Protein 6L9I (pdb70)

Solvent-accessible surface area: 67740 Å² total; per-residue (Å²): 170,31,32,179,20,20,93,14,27,8,30,6,2,48,10,22,3,90,47,13,36,40,53,91,55,109,0,3,54,4,46,24,2,1,39,53,14,1,32,11,3,120,37,2,0,0,0,2,0,30,2,105,70,0,0,5,1,0,0,2,0,4,95,16,3,0,1,0,15,0,44,46,11,14,0,14,0,8,5,2,13,31,97,14,67,12,22,27,28,41,0,76,58,19,10,0,0,1,0,35,27,0,10,0,0,2,0,10,0,16,96,114,5,8,46,0,0,3,0,0,9,62,19,82,6,10,4,38,74,4,12,5,0,1,2,2,4,19,31,4,14,82,67,0,0,6,59,8,0,135,30,120,84,92,54,0,69,104,17,18,69,154,50,49,1,4,18,70,17,151,67,35,33,78,44,116,141,36,107,41,126,16,118,82,27,86,13,105,30,70,20,12,22,63,24,154,116,34,180,40,113,122,62,147,20,7,70,16,46,38,2,2,19,150,51,3,74,21,2,103,36,0,0,0,0,12,0,31,0,69,62,77,8,22,18,62,0,0,0,4,0,83,12,20,1,7,1,16,0,40,67,6,85,0,44,2,4,6,3,35,15,47,34,52,2,23,20,10,86,6,92,54,19,4,0,0,1,4,28,53,1,1,0,1,4,0,41,8,83,18,134,61,45,0,34,0,0,0,0,5,75,23,55,67,26,16,34,3,23,0,8,26,3,2,12,19,3,12,25,103,6,0,11,39,0,0,67,10,42,64,124,15,6,104,124,8,35,140,182,32,34,179,24,20,106,17,33,6,28,6,4,44,12,17,2,87,60,15,33,37,55,92,49,130,0,4,54,5,48,22,2,1,42,50,9,1,30,12,4,120,31,3,0,0,0,1,0,34,2,108,76,0,0,4,1,0,0,2,0,5,85,17,2,0,0,0,15,1,42,45,12,14,0,14,0,8,4,2,11,26,106,12,61,11,20,26,31,46,1,76,57,21,11,0,0,1,0,36,27,0,11,0,0,2,0,10,0,16,98,128,6,7,42,0,0,2,0,0,8,55,19,77,5,4,6,38,70,4,17,5,0,1,2,2,6,20,28,4,12,77,69,1,0,7,54,2,0,109,36,97,86,87,56,0,71,104,17,18,69,140,45,46,1,4,22,73,23,156,68,38,30,73,42,116,138,37,101,40,143,14,126,78,29,78,14,106,32,70,20,14,23,65,18,151,119,34,164,33,98,136,81,149,20,5,62,11,44,38,1,1,15,145,52,3,74,24,1,105,38,0,0,0,0,11,0,29,0,70,64,79,9,24,18,62,1,0,0,5,1,89,11,18,1,5,2,15,0,41,71,4,80,0,42,6,5,5,3,36,22,37,33,47,3,23,20,13,96,8,87,53,16,2,0,0,3,5,22,58,2,0,0,1,6,0,45,5,84,21,143,71,42,0,40,0,0,0,0,4,74,22,55,73,27,21,36,4,22,0,9,33,2,3,14,17,3,16,24,100,5,0,10,41,0,0,66,12,50,54,128,32,10,82,115,5,52,171,180,33,31,177,16,20,93,16,31,7,30,7,3,43,13,19,4,88,60,14,42,45,52,86,58,139,0,2,58,4,52,27,2,3,43,52,12,0,34,14,3,123,33,2,0,0,0,2,0,28,1,95,68,0,0,4,1,0,0,1,0,5,94,17,2,0,0,0,14,0,36,46,10,14,0,13,0,8,6,3,9,32,113,12,67,9,19,24,29,38,0,84,52,21,11,0,0,1,2,32,27,1,14,0,1,2,0,9,0,16,105,125,6,7,46,0,0,1,0,0,9,56,19,80,5,4,2,44,71,2,15,7,0,1,2,2,6,17,31,3,14,78,67,0,0,8,53,7,0,133,31,90,78,81,54,0,74,106,19,18,70,154,47,43,1,3,25,75,21,152,69,34,28,80,44,106,136,26,94,41,142,17,121,70,32,74,13,107,26,71,20,10,22,61,22,133,116,32,179,39,115,129,69,160,17,7,59,18,47,42,2,9,15,161,46,2,76,27,1,104,36,0,0,0,0,11,0,32,0,69,59,72,11,24,21,59,0,0,0,5,1,82,11,12,1,3,2,12,0,34,59,3,80,0,42,3,5,4,4,35,15,44,36,45,2,20,19,14,99,7,94,42,27,4,0,0,1,4,26,61,2,1,0,1,4,0,37,4,82,14,144,79,41,0,35,0,0,0,0,5,71,23,46,63,30,19,33,3,24,0,5,32,2,4,8,18,3,13,22,102,7,0,9,45,0,0,74,14,46,43,116,32,4,90,132,6,33,126,175,25,38,174,29,18,102,17,36,10,26,5,2,46,12,22,2,86,54,12,35,39,44,97,53,112,0,4,55,3,50,24,1,1,39,48,11,0,31,10,2,124,38,3,0,0,0,4,0,30,2,104,67,0,0,4,2,0,0,3,0,6,93,20,2,0,0,0,14,1,39,46,13,22,0,13,0,7,5,2,11,30,109,13,63,11,21,30,28,36,1,89,55,22,7,0,2,1,0,26,27,1,12,0,1,1,0,11,0,14,107,136,5,7,50,0,0,2,0,0,9,53,19,82,6,3,4,38,75,5,15,5,0,0,4,2,4,17,27,4,10,75,71,0,0,9,46,7,0,136,25,113,86,94,56,0,77,102,18,14,65,154,69,48,2,1,16,67,25,151,53,34,33,85,45,89,147,40,89,31,138,19,121,82,31,81,11,106,30,69,15,12,22,63,21,156,126,36,178,48,118,107,64,184,27,1,65,13,46,42,1,13,15,166,55,3,74,24,1,101,39,1,0,0,0,10,0,33,0,68,61,80,7,24,19,66,0,0,0,4,0,84,9,17,1,6,3,16,0,36,69,6,80,1,56,3,5,6,4,33,20,41,29,53,2,20,18,11,88,7,90,48,27,4,0,1,3,5,25,52,2,1,1,1,4,0,40,7,82,19,137,62,44,0,44,0,0,0,0,4,74,24,50,68,30,14,37,3,22,0,12,36,2,3,10,16,3,13,31,93,6,0,12,43,0,0,67,12,62,52,126,24,4,91,120,9,49,128,171,39,40,174,19,20,102,18,36,7,29,6,2,64,11,22,2,91,52,13,36,37,44,92,57,107,0,5,60,4,51,22,2,2,38,53,10,0,31,14,4,123,41,4,0,0,0,2,0,31,4,105,67,0,0,4,2,0,0,4,0,7,92,18,3,0,0,1,16,1,39,46,14,18,0,12,0,7,5,2,13,33,112,13,63,8,20,29,28,37,1,82,56,19,4,0,1,1,0,30,25,0,13,0,0,2,0,10,0,18,105,130,4,7,40,0,0,4,0,0,6,55,21,79,6,12,5,37,64,4,14,6,0,0,1,2,4,20,26,4,12,86,66,0,0,8,40,5,1,137,20,110,83,94,51,0,74,99,17,19,70,150,53,50,1,2,16,67,24,149,57,37,34,86,48,97,143,38,94,45,134,16,122,80,29,78,16,106,30,68,17,13,23,56,24,144,116,44,180,28,127,129,77,144,18,7,63,13,44,40,1,10,11,167,52,3,75,21,1,98,36,0,0,0,0,10,0,32,0,78,56,74,5,21,15,56,0,1,0,4,0,83,10,18,0,5,1,15,0,37,59,2,76,0,38,2,4,6,4,34,20,42,28,48,2,24,21,14,88,7,100,42,30,6,0,0,2,3,25,59,1,1,0,0,5,0,33,7,81,15,138,80,44,0,37,0,0,0,0,4,76,25,51,74,29,18,39,3,23,0,10,32,3,3,6,16,4,8,24,99,7,0,13,38,0,1,74,15,42,44,108,28,3,109,112,9,39,130,171,36,34,176,29,20,97,17,32,10,29,5,2,46,11,21,2,89,53,15,41,42,58,87,47,141,0,4,63,4,47,27,2,2,41,52,12,1,31,9,4,122,35,2,0,0,0,2,0,34,2,106,67,0,0,2,2,0,0,4,0,5,98,22,2,1,0,0,12,0,39,46,13,14,0,13,0,7,4,2,11,32,108,12,63,9,21,25,32,32,1,80,54,22,10,0,0,1,1,34,28,0,12,0,0,1,1,9,0,20,102,122,6,7,41,0,0,3,0,0,10,58,18,85,4,6,5,38,77,2,13,5,0,2,1,2,4,22,29,4,13,78,62,1,0,4,42,9,0,157,27,96,81,78,47,0,75,100,22,23,71,156,55,50,1,4,24,67,21,144,69,33,33,89,50,110,151,41,96,37,138,17,123,71,31,77,13,109,27,71,23,10,22,66,24,155,118,37,167,20,131,124,73,149,23,5,69,15,39,45,1,9,14,155,54,3,74,20,0,103,38,0,0,0,0,11,0,31,0,78,58,77,8,27,21,63,0,0,0,5,1,81,10,14,1,4,3,15,1,39,58,2,90,0,39,3,5,6,3,38,16,36,32,48,2,19,19,11,94,7,97,52,26,3,0,1,2,4,28,56,3,0,0,0,4,0,39,6,84,15,149,76,38,0,35,0,0,0,0,6,73,24,50,62,28,20,34,3,21,0,9,27,3,3,7,17,2,14,20,101,6,0,9,44,0,0,72,12,45,47,115,32,6,87,137,8,32,124

Sequence (2028 aa):
VPPITDHGTVSNLRFSFSDAHMRIEEGGWTREVTNRELPASHDLAGVDMCLKPGAYRELHWHKEAEWAFMIAGNARVTALDAEGRSFIDDINAGDLWNFEAGIPHSIQALDQGCEFLLVFSEPDFSENNTFLLTDWLAHTPKDIIAANFKVDESVLANLPGKEKYIFNGEVPGPISEVKKNNPNGDVPSPFTFHMNDLKPHEFEAGKVWIIDSKVFPVAQTISAAIVEIQPGGMRELHWHPKSEEWDYFVQGHAKVGVFNSASLARTFNFQAGDVGVIPIVAGHYIQNIGDEPLIFLEVFKNPIYSDISLNKWLATSPTQMVSDHLNISPETVEQFPKVPPITDHGTVSNLRFSFSDAHMRIEEGGWTREVTNRELPASHDLAGVDMCLKPGAYRELHWHKEAEWAFMIAGNARVTALDAEGRSFIDDINAGDLWNFEAGIPHSIQALDQGCEFLLVFSEPDFSENNTFLLTDWLAHTPKDIIAANFKVDESVLANLPGKEKYIFNGEVPGPISEVKKNNPNGDVPSPFTFHMNDLKPHEFEAGKVWIIDSKVFPVAQTISAAIVEIQPGGMRELHWHPKSEEWDYFVQGHAKVGVFNSASLARTFNFQAGDVGVIPIVAGHYIQNIGDEPLIFLEVFKNPIYSDISLNKWLATSPTQMVSDHLNISPETVEQFPKVPPITDHGTVSNLRFSFSDAHMRIEEGGWTREVTNRELPASHDLAGVDMCLKPGAYRELHWHKEAEWAFMIAGNARVTALDAEGRSFIDDINAGDLWNFEAGIPHSIQALDQGCEFLLVFSEPDFSENNTFLLTDWLAHTPKDIIAANFKVDESVLANLPGKEKYIFNGEVPGPISEVKKNNPNGDVPSPFTFHMNDLKPHEFEAGKVWIIDSKVFPVAQTISAAIVEIQPGGMRELHWHPKSEEWDYFVQGHAKVGVFNSASLARTFNFQAGDVGVIPIVAGHYIQNIGDEPLIFLEVFKNPIYSDISLNKWLATSPTQMVSDHLNISPETVEQFPKVPPITDHGTVSNLRFSFSDAHMRIEEGGWTREVTNRELPASHDLAGVDMCLKPGAYRELHWHKEAEWAFMIAGNARVTALDAEGRSFIDDINAGDLWNFEAGIPHSIQALDQGCEFLLVFSEPDFSENNTFLLTDWLAHTPKDIIAANFKVDESVLANLPGKEKYIFNGEVPGPISEVKKNNPNGDVPSPFTFHMNDLKPHEFEAGKVWIIDSKVFPVAQTISAAIVEIQPGGMRELHWHPKSEEWDYFVQGHAKVGVFNSASLARTFNFQAGDVGVIPIVAGHYIQNIGDEPLIFLEVFKNPIYSDISLNKWLATSPTQMVSDHLNISPETVEQFPKVPPITDHGTVSNLRFSFSDAHMRIEEGGWTREVTNRELPASHDLAGVDMCLKPGAYRELHWHKEAEWAFMIAGNARVTALDAEGRSFIDDINAGDLWNFEAGIPHSIQALDQGCEFLLVFSEPDFSENNTFLLTDWLAHTPKDIIAANFKVDESVLANLPGKEKYIFNGEVPGPISEVKKNNPNGDVPSPFTFHMNDLKPHEFEAGKVWIIDSKVFPVAQTISAAIVEIQPGGMRELHWHPKSEEWDYFVQGHAKVGVFNSASLARTFNFQAGDVGVIPIVAGHYIQNIGDEPLIFLEVFKNPIYSDISLNKWLATSPTQMVSDHLNISPETVEQFPKVPPITDHGTVSNLRFSFSDAHMRIEEGGWTREVTNRELPASHDLAGVDMCLKPGAYRELHWHKEAEWAFMIAGNARVTALDAEGRSFIDDINAGDLWNFEAGIPHSIQALDQGCEFLLVFSEPDFSENNTFLLTDWLAHTPKDIIAANFKVDESVLANLPGKEKYIFNGEVPGPISEVKKNNPNGDVPSPFTFHMNDLKPHEFEAGKVWIIDSKVFPVAQTISAAIVEIQPGGMRELHWHPKSEEWDYFVQGHAKVGVFNSASLARTFNFQAGDVGVIPIVAGHYIQNIGDEPLIFLEVFKNPIYSDISLNKWLATSPTQMVSDHLNISPETVEQFPK

Nearest PDB structures (foldseek):
  6l9i-assembly1_D  TM=1.002E+00  e=1.202E-69  Companilactobacillus farciminis
  2uyb-assembly1_A  TM=9.896E-01  e=1.660E-53  Bacillus subtilis
  3s0m-assembly1_A  TM=9.892E-01  e=3.698E-53  Bacillus subtilis
  4met-assembly1_A  TM=9.902E-01  e=7.404E-53  Bacillus subtilis subsp. subtilis str. 168
  2uy9-assembly1_A  TM=9.896E-01  e=1.332E-52  Bacillus subtilis

Secondary structure (DSSP, 8-state):
---TT-BS-----EEEGGGS--EEETTEEEEEE-TTT-TT-SS-EEEEEEE-TTPEEEEEE-SS-EEEEEEEEEEEEEEE-TTS-EEEEEEETT-EEEE-TT--EEEEEEEEEEEEEEEESSTT--GGGSEEHHHHHHTS-HHHHHHHHTS-GGGGGG--SS--SEE--PPP--HHHHPPP-TT-B-SS-SEE-GGG-PPEEETTEEEEEESTTTSTT-SS-EEEEEEE-TT-EEEEEE-SSS-EEEEEEESEEEEEEE-STT-EEEEEEETTEEEEE-TT-EEEEEE-SSSPEEEEEEESSSS---EEHHHHHHHS-HHHHHHHHT--HHHHTTS--/---TT-BS-----EEEGGGS--EEETTEEEEEE-TTT-TT-SS-EEEEEEE-TTPEEEEEE-SS-EEEEEEEEEEEEEEE-TTS-EEEEEEETT-EEEE-TT--EEEEEEEEEEEEEEEESSTT--GGG-EEHHHHHHTS-HHHHHHHHTS-GGGGTT--SS--SEE--PPP--HHHHPPP-TT-B-SS-SEE-GGG-PPEE-SSEEEEEESTTTSTT-SS-EEEEEEE-TT-EEEEEE-SSS-EEEEEEESEEEEEEE-STT-EEEEEEETTEEEEE-TT-EEEEEE-SSS-EEEEEEESSSS---EEHHHHHHHS-HHHHHHHHT--HHHHTTS--/---TT-BS-----EEEGGGS--EEETTEEEEEE-TTT-TT-SS-EEEEEEE-TT-EEEEEE-SS-EEEEEEEEEEEEEEE-TTS-EEEEEEETT-EEEE-TT--EEEEEEEEEEEEEEEESSTT--GGGSEEHHHHHHTS-HHHHHHHHTS-TGGGGG--SS--SEE--PPP--HHHHPPP-TT-B-SS-SEE-GGGS-PEE-SSEEEEEESTTTSTT--S-EEEEEEE-TT-EEEEEE-SS--EEEEEEESEEEEEEE-STT-EEEEEEETTEEEEE-TT-EEEEEE-SSSPEEEEEEESSSS---EEHHHHHHHS-HHHHHHHHT--HHHHTTS--/---TT-BS-----EEEGGGS--EEETTEEEEEE-TTT-TT--S-EEEEEEE-TTPEEEEEE-SS-EEEEEEEEEEEEEEE-TTS-EEEEEEETT-EEEE-TT--EEEEEEEEEEEEEEEESSTT--GGG-EEHHHHHHTS-HHHHHHHHTS-GGGGGG--SS--SEE--PPP--HHHH----TT-B-SS-SEE-GGGSPPEEETTEEEEEESTTTSTT--S-EEEEEEE-TT-EEEEEE-SS--EEEEEEES-EEEEEE-STT-EEEEEE-TTEEEEE-TT-EEEEEE-SSS-EEEEEEESSSS---EEHHHHHHHS-HHHHHHHHT--HHHHTTS--/---TT-BS-----EEEGGGS--EEETTEEEEEE-TTT-TT--S-EEEEEEE-TTPEEEEEE-SS-EEEEEEEEEEEEEEE-TTS-EEEEEEETT-EEEE-TT--EEEEEEEEEEEEEEEESSTT--GGGSEEHHHHHHTS-HHHHHHHHT--GGGGGG--SS--SEE--PPP--HHHHPPP-TT-B-SS-SEE-GGG-PPEEETTEEEEEESTTTSTT-SS-EEEEEEE-TT-EEEEEE-SS--EEEEEEES-EEEEEE-STT-EEEEEE-TTEEEEE-TT-EEEEEE-SSSPEEEEEEESSSS---EEHHHHHHHS-HHHHHHHHT--HHHHTTS--/---TT-BS-----EEEGGGS--EEETTEEEEEE-TTT-TT-SS-EEEEEEE-TTPEEEEEE-SS-EEEEEEEEEEEEEEE-TTS-EEEEEEETT-EEEE-TT--EEEEEEEEEEEEEEEESSTT--GGG-EEHHHHHHTS-HHHHHHHHTS-GGGGGG--SS--SEE--PPP--HHHHPPP-TT-B-SS-SEE-GGG-PPEE-SSEEEEEESTTTSTT-SS-EEEEEEE-TT-EEEEEE-SS--EEEEEEESEEEEEEE-STT-EEEEEEETTEEEEE-TT-EEEEEE-SSSPEEEEEEESSSS---EEHHHHHHHS-HHHHHHHHT--HHHHTTS--

Foldseek 3Di:
DWDPLADDDDFDFKDFQVPFDWADDAFWIKTWAFCVNGVLDFWKIKMKIWGHAFKKQFWFFAQWKKKKAWAAAKKKKKWADPLRAIAIDMAGHGKMFIGHGGIIMMMTGHDGTTIMMMMIGGRPDDLVPIGGPLCVVLPDPQVVVCVVVVHDRVVCVPRDNDGDRMHHGHRDDDCVVVPDDTPSYHDPFHRMGHPVPFDWDDDDFWTKTWFFCVRRVVRAFKTKIKTKGAAQGKAAKKFFQPFKKKKAWQAAKKWKKWADPDSHITIDIDGHRMMGIHGHRIIMMIHGPGNGITIMMIMTRHRDGDMGGPLVVLCVDPLVVSCVVPVDDSVVSPPGDD/DWDPLADDDDFDFKDFQVPFDWADDAFWIKTWAFCVNRVLDFWKIKMKIWGHAFKKQFWFFAQWKKKKAWAAAKKKKKWADPLGAIAIDMAGHGKMFIDHGGIIMMMTGHHGTTIMMMMIGGRPDDLVPIGGPLCVVLPDDLVVVCVVVVHDSVVCPPRDNDGDRMHHHHHDDDCVPPPDDTPSYHDPAHRMGHRVVFDWDDDVFWTKTWFFCVRRVVRQFKTKIKTKGFAVGKAAWKFFQPWKKKKAWAAAKKKKKWADPDSHITIDIDGHRMMGIHGHRIIMMIHGPGNGITIMMTMTRHRDGDMGGPLVVLCPDDLVVVCVVPVHDSVVNPVGDD/DWDPLADDDDADFKDFQVPFDWDDAVFWIKTWAFCVNVVLDFWKIKMKIWGDAFKKQFKFFAQWKKKKAWAAAKKKKKWADPVRAIAIDIAGHGKMFIDGGGIIMMITGHPGTTIMMIMIGGRHDDLVPIGGPLCVVLPDDLVVVCVVVVHDSVVCPPRDNDDRRMGHHHHDDDCVVPPDDTPVYHDPFHRIGHPVVFAFDADDFWTKTWFFCVNRVVRAFKTKIKIKGAAPDKAAKKFFQPWKKKKAWQAAKKKKWWADPDSHITIDIDGRRMMGIHGHRIIMMIHGPGRGITIMMIMTRHRDGDMGGPLVVLVPDDLVVVCVVPVHDSVVSVPGDD/DWDPLADDDDADFKDFQVPFDWDDAAFWIKTWAFCVNGVLDFWKIKMKIWGHAFKKQFWFFAQWKKKKAWAAAKKKKKWADPVGAIAIDMAGHGKMFIDHGGIIMMMTGAHGITIMMIMIGGRPDDLVPIGGPLCVVLPDDLVVVCVVVVHDSVVCPPRDNDGRRMHHGHRDDDCVVPPDDGVVYHDPAHRIGHPVVFDWDDDPQWTKTWFFCVNRVVRAFKTKIKIKGAAVGKDAKKFFQPWKWKKAWQAAKKKKKWADPDSHIGIDIDGHRMMGIHGHRIIMMIHGPGNGITIMMTMTRHRDGGMDGPQVVLVVDDLVVVCVPPVHDSVVSVPGDD/DWDPLADDDDADFKDFQVPFDWDDAAFWIKTWAFCVNGVLDFWKIKMKIWGDAFKKQFWFFAQWKKKKAWQAAKKKKKWADPLGAIAIDMAGHGKMFIDGGGIIMMMTGADGITIMMIMIGGRPDDLVDTGGPLCVVLPDDLVVVCVVVVHDSVVVPPRDNDGRRMHHGHRDDDCVVPPDDGPVYHDPFHRIGHVVPFDWDDDDFWTKTWAFCVNRVVRAFKTKIKIKGAAQGKAAKKFFQPWKKKKAKQAAKKWKWWADPDSHITIDIDGRRMIGIHGHRIIMMIHGPGRGITIMMIMTRHRDGDMDGPLVVLVVDDLVVVCVVPVHDSVVSVVGDD/DWDPLADDDDFAFKDFQVPFDWDDAVFWIKTWAFCVNGVLDFWKIKMKIWGHAFKKQFWFFAQWKKKKAWQAAKKKKKWADPVGAIAIDMAGHGKMFIDGGGIIMMMTGAPGTTIMMIMIGGRHDDLVPIGGPLCVVLPPDLVVVCVVVVHDSVVVPPRDNDGRRMGHHHRDDDCVVPPDDGPVYHDPFHRMGHPVPFDWDADDFWTKTWFFCVNRVVRAFKTKIKTKGAAVGKAAKKFFQPWKKKKAWQAAKKKKKWADPDSHITIDIDGHRMIGIHGHRIIMMIHGPGNGITIMMTMGRHRDGDMGGPQVVLQPDDLVVVCVVPVHDSVVSNPGDD

Radius of gyration: 36.99 Å; Cα contacts (8 Å, |Δi|>4): 5709; chains: 6; bounding box: 90×104×99 Å

Structure (mmCIF, N/CA/C/O backbone):
data_6L9I
#
_entry.id   6L9I
#
_cell.length_a   92.957
_cell.length_b   122.842
_cell.length_c   115.223
_cell.angle_alpha   90.000
_cell.angle_beta   92.475
_cell.angle_gamma   90.000
#
_symmetry.space_group_name_H-M   'P 1 21 1'
#
loop_
_entity.id
_entity.type
_entity.pdbx_description
1 polymer 'Oxalate decarboxylase'
2 non-polymer 'FORMIC ACID'
3 non-polymer 'MANGANESE (II) ION'
4 water water
#
loop_
_atom_site.group_PDB
_atom_site.id
_atom_site.type_symbol
_atom_site.label_atom_id
_atom_site.label_alt_id
_atom_site.label_comp_id
_atom_site.label_asym_id
_atom_site.label_entity_id
_atom_site.label_seq_id
_atom_site.pdbx_PDB_ins_code
_atom_site.Cartn_x
_atom_site.Cartn_y
_atom_site.Cartn_z
_atom_site.occupancy
_atom_site.B_iso_or_equiv
_atom_site.auth_seq_id
_atom_site.auth_comp_id
_atom_site.auth_asym_id
_atom_site.auth_atom_id
_atom_site.pdbx_PDB_model_num
ATOM 1 N N . VAL A 1 15 ? 26.80526 9.46174 16.60499 1.000 37.40469 36 VAL A N 1
ATOM 2 C CA . VAL A 1 15 ? 27.33979 10.11049 15.43890 1.000 36.56351 36 VAL A CA 1
ATOM 3 C C . VAL A 1 15 ? 28.25782 11.24338 15.88342 1.000 38.54121 36 VAL A C 1
ATOM 4 O O . VAL A 1 15 ? 27.79587 12.25259 16.39403 1.000 35.62111 36 VAL A O 1
ATOM 8 N N . PRO A 1 16 ? 29.56161 11.08835 15.67593 1.000 44.32427 37 PRO A N 1
ATOM 9 C CA . PRO A 1 16 ? 30.51943 12.06447 16.18860 1.000 37.27853 37 PRO A CA 1
ATOM 10 C C . PRO A 1 16 ? 30.47384 13.34343 15.37533 1.000 39.86880 37 PRO A C 1
ATOM 11 O O . PRO A 1 16 ? 30.03052 13.34241 14.20762 1.000 43.05464 37 PRO A O 1
ATOM 15 N N . PRO A 1 17 ? 30.91009 14.45921 15.95485 1.000 35.17147 38 PRO A N 1
ATOM 16 C CA . PRO A 1 17 ? 30.92231 15.70767 15.18548 1.000 30.04732 38 PRO A CA 1
ATOM 17 C C . PRO A 1 17 ? 31.86814 15.59674 14.00394 1.000 35.35191 38 PRO A C 1
ATOM 18 O O . PRO A 1 17 ? 32.88277 14.88110 14.05160 1.000 32.54421 38 PRO A O 1
ATOM 22 N N . ILE A 1 18 ? 31.52657 16.29973 12.91175 1.000 39.11942 39 ILE A N 1
ATOM 23 C CA . ILE A 1 18 ? 32.38449 16.36698 11.72697 1.000 36.31936 39 ILE A CA 1
ATOM 24 C C . ILE A 1 18 ? 33.74173 16.98351 12.04956 1.000 39.22013 39 ILE A C 1
ATOM 25 O O . ILE A 1 18 ? 34.70258 16.79109 11.29565 1.000 33.84440 39 ILE A O 1
ATOM 30 N N . THR A 1 19 ? 33.84547 17.71373 13.16177 1.000 31.85081 40 THR A N 1
ATOM 31 C CA . THR A 1 19 ? 35.08222 18.36766 13.56343 1.000 34.53134 40 THR A CA 1
ATOM 32 C C . THR A 1 19 ? 36.03120 17.42540 14.29990 1.000 35.07687 40 THR A C 1
ATOM 33 O O . THR A 1 19 ? 37.15141 17.83240 14.62617 1.000 31.40660 40 THR A O 1
ATOM 37 N N . ASP A 1 20 ? 35.59349 16.20328 14.61755 1.000 34.46838 41 ASP A N 1
ATOM 38 C CA . ASP A 1 20 ? 36.46417 15.18085 15.19207 1.000 26.52287 41 ASP A CA 1
ATOM 39 C C . ASP A 1 20 ? 37.42409 14.66066 14.13235 1.000 29.61152 41 ASP A C 1
ATOM 40 O O . ASP A 1 20 ? 37.09195 14.63318 12.94426 1.000 40.37502 41 ASP A O 1
ATOM 45 N N . HIS A 1 21 ? 38.60743 14.22593 14.57225 1.000 32.44707 42 HIS A N 1
ATOM 46 C CA . HIS A 1 21 ? 39.68415 13.85532 13.65900 1.000 30.76611 42 HIS A CA 1
ATOM 47 C C . HIS A 1 21 ? 40.81025 13.17169 14.42428 1.000 29.28209 42 HIS A C 1
ATOM 48 O O . HIS A 1 21 ? 41.08629 13.50572 15.58018 1.000 37.58461 42 HIS A O 1
ATOM 55 N N . GLY A 1 22 ? 41.46327 12.22147 13.75927 1.000 23.49461 43 GLY A N 1
ATOM 56 C CA . GLY A 1 22 ? 42.67469 11.62033 14.27867 1.000 25.90235 43 GLY A CA 1
ATOM 57 C C . GLY A 1 22 ? 42.41952 10.56930 15.33671 1.000 24.25942 43 GLY A C 1
ATOM 58 O O . GLY A 1 22 ? 41.29002 10.29048 15.74262 1.000 24.53988 43 GLY A O 1
ATOM 59 N N . THR A 1 23 ? 43.51560 9.96853 15.78949 1.000 22.21074 44 THR A N 1
ATOM 60 C CA . THR A 1 23 ? 43.46490 8.89761 16.77791 1.000 27.99615 44 THR A CA 1
ATOM 61 C C . THR A 1 23 ? 43.60559 9.49754 18.17219 1.000 23.28733 44 THR A C 1
ATOM 62 O O . THR A 1 23 ? 44.67973 9.98209 18.54625 1.000 20.03068 44 THR A O 1
ATOM 66 N N . VAL A 1 24 ? 42.51676 9.46928 18.93445 1.000 23.86378 45 VAL A N 1
ATOM 67 C CA . VAL A 1 24 ? 42.52445 9.79884 20.35435 1.000 26.91885 45 VAL A CA 1
ATOM 68 C C . VAL A 1 24 ? 42.14520 8.53050 21.10831 1.000 25.34304 45 VAL A C 1
ATOM 69 O O . VAL A 1 24 ? 41.27954 7.76906 20.65764 1.000 27.80998 45 VAL A O 1
ATOM 73 N N . SER A 1 25 ? 42.82048 8.27600 22.22837 1.000 27.80588 46 SER A N 1
ATOM 74 C CA . SER A 1 25 ? 42.48693 7.11037 23.03382 1.000 19.65195 46 SER A CA 1
ATOM 75 C C . SER A 1 25 ? 41.02586 7.16613 23.46883 1.000 24.32552 46 SER A C 1
ATOM 76 O O . SER A 1 25 ? 40.38652 8.22021 23.45372 1.000 28.97040 46 SER A O 1
ATOM 79 N N . ASN A 1 26 ? 40.48861 6.00914 23.84120 1.000 20.85836 47 ASN A N 1
ATOM 80 C CA . ASN A 1 26 ? 39.23328 6.02220 24.57324 1.000 25.32090 47 ASN A CA 1
ATOM 81 C C . ASN A 1 26 ? 39.44036 6.73603 25.89569 1.000 24.31905 47 ASN A C 1
ATOM 82 O O . ASN A 1 26 ? 40.44988 6.53457 26.57490 1.000 26.75654 47 ASN A O 1
ATOM 87 N N . LEU A 1 27 ? 38.47906 7.57293 26.26312 1.000 25.95518 48 LEU A N 1
ATOM 88 C CA . LEU A 1 27 ? 38.60276 8.37162 27.47068 1.000 22.71198 48 LEU A CA 1
ATOM 89 C C . LEU A 1 27 ? 37.47701 8.13780 28.46186 1.000 22.74848 48 LEU A C 1
ATOM 90 O O . LEU A 1 27 ? 37.40100 8.85883 29.46132 1.000 28.04862 48 LEU A O 1
ATOM 95 N N . ARG A 1 28 ? 36.61569 7.15095 28.22568 1.000 24.15802 49 ARG A N 1
ATOM 96 C CA . ARG A 1 28 ? 35.42017 6.93486 29.02629 1.000 21.94294 49 ARG A CA 1
ATOM 97 C C . ARG A 1 28 ? 35.34203 5.47985 29.47285 1.000 22.13321 49 ARG A C 1
ATOM 98 O O . ARG A 1 28 ? 35.61236 4.56131 28.69015 1.000 23.00467 49 ARG A O 1
ATOM 106 N N . PHE A 1 29 ? 34.96443 5.27363 30.73279 1.000 26.13486 50 PHE A N 1
ATOM 107 C CA . PHE A 1 29 ? 34.68561 3.92865 31.21588 1.000 22.47602 50 PHE A CA 1
ATOM 108 C C . PHE A 1 29 ? 33.61932 4.00099 32.29466 1.000 21.03567 50 PHE A C 1
ATOM 109 O O . PHE A 1 29 ? 33.71662 4.81825 33.21262 1.000 23.25970 50 PHE A O 1
ATOM 117 N N . SER A 1 30 ? 32.61672 3.13661 32.19184 1.000 20.72706 51 SER A N 1
ATOM 118 C CA . SER A 1 30 ? 31.48983 3.14870 33.11166 1.000 22.38240 51 SER A CA 1
ATOM 119 C C . SER A 1 30 ? 31.77967 2.19285 34.26042 1.000 23.51950 51 SER A C 1
ATOM 120 O O . SER A 1 30 ? 32.23005 1.06406 34.03398 1.000 27.77448 51 SER A O 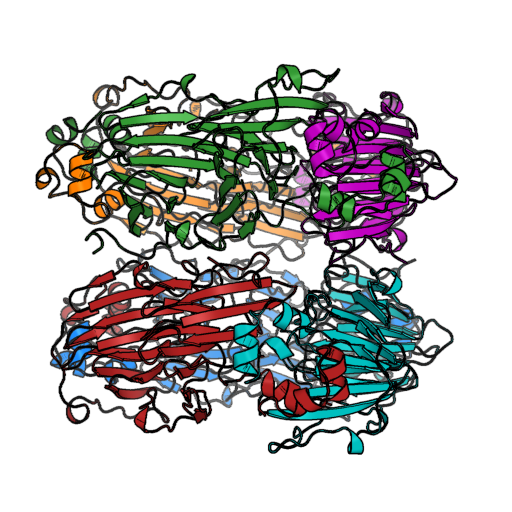1
ATOM 123 N N . PHE A 1 31 ? 31.51177 2.64733 35.49023 1.000 21.49288 52 PHE A N 1
ATOM 124 C CA . PHE A 1 31 ? 31.66561 1.78584 36.65955 1.000 19.94512 52 PHE A CA 1
ATOM 125 C C . PHE A 1 31 ? 30.79424 0.54166 36.56212 1.000 20.04254 52 PHE A C 1
ATOM 126 O O . PHE A 1 31 ? 31.13940 -0.50482 37.12616 1.000 18.74353 52 PHE A O 1
ATOM 134 N N . SER A 1 32 ? 29.66681 0.63179 35.85308 1.000 28.98992 53 SER A N 1
ATOM 135 C CA . SER A 1 32 ? 28.78037 -0.51130 35.67358 1.000 23.93070 53 SER A CA 1
ATOM 136 C C . SER A 1 32 ? 29.41457 -1.60921 34.82835 1.000 22.69653 53 SER A C 1
ATOM 137 O O . SER A 1 32 ? 28.88153 -2.72210 34.78598 1.000 21.00450 53 SER A O 1
ATOM 140 N N . ASP A 1 33 ? 30.52731 -1.32640 34.15115 1.000 24.67273 54 ASP A N 1
ATOM 141 C CA . ASP A 1 33 ? 31.29182 -2.33454 33.42711 1.000 24.57126 54 ASP A CA 1
ATOM 142 C C . ASP A 1 33 ? 32.46606 -2.87765 34.23787 1.000 25.86018 54 ASP A C 1
ATOM 143 O O . ASP A 1 33 ? 33.21406 -3.72182 33.73629 1.000 33.86340 54 ASP A O 1
ATOM 148 N N . ALA A 1 34 ? 32.63765 -2.42551 35.47791 1.000 25.19859 55 ALA A N 1
ATOM 149 C CA . ALA A 1 34 ? 33.70130 -2.89472 36.35642 1.000 26.82437 55 ALA A CA 1
ATOM 150 C C . ALA A 1 34 ? 33.18832 -4.04241 37.21322 1.000 22.02703 55 ALA A C 1
ATOM 151 O O . ALA A 1 34 ? 32.01196 -4.07799 37.58463 1.000 21.57849 55 ALA A O 1
ATOM 153 N N . HIS A 1 35 ? 34.08111 -4.97395 37.52634 1.000 19.99220 56 HIS A N 1
ATOM 154 C CA . HIS A 1 35 ? 33.71595 -6.13155 38.33105 1.000 28.05440 56 HIS A CA 1
ATOM 155 C C . HIS A 1 35 ? 33.29807 -5.66947 39.71752 1.000 27.43238 56 HIS A C 1
ATOM 156 O O . HIS A 1 35 ? 33.93564 -4.79584 40.31736 1.000 31.50803 56 HIS A O 1
ATOM 163 N N . MET A 1 36 ? 32.24459 -6.27228 40.24230 0.000 28.42088 57 MET A N 1
ATOM 164 C CA . MET A 1 36 ? 31.72722 -5.86639 41.53830 0.000 28.40800 57 MET A CA 1
ATOM 165 C C . MET A 1 36 ? 32.13196 -6.95615 42.52310 0.000 28.06004 57 MET A C 1
ATOM 166 O O . MET A 1 36 ? 31.58372 -8.06446 42.52130 0.000 29.00430 57 MET A O 1
ATOM 171 N N . ARG A 1 37 ? 33.07275 -6.61423 43.39771 1.000 22.07830 58 ARG A N 1
ATOM 172 C CA . ARG A 1 37 ? 33.42693 -7.47948 44.51160 1.000 28.53477 58 ARG A CA 1
ATOM 173 C C . ARG A 1 37 ? 32.40608 -7.25079 45.61837 1.000 25.20168 58 ARG A C 1
ATOM 174 O O . ARG A 1 37 ? 32.35976 -6.16965 46.21920 1.000 30.42725 58 ARG A O 1
ATOM 182 N N . ILE A 1 38 ? 31.57602 -8.25894 45.88042 1.000 21.44062 59 ILE A N 1
ATOM 183 C CA . ILE A 1 38 ? 30.49954 -8.17604 46.85944 1.000 28.12476 59 ILE A CA 1
ATOM 184 C C . ILE A 1 38 ? 30.89292 -8.97993 48.08816 1.000 31.20730 59 ILE A C 1
ATOM 185 O O . ILE A 1 38 ? 31.35961 -10.11868 47.97350 1.000 33.85351 59 ILE A O 1
ATOM 190 N N . GLU A 1 39 ? 30.69303 -8.38592 49.25802 1.000 31.92981 60 GLU A N 1
ATOM 191 C CA . GLU A 1 39 ? 30.98403 -8.97630 50.55008 1.000 29.13185 60 GLU A CA 1
ATOM 192 C C . GLU A 1 39 ? 29.77071 -8.82617 51.45133 1.000 28.35405 60 GLU A C 1
ATOM 193 O O . GLU A 1 39 ? 28.91066 -7.96405 51.23456 1.000 24.43963 60 GLU A O 1
ATOM 199 N N . GLU A 1 40 ? 29.74640 -9.64476 52.50172 1.000 34.42407 61 GLU A N 1
ATOM 200 C CA . GLU A 1 40 ? 28.82484 -9.39895 53.59879 1.000 33.03544 61 GLU A CA 1
ATOM 201 C C . GLU A 1 40 ? 29.05316 -7.97719 54.08903 1.000 36.92896 61 GLU A C 1
ATOM 202 O O . GLU A 1 40 ? 30.14319 -7.63454 54.55929 1.000 40.64989 61 GLU A O 1
ATOM 208 N N . GLY A 1 41 ? 28.05264 -7.12555 53.93041 1.000 28.54800 62 GLY A N 1
ATOM 209 C CA . GLY A 1 41 ? 28.15868 -5.77927 54.43049 1.000 27.55998 62 GLY A CA 1
ATOM 210 C C . GLY A 1 41 ? 28.53718 -4.71707 53.42404 1.000 26.67147 62 GLY A C 1
ATOM 211 O O . GLY A 1 41 ? 28.62425 -3.54544 53.80940 1.000 24.52725 62 GLY A O 1
ATOM 212 N N . GLY A 1 42 ? 28.76942 -5.06250 52.16148 1.000 29.42200 63 GLY A N 1
ATOM 213 C CA . GLY A 1 42 ? 29.05595 -4.00439 51.21120 1.000 27.18026 63 GLY A CA 1
ATOM 214 C C . GLY A 1 42 ? 29.65149 -4.54312 49.93209 1.000 24.10418 63 GLY A C 1
ATOM 215 O O . GLY A 1 42 ? 29.79158 -5.75048 49.74110 1.000 21.66084 63 GLY A O 1
ATOM 216 N N . TRP A 1 43 ? 29.93562 -3.61337 49.02322 1.000 31.51895 64 TRP A N 1
ATOM 217 C CA . TRP A 1 43 ? 30.56706 -3.97847 47.75753 1.000 27.02547 64 TRP A CA 1
ATOM 218 C C . TRP A 1 43 ? 31.51946 -2.88202 47.28131 1.000 22.70969 64 TRP A C 1
ATOM 219 O O . TRP A 1 43 ? 31.49135 -1.74725 47.77042 1.000 29.30732 64 TRP A O 1
ATOM 230 N N . THR A 1 44 ? 32.38984 -3.25244 46.33188 1.000 18.93302 65 THR A N 1
ATOM 231 C CA . THR A 1 44 ? 33.43614 -2.37087 45.82236 1.000 24.34488 65 THR A CA 1
ATOM 232 C C . THR A 1 44 ? 33.66978 -2.64743 44.33865 1.000 25.10837 65 THR A C 1
ATOM 233 O O . THR A 1 44 ? 33.51659 -3.77745 43.86027 1.000 28.79696 65 THR A O 1
ATOM 237 N N . ARG A 1 45 ? 34.04156 -1.59636 43.60737 1.000 26.86342 66 ARG A N 1
ATOM 238 C CA . ARG A 1 45 ? 34.46223 -1.77235 42.22190 1.000 26.80626 66 ARG A CA 1
ATOM 239 C C . ARG A 1 45 ? 35.38118 -0.61920 41.83595 1.000 23.12046 66 ARG A C 1
ATOM 240 O O . ARG A 1 45 ? 35.22448 0.49534 42.32949 1.000 21.18958 66 ARG A O 1
ATOM 248 N N . GLU A 1 46 ? 36.31816 -0.87512 40.93043 1.000 27.23374 67 GLU A N 1
ATOM 249 C CA . GLU A 1 46 ? 37.35402 0.10102 40.62769 1.000 30.51848 67 GLU A CA 1
ATOM 250 C C . GLU A 1 46 ? 37.55510 0.24574 39.12623 1.000 28.60404 67 GLU A C 1
ATOM 251 O O . GLU A 1 46 ? 37.36250 -0.70611 38.35962 1.000 27.96654 67 GLU A O 1
ATOM 257 N N . VAL A 1 47 ? 37.98631 1.43947 38.72818 1.000 22.80432 68 VAL A N 1
ATOM 258 C CA . VAL A 1 47 ? 38.35506 1.75972 37.35524 1.000 21.99858 68 VAL A CA 1
ATOM 259 C C . VAL A 1 47 ? 39.76961 2.32415 37.38639 1.000 20.42226 68 VAL A C 1
ATOM 260 O O . VAL A 1 47 ? 40.02061 3.40041 37.95491 1.000 19.83315 68 VAL A O 1
ATOM 264 N N . THR A 1 48 ? 40.69521 1.57129 36.80426 1.000 21.52112 69 THR A N 1
ATOM 265 C CA . THR A 1 48 ? 42.12056 1.86697 36.82609 1.000 19.69818 69 THR A CA 1
ATOM 266 C C . THR A 1 48 ? 42.65903 1.84397 35.39932 1.000 21.03106 69 THR A C 1
ATOM 267 O O . THR A 1 48 ? 41.88040 1.73726 34.44611 1.000 18.45198 69 THR A O 1
ATOM 271 N N . ASN A 1 49 ? 43.97901 1.93460 35.23026 1.000 16.24408 70 ASN A N 1
ATOM 272 C CA . ASN A 1 49 ? 44.53797 1.89516 33.88319 1.000 17.20769 70 ASN A CA 1
ATOM 273 C C . ASN A 1 49 ? 44.43322 0.51734 33.23718 1.000 19.14831 70 ASN A C 1
ATOM 274 O O . ASN A 1 49 ? 44.76499 0.38360 32.05321 1.000 22.72946 70 ASN A O 1
ATOM 279 N N . ARG A 1 50 ? 43.98262 -0.50033 33.97658 1.000 19.97680 71 ARG A N 1
ATOM 280 C CA . ARG A 1 50 ? 43.60432 -1.77838 33.38325 1.000 20.69856 71 ARG A CA 1
ATOM 281 C C . ARG A 1 50 ? 42.23510 -1.73108 32.72766 1.000 23.91458 71 ARG A C 1
ATOM 282 O O . ARG A 1 50 ? 41.88357 -2.66286 31.99547 1.000 29.87298 71 ARG A O 1
ATOM 290 N N . GLU A 1 51 ? 41.46360 -0.67144 32.98186 1.000 18.45947 72 GLU A N 1
ATOM 291 C CA . GLU A 1 51 ? 40.21437 -0.40506 32.28579 1.000 21.69980 72 GLU A CA 1
ATOM 292 C C . GLU A 1 51 ? 40.28513 0.81151 31.37389 1.000 26.10271 72 GLU A C 1
ATOM 293 O O . GLU A 1 51 ? 39.56796 0.84826 30.36707 1.000 25.62004 72 GLU A O 1
ATOM 299 N N . LEU A 1 52 ? 41.13200 1.79487 31.69214 1.000 29.56935 73 LEU A N 1
ATOM 300 C CA . LEU A 1 52 ? 41.19696 3.05803 30.95501 1.000 26.57576 73 LEU A CA 1
ATOM 301 C C . LEU A 1 52 ? 42.65511 3.49569 30.87642 1.000 23.12540 73 LEU A C 1
ATOM 302 O O . LEU A 1 52 ? 43.10202 4.37716 31.62218 1.000 21.21834 73 LEU A O 1
ATOM 307 N N . PRO A 1 53 ? 43.43884 2.88336 29.98001 1.000 28.35992 74 PRO A N 1
ATOM 308 C CA . PRO A 1 53 ? 44.89437 3.11990 29.99167 1.000 24.70718 74 PRO A CA 1
ATOM 309 C C . PRO A 1 53 ? 45.28980 4.56327 29.72893 1.000 22.90800 74 PRO A C 1
ATOM 310 O O . PRO A 1 53 ? 46.43963 4.92197 30.01252 1.000 26.58171 74 PRO A O 1
ATOM 314 N N . ALA A 1 54 ? 44.38223 5.40518 29.22516 1.000 27.34341 75 ALA A N 1
ATOM 315 C CA . ALA A 1 54 ? 44.70610 6.81574 29.04071 1.000 24.81586 75 ALA A CA 1
ATOM 316 C C . ALA A 1 54 ? 44.89491 7.54465 30.36135 1.000 23.16230 75 ALA A C 1
ATOM 317 O O . ALA A 1 54 ? 45.36204 8.68802 30.35623 1.000 19.83908 75 ALA A O 1
ATOM 319 N N . SER A 1 55 ? 44.51209 6.92907 31.47788 1.000 27.83937 76 SER A N 1
ATOM 320 C CA . SER A 1 55 ? 44.74564 7.50359 32.79506 1.000 21.12513 76 SER A CA 1
ATOM 321 C C . SER A 1 55 ? 46.14814 7.12892 33.26309 1.000 19.62395 76 SER A C 1
ATOM 322 O O . SER A 1 55 ? 46.47361 5.94421 33.39936 1.000 23.09288 76 SER A O 1
ATOM 325 N N . HIS A 1 56 ? 46.97632 8.13496 33.50948 1.000 16.83092 77 HIS A N 1
ATOM 326 C CA . HIS A 1 56 ? 48.35546 7.92771 33.92444 1.000 15.46376 77 HIS A CA 1
ATOM 327 C C . HIS A 1 56 ? 48.62905 8.40801 35.34197 1.000 18.78734 77 HIS A C 1
ATOM 328 O O . HIS A 1 56 ? 49.71020 8.12982 35.87346 1.000 21.60443 77 HIS A O 1
ATOM 335 N N . ASP A 1 57 ? 47.69240 9.12232 35.96681 1.000 20.92909 78 ASP A N 1
ATOM 336 C CA . ASP A 1 57 ? 47.88417 9.68424 37.29910 1.000 21.83341 78 ASP A CA 1
ATOM 337 C C . ASP A 1 57 ? 47.03016 9.02442 38.37335 1.000 21.20310 78 ASP A C 1
ATOM 338 O O . ASP A 1 57 ? 47.54690 8.68328 39.44066 1.000 18.72176 78 ASP A O 1
ATOM 343 N N . LEU A 1 58 ? 45.73278 8.83315 38.12716 1.000 19.70265 79 LEU A N 1
ATOM 344 C CA . LEU A 1 58 ? 44.77405 8.52381 39.18199 1.000 18.71425 79 LEU A CA 1
ATOM 345 C C . LEU A 1 58 ? 43.98902 7.25595 38.86528 1.000 26.37141 79 LEU A C 1
ATOM 346 O O . LEU A 1 58 ? 43.91466 6.81673 37.71494 1.000 25.87279 79 LEU A O 1
ATOM 351 N N . ALA A 1 59 ? 43.39982 6.67025 39.91241 1.000 22.48450 80 ALA A N 1
ATOM 352 C CA . ALA A 1 59 ? 42.48195 5.54442 39.76978 1.000 17.70221 80 ALA A CA 1
ATOM 353 C C . ALA A 1 59 ? 41.27841 5.76494 40.67615 1.000 20.33132 80 ALA A C 1
ATOM 354 O O . ALA A 1 59 ? 41.37789 6.44419 41.70174 1.000 25.35947 80 ALA A O 1
ATOM 356 N N . GLY A 1 60 ? 40.13978 5.19521 40.30039 1.000 15.87960 81 GLY A N 1
ATOM 357 C CA . GLY A 1 60 ? 38.88972 5.42214 41.01364 1.000 17.15546 81 GLY A CA 1
ATOM 358 C C . GLY A 1 60 ? 38.32971 4.15802 41.63667 1.000 25.02986 81 GLY A C 1
ATOM 359 O O . GLY A 1 60 ? 38.45475 3.07379 41.06892 1.000 23.54330 81 GLY A O 1
ATOM 360 N N . VAL A 1 61 ? 37.69852 4.31175 42.80420 1.000 34.34633 82 VAL A N 1
ATOM 361 C CA . VAL A 1 61 ? 36.99374 3.23820 43.49601 1.000 21.27973 82 VAL A CA 1
ATOM 362 C C . VAL A 1 61 ? 35.60532 3.72734 43.88878 1.000 20.61873 82 VAL A C 1
ATOM 363 O O . VAL A 1 61 ? 35.45293 4.81823 44.44198 1.000 28.70325 82 VAL A O 1
ATOM 367 N N . ASP A 1 62 ? 34.59230 2.92811 43.58577 1.000 18.90583 83 ASP A N 1
ATOM 368 C CA . ASP A 1 62 ? 33.22239 3.15497 44.01753 1.000 20.42883 83 ASP A CA 1
ATOM 369 C C . ASP A 1 62 ? 32.90758 2.10999 45.07796 1.000 24.51216 83 ASP A C 1
ATOM 370 O O . ASP A 1 62 ? 32.93687 0.90582 44.78700 1.000 26.29810 83 ASP A O 1
ATOM 375 N N . MET A 1 63 ? 32.62631 2.55952 46.30226 1.000 24.62859 84 MET A N 1
ATOM 376 C CA . MET A 1 63 ? 32.44207 1.65380 47.42529 1.000 26.10379 84 MET A CA 1
ATOM 377 C C . MET A 1 63 ? 31.11012 1.92809 48.10907 1.000 26.42134 84 MET A C 1
ATOM 378 O O . MET A 1 63 ? 30.64702 3.07335 48.17920 1.000 25.51165 84 MET A O 1
ATOM 383 N N . CYS A 1 64 ? 30.49905 0.85334 48.60996 1.000 23.99627 85 CYS A N 1
ATOM 384 C CA . CYS A 1 64 ? 29.20585 0.91564 49.27505 1.000 26.85133 85 CYS A CA 1
ATOM 385 C C . CYS A 1 64 ? 29.25130 0.06217 50.53432 1.000 29.98678 85 CYS A C 1
ATOM 386 O O . CYS A 1 64 ? 29.67872 -1.09603 50.49016 1.000 30.88975 85 CYS A O 1
ATOM 389 N N . LEU A 1 65 ? 28.81444 0.65120 51.64613 1.000 25.37173 86 LEU A N 1
ATOM 390 C CA . LEU A 1 65 ? 28.82401 0.03192 52.96035 1.000 19.83387 86 LEU A CA 1
ATOM 391 C C . LEU A 1 65 ? 27.41958 0.05885 53.54851 1.000 22.65982 86 LEU A C 1
ATOM 392 O O . LEU A 1 65 ? 26.74814 1.09905 53.54367 1.000 24.34017 86 LEU A O 1
ATOM 397 N N . LYS A 1 66 ? 26.98279 -1.09275 54.04598 1.000 25.12922 87 LYS A N 1
ATOM 398 C CA . LYS A 1 66 ? 25.71572 -1.22758 54.74609 1.000 22.67220 87 LYS A CA 1
ATOM 399 C C . LYS A 1 66 ? 25.79806 -0.57080 56.12059 1.000 29.33728 87 LYS A C 1
ATOM 400 O O . LYS A 1 66 ? 26.89110 -0.35772 56.64370 1.000 26.04564 87 LYS A O 1
ATOM 406 N N . PRO A 1 67 ? 24.64846 -0.17821 56.70694 1.000 30.42377 88 PRO A N 1
ATOM 407 C CA . PRO A 1 67 ? 24.68601 0.51651 58.00576 1.000 30.88483 88 PRO A CA 1
ATOM 408 C C . PRO A 1 67 ? 25.53779 -0.19797 59.04207 1.000 26.52805 88 PRO A C 1
ATOM 409 O O . PRO A 1 67 ? 25.29573 -1.36943 59.34502 1.000 32.58401 88 PRO A O 1
ATOM 413 N N . GLY A 1 68 ? 26.52203 0.49985 59.60646 1.000 26.40451 89 GLY A N 1
ATOM 414 C CA . GLY A 1 68 ? 27.42297 -0.10725 60.56209 1.000 25.40735 89 GLY A CA 1
ATOM 415 C C . GLY A 1 68 ? 28.56216 -0.90468 59.96365 1.000 28.60448 89 GLY A C 1
ATOM 416 O O . GLY A 1 68 ? 29.38834 -1.42532 60.72219 1.000 27.04357 89 GLY A O 1
ATOM 417 N N . ALA A 1 69 ? 28.64668 -1.01812 58.63823 1.000 27.33989 90 ALA A N 1
ATOM 418 C CA . ALA A 1 69 ? 29.65179 -1.87895 58.02862 1.000 23.64994 90 ALA A CA 1
ATOM 419 C C . ALA A 1 69 ? 31.03025 -1.23236 58.04471 1.000 19.74289 90 ALA A C 1
ATOM 420 O O . ALA A 1 69 ? 31.18004 -0.01831 57.87879 1.000 20.70992 90 ALA A O 1
ATOM 422 N N . TYR A 1 70 ? 32.04213 -2.07184 58.24034 1.000 21.86811 91 TYR A N 1
ATOM 423 C CA . TYR A 1 70 ? 33.43849 -1.66047 58.25958 1.000 21.96379 91 TYR A CA 1
ATOM 424 C C . TYR A 1 70 ? 34.07180 -1.84540 56.88914 1.000 24.79134 91 TYR A C 1
ATOM 425 O O . TYR A 1 70 ? 33.83453 -2.85402 56.21868 1.000 21.26797 91 TYR A O 1
ATOM 434 N N . ARG A 1 71 ? 34.87390 -0.86900 56.47583 1.000 23.81770 92 ARG A N 1
ATOM 435 C CA . ARG A 1 71 ? 35.96868 -1.12323 55.54908 1.000 20.59844 92 ARG A CA 1
ATOM 436 C C . ARG A 1 71 ? 37.19631 -1.37019 56.41431 1.000 18.11457 92 ARG A C 1
ATOM 437 O O . ARG A 1 71 ? 37.60113 -0.48749 57.17923 1.000 22.93166 92 ARG A O 1
ATOM 445 N N . GLU A 1 72 ? 37.76304 -2.57024 56.32100 1.000 18.22283 93 GLU A N 1
ATOM 446 C CA . GLU A 1 72 ? 38.73758 -3.01853 57.30878 1.000 23.45887 93 GLU A CA 1
ATOM 447 C C . GLU A 1 72 ? 39.88909 -2.02901 57.45882 1.000 19.12325 93 GLU A C 1
ATOM 448 O O . GLU A 1 72 ? 40.29426 -1.35970 56.50433 1.000 19.57311 93 GLU A O 1
ATOM 454 N N . LEU A 1 73 ? 40.38596 -1.92151 58.69192 1.000 20.99227 94 LEU A N 1
ATOM 455 C CA . LEU A 1 73 ? 41.60246 -1.17233 58.97251 1.000 25.79019 94 LEU A CA 1
ATOM 456 C C . LEU A 1 73 ? 42.70036 -1.58954 58.00626 1.000 24.28266 94 LEU A C 1
ATOM 457 O O . LEU A 1 73 ? 43.00124 -2.77749 57.86569 1.000 23.23522 94 LEU A O 1
ATOM 462 N N . HIS A 1 74 ? 43.30036 -0.60815 57.34130 1.000 23.17902 95 HIS A N 1
ATOM 463 C CA . HIS A 1 74 ? 44.20196 -0.91234 56.24212 1.000 22.81920 95 HIS A CA 1
ATOM 464 C C . HIS A 1 74 ? 45.06985 0.30105 55.94332 1.000 24.47777 95 HIS A C 1
ATOM 465 O O . HIS A 1 74 ? 44.88658 1.38239 56.50995 1.000 20.10770 95 HIS A O 1
ATOM 472 N N . TRP A 1 75 ? 46.01443 0.10594 55.02445 1.000 22.10294 96 TRP A N 1
ATOM 473 C CA . TRP A 1 75 ? 46.84137 1.19611 54.52822 1.000 23.52823 96 TRP A CA 1
ATOM 474 C C . TRP A 1 75 ? 47.33146 0.84455 53.13182 1.000 24.14817 96 TRP A C 1
ATOM 475 O O . TRP A 1 75 ? 47.18255 -0.28967 52.66923 1.000 26.29731 96 TRP A O 1
ATOM 486 N N . HIS A 1 76 ? 47.90613 1.83944 52.45304 1.000 29.35262 97 HIS A N 1
ATOM 487 C CA . HIS A 1 76 ? 48.45666 1.61785 51.12489 1.000 22.28071 97 HIS A CA 1
ATOM 488 C C . HIS A 1 76 ? 49.53125 2.64893 50.81803 1.000 22.45888 97 HIS A C 1
ATOM 489 O O . HIS A 1 76 ? 49.61739 3.70678 51.44819 1.000 28.11324 97 HIS A O 1
ATOM 496 N N . LYS A 1 77 ? 50.36217 2.30606 49.83009 1.000 28.11518 98 LYS A N 1
ATOM 497 C CA . LYS A 1 77 ? 51.41968 3.18881 49.35364 1.000 29.20874 98 LYS A CA 1
ATOM 498 C C . LYS A 1 77 ? 50.86834 4.45296 48.71212 1.000 27.39651 98 LYS A C 1
ATOM 499 O O . LYS A 1 77 ? 51.52360 5.49741 48.76887 1.000 21.75043 98 LYS A O 1
ATOM 505 N N . GLU A 1 78 ? 49.67000 4.39604 48.14290 1.000 29.07658 99 GLU A N 1
ATOM 506 C CA . GLU A 1 78 ? 49.12256 5.52593 47.40899 1.000 28.99639 99 GLU A CA 1
ATOM 507 C C . GLU A 1 78 ? 48.35833 6.44793 48.34971 1.000 24.93533 99 GLU A C 1
ATOM 508 O O . GLU A 1 78 ? 47.87904 6.03530 49.41282 1.000 26.82768 99 GLU A O 1
ATOM 514 N N . ALA A 1 79 ? 48.21182 7.70008 47.93028 1.000 19.34692 100 ALA A N 1
ATOM 515 C CA . ALA A 1 79 ? 47.37113 8.61105 48.68258 1.000 22.34867 100 ALA A CA 1
ATOM 516 C C . ALA A 1 79 ? 45.94426 8.52528 48.15420 1.000 22.41729 100 ALA A C 1
ATOM 517 O O . ALA A 1 79 ? 45.70642 8.41530 46.94569 1.000 22.11819 100 ALA A O 1
ATOM 519 N N . GLU A 1 80 ? 44.98683 8.56388 49.06865 1.000 23.09734 101 GLU A N 1
ATOM 520 C CA . GLU A 1 80 ? 43.58867 8.44859 48.68985 1.000 24.87232 101 GLU A CA 1
ATOM 521 C C . GLU A 1 80 ? 42.82029 9.72354 49.00432 1.000 20.26902 101 GLU A C 1
ATOM 522 O O . GLU A 1 80 ? 43.01350 10.35284 50.04689 1.000 25.73464 101 GLU A O 1
ATOM 528 N N . TRP A 1 81 ? 41.96765 10.10187 48.05483 1.000 18.94703 102 TRP A N 1
ATOM 529 C CA . TRP A 1 81 ? 41.05518 11.23173 48.14081 1.000 24.08419 102 TRP A CA 1
ATOM 530 C C . TRP A 1 81 ? 39.64065 10.70157 47.99287 1.000 25.45933 102 TRP A C 1
ATOM 531 O O . TRP A 1 81 ? 39.38348 9.87161 47.11842 1.000 33.62529 102 TRP A O 1
ATOM 542 N N . ALA A 1 82 ? 38.73233 11.13198 48.86610 1.000 17.57709 103 ALA A N 1
ATOM 543 C CA . ALA A 1 82 ? 37.39683 10.55096 48.87957 1.000 22.09057 103 ALA A CA 1
ATOM 544 C C . ALA A 1 82 ? 36.31354 11.61239 48.84331 1.000 20.78515 103 ALA A C 1
ATOM 545 O O . ALA A 1 82 ? 36.35646 12.57410 49.61920 1.000 25.03359 103 ALA A O 1
ATOM 547 N N . PHE A 1 83 ? 35.32334 11.37709 47.98047 1.000 22.21560 104 PHE A N 1
ATOM 548 C CA . PHE A 1 83 ? 34.10018 12.15907 47.87361 1.000 24.97406 104 PHE A CA 1
ATOM 549 C C . PHE A 1 83 ? 32.93118 11.26974 48.27257 1.000 20.50832 104 PHE A C 1
ATOM 550 O O . PHE A 1 83 ? 32.76177 10.17201 47.72916 1.000 20.63835 104 PHE A O 1
ATOM 558 N N . MET A 1 84 ? 32.13866 11.74106 49.22420 1.000 20.22764 105 MET A N 1
ATOM 559 C CA . MET A 1 84 ? 31.02426 10.97737 49.77436 1.000 22.87164 105 MET A CA 1
ATOM 560 C C . MET A 1 84 ? 29.78279 11.17263 48.91165 1.000 23.19674 105 MET A C 1
ATOM 561 O O . MET A 1 84 ? 29.22336 12.27213 48.86605 1.000 23.10275 105 MET A O 1
ATOM 566 N N . ILE A 1 85 ? 29.33823 10.10615 48.24136 1.000 20.72647 106 ILE A N 1
ATOM 567 C CA . ILE A 1 85 ? 28.19378 10.23195 47.34194 1.000 25.12912 106 ILE A CA 1
ATOM 568 C C . ILE A 1 85 ? 26.89076 10.29651 48.12873 1.000 24.96664 106 ILE A C 1
ATOM 569 O O . ILE A 1 85 ? 26.03733 11.15691 47.87680 1.000 22.85906 106 ILE A O 1
ATOM 574 N N . ALA A 1 86 ? 26.71289 9.39137 49.08896 1.000 33.41137 107 ALA A N 1
ATOM 575 C CA . ALA A 1 86 ? 25.43583 9.28701 49.78587 1.000 33.29060 107 ALA A CA 1
ATOM 576 C C . ALA A 1 86 ? 25.64483 8.64823 51.15040 1.000 24.50778 107 ALA A C 1
ATOM 577 O O . ALA A 1 86 ? 26.58559 7.87706 51.34979 1.000 29.88408 107 ALA A O 1
ATOM 579 N N . GLY A 1 87 ? 24.75414 8.97795 52.08442 1.000 23.17624 108 GLY A N 1
ATOM 580 C CA . GLY A 1 87 ? 24.76461 8.38432 53.40678 1.000 25.53377 108 GLY A CA 1
ATOM 581 C C . GLY A 1 87 ? 25.61833 9.15142 54.39301 1.000 25.27034 108 GLY A C 1
ATOM 582 O O . GLY A 1 87 ? 25.78617 10.36465 54.25183 1.000 32.24723 108 GLY A O 1
ATOM 583 N N . ASN A 1 88 ? 26.14092 8.45980 55.40550 1.000 26.67152 109 ASN A N 1
ATOM 584 C CA . ASN A 1 88 ? 27.02460 9.04437 56.40725 1.000 28.44904 109 ASN A CA 1
ATOM 585 C C . ASN A 1 88 ? 28.06135 8.00898 56.81913 1.000 22.77405 109 ASN A C 1
ATOM 586 O O . ASN A 1 88 ? 27.84847 6.80483 56.65341 1.000 20.38563 109 ASN A O 1
ATOM 591 N N . ALA A 1 89 ? 29.19148 8.48155 57.34441 1.000 20.22433 110 ALA A N 1
ATOM 592 C CA . ALA A 1 89 ? 30.22401 7.54273 57.76953 1.000 24.24996 110 ALA A CA 1
ATOM 593 C C . ALA A 1 89 ? 31.12544 8.16253 58.82527 1.000 25.25258 110 ALA A C 1
ATOM 594 O O . ALA A 1 89 ? 31.15696 9.37893 59.02169 1.000 25.02248 110 ALA A O 1
ATOM 596 N N . ARG A 1 90 ? 31.86214 7.28477 59.49791 1.000 19.16620 111 ARG A N 1
ATOM 597 C CA . ARG A 1 90 ? 32.88148 7.63604 60.46978 1.000 20.64056 111 ARG A CA 1
ATOM 598 C C . ARG A 1 90 ? 34.21469 7.12891 59.94433 1.000 21.90491 111 ARG A C 1
ATOM 599 O O . ARG A 1 90 ? 34.31879 5.97013 59.52754 1.000 25.13245 111 ARG A O 1
ATOM 607 N N . VAL A 1 91 ? 35.22957 7.98263 59.96726 1.000 19.10907 112 VAL A N 1
ATOM 608 C CA . VAL A 1 91 ? 36.56378 7.56617 59.55980 1.000 19.10093 112 VAL A CA 1
ATOM 609 C C . VAL A 1 91 ? 37.52349 7.81300 60.71427 1.000 17.94054 112 VAL A C 1
ATOM 610 O O . VAL A 1 91 ? 37.36622 8.76381 61.49246 1.000 21.97768 112 VAL A O 1
ATOM 614 N N . THR A 1 92 ? 38.52226 6.93679 60.82234 1.000 20.45376 113 THR A N 1
ATOM 615 C CA . THR A 1 92 ? 39.61352 7.10495 61.77275 1.000 16.33025 113 THR A CA 1
ATOM 616 C C . THR A 1 92 ? 40.93970 6.94481 61.05182 1.000 16.92366 113 THR A C 1
ATOM 617 O O . THR A 1 92 ? 41.02110 6.26493 60.03250 1.000 25.43226 113 THR A O 1
ATOM 621 N N . ALA A 1 93 ? 41.97725 7.58163 61.58871 1.000 13.03458 114 ALA A N 1
ATOM 622 C CA . ALA A 1 93 ? 43.29117 7.51401 60.96126 1.000 16.12089 114 ALA A CA 1
ATOM 623 C C . ALA A 1 93 ? 44.37197 7.84873 61.97951 1.000 17.17014 114 ALA A C 1
ATOM 624 O O . ALA A 1 93 ? 44.09797 8.34572 63.07691 1.000 17.59449 114 ALA A O 1
ATOM 626 N N . LEU A 1 94 ? 45.61803 7.59416 61.57473 1.000 19.64284 115 LEU A N 1
ATOM 627 C CA . LEU A 1 94 ? 46.78347 7.93518 62.39083 1.000 19.62302 115 LEU A CA 1
ATOM 628 C C . LEU A 1 94 ? 47.88464 8.52103 61.51809 1.000 19.93708 115 LEU A C 1
ATOM 629 O O . LEU A 1 94 ? 48.17832 7.97978 60.44910 1.000 25.41277 115 LEU A O 1
ATOM 634 N N . ASP A 1 95 ? 48.51250 9.60534 61.98173 1.000 20.94164 116 ASP A N 1
ATOM 635 C CA . ASP A 1 95 ? 49.56697 10.23448 61.20107 1.000 21.90176 116 ASP A CA 1
ATOM 636 C C . ASP A 1 95 ? 50.94412 9.74229 61.66109 1.000 25.17557 116 ASP A C 1
ATOM 637 O O . ASP A 1 95 ? 51.07005 8.93680 62.58903 1.000 26.55243 116 ASP A O 1
ATOM 642 N N . ALA A 1 96 ? 51.99811 10.24265 61.00714 1.000 24.57829 117 ALA A N 1
ATOM 643 C CA . ALA A 1 96 ? 53.35176 9.75612 61.25724 1.000 23.62812 117 ALA A CA 1
ATOM 644 C C . ALA A 1 96 ? 53.90623 10.20644 62.60135 1.000 28.08490 117 ALA A C 1
ATOM 645 O O . ALA A 1 96 ? 54.90163 9.64216 63.06058 1.000 30.65233 117 ALA A O 1
ATOM 647 N N . GLU A 1 97 ? 53.30986 11.21271 63.23303 1.000 28.55196 118 GLU A N 1
ATOM 648 C CA . GLU A 1 97 ? 53.75787 11.68877 64.53385 1.000 30.70908 118 GLU A CA 1
ATOM 649 C C . GLU A 1 97 ? 52.98982 11.05302 65.68516 1.000 29.23215 118 GLU A C 1
ATOM 650 O O . GLU A 1 97 ? 53.08220 11.53438 66.81921 1.000 28.22852 118 GLU A O 1
ATOM 656 N N . GLY A 1 98 ? 52.25028 9.97849 65.42756 1.000 29.91355 119 GLY A N 1
ATOM 657 C CA . GLY A 1 98 ? 51.50516 9.32055 66.47654 1.000 31.92186 119 GLY A CA 1
ATOM 658 C C . GLY A 1 98 ? 50.21287 10.00680 66.83872 1.000 28.61597 119 GLY A C 1
ATOM 659 O O . GLY A 1 98 ? 49.59565 9.64797 67.84933 1.000 31.93870 119 GLY A O 1
ATOM 660 N N . ARG A 1 99 ? 49.78757 10.98688 66.04770 1.000 22.43259 120 ARG A N 1
ATOM 661 C CA . ARG A 1 99 ? 48.56501 11.72457 66.32062 1.000 26.93915 120 ARG A CA 1
ATOM 662 C C . ARG A 1 99 ? 47.39317 11.06779 65.60282 1.000 21.28508 120 ARG A C 1
ATOM 663 O O . ARG A 1 99 ? 47.52007 10.61806 64.45901 1.000 26.05473 120 ARG A O 1
ATOM 671 N N . SER A 1 100 ? 46.25188 11.02388 66.28494 1.000 20.74162 121 SER A N 1
ATOM 672 C CA . SER A 1 100 ? 45.08571 10.27475 65.84650 1.000 22.51168 121 SER A CA 1
ATOM 673 C C . SER A 1 100 ? 44.01994 11.22160 65.31152 1.000 20.09875 121 SER A C 1
ATOM 674 O O . SER A 1 100 ? 44.03025 12.42485 65.57505 1.000 25.86351 121 SER A O 1
ATOM 677 N N . PHE A 1 101 ? 43.09659 10.66421 64.53436 1.000 20.35097 122 PHE A N 1
ATOM 678 C CA . PHE A 1 101 ? 42.02602 11.46247 63.95762 1.000 22.01661 122 PHE A CA 1
ATOM 679 C C . PHE A 1 101 ? 40.75249 10.62890 63.87487 1.000 20.14567 122 PHE A C 1
ATOM 680 O O . PHE A 1 101 ? 40.81347 9.44026 63.55201 1.000 26.39226 122 PHE A O 1
ATOM 688 N N . ILE A 1 102 ? 39.60743 11.26096 64.14287 1.000 17.45958 123 ILE A N 1
ATOM 689 C CA . ILE A 1 102 ? 38.29869 10.60566 64.08364 1.000 18.73006 123 ILE A CA 1
ATOM 690 C C . ILE A 1 102 ? 37.25481 11.64507 63.69480 1.000 23.31940 123 ILE A C 1
ATOM 691 O O . ILE A 1 102 ? 37.27569 12.77521 64.19279 1.000 33.11350 123 ILE A O 1
ATOM 696 N N . ASP A 1 103 ? 36.35355 11.27438 62.78216 1.000 27.24626 124 ASP A N 1
ATOM 697 C CA . ASP A 1 103 ? 35.31413 12.22187 62.38322 1.000 27.57394 124 ASP A CA 1
ATOM 698 C C . ASP A 1 103 ? 34.14485 11.50703 61.72618 1.000 23.85793 124 ASP A C 1
ATOM 699 O O . ASP A 1 103 ? 34.25695 10.36012 61.29140 1.000 28.10690 124 ASP A O 1
ATOM 704 N N . ASP A 1 104 ? 33.00449 12.20049 61.69034 1.000 25.14778 125 ASP A N 1
ATOM 705 C CA . ASP A 1 104 ? 31.82887 11.77230 60.94287 1.000 25.58784 125 ASP A CA 1
ATOM 706 C C . ASP A 1 104 ? 31.55150 12.75036 59.80657 1.000 27.54101 125 ASP A C 1
ATOM 707 O O . ASP A 1 104 ? 31.77244 13.95855 59.93789 1.000 27.40339 125 ASP A O 1
ATOM 712 N N . ILE A 1 105 ? 31.04671 12.21358 58.69041 1.000 26.31343 126 ILE A N 1
ATOM 713 C CA . ILE A 1 105 ? 30.87991 12.94839 57.44132 1.000 24.11869 126 ILE A CA 1
ATOM 714 C C . ILE A 1 105 ? 29.57456 12.51932 56.78686 1.000 25.69433 126 ILE A C 1
ATOM 715 O O . ILE A 1 105 ? 29.06562 11.42255 57.03070 1.000 28.47372 126 ILE A O 1
ATOM 720 N N . ASN A 1 106 ? 29.04906 13.39049 55.92540 1.000 27.66087 127 ASN A N 1
ATOM 721 C CA . ASN A 1 106 ? 27.79638 13.16175 55.21594 1.000 29.18052 127 ASN A CA 1
ATOM 722 C C . ASN A 1 106 ? 28.00725 13.29306 53.71593 1.000 31.88087 127 ASN A C 1
ATOM 723 O O . ASN A 1 106 ? 29.12630 13.50679 53.24059 1.000 31.70682 127 ASN A O 1
ATOM 728 N N . ALA A 1 107 ? 26.91858 13.09269 52.96968 1.000 27.69250 128 ALA A N 1
ATOM 729 C CA . ALA A 1 107 ? 26.95780 13.21932 51.51838 1.000 23.62382 128 ALA A CA 1
ATOM 730 C C . ALA A 1 107 ? 27.49900 14.59078 51.12996 1.000 25.03630 128 ALA A C 1
ATOM 731 O O . ALA A 1 107 ? 27.09388 15.61568 51.68305 1.000 34.15969 128 ALA A O 1
ATOM 733 N N . GLY A 1 108 ? 28.42294 14.60360 50.17835 1.000 22.53524 129 GLY A N 1
ATOM 734 C CA . GLY A 1 108 ? 29.07699 15.81238 49.75258 1.000 21.22831 129 GLY A CA 1
ATOM 735 C C . GLY A 1 108 ? 30.39303 16.09893 50.44447 1.000 27.25434 129 GLY A C 1
ATOM 736 O O . GLY A 1 108 ? 31.13976 16.96293 49.97371 1.000 31.19039 129 GLY A O 1
ATOM 737 N N . ASP A 1 109 ? 30.70692 15.39399 51.52999 1.000 19.71230 130 ASP A N 1
ATOM 738 C CA . ASP A 1 109 ? 31.93061 15.66332 52.26931 1.000 22.41337 130 ASP A CA 1
ATOM 739 C C . ASP A 1 109 ? 33.10792 14.88888 51.67990 1.000 24.12783 130 ASP A C 1
ATOM 740 O O . ASP A 1 109 ? 32.94397 13.95129 50.89913 1.000 26.69744 130 ASP A O 1
ATOM 745 N N . LEU A 1 110 ? 34.31503 15.28889 52.07604 1.000 24.23137 131 LEU A N 1
ATOM 746 C CA . LEU A 1 110 ? 35.54005 14.69313 51.56333 1.000 23.50470 131 LEU A CA 1
ATOM 747 C C . LEU A 1 110 ? 36.37804 14.14895 52.70738 1.000 23.79699 131 LEU A C 1
ATOM 748 O O . LEU A 1 110 ? 36.19780 14.51304 53.87288 1.000 22.96722 131 LEU A O 1
ATOM 753 N N . TRP A 1 111 ? 37.31636 13.27753 52.34744 1.000 20.12394 132 TRP A N 1
ATOM 754 C CA . TRP A 1 111 ? 38.44474 12.97948 53.22319 1.000 26.21921 132 TRP A CA 1
ATOM 755 C C . TRP A 1 111 ? 39.69979 12.76485 52.38295 1.000 21.72753 132 TRP A C 1
ATOM 756 O O . TRP A 1 111 ? 39.64246 12.65698 51.15584 1.000 25.64975 132 TRP A O 1
ATOM 767 N N . ASN A 1 112 ? 40.84577 12.70222 53.05974 1.000 16.06011 133 ASN A N 1
ATOM 768 C CA . ASN A 1 112 ? 42.13683 12.61429 52.38447 1.000 20.99087 133 ASN A CA 1
ATOM 769 C C . ASN A 1 112 ? 43.12737 11.94456 53.31828 1.000 18.25594 133 ASN A C 1
ATOM 770 O O . ASN A 1 112 ? 43.34655 12.41453 54.43989 1.000 18.57266 133 ASN A O 1
ATOM 775 N N . PHE A 1 113 ? 43.73247 10.86330 52.84355 1.000 16.49446 134 PHE A N 1
ATOM 776 C CA . PHE A 1 113 ? 44.78490 10.16821 53.57115 1.000 23.28225 134 PHE A CA 1
ATOM 777 C C . PHE A 1 113 ? 46.02674 10.14267 52.69400 1.000 23.87555 134 PHE A C 1
ATOM 778 O O . PHE A 1 113 ? 46.02254 9.53058 51.62070 1.000 27.92496 134 PHE A O 1
ATOM 786 N N . GLU A 1 114 ? 47.08066 10.82211 53.13849 1.000 24.35924 135 GLU A N 1
ATOM 787 C CA . GLU A 1 114 ? 48.31521 10.82629 52.37711 1.000 21.02774 135 GLU A CA 1
ATOM 788 C C . GLU A 1 114 ? 48.94465 9.43475 52.40731 1.000 22.56908 135 GLU A C 1
ATOM 789 O O . GLU A 1 114 ? 48.47636 8.52046 53.09380 1.000 23.08483 135 GLU A O 1
ATOM 795 N N . ALA A 1 115 ? 50.01840 9.28445 51.63572 1.000 21.23796 136 ALA A N 1
ATOM 796 C CA . ALA A 1 115 ? 50.63720 7.98112 51.41328 1.000 24.87852 136 ALA A CA 1
ATOM 797 C C . ALA A 1 115 ? 50.96728 7.28543 52.72671 1.000 25.08020 136 ALA A C 1
ATOM 798 O O . ALA A 1 115 ? 51.60928 7.86992 53.60497 1.000 22.90975 136 ALA A O 1
ATOM 800 N N . GLY A 1 116 ? 50.51331 6.03721 52.86040 1.000 21.19538 137 GLY A N 1
ATOM 801 C CA . GLY A 1 116 ? 50.90130 5.22114 53.99837 1.000 24.22300 137 GLY A CA 1
ATOM 802 C C . GLY A 1 116 ? 50.21723 5.53607 55.30148 1.000 21.68410 137 GLY A C 1
ATOM 803 O O . GLY A 1 116 ? 50.57558 4.94723 56.33188 1.000 22.72782 137 GLY A O 1
ATOM 804 N N . ILE A 1 117 ? 49.25872 6.46741 55.33256 1.000 20.06402 138 ILE A N 1
ATOM 805 C CA . ILE A 1 117 ? 48.54714 6.84797 56.49384 1.000 18.67686 138 ILE A CA 1
ATOM 806 C C . ILE A 1 117 ? 47.41743 5.75563 56.76857 1.000 18.22153 138 ILE A C 1
ATOM 807 O O . ILE A 1 117 ? 46.56484 5.64736 55.88217 1.000 12.62950 138 ILE A O 1
ATOM 812 N N . PRO A 1 118 ? 47.47092 5.05955 57.85793 1.000 21.10334 139 PRO A N 1
ATOM 813 C CA . PRO A 1 118 ? 46.43414 4.03972 58.08475 1.000 19.06493 139 PRO A CA 1
ATOM 814 C C . PRO A 1 118 ? 45.13743 4.67844 58.53763 1.000 20.25196 139 PRO A C 1
ATOM 815 O O . PRO A 1 118 ? 45.11404 5.69212 59.24899 1.000 22.63832 139 PRO A O 1
ATOM 819 N N . HIS A 1 119 ? 44.04586 4.02175 58.15696 1.000 15.40548 140 HIS A N 1
ATOM 820 C CA . HIS A 1 119 ? 42.71659 4.57265 58.36845 1.000 16.12982 140 HIS A CA 1
ATOM 821 C C . HIS A 1 119 ? 41.68436 3.46033 58.29685 1.000 17.20363 140 HIS A C 1
ATOM 822 O O . HIS A 1 119 ? 41.96166 2.35501 57.81783 1.000 20.83420 140 HIS A O 1
ATOM 829 N N . SER A 1 120 ? 40.48986 3.77933 58.80291 1.000 16.76280 141 SER A N 1
ATOM 830 C CA . SER A 1 120 ? 39.31439 2.92372 58.74822 1.000 20.20828 141 SER A CA 1
ATOM 831 C C . SER A 1 120 ? 38.07395 3.74542 58.42736 1.000 17.38706 141 SER A C 1
ATOM 832 O O . SER A 1 120 ? 37.95832 4.91585 58.80122 1.000 27.04086 141 SER A O 1
ATOM 835 N N . ILE A 1 121 ? 37.08683 3.06476 57.85326 1.000 16.57525 142 ILE A N 1
ATOM 836 C CA . ILE A 1 121 ? 35.79231 3.64066 57.50751 1.000 17.68841 142 ILE A CA 1
ATOM 837 C C . ILE A 1 121 ? 34.71317 2.71660 58.04117 1.000 21.38207 142 ILE A C 1
ATOM 838 O O . ILE A 1 121 ? 34.80508 1.49518 57.88186 1.000 25.72462 142 ILE A O 1
ATOM 843 N N . GLN A 1 122 ? 33.69525 3.29875 58.67712 1.000 20.72487 143 GLN A N 1
ATOM 844 C CA . GLN A 1 122 ? 32.51271 2.57126 59.13199 1.000 24.10250 143 GLN A CA 1
ATOM 845 C C . GLN A 1 122 ? 31.27681 3.40149 58.83340 1.000 26.14760 143 GLN A C 1
ATOM 846 O O . GLN A 1 122 ? 31.17142 4.53930 59.29713 1.000 20.97297 143 GLN A O 1
ATOM 852 N N . ALA A 1 123 ? 30.35144 2.83878 58.06284 1.000 23.76909 144 ALA A N 1
ATOM 853 C CA . ALA A 1 123 ? 29.09166 3.51920 57.80434 1.000 21.66849 144 ALA A CA 1
ATOM 854 C C . ALA A 1 123 ? 28.28822 3.65778 59.09103 1.000 25.07812 144 ALA A C 1
ATOM 855 O O . ALA A 1 123 ? 28.34756 2.80999 59.98359 1.000 28.92977 144 ALA A O 1
ATOM 857 N N . LEU A 1 124 ? 27.52994 4.73523 59.18680 1.000 25.53213 145 LEU A N 1
ATOM 858 C CA . LEU A 1 124 ? 26.62440 4.90878 60.31311 1.000 23.63342 145 LEU A CA 1
ATOM 859 C C . LEU A 1 124 ? 25.21431 4.47712 59.89046 1.000 27.10437 145 LEU A C 1
ATOM 860 O O . LEU A 1 124 ? 25.05330 3.62075 59.01559 1.000 30.18244 145 LEU A O 1
ATOM 865 N N . ASP A 1 125 ? 24.18593 5.08731 60.48105 1.000 28.10663 146 ASP A N 1
ATOM 866 C CA . ASP A 1 125 ? 22.83645 4.53339 60.37289 1.000 27.40037 146 ASP A CA 1
ATOM 867 C C . ASP A 1 125 ? 22.32697 4.48418 58.93636 1.000 27.68014 146 ASP A C 1
ATOM 868 O O . ASP A 1 125 ? 21.56176 3.57937 58.57916 1.000 29.55302 146 ASP A O 1
ATOM 873 N N . GLN A 1 126 ? 22.73107 5.43402 58.09109 1.000 26.89193 147 GLN A N 1
ATOM 874 C CA . GLN A 1 126 ? 22.15291 5.48019 56.75014 1.000 24.49649 147 GLN A CA 1
ATOM 875 C C . GLN A 1 126 ? 22.79934 4.48482 55.79625 1.000 32.68960 147 GLN A C 1
ATOM 876 O O . GLN A 1 126 ? 22.25199 4.23435 54.71820 1.000 19.44381 147 GLN A O 1
ATOM 882 N N . GLY A 1 127 ? 23.94493 3.91891 56.15802 1.000 36.11813 148 GLY A N 1
ATOM 883 C CA . GLY A 1 127 ? 24.79682 3.29129 55.17146 1.000 25.16345 148 GLY A CA 1
ATOM 884 C C . GLY A 1 127 ? 25.47554 4.39331 54.38159 1.000 26.01495 148 GLY A C 1
ATOM 885 O O . GLY A 1 127 ? 25.22719 5.57817 54.58694 1.000 24.62858 148 GLY A O 1
ATOM 886 N N . CYS A 1 128 ? 26.34962 4.00166 53.46326 1.000 24.51711 149 CYS A N 1
ATOM 887 C CA . CYS A 1 128 ? 27.02547 5.03551 52.69267 1.000 24.94111 149 CYS A CA 1
ATOM 888 C C . CYS A 1 128 ? 27.54241 4.47373 51.38146 1.000 28.05781 149 CYS A C 1
ATOM 889 O O . CYS A 1 128 ? 27.86850 3.29353 51.27841 1.000 30.72630 149 CYS A O 1
ATOM 892 N N . GLU A 1 129 ? 27.60478 5.34443 50.38237 1.000 23.38184 150 GLU A N 1
ATOM 893 C CA . GLU A 1 129 ? 28.37279 5.10031 49.17253 1.000 26.83412 150 GLU A CA 1
ATOM 894 C C . GLU A 1 129 ? 29.31517 6.27342 48.97413 1.000 25.43118 150 GLU A C 1
ATOM 895 O O . GLU A 1 129 ? 28.90622 7.43456 49.11035 1.000 28.30485 150 GLU A O 1
ATOM 901 N N . PHE A 1 130 ? 30.56522 5.96325 48.63715 1.000 21.94796 151 PHE A N 1
ATOM 902 C CA . PHE A 1 130 ? 31.57373 6.98687 48.44425 1.000 22.76648 151 PHE A CA 1
ATOM 903 C C . PHE A 1 130 ? 32.50846 6.60475 47.30585 1.000 30.21979 151 PHE A C 1
ATOM 904 O O . PHE A 1 130 ? 32.71481 5.42303 46.99060 1.000 29.05680 151 PHE A O 1
ATOM 912 N N . LEU A 1 131 ? 33.07817 7.64065 46.69854 1.000 26.85104 152 LEU A N 1
ATOM 913 C CA . LEU A 1 131 ? 34.08196 7.49357 45.65771 1.000 23.10764 152 LEU A CA 1
ATOM 914 C C . LEU A 1 131 ? 35.45237 7.84453 46.22494 1.000 25.97388 152 LEU A C 1
ATOM 915 O O . LEU A 1 131 ? 35.62810 8.90630 46.83638 1.000 25.42155 152 LEU A O 1
ATOM 920 N N . LEU A 1 132 ? 36.41206 6.94995 46.01225 1.000 20.59668 153 LEU A N 1
ATOM 921 C CA . LEU A 1 132 ? 37.79682 7.10950 46.42025 1.000 23.64419 153 LEU A CA 1
ATOM 922 C C . LEU A 1 132 ? 38.67032 7.31063 45.18940 1.000 24.33852 153 LEU A C 1
ATOM 923 O O . LEU A 1 132 ? 38.41804 6.73090 44.13334 1.000 25.91483 153 LEU A O 1
ATOM 928 N N . VAL A 1 133 ? 39.66294 8.18497 45.30327 1.000 20.29271 154 VAL A N 1
ATOM 929 C CA . VAL A 1 133 ? 40.60521 8.43532 44.21699 1.000 22.03497 154 VAL A CA 1
ATOM 930 C C . VAL A 1 133 ? 42.01723 8.20343 44.73511 1.000 21.86436 154 VAL A C 1
ATOM 931 O O . VAL A 1 133 ? 42.35156 8.63056 45.84436 1.000 24.85069 154 VAL A O 1
ATOM 935 N N . PHE A 1 134 ? 42.83560 7.50475 43.94443 1.000 20.40399 155 PHE A N 1
ATOM 936 C CA . PHE A 1 134 ? 44.16631 7.08454 44.36056 1.000 20.61763 155 PHE A CA 1
ATOM 937 C C . PHE A 1 134 ? 45.22471 7.61571 43.40962 1.000 19.62882 155 PHE A C 1
ATOM 938 O O . PHE A 1 134 ? 45.01401 7.65555 42.18983 1.000 18.87176 155 PHE A O 1
ATOM 946 N N . SER A 1 135 ? 46.38540 7.96847 43.99018 1.000 18.97682 156 SER A N 1
ATOM 947 C CA . SER A 1 135 ? 47.46379 8.72469 43.34981 1.000 19.42217 156 SER A CA 1
ATOM 948 C C . SER A 1 135 ? 48.40140 7.86058 42.50469 1.000 19.29059 156 SER A C 1
ATOM 949 O O . SER A 1 135 ? 49.54946 8.25835 42.26296 1.000 24.64963 156 SER A O 1
ATOM 952 N N . GLU A 1 136 ? 47.96133 6.67686 42.09813 1.000 19.09285 157 GLU A N 1
ATOM 953 C CA . GLU A 1 136 ? 48.65047 5.87795 41.09684 1.000 15.75868 157 GLU A CA 1
ATOM 954 C C . GLU A 1 136 ? 47.60709 5.29833 40.15243 1.000 20.29034 157 GLU A C 1
ATOM 955 O O . GLU A 1 136 ? 46.53231 4.87911 40.59770 1.000 17.61858 157 GLU A O 1
ATOM 961 N N . PRO A 1 137 ? 47.88678 5.26879 38.84337 1.000 26.73777 158 PRO A N 1
ATOM 962 C CA . PRO A 1 137 ? 46.86599 4.78980 37.89850 1.000 21.99338 158 PRO A CA 1
ATOM 963 C C . PRO A 1 137 ? 46.64000 3.28864 37.93775 1.000 20.45023 158 PRO A C 1
ATOM 964 O O . PRO A 1 137 ? 45.61154 2.82481 37.42853 1.000 22.44765 158 PRO A O 1
ATOM 968 N N . ASP A 1 138 ? 47.55983 2.52178 38.52294 1.000 15.99168 159 ASP A N 1
ATOM 969 C CA . ASP A 1 138 ? 47.48358 1.06863 38.54996 1.000 18.71748 159 ASP A CA 1
ATOM 970 C C . ASP A 1 138 ? 47.05409 0.52951 39.90909 1.000 23.11942 159 ASP A C 1
ATOM 971 O O . ASP A 1 138 ? 47.28469 -0.64765 40.19928 1.000 27.17388 159 ASP A O 1
ATOM 976 N N . PHE A 1 139 ? 46.44259 1.36033 40.74638 1.000 23.84617 160 PHE A N 1
ATOM 977 C CA . PHE A 1 139 ? 45.95784 0.92015 42.04652 1.000 27.08079 160 PHE A CA 1
ATOM 978 C C . PHE A 1 139 ? 44.93468 -0.20793 41.86498 1.000 25.90642 160 PHE A C 1
ATOM 979 O O . PHE A 1 139 ? 44.26085 -0.27315 40.84988 1.000 23.10447 160 PHE A O 1
ATOM 987 N N . SER A 1 140 ? 44.78904 -1.08833 42.85429 1.000 25.11308 161 SER A N 1
ATOM 988 C CA . SER A 1 140 ? 43.52893 -1.82260 42.91555 1.000 32.81372 161 SER A CA 1
ATOM 989 C C . SER A 1 140 ? 43.25106 -2.06671 44.37081 1.000 31.96770 161 SER A C 1
ATOM 990 O O . SER A 1 140 ? 44.17576 -2.38445 45.12657 1.000 26.09314 161 SER A O 1
ATOM 993 N N . GLU A 1 141 ? 41.96607 -2.04251 44.70877 1.000 32.52235 162 GLU A N 1
ATOM 994 C CA . GLU A 1 141 ? 41.51134 -2.30410 46.06207 1.000 31.41972 162 GLU A CA 1
ATOM 995 C C . GLU A 1 141 ? 41.87821 -3.69391 46.56892 1.000 40.21610 162 GLU A C 1
ATOM 996 O O . GLU A 1 141 ? 41.87246 -3.90244 47.78257 1.000 39.85704 162 GLU A O 1
ATOM 1002 N N . ASN A 1 142 ? 42.13014 -4.66883 45.69145 1.000 35.49231 163 ASN A N 1
ATOM 1003 C CA . ASN A 1 142 ? 42.43576 -6.02736 46.14048 1.000 39.28231 163 ASN A CA 1
ATOM 1004 C C . ASN A 1 142 ? 43.88483 -6.23281 46.55601 1.000 43.74336 163 ASN A C 1
ATOM 1005 O O . ASN A 1 142 ? 44.25237 -7.35580 46.91328 1.000 54.28777 163 ASN A O 1
ATOM 1010 N N . ASN A 1 143 ? 44.71098 -5.19506 46.52368 1.000 36.61208 164 ASN A N 1
ATOM 1011 C CA . ASN A 1 143 ? 46.10380 -5.31813 46.93345 1.000 36.26795 164 ASN A CA 1
ATOM 1012 C C . ASN A 1 143 ? 46.46291 -4.24156 47.93937 1.000 34.83183 164 ASN A C 1
ATOM 1013 O O . ASN A 1 143 ? 47.55416 -3.66003 47.90447 1.000 33.70351 164 ASN A O 1
ATOM 1018 N N . THR A 1 144 ? 45.53967 -3.98052 48.85998 1.000 40.85199 165 THR A N 1
ATOM 1019 C CA . THR A 1 144 ? 45.75518 -3.05515 49.95785 1.000 37.89176 165 THR A CA 1
ATOM 1020 C C . THR A 1 144 ? 46.22145 -3.83400 51.18346 1.000 31.13707 165 THR A C 1
ATOM 1021 O O . THR A 1 144 ? 45.97261 -5.03493 51.32035 1.000 29.14520 165 THR A O 1
ATOM 1025 N N . PHE A 1 145 ? 46.89881 -3.13549 52.08544 1.000 27.81899 166 PHE A N 1
ATOM 1026 C CA . PHE A 1 145 ? 47.48165 -3.75989 53.27044 1.000 27.38126 166 PHE A CA 1
ATOM 1027 C C . PHE A 1 145 ? 46.42522 -3.84988 54.36637 1.000 24.66237 166 PHE A C 1
ATOM 1028 O O . PHE A 1 145 ? 46.09954 -2.84487 54.99871 1.000 27.87898 166 PHE A O 1
ATOM 1036 N N . LEU A 1 146 ? 45.93254 -5.05413 54.63251 1.000 22.31724 167 LEU A N 1
ATOM 1037 C CA . LEU A 1 146 ? 44.84212 -5.25586 55.57644 1.000 23.20645 167 LEU A CA 1
ATOM 1038 C C . LEU A 1 146 ? 45.41208 -5.69729 56.92023 1.000 25.23329 167 LEU A C 1
ATOM 1039 O O . LEU A 1 146 ? 46.34128 -6.50851 56.96953 1.000 30.80648 167 LEU A O 1
ATOM 1044 N N . LEU A 1 147 ? 44.85774 -5.14709 58.00498 1.000 25.78932 168 LEU A N 1
ATOM 1045 C CA . LEU A 1 147 ? 45.30766 -5.47713 59.35575 1.000 22.29008 168 LEU A CA 1
ATOM 1046 C C . LEU A 1 147 ? 45.24925 -6.98315 59.60809 1.000 22.31583 168 LEU A C 1
ATOM 1047 O O . LEU A 1 147 ? 46.22306 -7.59509 60.07290 1.000 20.35463 168 LEU A O 1
ATOM 1052 N N . THR A 1 148 ? 44.09683 -7.59670 59.31269 1.000 24.83739 169 THR A N 1
ATOM 1053 C CA . THR A 1 148 ? 43.92796 -9.02286 59.56759 1.000 21.48055 169 THR A CA 1
ATOM 1054 C C . THR A 1 148 ? 44.83074 -9.84871 58.66231 1.000 23.87465 169 THR A C 1
ATOM 1055 O O . THR A 1 148 ? 45.35069 -10.88254 59.08376 1.000 31.89145 169 THR A O 1
ATOM 1059 N N . ASP A 1 149 ? 45.00138 -9.43033 57.40540 1.000 27.08575 170 ASP A N 1
ATOM 1060 C CA . ASP A 1 149 ? 45.94420 -10.10966 56.51935 1.000 27.00472 170 ASP A CA 1
ATOM 1061 C C . ASP A 1 149 ? 47.35566 -10.06236 57.09347 1.000 26.91556 170 ASP A C 1
ATOM 1062 O O . ASP A 1 149 ? 48.05000 -11.09270 57.17175 1.000 33.26661 170 ASP A O 1
ATOM 1067 N N . TRP A 1 150 ? 47.76827 -8.87554 57.55120 1.000 22.94487 171 TRP A N 1
ATOM 1068 C CA . TRP A 1 150 ? 49.07909 -8.70334 58.16439 1.000 22.98249 171 TRP A CA 1
ATOM 1069 C C . TRP A 1 150 ? 49.27258 -9.66975 59.31969 1.000 24.74662 171 TRP A C 1
ATOM 1070 O O . TRP A 1 150 ? 50.26953 -10.39810 59.37335 1.000 25.79550 171 TRP A O 1
ATOM 1081 N N . LEU A 1 151 ? 48.32082 -9.70105 60.25237 1.000 28.35017 172 LEU A N 1
ATOM 1082 C CA . LEU A 1 151 ? 48.50990 -10.55775 61.41762 1.000 33.09704 172 LEU A CA 1
ATOM 1083 C C . LEU A 1 151 ? 48.36088 -12.03507 61.07110 1.000 26.16195 172 LEU A C 1
ATOM 1084 O O . LEU A 1 151 ? 49.02529 -12.88156 61.67947 1.000 28.87816 172 LEU A O 1
ATOM 1089 N N . ALA A 1 152 ? 47.51453 -12.36549 60.09490 1.000 27.64488 173 ALA A N 1
ATOM 1090 C CA . ALA A 1 152 ? 47.38653 -13.74043 59.63432 1.000 23.69920 173 ALA A CA 1
ATOM 1091 C C . ALA A 1 152 ? 48.66983 -14.25779 59.01369 1.000 19.98276 173 ALA A C 1
ATOM 1092 O O . ALA A 1 152 ? 48.85421 -15.47704 58.92923 1.000 30.20419 173 ALA A O 1
ATOM 1094 N N . HIS A 1 153 ? 49.55130 -13.37116 58.56006 1.000 22.34879 174 HIS A N 1
ATOM 1095 C CA . HIS A 1 153 ? 50.82351 -13.80216 57.98732 1.000 23.40387 174 HIS A CA 1
ATOM 1096 C C . HIS A 1 153 ? 52.02631 -13.34170 58.81897 1.000 23.29394 174 HIS A C 1
ATOM 1097 O O . HIS A 1 153 ? 53.11297 -13.07520 58.29395 1.000 23.58607 174 HIS A O 1
ATOM 1104 N N . THR A 1 154 ? 51.83750 -13.23974 60.13415 1.000 25.33546 175 THR A N 1
ATOM 1105 C CA . THR A 1 154 ? 52.89170 -13.01372 61.11289 1.000 27.75782 175 THR A CA 1
ATOM 1106 C C . THR A 1 154 ? 52.92744 -14.16984 62.11064 1.000 27.34365 175 THR A C 1
ATOM 1107 O O . THR A 1 154 ? 51.86619 -14.64469 62.53062 1.000 21.52163 175 THR A O 1
ATOM 1111 N N . PRO A 1 155 ? 54.11080 -14.66529 62.48633 1.000 23.27505 176 PRO A N 1
ATOM 1112 C CA . PRO A 1 155 ? 54.16141 -15.76080 63.46579 1.000 28.87114 176 PRO A CA 1
ATOM 1113 C C . PRO A 1 155 ? 53.45532 -15.36274 64.75313 1.000 33.23576 176 PRO A C 1
ATOM 1114 O O . PRO A 1 155 ? 53.59058 -14.23596 65.23565 1.000 32.79004 176 PRO A O 1
ATOM 1118 N N . LYS A 1 156 ? 52.70781 -16.31035 65.32185 1.000 34.04146 177 LYS A N 1
ATOM 1119 C CA . LYS A 1 156 ? 51.86393 -15.97287 66.46186 1.000 32.42145 177 LYS A CA 1
ATOM 1120 C C . LYS A 1 156 ? 52.67957 -15.62360 67.69768 1.000 34.76611 177 LYS A C 1
ATOM 1121 O O . LYS A 1 156 ? 52.23872 -14.80586 68.51196 1.000 35.68075 177 LYS A O 1
ATOM 1127 N N . ASP A 1 157 ? 53.85976 -16.22582 67.85892 1.000 28.30042 178 ASP A N 1
ATOM 1128 C CA . ASP A 1 157 ? 54.74020 -15.82651 68.95277 1.000 28.40053 178 ASP A CA 1
ATOM 1129 C C . ASP A 1 157 ? 55.19577 -14.38301 68.78560 1.000 33.54383 178 ASP A C 1
ATOM 1130 O O . ASP A 1 157 ? 55.30190 -13.63735 69.76882 1.000 36.98318 178 ASP A O 1
ATOM 1135 N N . ILE A 1 158 ? 55.46116 -13.97094 67.54120 1.000 38.97536 179 ILE A N 1
ATOM 1136 C CA . ILE A 1 158 ? 55.88887 -12.60026 67.27824 1.000 32.78250 179 ILE A CA 1
ATOM 1137 C C . ILE A 1 158 ? 54.77031 -11.62615 67.62229 1.000 34.93629 179 ILE A C 1
ATOM 1138 O O . ILE A 1 158 ? 54.99414 -10.61302 68.29505 1.000 26.99063 179 ILE A O 1
ATOM 1143 N N . ILE A 1 159 ? 53.54901 -11.91890 67.16323 1.000 35.32245 180 ILE A N 1
ATOM 1144 C CA . ILE A 1 159 ? 52.40572 -11.06430 67.47937 1.000 31.12756 180 ILE A CA 1
ATOM 1145 C C . ILE A 1 159 ? 52.17113 -11.02152 68.98321 1.000 35.78781 180 ILE A C 1
ATOM 1146 O O . ILE A 1 159 ? 51.83164 -9.97219 69.54262 1.000 34.25471 180 ILE A O 1
ATOM 1151 N N . ALA A 1 160 ? 52.34436 -12.16321 69.65876 1.000 36.27975 181 ALA A N 1
ATOM 1152 C CA . ALA A 1 160 ? 52.14406 -12.22903 71.10356 1.000 39.50378 181 ALA A CA 1
ATOM 1153 C C . ALA A 1 160 ? 53.14234 -11.34590 71.84281 1.000 36.24879 181 ALA A C 1
ATOM 1154 O O . ALA A 1 160 ? 52.75591 -10.52889 72.68750 1.000 36.98848 181 ALA A O 1
ATOM 1156 N N . ALA A 1 161 ? 54.43445 -11.49174 71.53293 1.000 28.44356 182 ALA A N 1
ATOM 1157 C CA . ALA A 1 161 ? 55.44433 -10.62796 72.14233 1.000 24.37387 182 ALA A CA 1
ATOM 1158 C C . ALA A 1 161 ? 55.17472 -9.16336 71.83465 1.000 40.37938 182 ALA A C 1
ATOM 1159 O O . ALA A 1 161 ? 55.36199 -8.29502 72.69574 1.000 49.60709 182 ALA A O 1
ATOM 1161 N N . ASN A 1 162 ? 54.74555 -8.87166 70.60548 1.000 38.70779 183 ASN A N 1
ATOM 1162 C CA . ASN A 1 162 ? 54.46045 -7.49953 70.20484 1.000 30.69510 183 ASN A CA 1
ATOM 1163 C C . ASN A 1 162 ? 53.35474 -6.89830 71.06311 1.000 32.08143 183 ASN A C 1
ATOM 1164 O O . ASN A 1 162 ? 53.51799 -5.82342 71.65402 1.000 34.28116 183 ASN A O 1
ATOM 1169 N N . PHE A 1 163 ? 52.22782 -7.59982 71.17131 1.000 35.51777 184 PHE A N 1
ATOM 1170 C CA . PHE A 1 163 ? 51.11546 -7.13786 72.00220 1.000 37.17106 184 PHE A CA 1
ATOM 1171 C C . PHE A 1 163 ? 51.39003 -7.32686 73.49934 1.000 41.29971 184 PHE A C 1
ATOM 1172 O O . PHE A 1 163 ? 50.56143 -6.90745 74.30916 1.000 42.77519 184 PHE A O 1
ATOM 1180 N N . LYS A 1 164 ? 52.50832 -7.97689 73.86150 1.000 45.53148 185 LYS A N 1
ATOM 1181 C CA . LYS A 1 164 ? 52.89575 -8.20640 75.25888 1.000 46.95024 185 LYS A CA 1
ATOM 1182 C C . LYS A 1 164 ? 51.85169 -9.04215 75.98272 1.000 45.39535 185 LYS A C 1
ATOM 1183 O O . LYS A 1 164 ? 51.60346 -8.87260 77.18046 1.000 49.01742 185 LYS A O 1
ATOM 1189 N N . VAL A 1 165 ? 51.27448 -10.00284 75.26256 1.000 42.55374 186 VAL A N 1
ATOM 1190 C CA . VAL A 1 165 ? 50.20644 -10.87566 75.74178 1.000 39.74027 186 VAL A CA 1
ATOM 1191 C C . VAL A 1 165 ? 50.62246 -12.33086 75.49437 1.000 47.09517 186 VAL A C 1
ATOM 1192 O O . VAL A 1 165 ? 51.76325 -12.57863 75.08253 1.000 44.88145 186 VAL A O 1
ATOM 1196 N N . ASP A 1 166 ? 49.80184 -13.33413 75.83801 1.000 58.76310 187 ASP A N 1
ATOM 1197 C CA . ASP A 1 166 ? 50.22348 -14.72826 75.63026 1.000 49.92352 187 ASP A CA 1
ATOM 1198 C C . ASP A 1 166 ? 49.40548 -15.26822 74.46037 1.000 48.35007 187 ASP A C 1
ATOM 1199 O O . ASP A 1 166 ? 48.27627 -14.80101 74.24016 1.000 49.75572 187 ASP A O 1
ATOM 1204 N N . GLU A 1 167 ? 49.91408 -16.30788 73.77778 1.000 47.22939 188 GLU A N 1
ATOM 1205 C CA . GLU A 1 167 ? 49.38885 -16.63228 72.44928 1.000 43.77820 188 GLU A CA 1
ATOM 1206 C C . GLU A 1 167 ? 47.92858 -17.07113 72.34244 1.000 47.95040 188 GLU A C 1
ATOM 1207 O O . GLU A 1 167 ? 47.35212 -16.81265 71.29367 1.000 50.86155 188 GLU A O 1
ATOM 1213 N N . SER A 1 168 ? 47.30799 -17.70960 73.35555 1.000 40.79990 189 SER A N 1
ATOM 1214 C CA . SER A 1 168 ? 45.91694 -18.19395 73.20793 1.000 48.50689 189 SER A CA 1
ATOM 1215 C C . SER A 1 168 ? 44.86698 -17.06309 73.08274 1.000 49.84903 189 SER A C 1
ATOM 1216 O O . SER A 1 168 ? 43.81635 -17.28080 72.49239 1.000 48.46535 189 SER A O 1
ATOM 1219 N N . VAL A 1 169 ? 45.05864 -15.85831 73.63359 1.000 50.54567 190 VAL A N 1
ATOM 1220 C CA . VAL A 1 169 ? 44.05636 -14.84917 73.22661 1.000 52.59205 190 VAL A CA 1
ATOM 1221 C C . VAL A 1 169 ? 44.07889 -14.69133 71.71919 1.000 50.80060 190 VAL A C 1
ATOM 1222 O O . VAL A 1 169 ? 43.05924 -14.32314 71.13567 1.000 49.16900 190 VAL A O 1
ATOM 1226 N N . LEU A 1 170 ? 45.19590 -14.97836 71.05597 1.000 54.16976 191 LEU A N 1
ATOM 1227 C CA . LEU A 1 170 ? 45.19307 -14.82519 69.60589 1.000 50.07588 191 LEU A CA 1
ATOM 1228 C C . LEU A 1 170 ? 44.56892 -16.04413 68.91666 1.000 50.63809 191 LEU A C 1
ATOM 1229 O O . LEU A 1 170 ? 44.60470 -16.10876 67.68895 1.000 47.94747 191 LEU A O 1
ATOM 1234 N N . ALA A 1 171 ? 43.87673 -16.90644 69.67036 1.000 50.08262 192 ALA A N 1
ATOM 1235 C CA . ALA A 1 171 ? 43.35810 -18.15515 69.12243 1.000 51.35333 192 ALA A CA 1
ATOM 1236 C C . ALA A 1 171 ? 42.32843 -17.91637 68.02956 1.000 50.82246 192 ALA A C 1
ATOM 1237 O O . ALA A 1 171 ? 42.27699 -18.65711 67.03866 1.000 51.57247 192 ALA A O 1
ATOM 1239 N N . ASN A 1 172 ? 41.51991 -16.87014 68.17481 1.000 48.29978 193 ASN A N 1
ATOM 1240 C CA . ASN A 1 172 ? 40.44913 -16.58734 67.23259 1.000 52.26451 193 ASN A CA 1
ATOM 1241 C C . ASN A 1 172 ? 40.81830 -15.45975 66.27418 1.000 46.72336 193 ASN A C 1
ATOM 1242 O O . ASN A 1 172 ? 39.93735 -14.88548 65.62417 1.000 40.89089 193 ASN A O 1
ATOM 1247 N N . LEU A 1 173 ? 42.10534 -15.12774 66.18963 1.000 45.87689 194 LEU A N 1
ATOM 1248 C CA . LEU A 1 173 ? 42.56902 -14.21034 65.16295 1.000 37.14960 194 LEU A CA 1
ATOM 1249 C C . LEU A 1 173 ? 42.13396 -14.74299 63.80000 1.000 38.56620 194 LEU A C 1
ATOM 1250 O O . LEU A 1 173 ? 42.22131 -15.95571 63.55833 1.000 51.82564 194 LEU A O 1
ATOM 1255 N N . PRO A 1 174 ? 41.62117 -13.89497 62.90984 1.000 43.85611 195 PRO A N 1
ATOM 1256 C CA . PRO A 1 174 ? 41.27061 -14.37553 61.57006 1.000 42.43829 195 PRO A CA 1
ATOM 1257 C C . PRO A 1 174 ? 42.49386 -14.96623 60.88714 1.000 38.68550 195 PRO A C 1
ATOM 1258 O O . PRO A 1 174 ? 43.61402 -14.50174 61.07718 1.000 38.76382 195 PRO A O 1
ATOM 1262 N N . GLY A 1 175 ? 42.28733 -16.02310 60.12796 1.000 36.00784 196 GLY A N 1
ATOM 1263 C CA . GLY A 1 175 ? 43.39248 -16.55586 59.36217 1.000 40.77799 196 GLY A CA 1
ATOM 1264 C C . GLY A 1 175 ? 43.35116 -16.12558 57.92441 1.000 46.06917 196 GLY A C 1
ATOM 1265 O O . GLY A 1 175 ? 44.00873 -16.72255 57.06554 1.000 44.87595 196 GLY A O 1
ATOM 1266 N N . LYS A 1 176 ? 42.56098 -15.09158 57.65358 1.000 47.48300 197 LYS A N 1
ATOM 1267 C CA . LYS A 1 176 ? 42.18329 -14.65717 56.32212 1.000 37.27649 197 LYS A CA 1
ATOM 1268 C C . LYS A 1 176 ? 41.49043 -13.31023 56.48653 1.000 41.68351 197 LYS A C 1
ATOM 1269 O O . LYS A 1 176 ? 40.76561 -13.08408 57.46236 1.000 45.48164 197 LYS A O 1
ATOM 1275 N N . GLU A 1 177 ? 41.67906 -12.44371 55.49709 1.000 41.45008 198 GLU A N 1
ATOM 1276 C CA . GLU A 1 177 ? 41.22440 -11.06248 55.56926 1.000 31.79119 198 GLU A CA 1
ATOM 1277 C C . GLU A 1 177 ? 39.70393 -10.95425 55.71338 1.000 36.35982 198 GLU A C 1
ATOM 1278 O O . GLU A 1 177 ? 38.94232 -11.88579 55.43522 1.000 37.17772 198 GLU A O 1
ATOM 1284 N N . LYS A 1 178 ? 39.27340 -9.77742 56.16272 1.000 32.31668 199 LYS A N 1
ATOM 1285 C CA . LYS A 1 178 ? 37.86195 -9.42060 56.24296 1.000 27.43085 199 LYS A CA 1
ATOM 1286 C C . LYS A 1 178 ? 37.43384 -8.39061 55.20748 1.000 31.48694 199 LYS A C 1
ATOM 1287 O O . LYS A 1 178 ? 36.32543 -8.48390 54.67783 1.000 31.02783 199 LYS A O 1
ATOM 1293 N N . TYR A 1 179 ? 38.27401 -7.39562 54.92285 1.000 27.41085 200 TYR A N 1
ATOM 1294 C CA . TYR A 1 179 ? 38.03472 -6.40709 53.87313 1.000 25.19666 200 TYR A CA 1
ATOM 1295 C C . TYR A 1 179 ? 36.80444 -5.54971 54.15110 1.000 22.57681 200 TYR A C 1
ATOM 1296 O O . TYR A 1 179 ? 36.93361 -4.36184 54.46709 1.000 21.70997 200 TYR A O 1
ATOM 1305 N N . ILE A 1 180 ? 35.61139 -6.13615 54.02344 1.000 23.46151 201 ILE A N 1
ATOM 1306 C CA . ILE A 1 180 ? 34.35557 -5.46335 54.34742 1.000 24.21157 201 ILE A CA 1
ATOM 1307 C C . ILE A 1 180 ? 33.50199 -6.45244 55.12595 1.000 28.77257 201 ILE A C 1
ATOM 1308 O O . ILE A 1 180 ? 33.13498 -7.51006 54.59737 1.000 29.42604 201 ILE A O 1
ATOM 1313 N N . PHE A 1 181 ? 33.17160 -6.10439 56.36923 1.000 32.08265 202 PHE A N 1
ATOM 1314 C CA . PHE A 1 181 ? 32.43645 -6.97689 57.26790 1.000 28.90535 202 PHE A CA 1
ATOM 1315 C C . PHE A 1 181 ? 31.44868 -6.15480 58.08224 1.000 31.17979 202 PHE A C 1
ATOM 1316 O O . PHE A 1 181 ? 31.55555 -4.92873 58.18578 1.000 34.34373 202 PHE A O 1
ATOM 1324 N N . ASN A 1 182 ? 30.47326 -6.85443 58.65596 1.000 33.47524 203 ASN A N 1
ATOM 1325 C CA . ASN A 1 182 ? 29.34382 -6.21371 59.31034 1.000 33.31869 203 ASN A CA 1
ATOM 1326 C C . ASN A 1 182 ? 29.71625 -5.70662 60.70413 1.000 31.01468 203 ASN A C 1
ATOM 1327 O O . ASN A 1 182 ? 30.61185 -6.23038 61.37528 1.000 24.69551 203 ASN A O 1
ATOM 1332 N N . GLY A 1 183 ? 29.01069 -4.66455 61.13469 1.000 27.47423 204 GLY A N 1
ATOM 1333 C CA . GLY A 1 183 ? 29.20465 -4.13309 62.46946 1.000 24.47378 204 GLY A CA 1
ATOM 1334 C C . GLY A 1 183 ? 27.98217 -3.37290 62.92351 1.000 23.69134 204 GLY A C 1
ATOM 1335 O O . GLY A 1 183 ? 27.07047 -3.09604 62.13763 1.000 28.44751 204 GLY A O 1
ATOM 1336 N N . GLU A 1 184 ? 27.98473 -3.01460 64.20534 1.000 28.49715 205 GLU A N 1
ATOM 1337 C CA . GLU A 1 184 ? 26.91475 -2.22220 64.79404 1.000 32.61943 205 GLU A CA 1
ATOM 1338 C C . GLU A 1 184 ? 27.25905 -0.75117 64.63175 1.000 28.46060 205 GLU A C 1
ATOM 1339 O O . GLU A 1 184 ? 28.42336 -0.36414 64.76974 1.000 28.13694 205 GLU A O 1
ATOM 1345 N N . VAL A 1 185 ? 26.25097 0.06114 64.32049 1.000 24.58029 206 VAL A N 1
ATOM 1346 C CA . VAL A 1 185 ? 26.44158 1.50789 64.24484 1.000 32.88606 206 VAL A CA 1
ATOM 1347 C C . VAL A 1 185 ? 27.02310 1.96085 65.57772 1.000 33.94017 206 VAL A C 1
ATOM 1348 O O . VAL A 1 185 ? 26.40680 1.74086 66.63079 1.000 36.56955 206 VAL A O 1
ATOM 1352 N N . PRO A 1 186 ? 28.19166 2.59320 65.58807 1.000 32.04808 207 PRO A N 1
ATOM 1353 C CA . PRO A 1 186 ? 28.86413 2.87372 66.85986 1.000 30.28483 207 PRO A CA 1
ATOM 1354 C C . PRO A 1 186 ? 28.22002 4.05500 67.56419 1.000 26.21118 207 PRO A C 1
ATOM 1355 O O . PRO A 1 186 ? 27.36232 4.75778 67.02425 1.000 26.62774 207 PRO A O 1
ATOM 1359 N N . GLY A 1 187 ? 28.64780 4.26067 68.80413 1.000 32.47360 208 GLY A N 1
ATOM 1360 C CA . GLY A 1 187 ? 28.11592 5.32640 69.61574 1.000 36.50157 208 GLY A CA 1
ATOM 1361 C C . GLY A 1 187 ? 28.68320 6.67211 69.21567 1.000 35.43733 208 GLY A C 1
ATOM 1362 O O . GLY A 1 187 ? 29.37218 6.80530 68.19986 1.000 34.63314 208 GLY A O 1
ATOM 1363 N N . PRO A 1 188 ? 28.40069 7.70104 70.01153 1.000 38.41483 209 PRO A N 1
ATOM 1364 C CA . PRO A 1 188 ? 28.95182 9.02962 69.72414 1.000 34.72262 209 PRO A CA 1
ATOM 1365 C C . PRO A 1 188 ? 30.45857 9.07476 69.93904 1.000 32.28637 209 PRO A C 1
ATOM 1366 O O . PRO A 1 188 ? 31.02046 8.32803 70.74428 1.000 33.46613 209 PRO A O 1
ATOM 1370 N N . ILE A 1 189 ? 31.11316 9.96269 69.18478 1.000 30.00381 210 ILE A N 1
ATOM 1371 C CA . ILE A 1 189 ? 32.56780 10.10048 69.25762 1.000 35.48512 210 ILE A CA 1
ATOM 1372 C C . ILE A 1 189 ? 33.00845 10.42964 70.68032 1.000 34.21723 210 ILE A C 1
ATOM 1373 O O . ILE A 1 189 ? 33.97151 9.84650 71.19536 1.000 29.93097 210 ILE A O 1
ATOM 1378 N N . SER A 1 190 ? 32.28131 11.32926 71.35182 1.000 35.67028 211 SER A N 1
ATOM 1379 C CA . SER A 1 190 ? 32.56143 11.74752 72.72321 1.000 33.82115 211 SER A CA 1
ATOM 1380 C C . SER A 1 190 ? 32.42171 10.60118 73.72144 1.000 34.03185 211 SER A C 1
ATOM 1381 O O . SER A 1 190 ? 32.76497 10.77960 74.89814 1.000 31.06819 211 SER A O 1
ATOM 1384 N N . GLU A 1 191 ? 31.78601 9.50131 73.31110 1.000 34.81573 212 GLU A N 1
ATOM 1385 C CA . GLU A 1 191 ? 31.71393 8.27101 74.08720 1.000 34.04961 212 GLU A CA 1
ATOM 1386 C C . GLU A 1 191 ? 32.72769 7.22130 73.64663 1.000 33.09417 212 GLU A C 1
ATOM 1387 O O . GLU A 1 191 ? 33.03702 6.31647 74.42944 1.000 30.87630 212 GLU A O 1
ATOM 1393 N N . VAL A 1 192 ? 33.26924 7.35773 72.43569 1.000 35.27239 213 VAL A N 1
ATOM 1394 C CA . VAL A 1 192 ? 34.06174 6.31633 71.79497 1.000 31.90648 213 VAL A CA 1
ATOM 1395 C C . VAL A 1 192 ? 35.54455 6.66303 71.67564 1.000 31.12249 213 VAL A C 1
ATOM 1396 O O . VAL A 1 192 ? 36.38179 5.74541 71.59305 1.000 22.72152 213 VAL A O 1
ATOM 1400 N N . LYS A 1 193 ? 35.91734 7.93702 71.74722 1.000 29.37316 214 LYS A N 1
ATOM 1401 C CA . LYS A 1 193 ? 37.28308 8.35157 71.44894 1.000 26.71783 214 LYS A CA 1
ATOM 1402 C C . LYS A 1 193 ? 38.27378 7.80932 72.47354 1.000 23.82163 214 LYS A C 1
ATOM 1403 O O . LYS A 1 193 ? 38.04473 7.89330 73.68454 1.000 28.84424 214 LYS A O 1
ATOM 1409 N N . LYS A 1 194 ? 39.38094 7.25697 71.98316 1.000 34.81191 215 LYS A N 1
ATOM 1410 C CA . LYS A 1 194 ? 40.41842 6.72022 72.85008 1.000 36.74651 215 LYS A CA 1
ATOM 1411 C C . LYS A 1 194 ? 41.46281 7.79489 73.12765 1.000 27.71006 215 LYS A C 1
ATOM 1412 O O . LYS A 1 194 ? 41.73951 8.65326 72.28526 1.000 37.37981 215 LYS A O 1
ATOM 1418 N N . ASN A 1 195 ? 42.04716 7.73777 74.31992 1.000 32.06351 216 ASN A N 1
ATOM 1419 C CA . ASN A 1 195 ? 43.00696 8.75004 74.73616 1.000 37.61911 216 ASN A CA 1
ATOM 1420 C C . ASN A 1 195 ? 44.35584 8.53293 74.06332 1.000 37.98824 216 ASN A C 1
ATOM 1421 O O . ASN A 1 195 ? 44.85160 7.40612 73.97906 1.000 37.13783 216 ASN A O 1
ATOM 1426 N N . ASN A 1 196 ? 44.94388 9.62550 73.57988 1.000 36.54972 217 ASN A N 1
ATOM 1427 C CA . ASN A 1 196 ? 46.22619 9.60598 72.88413 1.000 34.64079 217 ASN A CA 1
ATOM 1428 C C . ASN A 1 196 ? 47.10451 10.71111 73.45392 1.000 30.78037 217 ASN A C 1
ATOM 1429 O O . ASN A 1 196 ? 46.80918 11.89642 73.25574 1.000 31.26803 217 ASN A O 1
ATOM 1434 N N . PRO A 1 197 ? 48.17834 10.36995 74.17179 1.000 26.91556 218 PRO A N 1
ATOM 1435 C CA . PRO A 1 197 ? 49.04759 11.41677 74.73685 1.000 28.86587 218 PRO A CA 1
ATOM 1436 C C . PRO A 1 197 ? 49.67662 12.31968 73.69007 1.000 32.00259 218 PRO A C 1
ATOM 1437 O O . PRO A 1 197 ? 50.09720 13.43380 74.02777 1.000 32.47378 218 PRO A O 1
ATOM 1441 N N . ASN A 1 198 ? 49.75392 11.88067 72.43408 1.000 33.21058 219 ASN A N 1
ATOM 1442 C CA . ASN A 1 198 ? 50.22852 12.74453 71.36016 1.000 32.01451 219 ASN A CA 1
ATOM 1443 C C . ASN A 1 198 ? 49.14539 13.67825 70.83356 1.000 29.02268 219 ASN A C 1
ATOM 1444 O O . ASN A 1 198 ? 49.46311 14.64676 70.13684 1.000 29.69804 219 ASN A O 1
ATOM 1449 N N . GLY A 1 199 ? 47.88465 13.42224 71.16333 1.000 25.06888 220 GLY A N 1
ATOM 1450 C CA . GLY A 1 199 ? 46.79606 14.31068 70.80678 1.000 25.68814 220 GLY A CA 1
ATOM 1451 C C . GLY A 1 199 ? 46.29009 14.17355 69.38501 1.000 28.42082 220 GLY A C 1
ATOM 1452 O O . GLY A 1 199 ? 46.72464 13.32375 68.61039 1.000 29.95627 220 GLY A O 1
ATOM 1453 N N . ASP A 1 200 ? 45.42023 15.11204 69.00530 1.000 31.77632 221 ASP A N 1
ATOM 1454 C CA . ASP A 1 200 ? 44.83197 15.07007 67.67463 1.000 30.15932 221 ASP A CA 1
ATOM 1455 C C . ASP A 1 200 ? 45.79943 15.64687 66.64422 1.000 27.72620 221 ASP A C 1
ATOM 1456 O O . ASP A 1 200 ? 46.75766 16.35521 66.97055 1.000 25.02274 221 ASP A O 1
ATOM 1461 N N . VAL A 1 201 ? 45.54231 15.32012 65.38068 1.000 28.42511 222 VAL A N 1
ATOM 1462 C CA . VAL A 1 201 ? 46.31592 15.85427 64.26294 1.000 23.77498 222 VAL A CA 1
ATOM 1463 C C . VAL A 1 201 ? 45.96453 17.33167 64.12453 1.000 22.27025 222 VAL A C 1
ATOM 1464 O O . VAL A 1 201 ? 44.81774 17.72392 64.38121 1.000 21.83529 222 VAL A O 1
ATOM 1468 N N . PRO A 1 202 ? 46.91846 18.18018 63.74135 1.000 22.30573 223 PRO A N 1
ATOM 1469 C CA . PRO A 1 202 ? 46.66091 19.63031 63.74828 1.000 28.55692 223 PRO A CA 1
ATOM 1470 C C . PRO A 1 202 ? 45.63399 20.07555 62.71911 1.000 23.21975 223 PRO A C 1
ATOM 1471 O O . PRO A 1 202 ? 44.94541 21.07767 62.94573 1.000 24.79599 223 PRO A O 1
ATOM 1475 N N . SER A 1 203 ? 45.48274 19.35199 61.60557 1.000 23.54574 224 SER A N 1
ATOM 1476 C CA . SER A 1 203 ? 44.53099 19.74063 60.57766 1.000 18.03382 224 SER A CA 1
ATOM 1477 C C . SER A 1 203 ? 43.73139 18.51445 60.14847 1.000 17.53056 224 SER A C 1
ATOM 1478 O O . SER A 1 203 ? 44.32138 17.43824 59.92515 1.000 14.14447 224 SER A O 1
ATOM 1481 N N . PRO A 1 204 ? 42.40655 18.63286 60.02033 1.000 14.80730 225 PRO A N 1
ATOM 1482 C CA . PRO A 1 204 ? 41.57711 17.43427 59.85244 1.000 19.09926 225 PRO A CA 1
ATOM 1483 C C . PRO A 1 204 ? 41.87585 16.73748 58.53749 1.000 17.91425 225 PRO A C 1
ATOM 1484 O O . PRO A 1 204 ? 42.18231 17.37765 57.52947 1.000 18.91635 225 PRO A O 1
ATOM 1488 N N . PHE A 1 205 ? 41.77156 15.40603 58.55749 1.000 21.95696 226 PHE A N 1
ATOM 1489 C CA . PHE A 1 205 ? 41.85816 14.59008 57.35365 1.000 20.08408 226 PHE A CA 1
ATOM 1490 C C . PHE A 1 205 ? 40.54336 14.55822 56.60245 1.000 23.79436 226 PHE A C 1
ATOM 1491 O O . PHE A 1 205 ? 40.31584 13.67191 55.77230 1.000 26.07780 226 PHE A O 1
ATOM 1499 N N . THR A 1 206 ? 39.68170 15.52437 56.90732 1.000 26.36202 227 THR A N 1
ATOM 1500 C CA . THR A 1 206 ? 38.30680 15.56985 56.44888 1.000 30.24388 227 THR A CA 1
ATOM 1501 C C . THR A 1 206 ? 37.98521 16.99290 56.01977 1.000 29.39518 227 THR A C 1
ATOM 1502 O O . THR A 1 206 ? 38.61117 17.95808 56.46866 1.000 28.30035 227 THR A O 1
ATOM 1506 N N . PHE A 1 207 ? 37.02238 17.11150 55.11265 1.000 26.86202 228 PHE A N 1
ATOM 1507 C CA . PHE A 1 207 ? 36.56127 18.41664 54.65142 1.000 29.94632 228 PHE A CA 1
ATOM 1508 C C . PHE A 1 207 ? 35.03993 18.41185 54.58580 1.000 36.76599 228 PHE A C 1
ATOM 1509 O O . PHE A 1 207 ? 34.45269 17.64292 53.81773 1.000 34.15514 228 PHE A O 1
ATOM 1517 N N . HIS A 1 208 ? 34.40599 19.26621 55.39165 1.000 33.64838 229 HIS A N 1
ATOM 1518 C CA . HIS A 1 208 ? 32.95444 19.39828 55.40411 1.000 35.60829 229 HIS A CA 1
ATOM 1519 C C . HIS A 1 208 ? 32.53823 20.45201 54.38204 1.000 41.71068 229 HIS A C 1
ATOM 1520 O O . HIS A 1 208 ? 32.91633 21.62452 54.49183 1.000 38.70851 229 HIS A O 1
ATOM 1527 N N . MET A 1 209 ? 31.77591 20.02146 53.37491 1.000 42.28371 230 MET A N 1
ATOM 1528 C CA . MET A 1 209 ? 31.51224 20.85465 52.20566 1.000 34.96540 230 MET A CA 1
ATOM 1529 C C . MET A 1 209 ? 30.60020 22.04150 52.49165 1.000 35.92856 230 MET A C 1
ATOM 1530 O O . MET A 1 209 ? 30.57590 22.98279 51.69498 1.000 39.22684 230 MET A O 1
ATOM 1535 N N . ASN A 1 210 ? 29.86799 22.03727 53.60483 1.000 37.74512 231 ASN A N 1
ATOM 1536 C CA . ASN A 1 210 ? 29.03438 23.19021 53.91936 1.000 42.97558 231 ASN A CA 1
ATOM 1537 C C . ASN A 1 210 ? 29.85267 24.39262 54.36117 1.000 39.17652 231 ASN A C 1
ATOM 1538 O O . ASN A 1 210 ? 29.31102 25.50379 54.38790 1.000 37.51163 231 ASN A O 1
ATOM 1543 N N . ASP A 1 211 ? 31.12734 24.18509 54.72278 1.000 38.07786 232 ASP A N 1
ATOM 1544 C CA . ASP A 1 211 ? 32.08530 25.22800 55.09115 1.000 35.16351 232 ASP A CA 1
ATOM 1545 C C . ASP A 1 211 ? 32.67423 25.95884 53.88997 1.000 43.37348 232 ASP A C 1
ATOM 1546 O O . ASP A 1 211 ? 33.58799 26.77854 54.06551 1.000 54.69038 232 ASP A O 1
ATOM 1551 N N . LEU A 1 212 ? 32.21390 25.65862 52.67666 1.000 42.18348 233 LEU A N 1
ATOM 1552 C CA . LEU A 1 212 ? 32.85691 26.19013 51.47784 1.000 38.38257 233 LEU A CA 1
ATOM 1553 C C . LEU A 1 212 ? 31.84711 26.87136 50.57158 1.000 46.08392 233 LEU A C 1
ATOM 1554 O O . LEU A 1 212 ? 30.79922 26.29652 50.23864 1.000 43.51610 233 LEU A O 1
ATOM 1559 N N . LYS A 1 213 ? 32.20942 28.09888 50.13122 1.000 49.07637 234 LYS A N 1
ATOM 1560 C CA . LYS A 1 213 ? 31.45480 28.96312 49.24648 1.000 43.30089 234 LYS A CA 1
ATOM 1561 C C . LYS A 1 213 ? 31.76611 28.58788 47.80516 1.000 44.35167 234 LYS A C 1
ATOM 1562 O O . LYS A 1 213 ? 32.95033 28.52778 47.43803 1.000 41.63563 234 LYS A O 1
ATOM 1568 N N . PRO A 1 214 ? 30.78125 28.35397 46.94935 1.000 43.25528 235 PRO A N 1
ATOM 1569 C CA . PRO A 1 214 ? 31.10337 28.03870 45.55655 1.000 40.67684 235 PRO A CA 1
ATOM 1570 C C . PRO A 1 214 ? 31.34149 29.28610 44.71692 1.000 40.56815 235 PRO A C 1
ATOM 1571 O O . PRO A 1 214 ? 30.69458 30.32037 44.88873 1.000 42.73040 235 PRO A O 1
ATOM 1575 N N . HIS A 1 215 ? 32.27929 29.16446 43.77645 1.000 39.88782 236 HIS A N 1
ATOM 1576 C CA . HIS A 1 215 ? 32.44503 30.14634 42.70729 1.000 46.48737 236 HIS A CA 1
ATOM 1577 C C . HIS A 1 215 ? 31.26196 30.06222 41.75113 1.000 52.21647 236 HIS A C 1
ATOM 1578 O O . HIS A 1 215 ? 30.93368 28.98218 41.24296 1.000 39.27779 236 HIS A O 1
ATOM 1585 N N . GLU A 1 216 ? 30.63268 31.20956 41.50602 1.000 63.66960 237 GLU A N 1
ATOM 1586 C CA . GLU A 1 216 ? 29.39736 31.27859 40.73643 1.000 64.14349 237 GLU A CA 1
ATOM 1587 C C . GLU A 1 216 ? 29.69112 31.74612 39.31907 1.000 60.43109 237 GLU A C 1
ATOM 1588 O O . GLU A 1 216 ? 30.28834 32.80683 39.12066 1.000 61.06221 237 GLU A O 1
ATOM 1594 N N . PHE A 1 217 ? 29.28448 30.95531 38.32968 1.000 53.95877 238 PHE A N 1
ATOM 1595 C CA . PHE A 1 217 ? 29.34313 31.41291 36.95455 1.000 58.31230 238 PHE A CA 1
ATOM 1596 C C . PHE A 1 217 ? 28.00558 31.18965 36.26378 1.000 53.33651 238 PHE A C 1
ATOM 1597 O O . PHE A 1 217 ? 27.08329 30.58552 36.81335 1.000 51.92478 238 PHE A O 1
ATOM 1605 N N . GLU A 1 218 ? 28.04711 31.43047 34.95384 1.000 49.10351 239 GLU A N 1
ATOM 1606 C CA . GLU A 1 218 ? 26.89135 31.87363 34.18224 1.000 53.68351 239 GLU A CA 1
ATOM 1607 C C . GLU A 1 218 ? 25.88434 30.74348 34.16386 1.000 48.05887 239 GLU A C 1
ATOM 1608 O O . GLU A 1 218 ? 24.69246 30.91841 34.45647 1.000 51.84351 239 GLU A O 1
ATOM 1614 N N . ALA A 1 219 ? 26.39849 29.53379 33.90426 1.000 48.31596 240 ALA A N 1
ATOM 1615 C CA . ALA A 1 219 ? 25.68699 28.26962 33.81663 1.000 44.22049 240 ALA A CA 1
ATOM 1616 C C . ALA A 1 219 ? 25.73353 27.46192 35.10065 1.000 44.41429 240 ALA A C 1
ATOM 1617 O O . ALA A 1 219 ? 25.07746 26.42640 35.16279 1.000 35.40351 240 ALA A O 1
ATOM 1619 N N . GLY A 1 220 ? 26.49725 27.86546 36.11913 1.000 47.51598 241 GLY A N 1
ATOM 1620 C CA . GLY A 1 220 ? 26.48593 27.00204 37.29121 1.000 38.18716 241 GLY A CA 1
ATOM 1621 C C . GLY A 1 220 ? 27.42059 27.39732 38.42292 1.000 43.84830 241 GLY A C 1
ATOM 1622 O O . GLY A 1 220 ? 27.71437 28.58301 38.64288 1.000 53.52995 241 GLY A O 1
ATOM 1623 N N . LYS A 1 221 ? 27.83103 26.37641 39.17333 1.000 37.91486 242 LYS A N 1
ATOM 1624 C CA . LYS A 1 221 ? 28.65484 26.54795 40.35788 1.000 40.85140 242 LYS A CA 1
ATOM 1625 C C . LYS A 1 221 ? 29.87902 25.64310 40.28662 1.000 31.27514 242 LYS A C 1
ATOM 1626 O O . LYS A 1 221 ? 29.84442 24.54560 39.71077 1.000 33.32461 242 LYS A O 1
ATOM 1632 N N . VAL A 1 222 ? 30.95609 26.10121 40.92598 1.000 30.71393 243 VAL A N 1
ATOM 1633 C CA . VAL A 1 222 ? 32.20539 25.34994 41.01520 1.000 28.90676 243 VAL A CA 1
ATOM 1634 C C . VAL A 1 222 ? 32.71251 25.45993 42.44483 1.000 32.68893 243 VAL A C 1
ATOM 1635 O O . VAL A 1 222 ? 33.05188 26.55556 42.90071 1.000 28.52944 243 VAL A O 1
ATOM 1639 N N . TRP A 1 223 ? 32.82752 24.32467 43.12746 1.000 33.37971 244 TRP A N 1
ATOM 1640 C CA . TRP A 1 223 ? 33.52599 24.24043 44.40129 1.000 29.93286 244 TRP A CA 1
ATOM 1641 C C . TRP A 1 223 ? 34.95912 23.80098 44.12020 1.000 28.04204 244 TRP A C 1
ATOM 1642 O O . TRP A 1 223 ? 35.17873 22.74841 43.51878 1.000 32.23336 244 TRP A O 1
ATOM 1653 N N . ILE A 1 224 ? 35.93353 24.60037 44.53939 1.000 20.20126 245 ILE A N 1
ATOM 1654 C CA . ILE A 1 224 ? 37.33930 24.28395 44.31136 1.000 20.04389 245 ILE A CA 1
ATOM 1655 C C . ILE A 1 224 ? 37.97669 23.91549 45.64165 1.000 23.33413 245 ILE A C 1
ATOM 1656 O O . ILE A 1 224 ? 38.03629 24.74603 46.55761 1.000 33.01407 245 ILE A O 1
ATOM 1661 N N . ILE A 1 225 ? 38.44946 22.67728 45.75383 1.000 22.76701 246 ILE A N 1
ATOM 1662 C CA . ILE A 1 225 ? 39.09605 22.19638 46.96886 1.000 24.78537 246 ILE A CA 1
ATOM 1663 C C . ILE A 1 225 ? 40.48284 21.70404 46.57853 1.000 22.52562 246 ILE A C 1
ATOM 1664 O O . ILE A 1 225 ? 40.63399 20.62845 45.98320 1.000 25.48629 246 ILE A O 1
ATOM 1669 N N . ASP A 1 226 ? 41.49482 22.50024 46.90130 1.000 24.78204 247 ASP A N 1
ATOM 1670 C CA . ASP A 1 226 ? 42.89294 22.12970 46.75351 1.000 28.11772 247 ASP A CA 1
ATOM 1671 C C . ASP A 1 226 ? 43.61715 22.46530 48.06070 1.000 22.10532 247 ASP A C 1
ATOM 1672 O O . ASP A 1 226 ? 42.98911 22.81811 49.06356 1.000 20.15341 247 ASP A O 1
ATOM 1677 N N . SER A 1 227 ? 44.94978 22.36888 48.05008 1.000 19.85792 248 SER A N 1
ATOM 1678 C CA . SER A 1 227 ? 45.69785 22.47331 49.30218 1.000 22.20019 248 SER A CA 1
ATOM 1679 C C . SER A 1 227 ? 45.52131 23.82027 49.99680 1.000 25.19352 248 SER A C 1
ATOM 1680 O O . SER A 1 227 ? 45.72622 23.90072 51.20987 1.000 21.93045 248 SER A O 1
ATOM 1683 N N . LYS A 1 228 ? 45.13213 24.87231 49.27539 1.000 29.62551 249 LYS A N 1
ATOM 1684 C CA . LYS A 1 228 ? 44.89211 26.15275 49.92957 1.000 28.64064 249 LYS A CA 1
ATOM 1685 C C . LYS A 1 228 ? 43.59596 26.12543 50.72820 1.000 28.53878 249 LYS A C 1
ATOM 1686 O O . LYS A 1 228 ? 43.35632 27.02297 51.54799 1.000 26.11679 249 LYS A O 1
ATOM 1692 N N . VAL A 1 229 ? 42.76306 25.10784 50.50300 1.000 26.26998 250 VAL A N 1
ATOM 1693 C CA . VAL A 1 229 ? 41.44967 24.98906 51.12658 1.000 25.75679 250 VAL A CA 1
ATOM 1694 C C . VAL A 1 229 ? 41.43044 23.81080 52.09999 1.000 31.63112 250 VAL A C 1
ATOM 1695 O O . VAL A 1 229 ? 40.74979 23.84859 53.13713 1.000 34.20351 250 VAL A O 1
ATOM 1699 N N . PHE A 1 230 ? 42.23360 22.78327 51.80933 1.000 32.74770 251 PHE A N 1
ATOM 1700 C CA . PHE A 1 230 ? 42.17812 21.48581 52.47759 1.000 26.82967 251 PHE A CA 1
ATOM 1701 C C . PHE A 1 230 ? 43.63090 21.11631 52.73394 1.000 26.37925 251 PHE A C 1
ATOM 1702 O O . PHE A 1 230 ? 44.21608 20.29518 52.01442 1.000 21.99388 251 PHE A O 1
ATOM 1710 N N . PRO A 1 231 ? 44.24593 21.71044 53.76391 1.000 31.17350 252 PRO A N 1
ATOM 1711 C CA . PRO A 1 231 ? 45.71924 21.73798 53.83330 1.000 24.42554 252 PRO A CA 1
ATOM 1712 C C . PRO A 1 231 ? 46.39428 20.37519 53.79784 1.000 21.33576 252 PRO A C 1
ATOM 1713 O O . PRO A 1 231 ? 47.50367 20.27107 53.25466 1.000 24.56837 252 PRO A O 1
ATOM 1717 N N . VAL A 1 232 ? 45.76850 19.32438 54.33370 1.000 22.64811 253 VAL A N 1
ATOM 1718 C CA . VAL A 1 232 ? 46.41549 18.01566 54.31279 1.000 23.89349 253 VAL A CA 1
ATOM 1719 C C . VAL A 1 232 ? 46.45043 17.40835 52.91402 1.000 23.46475 253 VAL A C 1
ATOM 1720 O O . VAL A 1 232 ? 47.27594 16.52592 52.65101 1.000 22.82917 253 VAL A O 1
ATOM 1724 N N . ALA A 1 233 ? 45.59058 17.85947 52.00117 1.000 23.21352 254 ALA A N 1
ATOM 1725 C CA . ALA A 1 233 ? 45.51403 17.26128 50.66910 1.000 18.56734 254 ALA A CA 1
ATOM 1726 C C . ALA A 1 233 ? 46.61359 17.86399 49.79152 1.000 21.06766 254 ALA A C 1
ATOM 1727 O O . ALA A 1 233 ? 46.38380 18.71261 48.92712 1.000 23.98814 254 ALA A O 1
ATOM 1729 N N . GLN A 1 234 ? 47.83391 17.37448 50.00978 1.000 18.43728 255 GLN A N 1
ATOM 1730 C CA . GLN A 1 234 ? 49.00509 17.89412 49.31387 1.000 24.49397 255 GLN A CA 1
ATOM 1731 C C . GLN A 1 234 ? 49.30601 17.15909 48.01762 1.000 27.25462 255 GLN A C 1
ATOM 1732 O O . GLN A 1 234 ? 50.27717 17.51215 47.33665 1.000 19.32892 255 GLN A O 1
ATOM 1738 N N . THR A 1 235 ? 48.49973 16.16585 47.66002 1.000 23.44338 256 THR A N 1
ATOM 1739 C CA . THR A 1 235 ? 48.75033 15.30543 46.51437 1.000 21.98631 256 THR A CA 1
ATOM 1740 C C . THR A 1 235 ? 47.62269 15.33394 45.49940 1.000 23.59243 256 THR A C 1
ATOM 1741 O O . THR A 1 235 ? 47.87896 15.33497 44.29369 1.000 26.24224 256 THR A O 1
ATOM 1745 N N . ILE A 1 236 ? 46.37775 15.38258 45.96408 1.000 25.77829 257 ILE A N 1
ATOM 1746 C CA . ILE A 1 236 ? 45.20744 15.34681 45.10051 1.000 19.87355 257 ILE A CA 1
ATOM 1747 C C . ILE A 1 236 ? 44.35289 16.57368 45.38357 1.000 20.80526 257 ILE A C 1
ATOM 1748 O O . ILE A 1 236 ? 44.14344 16.94388 46.54432 1.000 24.60477 257 ILE A O 1
ATOM 1753 N N . SER A 1 237 ? 43.85773 17.20062 44.31735 1.000 23.64898 258 SER A N 1
ATOM 1754 C CA . SER A 1 237 ? 42.95156 18.33667 44.40546 1.000 19.52530 258 SER A CA 1
ATOM 1755 C C . SER A 1 237 ? 41.77190 18.09085 43.48162 1.000 19.24425 258 SER A C 1
ATOM 1756 O O . SER A 1 237 ? 41.80062 17.18781 42.63862 1.000 27.43062 258 SER A O 1
ATOM 1759 N N . ALA A 1 238 ? 40.72880 18.90989 43.62873 1.000 14.43850 259 ALA A N 1
ATOM 1760 C CA . ALA A 1 238 ? 39.50878 18.65333 42.88402 1.000 15.61300 259 ALA A CA 1
ATOM 1761 C C . ALA A 1 238 ? 38.65470 19.90729 42.75985 1.000 18.54810 259 ALA A C 1
ATOM 1762 O O . ALA A 1 238 ? 38.84085 20.90686 43.46096 1.000 24.67564 259 ALA A O 1
ATOM 1764 N N . ALA A 1 239 ? 37.70878 19.82173 41.83157 1.000 17.38664 260 ALA A N 1
ATOM 1765 C CA . ALA A 1 239 ? 36.65433 20.80241 41.63122 1.000 17.60168 260 ALA A CA 1
ATOM 1766 C C . ALA A 1 239 ? 35.34971 20.04208 41.44457 1.000 18.24258 260 ALA A C 1
ATOM 1767 O O . ALA A 1 239 ? 35.25792 19.17682 40.56732 1.000 28.78831 260 ALA A O 1
ATOM 1769 N N . ILE A 1 240 ? 34.35625 20.34579 42.27437 1.000 20.32927 261 ILE A N 1
ATOM 1770 C CA . ILE A 1 240 ? 33.00249 19.83159 42.09446 1.000 19.74451 261 ILE A CA 1
ATOM 1771 C C . ILE A 1 240 ? 32.24951 20.83138 41.23289 1.000 22.29605 261 ILE A C 1
ATOM 1772 O O . ILE A 1 240 ? 32.15347 22.01038 41.58427 1.000 33.42798 261 ILE A O 1
ATOM 1777 N N . VAL A 1 241 ? 31.74240 20.38106 40.09058 1.000 23.77340 262 VAL A N 1
ATOM 1778 C CA . VAL A 1 241 ? 31.11238 21.26027 39.11724 1.000 24.91101 262 VAL A CA 1
ATOM 1779 C C . VAL A 1 241 ? 29.64940 20.86871 38.98594 1.000 29.79879 262 VAL A C 1
ATOM 1780 O O . VAL A 1 241 ? 29.33284 19.68210 38.83203 1.000 31.23107 262 VAL A O 1
ATOM 1784 N N . GLU A 1 242 ? 28.76369 21.86153 39.06367 1.000 28.94537 263 GLU A N 1
ATOM 1785 C CA . GLU A 1 242 ? 27.34676 21.68224 38.78621 1.000 34.34139 263 GLU A CA 1
ATOM 1786 C C . GLU A 1 242 ? 26.96407 22.66253 37.68802 1.000 36.15604 263 GLU A C 1
ATOM 1787 O O . GLU A 1 242 ? 27.20979 23.86900 37.81123 1.000 37.69368 263 GLU A O 1
ATOM 1793 N N . ILE A 1 243 ? 26.36447 22.14341 36.62158 1.000 33.98098 264 ILE A N 1
ATOM 1794 C CA . ILE A 1 243 ? 26.03427 22.91807 35.43220 1.000 36.13462 264 ILE A CA 1
ATOM 1795 C C . ILE A 1 243 ? 24.54089 22.77390 35.17207 1.000 33.46745 264 ILE A C 1
ATOM 1796 O O . ILE A 1 243 ? 24.02791 21.65267 35.06886 1.000 31.28530 264 ILE A O 1
ATOM 1801 N N . GLN A 1 244 ? 23.84849 23.90545 35.05313 1.000 38.90080 265 GLN A N 1
ATOM 1802 C CA . GLN A 1 244 ? 22.40987 23.88736 34.85686 1.000 36.01462 265 GLN A CA 1
ATOM 1803 C C . GLN A 1 244 ? 22.08039 23.36130 33.46193 1.000 37.57389 265 GLN A C 1
ATOM 1804 O O . GLN A 1 244 ? 22.92688 23.39114 32.56419 1.000 38.14838 265 GLN A O 1
ATOM 1810 N N . PRO A 1 245 ? 20.86082 22.85835 33.26213 1.000 38.52461 266 PRO A N 1
ATOM 1811 C CA . PRO A 1 245 ? 20.44472 22.44455 31.91719 1.000 41.53702 266 PRO A CA 1
ATOM 1812 C C . PRO A 1 245 ? 20.63308 23.58033 30.91938 1.000 41.86457 266 PRO A C 1
ATOM 1813 O O . PRO A 1 245 ? 20.40638 24.75220 31.23494 1.000 35.18444 266 PRO A O 1
ATOM 1817 N N . GLY A 1 246 ? 21.07433 23.22754 29.71142 1.000 38.38637 267 GLY A N 1
ATOM 1818 C CA . GLY A 1 246 ? 21.42204 24.23665 28.73480 1.000 35.21940 267 GLY A CA 1
ATOM 1819 C C . GLY A 1 246 ? 22.75222 24.91333 28.96983 1.000 40.04151 267 GLY A C 1
ATOM 1820 O O . GLY A 1 246 ? 23.16330 25.73424 28.14480 1.000 35.59423 267 GLY A O 1
ATOM 1821 N N . GLY A 1 247 ? 23.43472 24.60462 30.07440 1.000 31.54458 268 GLY A N 1
ATOM 1822 C CA . GLY A 1 247 ? 24.70020 25.22540 30.39670 1.000 30.48729 268 GLY A CA 1
ATOM 1823 C C . GLY A 1 247 ? 25.88363 24.46455 29.83203 1.000 31.51884 268 GLY A C 1
ATOM 1824 O O . GLY A 1 247 ? 25.75387 23.44771 29.15064 1.000 32.72775 268 GLY A O 1
ATOM 1825 N N . MET A 1 248 ? 27.06931 24.98911 30.12381 1.000 28.63031 269 MET A N 1
ATOM 1826 C CA . MET A 1 248 ? 28.28617 24.47831 29.51072 1.000 29.09027 269 MET A CA 1
ATOM 1827 C C . MET A 1 248 ? 29.47383 24.83727 30.38667 1.000 25.28756 269 MET A C 1
ATOM 1828 O O . MET A 1 248 ? 29.55071 25.96040 30.89463 1.000 29.61361 269 MET A O 1
ATOM 1833 N N . ARG A 1 249 ? 30.38705 23.88566 30.56775 1.000 28.97626 270 ARG A N 1
ATOM 1834 C CA . ARG A 1 249 ? 31.70232 24.19464 31.11255 1.000 33.52703 270 ARG A CA 1
ATOM 1835 C C . ARG A 1 249 ? 32.53711 24.71638 29.95029 1.000 32.18854 270 ARG A C 1
ATOM 1836 O O . ARG A 1 249 ? 32.87895 23.96099 29.03264 1.000 33.55276 270 ARG A O 1
ATOM 1844 N N . GLU A 1 250 ? 32.85557 26.00788 29.98098 1.000 39.13905 271 GLU A N 1
ATOM 1845 C CA . GLU A 1 250 ? 33.39487 26.68120 28.80817 1.000 32.68927 271 GLU A CA 1
ATOM 1846 C C . GLU A 1 250 ? 34.73815 26.08555 28.39383 1.000 35.04710 271 GLU A C 1
ATOM 1847 O O . GLU A 1 250 ? 35.42181 25.40994 29.16996 1.000 33.14888 271 GLU A O 1
ATOM 1853 N N . LEU A 1 251 ? 35.09833 26.33928 27.13646 1.000 28.07869 272 LEU A N 1
ATOM 1854 C CA . LEU A 1 251 ? 36.35876 25.86337 26.58046 1.000 27.60980 272 LEU A CA 1
ATOM 1855 C C . LEU A 1 251 ? 37.53097 26.33720 27.43078 1.000 25.29319 272 LEU A C 1
ATOM 1856 O O . LEU A 1 251 ? 37.67573 27.53194 27.70410 1.000 30.14628 272 LEU A O 1
ATOM 1861 N N . HIS A 1 252 ? 38.36589 25.38978 27.85003 1.000 24.32223 273 HIS A N 1
ATOM 1862 C CA . HIS A 1 252 ? 39.44969 25.67487 28.77999 1.000 24.51916 273 HIS A CA 1
ATOM 1863 C C . HIS A 1 252 ? 40.44439 24.52534 28.73941 1.000 23.11806 273 HIS A C 1
ATOM 1864 O O . HIS A 1 252 ? 40.21278 23.50454 28.08862 1.000 25.22150 273 HIS A O 1
ATOM 1871 N N . TRP A 1 253 ? 41.55997 24.70408 29.44689 1.000 20.63726 274 TRP A N 1
ATOM 1872 C CA . TRP A 1 253 ? 42.49467 23.61354 29.68529 1.000 23.69750 274 TRP A CA 1
ATOM 1873 C C . TRP A 1 253 ? 43.16072 23.82517 31.03806 1.000 24.81483 274 TRP A C 1
ATOM 1874 O O . TRP A 1 253 ? 43.10664 24.91062 31.62289 1.000 25.36144 274 TRP A O 1
ATOM 1885 N N . HIS A 1 254 ? 43.78565 22.76135 31.53150 1.000 23.40187 275 HIS A N 1
ATOM 1886 C CA . HIS A 1 254 ? 44.51395 22.79205 32.79143 1.000 23.19826 275 HIS A CA 1
ATOM 1887 C C . HIS A 1 254 ? 46.00185 22.74827 32.49066 1.000 21.73166 275 HIS A C 1
ATOM 1888 O O . HIS A 1 254 ? 46.48789 21.75697 31.92152 1.000 22.08981 275 HIS A O 1
ATOM 1895 N N . PRO A 1 255 ? 46.75970 23.78299 32.84680 1.000 24.61501 276 PRO A N 1
ATOM 1896 C CA . PRO A 1 255 ? 48.13584 23.88206 32.34211 1.000 23.88218 276 PRO A CA 1
ATOM 1897 C C . PRO A 1 255 ? 49.11485 22.88265 32.95092 1.000 24.93605 276 PRO A C 1
ATOM 1898 O O . PRO A 1 255 ? 50.20140 22.70065 32.38529 1.000 26.23733 276 PRO A O 1
ATOM 1902 N N . LYS A 1 256 ? 48.79328 22.22315 34.07085 1.000 26.97272 277 LYS A N 1
ATOM 1903 C CA . LYS A 1 256 ? 49.82888 21.49686 34.79995 1.000 22.64524 277 LYS A CA 1
ATOM 1904 C C . LYS A 1 256 ? 49.64466 19.98766 34.85809 1.000 20.04484 277 LYS A C 1
ATOM 1905 O O . LYS A 1 256 ? 50.62293 19.28247 35.12298 1.000 20.55495 277 LYS A O 1
ATOM 1911 N N . SER A 1 257 ? 48.43883 19.46008 34.63582 1.000 19.38198 278 SER A N 1
ATOM 1912 C CA . SER A 1 257 ? 48.22409 18.04597 34.91924 1.000 22.81035 278 SER A CA 1
ATOM 1913 C C . SER A 1 257 ? 47.06544 17.49162 34.10519 1.000 23.64570 278 SER A C 1
ATOM 1914 O O . SER A 1 257 ? 46.20915 18.22882 33.61052 1.000 27.15837 278 SER A O 1
ATOM 1917 N N . GLU A 1 258 ? 47.07072 16.16586 33.96287 1.000 17.95985 279 GLU A N 1
ATOM 1918 C CA . GLU A 1 258 ? 45.92631 15.40570 33.47392 1.000 23.86881 279 GLU A CA 1
ATOM 1919 C C . GLU A 1 258 ? 44.70229 15.63214 34.35935 1.000 23.36564 279 GLU A C 1
ATOM 1920 O O . GLU A 1 258 ? 44.81736 15.96233 35.54027 1.000 17.90058 279 GLU A O 1
ATOM 1926 N N . GLU A 1 259 ? 43.51569 15.44575 33.77489 1.000 22.01741 280 GLU A N 1
ATOM 1927 C CA . GLU A 1 259 ? 42.26114 15.56523 34.51218 1.000 22.58747 280 GLU A CA 1
ATOM 1928 C C . GLU A 1 259 ? 41.51723 14.23558 34.53320 1.000 26.00080 280 GLU A C 1
ATOM 1929 O O . GLU A 1 259 ? 41.45072 13.53462 33.51683 1.000 25.86517 280 GLU A O 1
ATOM 1935 N N . TRP A 1 260 ? 40.94370 13.91016 35.69476 1.000 30.05932 281 TRP A N 1
ATOM 1936 C CA . TRP A 1 260 ? 40.21807 12.67019 35.93700 1.000 24.16322 281 TRP A CA 1
ATOM 1937 C C . TRP A 1 260 ? 38.81537 13.01045 36.42451 1.000 21.93429 281 TRP A C 1
ATOM 1938 O O . TRP A 1 260 ? 38.65593 13.74971 37.39757 1.000 26.09376 281 TRP A O 1
ATOM 1949 N N . ASP A 1 261 ? 37.80243 12.46658 35.76517 1.000 24.84449 282 ASP A N 1
ATOM 1950 C CA . ASP A 1 261 ? 36.42114 12.85610 35.99862 1.000 21.09837 282 ASP A CA 1
ATOM 1951 C C . ASP A 1 261 ? 35.61984 11.72844 36.62867 1.000 24.28755 282 ASP A C 1
ATOM 1952 O O . ASP A 1 261 ? 35.86797 10.54409 36.39038 1.000 28.26826 282 ASP A O 1
ATOM 1957 N N . TYR A 1 262 ? 34.68140 12.11304 37.48654 1.000 19.62606 283 TYR A N 1
ATOM 1958 C CA . TYR A 1 262 ? 33.59872 11.20692 37.86370 1.000 24.27351 283 TYR A CA 1
ATOM 1959 C C . TYR A 1 262 ? 32.28328 11.94348 37.68490 1.000 18.45535 283 TYR A C 1
ATOM 1960 O O . TYR A 1 262 ? 32.10377 13.01760 38.26321 1.000 27.91819 283 TYR A O 1
ATOM 1969 N N . PHE A 1 263 ? 31.36009 11.37987 36.90609 1.000 20.08909 284 PHE A N 1
ATOM 1970 C CA . PHE A 1 263 ? 30.08581 12.04900 36.66357 1.000 28.67099 284 PHE A CA 1
ATOM 1971 C C . PHE A 1 263 ? 29.06826 11.54034 37.67771 1.000 25.48346 284 PHE A C 1
ATOM 1972 O O . PHE A 1 263 ? 28.65235 10.37891 37.63133 1.000 20.71666 284 PHE A O 1
ATOM 1980 N N . VAL A 1 264 ? 28.67381 12.42921 38.59406 1.000 22.42413 285 VAL A N 1
ATOM 1981 C CA . VAL A 1 264 ? 27.75141 12.09485 39.67358 1.000 25.46351 285 VAL A CA 1
ATOM 1982 C C . VAL A 1 264 ? 26.33036 11.97389 39.14874 1.000 24.01423 285 VAL A C 1
ATOM 1983 O O . VAL A 1 264 ? 25.60046 11.03925 39.49796 1.000 27.63351 285 VAL A O 1
ATOM 1987 N N . GLN A 1 265 ? 25.91047 12.92076 38.31593 1.000 31.53221 286 GLN A N 1
ATOM 1988 C CA . GLN A 1 265 ? 24.52628 12.99355 37.88312 1.000 30.59933 286 GLN A CA 1
ATOM 1989 C C . GLN A 1 265 ? 24.47662 13.71803 36.54723 1.000 28.88873 286 GLN A C 1
ATOM 1990 O O . GLN A 1 265 ? 25.22247 14.67714 36.32949 1.000 31.46425 286 GLN A O 1
ATOM 1996 N N . GLY A 1 266 ? 23.61380 13.24320 35.65781 1.000 22.76681 287 GLY A N 1
ATOM 1997 C CA . GLY A 1 266 ? 23.29343 13.94909 34.43582 1.000 28.63088 287 GLY A CA 1
ATOM 1998 C C . GLY A 1 266 ? 23.90123 13.31083 33.19650 1.000 31.12076 287 GLY A C 1
ATOM 1999 O O . GLY A 1 266 ? 24.59732 12.29156 33.24104 1.000 42.99785 287 GLY A O 1
ATOM 2000 N N . HIS A 1 267 ? 23.72651 14.01949 32.08614 1.000 27.88054 288 HIS A N 1
ATOM 2001 C CA . HIS A 1 267 ? 24.22611 13.59967 30.78536 1.000 32.70542 288 HIS A CA 1
ATOM 2002 C C . HIS A 1 267 ? 25.06170 14.72839 30.20211 1.000 33.57883 288 HIS A C 1
ATOM 2003 O O . HIS A 1 267 ? 24.64567 15.89363 30.21008 1.000 39.63186 288 HIS A O 1
ATOM 2010 N N . ALA A 1 268 ? 26.23569 14.38216 29.69842 1.000 28.01070 289 ALA A N 1
ATOM 2011 C CA . ALA A 1 268 ? 27.17746 15.37732 29.22225 1.000 31.18367 289 ALA A CA 1
ATOM 2012 C C . ALA A 1 268 ? 27.71738 14.99609 27.85609 1.000 30.22497 289 ALA A C 1
ATOM 2013 O O . ALA A 1 268 ? 27.83621 13.81251 27.52889 1.000 29.45691 289 ALA A O 1
ATOM 2015 N N . LYS A 1 269 ? 28.02573 16.01560 27.06472 1.000 28.63115 290 LYS A N 1
ATOM 2016 C CA . LYS A 1 269 ? 28.83008 15.89142 25.86081 1.000 30.03931 290 LYS A CA 1
ATOM 2017 C C . LYS A 1 269 ? 30.16756 16.55512 26.15929 1.000 24.30598 290 LYS A C 1
ATOM 2018 O O . LYS A 1 269 ? 30.21613 17.75452 26.45228 1.000 27.92940 290 LYS A O 1
ATOM 2024 N N . VAL A 1 270 ? 31.24516 15.78301 26.09025 1.000 25.83443 291 VAL A N 1
ATOM 2025 C CA . VAL A 1 270 ? 32.57539 16.26344 26.43266 1.000 27.64530 291 VAL A CA 1
ATOM 2026 C C . VAL A 1 270 ? 33.42755 16.17495 25.18058 1.000 29.94468 291 VAL A C 1
ATOM 2027 O O . VAL A 1 270 ? 33.57719 15.09624 24.59410 1.000 31.64496 291 VAL A O 1
ATOM 2031 N N . GLY A 1 271 ? 33.98837 17.30973 24.77350 1.000 29.55402 292 GLY A N 1
ATOM 2032 C CA . GLY A 1 271 ? 34.82504 17.37010 23.59968 1.000 21.14218 292 GLY A CA 1
ATOM 2033 C C . GLY A 1 271 ? 36.28493 17.68584 24.02049 1.000 16.14792 292 GLY A C 1
ATOM 2034 O O . GLY A 1 271 ? 36.50466 18.62851 24.77447 1.000 24.84289 292 GLY A O 1
ATOM 2035 N N . VAL A 1 272 ? 37.19942 16.88569 23.48221 1.000 13.36857 293 VAL A N 1
ATOM 2036 C CA . VAL A 1 272 ? 38.61696 16.96991 23.82707 1.000 22.02774 293 VAL A CA 1
ATOM 2037 C C . VAL A 1 272 ? 39.42478 17.19346 22.56076 1.000 22.91586 293 VAL A C 1
ATOM 2038 O O . VAL A 1 272 ? 39.27726 16.45792 21.57352 1.000 21.46589 293 VAL A O 1
ATOM 2042 N N . PHE A 1 273 ? 40.31122 18.18123 22.61556 1.000 20.24275 294 PHE A N 1
ATOM 2043 C CA . PHE A 1 273 ? 41.25416 18.51064 21.55758 1.000 21.03048 294 PHE A CA 1
ATOM 2044 C C . PHE A 1 273 ? 42.65522 18.40149 22.14958 1.000 20.56573 294 PHE A C 1
ATOM 2045 O O . PHE A 1 273 ? 43.07816 19.25936 22.94095 1.000 17.95365 294 PHE A O 1
ATOM 2053 N N . ASN A 1 274 ? 43.33609 17.30624 21.81982 1.000 20.13117 295 ASN A N 1
ATOM 2054 C CA . ASN A 1 274 ? 44.78700 17.26686 21.90990 1.000 19.74010 295 ASN A CA 1
ATOM 2055 C C . ASN A 1 274 ? 45.36368 18.07051 20.74536 1.000 29.72480 295 ASN A C 1
ATOM 2056 O O . ASN A 1 274 ? 44.63163 18.63581 19.93073 1.000 36.85350 295 ASN A O 1
ATOM 2061 N N . SER A 1 275 ? 46.68847 18.11673 20.63722 1.000 25.16763 296 SER A N 1
ATOM 2062 C CA . SER A 1 275 ? 47.29230 18.89285 19.56059 1.000 26.05367 296 SER A CA 1
ATOM 2063 C C . SER A 1 275 ? 47.09495 18.18600 18.21729 1.000 28.67124 296 SER A C 1
ATOM 2064 O O . SER A 1 275 ? 46.41911 17.15751 18.11483 1.000 31.71880 296 SER A O 1
ATOM 2067 N N . ALA A 1 276 ? 47.71868 18.75579 17.18328 1.000 25.93014 297 ALA A N 1
ATOM 2068 C CA . ALA A 1 276 ? 47.92414 18.11714 15.87795 1.000 29.99772 297 ALA A CA 1
ATOM 2069 C C . ALA A 1 276 ? 46.61890 17.60621 15.26621 1.000 30.28653 297 ALA A C 1
ATOM 2070 O O . ALA A 1 276 ? 46.53624 16.47123 14.78684 1.000 25.69247 297 ALA A O 1
ATOM 2072 N N . SER A 1 277 ? 45.59115 18.46112 15.28056 1.000 30.27571 298 SER A N 1
ATOM 2073 C CA . SER A 1 277 ? 44.30526 18.18030 14.63900 1.000 29.55139 298 SER A CA 1
ATOM 2074 C C . SER A 1 277 ? 43.64160 16.91443 15.17899 1.000 31.90990 298 SER A C 1
ATOM 2075 O O . SER A 1 277 ? 42.81104 16.30815 14.50297 1.000 32.17499 298 SER A O 1
ATOM 2078 N N . LEU A 1 278 ? 43.99871 16.49493 16.38793 1.000 30.36667 299 LEU A N 1
ATOM 2079 C CA . LEU A 1 278 ? 43.38900 15.33992 17.03018 1.000 25.54042 299 LEU A CA 1
ATOM 2080 C C . LEU A 1 278 ? 42.22648 15.81522 17.88950 1.000 24.37287 299 LEU A C 1
ATOM 2081 O O . LEU A 1 278 ? 42.40949 16.66260 18.76813 1.000 25.39227 299 LEU A O 1
ATOM 2086 N N . ALA A 1 279 ? 41.04012 15.26056 17.65251 1.000 22.48142 300 ALA A N 1
ATOM 2087 C CA . ALA A 1 279 ? 39.86584 15.64705 18.42905 1.000 22.82593 300 ALA A CA 1
ATOM 2088 C C . ALA A 1 279 ? 38.91405 14.46682 18.54348 1.000 27.06100 300 ALA A C 1
ATOM 2089 O O . ALA A 1 279 ? 38.69167 13.74732 17.56258 1.000 26.53573 300 ALA A O 1
ATOM 2091 N N . ARG A 1 280 ? 38.33566 14.29677 19.73327 1.000 26.67128 301 ARG A N 1
ATOM 2092 C CA . ARG A 1 280 ? 37.34969 13.25551 19.96514 1.000 28.29227 301 ARG A CA 1
ATOM 2093 C C . ARG A 1 280 ? 36.27653 13.76275 20.92231 1.000 29.97061 301 ARG A C 1
ATOM 2094 O O . ARG A 1 280 ? 36.54324 14.54321 21.84649 1.000 28.74117 301 ARG A O 1
ATOM 2102 N N . THR A 1 281 ? 35.05797 13.27676 20.70592 1.000 31.10301 302 THR A N 1
ATOM 2103 C CA . THR A 1 281 ? 33.89957 13.67787 21.48797 1.000 26.58331 302 THR A CA 1
ATOM 2104 C C . THR A 1 281 ? 33.24096 12.44628 22.09604 1.000 29.09281 302 THR A C 1
ATOM 2105 O O . THR A 1 281 ? 33.03894 11.43797 21.40915 1.000 33.42600 302 THR A O 1
ATOM 2109 N N . PHE A 1 282 ? 32.87172 12.54715 23.37065 1.000 30.62567 303 PHE A N 1
ATOM 2110 C CA . PHE A 1 282 ? 32.25627 11.45679 24.10954 1.000 25.94831 303 PHE A CA 1
ATOM 2111 C C . PHE A 1 282 ? 30.97917 11.93341 24.78496 1.000 24.07817 303 PHE A C 1
ATOM 2112 O O . PHE A 1 282 ? 30.82464 13.11820 25.09680 1.000 24.00104 303 PHE A O 1
ATOM 2120 N N . ASN A 1 283 ? 30.06911 10.99226 25.01455 1.000 24.50263 304 ASN A N 1
ATOM 2121 C CA . ASN A 1 283 ? 28.91495 11.21875 25.86916 1.000 26.76534 304 ASN A CA 1
ATOM 2122 C C . ASN A 1 283 ? 29.17443 10.54735 27.21042 1.000 30.60379 304 ASN A C 1
ATOM 2123 O O . ASN A 1 283 ? 29.54180 9.36803 27.26404 1.000 30.63833 304 ASN A O 1
ATOM 2128 N N . PHE A 1 284 ? 28.99165 11.30158 28.28510 1.000 26.18117 305 PHE A N 1
ATOM 2129 C CA . PHE A 1 284 ? 29.16121 10.79843 29.63540 1.000 19.38585 305 PHE A CA 1
ATOM 2130 C C . PHE A 1 284 ? 27.81293 10.79798 30.33901 1.000 22.39178 305 PHE A C 1
ATOM 2131 O O . PHE A 1 284 ? 26.93000 11.60280 30.02891 1.000 21.58693 305 PHE A O 1
ATOM 2139 N N . GLN A 1 285 ? 27.66288 9.89402 31.29745 1.000 27.54807 306 GLN A N 1
ATOM 2140 C CA . GLN A 1 285 ? 26.45699 9.82899 32.10420 1.000 28.39664 306 GLN A CA 1
ATOM 2141 C C . GLN A 1 285 ? 26.86489 9.45918 33.52349 1.000 31.24321 306 GLN A C 1
ATOM 2142 O O . GLN A 1 285 ? 28.04123 9.22058 33.81655 1.000 26.75262 306 GLN A O 1
ATOM 2148 N N . ALA A 1 286 ? 25.88297 9.41152 34.41438 1.000 29.74802 307 ALA A N 1
ATOM 2149 C CA . ALA A 1 286 ? 26.18566 9.20241 35.82003 1.000 22.90736 307 ALA A CA 1
ATOM 2150 C C . ALA A 1 286 ? 26.84437 7.84120 36.01343 1.000 27.99189 307 ALA A C 1
ATOM 2151 O O . ALA A 1 286 ? 26.40965 6.82881 35.44616 1.000 28.54459 307 ALA A O 1
ATOM 2153 N N . GLY A 1 287 ? 27.91975 7.84124 36.79351 1.000 27.24684 308 GLY A N 1
ATOM 2154 C CA . GLY A 1 287 ? 28.71970 6.67050 37.03838 1.000 23.70581 308 GLY A CA 1
ATOM 2155 C C . GLY A 1 287 ? 29.87949 6.49432 36.08788 1.000 24.00086 308 GLY A C 1
ATOM 2156 O O . GLY A 1 287 ? 30.57928 5.47906 36.18090 1.000 20.60867 308 GLY A O 1
ATOM 2157 N N . ASP A 1 288 ? 30.08392 7.42132 35.15125 1.000 21.89655 309 ASP A N 1
ATOM 2158 C CA . ASP A 1 288 ? 31.15756 7.29485 34.17785 1.000 22.10773 309 ASP A CA 1
ATOM 2159 C C . ASP A 1 288 ? 32.40761 7.99327 34.70481 1.000 22.23097 309 ASP A C 1
ATOM 2160 O O . ASP A 1 288 ? 32.32842 9.04368 35.35601 1.000 21.67959 309 ASP A O 1
ATOM 2165 N N . VAL A 1 289 ? 33.56465 7.40295 34.41938 1.000 19.37043 310 VAL A N 1
ATOM 2166 C CA . VAL A 1 289 ? 34.86007 8.02143 34.65774 1.000 18.77950 310 VAL A CA 1
ATOM 2167 C C . VAL A 1 289 ? 35.43987 8.44117 33.31524 1.000 26.97332 310 VAL A C 1
ATOM 2168 O O . VAL A 1 289 ? 35.39339 7.67936 32.34016 1.000 26.20662 310 VAL A O 1
ATOM 2172 N N . GLY A 1 290 ? 35.99400 9.65268 33.26713 1.000 27.11915 311 GLY A N 1
ATOM 2173 C CA . GLY A 1 290 ? 36.62131 10.14937 32.06522 1.000 27.09240 311 GLY A CA 1
ATOM 2174 C C . GLY A 1 290 ? 38.01925 10.66342 32.34623 1.000 28.61730 311 GLY A C 1
ATOM 2175 O O . GLY A 1 290 ? 38.40688 10.86651 33.49179 1.000 29.78848 311 GLY A O 1
ATOM 2176 N N . VAL A 1 291 ? 38.78081 10.86509 31.27084 1.000 23.85787 312 VAL A N 1
ATOM 2177 C CA . VAL A 1 291 ? 40.13107 11.40848 31.36338 1.000 22.21647 312 VAL A CA 1
ATOM 2178 C C . VAL A 1 291 ? 40.32678 12.45295 30.27499 1.000 20.96399 312 VAL A C 1
ATOM 2179 O O . VAL A 1 291 ? 39.96944 12.23090 29.11172 1.000 28.57824 312 VAL A O 1
ATOM 2183 N N . ILE A 1 292 ? 40.89486 13.58984 30.66508 1.000 20.81993 313 ILE A N 1
ATOM 2184 C CA . ILE A 1 292 ? 41.33737 14.63653 29.75559 1.000 22.38360 313 ILE A CA 1
ATOM 2185 C C . ILE A 1 292 ? 42.86083 14.64865 29.79659 1.000 20.65769 313 ILE A C 1
ATOM 2186 O O . ILE A 1 292 ? 43.44481 14.88627 30.86059 1.000 26.08743 313 ILE A O 1
ATOM 2191 N N . PRO A 1 293 ? 43.54493 14.39570 28.67862 1.000 24.48076 314 PRO A N 1
ATOM 2192 C CA . PRO A 1 293 ? 45.01401 14.42844 28.67817 1.000 20.28385 314 PRO A CA 1
ATOM 2193 C C . PRO A 1 293 ? 45.55028 15.78521 29.11048 1.000 17.33133 314 PRO A C 1
ATOM 2194 O O . PRO A 1 293 ? 44.83781 16.79101 29.12931 1.000 13.63008 314 PRO A O 1
ATOM 2198 N N . ILE A 1 294 ? 46.83863 15.79460 29.46415 1.000 16.09888 315 ILE A N 1
ATOM 2199 C CA . ILE A 1 294 ? 47.46618 16.99698 29.99817 1.000 20.04843 315 ILE A CA 1
ATOM 2200 C C . ILE A 1 294 ? 47.36607 18.14140 28.99271 1.000 20.57438 315 ILE A C 1
ATOM 2201 O O . ILE A 1 294 ? 47.52780 17.95253 27.77982 1.000 16.37445 315 ILE A O 1
ATOM 2206 N N . VAL A 1 295 ? 47.06101 19.33695 29.51271 1.000 20.22247 316 VAL A N 1
ATOM 2207 C CA . VAL A 1 295 ? 46.87760 20.60400 28.79486 1.000 21.13193 316 VAL A CA 1
ATOM 2208 C C . VAL A 1 295 ? 45.94599 20.48798 27.58896 1.000 18.55557 316 VAL A C 1
ATOM 2209 O O . VAL A 1 295 ? 45.86157 21.41035 26.77058 1.000 16.56648 316 VAL A O 1
ATOM 2213 N N . ALA A 1 296 ? 45.20968 19.38691 27.48350 1.000 19.19818 317 ALA A N 1
ATOM 2214 C CA . ALA A 1 296 ? 44.25208 19.25822 26.39485 1.000 18.83561 317 ALA A CA 1
ATOM 2215 C C . ALA A 1 296 ? 43.10917 20.25201 26.57341 1.000 20.53997 317 ALA A C 1
ATOM 2216 O O . ALA A 1 296 ? 42.64706 20.50483 27.69194 1.000 25.24386 317 ALA A O 1
ATOM 2218 N N . GLY A 1 297 ? 42.65929 20.83299 25.46348 1.000 17.46283 318 GLY A N 1
ATOM 2219 C CA . GLY A 1 297 ? 41.54448 21.76866 25.50393 1.000 20.16284 318 GLY A CA 1
ATOM 2220 C C . GLY A 1 297 ? 40.23286 21.00600 25.45971 1.000 21.77258 318 GLY A C 1
ATOM 2221 O O . GLY A 1 297 ? 40.09388 20.03716 24.72457 1.000 22.21709 318 GLY A O 1
ATOM 2222 N N . HIS A 1 298 ? 39.27553 21.42523 26.28070 1.000 18.68186 319 HIS A N 1
ATOM 2223 C CA . HIS A 1 298 ? 38.04668 20.65035 26.31829 1.000 20.47431 319 HIS A CA 1
ATOM 2224 C C . HIS A 1 298 ? 36.86849 21.51677 26.72932 1.000 22.65276 319 HIS A C 1
ATOM 2225 O O . HIS A 1 298 ? 37.02100 22.60646 27.28884 1.000 21.87801 319 HIS A O 1
ATOM 2232 N N . TYR A 1 299 ? 35.68297 21.00048 26.42374 1.000 25.36764 320 TYR A N 1
ATOM 2233 C CA . TYR A 1 299 ? 34.43548 21.57479 26.90610 1.000 24.73992 320 TYR A CA 1
ATOM 2234 C C . TYR A 1 299 ? 33.52635 20.45821 27.39681 1.000 27.55507 320 TYR A C 1
ATOM 2235 O O . TYR A 1 299 ? 33.62590 19.31046 26.94780 1.000 28.71072 320 TYR A O 1
ATOM 2244 N N . ILE A 1 300 ? 32.61115 20.82025 28.29501 1.000 24.01875 321 ILE A N 1
ATOM 2245 C CA . ILE A 1 300 ? 31.64162 19.89808 28.88011 1.000 27.13007 321 ILE A CA 1
ATOM 2246 C C . ILE A 1 300 ? 30.27771 20.57380 28.82948 1.000 27.98719 321 ILE A C 1
ATOM 2247 O O . ILE A 1 300 ? 30.03343 21.54119 29.56257 1.000 28.33460 321 ILE A O 1
ATOM 2252 N N . GLN A 1 301 ? 29.39493 20.07198 27.96881 1.000 27.02557 322 GLN A N 1
ATOM 2253 C CA . GLN A 1 301 ? 28.06578 20.62866 27.75994 1.000 33.81556 322 GLN A CA 1
ATOM 2254 C C . GLN A 1 301 ? 27.02979 19.69314 28.37195 1.000 35.36620 322 GLN A C 1
ATOM 2255 O O . GLN A 1 301 ? 27.09187 18.47501 28.17412 1.000 29.67402 322 GLN A O 1
ATOM 2261 N N . ASN A 1 302 ? 26.09112 20.25449 29.12768 1.000 34.23530 323 ASN A N 1
ATOM 2262 C CA . ASN A 1 302 ? 24.98011 19.46584 29.64979 1.000 35.85168 323 ASN A CA 1
ATOM 2263 C C . ASN A 1 302 ? 24.00917 19.18286 28.50885 1.000 38.53104 323 ASN A C 1
ATOM 2264 O O . ASN A 1 302 ? 23.51751 20.11670 27.86662 1.000 40.02451 323 ASN A O 1
ATOM 2269 N N . ILE A 1 303 ? 23.72218 17.90220 28.26112 1.000 32.63250 324 ILE A N 1
ATOM 2270 C CA . ILE A 1 303 ? 22.81470 17.52608 27.18135 1.000 32.23011 324 ILE A CA 1
ATOM 2271 C C . ILE A 1 303 ? 21.61071 16.78035 27.75029 1.000 36.66763 324 ILE A C 1
ATOM 2272 O O . ILE A 1 303 ? 20.92692 16.03993 27.03261 1.000 35.08351 324 ILE A O 1
ATOM 2277 N N . GLY A 1 304 ? 21.34734 16.97981 29.05013 1.000 39.27793 325 GLY A N 1
ATOM 2278 C CA . GLY A 1 304 ? 20.16780 16.43802 29.68925 1.000 43.20817 325 GLY A CA 1
ATOM 2279 C C . GLY A 1 304 ? 19.37345 17.56284 30.32409 1.000 41.08021 325 GLY A C 1
ATOM 2280 O O . GLY A 1 304 ? 19.78457 18.72409 30.29499 1.000 42.86380 325 GLY A O 1
ATOM 2281 N N . ASP A 1 305 ? 18.24144 17.19226 30.92797 1.000 44.90957 326 ASP A N 1
ATOM 2282 C CA . ASP A 1 305 ? 17.31914 18.13774 31.55164 1.000 51.92220 326 ASP A CA 1
ATOM 2283 C C . ASP A 1 305 ? 17.58310 18.32220 33.03118 1.000 53.12448 326 ASP A C 1
ATOM 2284 O O . ASP A 1 305 ? 16.95729 19.18560 33.65993 1.000 54.24740 326 ASP A O 1
ATOM 2289 N N . GLU A 1 306 ? 18.41384 17.52183 33.58360 1.000 46.86018 327 GLU A N 1
ATOM 2290 C CA . GLU A 1 306 ? 18.75763 17.55261 34.98325 1.000 41.85195 327 GLU A CA 1
ATOM 2291 C C . GLU A 1 306 ? 20.11829 18.18325 35.16964 1.000 44.34012 327 GLU A C 1
ATOM 2292 O O . GLU A 1 306 ? 20.96816 18.13991 34.27389 1.000 44.49130 327 GLU A O 1
ATOM 2298 N N . PRO A 1 307 ? 20.37105 18.76052 36.33573 1.000 44.44610 328 PRO A N 1
ATOM 2299 C CA . PRO A 1 307 ? 21.67056 19.39153 36.56843 1.000 39.69605 328 PRO A CA 1
ATOM 2300 C C . PRO A 1 307 ? 22.81264 18.39674 36.43942 1.000 34.97991 328 PRO A C 1
ATOM 2301 O O . PRO A 1 307 ? 22.75549 17.28206 36.95788 1.000 31.67630 328 PRO A O 1
ATOM 2305 N N . LEU A 1 308 ? 23.86186 18.81824 35.73952 1.000 34.28095 329 LEU A N 1
ATOM 2306 C CA . LEU A 1 308 ? 25.01607 17.96344 35.49300 1.000 38.09743 329 LEU A CA 1
ATOM 2307 C C . LEU A 1 308 ? 26.04342 18.21361 36.58677 1.000 33.21553 329 LEU A C 1
ATOM 2308 O O . LEU A 1 308 ? 26.57083 19.32074 36.70362 1.000 31.92039 329 LEU A O 1
ATOM 2313 N N . ILE A 1 309 ? 26.34114 17.18607 37.37301 1.000 28.90955 330 ILE A N 1
ATOM 2314 C CA . ILE A 1 309 ? 27.28123 17.29979 38.47914 1.000 31.20139 330 ILE A CA 1
ATOM 2315 C C . ILE A 1 309 ? 28.42006 16.32332 38.23693 1.000 25.24493 330 ILE A C 1
ATOM 2316 O O . ILE A 1 309 ? 28.17952 15.15560 37.91488 1.000 27.85451 330 ILE A O 1
ATOM 2321 N N . PHE A 1 310 ? 29.65392 16.80432 38.35445 1.000 23.36168 331 PHE A N 1
ATOM 2322 C CA . PHE A 1 310 ? 30.79574 15.91237 38.19407 1.000 24.06199 331 PHE A CA 1
ATOM 2323 C C . PHE A 1 310 ? 31.98523 16.45691 38.96898 1.000 23.06147 331 PHE A C 1
ATOM 2324 O O . PHE A 1 310 ? 32.01269 17.61982 39.37495 1.000 27.85318 331 PHE A O 1
ATOM 2332 N N . LEU A 1 311 ? 32.97885 15.59682 39.15486 1.000 22.19383 332 LEU A N 1
ATOM 2333 C CA . LEU A 1 311 ? 34.21420 15.95314 39.83731 1.000 25.06058 332 LEU A CA 1
ATOM 2334 C C . LEU A 1 311 ? 35.34602 15.93561 38.82406 1.000 21.35405 332 LEU A C 1
ATOM 2335 O O . LEU A 1 311 ? 35.57344 14.90929 38.16785 1.000 29.40832 332 LEU A O 1
ATOM 2340 N N . GLU A 1 312 ? 36.03754 17.07227 38.70338 1.000 22.05942 333 GLU A N 1
ATOM 2341 C CA . GLU A 1 312 ? 37.33587 17.16342 38.04913 1.000 28.34738 333 GLU A CA 1
ATOM 2342 C C . GLU A 1 312 ? 38.40420 16.98663 39.12027 1.000 25.47837 333 GLU A C 1
ATOM 2343 O O . GLU A 1 312 ? 38.48257 17.78317 40.05501 1.000 33.70369 333 GLU A O 1
ATOM 2349 N N . VAL A 1 313 ? 39.23420 15.96347 38.98117 1.000 18.00940 334 VAL A N 1
ATOM 2350 C CA . VAL A 1 313 ? 40.22394 15.59904 39.98274 1.000 22.84116 334 VAL A CA 1
ATOM 2351 C C . VAL A 1 313 ? 41.59571 15.60412 39.32629 1.000 21.15292 334 VAL A C 1
ATOM 2352 O O . VAL A 1 313 ? 41.73046 15.25591 38.14751 1.000 19.42517 334 VAL A O 1
ATOM 2356 N N . PHE A 1 314 ? 42.61041 16.01189 40.08824 1.000 18.28012 335 PHE A N 1
ATOM 2357 C CA . PHE A 1 314 ? 43.95319 16.19652 39.56043 1.000 17.55485 335 PHE A CA 1
ATOM 2358 C C . PHE A 1 314 ? 44.96541 15.75734 40.60494 1.000 18.43494 335 PHE A C 1
ATOM 2359 O O . PHE A 1 314 ? 44.78276 16.00359 41.80311 1.000 23.41737 335 PHE A O 1
ATOM 2367 N N . LYS A 1 315 ? 46.03760 15.11671 40.13433 1.000 17.49254 336 LYS A N 1
ATOM 2368 C CA . LYS A 1 315 ? 47.19630 14.79253 40.96480 1.000 16.05327 336 LYS A CA 1
ATOM 2369 C C . LYS A 1 315 ? 48.09278 16.02569 40.96831 1.000 14.38667 336 LYS A C 1
ATOM 2370 O O . LYS A 1 315 ? 49.07026 16.13900 40.22331 1.000 12.96668 336 LYS A O 1
ATOM 2376 N N . ASN A 1 316 ? 47.73798 16.96585 41.83614 1.000 15.87435 337 ASN A N 1
ATOM 2377 C CA . ASN A 1 316 ? 48.29186 18.31087 41.85521 1.000 20.82280 337 ASN A CA 1
ATOM 2378 C C . ASN A 1 316 ? 47.77207 19.00040 43.10879 1.000 21.69787 337 ASN A C 1
ATOM 2379 O O . ASN A 1 316 ? 46.56010 19.00806 43.35388 1.000 17.78835 337 ASN A O 1
ATOM 2384 N N . PRO A 1 317 ? 48.64759 19.56713 43.93870 1.000 21.76445 338 PRO A N 1
ATOM 2385 C CA . PRO A 1 317 ? 48.16219 20.23123 45.15947 1.000 21.58279 338 PRO A CA 1
ATOM 2386 C C . PRO A 1 317 ? 47.39726 21.52197 44.90165 1.000 25.31283 338 PRO A C 1
ATOM 2387 O O . PRO A 1 317 ? 46.63958 21.95390 45.77914 1.000 25.05885 338 PRO A O 1
ATOM 2391 N N . ILE A 1 318 ? 47.56423 22.15122 43.74011 1.000 26.63630 339 ILE A N 1
ATOM 2392 C CA . ILE A 1 318 ? 46.92447 23.42536 43.42655 1.000 26.72921 339 ILE A CA 1
ATOM 2393 C C . ILE A 1 318 ? 46.04210 23.25281 42.19610 1.000 24.43461 339 ILE A C 1
ATOM 2394 O O . ILE A 1 318 ? 46.49123 22.71635 41.17713 1.000 31.33462 339 ILE A O 1
ATOM 2399 N N . TYR A 1 319 ? 44.79003 23.70222 42.28993 1.000 22.60961 340 TYR A N 1
ATOM 2400 C CA . TYR A 1 319 ? 43.93788 23.75561 41.10936 1.000 30.23051 340 TYR A CA 1
ATOM 2401 C C . TYR A 1 319 ? 44.34717 24.93009 40.23068 1.000 28.59979 340 TYR A C 1
ATOM 2402 O O . TYR A 1 319 ? 44.69598 26.01114 40.71889 1.000 25.16962 340 TYR A O 1
ATOM 2411 N N . SER A 1 320 ? 44.30926 24.70641 38.92317 1.000 23.62837 341 SER A N 1
ATOM 2412 C CA . SER A 1 320 ? 44.53403 25.77576 37.96837 1.000 34.00193 341 SER A CA 1
ATOM 2413 C C . SER A 1 320 ? 43.84547 25.39674 36.66929 1.000 26.85420 341 SER A C 1
ATOM 2414 O O . SER A 1 320 ? 43.78990 24.22125 36.29985 1.000 29.30645 341 SER A O 1
ATOM 2417 N N . ASP A 1 321 ? 43.31562 26.40448 35.98790 1.000 26.28564 342 ASP A N 1
ATOM 2418 C CA . ASP A 1 321 ? 42.82689 26.22271 34.63088 1.000 26.43022 342 ASP A CA 1
ATOM 2419 C C . ASP A 1 321 ? 42.95793 27.55454 33.91296 1.000 20.78197 342 ASP A C 1
ATOM 2420 O O . ASP A 1 321 ? 43.22241 28.59026 34.52754 1.000 19.93146 342 ASP A O 1
ATOM 2425 N N . ILE A 1 322 ? 42.77728 27.51721 32.59879 1.000 30.09236 343 ILE A N 1
ATOM 2426 C CA . ILE A 1 322 ? 42.91361 28.69207 31.75236 1.000 23.80337 343 ILE A CA 1
ATOM 2427 C C . ILE A 1 322 ? 41.75570 28.68895 30.77174 1.000 24.75023 343 ILE A C 1
ATOM 2428 O O . ILE A 1 322 ? 41.55784 27.71315 30.04025 1.000 24.58621 343 ILE A O 1
ATOM 2433 N N . SER A 1 323 ? 40.99109 29.77167 30.75939 1.000 24.06722 344 SER A N 1
ATOM 2434 C CA . SER A 1 323 ? 39.79561 29.85927 29.93704 1.000 21.68154 344 SER A CA 1
ATOM 2435 C C . SER A 1 323 ? 40.12668 30.50636 28.60025 1.000 24.91842 344 SER A C 1
ATOM 2436 O O . SER A 1 323 ? 40.88637 31.47501 28.53764 1.000 26.72756 344 SER A O 1
ATOM 2439 N N . LEU A 1 324 ? 39.55326 29.94892 27.53097 1.000 23.63049 345 LEU A N 1
ATOM 2440 C CA . LEU A 1 324 ? 39.76257 30.48997 26.19301 1.000 20.18717 345 LEU A CA 1
ATOM 2441 C C . LEU A 1 324 ? 39.23421 31.91846 26.08961 1.000 27.43536 345 LEU A C 1
ATOM 2442 O O . LEU A 1 324 ? 39.88661 32.79452 25.50742 1.000 25.69847 345 LEU A O 1
ATOM 2447 N N . ASN A 1 325 ? 38.02689 32.15972 26.61462 1.000 22.43560 346 ASN A N 1
ATOM 2448 C CA . ASN A 1 325 ? 37.43039 33.49418 26.57192 1.000 22.15762 346 ASN A CA 1
ATOM 2449 C C . ASN A 1 325 ? 38.33948 34.52221 27.24573 1.000 25.21506 346 ASN A C 1
ATOM 2450 O O . ASN A 1 325 ? 38.54900 35.62534 26.72688 1.000 29.99049 346 ASN A O 1
ATOM 2455 N N . LYS A 1 326 ? 38.88003 34.17280 28.41593 1.000 21.89177 347 LYS A N 1
ATOM 2456 C CA . LYS A 1 326 ? 39.79314 35.06034 29.12882 1.000 29.99016 347 LYS A CA 1
ATOM 2457 C C . LYS A 1 326 ? 41.05129 35.32627 28.30566 1.000 26.38298 347 LYS A C 1
ATOM 2458 O O . LYS A 1 326 ? 41.52024 36.46989 28.20245 1.000 24.95725 347 LYS A O 1
ATOM 2464 N N . TRP A 1 327 ? 41.61233 34.26855 27.71468 1.000 26.68613 348 TRP A N 1
ATOM 2465 C CA . TRP A 1 327 ? 42.79824 34.38879 26.87207 1.000 32.76809 348 TRP A CA 1
ATOM 2466 C C . TRP A 1 327 ? 42.55790 35.36504 25.72515 1.000 29.10208 348 TRP A C 1
ATOM 2467 O O . TRP A 1 327 ? 43.38895 36.23955 25.45158 1.000 23.32813 348 TRP A O 1
ATOM 2478 N N . LEU A 1 328 ? 41.40957 35.23601 25.04859 1.000 25.61573 349 LEU A N 1
ATOM 2479 C CA . LEU A 1 328 ? 41.11781 36.10270 23.90914 1.000 26.99775 349 LEU A CA 1
ATOM 2480 C C . LEU A 1 328 ? 40.86191 37.53514 24.35841 1.000 24.22051 349 LEU A C 1
ATOM 2481 O O . LEU A 1 328 ? 41.28718 38.48555 23.68907 1.000 25.13469 349 LEU A O 1
ATOM 2486 N N . ALA A 1 329 ? 40.17618 37.70999 25.49437 1.000 28.33128 350 ALA A N 1
ATOM 2487 C CA . ALA A 1 329 ? 39.89135 39.04599 26.00083 1.000 22.42173 350 ALA A CA 1
ATOM 2488 C C . ALA A 1 329 ? 41.15246 39.78413 26.41241 1.000 20.27490 350 ALA A C 1
ATOM 2489 O O . ALA A 1 329 ? 41.20229 41.01162 26.29747 1.000 25.83844 350 ALA A O 1
ATOM 2491 N N . THR A 1 330 ? 42.16087 39.07121 26.90305 1.000 18.96899 351 THR A N 1
ATOM 2492 C CA . THR A 1 330 ? 43.41078 39.70216 27.30151 1.000 20.84797 351 THR A CA 1
ATOM 2493 C C . THR A 1 330 ? 44.41079 39.81317 26.15512 1.000 18.78388 351 THR A C 1
ATOM 2494 O O . THR A 1 330 ? 45.47451 40.40985 26.34161 1.000 19.58007 351 THR A O 1
ATOM 2498 N N . SER A 1 331 ? 44.09836 39.27013 24.97573 1.000 24.10331 352 SER A N 1
ATOM 2499 C CA . SER A 1 331 ? 44.92258 39.30569 23.76909 1.000 22.55261 352 SER A CA 1
ATOM 2500 C C . SER A 1 331 ? 44.58725 40.53879 22.93461 1.000 23.95663 352 SER A C 1
ATOM 2501 O O . SER A 1 331 ? 43.41005 40.86806 22.77793 1.000 23.03794 352 SER A O 1
ATOM 2504 N N . PRO A 1 332 ? 45.58335 41.20045 22.34317 1.000 22.77435 353 PRO A N 1
ATOM 2505 C CA . PRO A 1 332 ? 45.29757 42.37231 21.50347 1.000 21.96776 353 PRO A CA 1
ATOM 2506 C C . PRO A 1 332 ? 44.23737 42.05066 20.45618 1.000 23.98710 353 PRO A C 1
ATOM 2507 O O . PRO A 1 332 ? 44.26527 40.99411 19.82199 1.000 28.89780 353 PRO A O 1
ATOM 2511 N N . THR A 1 333 ? 43.29154 42.97835 20.27374 1.000 21.16514 354 THR A N 1
ATOM 2512 C CA . THR A 1 333 ? 42.10574 42.68203 19.46844 1.000 24.28969 354 THR A CA 1
ATOM 2513 C C . THR A 1 333 ? 42.47678 42.40241 18.01961 1.000 23.71982 354 THR A C 1
ATOM 2514 O O . THR A 1 333 ? 41.92657 41.48421 17.39475 1.000 21.58750 354 THR A O 1
ATOM 2518 N N . GLN A 1 334 ? 43.42791 43.16646 17.47511 1.000 17.79451 355 GLN A N 1
ATOM 2519 C CA . GLN A 1 334 ? 43.89869 42.89981 16.12214 1.000 18.90477 355 GLN A CA 1
ATOM 2520 C C . GLN A 1 334 ? 44.48189 41.49951 16.01976 1.000 23.20742 355 GLN A C 1
ATOM 2521 O O . GLN A 1 334 ? 44.32384 40.83620 14.99300 1.000 18.49806 355 GLN A O 1
ATOM 2527 N N . MET A 1 335 ? 45.12670 41.02063 17.08309 1.000 25.76081 356 MET A N 1
ATOM 2528 C CA . MET A 1 335 ? 45.68540 39.67194 17.06842 1.000 26.30181 356 MET A CA 1
ATOM 2529 C C . MET A 1 335 ? 44.59374 38.60784 17.02366 1.000 27.34932 356 MET A C 1
ATOM 2530 O O . MET A 1 335 ? 44.64338 37.69232 16.19207 1.000 23.93234 356 MET A O 1
ATOM 2535 N N . VAL A 1 336 ? 43.59555 38.71186 17.91076 1.000 23.70563 357 VAL A N 1
ATOM 2536 C CA . VAL A 1 336 ? 42.50512 37.73716 17.92998 1.000 27.42066 357 VAL A CA 1
ATOM 2537 C C . VAL A 1 336 ? 41.79731 37.73051 16.58476 1.000 25.77051 357 VAL A C 1
ATOM 2538 O O . VAL A 1 336 ? 41.43837 36.66917 16.05644 1.000 30.41139 357 VAL A O 1
ATOM 2542 N N . SER A 1 337 ? 41.63412 38.91957 15.99446 1.000 27.20675 358 SER A N 1
ATOM 2543 C CA . SER A 1 337 ? 40.97579 39.05299 14.69410 1.000 28.02541 358 SER A CA 1
ATOM 2544 C C . SER A 1 337 ? 41.79617 38.45004 13.56531 1.000 24.38518 358 SER A C 1
ATOM 2545 O O . SER A 1 337 ? 41.27049 37.70065 12.73982 1.000 19.44899 358 SER A O 1
ATOM 2548 N N . ASP A 1 338 ? 43.08365 38.77798 13.52767 1.000 25.08274 359 ASP A N 1
ATOM 2549 C CA . ASP A 1 338 ? 43.98504 38.22666 12.53140 1.000 23.05765 359 ASP A CA 1
ATOM 2550 C C . ASP A 1 338 ? 44.03571 36.70838 12.62412 1.000 26.22809 359 ASP A C 1
ATOM 2551 O O . ASP A 1 338 ? 44.23761 36.01156 11.61796 1.000 28.87849 359 ASP A O 1
ATOM 2556 N N . HIS A 1 339 ? 43.87146 36.18547 13.83567 1.000 28.95175 360 HIS A N 1
ATOM 2557 C CA . HIS A 1 339 ? 43.85045 34.74388 14.02810 1.000 24.95824 360 HIS A CA 1
ATOM 2558 C C . HIS A 1 339 ? 42.55298 34.14448 13.49863 1.000 25.41720 360 HIS A C 1
ATOM 2559 O O . HIS A 1 339 ? 42.57194 33.18547 12.71798 1.000 30.52298 360 HIS A O 1
ATOM 2566 N N . LEU A 1 340 ? 41.41330 34.70274 13.90579 1.000 21.76992 361 LEU A N 1
ATOM 2567 C CA . LEU A 1 340 ? 40.12161 34.06217 13.68240 1.000 20.44590 361 LEU A CA 1
ATOM 2568 C C . LEU A 1 340 ? 39.39430 34.53307 12.42804 1.000 25.64789 361 LEU A C 1
ATOM 2569 O O . LEU A 1 340 ? 38.33944 33.97635 12.10884 1.000 20.89611 361 LEU A O 1
ATOM 2574 N N . ASN A 1 341 ? 39.92322 35.51834 11.70491 1.000 25.85456 362 ASN A N 1
ATOM 2575 C CA . ASN A 1 341 ? 39.24045 36.08231 10.53520 1.000 23.37334 362 ASN A CA 1
ATOM 2576 C C . ASN A 1 341 ? 37.84021 36.56559 10.89151 1.000 30.13213 362 ASN A C 1
ATOM 2577 O O . ASN A 1 341 ? 36.88205 36.39874 10.13129 1.000 26.43291 362 ASN A O 1
ATOM 2582 N N . ILE A 1 342 ? 37.73673 37.19315 12.05334 1.000 32.18606 363 ILE A N 1
ATOM 2583 C CA . ILE A 1 342 ? 36.52741 37.86923 12.48261 1.000 33.98132 363 ILE A CA 1
ATOM 2584 C C . ILE A 1 342 ? 36.95517 39.28550 12.79837 1.000 32.11240 363 ILE A C 1
ATOM 2585 O O . ILE A 1 342 ? 38.06868 39.54363 13.27215 1.000 35.85173 363 ILE A O 1
ATOM 2590 N N . SER A 1 343 ? 36.03686 40.19300 12.55460 1.000 34.71695 364 SER A N 1
ATOM 2591 C CA . SER A 1 343 ? 36.31615 41.59863 12.68397 1.000 35.76616 364 SER A CA 1
ATOM 2592 C C . SER A 1 343 ? 36.49660 41.98241 14.15300 1.000 44.18525 364 SER A C 1
ATOM 2593 O O . SER A 1 343 ? 35.96142 41.31725 15.04532 1.000 44.39966 364 SER A O 1
ATOM 2596 N N . PRO A 1 344 ? 37.28484 43.02730 14.42220 1.000 49.46679 365 PRO A N 1
ATOM 2597 C CA . PRO A 1 344 ? 37.40872 43.53147 15.80084 1.000 45.57734 365 PRO A CA 1
ATOM 2598 C C . PRO A 1 344 ? 36.07615 43.82625 16.46040 1.000 38.73231 365 PRO A C 1
ATOM 2599 O O . PRO A 1 344 ? 35.93495 43.68705 17.67735 1.000 42.48471 365 PRO A O 1
ATOM 2603 N N . GLU A 1 345 ? 35.09559 44.20972 15.64032 1.000 52.52800 366 GLU A N 1
ATOM 2604 C CA . GLU A 1 345 ? 33.79666 44.68310 16.10435 1.000 46.57984 366 GLU A CA 1
ATOM 2605 C C . GLU A 1 345 ? 33.16797 43.55793 16.92058 1.000 44.18131 366 GLU A C 1
ATOM 2606 O O . GLU A 1 345 ? 32.63431 43.77388 18.02095 1.000 49.18351 366 GLU A O 1
ATOM 2612 N N . THR A 1 346 ? 33.23650 42.32067 16.37905 1.000 42.80022 367 THR A N 1
ATOM 2613 C CA . THR A 1 346 ? 32.74375 41.04783 16.92396 1.000 48.11714 367 THR A CA 1
ATOM 2614 C C . THR A 1 346 ? 33.61612 40.51361 18.05808 1.000 50.23890 367 THR A C 1
ATOM 2615 O O . THR A 1 346 ? 33.08459 39.97037 19.02906 1.000 45.90955 367 THR A O 1
ATOM 2619 N N . VAL A 1 347 ? 34.95106 40.62206 17.92719 1.000 47.34531 368 VAL A N 1
ATOM 2620 C CA . VAL A 1 347 ? 35.86436 40.13716 18.96544 1.000 46.36681 368 VAL A CA 1
ATOM 2621 C C . VAL A 1 347 ? 35.61338 40.87285 20.27461 1.000 48.24321 368 VAL A C 1
ATOM 2622 O O . VAL A 1 347 ? 35.62729 40.27683 21.35960 1.000 50.92101 368 VAL A O 1
ATOM 2626 N N . GLU A 1 348 ? 35.36629 42.17991 20.19034 1.000 48.42825 369 GLU A N 1
ATOM 2627 C CA . GLU A 1 348 ? 35.06968 42.94883 21.38323 1.000 55.25526 369 GLU A CA 1
ATOM 2628 C C . GLU A 1 348 ? 33.80427 42.46792 22.09159 1.000 54.58539 369 GLU A C 1
ATOM 2629 O O . GLU A 1 348 ? 33.54640 42.89949 23.20979 1.000 48.77351 369 GLU A O 1
ATOM 2635 N N . GLN A 1 349 ? 33.02794 41.56493 21.49456 1.000 54.53202 370 GLN A N 1
ATOM 2636 C CA . GLN A 1 349 ? 31.76125 41.12731 22.06283 1.000 56.63409 370 GLN A CA 1
ATOM 2637 C C . GLN A 1 349 ? 31.84229 39.76817 22.75869 1.000 58.75618 370 GLN A C 1
ATOM 2638 O O . GLN A 1 349 ? 30.81972 39.27899 23.25559 1.000 46.97642 370 GLN A O 1
ATOM 2644 N N . PHE A 1 350 ? 33.01263 39.13501 22.79238 1.000 57.93827 371 PHE A N 1
ATOM 2645 C CA . PHE A 1 350 ? 33.12612 37.84653 23.46596 1.000 53.12358 371 PHE A CA 1
ATOM 2646 C C . PHE A 1 350 ? 33.12442 38.04508 24.98075 1.000 50.89480 371 PHE A C 1
ATOM 2647 O O . PHE A 1 350 ? 33.48583 39.12280 25.46650 1.000 55.71439 371 PHE A O 1
ATOM 2655 N N . PRO A 1 351 ? 32.71592 37.02741 25.75369 1.000 49.41849 372 PRO A N 1
ATOM 2656 C CA . PRO A 1 351 ? 32.73095 37.18549 27.21510 1.000 37.77972 372 PRO A CA 1
ATOM 2657 C C . PRO A 1 351 ? 34.16250 37.31226 27.71176 1.000 40.89259 372 PRO A C 1
ATOM 2658 O O . PRO A 1 351 ? 35.08694 36.71864 27.15265 1.000 39.84570 372 PRO A O 1
ATOM 2662 N N . LYS A 1 352 ? 34.33788 38.07107 28.78781 1.000 44.59564 373 LYS A N 1
ATOM 2663 C CA . LYS A 1 352 ? 35.67709 38.42634 29.24823 1.000 49.62018 373 LYS A CA 1
ATOM 2664 C C . LYS A 1 352 ? 35.84623 38.13734 30.73871 1.000 59.56903 373 LYS A C 1
ATOM 2665 O O . LYS A 1 352 ? 35.95919 36.98547 31.15974 1.000 52.65198 373 LYS A O 1
ATOM 2671 N N . VAL B 1 15 ? 26.01901 -9.50131 38.72824 1.000 55.93428 36 VAL B N 1
ATOM 2672 C CA . VAL B 1 15 ? 26.26857 -10.23057 39.96079 1.000 46.15107 36 VAL B CA 1
ATOM 2673 C C . VAL B 1 15 ? 27.28545 -11.33078 39.67374 1.000 37.98861 36 VAL B C 1
ATOM 2674 O O . VAL B 1 15 ? 26.94370 -12.33860 39.06540 1.000 41.69351 36 VAL B O 1
ATOM 2678 N N . PRO B 1 16 ? 28.53584 -11.13271 40.11938 1.000 32.42897 37 PRO B N 1
ATOM 2679 C CA . PRO B 1 16 ? 29.58103 -12.09900 39.74058 1.000 33.63859 37 PRO B CA 1
ATOM 2680 C C . PRO B 1 16 ? 29.48048 -13.35043 40.51129 1.000 33.51056 37 PRO B C 1
ATOM 2681 O O . PRO B 1 16 ? 28.91108 -13.40586 41.63034 1.000 35.85506 37 PRO B O 1
ATOM 2685 N N . PRO B 1 17 ? 30.00360 -14.47821 39.99414 1.000 30.02292 38 PRO B N 1
ATOM 2686 C CA . PRO B 1 17 ? 30.00438 -15.72526 40.75043 1.000 32.60071 38 PRO B CA 1
ATOM 2687 C C . PRO B 1 17 ? 30.86615 -15.59976 41.99364 1.000 34.96932 38 PRO B C 1
ATOM 2688 O O . PRO B 1 17 ? 31.87828 -14.89251 42.01395 1.000 35.16515 38 PRO B O 1
ATOM 2692 N N . ILE B 1 18 ? 30.45998 -16.32265 43.03910 1.000 37.07710 39 ILE B N 1
ATOM 2693 C CA . ILE B 1 18 ? 31.24614 -16.38093 44.26797 1.000 35.26697 39 ILE B CA 1
ATOM 2694 C C . ILE B 1 18 ? 32.62675 -16.97543 44.03952 1.000 40.34190 39 ILE B C 1
ATOM 2695 O O . ILE B 1 18 ? 33.49441 -16.83683 44.90411 1.000 32.02769 39 ILE B O 1
ATOM 2700 N N . THR B 1 19 ? 32.83907 -17.65356 42.91496 1.000 35.89940 40 THR B N 1
ATOM 2701 C CA . THR B 1 19 ? 34.11604 -18.27829 42.60766 1.000 29.24149 40 THR B CA 1
ATOM 2702 C C . THR B 1 19 ? 35.13267 -17.30197 42.02778 1.000 33.66889 40 THR B C 1
ATOM 2703 O O . THR B 1 19 ? 36.30272 -17.67591 41.87532 1.000 33.01077 40 THR B O 1
ATOM 2707 N N . ASP B 1 20 ? 34.71941 -16.07910 41.69379 1.000 35.88234 41 ASP B N 1
ATOM 2708 C CA . ASP B 1 20 ? 35.63848 -15.04261 41.23999 1.000 32.57234 41 ASP B CA 1
ATOM 2709 C C . ASP B 1 20 ? 36.47789 -14.52899 42.39921 1.000 28.42787 41 ASP B C 1
ATOM 2710 O O . ASP B 1 20 ? 36.04584 -14.54044 43.55491 1.000 40.18163 41 ASP B O 1
ATOM 2715 N N . HIS B 1 21 ? 37.68441 -14.06251 42.07747 1.000 31.96363 42 HIS B N 1
ATOM 2716 C CA . HIS B 1 21 ? 38.64191 -13.67050 43.10380 1.000 34.75942 42 HIS B CA 1
ATOM 2717 C C . HIS B 1 21 ? 39.82324 -12.95025 42.46545 1.000 34.52164 42 HIS B C 1
ATOM 2718 O O . HIS B 1 21 ? 40.24144 -13.29681 41.35747 1.000 40.41257 42 HIS B O 1
ATOM 2725 N N . GLY B 1 22 ? 40.36201 -11.96354 43.17888 1.000 23.21684 43 GLY B N 1
ATOM 2726 C CA . GLY B 1 22 ? 41.60369 -11.32509 42.78922 1.000 32.73301 43 GLY B CA 1
ATOM 2727 C C . GLY B 1 22 ? 41.43607 -10.27500 41.70603 1.000 31.92793 43 GLY B C 1
ATOM 2728 O O . GLY B 1 22 ? 40.34727 -10.02287 41.18804 1.000 27.94706 43 GLY B O 1
ATOM 2729 N N . THR B 1 23 ? 42.56012 -9.64697 41.36544 1.000 28.16739 44 THR B N 1
ATOM 2730 C CA . THR B 1 23 ? 42.60413 -8.55068 40.40177 1.000 26.58771 44 THR B CA 1
ATOM 2731 C C . THR B 1 23 ? 42.86629 -9.15157 39.02348 1.000 29.00053 44 THR B C 1
ATOM 2732 O O . THR B 1 23 ? 43.97204 -9.61677 38.73202 1.000 27.18768 44 THR B O 1
ATOM 2736 N N . VAL B 1 24 ? 41.83715 -9.13402 38.18153 1.000 28.32821 45 VAL B N 1
ATOM 2737 C CA . VAL B 1 24 ? 41.93251 -9.50875 36.77978 1.000 31.17825 45 VAL B CA 1
ATOM 2738 C C . VAL B 1 24 ? 41.63658 -8.27217 35.95207 1.000 33.59243 45 VAL B C 1
ATOM 2739 O O . VAL B 1 24 ? 40.71827 -7.51144 36.27670 1.000 30.90453 45 VAL B O 1
ATOM 2743 N N . SER B 1 25 ? 42.41507 -8.06042 34.89687 1.000 29.92996 46 SER B N 1
ATOM 2744 C CA . SER B 1 25 ? 42.14452 -6.91991 34.03753 1.000 25.39803 46 SER B CA 1
ATOM 2745 C C . SER B 1 25 ? 40.75128 -7.05014 33.43369 1.000 26.63189 46 SER B C 1
ATOM 2746 O O . SER B 1 25 ? 40.19204 -8.14564 33.33550 1.000 28.05914 46 SER B O 1
ATOM 2749 N N . ASN B 1 26 ? 40.18563 -5.91846 33.01799 1.000 19.05262 47 ASN B N 1
ATOM 2750 C CA . ASN B 1 26 ? 39.01309 -5.97659 32.16116 1.000 24.34302 47 ASN B CA 1
ATOM 2751 C C . ASN B 1 26 ? 39.38396 -6.62078 30.83687 1.000 31.74557 47 ASN B C 1
ATOM 2752 O O . ASN B 1 26 ? 40.43359 -6.32781 30.26058 1.000 27.71195 47 ASN B O 1
ATOM 2757 N N . LEU B 1 27 ? 38.51234 -7.49755 30.35337 1.000 29.17210 48 LEU B N 1
ATOM 2758 C CA . LEU B 1 27 ? 38.77397 -8.24490 29.13478 1.000 18.16453 48 LEU B CA 1
ATOM 2759 C C . LEU B 1 27 ? 37.70117 -8.02692 28.07839 1.000 24.81590 48 LEU B C 1
ATOM 2760 O O . LEU B 1 27 ? 37.70198 -8.73788 27.06770 1.000 26.41338 48 LEU B O 1
ATOM 2765 N N . ARG B 1 28 ? 36.79288 -7.07087 28.27693 1.000 21.01461 49 ARG B N 1
ATOM 2766 C CA . ARG B 1 28 ? 35.64984 -6.88019 27.39532 1.000 20.17041 49 ARG B CA 1
ATOM 2767 C C . ARG B 1 28 ? 35.58182 -5.42954 26.93536 1.000 25.78140 49 ARG B C 1
ATOM 2768 O O . ARG B 1 28 ? 35.77050 -4.50552 27.73361 1.000 26.27505 49 ARG B O 1
ATOM 2776 N N . PHE B 1 29 ? 35.31852 -5.23011 25.64318 1.000 29.66157 50 PHE B N 1
ATOM 2777 C CA . PHE B 1 29 ? 35.06318 -3.88987 25.13072 1.000 29.21525 50 PHE B CA 1
ATOM 2778 C C . PHE B 1 29 ? 34.14912 -3.97902 23.91943 1.000 26.07294 50 PHE B C 1
ATOM 2779 O O . PHE B 1 29 ? 34.37859 -4.79455 23.02943 1.000 28.29120 50 PHE B O 1
ATOM 2787 N N . SER B 1 30 ? 33.13089 -3.12746 23.87416 1.000 23.78703 51 SER B N 1
ATOM 2788 C CA . SER B 1 30 ? 32.13305 -3.17308 22.81295 1.000 25.83079 51 SER B CA 1
ATOM 2789 C C . SER B 1 30 ? 32.54569 -2.25226 21.67283 1.000 25.50476 51 SER B C 1
ATOM 2790 O O . SER B 1 30 ? 32.99171 -1.12519 21.90972 1.000 26.82255 51 SER B O 1
ATOM 2793 N N . PHE B 1 31 ? 32.40704 -2.74283 20.43801 1.000 20.54201 52 PHE B N 1
ATOM 2794 C CA . PHE B 1 31 ? 32.63820 -1.89544 19.27573 1.000 23.2972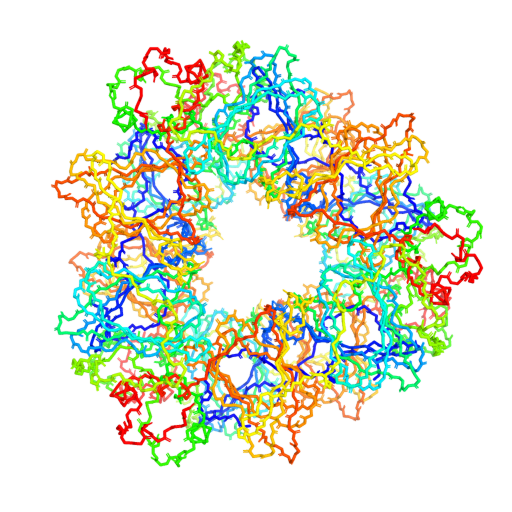9 52 PHE B CA 1
ATOM 2795 C C . PHE B 1 31 ? 31.70881 -0.68901 19.27813 1.000 24.94815 52 PHE B C 1
ATOM 2796 O O . PHE B 1 31 ? 32.06383 0.35540 18.72143 1.000 23.27557 52 PHE B O 1
ATOM 2804 N N . SER B 1 32 ? 30.52574 -0.81217 19.89178 1.000 28.58637 53 SER B N 1
ATOM 2805 C CA . SER B 1 32 ? 29.58931 0.30477 19.99837 1.000 27.34229 53 SER B CA 1
ATOM 2806 C C . SER B 1 32 ? 30.08356 1.40104 20.93364 1.000 28.49155 53 SER B C 1
ATOM 2807 O O . SER B 1 32 ? 29.57052 2.52252 20.88200 1.000 24.06647 53 SER B O 1
ATOM 2810 N N . ASP B 1 33 ? 31.07823 1.10835 21.76812 1.000 30.28243 54 ASP B N 1
ATOM 2811 C CA . ASP B 1 33 ? 31.70071 2.09162 22.64296 1.000 26.44251 54 ASP B CA 1
ATOM 2812 C C . ASP B 1 33 ? 32.96339 2.69463 22.02966 1.000 23.12782 54 ASP B C 1
ATOM 2813 O O . ASP B 1 33 ? 33.79116 3.24135 22.76558 1.000 30.03034 54 ASP B O 1
ATOM 2818 N N . ALA B 1 34 ? 33.23529 2.41981 20.74947 1.000 24.88051 55 ALA B N 1
ATOM 2819 C CA . ALA B 1 34 ? 34.36783 3.01319 20.04182 1.000 30.96511 55 ALA B CA 1
ATOM 2820 C C . ALA B 1 34 ? 33.92292 4.19442 19.18424 1.000 28.25935 55 ALA B C 1
ATOM 2821 O O . ALA B 1 34 ? 32.87860 4.13283 18.52323 1.000 33.78634 55 ALA B O 1
ATOM 2823 N N . HIS B 1 35 ? 34.78256 5.20954 19.09768 1.000 27.97420 56 HIS B N 1
ATOM 2824 C CA . HIS B 1 35 ? 34.49073 6.38530 18.28771 1.000 27.16901 56 HIS B CA 1
ATOM 2825 C C . HIS B 1 35 ? 34.41275 5.98999 16.81828 1.000 29.30800 56 HIS B C 1
ATOM 2826 O O . HIS B 1 35 ? 35.22140 5.20503 16.31792 1.000 28.09426 56 HIS B O 1
ATOM 2833 N N . MET B 1 36 ? 33.44073 6.55281 16.11904 0.000 28.28837 57 MET B N 1
ATOM 2834 C CA . MET B 1 36 ? 33.13812 6.14293 14.75679 0.000 27.94054 57 MET B CA 1
ATOM 2835 C C . MET B 1 36 ? 33.60614 7.20582 13.77909 0.000 27.08950 57 MET B C 1
ATOM 2836 O O . MET B 1 36 ? 33.06441 8.31275 13.75489 0.000 28.04453 57 MET B O 1
ATOM 2841 N N . ARG B 1 37 ? 34.59829 6.85986 12.96851 1.000 21.26932 58 ARG B N 1
ATOM 2842 C CA . ARG B 1 37 ? 35.01295 7.70053 11.85888 1.000 27.67906 58 ARG B CA 1
ATOM 2843 C C . ARG B 1 37 ? 34.08363 7.45223 10.68336 1.000 27.82958 58 ARG B C 1
ATOM 2844 O O . ARG B 1 37 ? 34.08198 6.35705 10.11226 1.000 26.37137 58 ARG B O 1
ATOM 2852 N N . ILE B 1 38 ? 33.28289 8.45483 10.33681 1.000 22.17748 59 ILE B N 1
ATOM 2853 C CA . ILE B 1 38 ? 32.33213 8.35919 9.23423 1.000 29.33654 59 ILE B CA 1
ATOM 2854 C C . ILE B 1 38 ? 32.86063 9.18016 8.07612 1.000 29.23627 59 ILE B C 1
ATOM 2855 O O . ILE B 1 38 ? 33.27142 10.33454 8.25963 1.000 35.68184 59 ILE B O 1
ATOM 2860 N N . GLU B 1 39 ? 32.82801 8.60237 6.88529 1.000 28.67179 60 GLU B N 1
ATOM 2861 C CA . GLU B 1 39 ? 33.22342 9.27333 5.66250 1.000 33.39494 60 GLU B CA 1
ATOM 2862 C C . GLU B 1 39 ? 32.13190 9.07556 4.62412 1.000 34.33191 60 GLU B C 1
ATOM 2863 O O . GLU B 1 39 ? 31.35843 8.10874 4.68607 1.000 30.65625 60 GLU B O 1
ATOM 2869 N N . GLU B 1 40 ? 32.14481 9.94420 3.62777 1.000 39.90847 61 GLU B N 1
ATOM 2870 C CA . GLU B 1 40 ? 31.40037 9.69362 2.41871 1.000 36.91517 61 GLU B CA 1
ATOM 2871 C C . GLU B 1 40 ? 31.84343 8.32592 1.90023 1.000 32.32815 61 GLU B C 1
ATOM 2872 O O . GLU B 1 40 ? 33.01784 8.08569 1.60304 1.000 36.39207 61 GLU B O 1
ATOM 2878 N N . GLY B 1 41 ? 30.89353 7.38441 1.92870 1.000 29.10556 62 GLY B N 1
ATOM 2879 C CA . GLY B 1 41 ? 31.05631 6.04233 1.42581 1.000 30.26219 62 GLY B CA 1
ATOM 2880 C C . GLY B 1 41 ? 31.30759 4.93953 2.44144 1.000 24.18310 62 GLY B C 1
ATOM 2881 O O . GLY B 1 41 ? 31.46502 3.78039 2.03576 1.000 20.97884 62 GLY B O 1
ATOM 2882 N N . GLY B 1 42 ? 31.36894 5.24238 3.72936 1.000 23.64643 63 GLY B N 1
ATOM 2883 C CA . GLY B 1 42 ? 31.56374 4.18662 4.70588 1.000 21.96932 63 GLY B CA 1
ATOM 2884 C C . GLY B 1 42 ? 31.98582 4.71226 6.06115 1.000 24.41469 63 GLY B C 1
ATOM 2885 O O . GLY B 1 42 ? 32.07855 5.91350 6.28755 1.000 32.83503 63 GLY B O 1
ATOM 2886 N N . TRP B 1 43 ? 32.18861 3.76761 6.98284 1.000 26.21029 64 TRP B N 1
ATOM 2887 C CA . TRP B 1 43 ? 32.62661 4.12700 8.32829 1.000 29.77521 64 TRP B CA 1
ATOM 2888 C C . TRP B 1 43 ? 33.55720 3.06371 8.89914 1.000 23.65623 64 TRP B C 1
ATOM 2889 O O . TRP B 1 43 ? 33.63823 1.94000 8.40399 1.000 28.51847 64 TRP B O 1
ATOM 2900 N N . THR B 1 44 ? 34.28404 3.44802 9.94577 1.000 23.85478 65 THR B N 1
ATOM 2901 C CA . THR B 1 44 ? 35.26924 2.56454 10.55523 1.000 24.21531 65 THR B CA 1
ATOM 2902 C C . THR B 1 44 ? 35.34981 2.85531 12.05101 1.000 22.92372 65 THR B C 1
ATOM 2903 O O . THR B 1 44 ? 35.12700 3.99394 12.48056 1.000 24.93320 65 THR B O 1
ATOM 2907 N N . ARG B 1 45 ? 35.63873 1.81492 12.83708 1.000 24.79334 66 ARG B N 1
ATOM 2908 C CA . ARG B 1 45 ? 35.88296 1.97078 14.26794 1.000 27.43776 66 ARG B CA 1
ATOM 2909 C C . ARG B 1 45 ? 36.77259 0.82972 14.74228 1.000 21.73776 66 ARG B C 1
ATOM 2910 O O . ARG B 1 45 ? 36.69369 -0.28386 14.22189 1.000 24.30708 66 ARG B O 1
ATOM 2918 N N . GLU B 1 46 ? 37.56775 1.08449 15.77643 1.000 17.80581 67 GLU B N 1
ATOM 2919 C CA . GLU B 1 46 ? 38.60419 0.14224 16.16522 1.000 20.75987 67 GLU B CA 1
ATOM 2920 C C . GLU B 1 46 ? 38.61839 -0.09906 17.67058 1.000 25.89332 67 GLU B C 1
ATOM 2921 O O . GLU B 1 46 ? 38.21121 0.74916 18.47057 1.000 28.43049 67 GLU B O 1
ATOM 2927 N N . VAL B 1 47 ? 39.10517 -1.28063 18.04328 1.000 22.03593 68 VAL B N 1
ATOM 2928 C CA . VAL B 1 47 ? 39.33417 -1.65762 19.43245 1.000 18.81445 68 VAL B CA 1
ATOM 2929 C C . VAL B 1 47 ? 40.78330 -2.12145 19.54872 1.000 17.66366 68 VAL B C 1
ATOM 2930 O O . VAL B 1 47 ? 41.15990 -3.15665 18.98171 1.000 26.13832 68 VAL B O 1
ATOM 2934 N N . THR B 1 48 ? 41.59899 -1.34456 20.26138 1.000 16.80769 69 THR B N 1
ATOM 2935 C CA . THR B 1 48 ? 43.03552 -1.58096 20.39456 1.000 19.48737 69 THR B CA 1
ATOM 2936 C C . THR B 1 48 ? 43.42945 -1.54908 21.86617 1.000 22.48605 69 THR B C 1
ATOM 2937 O O . THR B 1 48 ? 42.56040 -1.48759 22.74106 1.000 17.79762 69 THR B O 1
ATOM 2941 N N . ASN B 1 49 ? 44.73311 -1.58052 22.15256 1.000 19.29435 70 ASN B N 1
ATOM 2942 C CA . ASN B 1 49 ? 45.18524 -1.50789 23.53660 1.000 20.48877 70 ASN B CA 1
ATOM 2943 C C . ASN B 1 49 ? 44.97856 -0.12881 24.14668 1.000 22.06285 70 ASN B C 1
ATOM 2944 O O . ASN B 1 49 ? 45.18800 0.02822 25.35517 1.000 19.84602 70 ASN B O 1
ATOM 2949 N N . ARG B 1 50 ? 44.56862 0.86117 23.34836 1.000 22.23138 71 ARG B N 1
ATOM 2950 C CA . ARG B 1 50 ? 44.10464 2.13210 23.88789 1.000 23.19677 71 ARG B CA 1
ATOM 2951 C C . ARG B 1 50 ? 42.68338 2.04264 24.42401 1.000 20.95937 71 ARG B C 1
ATOM 2952 O O . ARG B 1 50 ? 42.24004 2.96162 25.11951 1.000 24.37831 71 ARG B O 1
ATOM 2960 N N . GLU B 1 51 ? 41.95807 0.97673 24.09648 1.000 17.53597 72 GLU B N 1
ATOM 2961 C CA . GLU B 1 51 ? 40.64842 0.69105 24.66235 1.000 21.72999 72 GLU B CA 1
ATOM 2962 C C . GLU B 1 51 ? 40.62073 -0.56041 25.52265 1.000 28.97961 72 GLU B C 1
ATOM 2963 O O . GLU B 1 51 ? 39.81468 -0.63586 26.45506 1.000 23.78830 72 GLU B O 1
ATOM 2969 N N . LEU B 1 52 ? 41.49159 -1.52903 25.24931 1.000 30.68957 73 LEU B N 1
ATOM 2970 C CA . LEU B 1 52 ? 41.48058 -2.82655 25.92682 1.000 21.63473 73 LEU B CA 1
ATOM 2971 C C . LEU B 1 52 ? 42.92980 -3.21721 26.19621 1.000 23.39424 73 LEU B C 1
ATOM 2972 O O . LEU B 1 52 ? 43.51244 -4.05790 25.49939 1.000 23.14425 73 LEU B O 1
ATOM 2977 N N . PRO B 1 53 ? 43.54791 -2.61798 27.22040 1.000 26.20839 74 PRO B N 1
ATOM 2978 C CA . PRO B 1 53 ? 44.99723 -2.79365 27.42761 1.000 20.77350 74 PRO B CA 1
ATOM 2979 C C . PRO B 1 53 ? 45.43150 -4.21592 27.75253 1.000 23.32332 74 PRO B C 1
ATOM 2980 O O . PRO B 1 53 ? 46.63334 -4.49815 27.65880 1.000 26.30411 74 PRO B O 1
ATOM 2984 N N . ALA B 1 54 ? 44.51618 -5.11423 28.12313 1.000 21.56765 75 ALA B N 1
ATOM 2985 C CA . ALA B 1 54 ? 44.91298 -6.49896 28.34302 1.000 20.97194 75 ALA B CA 1
ATOM 2986 C C . ALA B 1 54 ? 45.32599 -7.18019 27.04926 1.000 23.08826 75 ALA B C 1
ATOM 2987 O O . ALA B 1 54 ? 45.83990 -8.30213 27.08468 1.000 21.94525 75 ALA B O 1
ATOM 2989 N N . SER B 1 55 ? 45.07820 -6.53267 25.91340 1.000 28.10835 76 SER B N 1
ATOM 2990 C CA . SER B 1 55 ? 45.45396 -7.03451 24.59818 1.000 19.11623 76 SER B CA 1
ATOM 2991 C C . SER B 1 55 ? 46.91641 -6.70460 24.32227 1.000 22.82858 76 SER B C 1
ATOM 2992 O O . SER B 1 55 ? 47.30320 -5.53176 24.31376 1.000 27.30249 76 SER B O 1
ATOM 2995 N N . HIS B 1 56 ? 47.72902 -7.74187 24.11770 1.000 21.99328 77 HIS B N 1
ATOM 2996 C CA . HIS B 1 56 ? 49.15391 -7.58570 23.87176 1.000 21.83299 77 HIS B CA 1
ATOM 2997 C C . HIS B 1 56 ? 49.58053 -8.02521 22.47893 1.000 26.03311 77 HIS B C 1
ATOM 2998 O O . HIS B 1 56 ? 50.71635 -7.73755 22.08217 1.000 30.16555 77 HIS B O 1
ATOM 3005 N N . ASP B 1 57 ? 48.71523 -8.70992 21.72788 1.000 24.23912 78 ASP B N 1
ATOM 3006 C CA . ASP B 1 57 ? 49.07466 -9.22237 20.40934 1.000 20.46132 78 ASP B CA 1
ATOM 3007 C C . ASP B 1 57 ? 48.35462 -8.53003 19.26224 1.000 25.10826 78 ASP B C 1
ATOM 3008 O O . ASP B 1 57 ? 48.99820 -8.08796 18.31066 1.000 24.11216 78 ASP B O 1
ATOM 3013 N N . LEU B 1 58 ? 47.03379 -8.40961 19.33074 1.000 28.03610 79 LEU B N 1
ATOM 3014 C CA . LEU B 1 58 ? 46.21931 -8.08927 18.16737 1.000 18.08926 79 LEU B CA 1
ATOM 3015 C C . LEU B 1 58 ? 45.33559 -6.87975 18.43433 1.000 24.82155 79 LEU B C 1
ATOM 3016 O O . LEU B 1 58 ? 45.07157 -6.51783 19.58674 1.000 27.90609 79 LEU B O 1
ATOM 3021 N N . ALA B 1 59 ? 44.85690 -6.27570 17.34773 1.000 22.78593 80 ALA B N 1
ATOM 3022 C CA . ALA B 1 59 ? 43.88713 -5.19291 17.42593 1.000 16.76452 80 ALA B CA 1
ATOM 3023 C C . ALA B 1 59 ? 42.79524 -5.42254 16.38934 1.000 16.77554 80 ALA B C 1
ATOM 3024 O O . ALA B 1 59 ? 43.03263 -6.05586 15.36143 1.000 18.60705 80 ALA B O 1
ATOM 3026 N N . GLY B 1 60 ? 41.58875 -4.91976 16.66198 1.000 17.17063 81 GLY B N 1
ATOM 3027 C CA . GLY B 1 60 ? 40.43474 -5.16530 15.81134 1.000 14.79362 81 GLY B CA 1
ATOM 3028 C C . GLY B 1 60 ? 39.89105 -3.89230 15.18890 1.000 22.54076 81 GLY B C 1
ATOM 3029 O O . GLY B 1 60 ? 39.92203 -2.82517 15.80026 1.000 27.04559 81 GLY B O 1
ATOM 3030 N N . VAL B 1 61 ? 39.40544 -4.00627 13.95542 1.000 24.90749 82 VAL B N 1
ATOM 3031 C CA . VAL B 1 61 ? 38.74109 -2.91187 13.25787 1.000 22.86620 82 VAL B CA 1
ATOM 3032 C C . VAL B 1 61 ? 37.44147 -3.43407 12.66094 1.000 20.81221 82 VAL B C 1
ATOM 3033 O O . VAL B 1 61 ? 37.42170 -4.49330 12.03223 1.000 27.05583 82 VAL B O 1
ATOM 3037 N N . ASP B 1 62 ? 36.35740 -2.70163 12.86952 1.000 19.76861 83 ASP B N 1
ATOM 3038 C CA . ASP B 1 62 ? 35.06187 -2.96544 12.26128 1.000 20.60087 83 ASP B CA 1
ATOM 3039 C C . ASP B 1 62 ? 34.84253 -1.90693 11.18989 1.000 26.54405 83 ASP B C 1
ATOM 3040 O O . ASP B 1 62 ? 34.78617 -0.71074 11.50654 1.000 24.22022 83 ASP B O 1
ATOM 3045 N N . MET B 1 63 ? 34.73914 -2.33886 9.92750 1.000 24.69415 84 MET B N 1
ATOM 3046 C CA . MET B 1 63 ? 34.67474 -1.41560 8.80383 1.000 23.51237 84 MET B CA 1
ATOM 3047 C C . MET B 1 63 ? 33.44416 -1.70820 7.95526 1.000 26.28795 84 MET B C 1
ATOM 3048 O O . MET B 1 63 ? 33.01912 -2.86117 7.80972 1.000 30.99430 84 MET B O 1
ATOM 3053 N N . CYS B 1 64 ? 32.88370 -0.63864 7.39006 1.000 20.84926 85 CYS B N 1
ATOM 3054 C CA . CYS B 1 64 ? 31.66588 -0.69447 6.59607 1.000 24.79126 85 CYS B CA 1
ATOM 3055 C C . CYS B 1 64 ? 31.84108 0.14599 5.33694 1.000 32.33921 85 CYS B C 1
ATOM 3056 O O . CYS B 1 64 ? 32.26959 1.30078 5.41380 1.000 32.07127 85 CYS B O 1
ATOM 3059 N N . LEU B 1 65 ? 31.52957 -0.44993 4.18771 1.000 31.86311 86 LEU B N 1
ATOM 3060 C CA . LEU B 1 65 ? 31.67147 0.18275 2.88700 1.000 22.13676 86 LEU B CA 1
ATOM 3061 C C . LEU B 1 65 ? 30.34769 0.12929 2.13875 1.000 20.78774 86 LEU B C 1
ATOM 3062 O O . LEU B 1 65 ? 29.70982 -0.92965 2.04637 1.000 21.97466 86 LEU B O 1
ATOM 3067 N N . LYS B 1 66 ? 29.95002 1.29159 1.59130 1.000 27.76835 87 LYS B N 1
ATOM 3068 C CA . LYS B 1 66 ? 28.77910 1.45514 0.74731 1.000 26.49085 87 LYS B CA 1
ATOM 3069 C C . LYS B 1 66 ? 29.01325 0.80509 -0.61355 1.000 20.11352 87 LYS B C 1
ATOM 3070 O O . LYS B 1 66 ? 30.15823 0.58423 -1.00931 1.000 20.61733 87 LYS B O 1
ATOM 3076 N N . PRO B 1 67 ? 27.93803 0.43660 -1.32113 1.000 20.13425 88 PRO B N 1
ATOM 3077 C CA . PRO B 1 67 ? 28.09671 -0.22388 -2.62620 1.000 25.21075 88 PRO B CA 1
ATOM 3078 C C . PRO B 1 67 ? 29.05748 0.49976 -3.55895 1.000 22.68246 88 PRO B C 1
ATOM 3079 O O . PRO B 1 67 ? 28.89625 1.69247 -3.84687 1.000 22.46412 88 PRO B O 1
ATOM 3083 N N . GLY B 1 68 ? 30.07696 -0.21802 -4.02071 1.000 25.19846 89 GLY B N 1
ATOM 3084 C CA . GLY B 1 68 ? 31.07338 0.34841 -4.90076 1.000 25.87734 89 GLY B CA 1
ATOM 3085 C C . GLY B 1 68 ? 32.15248 1.16937 -4.22956 1.000 23.81951 89 GLY B C 1
ATOM 3086 O O . GLY B 1 68 ? 33.07832 1.61842 -4.91879 1.000 27.18180 89 GLY B O 1
ATOM 3087 N N . ALA B 1 69 ? 32.08490 1.36670 -2.91392 1.000 20.73515 90 ALA B N 1
ATOM 3088 C CA . ALA B 1 69 ? 33.01438 2.26525 -2.24150 1.000 22.47521 90 ALA B CA 1
ATOM 3089 C C . ALA B 1 69 ? 34.37310 1.60779 -2.04595 1.000 21.75855 90 ALA B C 1
ATOM 3090 O O . ALA B 1 69 ? 34.47059 0.40852 -1.76813 1.000 24.33189 90 ALA B O 1
ATOM 3092 N N . TYR B 1 70 ? 35.42063 2.42069 -2.16162 1.000 19.25697 91 TYR B N 1
ATOM 3093 C CA . TYR B 1 70 ? 36.78840 1.96256 -1.97021 1.000 19.06113 91 TYR B CA 1
ATOM 3094 C C . TYR B 1 70 ? 37.23535 2.17518 -0.52685 1.000 20.02567 91 TYR B C 1
ATOM 3095 O O . TYR B 1 70 ? 36.92157 3.19531 0.09727 1.000 18.27209 91 TYR B O 1
ATOM 3104 N N . ARG B 1 71 ? 37.96678 1.20354 0.00417 1.000 22.06518 92 ARG B N 1
ATOM 3105 C CA . ARG B 1 71 ? 38.93760 1.46046 1.05699 1.000 26.28632 92 ARG B CA 1
ATOM 3106 C C . ARG B 1 71 ? 40.25616 1.70698 0.33695 1.000 18.41326 92 ARG B C 1
ATOM 3107 O O . ARG B 1 71 ? 40.76585 0.81000 -0.34396 1.000 23.59758 92 ARG B O 1
ATOM 3115 N N . GLU B 1 72 ? 40.79244 2.91866 0.47640 1.000 21.24244 93 GLU B N 1
ATOM 3116 C CA . GLU B 1 72 ? 41.85981 3.38151 -0.40697 1.000 22.63864 93 GLU B CA 1
ATOM 3117 C C . GLU B 1 72 ? 43.03931 2.41652 -0.42219 1.000 19.76247 93 GLU B C 1
ATOM 3118 O O . GLU B 1 72 ? 43.36311 1.79393 0.58960 1.000 20.86389 93 GLU B O 1
ATOM 3124 N N . LEU B 1 73 ? 43.66718 2.28757 -1.59376 1.000 24.19352 94 LEU B N 1
ATOM 3125 C CA . LEU B 1 73 ? 44.90761 1.53606 -1.75242 1.000 21.98503 94 LEU B CA 1
ATOM 3126 C C . LEU B 1 73 ? 45.91951 1.94562 -0.69250 1.000 20.82029 94 LEU B C 1
ATOM 3127 O O . LEU B 1 73 ? 46.23357 3.12908 -0.54160 1.000 21.07866 94 LEU B O 1
ATOM 3132 N N . HIS B 1 74 ? 46.44629 0.96422 0.03033 1.000 22.04628 95 HIS B N 1
ATOM 3133 C CA . HIS B 1 74 ? 47.24434 1.29301 1.20278 1.000 23.06421 95 HIS B CA 1
ATOM 3134 C C . HIS B 1 74 ? 48.07427 0.08628 1.61666 1.000 22.18369 95 HIS B C 1
ATOM 3135 O O . HIS B 1 74 ? 47.93547 -1.00912 1.06669 1.000 17.34723 95 HIS B O 1
ATOM 3142 N N . TRP B 1 75 ? 48.92835 0.30261 2.61447 1.000 18.41743 96 TRP B N 1
ATOM 3143 C CA . TRP B 1 75 ? 49.71840 -0.76563 3.21061 1.000 18.63807 96 TRP B CA 1
ATOM 3144 C C . TRP B 1 75 ? 50.04845 -0.36697 4.64434 1.000 20.79593 96 TRP B C 1
ATOM 3145 O O . TRP B 1 75 ? 49.82055 0.77299 5.05649 1.000 19.58326 96 TRP B O 1
ATOM 3156 N N . HIS B 1 76 ? 50.57301 -1.32547 5.40915 1.000 23.61495 97 HIS B N 1
ATOM 3157 C CA . HIS B 1 76 ? 50.98488 -1.04445 6.77841 1.000 19.35461 97 HIS B CA 1
ATOM 3158 C C . HIS B 1 76 ? 52.03292 -2.05124 7.22894 1.000 15.81515 97 HIS B C 1
ATOM 3159 O O . HIS B 1 76 ? 52.20029 -3.11974 6.63831 1.000 23.36235 97 HIS B O 1
ATOM 3166 N N . LYS B 1 77 ? 52.73178 -1.67885 8.30452 1.000 24.91328 98 LYS B N 1
ATOM 3167 C CA . LYS B 1 77 ? 53.75138 -2.53889 8.89881 1.000 28.22759 98 LYS B CA 1
ATOM 3168 C C . LYS B 1 77 ? 53.14938 -3.83434 9.42527 1.000 28.19110 98 LYS B C 1
ATOM 3169 O O . LYS B 1 77 ? 53.83193 -4.86480 9.46605 1.000 24.14225 98 LYS B O 1
ATOM 3175 N N . GLU B 1 78 ? 51.87847 -3.80653 9.81823 1.000 25.79470 99 GLU B N 1
ATOM 3176 C CA . GLU B 1 78 ? 51.22006 -4.92755 10.46859 1.000 22.27365 99 GLU B CA 1
ATOM 3177 C C . GLU B 1 78 ? 50.59554 -5.86470 9.44291 1.000 24.10028 99 GLU B C 1
ATOM 3178 O O . GLU B 1 78 ? 50.37142 -5.50591 8.28207 1.000 26.53142 99 GLU B O 1
ATOM 3184 N N . ALA B 1 79 ? 50.32223 -7.08603 9.89391 1.000 23.87269 100 ALA B N 1
ATOM 3185 C CA . ALA B 1 79 ? 49.63284 -8.08102 9.08378 1.000 20.30866 100 ALA B CA 1
ATOM 3186 C C . ALA B 1 79 ? 48.12206 -7.96623 9.26510 1.000 23.09064 100 ALA B C 1
ATOM 3187 O O . ALA B 1 79 ? 47.63484 -7.64213 10.35245 1.000 25.15169 100 ALA B O 1
ATOM 3189 N N . GLU B 1 80 ? 47.38908 -8.23850 8.18758 1.000 20.80962 101 GLU B N 1
ATOM 3190 C CA . GLU B 1 80 ? 45.93788 -8.14488 8.14850 1.000 18.14372 101 GLU B CA 1
ATOM 3191 C C . GLU B 1 80 ? 45.29205 -9.51851 8.04878 1.000 20.13884 101 GLU B C 1
ATOM 3192 O O . GLU B 1 80 ? 45.65782 -10.32909 7.19251 1.000 29.09286 101 GLU B O 1
ATOM 3198 N N . TRP B 1 81 ? 44.31843 -9.75992 8.92263 1.000 22.80043 102 TRP B N 1
ATOM 3199 C CA . TRP B 1 81 ? 43.42905 -10.91342 8.86379 1.000 21.90249 102 TRP B CA 1
ATOM 3200 C C . TRP B 1 81 ? 42.00405 -10.38481 8.88587 1.000 21.40502 102 TRP B C 1
ATOM 3201 O O . TRP B 1 81 ? 41.67318 -9.54623 9.72868 1.000 22.54210 102 TRP B O 1
ATOM 3212 N N . ALA B 1 82 ? 41.17003 -10.83796 7.95708 1.000 19.44702 103 ALA B N 1
ATOM 3213 C CA . ALA B 1 82 ? 39.83523 -10.27404 7.82577 1.000 22.37438 103 ALA B CA 1
ATOM 3214 C C . ALA B 1 82 ? 38.77789 -11.35980 7.74169 1.000 18.90498 103 ALA B C 1
ATOM 3215 O O . ALA B 1 82 ? 38.92110 -12.31644 6.97066 1.000 21.91946 103 ALA B O 1
ATOM 3217 N N . PHE B 1 83 ? 37.69314 -11.14803 8.49183 1.000 17.47107 104 PHE B N 1
ATOM 3218 C CA . PHE B 1 83 ? 36.49442 -11.97691 8.48085 1.000 22.89225 104 PHE B CA 1
ATOM 3219 C C . PHE B 1 83 ? 35.35834 -11.14653 7.90242 1.000 22.06307 104 PHE B C 1
ATOM 3220 O O . PHE B 1 83 ? 35.08364 -10.04005 8.38042 1.000 22.50623 104 PHE B O 1
ATOM 3228 N N . MET B 1 84 ? 34.69526 -11.68740 6.88748 1.000 23.53192 105 MET B N 1
ATOM 3229 C CA . MET B 1 84 ? 33.64602 -10.96890 6.17445 1.000 22.80253 105 MET B CA 1
ATOM 3230 C C . MET B 1 84 ? 32.31859 -11.11177 6.91117 1.000 24.77947 105 MET B C 1
ATOM 3231 O O . MET B 1 84 ? 31.72368 -12.19423 6.93138 1.000 27.97814 105 MET B O 1
ATOM 3236 N N . ILE B 1 85 ? 31.83594 -10.01025 7.49153 1.000 22.86133 106 ILE B N 1
ATOM 3237 C CA . ILE B 1 85 ? 30.59898 -10.04942 8.27159 1.000 25.60782 106 ILE B CA 1
ATOM 3238 C C . ILE B 1 85 ? 29.36803 -10.05683 7.36763 1.000 28.53701 106 ILE B C 1
ATOM 3239 O O . ILE B 1 85 ? 28.45168 -10.86355 7.56177 1.000 18.13693 106 ILE B O 1
ATOM 3244 N N . ALA B 1 86 ? 29.32336 -9.17661 6.36767 1.000 29.55358 107 ALA B N 1
ATOM 3245 C CA . ALA B 1 86 ? 28.12969 -9.05046 5.53991 1.000 28.20243 107 ALA B CA 1
ATOM 3246 C C . ALA B 1 86 ? 28.50543 -8.47470 4.18458 1.000 27.28291 107 ALA B C 1
ATOM 3247 O O . ALA B 1 86 ? 29.48765 -7.73875 4.06203 1.000 30.80013 107 ALA B O 1
ATOM 3249 N N . GLY B 1 87 ? 27.71667 -8.83440 3.17185 1.000 27.53527 108 GLY B N 1
ATOM 3250 C CA . GLY B 1 87 ? 27.86243 -8.28004 1.84222 1.000 28.11833 108 GLY B CA 1
ATOM 3251 C C . GLY B 1 87 ? 28.82003 -9.03442 0.94465 1.000 29.54211 108 GLY B C 1
ATOM 3252 O O . GLY B 1 87 ? 28.98640 -10.25022 1.07176 1.000 34.73153 108 GLY B O 1
ATOM 3253 N N . ASN B 1 88 ? 29.42053 -8.31692 -0.00099 1.000 26.76883 109 ASN B N 1
ATOM 3254 C CA . ASN B 1 88 ? 30.42268 -8.86592 -0.90054 1.000 27.01542 109 ASN B CA 1
ATOM 3255 C C . ASN B 1 88 ? 31.44935 -7.77976 -1.16581 1.000 22.37066 109 ASN B C 1
ATOM 3256 O O . ASN B 1 88 ? 31.16091 -6.58860 -1.03168 1.000 19.46295 109 ASN B O 1
ATOM 3261 N N . ALA B 1 89 ? 32.65599 -8.19334 -1.53451 1.000 23.69891 110 ALA B N 1
ATOM 3262 C CA . ALA B 1 89 ? 33.66857 -7.19197 -1.85090 1.000 26.34463 110 ALA B CA 1
ATOM 3263 C C . ALA B 1 89 ? 34.73613 -7.80605 -2.74212 1.000 24.62208 110 ALA B C 1
ATOM 3264 O O . ALA B 1 89 ? 34.79888 -9.02412 -2.93323 1.000 24.20520 110 ALA B O 1
ATOM 3266 N N . ARG B 1 90 ? 35.54283 -6.92332 -3.32195 1.000 20.23821 111 ARG B N 1
ATOM 3267 C CA . ARG B 1 90 ? 36.68385 -7.27670 -4.14834 1.000 21.02405 111 ARG B CA 1
ATOM 3268 C C . ARG B 1 90 ? 37.95430 -6.77491 -3.47581 1.000 16.13693 111 ARG B C 1
ATOM 3269 O O . ARG B 1 90 ? 37.99833 -5.63815 -2.98940 1.000 17.14603 111 ARG B O 1
ATOM 3277 N N . VAL B 1 91 ? 38.97858 -7.62367 -3.44684 1.000 17.07155 112 VAL B N 1
ATOM 3278 C CA . VAL B 1 91 ? 40.28066 -7.25577 -2.90999 1.000 17.15196 112 VAL B CA 1
ATOM 3279 C C . VAL B 1 91 ? 41.31472 -7.39664 -4.01803 1.000 16.73631 112 VAL B C 1
ATOM 3280 O O . VAL B 1 91 ? 41.21384 -8.26792 -4.89184 1.000 20.72419 112 VAL B O 1
ATOM 3284 N N . THR B 1 92 ? 42.29894 -6.49975 -3.99494 1.000 13.75991 113 THR B N 1
ATOM 3285 C CA . THR B 1 92 ? 43.46541 -6.61224 -4.86396 1.000 16.78858 113 THR B CA 1
ATOM 3286 C C . THR B 1 92 ? 44.71965 -6.42242 -4.02726 1.000 12.96890 113 THR B C 1
ATOM 3287 O O . THR B 1 92 ? 44.69805 -5.71948 -3.01689 1.000 16.71759 113 THR B O 1
ATOM 3291 N N . ALA B 1 93 ? 45.81604 -7.03019 -4.47349 1.000 12.55841 114 ALA B N 1
ATOM 3292 C CA . ALA B 1 93 ? 47.08419 -6.94296 -3.75757 1.000 10.51803 114 ALA B CA 1
ATOM 3293 C C . ALA B 1 93 ? 48.23244 -7.26393 -4.70695 1.000 15.62465 114 ALA B C 1
ATOM 3294 O O . ALA B 1 93 ? 48.03066 -7.71902 -5.83480 1.000 18.61446 114 ALA B O 1
ATOM 3296 N N . LEU B 1 94 ? 49.44830 -7.01636 -4.22381 1.000 14.84906 115 LEU B N 1
ATOM 3297 C CA . LEU B 1 94 ? 50.68065 -7.34609 -4.92749 1.000 18.58053 115 LEU B CA 1
ATOM 3298 C C . LEU B 1 94 ? 51.66041 -7.89509 -3.90063 1.000 21.37198 115 LEU B C 1
ATOM 3299 O O . LEU B 1 94 ? 51.79486 -7.32689 -2.81310 1.000 20.48662 115 LEU B O 1
ATOM 3304 N N . ASP B 1 95 ? 52.34606 -8.98694 -4.23345 1.000 22.43017 116 ASP B N 1
ATOM 3305 C CA . ASP B 1 95 ? 53.27024 -9.57399 -3.27601 1.000 21.48039 116 ASP B CA 1
ATOM 3306 C C . ASP B 1 95 ? 54.69154 -9.07010 -3.54157 1.000 28.14419 116 ASP B C 1
ATOM 3307 O O . ASP B 1 95 ? 54.93566 -8.27893 -4.45716 1.000 26.33435 116 ASP B O 1
ATOM 3312 N N . ALA B 1 96 ? 55.64846 -9.52915 -2.73154 1.000 30.12680 117 ALA B N 1
ATOM 3313 C CA . ALA B 1 96 ? 56.99485 -8.97086 -2.81125 1.000 25.72833 117 ALA B CA 1
ATOM 3314 C C . ALA B 1 96 ? 57.74595 -9.39778 -4.06554 1.000 26.01499 117 ALA B C 1
ATOM 3315 O O . ALA B 1 96 ? 58.75272 -8.77205 -4.40834 1.000 31.84421 117 ALA B O 1
ATOM 3317 N N . GLU B 1 97 ? 57.30219 -10.44633 -4.74826 1.000 32.02186 118 GLU B N 1
ATOM 3318 C CA . GLU B 1 97 ? 57.94851 -10.90207 -5.97110 1.000 25.43907 118 GLU B CA 1
ATOM 3319 C C . GLU B 1 97 ? 57.26758 -10.37792 -7.23021 1.000 25.81161 118 GLU B C 1
ATOM 3320 O O . GLU B 1 97 ? 57.55458 -10.86551 -8.32938 1.000 28.14635 118 GLU B O 1
ATOM 3326 N N . GLY B 1 98 ? 56.40524 -9.37510 -7.09550 1.000 31.96865 119 GLY B N 1
ATOM 3327 C CA . GLY B 1 98 ? 55.74835 -8.74716 -8.21889 1.000 32.52700 119 GLY B CA 1
ATOM 3328 C C . GLY B 1 98 ? 54.52054 -9.44313 -8.76657 1.000 34.54173 119 GLY B C 1
ATOM 3329 O O . GLY B 1 98 ? 54.04607 -9.05530 -9.83963 1.000 35.58483 119 GLY B O 1
ATOM 3330 N N . ARG B 1 99 ? 53.99219 -10.45691 -8.08842 1.000 21.95724 120 ARG B N 1
ATOM 3331 C CA . ARG B 1 99 ? 52.80592 -11.15328 -8.56783 1.000 27.55788 120 ARG B CA 1
ATOM 3332 C C . ARG B 1 99 ? 51.55333 -10.56133 -7.93648 1.000 23.51595 120 ARG B C 1
ATOM 3333 O O . ARG B 1 99 ? 51.55296 -10.18538 -6.75902 1.000 20.74820 120 ARG B O 1
ATOM 3341 N N . SER B 1 100 ? 50.48300 -10.49357 -8.72249 1.000 23.23768 121 SER B N 1
ATOM 3342 C CA . SER B 1 100 ? 49.27976 -9.75780 -8.35736 1.000 24.39011 121 SER B CA 1
ATOM 3343 C C . SER B 1 100 ? 48.16014 -10.68653 -7.90100 1.000 25.12928 121 SER B C 1
ATOM 3344 O O . SER B 1 100 ? 48.16505 -11.88936 -8.17514 1.000 28.66264 121 SER B O 1
ATOM 3347 N N . PHE B 1 101 ? 47.18236 -10.09974 -7.20833 1.000 15.41718 122 PHE B N 1
ATOM 3348 C CA . PHE B 1 101 ? 46.05083 -10.84450 -6.67931 1.000 21.28635 122 PHE B CA 1
ATOM 3349 C C . PHE B 1 101 ? 44.78045 -10.01738 -6.78824 1.000 21.62750 122 PHE B C 1
ATOM 3350 O O . PHE B 1 101 ? 44.79468 -8.81105 -6.53101 1.000 27.01047 122 PHE B O 1
ATOM 3358 N N . ILE B 1 102 ? 43.68377 -10.68443 -7.14067 1.000 14.61944 123 ILE B N 1
ATOM 3359 C CA . ILE B 1 102 ? 42.37031 -10.05583 -7.25361 1.000 17.03940 123 ILE B CA 1
ATOM 3360 C C . ILE B 1 102 ? 41.32866 -11.13051 -6.96909 1.000 20.29936 123 ILE B C 1
ATOM 3361 O O . ILE B 1 102 ? 41.46063 -12.26635 -7.43134 1.000 29.98007 123 ILE B O 1
ATOM 3366 N N . ASP B 1 103 ? 40.32017 -10.79186 -6.16335 1.000 21.47048 124 ASP B N 1
ATOM 3367 C CA . ASP B 1 103 ? 39.27882 -11.77530 -5.86658 1.000 24.70315 124 ASP B CA 1
ATOM 3368 C C . ASP B 1 103 ? 38.02329 -11.10265 -5.32860 1.000 21.71145 124 ASP B C 1
ATOM 3369 O O . ASP B 1 103 ? 38.04785 -9.95235 -4.88882 1.000 28.75990 124 ASP B O 1
ATOM 3374 N N . ASP B 1 104 ? 36.91359 -11.84406 -5.39474 1.000 21.88128 125 ASP B N 1
ATOM 3375 C CA . ASP B 1 104 ? 35.65279 -11.46298 -4.77319 1.000 22.27513 125 ASP B CA 1
ATOM 3376 C C . ASP B 1 104 ? 35.35614 -12.42245 -3.62910 1.000 26.69121 125 ASP B C 1
ATOM 3377 O O . ASP B 1 104 ? 35.63332 -13.62388 -3.72849 1.000 32.36779 125 ASP B O 1
ATOM 3382 N N . ILE B 1 105 ? 34.73436 -11.89284 -2.57730 1.000 26.66403 126 ILE B N 1
ATOM 3383 C CA . ILE B 1 105 ? 34.45802 -12.61611 -1.34420 1.000 25.43890 126 ILE B CA 1
ATOM 3384 C C . ILE B 1 105 ? 33.05982 -12.22824 -0.87095 1.000 23.45680 126 ILE B C 1
ATOM 3385 O O . ILE B 1 105 ? 32.53586 -11.15824 -1.19984 1.000 26.78245 126 ILE B O 1
ATOM 3390 N N . ASN B 1 106 ? 32.44694 -13.13410 -0.11176 1.000 19.93287 127 ASN B N 1
ATOM 3391 C CA . ASN B 1 106 ? 31.11948 -12.92305 0.44270 1.000 24.29105 127 ASN B CA 1
ATOM 3392 C C . ASN B 1 106 ? 31.17155 -13.11578 1.95257 1.000 29.46291 127 ASN B C 1
ATOM 3393 O O . ASN B 1 106 ? 32.21901 -13.44037 2.52464 1.000 29.45387 127 ASN B O 1
ATOM 3398 N N . ALA B 1 107 ? 30.03264 -12.86824 2.60177 1.000 26.40033 128 ALA B N 1
ATOM 3399 C CA . ALA B 1 107 ? 29.94300 -13.01124 4.05069 1.000 28.24246 128 ALA B CA 1
ATOM 3400 C C . ALA B 1 107 ? 30.38498 -14.41333 4.46636 1.000 27.86133 128 ALA B C 1
ATOM 3401 O O . ALA B 1 107 ? 29.96241 -15.41663 3.88618 1.000 25.95145 128 ALA B O 1
ATOM 3403 N N . GLY B 1 108 ? 31.22118 -14.47882 5.49126 1.000 28.98686 129 GLY B N 1
ATOM 3404 C CA . GLY B 1 108 ? 31.79851 -15.71273 5.97200 1.000 32.20306 129 GLY B CA 1
ATOM 3405 C C . GLY B 1 108 ? 33.18466 -16.00404 5.44019 1.000 30.24858 129 GLY B C 1
ATOM 3406 O O . GLY B 1 108 ? 33.86147 -16.87991 5.98759 1.000 29.07686 129 GLY B O 1
ATOM 3407 N N . ASP B 1 109 ? 33.63730 -15.28803 4.40883 1.000 22.09984 130 ASP B N 1
ATOM 3408 C CA . ASP B 1 109 ? 34.94235 -15.54669 3.81416 1.000 27.85908 130 ASP B CA 1
ATOM 3409 C C . ASP B 1 109 ? 36.03938 -14.77315 4.55065 1.000 23.94050 130 ASP B C 1
ATOM 3410 O O . ASP B 1 109 ? 35.77357 -13.88768 5.36602 1.000 25.52568 130 ASP B O 1
ATOM 3415 N N . LEU B 1 110 ? 37.29752 -15.11667 4.27232 1.000 25.99128 131 LEU B N 1
ATOM 3416 C CA . LEU B 1 110 ? 38.44522 -14.49049 4.92039 1.000 23.94821 131 LEU B CA 1
ATOM 3417 C C . LEU B 1 110 ? 39.37617 -13.87285 3.88713 1.000 26.94969 131 LEU B C 1
ATOM 3418 O O . LEU B 1 110 ? 39.30434 -14.17655 2.69405 1.000 29.64007 131 LEU B O 1
ATOM 3423 N N . TRP B 1 111 ? 40.25191 -12.98594 4.36218 1.000 22.74451 132 TRP B N 1
ATOM 3424 C CA . TRP B 1 111 ? 41.46647 -12.65872 3.61462 1.000 18.82721 132 TRP B CA 1
ATOM 3425 C C . TRP B 1 111 ? 42.62206 -12.40963 4.57653 1.000 17.91260 132 TRP B C 1
ATOM 3426 O O . TRP B 1 111 ? 42.43952 -12.30656 5.79181 1.000 23.44321 132 TRP B O 1
ATOM 3437 N N . ASN B 1 112 ? 43.82407 -12.30663 4.00759 1.000 17.79282 133 ASN B N 1
ATOM 3438 C CA . ASN B 1 112 ? 45.05823 -12.21291 4.78178 1.000 18.32087 133 ASN B CA 1
ATOM 3439 C C . ASN B 1 112 ? 46.10996 -11.50954 3.93880 1.000 19.32529 133 ASN B C 1
ATOM 3440 O O . ASN B 1 112 ? 46.40537 -11.94562 2.82177 1.000 20.01118 133 ASN B O 1
ATOM 3445 N N . PHE B 1 113 ? 46.66393 -10.42549 4.47014 1.000 19.33977 134 PHE B N 1
ATOM 3446 C CA . PHE B 1 113 ? 47.78315 -9.72138 3.85173 1.000 24.97380 134 PHE B CA 1
ATOM 3447 C C . PHE B 1 113 ? 48.92262 -9.67072 4.85737 1.000 24.30927 134 PHE B C 1
ATOM 3448 O O . PHE B 1 113 ? 48.82005 -8.98743 5.87838 1.000 24.87259 134 PHE B O 1
ATOM 3456 N N . GLU B 1 114 ? 50.01847 -10.36452 4.56619 1.000 22.90708 135 GLU B N 1
ATOM 3457 C CA . GLU B 1 114 ? 51.13246 -10.33009 5.49775 1.000 21.25483 135 GLU B CA 1
ATOM 3458 C C . GLU B 1 114 ? 51.75858 -8.93621 5.50537 1.000 20.96856 135 GLU B C 1
ATOM 3459 O O . GLU B 1 114 ? 51.40054 -8.05526 4.71534 1.000 18.06260 135 GLU B O 1
ATOM 3465 N N . ALA B 1 115 ? 52.70826 -8.74742 6.41708 1.000 23.76844 136 ALA B N 1
ATOM 3466 C CA . ALA B 1 115 ? 53.25492 -7.42550 6.69910 1.000 21.65347 136 ALA B CA 1
ATOM 3467 C C . ALA B 1 115 ? 53.73723 -6.72619 5.43488 1.000 21.52651 136 ALA B C 1
ATOM 3468 O O . ALA B 1 115 ? 54.51437 -7.28890 4.65930 1.000 22.58678 136 ALA B O 1
ATOM 3470 N N . GLY B 1 116 ? 53.26847 -5.49025 5.23754 1.000 18.33404 137 GLY B N 1
ATOM 3471 C CA . GLY B 1 116 ? 53.73235 -4.62299 4.16709 1.000 21.45870 137 GLY B CA 1
ATOM 3472 C C . GLY B 1 116 ? 53.18344 -4.91660 2.78895 1.000 20.22099 137 GLY B C 1
ATOM 3473 O O . GLY B 1 116 ? 53.61147 -4.27155 1.82065 1.000 18.87649 137 GLY B O 1
ATOM 3474 N N . ILE B 1 117 ? 52.26113 -5.86811 2.65118 1.000 21.98833 138 ILE B N 1
ATOM 3475 C CA . ILE B 1 117 ? 51.66579 -6.22688 1.38857 1.000 22.47663 138 ILE B CA 1
ATOM 3476 C C . ILE B 1 117 ? 50.56287 -5.18600 1.04844 1.000 22.69744 138 ILE B C 1
ATOM 3477 O O . ILE B 1 117 ? 49.60303 -5.08931 1.82654 1.000 16.10852 138 ILE B O 1
ATOM 3482 N N . PRO B 1 118 ? 50.68706 -4.45316 -0.03415 1.000 20.19837 139 PRO B N 1
ATOM 3483 C CA . PRO B 1 118 ? 49.68492 -3.42930 -0.34410 1.000 19.34830 139 PRO B CA 1
ATOM 3484 C C . PRO B 1 118 ? 48.43072 -4.05590 -0.92023 1.000 19.93739 139 PRO B C 1
ATOM 3485 O O . PRO B 1 118 ? 48.46951 -5.10569 -1.56622 1.000 18.82942 139 PRO B O 1
ATOM 3489 N N . HIS B 1 119 ? 47.30531 -3.38549 -0.69311 1.000 17.43918 140 HIS B N 1
ATOM 3490 C CA . HIS B 1 119 ? 46.02897 -3.95191 -1.10144 1.000 14.40214 140 HIS B CA 1
ATOM 3491 C C . HIS B 1 119 ? 44.97195 -2.86345 -1.16666 1.000 17.14644 140 HIS B C 1
ATOM 3492 O O . HIS B 1 119 ? 45.14315 -1.76040 -0.64008 1.000 18.70555 140 HIS B O 1
ATOM 3499 N N . SER B 1 120 ? 43.87091 -3.20806 -1.82419 1.000 18.97560 141 SER B N 1
ATOM 3500 C CA . SER B 1 120 ? 42.68949 -2.36649 -1.88404 1.000 17.72444 141 SER B CA 1
ATOM 3501 C C . SER B 1 120 ? 41.45674 -3.23263 -1.66210 1.000 16.57807 141 SER B C 1
ATOM 3502 O O . SER B 1 120 ? 41.44101 -4.42819 -1.98888 1.000 22.10226 141 SER B O 1
ATOM 3505 N N . ILE B 1 121 ? 40.39447 -2.58175 -1.18700 1.000 14.29293 142 ILE B N 1
ATOM 3506 C CA . ILE B 1 121 ? 39.09306 -3.20155 -0.97743 1.000 18.39416 142 ILE B CA 1
ATOM 3507 C C . ILE B 1 121 ? 38.03955 -2.31451 -1.61902 1.000 18.99745 142 ILE B C 1
ATOM 3508 O O . ILE B 1 121 ? 38.05572 -1.08982 -1.45106 1.000 22.25562 142 ILE B O 1
ATOM 3513 N N . GLN B 1 122 ? 37.12250 -2.93306 -2.35362 1.000 19.56542 143 GLN B N 1
ATOM 3514 C CA . GLN B 1 122 ? 35.99116 -2.21534 -2.92600 1.000 22.56278 143 GLN B CA 1
ATOM 3515 C C . GLN B 1 122 ? 34.73507 -3.03414 -2.69787 1.000 22.68218 143 GLN B C 1
ATOM 3516 O O . GLN B 1 122 ? 34.67054 -4.19519 -3.10754 1.000 22.34861 143 GLN B O 1
ATOM 3522 N N . ALA B 1 123 ? 33.74763 -2.44097 -2.03587 1.000 21.75818 144 ALA B N 1
ATOM 3523 C CA . ALA B 1 123 ? 32.47865 -3.12862 -1.86177 1.000 22.58221 144 ALA B CA 1
ATOM 3524 C C . ALA B 1 123 ? 31.82621 -3.36081 -3.21728 1.000 23.48676 144 ALA B C 1
ATOM 3525 O O . ALA B 1 123 ? 31.98550 -2.57391 -4.15415 1.000 23.97464 144 ALA B O 1
ATOM 3527 N N . LEU B 1 124 ? 31.09773 -4.46432 -3.32695 1.000 25.56061 145 LEU B N 1
ATOM 3528 C CA . LEU B 1 124 ? 30.35907 -4.71427 -4.55463 1.000 23.65542 145 LEU B CA 1
ATOM 3529 C C . LEU B 1 124 ? 28.91498 -4.26716 -4.36227 1.000 24.91611 145 LEU B C 1
ATOM 3530 O O . LEU B 1 124 ? 28.66314 -3.35364 -3.56935 1.000 25.73630 145 LEU B O 1
ATOM 3535 N N . ASP B 1 125 ? 27.96604 -4.88333 -5.07571 1.000 27.58270 146 ASP B N 1
ATOM 3536 C CA . ASP B 1 125 ? 26.60979 -4.33783 -5.13254 1.000 24.65290 146 ASP B CA 1
ATOM 3537 C C . ASP B 1 125 ? 25.92765 -4.35747 -3.77084 1.000 21.14622 146 ASP B C 1
ATOM 3538 O O . ASP B 1 125 ? 25.10449 -3.48306 -3.48898 1.000 23.71459 146 ASP B O 1
ATOM 3543 N N . GLN B 1 126 ? 26.26077 -5.31840 -2.90755 1.000 25.78203 147 GLN B N 1
ATOM 3544 C CA . GLN B 1 126 ? 25.55912 -5.43075 -1.63325 1.000 31.18118 147 GLN B CA 1
ATOM 3545 C C . GLN B 1 126 ? 26.06636 -4.45212 -0.58403 1.000 27.19485 147 GLN B C 1
ATOM 3546 O O . GLN B 1 126 ? 25.41105 -4.29178 0.45227 1.000 21.20571 147 GLN B O 1
ATOM 3552 N N . GLY B 1 127 ? 27.21409 -3.81428 -0.81283 1.000 29.20377 148 GLY B N 1
ATOM 3553 C CA . GLY B 1 127 ? 27.93374 -3.18323 0.27246 1.000 21.07101 148 GLY B CA 1
ATOM 3554 C C . GLY B 1 127 ? 28.60248 -4.26864 1.09072 1.000 21.66243 148 GLY B C 1
ATOM 3555 O O . GLY B 1 127 ? 28.47033 -5.46356 0.81938 1.000 23.63444 148 GLY B O 1
ATOM 3556 N N . CYS B 1 128 ? 29.34440 -3.85191 2.11070 1.000 19.87272 149 CYS B N 1
ATOM 3557 C CA . CYS B 1 128 ? 29.98746 -4.86689 2.92872 1.000 21.17804 149 CYS B CA 1
ATOM 3558 C C . CYS B 1 128 ? 30.30255 -4.32150 4.31364 1.000 23.63901 149 CYS B C 1
ATOM 3559 O O . CYS B 1 128 ? 30.55977 -3.12830 4.48871 1.000 23.98195 149 CYS B O 1
ATOM 3562 N N . GLU B 1 129 ? 30.27241 -5.21728 5.29708 1.000 21.17039 150 GLU B N 1
ATOM 3563 C CA . GLU B 1 129 ? 30.86634 -4.97058 6.60442 1.000 25.02361 150 GLU B CA 1
ATOM 3564 C C . GLU B 1 129 ? 31.83046 -6.10557 6.90206 1.000 23.63587 150 GLU B C 1
ATOM 3565 O O . GLU B 1 129 ? 31.50870 -7.27351 6.66826 1.000 23.77061 150 GLU B O 1
ATOM 3571 N N . PHE B 1 130 ? 33.01310 -5.76085 7.40660 1.000 20.57863 151 PHE B N 1
ATOM 3572 C CA . PHE B 1 130 ? 34.01702 -6.77559 7.67926 1.000 24.36853 151 PHE B CA 1
ATOM 3573 C C . PHE B 1 130 ? 34.82082 -6.40264 8.91578 1.000 25.36174 151 PHE B C 1
ATOM 3574 O O . PHE B 1 130 ? 34.93370 -5.22707 9.29141 1.000 30.92011 151 PHE B O 1
ATOM 3582 N N . LEU B 1 131 ? 35.36456 -7.43323 9.55073 1.000 18.72133 152 LEU B N 1
ATOM 3583 C CA . LEU B 1 131 ? 36.25100 -7.27213 10.68638 1.000 21.50804 152 LEU B CA 1
ATOM 3584 C C . LEU B 1 131 ? 37.67769 -7.53430 10.22579 1.000 25.19715 152 LEU B C 1
ATOM 3585 O O . LEU B 1 131 ? 37.97513 -8.58195 9.63176 1.000 23.58477 152 LEU B O 1
ATOM 3590 N N . LEU B 1 132 ? 38.55742 -6.59701 10.54227 1.000 23.52172 153 LEU B N 1
ATOM 3591 C CA . LEU B 1 132 ? 39.98148 -6.70741 10.28711 1.000 21.73413 153 LEU B CA 1
ATOM 3592 C C . LEU B 1 132 ? 40.71474 -6.89755 11.60864 1.000 21.26121 153 LEU B C 1
ATOM 3593 O O . LEU B 1 132 ? 40.34332 -6.31327 12.62547 1.000 26.62869 153 LEU B O 1
ATOM 3598 N N . VAL B 1 133 ? 41.71245 -7.77034 11.62324 1.000 19.62072 154 VAL B N 1
ATOM 3599 C CA . VAL B 1 133 ? 42.51054 -7.96738 12.82913 1.000 22.26185 154 VAL B CA 1
ATOM 3600 C C . VAL B 1 133 ? 43.96720 -7.75204 12.45033 1.000 20.74951 154 VAL B C 1
ATOM 3601 O O . VAL B 1 133 ? 44.40539 -8.17637 11.37721 1.000 21.26618 154 VAL B O 1
ATOM 3605 N N . PHE B 1 134 ? 44.69999 -7.04715 13.30409 1.000 15.14960 155 PHE B N 1
ATOM 3606 C CA . PHE B 1 134 ? 46.05380 -6.60387 13.00639 1.000 22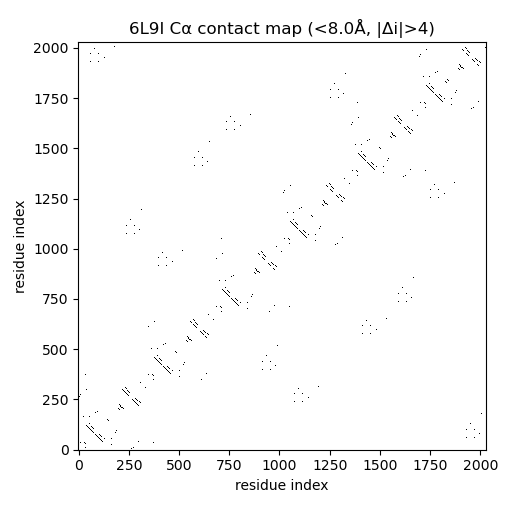.02844 155 PHE B CA 1
ATOM 3607 C C . PHE B 1 134 ? 47.02307 -7.16495 14.03043 1.000 18.56161 155 PHE B C 1
ATOM 3608 O O . PHE B 1 134 ? 46.68927 -7.27132 15.21953 1.000 19.96277 155 PHE B O 1
ATOM 3616 N N . SER B 1 135 ? 48.23725 -7.48055 13.55609 1.000 18.25505 156 SER B N 1
ATOM 3617 C CA . SER B 1 135 ? 49.25297 -8.23888 14.27600 1.000 19.05574 156 SER B CA 1
ATOM 3618 C C . SER B 1 135 ? 50.04513 -7.39322 15.26035 1.000 15.31287 156 SER B C 1
ATOM 3619 O O . SER B 1 135 ? 51.13868 -7.80036 15.66550 1.000 19.76835 156 SER B O 1
ATOM 3622 N N . GLU B 1 136 ? 49.53167 -6.22095 15.63053 1.000 14.64239 157 GLU B N 1
ATOM 3623 C CA . GLU B 1 136 ? 50.06980 -5.40313 16.70397 1.000 19.72957 157 GLU B CA 1
ATOM 3624 C C . GLU B 1 136 ? 48.91018 -4.83763 17.51334 1.000 24.18861 157 GLU B C 1
ATOM 3625 O O . GLU B 1 136 ? 47.87441 -4.46889 16.93996 1.000 22.10616 157 GLU B O 1
ATOM 3631 N N . PRO B 1 137 ? 49.04350 -4.78258 18.84227 1.000 24.16933 158 PRO B N 1
ATOM 3632 C CA . PRO B 1 137 ? 47.91946 -4.33094 19.67772 1.000 24.81986 158 PRO B CA 1
ATOM 3633 C C . PRO B 1 137 ? 47.65574 -2.83619 19.61382 1.000 22.03876 158 PRO B C 1
ATOM 3634 O O . PRO B 1 137 ? 46.55698 -2.40805 19.99280 1.000 20.78631 158 PRO B O 1
ATOM 3638 N N . ASP B 1 138 ? 48.61127 -2.02969 19.15116 1.000 20.02081 159 ASP B N 1
ATOM 3639 C CA . ASP B 1 138 ? 48.46272 -0.57929 19.11586 1.000 24.25894 159 ASP B CA 1
ATOM 3640 C C . ASP B 1 138 ? 48.20392 -0.06034 17.70212 1.000 27.54089 159 ASP B C 1
ATOM 3641 O O . ASP B 1 138 ? 48.49577 1.09914 17.39941 1.000 28.24373 159 ASP B O 1
ATOM 3646 N N . PHE B 1 139 ? 47.68307 -0.91364 16.82307 1.000 26.92385 160 PHE B N 1
ATOM 3647 C CA . PHE B 1 139 ? 47.35703 -0.50234 15.46523 1.000 23.93348 160 PHE B CA 1
ATOM 3648 C C . PHE B 1 139 ? 46.33610 0.63568 15.47613 1.000 25.59797 160 PHE B C 1
ATOM 3649 O O . PHE B 1 139 ? 45.58238 0.82743 16.43473 1.000 23.07434 160 PHE B O 1
ATOM 3657 N N . SER B 1 140 ? 46.32346 1.40394 14.38856 1.000 24.88196 161 SER B N 1
ATOM 3658 C CA . SER B 1 140 ? 45.31235 2.43519 14.19976 1.000 26.37648 161 SER B CA 1
ATOM 3659 C C . SER B 1 140 ? 45.02147 2.59845 12.71637 1.000 25.44939 161 SER B C 1
ATOM 3660 O O . SER B 1 140 ? 45.94472 2.70970 11.90712 1.000 23.46078 161 SER B O 1
ATOM 3663 N N . GLU B 1 141 ? 43.73401 2.61000 12.37006 1.000 27.23992 162 GLU B N 1
ATOM 3664 C CA . GLU B 1 141 ? 43.33187 2.84867 10.98872 1.000 31.04756 162 GLU B CA 1
ATOM 3665 C C . GLU B 1 141 ? 43.75519 4.23365 10.50669 1.000 36.34467 162 GLU B C 1
ATOM 3666 O O . GLU B 1 141 ? 43.98750 4.42901 9.30604 1.000 37.36787 162 GLU B O 1
ATOM 3672 N N . ASN B 1 142 ? 43.88230 5.20373 11.41921 1.000 30.89225 163 ASN B N 1
ATOM 3673 C CA . ASN B 1 142 ? 44.24298 6.56133 11.01651 1.000 28.34080 163 ASN B CA 1
ATOM 3674 C C . ASN B 1 142 ? 45.73536 6.74076 10.76925 1.000 32.06475 163 ASN B C 1
ATOM 3675 O O . ASN B 1 142 ? 46.15214 7.85460 10.43356 1.000 40.63697 163 ASN B O 1
ATOM 3680 N N . ASN B 1 143 ? 46.53328 5.67933 10.88970 1.000 32.39830 164 ASN B N 1
ATOM 3681 C CA . ASN B 1 143 ? 47.97844 5.74768 10.72883 1.000 31.71385 164 ASN B CA 1
ATOM 3682 C C . ASN B 1 143 ? 48.44517 4.73606 9.69472 1.000 33.58894 164 ASN B C 1
ATOM 3683 O O . ASN B 1 143 ? 49.50124 4.11283 9.84225 1.000 32.36885 164 ASN B O 1
ATOM 3688 N N . THR B 1 144 ? 47.66216 4.59284 8.63353 1.000 31.57363 165 THR B N 1
ATOM 3689 C CA . THR B 1 144 ? 47.94108 3.68558 7.53511 1.000 27.32957 165 THR B CA 1
ATOM 3690 C C . THR B 1 144 ? 48.62658 4.43926 6.40034 1.000 26.97470 165 THR B C 1
ATOM 3691 O O . THR B 1 144 ? 48.47839 5.65655 6.25466 1.000 35.20359 165 THR B O 1
ATOM 3695 N N . PHE B 1 145 ? 49.39873 3.70132 5.60116 1.000 21.41069 166 PHE B N 1
ATOM 3696 C CA . PHE B 1 145 ? 50.15632 4.28264 4.49301 1.000 22.61129 166 PHE B CA 1
ATOM 3697 C C . PHE B 1 145 ? 49.24863 4.33031 3.27054 1.000 20.36093 166 PHE B C 1
ATOM 3698 O O . PHE B 1 145 ? 49.00188 3.30614 2.63414 1.000 23.78739 166 PHE B O 1
ATOM 3706 N N . LEU B 1 146 ? 48.76691 5.52362 2.92362 1.000 20.50801 167 LEU B N 1
ATOM 3707 C CA . LEU B 1 146 ? 47.77569 5.69701 1.86558 1.000 23.29923 167 LEU B CA 1
ATOM 3708 C C . LEU B 1 146 ? 48.43470 6.18442 0.57934 1.000 24.12327 167 LEU B C 1
ATOM 3709 O O . LEU B 1 146 ? 49.34942 7.01184 0.61510 1.000 29.88779 167 LEU B O 1
ATOM 3714 N N . LEU B 1 147 ? 47.97062 5.65205 -0.55474 1.000 20.07597 168 LEU B N 1
ATOM 3715 C CA . LEU B 1 147 ? 48.52134 6.02838 -1.85582 1.000 24.21815 168 LEU B CA 1
ATOM 3716 C C . LEU B 1 147 ? 48.44283 7.53587 -2.08742 1.000 22.98257 168 LEU B C 1
ATOM 3717 O O . LEU B 1 147 ? 49.44587 8.18381 -2.42884 1.000 22.75801 168 LEU B O 1
ATOM 3722 N N . THR B 1 148 ? 47.25212 8.11381 -1.89497 1.000 23.92167 169 THR B N 1
ATOM 3723 C CA . THR B 1 148 ? 47.06966 9.53722 -2.16303 1.000 20.84411 169 THR B CA 1
ATOM 3724 C C . THR B 1 148 ? 47.86852 10.39313 -1.18926 1.000 25.17992 169 THR B C 1
ATOM 3725 O O . THR B 1 148 ? 48.39771 11.43855 -1.57405 1.000 27.26307 169 THR B O 1
ATOM 3729 N N . ASP B 1 149 ? 47.94762 9.98111 0.07939 1.000 27.47246 170 ASP B N 1
ATOM 3730 C CA . ASP B 1 149 ? 48.78723 10.68516 1.04822 1.000 23.54959 170 ASP B CA 1
ATOM 3731 C C . ASP B 1 149 ? 50.24776 10.68628 0.60353 1.000 23.69825 170 ASP B C 1
ATOM 3732 O O . ASP B 1 149 ? 50.91720 11.73404 0.58991 1.000 24.74124 170 ASP B O 1
ATOM 3737 N N . TRP B 1 150 ? 50.74164 9.51437 0.19319 1.000 21.51779 171 TRP B N 1
ATOM 3738 C CA . TRP B 1 150 ? 52.10998 9.38374 -0.29358 1.000 22.64333 171 TRP B CA 1
ATOM 3739 C C . TRP B 1 150 ? 52.37940 10.35523 -1.43423 1.000 25.02321 171 TRP B C 1
ATOM 3740 O O . TRP B 1 150 ? 53.36319 11.10541 -1.40681 1.000 27.49729 171 TRP B O 1
ATOM 3751 N N . LEU B 1 151 ? 51.51148 10.36062 -2.45177 1.000 27.83024 172 LEU B N 1
ATOM 3752 C CA . LEU B 1 151 ? 51.77135 11.22456 -3.60082 1.000 26.16640 172 LEU B CA 1
ATOM 3753 C C . LEU B 1 151 ? 51.54675 12.69614 -3.27038 1.000 24.69554 172 LEU B C 1
ATOM 3754 O O . LEU B 1 151 ? 52.21201 13.55993 -3.85583 1.000 25.20670 172 LEU B O 1
ATOM 3759 N N . ALA B 1 152 ? 50.62988 12.99703 -2.34379 1.000 25.44370 173 ALA B N 1
ATOM 3760 C CA . ALA B 1 152 ? 50.43221 14.35693 -1.86419 1.000 25.60970 173 ALA B CA 1
ATOM 3761 C C . ALA B 1 152 ? 51.64895 14.89453 -1.13533 1.000 24.37187 173 ALA B C 1
ATOM 3762 O O . ALA B 1 152 ? 51.79923 16.11434 -1.03107 1.000 37.55036 173 ALA B O 1
ATOM 3764 N N . HIS B 1 153 ? 52.51799 14.02552 -0.62526 1.000 22.18304 174 HIS B N 1
ATOM 3765 C CA . HIS B 1 153 ? 53.72831 14.49640 0.04536 1.000 24.33459 174 HIS B CA 1
ATOM 3766 C C . HIS B 1 153 ? 55.01386 14.08053 -0.67472 1.000 22.11027 174 HIS B C 1
ATOM 3767 O O . HIS B 1 153 ? 56.05723 13.89836 -0.04271 1.000 26.66012 174 HIS B O 1
ATOM 3774 N N . THR B 1 154 ? 54.95932 13.94627 -1.99916 1.000 19.62816 175 THR B N 1
ATOM 3775 C CA . THR B 1 154 ? 56.12228 13.71733 -2.84487 1.000 22.77775 175 THR B CA 1
ATOM 3776 C C . THR B 1 154 ? 56.27355 14.84397 -3.86644 1.000 24.11745 175 THR B C 1
ATOM 3777 O O . THR B 1 154 ? 55.27493 15.27920 -4.45071 1.000 21.68530 175 THR B O 1
ATOM 3781 N N . PRO B 1 155 ? 57.49066 15.34940 -4.09234 1.000 22.56345 176 PRO B N 1
ATOM 3782 C CA . PRO B 1 155 ? 57.66159 16.43312 -5.07232 1.000 22.62721 176 PRO B CA 1
ATOM 3783 C C . PRO B 1 155 ? 57.14571 16.02482 -6.44517 1.000 26.92504 176 PRO B C 1
ATOM 3784 O O . PRO B 1 155 ? 57.34967 14.89626 -6.89536 1.000 28.01969 176 PRO B O 1
ATOM 3788 N N . LYS B 1 156 ? 56.47748 16.96883 -7.11790 1.000 28.52778 177 LYS B N 1
ATOM 3789 C CA . LYS B 1 156 ? 55.79848 16.64439 -8.37162 1.000 32.15536 177 LYS B CA 1
ATOM 3790 C C . LYS B 1 156 ? 56.78297 16.34660 -9.49618 1.000 25.21916 177 LYS B C 1
ATOM 3791 O O . LYS B 1 156 ? 56.48879 15.52693 -10.37389 1.000 25.29212 177 LYS B O 1
ATOM 3797 N N . ASP B 1 157 ? 57.94347 17.01000 -9.50912 1.000 23.82727 178 ASP B N 1
ATOM 3798 C CA . ASP B 1 157 ? 58.96933 16.65016 -10.48507 1.000 26.71964 178 ASP B CA 1
ATOM 3799 C C . ASP B 1 157 ? 59.43623 15.21911 -10.25907 1.000 27.23450 178 ASP B C 1
ATOM 3800 O O . ASP B 1 157 ? 59.66360 14.46907 -11.21770 1.000 25.79338 178 ASP B O 1
ATOM 3805 N N . ILE B 1 158 ? 59.53730 14.81628 -8.99072 1.000 30.08868 179 ILE B N 1
ATOM 3806 C CA . ILE B 1 158 ? 59.92540 13.45337 -8.65074 1.000 23.46775 179 ILE B CA 1
ATOM 3807 C C . ILE B 1 158 ? 58.85835 12.46967 -9.11993 1.000 26.70992 179 ILE B C 1
ATOM 3808 O O . ILE B 1 158 ? 59.17272 11.43308 -9.72415 1.000 25.37209 179 ILE B O 1
ATOM 3813 N N . ILE B 1 159 ? 57.57839 12.77394 -8.84270 1.000 26.10377 180 ILE B N 1
ATOM 3814 C CA . ILE B 1 159 ? 56.49701 11.88251 -9.27256 1.000 26.18595 180 ILE B CA 1
ATOM 3815 C C . ILE B 1 159 ? 56.48981 11.74621 -10.78660 1.000 30.21161 180 ILE B C 1
ATOM 3816 O O . ILE B 1 159 ? 56.28680 10.65503 -11.33068 1.000 33.83559 180 ILE B O 1
ATOM 3821 N N . ALA B 1 160 ? 56.69812 12.86500 -11.48693 1.000 29.94704 181 ALA B N 1
ATOM 3822 C CA . ALA B 1 160 ? 56.70500 12.85856 -12.94652 1.000 28.41007 181 ALA B CA 1
ATOM 3823 C C . ALA B 1 160 ? 57.84549 12.00791 -13.49065 1.000 25.99252 181 ALA B C 1
ATOM 3824 O O . ALA B 1 160 ? 57.64203 11.17881 -14.38331 1.000 32.11363 181 ALA B O 1
ATOM 3826 N N . ALA B 1 161 ? 59.06255 12.21235 -12.97978 1.000 22.69264 182 ALA B N 1
ATOM 3827 C CA . ALA B 1 161 ? 60.18398 11.38084 -13.40774 1.000 24.04692 182 ALA B CA 1
ATOM 3828 C C . ALA B 1 161 ? 59.89792 9.90652 -13.14263 1.000 33.33912 182 ALA B C 1
ATOM 3829 O O . ALA B 1 161 ? 60.22478 9.04569 -13.96916 1.000 32.54344 182 ALA B O 1
ATOM 3831 N N . ASN B 1 162 ? 59.28934 9.59794 -11.99230 1.000 28.13267 183 ASN B N 1
ATOM 3832 C CA . ASN B 1 162 ? 58.96444 8.21569 -11.65118 1.000 26.38563 183 ASN B CA 1
ATOM 3833 C C . ASN B 1 162 ? 57.99528 7.61370 -12.66116 1.000 28.85783 183 ASN B C 1
ATOM 3834 O O . ASN B 1 162 ? 58.24706 6.53741 -13.21971 1.000 33.14280 183 ASN B O 1
ATOM 3839 N N . PHE B 1 163 ? 56.88009 8.30367 -12.90938 1.000 24.09218 184 PHE B N 1
ATOM 3840 C CA . PHE B 1 163 ? 55.89495 7.88578 -13.89658 1.000 28.80591 184 PHE B CA 1
ATOM 3841 C C . PHE B 1 163 ? 56.35505 8.15673 -15.32357 1.000 35.90235 184 PHE B C 1
ATOM 3842 O O . PHE B 1 163 ? 55.67330 7.73868 -16.25982 1.000 30.45147 184 PHE B O 1
ATOM 3850 N N . LYS B 1 164 ? 57.48507 8.84677 -15.49722 1.000 34.47540 185 LYS B N 1
ATOM 3851 C CA . LYS B 1 164 ? 58.07219 9.17112 -16.80527 1.000 34.27567 185 LYS B CA 1
ATOM 3852 C C . LYS B 1 164 ? 57.10896 9.96372 -17.67621 1.000 31.29046 185 LYS B C 1
ATOM 3853 O O . LYS B 1 164 ? 57.02328 9.73789 -18.88942 1.000 38.41243 185 LYS B O 1
ATOM 3859 N N . VAL B 1 165 ? 56.38530 10.89584 -17.05246 1.000 34.51195 186 VAL B N 1
ATOM 3860 C CA . VAL B 1 165 ? 55.42864 11.74402 -17.74855 1.000 35.40477 186 VAL B CA 1
ATOM 3861 C C . VAL B 1 165 ? 55.77919 13.19505 -17.45163 1.000 35.18090 186 VAL B C 1
ATOM 3862 O O . VAL B 1 165 ? 56.76287 13.49444 -16.75568 1.000 28.75758 186 VAL B O 1
ATOM 3866 N N . ASP B 1 166 ? 54.99341 14.11160 -18.00188 1.000 38.42544 187 ASP B N 1
ATOM 3867 C CA . ASP B 1 166 ? 55.21599 15.53817 -17.81766 1.000 34.86411 187 ASP B CA 1
ATOM 3868 C C . ASP B 1 166 ? 54.53083 15.98829 -16.53375 1.000 38.59178 187 ASP B C 1
ATOM 3869 O O . ASP B 1 166 ? 53.56589 15.37253 -16.06913 1.000 36.50126 187 ASP B O 1
ATOM 3874 N N . GLU B 1 167 ? 55.06144 17.06098 -15.93039 1.000 36.04611 188 GLU B N 1
ATOM 3875 C CA . GLU B 1 167 ? 54.58066 17.47320 -14.61300 1.000 31.74564 188 GLU B CA 1
ATOM 3876 C C . GLU B 1 167 ? 53.13400 17.92688 -14.69222 1.000 31.59718 188 GLU B C 1
ATOM 3877 O O . GLU B 1 167 ? 52.32800 17.59498 -13.81706 1.000 36.76304 188 GLU B O 1
ATOM 3883 N N . SER B 1 168 ? 52.76145 18.55044 -15.81993 1.000 36.14989 189 SER B N 1
ATOM 3884 C CA . SER B 1 168 ? 51.42741 19.09673 -16.00909 1.000 35.80452 189 SER B CA 1
ATOM 3885 C C . SER B 1 168 ? 50.36597 18.01508 -15.95879 1.000 33.21966 189 SER B C 1
ATOM 3886 O O . SER B 1 168 ? 49.23961 18.26883 -15.53455 1.000 32.90022 189 SER B O 1
ATOM 3889 N N . VAL B 1 169 ? 50.71313 16.80119 -16.37583 1.000 31.77513 190 VAL B N 1
ATOM 3890 C CA . VAL B 1 169 ? 49.74807 15.72727 -16.30333 1.000 36.41897 190 VAL B CA 1
ATOM 3891 C C . VAL B 1 169 ? 49.25165 15.49308 -14.88259 1.000 33.13289 190 VAL B C 1
ATOM 3892 O O . VAL B 1 169 ? 48.09210 15.10087 -14.68941 1.000 29.84595 190 VAL B O 1
ATOM 3896 N N . LEU B 1 170 ? 50.09035 15.72371 -13.87752 1.000 34.97267 191 LEU B N 1
ATOM 3897 C CA . LEU B 1 170 ? 49.74833 15.39920 -12.50356 1.000 35.67596 191 LEU B CA 1
ATOM 3898 C C . LEU B 1 170 ? 49.08526 16.55593 -11.76782 1.000 33.47036 191 LEU B C 1
ATOM 3899 O O . LEU B 1 170 ? 49.09065 16.56818 -10.53943 1.000 34.68085 191 LEU B O 1
ATOM 3904 N N . ALA B 1 171 ? 48.50986 17.52312 -12.48529 1.000 33.59091 192 ALA B N 1
ATOM 3905 C CA . ALA B 1 171 ? 47.98245 18.71497 -11.82552 1.000 31.31850 192 ALA B CA 1
ATOM 3906 C C . ALA B 1 171 ? 46.81835 18.40318 -10.88838 1.000 32.56728 192 ALA B C 1
ATOM 3907 O O . ALA B 1 171 ? 46.68549 19.04113 -9.83779 1.000 39.57213 192 ALA B O 1
ATOM 3909 N N . ASN B 1 172 ? 45.98767 17.40730 -11.21620 1.000 31.04254 193 ASN B N 1
ATOM 3910 C CA . ASN B 1 172 ? 44.75477 17.14698 -10.47218 1.000 33.67468 193 ASN B CA 1
ATOM 3911 C C . ASN B 1 172 ? 44.91246 16.01959 -9.45076 1.000 33.11044 193 ASN B C 1
ATOM 3912 O O . ASN B 1 172 ? 43.91240 15.50555 -8.92940 1.000 34.10885 193 ASN B O 1
ATOM 3917 N N . LEU B 1 173 ? 46.15230 15.63023 -9.16492 1.000 30.21109 194 LEU B N 1
ATOM 3918 C CA . LEU B 1 173 ? 46.42734 14.70713 -8.07827 1.000 29.88936 194 LEU B CA 1
ATOM 3919 C C . LEU B 1 173 ? 45.84173 15.24365 -6.77776 1.000 32.62280 194 LEU B C 1
ATOM 3920 O O . LEU B 1 173 ? 45.89696 16.45052 -6.51960 1.000 27.77110 194 LEU B O 1
ATOM 3925 N N . PRO B 1 174 ? 45.24440 14.38549 -5.96147 1.000 33.45784 195 PRO B N 1
ATOM 3926 C CA . PRO B 1 174 ? 44.75362 14.84062 -4.66013 1.000 28.68939 195 PRO B CA 1
ATOM 3927 C C . PRO B 1 174 ? 45.88386 15.44665 -3.84292 1.000 30.97371 195 PRO B C 1
ATOM 3928 O O . PRO B 1 174 ? 47.03113 14.99657 -3.90491 1.000 31.95772 195 PRO B O 1
ATOM 3932 N N . GLY B 1 175 ? 45.55629 16.48686 -3.08271 1.000 31.56911 196 GLY B N 1
ATOM 3933 C CA . GLY B 1 175 ? 46.49281 17.07122 -2.14789 1.000 32.88181 196 GLY B CA 1
ATOM 3934 C C . GLY B 1 175 ? 46.25168 16.63019 -0.72371 1.000 35.08511 196 GLY B C 1
ATOM 3935 O O . GLY B 1 175 ? 46.77247 17.25968 0.20565 1.000 33.89337 196 GLY B O 1
ATOM 3936 N N . LYS B 1 176 ? 45.50182 15.54665 -0.53020 1.000 33.76061 197 LYS B N 1
ATOM 3937 C CA . LYS B 1 176 ? 44.98973 15.13222 0.76615 1.000 32.52488 197 LYS B CA 1
ATOM 3938 C C . LYS B 1 176 ? 44.38180 13.74618 0.60646 1.000 34.22602 197 LYS B C 1
ATOM 3939 O O . LYS B 1 176 ? 43.85179 13.42173 -0.45878 1.000 37.47833 197 LYS B O 1
ATOM 3945 N N . GLU B 1 177 ? 44.46983 12.93886 1.66061 1.000 29.53023 198 GLU B N 1
ATOM 3946 C CA . GLU B 1 177 ? 44.05242 11.54495 1.60128 1.000 24.97345 198 GLU B CA 1
ATOM 3947 C C . GLU B 1 177 ? 42.55994 11.41778 1.30083 1.000 27.90516 198 GLU B C 1
ATOM 3948 O O . GLU B 1 177 ? 41.77778 12.35488 1.47426 1.000 23.58666 198 GLU B O 1
ATOM 3954 N N . LYS B 1 178 ? 42.17318 10.23123 0.83286 1.000 28.84607 199 LYS B N 1
ATOM 3955 C CA . LYS B 1 178 ? 40.77507 9.86807 0.62492 1.000 25.16424 199 LYS B CA 1
ATOM 3956 C C . LYS B 1 178 ? 40.26292 8.83372 1.61664 1.000 25.49315 199 LYS B C 1
ATOM 3957 O O . LYS B 1 178 ? 39.10914 8.91464 2.04212 1.000 25.04788 199 LYS B O 1
ATOM 3963 N N . TYR B 1 179 ? 41.09257 7.85098 1.97283 1.000 22.41807 200 TYR B N 1
ATOM 3964 C CA . TYR B 1 179 ? 40.78510 6.83022 2.97387 1.000 24.05410 200 TYR B CA 1
ATOM 3965 C C . TYR B 1 179 ? 39.63195 5.92527 2.54714 1.000 23.26326 200 TYR B C 1
ATOM 3966 O O . TYR B 1 179 ? 39.84575 4.75476 2.21158 1.000 21.69124 200 TYR B O 1
ATOM 3975 N N . ILE B 1 180 ? 38.41064 6.45574 2.56292 1.000 26.83324 201 ILE B N 1
ATOM 3976 C CA . ILE B 1 180 ? 37.22113 5.74838 2.10419 1.000 22.31959 201 ILE B CA 1
ATOM 3977 C C . ILE B 1 180 ? 36.40913 6.71702 1.26042 1.000 24.53779 201 ILE B C 1
ATOM 3978 O O . ILE B 1 180 ? 35.95694 7.75329 1.76390 1.000 22.08175 201 ILE B O 1
ATOM 3983 N N . PHE B 1 181 ? 36.20549 6.37778 -0.00946 1.000 28.35770 202 PHE B N 1
ATOM 3984 C CA . PHE B 1 181 ? 35.50214 7.26782 -0.91692 1.000 28.06638 202 PHE B CA 1
ATOM 3985 C C . PHE B 1 181 ? 34.60154 6.45309 -1.83296 1.000 22.98371 202 PHE B C 1
ATOM 3986 O O . PHE B 1 181 ? 3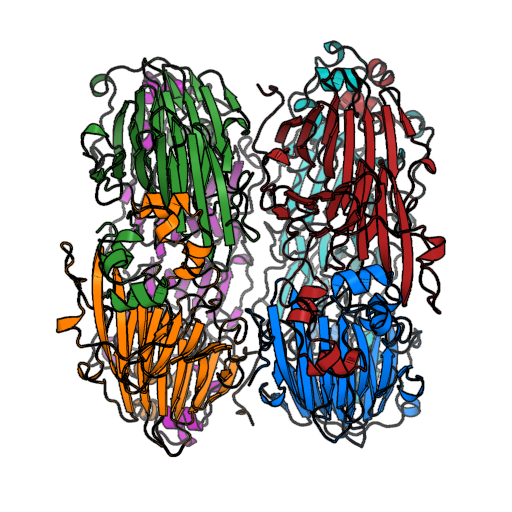4.79422 5.25023 -2.03113 1.000 25.39163 202 PHE B O 1
ATOM 3994 N N . ASN B 1 182 ? 33.63335 7.14352 -2.42557 1.000 21.98654 203 ASN B N 1
ATOM 3995 C CA . ASN B 1 182 ? 32.59792 6.46770 -3.18893 1.000 27.45509 203 ASN B CA 1
ATOM 3996 C C . ASN B 1 182 ? 33.12828 6.04926 -4.55388 1.000 27.00983 203 ASN B C 1
ATOM 3997 O O . ASN B 1 182 ? 34.04097 6.66159 -5.11557 1.000 24.98216 203 ASN B O 1
ATOM 4002 N N . GLY B 1 183 ? 32.55009 4.97929 -5.08186 1.000 24.52715 204 GLY B N 1
ATOM 4003 C CA . GLY B 1 183 ? 32.90454 4.54074 -6.41117 1.000 23.28025 204 GLY B CA 1
ATOM 4004 C C . GLY B 1 183 ? 31.77188 3.72343 -6.97768 1.000 28.85605 204 GLY B C 1
ATOM 4005 O O . GLY B 1 183 ? 30.82922 3.34619 -6.27595 1.000 27.85844 204 GLY B O 1
ATOM 4006 N N . GLU B 1 184 ? 31.89618 3.43033 -8.26271 1.000 36.75795 205 GLU B N 1
ATOM 4007 C CA . GLU B 1 184 ? 30.92007 2.61147 -8.95529 1.000 38.45284 205 GLU B CA 1
ATOM 4008 C C . GLU B 1 184 ? 31.31040 1.14500 -8.85215 1.000 32.37311 205 GLU B C 1
ATOM 4009 O O . GLU B 1 184 ? 32.49316 0.79802 -8.93491 1.000 32.30348 205 GLU B O 1
ATOM 4015 N N . VAL B 1 185 ? 30.30744 0.29297 -8.66080 1.000 25.28896 206 VAL B N 1
ATOM 4016 C CA . VAL B 1 185 ? 30.49722 -1.15456 -8.61048 1.000 29.97345 206 VAL B CA 1
ATOM 4017 C C . VAL B 1 185 ? 31.23482 -1.59238 -9.86906 1.000 31.48395 206 VAL B C 1
ATOM 4018 O O . VAL B 1 185 ? 30.77337 -1.32385 -10.98611 1.000 35.60113 206 VAL B O 1
ATOM 4022 N N . PRO B 1 186 ? 32.37573 -2.26265 -9.73534 1.000 30.92815 207 PRO B N 1
ATOM 4023 C CA . PRO B 1 186 ? 33.22027 -2.54067 -10.90299 1.000 29.25541 207 PRO B CA 1
ATOM 4024 C C . PRO B 1 186 ? 32.67169 -3.69136 -11.73215 1.000 30.86233 207 PRO B C 1
ATOM 4025 O O . PRO B 1 186 ? 31.72484 -4.38582 -11.35254 1.000 27.31750 207 PRO B O 1
ATOM 4029 N N . GLY B 1 187 ? 33.28116 -3.87738 -12.90169 1.000 33.21916 208 GLY B N 1
ATOM 4030 C CA . GLY B 1 187 ? 32.89221 -4.95079 -13.78503 1.000 27.58940 208 GLY B CA 1
ATOM 4031 C C . GLY B 1 187 ? 33.44432 -6.28301 -13.31726 1.000 36.03271 208 GLY B C 1
ATOM 4032 O O . GLY B 1 187 ? 34.03990 -6.39160 -12.23935 1.000 37.99595 208 GLY B O 1
ATOM 4033 N N . PRO B 1 188 ? 33.26398 -7.32469 -14.12520 1.000 33.28211 209 PRO B N 1
ATOM 4034 C CA . PRO B 1 188 ? 33.78966 -8.64398 -13.75563 1.000 30.58061 209 PRO B CA 1
ATOM 4035 C C . PRO B 1 188 ? 35.30771 -8.70389 -13.84848 1.000 29.54366 209 PRO B C 1
ATOM 4036 O O . PRO B 1 188 ? 35.92603 -8.02822 -14.67373 1.000 25.95602 209 PRO B O 1
ATOM 4040 N N . ILE B 1 189 ? 35.90120 -9.55344 -12.99901 1.000 28.61881 210 ILE B N 1
ATOM 4041 C CA . ILE B 1 189 ? 37.35706 -9.71961 -12.96791 1.000 27.51362 210 ILE B CA 1
ATOM 4042 C C . ILE B 1 189 ? 37.87529 -10.08342 -14.35076 1.000 29.87866 210 ILE B C 1
ATOM 4043 O O . ILE B 1 189 ? 38.92719 -9.59550 -14.78910 1.000 30.55232 210 ILE B O 1
ATOM 4048 N N . SER B 1 190 ? 37.13346 -10.93496 -15.06702 1.000 25.24374 211 SER B N 1
ATOM 4049 C CA . SER B 1 190 ? 37.53975 -11.34977 -16.40379 1.000 28.92494 211 SER B CA 1
ATOM 4050 C C . SER B 1 190 ? 37.62480 -10.16494 -17.35060 1.000 31.08394 211 SER B C 1
ATOM 4051 O O . SER B 1 190 ? 38.29007 -10.25154 -18.38830 1.000 30.79301 211 SER B O 1
ATOM 4054 N N . GLU B 1 191 ? 36.95071 -9.06702 -17.01778 1.000 34.05947 212 GLU B N 1
ATOM 4055 C CA . GLU B 1 191 ? 36.97681 -7.84890 -17.81493 1.000 30.54374 212 GLU B CA 1
ATOM 4056 C C . GLU B 1 191 ? 37.96889 -6.80173 -17.30902 1.000 35.63645 212 GLU B C 1
ATOM 4057 O O . GLU B 1 191 ? 38.56268 -6.08020 -18.11869 1.000 41.35279 212 GLU B O 1
ATOM 4063 N N . VAL B 1 192 ? 38.26661 -6.78009 -16.00249 1.000 28.42453 213 VAL B N 1
ATOM 4064 C CA . VAL B 1 192 ? 39.01347 -5.65998 -15.42204 1.000 34.32198 213 VAL B CA 1
ATOM 4065 C C . VAL B 1 192 ? 40.45270 -6.01273 -15.09693 1.000 31.30959 213 VAL B C 1
ATOM 4066 O O . VAL B 1 192 ? 41.26030 -5.10715 -14.83100 1.000 24.60946 213 VAL B O 1
ATOM 4070 N N . LYS B 1 193 ? 40.78897 -7.29515 -15.07403 1.000 25.88662 214 LYS B N 1
ATOM 4071 C CA . LYS B 1 193 ? 42.10782 -7.76620 -14.69238 1.000 29.06644 214 LYS B CA 1
ATOM 4072 C C . LYS B 1 193 ? 43.16899 -7.29896 -15.68277 1.000 25.70252 214 LYS B C 1
ATOM 4073 O O . LYS B 1 193 ? 42.93022 -7.20709 -16.88817 1.000 31.09613 214 LYS B O 1
ATOM 4079 N N . LYS B 1 194 ? 44.31599 -6.89629 -15.13997 1.000 27.23490 215 LYS B N 1
ATOM 4080 C CA . LYS B 1 194 ? 45.47677 -6.46358 -15.91196 1.000 32.69870 215 LYS B CA 1
ATOM 4081 C C . LYS B 1 194 ? 46.47279 -7.60333 -16.07402 1.000 28.58351 215 LYS B C 1
ATOM 4082 O O . LYS B 1 194 ? 46.63574 -8.41703 -15.15910 1.000 39.97729 215 LYS B O 1
ATOM 4088 N N . ASN B 1 195 ? 47.17994 -7.63345 -17.20631 1.000 33.95192 216 ASN B N 1
ATOM 4089 C CA . ASN B 1 195 ? 48.17726 -8.67531 -17.42169 1.000 39.51372 216 ASN B CA 1
ATOM 4090 C C . ASN B 1 195 ? 49.44546 -8.35136 -16.64730 1.000 35.81898 216 ASN B C 1
ATOM 4091 O O . ASN B 1 195 ? 49.89803 -7.20070 -16.60216 1.000 38.93977 216 ASN B O 1
ATOM 4096 N N . ASN B 1 196 ? 50.00375 -9.36664 -16.02943 1.000 28.94593 217 ASN B N 1
ATOM 4097 C CA . ASN B 1 196 ? 51.20117 -9.23027 -15.21724 1.000 31.26345 217 ASN B CA 1
ATOM 4098 C C . ASN B 1 196 ? 52.15982 -10.33012 -15.64422 1.000 33.46945 217 ASN B C 1
ATOM 4099 O O . ASN B 1 196 ? 51.87777 -11.51285 -15.41870 1.000 29.78764 217 ASN B O 1
ATOM 4104 N N . PRO B 1 197 ? 53.28365 -9.99116 -16.28520 1.000 36.48055 218 PRO B N 1
ATOM 4105 C CA . PRO B 1 197 ? 54.21422 -11.04698 -16.71531 1.000 26.13943 218 PRO B CA 1
ATOM 4106 C C . PRO B 1 197 ? 54.74327 -11.87775 -15.56227 1.000 24.67486 218 PRO B C 1
ATOM 4107 O O . PRO B 1 197 ? 55.21859 -13.00032 -15.78491 1.000 23.96351 218 PRO B O 1
ATOM 4111 N N . ASN B 1 198 ? 54.66012 -11.36662 -14.32637 1.000 30.68793 219 ASN B N 1
ATOM 4112 C CA . ASN B 1 198 ? 55.04273 -12.15514 -13.15975 1.000 26.03032 219 ASN B CA 1
ATOM 4113 C C . ASN B 1 198 ? 53.96123 -13.14813 -12.75574 1.000 27.52980 219 ASN B C 1
ATOM 4114 O O . ASN B 1 198 ? 54.24498 -14.06195 -11.97692 1.000 20.67976 219 ASN B O 1
ATOM 4119 N N . GLY B 1 199 ? 52.74258 -12.99062 -13.26303 1.000 29.94434 220 GLY B N 1
ATOM 4120 C CA . GLY B 1 199 ? 51.65931 -13.90218 -12.95136 1.000 22.53796 220 GLY B CA 1
ATOM 4121 C C . GLY B 1 199 ? 50.99254 -13.59937 -11.62369 1.000 24.61673 220 GLY B C 1
ATOM 4122 O O . GLY B 1 199 ? 51.21831 -12.56765 -10.98722 1.000 27.02729 220 GLY B O 1
ATOM 4123 N N . ASP B 1 200 ? 50.12868 -14.52565 -11.21607 1.000 21.08513 221 ASP B N 1
ATOM 4124 C CA . ASP B 1 200 ? 49.34773 -14.43675 -9.98939 1.000 26.61633 221 ASP B CA 1
ATOM 4125 C C . ASP B 1 200 ? 50.14915 -14.95194 -8.79782 1.000 27.92114 221 ASP B C 1
ATOM 4126 O O . ASP B 1 200 ? 51.16999 -15.62918 -8.95042 1.000 26.75989 221 ASP B O 1
ATOM 4131 N N . VAL B 1 201 ? 49.68085 -14.61045 -7.60325 1.000 25.03544 222 VAL B N 1
ATOM 4132 C CA . VAL B 1 201 ? 50.35054 -15.11139 -6.39999 1.000 24.22291 222 VAL B CA 1
ATOM 4133 C C . VAL B 1 201 ? 50.13046 -16.61549 -6.30343 1.000 17.87346 222 VAL B C 1
ATOM 4134 O O . VAL B 1 201 ? 49.03541 -17.09779 -6.64225 1.000 16.24594 222 VAL B O 1
ATOM 4138 N N . PRO B 1 202 ? 51.11392 -17.39035 -5.83701 1.000 19.67734 223 PRO B N 1
ATOM 4139 C CA . PRO B 1 202 ? 50.98939 -18.85829 -5.92401 1.000 17.79920 223 PRO B CA 1
ATOM 4140 C C . PRO B 1 202 ? 49.90366 -19.44094 -5.04186 1.000 20.34391 223 PRO B C 1
ATOM 4141 O O . PRO B 1 202 ? 49.34891 -20.49503 -5.37933 1.000 22.23220 223 PRO B O 1
ATOM 4145 N N . SER B 1 203 ? 49.57458 -18.79528 -3.92463 1.000 26.32360 224 SER B N 1
ATOM 4146 C CA . SER B 1 203 ? 48.50185 -19.26413 -3.06829 1.000 22.66490 224 SER B CA 1
ATOM 4147 C C . SER B 1 203 ? 47.63404 -18.05887 -2.73064 1.000 21.06588 224 SER B C 1
ATOM 4148 O O . SER B 1 203 ? 48.16664 -16.98643 -2.39112 1.000 20.74018 224 SER B O 1
ATOM 4151 N N . PRO B 1 204 ? 46.31018 -18.19475 -2.79044 1.000 20.95772 225 PRO B N 1
ATOM 4152 C CA . PRO B 1 204 ? 45.44289 -17.01482 -2.73137 1.000 20.51557 225 PRO B CA 1
ATOM 4153 C C . PRO B 1 204 ? 45.53106 -16.30875 -1.38826 1.000 19.23987 225 PRO B C 1
ATOM 4154 O O . PRO B 1 204 ? 45.74902 -16.92412 -0.34242 1.000 16.98540 225 PRO B O 1
ATOM 4158 N N . PHE B 1 205 ? 45.37943 -14.99140 -1.43432 1.000 24.97812 226 PHE B N 1
ATOM 4159 C CA . PHE B 1 205 ? 45.24859 -14.19594 -0.22586 1.000 21.26546 226 PHE B CA 1
ATOM 4160 C C . PHE B 1 205 ? 43.83151 -14.20242 0.29528 1.000 24.60208 226 PHE B C 1
ATOM 4161 O O . PHE B 1 205 ? 43.47355 -13.35235 1.11617 1.000 25.45041 226 PHE B O 1
ATOM 4169 N N . THR B 1 206 ? 43.03564 -15.16250 -0.15634 1.000 28.34275 227 THR B N 1
ATOM 4170 C CA . THR B 1 206 ? 41.61127 -15.22474 0.10828 1.000 29.62511 227 THR B CA 1
ATOM 4171 C C . THR B 1 206 ? 41.27270 -16.65960 0.49363 1.000 31.36121 227 THR B C 1
ATOM 4172 O O . THR B 1 206 ? 41.93510 -17.60230 0.04628 1.000 34.18785 227 THR B O 1
ATOM 4176 N N . PHE B 1 207 ? 40.25649 -16.82397 1.33990 1.000 26.16943 228 PHE B N 1
ATOM 4177 C CA . PHE B 1 207 ? 39.81439 -18.14023 1.78715 1.000 29.14595 228 PHE B CA 1
ATOM 4178 C C . PHE B 1 207 ? 38.29390 -18.17422 1.76914 1.000 30.15778 228 PHE B C 1
ATOM 4179 O O . PHE B 1 207 ? 37.64471 -17.42469 2.50783 1.000 27.92835 228 PHE B O 1
ATOM 4187 N N . HIS B 1 208 ? 37.73244 -19.03965 0.92726 1.000 32.01208 229 HIS B N 1
ATOM 4188 C CA . HIS B 1 208 ? 36.28581 -19.16758 0.77276 1.000 33.79349 229 HIS B CA 1
ATOM 4189 C C . HIS B 1 208 ? 35.78493 -20.23390 1.75343 1.000 42.99455 229 HIS B C 1
ATOM 4190 O O . HIS B 1 208 ? 36.14952 -21.40778 1.64204 1.000 45.58021 229 HIS B O 1
ATOM 4197 N N . MET B 1 209 ? 34.94974 -19.81358 2.71804 1.000 42.45657 230 MET B N 1
ATOM 4198 C CA . MET B 1 209 ? 34.62707 -20.60547 3.90968 1.000 38.87377 230 MET B CA 1
ATOM 4199 C C . MET B 1 209 ? 33.72609 -21.81373 3.65321 1.000 45.70010 230 MET B C 1
ATOM 4200 O O . MET B 1 209 ? 33.74539 -22.75264 4.45903 1.000 55.98257 230 MET B O 1
ATOM 4205 N N . ASN B 1 210 ? 32.98568 -21.82738 2.54287 1.000 52.45590 231 ASN B N 1
ATOM 4206 C CA . ASN B 1 210 ? 32.28197 -23.01566 2.07322 1.000 55.51676 231 ASN B CA 1
ATOM 4207 C C . ASN B 1 210 ? 33.22485 -24.13917 1.69317 1.000 54.64272 231 ASN B C 1
ATOM 4208 O O . ASN B 1 210 ? 32.76896 -25.28080 1.61702 1.000 51.39017 231 ASN B O 1
ATOM 4213 N N . ASP B 1 211 ? 34.51736 -23.87186 1.51339 1.000 55.08949 232 ASP B N 1
ATOM 4214 C CA . ASP B 1 211 ? 35.45062 -24.94712 1.22527 1.000 53.00133 232 ASP B CA 1
ATOM 4215 C C . ASP B 1 211 ? 35.85593 -25.76549 2.44033 1.000 51.72556 232 ASP B C 1
ATOM 4216 O O . ASP B 1 211 ? 36.59907 -26.73160 2.26265 1.000 56.89674 232 ASP B O 1
ATOM 4221 N N . LEU B 1 212 ? 35.35697 -25.47535 3.63721 1.000 47.84283 233 LEU B N 1
ATOM 4222 C CA . LEU B 1 212 ? 36.01461 -25.94699 4.85846 1.000 41.80008 233 LEU B CA 1
ATOM 4223 C C . LEU B 1 212 ? 35.08705 -26.79581 5.73912 1.000 41.92593 233 LEU B C 1
ATOM 4224 O O . LEU B 1 212 ? 33.95479 -26.37700 6.01971 1.000 37.56351 233 LEU B O 1
ATOM 4229 N N . LYS B 1 213 ? 35.58226 -28.03135 6.20365 1.000 54.11344 234 LYS B N 1
ATOM 4230 C CA . LYS B 1 213 ? 34.38504 -28.58914 6.86263 1.000 44.52954 234 LYS B CA 1
ATOM 4231 C C . LYS B 1 213 ? 34.58843 -28.40764 8.36663 1.000 35.74629 234 LYS B C 1
ATOM 4232 O O . LYS B 1 213 ? 35.73659 -28.31856 8.80929 1.000 32.23078 234 LYS B O 1
ATOM 4238 N N . PRO B 1 214 ? 33.58105 -28.20573 9.21125 1.000 32.98754 235 PRO B N 1
ATOM 4239 C CA . PRO B 1 214 ? 33.85826 -27.96499 10.63240 1.000 32.45800 235 PRO B CA 1
ATOM 4240 C C . PRO B 1 214 ? 34.12623 -29.24565 11.40097 1.000 37.61075 235 PRO B C 1
ATOM 4241 O O . PRO B 1 214 ? 33.60590 -30.31104 11.06562 1.000 36.94041 235 PRO B O 1
ATOM 4245 N N . HIS B 1 215 ? 34.99934 -29.14348 12.41316 1.000 43.95297 236 HIS B N 1
ATOM 4246 C CA . HIS B 1 215 ? 35.04614 -30.15834 13.46417 1.000 33.53683 236 HIS B CA 1
ATOM 4247 C C . HIS B 1 215 ? 33.77544 -30.03841 14.30184 1.000 31.92833 236 HIS B C 1
ATOM 4248 O O . HIS B 1 215 ? 33.45807 -28.95534 14.80514 1.000 35.80909 236 HIS B O 1
ATOM 4255 N N . GLU B 1 216 ? 33.03029 -31.13416 14.43732 1.000 43.24938 237 GLU B N 1
ATOM 4256 C CA . GLU B 1 216 ? 31.74859 -31.12703 15.14450 1.000 42.58568 237 GLU B CA 1
ATOM 4257 C C . GLU B 1 216 ? 31.87775 -31.82288 16.49808 1.000 43.13164 237 GLU B C 1
ATOM 4258 O O . GLU B 1 216 ? 32.41673 -32.93328 16.56724 1.000 46.51321 237 GLU B O 1
ATOM 4264 N N . PHE B 1 217 ? 31.41575 -31.15955 17.57096 1.000 45.29642 238 PHE B N 1
ATOM 4265 C CA . PHE B 1 217 ? 31.31421 -31.70389 18.92327 1.000 49.94052 238 PHE B CA 1
ATOM 4266 C C . PHE B 1 217 ? 29.86023 -31.63915 19.41403 1.000 55.66256 238 PHE B C 1
ATOM 4267 O O . PHE B 1 217 ? 28.94821 -31.39347 18.62077 1.000 50.33423 238 PHE B O 1
ATOM 4275 N N . GLU B 1 218 ? 29.60968 -31.91060 20.70569 1.000 54.79795 239 GLU B N 1
ATOM 4276 C CA . GLU B 1 218 ? 28.21243 -31.93447 21.15432 1.000 49.55351 239 GLU B CA 1
ATOM 4277 C C . GLU B 1 218 ? 27.53439 -30.57817 21.11403 1.000 48.37774 239 GLU B C 1
ATOM 4278 O O . GLU B 1 218 ? 26.39039 -30.45944 20.66812 1.000 47.09985 239 GLU B O 1
ATOM 4284 N N . ALA B 1 219 ? 28.20466 -29.55909 21.56143 1.000 50.64031 240 ALA B N 1
ATOM 4285 C CA . ALA B 1 219 ? 27.44476 -28.33595 21.69190 1.000 46.41867 240 ALA B CA 1
ATOM 4286 C C . ALA B 1 219 ? 27.51333 -27.43075 20.47365 1.000 43.97115 240 ALA B C 1
ATOM 4287 O O . ALA B 1 219 ? 26.75177 -26.44021 20.40419 1.000 38.68351 240 ALA B O 1
ATOM 4289 N N . GLY B 1 220 ? 28.35863 -27.76342 19.50707 1.000 43.63493 241 GLY B N 1
ATOM 4290 C CA . GLY B 1 220 ? 28.44761 -26.93369 18.33058 1.000 43.64879 241 GLY B CA 1
ATOM 4291 C C . GLY B 1 220 ? 29.52760 -27.42098 17.38800 1.000 43.33479 241 GLY B C 1
ATOM 4292 O O . GLY B 1 220 ? 29.91230 -28.59696 17.38723 1.000 41.15123 241 GLY B O 1
ATOM 4293 N N . LYS B 1 221 ? 29.99243 -26.47845 16.57635 1.000 36.49038 242 LYS B N 1
ATOM 4294 C CA . LYS B 1 221 ? 30.96051 -26.69168 15.51383 1.000 34.39864 242 LYS B CA 1
ATOM 4295 C C . LYS B 1 221 ? 32.07811 -25.66241 15.64422 1.000 29.82332 242 LYS B C 1
ATOM 4296 O O . LYS B 1 221 ? 31.89183 -24.56735 16.18998 1.000 35.45314 242 LYS B O 1
ATOM 4302 N N . VAL B 1 222 ? 33.25116 -26.03349 15.12874 1.000 26.30721 243 VAL B N 1
ATOM 4303 C CA . VAL B 1 222 ? 34.42635 -25.16707 15.09217 1.000 27.96279 243 VAL B CA 1
ATOM 4304 C C . VAL B 1 222 ? 35.07215 -25.31650 13.72454 1.000 33.58109 243 VAL B C 1
ATOM 4305 O O . VAL B 1 222 ? 35.45833 -26.42398 13.33310 1.000 31.88965 243 VAL B O 1
ATOM 4309 N N . TRP B 1 223 ? 35.18157 -24.21060 12.99770 1.000 26.16783 244 TRP B N 1
ATOM 4310 C CA . TRP B 1 223 ? 35.98224 -24.14954 11.78356 1.000 26.86389 244 TRP B CA 1
ATOM 4311 C C . TRP B 1 223 ? 37.35970 -23.63254 12.18615 1.000 25.71269 244 TRP B C 1
ATOM 4312 O O . TRP B 1 223 ? 37.48013 -22.51830 12.69912 1.000 35.75123 244 TRP B O 1
ATOM 4323 N N . ILE B 1 224 ? 38.40302 -24.41772 11.93361 1.000 15.91139 245 ILE B N 1
ATOM 4324 C CA . ILE B 1 224 ? 39.76905 -24.05045 12.30074 1.000 19.69546 245 ILE B CA 1
ATOM 4325 C C . ILE B 1 224 ? 40.52847 -23.67138 11.03737 1.000 25.23313 245 ILE B C 1
ATOM 4326 O O . ILE B 1 224 ? 40.67740 -24.49205 10.12289 1.000 36.25240 245 ILE B O 1
ATOM 4331 N N . ILE B 1 225 ? 41.00833 -22.43066 10.98139 1.000 17.35053 246 ILE B N 1
ATOM 4332 C CA . ILE B 1 225 ? 41.74539 -21.91069 9.83790 1.000 18.17365 246 ILE B CA 1
ATOM 4333 C C . ILE B 1 225 ? 43.10598 -21.44816 10.34539 1.000 21.06021 246 ILE B C 1
ATOM 4334 O O . ILE B 1 225 ? 43.21144 -20.39729 10.99145 1.000 25.93318 246 ILE B O 1
ATOM 4339 N N . ASP B 1 226 ? 44.14314 -22.23116 10.07131 1.000 19.59590 247 ASP B N 1
ATOM 4340 C CA . ASP B 1 226 ? 45.51042 -21.84953 10.40717 1.000 21.16949 247 ASP B CA 1
ATOM 4341 C C . ASP B 1 226 ? 46.37555 -22.10005 9.17422 1.000 17.03790 247 ASP B C 1
ATOM 4342 O O . ASP B 1 226 ? 45.87600 -22.35650 8.07199 1.000 16.03250 247 ASP B O 1
ATOM 4347 N N . SER B 1 227 ? 47.69670 -22.00865 9.34764 1.000 15.52553 248 SER B N 1
ATOM 4348 C CA . SER B 1 227 ? 48.60039 -22.05186 8.20291 1.000 19.78313 248 SER B CA 1
ATOM 4349 C C . SER B 1 227 ? 48.54047 -23.38092 7.46299 1.000 21.74403 248 SER B C 1
ATOM 4350 O O . SER B 1 227 ? 48.85572 -23.42682 6.27190 1.000 25.38818 248 SER B O 1
ATOM 4353 N N . LYS B 1 228 ? 48.12525 -24.46081 8.12678 1.000 29.37626 249 LYS B N 1
ATOM 4354 C CA . LYS B 1 228 ? 48.00569 -25.73501 7.43275 1.000 25.09299 249 LYS B CA 1
ATOM 4355 C C . LYS B 1 228 ? 46.79185 -25.75109 6.51421 1.000 24.38337 249 LYS B C 1
ATOM 4356 O O . LYS B 1 228 ? 46.65746 -26.66913 5.69472 1.000 30.87086 249 LYS B O 1
ATOM 4362 N N . VAL B 1 229 ? 45.89834 -24.76631 6.65547 1.000 19.28299 250 VAL B N 1
ATOM 4363 C CA . VAL B 1 229 ? 44.65500 -24.67034 5.89486 1.000 20.36045 250 VAL B CA 1
ATOM 4364 C C . VAL B 1 229 ? 44.69459 -23.46747 4.95644 1.000 25.10498 250 VAL B C 1
ATOM 4365 O O . VAL B 1 229 ? 44.10877 -23.48893 3.86580 1.000 23.20484 250 VAL B O 1
ATOM 4369 N N . PHE B 1 230 ? 45.41236 -22.42212 5.36309 1.000 26.29865 251 PHE B N 1
ATOM 4370 C CA . PHE B 1 230 ? 45.37441 -21.11045 4.71711 1.000 23.06072 251 PHE B CA 1
ATOM 4371 C C . PHE B 1 230 ? 46.82546 -20.65104 4.62041 1.000 26.10095 251 PHE B C 1
ATOM 4372 O O . PHE B 1 230 ? 47.27192 -19.78468 5.38568 1.000 23.81898 251 PHE B O 1
ATOM 4380 N N . PRO B 1 231 ? 47.58686 -21.20702 3.66836 1.000 29.27972 252 PRO B N 1
ATOM 4381 C CA . PRO B 1 231 ? 49.06108 -21.15084 3.76294 1.000 21.17094 252 PRO B CA 1
ATOM 4382 C C . PRO B 1 231 ? 49.65875 -19.75404 3.83148 1.000 21.43610 252 PRO B C 1
ATOM 4383 O O . PRO B 1 231 ? 50.70430 -19.58604 4.47043 1.000 22.52043 252 PRO B O 1
ATOM 4387 N N . VAL B 1 232 ? 49.03834 -18.74437 3.21495 1.000 19.39894 253 VAL B N 1
ATOM 4388 C CA . VAL B 1 232 ? 49.62609 -17.41198 3.26444 1.000 20.65392 253 VAL B CA 1
ATOM 4389 C C . VAL B 1 232 ? 49.52699 -16.81674 4.66068 1.000 21.57778 253 VAL B C 1
ATOM 4390 O O . VAL B 1 232 ? 50.28134 -15.89262 4.99053 1.000 23.44635 253 VAL B O 1
ATOM 4394 N N . ALA B 1 233 ? 48.61799 -17.32790 5.49413 1.000 22.10805 254 ALA B N 1
ATOM 4395 C CA . ALA B 1 233 ? 48.38189 -16.78643 6.83316 1.000 19.02490 254 ALA B CA 1
ATOM 4396 C C . ALA B 1 233 ? 49.42121 -17.36545 7.79560 1.000 17.13860 254 ALA B C 1
ATOM 4397 O O . ALA B 1 233 ? 49.15863 -18.27168 8.59063 1.000 25.79406 254 ALA B O 1
ATOM 4399 N N . GLN B 1 234 ? 50.62759 -16.80027 7.71635 1.000 17.04874 255 GLN B N 1
ATOM 4400 C CA . GLN B 1 234 ? 51.77089 -17.25136 8.49934 1.000 21.04239 255 GLN B CA 1
ATOM 4401 C C . GLN B 1 234 ? 51.90175 -16.50075 9.81666 1.000 23.70931 255 GLN B C 1
ATOM 4402 O O . GLN B 1 234 ? 52.85862 -16.73974 10.56272 1.000 23.91159 255 GLN B O 1
ATOM 4408 N N . THR B 1 235 ? 50.98774 -15.56872 10.09860 1.000 20.87670 256 THR B N 1
ATOM 4409 C CA . THR B 1 235 ? 51.13865 -14.69416 11.25709 1.000 25.38731 256 THR B CA 1
ATOM 4410 C C . THR B 1 235 ? 49.94428 -14.76367 12.20722 1.000 22.13490 256 THR B C 1
ATOM 4411 O O . THR B 1 235 ? 50.12196 -14.81192 13.43061 1.000 17.57142 256 THR B O 1
ATOM 4415 N N . ILE B 1 236 ? 48.72995 -14.80128 11.65718 1.000 26.32410 257 ILE B N 1
ATOM 4416 C CA . ILE B 1 236 ? 47.49507 -14.82769 12.43539 1.000 20.44540 257 ILE B CA 1
ATOM 4417 C C . ILE B 1 236 ? 46.65662 -16.01732 11.98239 1.000 20.81463 257 ILE B C 1
ATOM 4418 O O . ILE B 1 236 ? 46.51514 -16.25424 10.77810 1.000 26.08449 257 ILE B O 1
ATOM 4423 N N . SER B 1 237 ? 46.08550 -16.75140 12.94106 1.000 28.83979 258 SER B N 1
ATOM 4424 C CA . SER B 1 237 ? 45.18774 -17.86700 12.64922 1.000 23.82911 258 SER B CA 1
ATOM 4425 C C . SER B 1 237 ? 43.94067 -17.74046 13.51559 1.000 22.17132 258 SER B C 1
ATOM 4426 O O . SER B 1 237 ? 43.88816 -16.91957 14.43511 1.000 28.36421 258 SER B O 1
ATOM 4429 N N . ALA B 1 238 ? 42.91564 -18.54388 13.22459 1.000 20.43359 259 ALA B N 1
ATOM 4430 C CA . ALA B 1 238 ? 41.65185 -18.35486 13.92887 1.000 20.00441 259 ALA B CA 1
ATOM 4431 C C . ALA B 1 238 ? 40.81203 -19.62472 13.91983 1.000 22.32961 259 ALA B C 1
ATOM 4432 O O . ALA B 1 238 ? 41.10533 -20.59406 13.21908 1.000 27.62641 259 ALA B O 1
ATOM 4434 N N . ALA B 1 239 ? 39.78234 -19.60444 14.76728 1.000 16.21909 260 ALA B N 1
ATOM 4435 C CA . ALA B 1 239 ? 38.73218 -20.60502 14.87003 1.000 22.11594 260 ALA B CA 1
ATOM 4436 C C . ALA B 1 239 ? 37.39249 -19.88985 14.95346 1.000 21.76823 260 ALA B C 1
ATOM 4437 O O . ALA B 1 239 ? 37.21981 -18.98431 15.77173 1.000 27.86252 260 ALA B O 1
ATOM 4439 N N . ILE B 1 240 ? 36.47849 -20.23604 14.05825 1.000 19.85308 261 ILE B N 1
ATOM 4440 C CA . ILE B 1 240 ? 35.09971 -19.76793 14.12017 1.000 22.80943 261 ILE B CA 1
ATOM 4441 C C . ILE B 1 240 ? 34.31220 -20.80473 14.90672 1.000 28.19656 261 ILE B C 1
ATOM 4442 O O . ILE B 1 240 ? 34.24504 -21.97275 14.51239 1.000 34.49519 261 ILE B O 1
ATOM 4447 N N . VAL B 1 241 ? 33.70290 -20.38628 16.01147 1.000 26.41937 262 VAL B N 1
ATOM 4448 C CA . VAL B 1 241 ? 33.01104 -21.28551 16.92283 1.000 30.21631 262 VAL B CA 1
ATOM 4449 C C . VAL B 1 241 ? 31.53534 -20.93465 16.89740 1.000 31.87971 262 VAL B C 1
ATOM 4450 O O . VAL B 1 241 ? 31.16266 -19.76395 17.06470 1.000 34.90893 262 VAL B O 1
ATOM 4454 N N . GLU B 1 242 ? 30.69915 -21.95200 16.70038 1.000 31.46081 263 GLU B N 1
ATOM 4455 C CA . GLU B 1 242 ? 29.25234 -21.82817 16.79081 1.000 33.75915 263 GLU B CA 1
ATOM 4456 C C . GLU B 1 242 ? 28.77889 -22.80860 17.85256 1.000 38.39919 263 GLU B C 1
ATOM 4457 O O . GLU B 1 242 ? 29.06204 -24.00952 17.76731 1.000 38.66039 263 GLU B O 1
ATOM 4463 N N . ILE B 1 243 ? 28.07027 -22.29639 18.85254 1.000 40.35050 264 ILE B N 1
ATOM 4464 C CA . ILE B 1 243 ? 27.63413 -23.08647 19.99510 1.000 33.83011 264 ILE B CA 1
ATOM 4465 C C . ILE B 1 243 ? 26.12707 -22.92399 20.12689 1.000 30.70434 264 ILE B C 1
ATOM 4466 O O . ILE B 1 243 ? 25.62226 -21.80186 20.26043 1.000 31.54308 264 ILE B O 1
ATOM 4471 N N . GLN B 1 244 ? 25.41823 -24.04672 20.09748 1.000 32.75716 265 GLN B N 1
ATOM 4472 C CA . GLN B 1 244 ? 23.96938 -24.05406 20.11230 1.000 32.89935 265 GLN B CA 1
ATOM 4473 C C . GLN B 1 244 ? 23.44362 -23.64732 21.48788 1.000 28.74522 265 GLN B C 1
ATOM 4474 O O . GLN B 1 244 ? 24.18331 -23.66830 22.47499 1.000 25.57468 265 GLN B O 1
ATOM 4480 N N . PRO B 1 245 ? 22.17721 -23.23207 21.56549 1.000 27.92908 266 PRO B N 1
ATOM 4481 C CA . PRO B 1 245 ? 21.58064 -22.89911 22.86614 1.000 34.12887 266 PRO B CA 1
ATOM 4482 C C . PRO B 1 245 ? 21.75031 -24.03455 23.86903 1.000 33.69949 266 PRO B C 1
ATOM 4483 O O . PRO B 1 245 ? 21.66863 -25.21210 23.52803 1.000 27.34359 266 PRO B O 1
ATOM 4487 N N . GLY B 1 246 ? 21.98376 -23.67813 25.12592 1.000 26.72521 267 GLY B N 1
ATOM 4488 C CA . GLY B 1 246 ? 22.26482 -24.69246 26.12445 1.000 22.48581 267 GLY B CA 1
ATOM 4489 C C . GLY B 1 246 ? 23.65601 -25.27623 26.08078 1.000 28.26344 267 GLY B C 1
ATOM 4490 O O . GLY B 1 246 ? 24.00409 -26.06521 26.96908 1.000 29.10474 267 GLY B O 1
ATOM 4491 N N . GLY B 1 247 ? 24.47125 -24.89760 25.09305 1.000 31.06098 268 GLY B N 1
ATOM 4492 C CA . GLY B 1 247 ? 25.80305 -25.43278 24.93226 1.000 27.34042 268 GLY B CA 1
ATOM 4493 C C . GLY B 1 247 ? 26.86964 -24.59807 25.62501 1.000 25.83846 268 GLY B C 1
ATOM 4494 O O . GLY B 1 247 ? 26.59871 -23.55436 26.21364 1.000 34.37375 268 GLY B O 1
ATOM 4495 N N . MET B 1 248 ? 28.11214 -25.06840 25.49575 1.000 26.04115 269 MET B N 1
ATOM 4496 C CA . MET B 1 248 ? 29.25838 -24.52027 26.20652 1.000 27.12936 269 MET B CA 1
ATOM 4497 C C . MET B 1 248 ? 30.53882 -24.92042 25.48576 1.000 27.85791 269 MET B C 1
ATOM 4498 O O . MET B 1 248 ? 30.67211 -26.06305 25.03482 1.000 32.92290 269 MET B O 1
ATOM 4503 N N . ARG B 1 249 ? 31.47482 -23.97743 25.38776 1.000 34.20038 270 ARG B N 1
ATOM 4504 C CA . ARG B 1 249 ? 32.84571 -24.29382 25.00231 1.000 31.17316 270 ARG B CA 1
ATOM 4505 C C . ARG B 1 249 ? 33.55242 -24.79698 26.25287 1.000 25.95740 270 ARG B C 1
ATOM 4506 O O . ARG B 1 249 ? 33.76207 -24.03647 27.20373 1.000 29.65139 270 ARG B O 1
ATOM 4514 N N . GLU B 1 250 ? 33.90084 -26.07929 26.26555 1.000 30.82789 271 GLU B N 1
ATOM 4515 C CA . GLU B 1 250 ? 34.35180 -26.71612 27.49218 1.000 33.90251 271 GLU B CA 1
ATOM 4516 C C . GLU B 1 250 ? 35.63836 -26.06836 28.00228 1.000 31.36501 271 GLU B C 1
ATOM 4517 O O . GLU B 1 250 ? 36.36410 -25.38444 27.26758 1.000 26.74407 271 GLU B O 1
ATOM 4523 N N . LEU B 1 251 ? 35.89658 -26.27243 29.29369 1.000 26.34827 272 LEU B N 1
ATOM 4524 C CA . LEU B 1 251 ? 37.09226 -25.72995 29.92639 1.000 26.04865 272 LEU B CA 1
ATOM 4525 C C . LEU B 1 251 ? 38.32925 -26.19672 29.17643 1.000 26.26352 272 LEU B C 1
ATOM 4526 O O . LEU B 1 251 ? 38.52044 -27.39844 28.96018 1.000 27.94303 272 LEU B O 1
ATOM 4531 N N . HIS B 1 252 ? 39.16439 -25.23957 28.78265 1.000 28.23539 273 HIS B N 1
ATOM 4532 C CA . HIS B 1 252 ? 40.31999 -25.51256 27.94688 1.000 24.04319 273 HIS B CA 1
ATOM 4533 C C . HIS B 1 252 ? 41.29436 -24.35288 28.06853 1.000 22.25357 273 HIS B C 1
ATOM 4534 O O . HIS B 1 252 ? 40.98593 -23.31056 28.65209 1.000 21.24368 273 HIS B O 1
ATOM 4541 N N . TRP B 1 253 ? 42.47523 -24.53372 27.48584 1.000 22.46253 274 TRP B N 1
ATOM 4542 C CA . TRP B 1 253 ? 43.40650 -23.42502 27.36286 1.000 23.80212 274 TRP B CA 1
ATOM 4543 C C . TRP B 1 253 ? 44.23286 -23.60509 26.10160 1.000 26.11321 274 TRP B C 1
ATOM 4544 O O . TRP B 1 253 ? 44.30694 -24.69686 25.53086 1.000 22.34029 274 TRP B O 1
ATOM 4555 N N . HIS B 1 254 ? 44.86337 -22.51241 25.67954 1.000 22.77586 275 HIS B N 1
ATOM 4556 C CA . HIS B 1 254 ? 45.73836 -22.52886 24.52136 1.000 22.10362 275 HIS B CA 1
ATOM 4557 C C . HIS B 1 254 ? 47.17642 -22.40336 24.99719 1.000 20.93179 275 HIS B C 1
ATOM 4558 O O . HIS B 1 254 ? 47.54602 -21.37602 25.58807 1.000 23.25033 275 HIS B O 1
ATOM 4565 N N . PRO B 1 255 ? 48.01111 -23.41811 24.76340 1.000 21.29528 276 PRO B N 1
ATOM 4566 C CA . PRO B 1 255 ? 49.32462 -23.47115 25.41606 1.000 22.09182 276 PRO B CA 1
ATOM 4567 C C . PRO B 1 255 ? 50.34556 -22.46399 24.90224 1.000 24.00220 276 PRO B C 1
ATOM 4568 O O . PRO B 1 255 ? 51.37893 -22.27493 25.55921 1.000 23.74663 276 PRO B O 1
ATOM 4572 N N . LYS B 1 256 ? 50.11812 -21.81954 23.76003 1.000 24.89032 277 LYS B N 1
ATOM 4573 C CA . LYS B 1 256 ? 51.17057 -21.02039 23.14831 1.000 29.40646 277 LYS B CA 1
ATOM 4574 C C . LYS B 1 256 ? 50.90614 -19.52127 23.07820 1.000 23.03694 277 LYS B C 1
ATOM 4575 O O . LYS B 1 256 ? 51.87169 -18.76094 22.94246 1.000 25.06536 277 LYS B O 1
ATOM 4581 N N . SER B 1 257 ? 49.65999 -19.05995 23.17932 1.000 20.01704 278 SER B N 1
ATOM 4582 C CA . SER B 1 257 ? 49.41878 -17.65209 22.88297 1.000 27.30914 278 SER B CA 1
ATOM 4583 C C . SER B 1 257 ? 48.15743 -17.13189 23.56033 1.000 27.37639 278 SER B C 1
ATOM 4584 O O . SER B 1 257 ? 47.25665 -17.89368 23.92157 1.000 23.36797 278 SER B O 1
ATOM 4587 N N . GLU B 1 258 ? 48.11443 -15.80522 23.70193 1.000 32.91900 279 GLU B N 1
ATOM 4588 C CA . GLU B 1 258 ? 46.90528 -15.07185 24.05787 1.000 21.75408 279 GLU B CA 1
ATOM 4589 C C . GLU B 1 258 ? 45.80355 -15.32175 23.03342 1.000 23.58173 279 GLU B C 1
ATOM 4590 O O . GLU B 1 258 ? 46.07252 -15.61992 21.86585 1.000 28.97838 279 GLU B O 1
ATOM 4596 N N . GLU B 1 259 ? 44.54821 -15.18591 23.46737 1.000 22.12133 280 GLU B N 1
ATOM 4597 C CA . GLU B 1 259 ? 43.40317 -15.34715 22.57700 1.000 17.02583 280 GLU B CA 1
ATOM 4598 C C . GLU B 1 259 ? 42.61445 -14.04782 22.48794 1.000 23.90316 280 GLU B C 1
ATOM 4599 O O . GLU B 1 259 ? 42.40647 -13.37232 23.49807 1.000 27.95732 280 GLU B O 1
ATOM 4605 N N . TRP B 1 260 ? 42.16386 -13.71579 21.27614 1.000 30.55995 281 TRP B N 1
ATOM 4606 C CA . TRP B 1 260 ? 41.42286 -12.49320 20.98354 1.000 21.44294 281 TRP B CA 1
ATOM 4607 C C . TRP B 1 260 ? 40.10099 -12.87121 20.33028 1.000 21.21237 281 TRP B C 1
ATOM 4608 O O . TRP B 1 260 ? 40.09116 -13.54661 19.30185 1.000 26.89918 281 TRP B O 1
ATOM 4619 N N . ASP B 1 261 ? 38.99047 -12.42788 20.90443 1.000 19.62192 282 ASP B N 1
ATOM 4620 C CA . ASP B 1 261 ? 37.67054 -12.85872 20.46894 1.000 19.82509 282 ASP B CA 1
ATOM 4621 C C . ASP B 1 261 ? 36.88663 -11.70373 19.87268 1.000 22.16167 282 ASP B C 1
ATOM 4622 O O . ASP B 1 261 ? 36.93936 -10.57894 20.38211 1.000 24.87106 282 ASP B O 1
ATOM 4627 N N . TYR B 1 262 ? 36.10459 -12.02060 18.84211 1.000 22.11120 283 TYR B N 1
ATOM 4628 C CA . TYR B 1 262 ? 35.05548 -11.13332 18.35152 1.000 24.30252 283 TYR B CA 1
ATOM 4629 C C . TYR B 1 262 ? 33.74339 -11.90202 18.34421 1.000 21.08419 283 TYR B C 1
ATOM 4630 O O . TYR B 1 262 ? 33.65846 -12.98323 17.75397 1.000 27.38061 283 TYR B O 1
ATOM 4639 N N . PHE B 1 263 ? 32.72263 -11.35035 18.99845 1.000 22.30260 284 PHE B N 1
ATOM 4640 C CA . PHE B 1 263 ? 31.42997 -12.02250 19.11633 1.000 28.17715 284 PHE B CA 1
ATOM 4641 C C . PHE B 1 263 ? 30.49337 -11.55392 18.00220 1.000 25.55025 284 PHE B C 1
ATOM 4642 O O . PHE B 1 263 ? 30.07122 -10.39050 17.97660 1.000 25.48899 284 PHE B O 1
ATOM 4650 N N . VAL B 1 264 ? 30.19647 -12.46789 17.07050 1.000 26.20137 285 VAL B N 1
ATOM 4651 C CA . VAL B 1 264 ? 29.35168 -12.15917 15.92208 1.000 31.72121 285 VAL B CA 1
ATOM 4652 C C . VAL B 1 264 ? 27.88333 -12.13024 16.32074 1.000 33.81427 285 VAL B C 1
ATOM 4653 O O . VAL B 1 264 ? 27.13715 -11.20947 15.96125 1.000 34.86812 285 VAL B O 1
ATOM 4657 N N . GLN B 1 265 ? 27.44508 -13.14588 17.05919 1.000 29.92315 286 GLN B N 1
ATOM 4658 C CA . GLN B 1 265 ? 26.02710 -13.35999 17.30717 1.000 28.00443 286 GLN B CA 1
ATOM 4659 C C . GLN B 1 265 ? 25.87279 -14.13746 18.60225 1.000 29.67382 286 GLN B C 1
ATOM 4660 O O . GLN B 1 265 ? 26.67477 -15.02657 18.90595 1.000 29.57534 286 GLN B O 1
ATOM 4666 N N . GLY B 1 266 ? 24.84513 -13.78588 19.36573 1.000 27.04922 287 GLY B N 1
ATOM 4667 C CA . GLY B 1 266 ? 24.47281 -14.53381 20.54805 1.000 32.47060 287 GLY B CA 1
ATOM 4668 C C . GLY B 1 266 ? 24.87023 -13.81485 21.82576 1.000 27.02237 287 GLY B C 1
ATOM 4669 O O . GLY B 1 266 ? 25.35430 -12.67753 21.83329 1.000 25.60160 287 GLY B O 1
ATOM 4670 N N . HIS B 1 267 ? 24.67891 -14.52483 22.93129 1.000 32.15419 288 HIS B N 1
ATOM 4671 C CA . HIS B 1 267 ? 25.05287 -14.02953 24.24362 1.000 33.15005 288 HIS B CA 1
ATOM 4672 C C . HIS B 1 267 ? 25.85945 -15.10973 24.93228 1.000 30.22107 288 HIS B C 1
ATOM 4673 O O . HIS B 1 267 ? 25.46825 -16.28381 24.93325 1.000 36.62234 288 HIS B O 1
ATOM 4680 N N . ALA B 1 268 ? 26.96280 -14.71142 25.53986 1.000 26.12136 289 ALA B N 1
ATOM 4681 C CA . ALA B 1 268 ? 27.84916 -15.67339 26.15710 1.000 25.73927 289 ALA B CA 1
ATOM 4682 C C . ALA B 1 268 ? 28.23187 -15.23482 27.56248 1.000 33.57763 289 ALA B C 1
ATOM 4683 O O . ALA B 1 268 ? 28.32599 -14.03582 27.86193 1.000 36.09530 289 ALA B O 1
ATOM 4685 N N . LYS B 1 269 ? 28.45450 -16.23218 28.41039 1.000 28.60956 290 LYS B N 1
ATOM 4686 C CA . LYS B 1 269 ? 29.11468 -16.05912 29.69273 1.000 31.40060 290 LYS B CA 1
ATOM 4687 C C . LYS B 1 269 ? 30.49203 -16.69207 29.58992 1.000 34.13726 290 LYS B C 1
ATOM 4688 O O . LYS B 1 269 ? 30.60931 -17.88271 29.27844 1.000 42.51244 290 LYS B O 1
ATOM 4694 N N . VAL B 1 270 ? 31.53474 -15.89749 29.78721 1.000 30.88985 291 VAL B N 1
ATOM 4695 C CA . VAL B 1 270 ? 32.89449 -16.38210 29.61324 1.000 30.26976 291 VAL B CA 1
ATOM 4696 C C . VAL B 1 270 ? 33.60906 -16.23431 30.94690 1.000 29.49539 291 VAL B C 1
ATOM 4697 O O . VAL B 1 270 ? 33.65385 -15.13896 31.51694 1.000 32.56871 291 VAL B O 1
ATOM 4701 N N . GLY B 1 271 ? 34.13798 -17.34257 31.45043 1.000 27.21298 292 GLY B N 1
ATOM 4702 C CA . GLY B 1 271 ? 34.87963 -17.34880 32.70217 1.000 29.61291 292 GLY B CA 1
ATOM 4703 C C . GLY B 1 271 ? 36.33959 -17.66040 32.43671 1.000 26.33120 292 GLY B C 1
ATOM 4704 O O . GLY B 1 271 ? 36.65935 -18.62322 31.73044 1.000 23.83988 292 GLY B O 1
ATOM 4705 N N . VAL B 1 272 ? 37.21749 -16.82893 33.00488 1.000 21.53713 293 VAL B N 1
ATOM 4706 C CA . VAL B 1 272 ? 38.65429 -16.93058 32.79261 1.000 24.91829 293 VAL B CA 1
ATOM 4707 C C . VAL B 1 272 ? 39.35167 -17.04056 34.14404 1.000 25.41023 293 VAL B C 1
ATOM 4708 O O . VAL B 1 272 ? 39.06304 -16.28165 35.08103 1.000 28.72165 293 VAL B O 1
ATOM 4712 N N . PHE B 1 273 ? 40.27510 -17.99448 34.23117 1.000 19.82953 294 PHE B N 1
ATOM 4713 C CA . PHE B 1 273 ? 41.11349 -18.26376 35.39151 1.000 17.26864 294 PHE B CA 1
ATOM 4714 C C . PHE B 1 273 ? 42.55845 -18.06925 34.94056 1.000 16.54559 294 PHE B C 1
ATOM 4715 O O . PHE B 1 273 ? 43.11060 -18.89888 34.20566 1.000 16.95452 294 PHE B O 1
ATOM 4723 N N . ASN B 1 274 ? 43.13051 -16.93304 35.32702 1.000 21.46589 295 ASN B N 1
ATOM 4724 C CA . ASN B 1 274 ? 44.57111 -16.72147 35.32718 1.000 25.84236 295 ASN B CA 1
ATOM 4725 C C . ASN B 1 274 ? 45.15449 -17.52873 36.48415 1.000 30.60256 295 ASN B C 1
ATOM 4726 O O . ASN B 1 274 ? 44.46724 -18.31553 37.13456 1.000 40.46440 295 ASN B O 1
ATOM 4731 N N . SER B 1 275 ? 46.44255 -17.36099 36.74285 1.000 27.85431 296 SER B N 1
ATOM 4732 C CA . SER B 1 275 ? 47.10337 -18.13139 37.78521 1.000 29.78702 296 SER B CA 1
ATOM 4733 C C . SER B 1 275 ? 46.61868 -17.66785 39.15942 1.000 34.05056 296 SER B C 1
ATOM 4734 O O . SER B 1 275 ? 45.69219 -16.86001 39.29155 1.000 29.73246 296 SER B O 1
ATOM 4737 N N . ALA B 1 276 ? 47.22533 -18.23595 40.19978 1.000 35.53785 297 ALA B N 1
ATOM 4738 C CA . ALA B 1 276 ? 47.27081 -17.65444 41.54226 1.000 31.36306 297 ALA B CA 1
ATOM 4739 C C . ALA B 1 276 ? 45.89766 -17.21973 42.06229 1.000 25.25235 297 ALA B C 1
ATOM 4740 O O . ALA B 1 276 ? 45.71893 -16.09429 42.53877 1.000 24.47744 297 ALA B O 1
ATOM 4742 N N . SER B 1 277 ? 44.91095 -18.11532 41.95089 1.000 30.87949 298 SER B N 1
ATOM 4743 C CA . SER B 1 277 ? 43.57041 -17.88794 42.50403 1.000 29.23228 298 SER B CA 1
ATOM 4744 C C . SER B 1 277 ? 42.88798 -16.64740 41.91725 1.000 29.58304 298 SER B C 1
ATOM 4745 O O . SER B 1 277 ? 42.01982 -16.04884 42.55250 1.000 32.09990 298 SER B O 1
ATOM 4748 N N . LEU B 1 278 ? 43.29596 -16.21649 40.72554 1.000 34.43213 299 LEU B N 1
ATOM 4749 C CA . LEU B 1 278 ? 42.68554 -15.08415 40.03604 1.000 31.71003 299 LEU B CA 1
ATOM 4750 C C . LEU B 1 278 ? 41.61292 -15.60899 39.09349 1.000 28.43140 299 LEU B C 1
ATOM 4751 O O . LEU B 1 278 ? 41.89477 -16.47327 38.25800 1.000 24.88351 299 LEU B O 1
ATOM 4756 N N . ALA B 1 279 ? 40.39250 -15.09290 39.22107 1.000 24.67336 300 ALA B N 1
ATOM 4757 C CA . ALA B 1 279 ? 39.30840 -15.52194 38.34557 1.000 30.19755 300 ALA B CA 1
ATOM 4758 C C . ALA B 1 279 ? 38.34361 -14.36455 38.13411 1.000 37.93978 300 ALA B C 1
ATOM 4759 O O . ALA B 1 279 ? 37.98704 -13.65710 39.08547 1.000 31.65358 300 ALA B O 1
ATOM 4761 N N . ARG B 1 280 ? 37.88884 -14.21234 36.89287 1.000 30.07427 301 ARG B N 1
ATOM 4762 C CA . ARG B 1 280 ? 36.89538 -13.20432 36.56648 1.000 33.57676 301 ARG B CA 1
ATOM 4763 C C . ARG B 1 280 ? 35.94491 -13.75047 35.50835 1.000 30.64722 301 ARG B C 1
ATOM 4764 O O . ARG B 1 280 ? 36.32900 -14.52962 34.62575 1.000 37.39087 301 ARG B O 1
ATOM 4772 N N . THR B 1 281 ? 34.70007 -13.29874 35.59508 1.000 27.90737 302 THR B N 1
ATOM 4773 C CA . THR B 1 281 ? 33.63240 -13.73635 34.71612 1.000 24.55084 302 THR B CA 1
ATOM 4774 C C . THR B 1 281 ? 33.04087 -12.51970 34.02098 1.000 27.64721 302 THR B C 1
ATOM 4775 O O . THR B 1 281 ? 32.78160 -11.49494 34.66215 1.000 26.48351 302 THR B O 1
ATOM 4779 N N . PHE B 1 282 ? 32.81038 -12.64112 32.71729 1.000 30.84854 303 PHE B N 1
ATOM 4780 C CA . PHE B 1 282 ? 32.27619 -11.55730 31.91051 1.000 25.38266 303 PHE B CA 1
ATOM 4781 C C . PHE B 1 282 ? 31.08239 -12.05422 31.11676 1.000 26.61785 303 PHE B C 1
ATOM 4782 O O . PHE B 1 282 ? 30.99471 -13.24080 30.78146 1.000 28.74841 303 PHE B O 1
ATOM 4790 N N . ASN B 1 283 ? 30.16510 -11.14015 30.82061 1.000 24.52092 304 ASN B N 1
ATOM 4791 C CA . ASN B 1 283 ? 29.09561 -11.40623 29.87300 1.000 30.42462 304 ASN B CA 1
ATOM 4792 C C . ASN B 1 283 ? 29.42569 -10.69334 28.56967 1.000 35.06143 304 ASN B C 1
ATOM 4793 O O . ASN B 1 283 ? 29.70060 -9.48510 28.55915 1.000 34.74561 304 ASN B O 1
ATOM 4798 N N . PHE B 1 284 ? 29.38997 -11.43486 27.47276 1.000 26.23672 305 PHE B N 1
ATOM 4799 C CA . PHE B 1 284 ? 29.65370 -10.90687 26.14568 1.000 26.59409 305 PHE B CA 1
ATOM 4800 C C . PHE B 1 284 ? 28.38761 -10.97766 25.30158 1.000 31.24869 305 PHE B C 1
ATOM 4801 O O . PHE B 1 284 ? 27.52720 -11.84399 25.50471 1.000 32.38495 305 PHE B O 1
ATOM 4809 N N . GLN B 1 285 ? 28.29792 -10.07572 24.33264 1.000 33.59643 306 GLN B N 1
ATOM 4810 C CA . GLN B 1 285 ? 27.20186 -10.05739 23.38432 1.000 29.58560 306 GLN B CA 1
ATOM 4811 C C . GLN B 1 285 ? 27.77438 -9.66827 22.02935 1.000 27.91189 306 GLN B C 1
ATOM 4812 O O . GLN B 1 285 ? 28.97000 -9.39054 21.89343 1.000 27.40719 306 GLN B O 1
ATOM 4818 N N . ALA B 1 286 ? 26.91164 -9.65179 21.01709 1.000 32.56014 307 ALA B N 1
ATOM 4819 C CA . ALA B 1 286 ? 27.38618 -9.44695 19.65651 1.000 25.54496 307 ALA B CA 1
ATOM 4820 C C . ALA B 1 286 ? 28.04605 -8.07861 19.53051 1.000 24.80146 307 ALA B C 1
ATOM 4821 O O . ALA B 1 286 ? 27.55425 -7.07388 20.05922 1.000 25.46803 307 ALA B O 1
ATOM 4823 N N . GLY B 1 287 ? 29.17681 -8.05288 18.83270 1.000 25.70516 308 GLY B N 1
ATOM 4824 C CA . GLY B 1 287 ? 29.96223 -6.85329 18.67454 1.000 27.21533 308 GLY B CA 1
ATOM 4825 C C . GLY B 1 287 ? 30.99224 -6.63435 19.75671 1.000 32.25915 308 GLY B C 1
ATOM 4826 O O . GLY B 1 287 ? 31.66440 -5.59474 19.74573 1.000 29.49114 308 GLY B O 1
ATOM 4827 N N . ASP B 1 288 ? 31.12082 -7.56081 20.70538 1.000 28.08133 309 ASP B N 1
ATOM 4828 C CA . ASP B 1 288 ? 32.08002 -7.39197 21.78185 1.000 25.98492 309 ASP B CA 1
ATOM 4829 C C . ASP B 1 288 ? 33.41834 -7.98786 21.35668 1.000 32.07285 309 ASP B C 1
ATOM 4830 O O . ASP B 1 288 ? 33.48201 -9.02102 20.67272 1.000 29.81941 309 ASP B O 1
ATOM 4835 N N . VAL B 1 289 ? 34.49404 -7.33083 21.76636 1.000 29.54311 310 VAL B N 1
ATOM 4836 C CA . VAL B 1 289 ? 35.83741 -7.87250 21.64944 1.000 28.56638 310 VAL B CA 1
ATOM 4837 C C . VAL B 1 289 ? 36.27911 -8.30524 23.03636 1.000 28.09124 310 VAL B C 1
ATOM 4838 O O . VAL B 1 289 ? 36.10000 -7.56385 24.01446 1.000 30.47903 310 VAL B O 1
ATOM 4842 N N . GLY B 1 290 ? 36.84980 -9.50973 23.11912 1.000 24.70896 311 GLY B N 1
ATOM 4843 C CA . GLY B 1 290 ? 37.34379 -10.03556 24.37161 1.000 26.14288 311 GLY B CA 1
ATOM 4844 C C . GLY B 1 290 ? 38.77435 -10.52036 24.22977 1.000 24.76843 311 GLY B C 1
ATOM 4845 O O . GLY B 1 290 ? 39.28298 -10.69770 23.12419 1.000 23.81685 311 GLY B O 1
ATOM 4846 N N . VAL B 1 291 ? 39.42045 -10.72323 25.37338 1.000 22.20073 312 VAL B N 1
ATOM 4847 C CA . VAL B 1 291 ? 40.77662 -11.25656 25.40442 1.000 24.30022 312 VAL B CA 1
ATOM 4848 C C . VAL B 1 291 ? 40.88560 -12.27329 26.53128 1.000 18.81207 312 VAL B C 1
ATOM 4849 O O . VAL B 1 291 ? 40.41511 -12.02158 27.64446 1.000 18.97214 312 VAL B O 1
ATOM 4853 N N . ILE B 1 292 ? 41.49941 -13.41341 26.24099 1.000 21.68217 313 ILE B N 1
ATOM 4854 C CA . ILE B 1 292 ? 41.86596 -14.41943 27.23226 1.000 21.96700 313 ILE B CA 1
ATOM 4855 C C . ILE B 1 292 ? 43.38437 -14.40079 27.36110 1.000 21.63439 313 ILE B C 1
ATOM 4856 O O . ILE B 1 292 ? 44.08548 -14.59140 26.35568 1.000 28.25566 313 ILE B O 1
ATOM 4861 N N . PRO B 1 293 ? 43.92534 -14.15433 28.55371 1.000 22.06568 314 PRO B N 1
ATOM 4862 C CA . PRO B 1 293 ? 45.38071 -14.13228 28.74381 1.000 21.44463 314 PRO B CA 1
ATOM 4863 C C . PRO B 1 293 ? 46.02718 -15.43458 28.30105 1.000 21.40537 314 PRO B C 1
ATOM 4864 O O . PRO B 1 293 ? 45.37097 -16.46244 28.12451 1.000 19.20509 314 PRO B O 1
ATOM 4868 N N . ILE B 1 294 ? 47.34712 -15.37223 28.10913 1.000 20.21497 315 ILE B N 1
ATOM 4869 C CA . ILE B 1 294 ? 48.08116 -16.52521 27.60927 1.000 21.07305 315 ILE B CA 1
ATOM 4870 C C . ILE B 1 294 ? 47.90380 -17.69542 28.56830 1.000 23.48051 315 ILE B C 1
ATOM 4871 O O . ILE B 1 294 ? 47.91508 -17.52819 29.79497 1.000 18.74763 315 ILE B O 1
ATOM 4876 N N . VAL B 1 295 ? 47.69275 -18.88507 27.99750 1.000 25.61124 316 VAL B N 1
ATOM 4877 C CA . VAL B 1 295 ? 47.47734 -20.16378 28.68291 1.000 21.27541 316 VAL B CA 1
ATOM 4878 C C . VAL B 1 295 ? 46.47813 -20.08663 29.83836 1.000 16.64465 316 VAL B C 1
ATOM 4879 O O . VAL B 1 295 ? 46.40756 -20.99834 30.67132 1.000 16.48775 316 VAL B O 1
ATOM 4883 N N . ALA B 1 296 ? 45.68315 -19.02152 29.89082 1.000 21.22274 317 ALA B N 1
ATOM 4884 C CA . ALA B 1 296 ? 44.64545 -18.92629 30.91032 1.000 21.13992 317 ALA B CA 1
ATOM 4885 C C . ALA B 1 296 ? 43.56227 -19.97277 30.66460 1.000 17.91457 317 ALA B C 1
ATOM 4886 O O . ALA B 1 296 ? 43.18723 -20.24096 29.52037 1.000 17.65271 317 ALA B O 1
ATOM 4888 N N . GLY B 1 297 ? 43.05745 -20.57436 31.74078 1.000 13.53129 318 GLY B N 1
ATOM 4889 C CA . GLY B 1 297 ? 41.98760 -21.56027 31.59244 1.000 17.50036 318 GLY B CA 1
ATOM 4890 C C . GLY B 1 297 ? 40.63539 -20.86450 31.51412 1.000 17.19256 318 GLY B C 1
ATOM 4891 O O . GLY B 1 297 ? 40.36481 -19.91415 32.23816 1.000 17.22380 318 GLY B O 1
ATOM 4892 N N . HIS B 1 298 ? 39.78381 -21.31590 30.60006 1.000 13.71274 319 HIS B N 1
ATOM 4893 C CA . HIS B 1 298 ? 38.54028 -20.57560 30.42475 1.000 18.46801 319 HIS B CA 1
ATOM 4894 C C . HIS B 1 298 ? 37.45027 -21.46594 29.84963 1.000 23.19662 319 HIS B C 1
ATOM 4895 O O . HIS B 1 298 ? 37.70715 -22.55009 29.32045 1.000 21.92973 319 HIS B O 1
ATOM 4902 N N . TYR B 1 299 ? 36.21665 -20.98041 29.98548 1.000 23.98767 320 TYR B N 1
ATOM 4903 C CA . TYR B 1 299 ? 35.05238 -21.56387 29.33041 1.000 21.39705 320 TYR B CA 1
ATOM 4904 C C . TYR B 1 299 ? 34.19159 -20.45554 28.73271 1.000 28.28060 320 TYR B C 1
ATOM 4905 O O . TYR B 1 299 ? 34.19556 -19.31209 29.20476 1.000 32.30093 320 TYR B O 1
ATOM 4914 N N . ILE B 1 300 ? 33.40404 -20.83489 27.72369 1.000 28.87210 321 ILE B N 1
ATOM 4915 C CA . ILE B 1 300 ? 32.48285 -19.94857 27.01486 1.000 29.31729 321 ILE B CA 1
ATOM 4916 C C . ILE B 1 300 ? 31.14568 -20.67381 26.91931 1.000 30.86820 321 ILE B C 1
ATOM 4917 O O . ILE B 1 300 ? 31.01821 -21.65263 26.17189 1.000 32.11747 321 ILE B O 1
ATOM 4922 N N . GLN B 1 301 ? 30.15102 -20.20007 27.66613 1.000 33.84244 322 GLN B N 1
ATOM 4923 C CA . GLN B 1 301 ? 28.83591 -20.81967 27.73388 1.000 32.94316 322 GLN B CA 1
ATOM 4924 C C . GLN B 1 301 ? 27.83786 -19.96413 26.97098 1.000 29.78455 322 GLN B C 1
ATOM 4925 O O . GLN B 1 301 ? 27.79295 -18.74286 27.15332 1.000 28.51700 322 GLN B O 1
ATOM 4931 N N . ASN B 1 302 ? 27.03508 -20.60279 26.12688 1.000 30.41626 323 ASN B N 1
ATOM 4932 C CA . ASN B 1 302 ? 25.92996 -19.90284 25.48710 1.000 30.24375 323 ASN B CA 1
ATOM 4933 C C . ASN B 1 302 ? 24.83869 -19.70373 26.53240 1.000 29.91319 323 ASN B C 1
ATOM 4934 O O . ASN B 1 302 ? 24.32268 -20.67532 27.09727 1.000 32.52867 323 ASN B O 1
ATOM 4939 N N . ILE B 1 303 ? 24.47592 -18.44816 26.78309 1.000 27.05590 324 ILE B N 1
ATOM 4940 C CA . ILE B 1 303 ? 23.46116 -18.12334 27.77438 1.000 31.67043 324 ILE B CA 1
ATOM 4941 C C . ILE B 1 303 ? 22.28714 -17.40514 27.14009 1.000 32.92146 324 ILE B C 1
ATOM 4942 O O . ILE B 1 303 ? 21.52739 -16.72178 27.83739 1.000 33.57252 324 ILE B O 1
ATOM 4947 N N . GLY B 1 304 ? 22.11622 -17.55322 25.82547 1.000 34.06605 325 GLY B N 1
ATOM 4948 C CA . GLY B 1 304 ? 21.04376 -16.92285 25.09398 1.000 40.31384 325 GLY B CA 1
ATOM 4949 C C . GLY B 1 304 ? 20.16903 -17.90619 24.33490 1.000 48.15483 325 GLY B C 1
ATOM 4950 O O . GLY B 1 304 ? 20.38259 -19.12243 24.34499 1.000 50.28582 325 GLY B O 1
ATOM 4951 N N . ASP B 1 305 ? 19.20966 -17.33345 23.60852 1.000 51.00270 326 ASP B N 1
ATOM 4952 C CA . ASP B 1 305 ? 18.20608 -18.11660 22.90146 1.000 52.23847 326 ASP B CA 1
ATOM 4953 C C . ASP B 1 305 ? 18.68374 -18.63564 21.55857 1.000 54.06504 326 ASP B C 1
ATOM 4954 O O . ASP B 1 305 ? 18.22477 -19.69833 21.12731 1.000 59.36782 326 ASP B O 1
ATOM 4959 N N . GLU B 1 306 ? 19.64765 -17.96235 20.95608 1.000 45.30012 327 GLU B N 1
ATOM 4960 C CA . GLU B 1 306 ? 20.14181 -18.18837 19.61237 1.000 39.80592 327 GLU B CA 1
ATOM 4961 C C . GLU B 1 306 ? 21.51398 -18.82229 19.60520 1.000 37.11502 327 GLU B C 1
ATOM 4962 O O . GLU B 1 306 ? 22.23025 -18.78172 20.60942 1.000 47.38707 327 GLU B O 1
ATOM 4968 N N . PRO B 1 307 ? 21.90678 -19.43287 18.48648 1.000 29.89927 328 PRO B N 1
ATOM 4969 C CA . PRO B 1 307 ? 23.27553 -19.93728 18.35912 1.000 33.79469 328 PRO B CA 1
ATOM 4970 C C . PRO B 1 307 ? 24.28529 -18.80957 18.52656 1.000 30.86358 328 PRO B C 1
ATOM 4971 O O . PRO B 1 307 ? 24.11976 -17.71224 17.99010 1.000 32.28132 328 PRO B O 1
ATOM 4975 N N . LEU B 1 308 ? 25.33368 -19.09441 19.29259 1.000 27.93780 329 LEU B N 1
ATOM 4976 C CA . LEU B 1 308 ? 26.39829 -18.14669 19.60291 1.000 29.00916 329 LEU B CA 1
ATOM 4977 C C . LEU B 1 308 ? 27.55521 -18.35324 18.63711 1.000 28.13684 329 LEU B C 1
ATOM 4978 O O . LEU B 1 308 ? 28.11972 -19.44644 18.58217 1.000 29.54060 329 LEU B O 1
ATOM 4983 N N . ILE B 1 309 ? 27.90920 -17.31172 17.89043 1.000 24.55327 330 ILE B N 1
ATOM 4984 C CA . ILE B 1 309 ? 28.97592 -17.36871 16.89544 1.000 32.34887 330 ILE B CA 1
ATOM 4985 C C . ILE B 1 309 ? 30.05635 -16.37319 17.29163 1.000 25.60909 330 ILE B C 1
ATOM 4986 O O . ILE B 1 309 ? 29.74795 -15.22508 17.61945 1.000 24.19931 330 ILE B O 1
ATOM 4991 N N . PHE B 1 310 ? 31.31334 -16.81878 17.30677 1.000 26.19853 331 PHE B N 1
ATOM 4992 C CA . PHE B 1 310 ? 32.41411 -15.90674 17.61332 1.000 25.52463 331 PHE B CA 1
ATOM 4993 C C . PHE B 1 310 ? 33.70517 -16.41719 16.98363 1.000 25.80919 331 PHE B C 1
ATOM 4994 O O . PHE B 1 310 ? 33.78793 -17.55195 16.51097 1.000 29.22018 331 PHE B O 1
ATOM 5002 N N . LEU B 1 311 ? 34.71022 -15.54371 16.96081 1.000 22.17795 332 LEU B N 1
ATOM 5003 C CA . LEU B 1 311 ? 36.03881 -15.87050 16.45532 1.000 23.09434 332 LEU B CA 1
ATOM 5004 C C . LEU B 1 311 ? 37.03037 -15.85302 17.60740 1.000 18.93577 332 LEU B C 1
ATOM 5005 O O . LEU B 1 311 ? 37.12591 -14.84694 18.32626 1.000 17.66620 332 LEU B O 1
ATOM 5010 N N . GLU B 1 312 ? 37.73985 -16.97261 17.77995 1.000 23.81558 333 GLU B N 1
ATOM 5011 C CA . GLU B 1 312 ? 38.96896 -17.04278 18.55800 1.000 31.24185 333 GLU B CA 1
ATOM 5012 C C . GLU B 1 312 ? 40.11338 -16.80552 17.58229 1.000 20.95908 333 GLU B C 1
ATOM 5013 O O . GLU B 1 312 ? 40.30285 -17.58650 16.65056 1.000 25.64943 333 GLU B O 1
ATOM 5019 N N . VAL B 1 313 ? 40.88091 -15.74778 17.79479 1.000 17.47870 334 VAL B N 1
ATOM 5020 C CA . VAL B 1 313 ? 41.93589 -15.33861 16.88194 1.000 22.18791 334 VAL B CA 1
ATOM 5021 C C . VAL B 1 313 ? 43.23960 -15.28302 17.65991 1.000 21.88062 334 VAL B C 1
ATOM 5022 O O . VAL B 1 313 ? 43.25483 -14.90784 18.83883 1.000 22.99186 334 VAL B O 1
ATOM 5026 N N . PHE B 1 314 ? 44.33359 -15.65750 17.00019 1.000 20.23990 335 PHE B N 1
ATOM 5027 C CA . PHE B 1 314 ? 45.61549 -15.80013 17.66875 1.000 22.32514 335 PHE B CA 1
ATOM 5028 C C . PHE B 1 314 ? 46.73375 -15.31500 16.76281 1.000 22.67342 335 PHE B C 1
ATOM 5029 O O . PHE B 1 314 ? 46.70144 -15.52711 15.54500 1.000 24.90023 335 PHE B O 1
ATOM 5037 N N . LYS B 1 315 ? 47.72572 -14.67388 17.38058 1.000 24.34613 336 LYS B N 1
ATOM 5038 C CA . LYS B 1 315 ? 48.98318 -14.32508 16.72587 1.000 19.34741 336 LYS B CA 1
ATOM 5039 C C . LYS B 1 315 ? 49.88426 -15.55150 16.83212 1.000 19.71202 336 LYS B C 1
ATOM 5040 O O . LYS B 1 315 ? 50.75718 -15.66016 17.69780 1.000 15.76820 336 LYS B O 1
ATOM 5046 N N . ASN B 1 316 ? 49.65938 -16.49120 15.91920 1.000 18.84834 337 ASN B N 1
ATOM 5047 C CA . ASN B 1 316 ? 50.23748 -17.82808 15.96804 1.000 19.62056 337 ASN B CA 1
ATOM 5048 C C . ASN B 1 316 ? 49.89894 -18.52474 14.65738 1.000 21.50291 337 ASN B C 1
ATOM 5049 O O . ASN B 1 316 ? 48.72612 -18.57743 14.26731 1.000 23.01813 337 ASN B O 1
ATOM 5054 N N . PRO B 1 317 ? 50.88853 -19.06809 13.94379 1.000 20.52965 338 PRO B N 1
ATOM 5055 C CA . PRO B 1 317 ? 50.56534 -19.73445 12.67065 1.000 21.03352 338 PRO B CA 1
ATOM 5056 C C . PRO B 1 317 ? 49.81224 -21.04483 12.83068 1.000 23.04365 338 PRO B C 1
ATOM 5057 O O . PRO B 1 317 ? 49.09373 -21.43705 11.90015 1.000 23.47045 338 PRO B O 1
ATOM 5061 N N . ILE B 1 318 ? 49.90462 -21.70482 13.98373 1.000 21.80411 339 ILE B N 1
ATOM 5062 C CA . ILE B 1 318 ? 49.27742 -23.00047 14.19777 1.000 22.25288 339 ILE B CA 1
ATOM 5063 C C . ILE B 1 318 ? 48.26264 -22.84825 15.31685 1.000 22.43297 339 ILE B C 1
ATOM 5064 O O . ILE B 1 318 ? 48.59726 -22.38467 16.41496 1.000 24.21410 339 ILE B O 1
ATOM 5069 N N . TYR B 1 319 ? 47.03111 -23.27190 15.05495 1.000 20.33690 340 TYR B N 1
ATOM 5070 C CA . TYR B 1 319 ? 46.05353 -23.32964 16.12831 1.000 23.43864 340 TYR B CA 1
ATOM 5071 C C . TYR B 1 319 ? 46.35857 -24.52748 17.01813 1.000 29.75714 340 TYR B C 1
ATOM 5072 O O . TYR B 1 319 ? 46.73905 -25.60164 16.54004 1.000 31.46470 340 TYR B O 1
ATOM 5081 N N . SER B 1 320 ? 46.19705 -24.33259 18.32279 1.000 20.71921 341 SER B N 1
ATOM 5082 C CA . SER B 1 320 ? 46.38072 -25.40710 19.27833 1.000 24.11144 341 SER B CA 1
ATOM 5083 C C . SER B 1 320 ? 45.56102 -25.09602 20.51656 1.000 30.04425 341 SER B C 1
ATOM 5084 O O . SER B 1 320 ? 45.40290 -23.93349 20.90176 1.000 27.32200 341 SER B O 1
ATOM 5087 N N . ASP B 1 321 ? 45.03420 -26.14678 21.13347 1.000 26.56963 342 ASP B N 1
ATOM 5088 C CA . ASP B 1 321 ? 44.41077 -26.00118 22.44147 1.000 27.12480 342 ASP B CA 1
ATOM 5089 C C . ASP B 1 321 ? 44.51410 -27.32136 23.18575 1.000 25.05462 342 ASP B C 1
ATOM 5090 O O . ASP B 1 321 ? 44.91699 -28.34319 22.62400 1.000 25.83179 342 ASP B O 1
ATOM 5095 N N . ILE B 1 322 ? 44.18360 -27.26842 24.47685 1.000 27.81128 343 ILE B N 1
ATOM 5096 C CA . ILE B 1 322 ? 44.20743 -28.42432 25.36835 1.000 18.89840 343 ILE B CA 1
ATOM 5097 C C . ILE B 1 322 ? 42.96906 -28.35696 26.25479 1.000 19.21323 343 ILE B C 1
ATOM 5098 O O . ILE B 1 322 ? 42.74596 -27.34504 26.92730 1.000 28.72022 343 ILE B O 1
ATOM 5103 N N . SER B 1 323 ? 42.14803 -29.41174 26.22493 1.000 15.86917 344 SER B N 1
ATOM 5104 C CA . SER B 1 323 ? 40.88722 -29.48933 26.96222 1.000 20.19842 344 SER B CA 1
ATOM 5105 C C . SER B 1 323 ? 41.08494 -30.22613 28.28078 1.000 23.39384 344 SER B C 1
ATOM 5106 O O . SER B 1 323 ? 41.82863 -31.20873 28.34431 1.000 25.62238 344 SER B O 1
ATOM 5109 N N . LEU B 1 324 ? 40.40380 -29.74540 29.32665 1.000 26.15806 345 LEU B N 1
ATOM 5110 C CA . LEU B 1 324 ? 40.53222 -30.30770 30.67229 1.000 27.01331 345 LEU B CA 1
ATOM 5111 C C . LEU B 1 324 ? 40.08887 -31.76688 30.74470 1.000 23.12875 345 LEU B C 1
ATOM 5112 O O . LEU B 1 324 ? 40.76956 -32.60575 31.35135 1.000 17.34218 345 LEU B O 1
ATOM 5117 N N . ASN B 1 325 ? 38.91535 -32.07694 30.18297 1.000 23.52062 346 ASN B N 1
ATOM 5118 C CA . ASN B 1 325 ? 38.39530 -33.44239 30.24381 1.000 20.76216 346 ASN B CA 1
ATOM 5119 C C . ASN B 1 325 ? 39.35663 -34.43962 29.61149 1.000 24.76485 346 ASN B C 1
ATOM 5120 O O . ASN B 1 325 ? 39.56407 -35.53185 30.14764 1.000 27.30652 346 ASN B O 1
ATOM 5125 N N . LYS B 1 326 ? 39.93204 -34.09363 28.46035 1.000 25.97922 347 LYS B N 1
ATOM 5126 C CA . LYS B 1 326 ? 40.90742 -34.97000 27.81992 1.000 26.61948 347 LYS B CA 1
ATOM 5127 C C . LYS B 1 326 ? 42.12637 -35.17200 28.71741 1.000 28.83454 347 LYS B C 1
ATOM 5128 O O . LYS B 1 326 ? 42.63692 -36.29403 28.86262 1.000 32.46916 347 LYS B O 1
ATOM 5134 N N . TRP B 1 327 ? 42.60338 -34.08411 29.33027 1.000 29.68371 348 TRP B N 1
ATOM 5135 C CA . TRP B 1 327 ? 43.73613 -34.14558 30.25069 1.000 26.31264 348 TRP B CA 1
ATOM 5136 C C . TRP B 1 327 ? 43.46255 -35.12048 31.39068 1.000 23.26895 348 TRP B C 1
ATOM 5137 O O . TRP B 1 327 ? 44.31098 -35.95323 31.73151 1.000 22.42052 348 TRP B O 1
ATOM 5148 N N . LEU B 1 328 ? 42.27137 -35.03108 31.99142 1.000 23.82058 349 LEU B N 1
ATOM 5149 C CA . LEU B 1 328 ? 41.93890 -35.91172 33.10801 1.000 22.59217 349 LEU B CA 1
ATOM 5150 C C . LEU B 1 328 ? 41.74296 -37.34750 32.63756 1.000 25.56346 349 LEU B C 1
ATOM 5151 O O . LEU B 1 328 ? 42.14000 -38.29323 33.33083 1.000 25.27108 349 LEU B O 1
ATOM 5156 N N . ALA B 1 329 ? 41.13872 -37.52892 31.45840 1.000 28.38139 350 ALA B N 1
ATOM 5157 C CA . ALA B 1 329 ? 40.90345 -38.86891 30.93947 1.000 18.11964 350 ALA B CA 1
ATOM 5158 C C . ALA B 1 329 ? 42.20607 -39.59132 30.65139 1.000 21.51832 350 ALA B C 1
ATOM 5159 O O . ALA B 1 329 ? 42.27498 -40.81861 30.78251 1.000 26.65419 350 ALA B O 1
ATOM 5161 N N . THR B 1 330 ? 43.23996 -38.85918 30.24899 1.000 24.34987 351 THR B N 1
ATOM 5162 C CA . THR B 1 330 ? 44.52468 -39.49641 29.99466 1.000 26.11952 351 THR B CA 1
ATOM 5163 C C . THR B 1 330 ? 45.40526 -39.56845 31.23555 1.000 19.50786 351 THR B C 1
ATOM 5164 O O . THR B 1 330 ? 46.44555 -40.23376 31.19877 1.000 19.89288 351 THR B O 1
ATOM 5168 N N . SER B 1 331 ? 45.00297 -38.93215 32.33624 1.000 24.36601 352 SER B N 1
ATOM 5169 C CA . SER B 1 331 ? 45.80171 -38.97157 33.55421 1.000 22.07029 352 SER B CA 1
ATOM 5170 C C . SER B 1 331 ? 45.36480 -40.15284 34.41713 1.000 20.40535 352 SER B C 1
ATOM 5171 O O . SER B 1 331 ? 44.17337 -40.47022 34.46387 1.000 22.57234 352 SER B O 1
ATOM 5174 N N . PRO B 1 332 ? 46.30150 -40.81759 35.09781 1.000 23.46569 353 PRO B N 1
ATOM 5175 C CA . PRO B 1 332 ? 45.93863 -41.97443 35.92773 1.000 23.37423 353 PRO B CA 1
ATOM 5176 C C . PRO B 1 332 ? 44.78960 -41.65802 36.87657 1.000 24.25270 353 PRO B C 1
ATOM 5177 O O . PRO B 1 332 ? 44.74057 -40.58853 37.48900 1.000 28.45645 353 PRO B O 1
ATOM 5181 N N . THR B 1 333 ? 43.86238 -42.61515 36.99089 1.000 21.10225 354 THR B N 1
ATOM 5182 C CA . THR B 1 333 ? 42.60466 -42.37191 37.69203 1.000 27.15027 354 THR B CA 1
ATOM 5183 C C . THR B 1 333 ? 42.81704 -42.11056 39.17948 1.000 30.04199 354 THR B C 1
ATOM 5184 O O . THR B 1 333 ? 42.14852 -41.24843 39.75877 1.000 30.57855 354 THR B O 1
ATOM 5188 N N . GLN B 1 334 ? 43.73450 -42.83998 39.81994 1.000 22.32487 355 GLN B N 1
ATOM 5189 C CA . GLN B 1 334 ? 44.00815 -42.58588 41.23305 1.000 28.35064 355 GLN B CA 1
ATOM 5190 C C . GLN B 1 334 ? 44.52116 -41.16770 41.44708 1.000 26.97669 355 GLN B C 1
ATOM 5191 O O . GLN B 1 334 ? 44.23219 -40.53959 42.47328 1.000 19.90563 355 GLN B O 1
ATOM 5197 N N . MET B 1 335 ? 45.28731 -40.64806 40.48738 1.000 23.89336 356 MET B N 1
ATOM 5198 C CA . MET B 1 335 ? 45.80008 -39.28465 40.58667 1.000 28.68334 356 MET B CA 1
ATOM 5199 C C . MET B 1 335 ? 44.67290 -38.26220 40.51251 1.000 29.94843 356 MET B C 1
ATOM 5200 O O . MET B 1 335 ? 44.59449 -37.34973 41.34370 1.000 28.78049 356 MET B O 1
ATOM 5205 N N . VAL B 1 336 ? 43.79744 -38.39681 39.51430 1.000 30.00850 357 VAL B N 1
ATOM 5206 C CA . VAL B 1 336 ? 42.65396 -37.49719 39.40304 1.000 26.86884 357 VAL B CA 1
ATOM 5207 C C . VAL B 1 336 ? 41.78666 -37.59779 40.65132 1.000 24.72160 357 VAL B C 1
ATOM 5208 O O . VAL B 1 336 ? 41.23964 -36.59769 41.13235 1.000 31.47538 357 VAL B O 1
ATOM 5212 N N . SER B 1 337 ? 41.67062 -38.80773 41.20792 1.000 29.45733 358 SER B N 1
ATOM 5213 C CA . SER B 1 337 ? 40.84769 -39.02593 42.39230 1.000 32.93890 358 SER B CA 1
ATOM 5214 C C . SER B 1 337 ? 41.44333 -38.32374 43.60701 1.000 25.07959 358 SER B C 1
ATOM 5215 O O . SER B 1 337 ? 40.73219 -37.60857 44.32958 1.000 16.96551 358 SER B O 1
ATOM 5218 N N . ASP B 1 338 ? 42.75156 -38.49572 43.84169 1.000 22.69536 359 ASP B N 1
ATOM 5219 C CA . ASP B 1 338 ? 43.43397 -37.79088 44.92682 1.000 19.70753 359 ASP B CA 1
ATOM 5220 C C . ASP B 1 338 ? 43.40531 -36.27901 44.73981 1.000 27.51501 359 ASP B C 1
ATOM 5221 O O . ASP B 1 338 ? 43.39137 -35.53655 45.72590 1.000 24.72081 359 ASP B O 1
ATOM 5226 N N . HIS B 1 339 ? 43.40531 -35.80423 43.49224 1.000 31.85464 360 HIS B N 1
ATOM 5227 C CA . HIS B 1 339 ? 43.36166 -34.36569 43.25873 1.000 24.71942 360 HIS B CA 1
ATOM 5228 C C . HIS B 1 339 ? 41.99158 -33.80406 43.60744 1.000 26.55895 360 HIS B C 1
ATOM 5229 O O . HIS B 1 339 ? 41.88468 -32.81183 44.33759 1.000 33.31755 360 HIS B O 1
ATOM 5236 N N . LEU B 1 340 ? 40.93288 -34.42358 43.08904 1.000 27.87826 361 LEU B N 1
ATOM 5237 C CA . LEU B 1 340 ? 39.59976 -33.83740 43.10922 1.000 27.00971 361 LEU B CA 1
ATOM 5238 C C . LEU B 1 340 ? 38.73248 -34.29053 44.27816 1.000 30.98887 361 LEU B C 1
ATOM 5239 O O . LEU B 1 340 ? 37.61509 -33.78183 44.42655 1.000 27.08133 361 LEU B O 1
ATOM 5244 N N . ASN B 1 341 ? 39.21596 -35.20672 45.11674 1.000 30.65093 362 ASN B N 1
ATOM 5245 C CA . ASN B 1 341 ? 38.40769 -35.76753 46.20186 1.000 26.65326 362 ASN B CA 1
ATOM 5246 C C . ASN B 1 341 ? 37.10756 -36.35628 45.66181 1.000 30.71560 362 ASN B C 1
ATOM 5247 O O . ASN B 1 341 ? 36.03266 -36.19498 46.24456 1.000 35.20572 362 ASN B O 1
ATOM 5252 N N . ILE B 1 342 ? 37.20614 -37.04544 44.53234 1.000 28.88379 363 ILE B N 1
ATOM 5253 C CA . ILE B 1 342 ? 36.07531 -37.75541 43.95195 1.000 28.69281 363 ILE B CA 1
ATOM 5254 C C . ILE B 1 342 ? 36.49790 -39.19990 43.73833 1.000 34.40321 363 ILE B C 1
ATOM 5255 O O . ILE B 1 342 ? 37.68065 -39.48730 43.52619 1.000 34.99853 363 ILE B O 1
ATOM 5260 N N . SER B 1 343 ? 35.53261 -40.10515 43.78517 1.000 36.37860 364 SER B N 1
ATOM 5261 C CA . SER B 1 343 ? 35.85249 -41.51589 43.73729 1.000 32.87916 364 SER B CA 1
ATOM 5262 C C . SER B 1 343 ? 36.37688 -41.88291 42.35087 1.000 41.51618 364 SER B C 1
ATOM 5263 O O . SER B 1 343 ? 36.06598 -41.21000 41.36169 1.000 37.81827 364 SER B O 1
ATOM 5266 N N . PRO B 1 344 ? 37.20415 -42.92672 42.24930 1.000 47.20729 365 PRO B N 1
ATOM 5267 C CA . PRO B 1 344 ? 37.64698 -43.37982 40.92005 1.000 42.01571 365 PRO B CA 1
ATOM 5268 C C . PRO B 1 344 ? 36.49628 -43.68714 39.97335 1.000 41.26312 365 PRO B C 1
ATOM 5269 O O . PRO B 1 344 ? 36.59494 -43.39919 38.77270 1.000 43.19330 365 PRO B O 1
ATOM 5273 N N . GLU B 1 345 ? 35.39435 -44.24169 40.49172 1.000 44.91083 366 GLU B N 1
ATOM 5274 C CA . GLU B 1 345 ? 34.28881 -44.64864 39.62978 1.000 49.48871 366 GLU B CA 1
ATOM 5275 C C . GLU B 1 345 ? 33.69187 -43.46218 38.87615 1.000 42.49000 366 GLU B C 1
ATOM 5276 O O . GLU B 1 345 ? 33.50158 -43.52735 37.65730 1.000 53.07214 366 GLU B O 1
ATOM 5282 N N . THR B 1 346 ? 33.35937 -42.37675 39.58194 1.000 38.81050 367 THR B N 1
ATOM 5283 C CA . THR B 1 346 ? 32.74743 -41.22346 38.91302 1.000 49.62807 367 THR B CA 1
ATOM 5284 C C . THR B 1 346 ? 33.74450 -40.46072 38.05290 1.000 47.76903 367 THR B C 1
ATOM 5285 O O . THR B 1 346 ? 33.36269 -39.86829 37.03928 1.000 46.17670 367 THR B O 1
ATOM 5289 N N . VAL B 1 347 ? 35.00863 -40.40509 38.46906 1.000 38.67230 368 VAL B N 1
ATOM 5290 C CA . VAL B 1 347 ? 36.00767 -39.81466 37.59159 1.000 35.86773 368 VAL B CA 1
ATOM 5291 C C . VAL B 1 347 ? 36.03501 -40.58629 36.27801 1.000 44.58255 368 VAL B C 1
ATOM 5292 O O . VAL B 1 347 ? 36.22289 -39.99168 35.21065 1.000 43.82692 368 VAL B O 1
ATOM 5296 N N . GLU B 1 348 ? 35.81605 -41.90969 36.32700 1.000 47.76016 369 GLU B N 1
ATOM 5297 C CA . GLU B 1 348 ? 35.76270 -42.73091 35.11404 1.000 45.68792 369 GLU B CA 1
ATOM 5298 C C . GLU B 1 348 ? 34.59835 -42.34255 34.19771 1.000 51.04461 369 GLU B C 1
ATOM 5299 O O . GLU B 1 348 ? 34.54321 -42.78234 33.03717 1.000 52.35918 369 GLU B O 1
ATOM 5305 N N . GLN B 1 349 ? 33.73008 -41.45680 34.69002 1.000 52.05353 370 GLN B N 1
ATOM 5306 C CA . GLN B 1 349 ? 32.45796 -41.03828 34.11254 1.000 48.54382 370 GLN B CA 1
ATOM 5307 C C . GLN B 1 349 ? 32.60832 -39.74132 33.29531 1.000 49.75550 370 GLN B C 1
ATOM 5308 O O . GLN B 1 349 ? 31.73993 -39.36244 32.45875 1.000 48.29538 370 GLN B O 1
ATOM 5314 N N . PHE B 1 350 ? 33.78857 -39.17818 33.34991 1.000 52.66041 371 PHE B N 1
ATOM 5315 C CA . PHE B 1 350 ? 33.97604 -37.92857 32.69009 1.000 51.00501 371 PHE B CA 1
ATOM 5316 C C . PHE B 1 350 ? 34.11530 -38.14581 31.19000 1.000 55.73285 371 PHE B C 1
ATOM 5317 O O . PHE B 1 350 ? 34.50806 -39.22497 30.72903 1.000 59.08201 371 PHE B O 1
ATOM 5325 N N . PRO B 1 351 ? 33.75320 -37.15204 30.40833 1.000 52.27764 372 PRO B N 1
ATOM 5326 C CA . PRO B 1 351 ? 33.88078 -37.29309 28.96421 1.000 46.08277 372 PRO B CA 1
ATOM 5327 C C . PRO B 1 351 ? 35.34334 -37.41066 28.57305 1.000 54.99120 372 PRO B C 1
ATOM 5328 O O . PRO B 1 351 ? 36.24115 -36.90268 29.25163 1.000 53.26375 372 PRO B O 1
ATOM 5332 N N . LYS B 1 352 ? 35.57060 -38.10243 27.46262 1.000 56.79068 373 LYS B N 1
ATOM 5333 C CA . LYS B 1 352 ? 36.91424 -38.41423 26.99563 1.000 56.25935 373 LYS B CA 1
ATOM 5334 C C . LYS B 1 352 ? 37.07976 -38.02338 25.53045 1.000 70.51893 373 LYS B C 1
ATOM 5335 O O . LYS B 1 352 ? 37.50494 -36.90894 25.21432 1.000 65.08636 373 LYS B O 1
ATOM 5341 N N . VAL C 1 15 ? 66.62924 24.53589 1.26323 1.000 44.85647 36 VAL C N 1
ATOM 5342 C CA . VAL C 1 15 ? 65.18694 24.65895 1.08630 1.000 42.84273 36 VAL C CA 1
ATOM 5343 C C . VAL C 1 15 ? 64.50586 23.32439 0.80124 1.000 42.07606 36 VAL C C 1
ATOM 5344 O O . VAL C 1 15 ? 64.75244 22.68448 -0.22788 1.000 46.10093 36 VAL C O 1
ATOM 5348 N N . PRO C 1 16 ? 63.69507 22.88832 1.75814 1.000 38.88351 37 PRO C N 1
ATOM 5349 C CA . PRO C 1 16 ? 62.98882 21.61281 1.63981 1.000 35.95953 37 PRO C CA 1
ATOM 5350 C C . PRO C 1 16 ? 61.85189 21.71157 0.63703 1.000 32.07803 37 PRO C C 1
ATOM 5351 O O . PRO C 1 16 ? 61.38397 22.81335 0.31540 1.000 31.83025 37 PRO C O 1
ATOM 5355 N N . PRO C 1 17 ? 61.39835 20.57753 0.10261 1.000 32.29083 38 PRO C N 1
ATOM 5356 C CA . PRO C 1 17 ? 60.27122 20.58060 -0.84057 1.000 34.34523 38 PRO C CA 1
ATOM 5357 C C . PRO C 1 17 ? 58.97496 21.10027 -0.21750 1.000 31.47794 38 PRO C C 1
ATOM 5358 O O . PRO C 1 17 ? 58.80102 21.08457 1.00040 1.000 28.63510 38 PRO C O 1
ATOM 5362 N N . ILE C 1 18 ? 58.07785 21.62312 -1.07268 1.000 37.33042 39 ILE C N 1
ATOM 5363 C CA . ILE C 1 18 ? 56.74902 22.06635 -0.62344 1.000 32.37372 39 ILE C CA 1
ATOM 5364 C C . ILE C 1 18 ? 55.95891 20.90163 -0.02320 1.000 34.27511 39 ILE C C 1
ATOM 5365 O O . ILE C 1 18 ? 55.07806 21.10494 0.83021 1.000 30.13590 39 ILE C O 1
ATOM 5370 N N . THR C 1 19 ? 56.30700 19.66355 -0.40091 1.000 33.28733 40 THR C N 1
ATOM 5371 C CA . THR C 1 19 ? 55.60521 18.46644 0.06763 1.000 35.28079 40 THR C CA 1
ATOM 5372 C C . THR C 1 19 ? 56.07402 17.94891 1.41996 1.000 27.66742 40 THR C C 1
ATOM 5373 O O . THR C 1 19 ? 55.42564 17.04981 1.96519 1.000 28.58730 40 THR C O 1
ATOM 5377 N N . ASP C 1 20 ? 57.14532 18.48242 1.99615 1.000 25.47458 41 ASP C N 1
ATOM 5378 C CA . ASP C 1 20 ? 57.51874 18.00066 3.31579 1.000 24.67604 41 ASP C CA 1
ATOM 5379 C C . ASP C 1 20 ? 56.51142 18.50721 4.33687 1.000 30.64931 41 ASP C C 1
ATOM 5380 O O . ASP C 1 20 ? 55.90220 19.56624 4.16498 1.000 30.11086 41 ASP C O 1
ATOM 5385 N N . HIS C 1 21 ? 56.33541 17.73878 5.40611 1.000 25.24019 42 HIS C N 1
ATOM 5386 C CA . HIS C 1 21 ? 55.30603 18.05864 6.37988 1.000 21.16306 42 HIS C CA 1
ATOM 5387 C C . HIS C 1 21 ? 55.49964 17.18194 7.60028 1.000 25.42549 42 HIS C C 1
ATOM 5388 O O . HIS C 1 21 ? 55.89822 16.01866 7.48803 1.000 25.72225 42 HIS C O 1
ATOM 5395 N N . GLY C 1 22 ? 55.20981 17.75392 8.76186 1.000 21.72709 43 GLY C N 1
ATOM 5396 C CA . GLY C 1 22 ? 55.18965 16.98763 9.98770 1.000 18.19260 43 GLY C CA 1
ATOM 5397 C C . GLY C 1 22 ? 56.57522 16.72820 10.55006 1.000 22.72251 43 GLY C C 1
ATOM 5398 O O . GLY C 1 22 ? 57.60945 17.11865 9.99792 1.000 19.49341 43 GLY C O 1
ATOM 5399 N N . THR C 1 23 ? 56.58170 16.04654 11.69155 1.000 27.17103 44 THR C N 1
ATOM 5400 C CA . THR C 1 23 ? 57.81022 15.74349 12.41421 1.000 27.39796 44 THR C CA 1
ATOM 5401 C C . THR C 1 23 ? 58.34771 14.37721 12.00418 1.000 27.45334 44 THR C C 1
ATOM 5402 O O . THR C 1 23 ? 57.72369 13.34852 12.28561 1.000 25.11895 44 THR C O 1
ATOM 5406 N N . VAL C 1 24 ? 59.46802 14.37038 11.29308 1.000 24.05488 45 VAL C N 1
ATOM 5407 C CA . VAL C 1 24 ? 60.22456 13.15557 11.01814 1.000 23.85002 45 VAL C CA 1
ATOM 5408 C C . VAL C 1 24 ? 61.60215 13.32283 11.64060 1.000 19.59381 45 VAL C C 1
ATOM 5409 O O . VAL C 1 24 ? 62.19497 14.40483 11.56336 1.000 23.04421 45 VAL C O 1
ATOM 5413 N N . SER C 1 25 ? 62.10437 12.25941 12.26656 1.000 19.79164 46 SER C N 1
ATOM 5414 C CA . SER C 1 25 ? 63.42279 12.30254 12.88507 1.000 23.04563 46 SER C CA 1
ATOM 5415 C C . SER C 1 25 ? 64.48803 12.62816 11.84756 1.000 24.18054 46 SER C C 1
ATOM 5416 O O . SER C 1 25 ? 64.28316 12.47786 10.63812 1.000 24.02615 46 SER C O 1
ATOM 5419 N N . ASN C 1 26 ? 65.64588 13.07379 12.33461 1.000 20.36264 47 ASN C N 1
ATOM 5420 C CA . ASN C 1 26 ? 66.81141 13.12857 11.46556 1.000 20.93071 47 ASN C CA 1
ATOM 5421 C C . ASN C 1 26 ? 67.12810 11.71971 10.98816 1.000 24.08914 47 ASN C C 1
ATOM 5422 O O . ASN C 1 26 ? 67.09377 10.76046 11.76630 1.000 29.24266 47 ASN C O 1
ATOM 5427 N N . LEU C 1 27 ? 67.43907 11.59673 9.70040 1.000 23.56536 48 LEU C N 1
ATOM 5428 C CA . LEU C 1 27 ? 67.67205 10.29822 9.08456 1.000 24.35264 48 LEU C CA 1
ATOM 5429 C C . LEU C 1 27 ? 69.06938 10.19511 8.49173 1.000 21.46965 48 LEU C C 1
ATOM 5430 O O . LEU C 1 27 ? 69.36293 9.22177 7.79693 1.000 25.26844 48 LEU C O 1
ATOM 5435 N N . ARG C 1 28 ? 69.92880 11.18209 8.72871 1.000 18.46950 49 ARG C N 1
ATOM 5436 C CA . ARG C 1 28 ? 71.23731 11.25457 8.09756 1.000 21.56560 49 ARG C CA 1
ATOM 5437 C C . ARG C 1 28 ? 72.30081 11.56380 9.13798 1.000 22.89424 49 ARG C C 1
ATOM 5438 O O . ARG C 1 28 ? 72.07596 12.38085 10.03722 1.000 25.27500 49 ARG C O 1
ATOM 5446 N N . PHE C 1 29 ? 73.44957 10.89732 9.01742 1.000 20.42268 50 PHE C N 1
ATOM 5447 C CA . PHE C 1 29 ? 74.61581 11.21991 9.83250 1.000 28.05966 50 PHE C CA 1
ATOM 5448 C C . PHE C 1 29 ? 75.87553 10.90798 9.04262 1.000 21.85800 50 PHE C C 1
ATOM 5449 O O . PHE C 1 29 ? 75.99851 9.82955 8.45501 1.000 20.92607 50 PHE C O 1
ATOM 5457 N N . SER C 1 30 ? 76.81458 11.84712 9.05530 1.000 27.81702 51 SER C N 1
ATOM 5458 C CA . SER C 1 30 ? 78.03900 11.70488 8.28325 1.000 30.00316 51 SER C CA 1
ATOM 5459 C C . SER C 1 30 ? 79.12359 11.04776 9.12859 1.000 26.16767 51 SER C C 1
ATOM 5460 O O . SER C 1 30 ? 79.29520 11.37194 10.30948 1.000 36.31195 51 SER C O 1
ATOM 5463 N N . PHE C 1 31 ? 79.84981 10.10365 8.52332 1.000 26.79935 52 PHE C N 1
ATOM 5464 C CA . PHE C 1 31 ? 80.97785 9.49063 9.21911 1.000 30.65630 52 PHE C CA 1
ATOM 5465 C C . PHE C 1 31 ? 82.02562 10.52149 9.60987 1.000 25.68160 52 PHE C C 1
ATOM 5466 O O . PHE C 1 31 ? 82.72810 10.34221 10.60860 1.000 27.26070 52 PHE C O 1
ATOM 5474 N N . SER C 1 32 ? 82.13609 11.60863 8.84664 1.000 27.56479 53 SER C N 1
ATOM 5475 C CA . SER C 1 32 ? 83.12005 12.63536 9.15855 1.000 31.22155 53 SER C CA 1
ATOM 5476 C C . SER C 1 32 ? 82.80498 13.36380 10.45611 1.000 31.31584 53 SER C C 1
ATOM 5477 O O . SER C 1 32 ? 83.67884 14.05073 10.99490 1.000 31.64969 53 SER C O 1
ATOM 5480 N N . ASP C 1 33 ? 81.58649 13.23295 10.96932 1.000 33.14560 54 ASP C N 1
ATOM 5481 C CA . ASP C 1 33 ? 81.22529 13.79075 12.26397 1.000 31.87454 54 ASP C CA 1
ATOM 5482 C C . ASP C 1 33 ? 81.35950 12.77432 13.38572 1.000 38.29421 54 ASP C C 1
ATOM 5483 O O . ASP C 1 33 ? 81.00314 13.07356 14.53240 1.000 35.36330 54 ASP C O 1
ATOM 5488 N N . ALA C 1 34 ? 81.87091 11.59145 13.07631 1.000 35.98352 55 ALA C N 1
ATOM 5489 C CA . ALA C 1 34 ? 82.09081 10.56056 14.06559 1.000 34.31870 55 ALA C CA 1
ATOM 5490 C C . ALA C 1 34 ? 83.50203 10.70588 14.64018 1.000 38.46682 55 ALA C C 1
ATOM 5491 O O . ALA C 1 34 ? 84.41152 11.28081 14.02009 1.000 44.76723 55 ALA C O 1
ATOM 5493 N N . HIS C 1 35 ? 83.65110 10.28760 15.88772 1.000 36.60592 56 HIS C N 1
ATOM 5494 C CA . HIS C 1 35 ? 84.93715 10.33824 16.56297 1.000 36.60184 56 HIS C CA 1
ATOM 5495 C C . HIS C 1 35 ? 85.91097 9.36786 15.91081 1.000 31.83067 56 HIS C C 1
ATOM 5496 O O . HIS C 1 35 ? 85.54284 8.23843 15.57647 1.000 34.24847 56 HIS C O 1
ATOM 5503 N N . MET C 1 36 ? 87.16914 9.78961 15.79455 0.000 40.35881 57 MET C N 1
ATOM 5504 C CA . MET C 1 36 ? 88.20026 9.01098 15.11843 0.000 40.94819 57 MET C CA 1
ATOM 5505 C C . MET C 1 36 ? 89.11957 8.39995 16.16431 0.000 40.64184 57 MET C C 1
ATOM 5506 O O . MET C 1 36 ? 89.92601 9.10106 16.78733 0.000 42.58817 57 MET C O 1
ATOM 5511 N N . ARG C 1 37 ? 89.01606 7.08615 16.34069 1.000 33.66068 58 ARG C N 1
ATOM 5512 C CA . ARG C 1 37 ? 90.00123 6.36141 17.13107 1.000 35.60486 58 ARG C CA 1
ATOM 5513 C C . ARG C 1 37 ? 91.16492 6.04673 16.19815 1.000 40.92985 58 ARG C C 1
ATOM 5514 O O . ARG C 1 37 ? 91.01988 5.25089 15.25925 1.000 35.26630 58 ARG C O 1
ATOM 5522 N N . ILE C 1 38 ? 92.31391 6.67042 16.44997 1.000 37.20149 59 ILE C N 1
ATOM 5523 C CA . ILE C 1 38 ? 93.49941 6.48938 15.62117 1.000 40.38351 59 ILE C CA 1
ATOM 5524 C C . ILE C 1 38 ? 94.47075 5.58732 16.36577 1.000 40.37351 59 ILE C C 1
ATOM 5525 O O . ILE C 1 38 ? 94.75464 5.81037 17.55217 1.000 50.51604 59 ILE C O 1
ATOM 5530 N N . GLU C 1 39 ? 94.95788 4.54975 15.67963 1.000 42.95351 60 GLU C N 1
ATOM 5531 C CA . GLU C 1 39 ? 95.93928 3.61159 16.20011 1.000 49.45963 60 GLU C CA 1
ATOM 5532 C C . GLU C 1 39 ? 97.02258 3.44359 15.15312 1.000 46.63067 60 GLU C C 1
ATOM 5533 O O . GLU C 1 39 ? 96.75394 3.48945 13.94971 1.000 49.86543 60 GLU C O 1
ATOM 5539 N N . GLU C 1 40 ? 98.23872 3.13166 15.59458 1.000 45.91574 61 GLU C N 1
ATOM 5540 C CA . GLU C 1 40 ? 99.22991 2.74945 14.60498 1.000 53.87127 61 GLU C CA 1
ATOM 5541 C C . GLU C 1 40 ? 98.74398 1.52473 13.87155 1.000 53.90067 61 GLU C C 1
ATOM 5542 O O . GLU C 1 40 ? 98.39545 0.50955 14.49430 1.000 55.19132 61 GLU C O 1
ATOM 5548 N N . GLY C 1 41 ? 98.65700 1.66227 12.54934 1.000 49.65006 62 GLY C N 1
ATOM 5549 C CA . GLY C 1 41 ? 98.18802 0.62170 11.64689 1.000 49.38133 62 GLY C CA 1
ATOM 5550 C C . GLY C 1 41 ? 96.76103 0.82106 11.17706 1.000 49.74488 62 GLY C C 1
ATOM 5551 O O . GLY C 1 41 ? 96.28852 0.04401 10.34368 1.000 47.46301 62 GLY C O 1
ATOM 5552 N N . GLY C 1 42 ? 96.06737 1.84852 11.65768 1.000 48.60654 63 GLY C N 1
ATOM 5553 C CA . GLY C 1 42 ? 94.74811 2.09633 11.11499 1.000 43.69729 63 GLY C CA 1
ATOM 5554 C C . GLY C 1 42 ? 93.91511 2.99335 12.00371 1.000 47.72179 63 GLY C C 1
ATOM 5555 O O . GLY C 1 42 ? 94.34729 3.45902 13.06447 1.000 42.96525 63 GLY C O 1
ATOM 5556 N N . TRP C 1 43 ? 92.69245 3.22328 11.54379 1.000 46.11363 64 TRP C N 1
ATOM 5557 C CA . TRP C 1 43 ? 91.75775 4.01220 12.32444 1.000 40.66798 64 TRP C CA 1
ATOM 5558 C C . TRP C 1 43 ? 90.35916 3.43893 12.18416 1.000 40.27114 64 TRP C C 1
ATOM 5559 O O . TRP C 1 43 ? 90.05423 2.65821 11.26853 1.000 36.80302 64 TRP C O 1
ATOM 5570 N N . THR C 1 44 ? 89.50833 3.84196 13.12432 1.000 33.81819 65 THR C N 1
ATOM 5571 C CA . THR C 1 44 ? 88.15445 3.32168 13.17722 1.000 33.02671 65 THR C CA 1
ATOM 5572 C C . THR C 1 44 ? 87.20944 4.41871 13.64718 1.000 27.32222 65 THR C C 1
ATOM 5573 O O . THR C 1 44 ? 87.58621 5.30473 14.42762 1.000 30.86268 65 THR C O 1
ATOM 5577 N N . ARG C 1 45 ? 85.98148 4.36120 13.13377 1.000 22.95948 66 ARG C N 1
ATOM 5578 C CA . ARG C 1 45 ? 84.91933 5.24722 13.59758 1.000 26.20468 66 ARG C CA 1
ATOM 5579 C C . ARG C 1 45 ? 83.59021 4.56020 13.33654 1.000 27.31960 66 ARG C C 1
ATOM 5580 O O . ARG C 1 45 ? 83.49812 3.67342 12.49102 1.000 29.79079 66 ARG C O 1
ATOM 5588 N N . GLU C 1 46 ? 82.57719 4.92408 14.11889 1.000 24.45946 67 GLU C N 1
ATOM 5589 C CA . GLU C 1 46 ? 81.29974 4.22969 14.05659 1.000 24.16784 67 GLU C CA 1
ATOM 5590 C C . GLU C 1 46 ? 80.15375 5.23303 14.05503 1.000 26.50923 67 GLU C C 1
ATOM 5591 O O . GLU C 1 46 ? 80.27787 6.35991 14.54278 1.000 31.96159 67 GLU C O 1
ATOM 5597 N N . VAL C 1 47 ? 79.03422 4.80166 13.47902 1.000 23.93935 68 VAL C N 1
ATOM 5598 C CA . VAL C 1 47 ? 77.76477 5.51628 13.52220 1.000 20.53685 68 VAL C CA 1
ATOM 5599 C C . VAL C 1 47 ? 76.75515 4.53338 14.09882 1.000 26.06140 68 VAL C C 1
ATOM 5600 O O . VAL C 1 47 ? 76.45186 3.50374 13.47474 1.000 22.19108 68 VAL C O 1
ATOM 5604 N N . THR C 1 48 ? 76.24277 4.84651 15.28637 1.000 25.52468 69 THR C N 1
ATOM 5605 C CA . THR C 1 48 ? 75.38699 3.97787 16.08196 1.000 27.78042 69 THR C CA 1
ATOM 5606 C C . THR C 1 48 ? 74.09752 4.71006 16.43412 1.000 29.22405 69 THR C C 1
ATOM 5607 O O . THR C 1 48 ? 73.85317 5.83512 15.98851 1.000 28.82601 69 THR C O 1
ATOM 5611 N N . ASN C 1 49 ? 73.26415 4.06855 17.25659 1.000 23.20955 70 ASN C N 1
ATOM 5612 C CA . ASN C 1 49 ? 72.03903 4.73962 17.67169 1.000 24.77696 70 ASN C CA 1
ATOM 5613 C C . ASN C 1 49 ? 72.30167 5.85117 18.68089 1.000 30.34976 70 ASN C C 1
ATOM 5614 O O . ASN C 1 49 ? 71.37767 6.60859 18.99875 1.000 28.03233 70 ASN C O 1
ATOM 5619 N N . ARG C 1 50 ? 73.53675 5.96814 19.17779 1.000 25.25137 71 ARG C N 1
ATOM 5620 C CA . ARG C 1 50 ? 73.98316 7.13190 19.93527 1.000 29.01207 71 ARG C CA 1
ATOM 5621 C C . ARG C 1 50 ? 74.33125 8.31833 19.04659 1.000 32.23591 71 ARG C C 1
ATOM 5622 O O . ARG C 1 50 ? 74.51887 9.42693 19.56301 1.000 30.56440 71 ARG C O 1
ATOM 5630 N N . GLU C 1 51 ? 74.42301 8.10505 17.73417 1.000 28.10337 72 GLU C N 1
ATOM 5631 C CA . GLU C 1 51 ? 74.55956 9.17999 16.76487 1.000 27.72453 72 GLU C CA 1
ATOM 5632 C C . GLU C 1 51 ? 73.29460 9.36906 15.94265 1.000 29.13579 72 GLU C C 1
ATOM 5633 O O . GLU C 1 51 ? 73.04266 10.48347 15.47045 1.000 33.76284 72 GLU C O 1
ATOM 5639 N N . LEU C 1 52 ? 72.50501 8.30823 15.76459 1.000 28.29309 73 LEU C N 1
ATOM 5640 C CA . LEU C 1 52 ? 71.35159 8.32243 14.86312 1.000 27.56351 73 LEU C CA 1
ATOM 5641 C C . LEU C 1 52 ? 70.23316 7.48942 15.46896 1.000 28.13059 73 LEU C C 1
ATOM 5642 O O . LEU C 1 52 ? 70.03432 6.32320 15.10415 1.000 29.48459 73 LEU C O 1
ATOM 5647 N N . PRO C 1 53 ? 69.48845 8.05014 16.42715 1.000 27.57577 74 PRO C N 1
ATOM 5648 C CA . PRO C 1 53 ? 68.50049 7.23962 17.15498 1.000 26.05076 74 PRO C CA 1
ATOM 5649 C C . PRO C 1 53 ? 67.38456 6.67336 16.28666 1.000 25.98174 74 PRO C C 1
ATOM 5650 O O . PRO C 1 53 ? 66.67285 5.78012 16.75627 1.000 25.61476 74 PRO C O 1
ATOM 5654 N N . ALA C 1 54 ? 67.19165 7.15595 15.05752 1.000 25.29928 75 ALA C N 1
ATOM 5655 C CA . ALA C 1 54 ? 66.16384 6.56959 14.19904 1.000 20.41858 75 ALA C CA 1
ATOM 5656 C C . ALA C 1 54 ? 66.50450 5.15429 13.75338 1.000 21.74770 75 ALA C C 1
ATOM 5657 O O . ALA C 1 54 ? 65.61945 4.44406 13.25991 1.000 22.65247 75 ALA C O 1
ATOM 5659 N N . SER C 1 55 ? 67.74913 4.72608 13.93529 1.000 21.55100 76 SER C N 1
ATOM 5660 C CA . SER C 1 55 ? 68.16077 3.37441 13.58538 1.000 24.19235 76 SER C CA 1
ATOM 5661 C C . SER C 1 55 ? 67.82221 2.41366 14.71920 1.000 22.80650 76 SER C C 1
ATOM 5662 O O . SER C 1 55 ? 68.26229 2.60446 15.85910 1.000 26.69963 76 SER C O 1
ATOM 5665 N N . HIS C 1 56 ? 67.02909 1.38712 14.41103 1.000 20.03932 77 HIS C N 1
ATOM 5666 C CA . HIS C 1 56 ? 66.59965 0.42625 15.41549 1.000 21.55190 77 HIS C CA 1
ATOM 5667 C C . HIS C 1 56 ? 67.15075 -0.97870 15.21926 1.000 23.93920 77 HIS C C 1
ATOM 5668 O O . HIS C 1 56 ? 67.06260 -1.78569 16.15076 1.000 19.23910 77 HIS C O 1
ATOM 5675 N N . ASP C 1 57 ? 67.71894 -1.29124 14.05620 1.000 26.62319 78 ASP C N 1
ATOM 5676 C CA . ASP C 1 57 ? 68.22368 -2.62354 13.74566 1.000 18.25321 78 ASP C CA 1
ATOM 5677 C C . ASP C 1 57 ? 69.73682 -2.70063 13.61386 1.000 21.93102 78 ASP C C 1
ATOM 5678 O O . ASP C 1 57 ? 70.34372 -3.62409 14.15643 1.000 28.31755 78 ASP C O 1
ATOM 5683 N N . LEU C 1 58 ? 70.37038 -1.76615 12.90645 1.000 20.97701 79 LEU C N 1
ATOM 5684 C CA . LEU C 1 58 ? 71.74898 -1.92832 12.46422 1.000 24.41253 79 LEU C CA 1
ATOM 5685 C C . LEU C 1 58 ? 72.59445 -0.75308 12.92967 1.000 23.18972 79 LEU C C 1
ATOM 5686 O O . LEU C 1 58 ? 72.07799 0.32941 13.21016 1.000 28.85649 79 LEU C O 1
ATOM 5691 N N . ALA C 1 59 ? 73.90617 -0.98122 13.01249 1.000 23.40422 80 ALA C N 1
ATOM 5692 C CA . ALA C 1 59 ? 74.87048 0.08986 13.25333 1.000 25.67948 80 ALA C CA 1
ATOM 5693 C C . ALA C 1 59 ? 76.06909 -0.13464 12.34333 1.000 26.87942 80 ALA C C 1
ATOM 5694 O O . ALA C 1 59 ? 76.37612 -1.27651 11.98743 1.000 24.86662 80 ALA C O 1
ATOM 5696 N N . GLY C 1 60 ? 76.75223 0.95558 11.96963 1.000 26.38114 81 GLY C N 1
ATOM 5697 C CA . GLY C 1 60 ? 77.82828 0.89931 10.99447 1.000 22.13322 81 GLY C CA 1
ATOM 5698 C C . GLY C 1 60 ? 79.16908 1.29427 11.58269 1.000 25.56920 81 GLY C C 1
ATOM 5699 O O . GLY C 1 60 ? 79.24960 2.15399 12.46140 1.000 29.90946 81 GLY C O 1
ATOM 5700 N N . VAL C 1 61 ? 80.22657 0.65799 11.08904 1.000 25.39229 82 VAL C N 1
ATOM 5701 C CA . VAL C 1 61 ? 81.59455 1.01517 11.44953 1.000 33.37401 82 VAL C CA 1
ATOM 5702 C C . VAL C 1 61 ? 82.40616 1.16556 10.16880 1.000 34.13255 82 VAL C C 1
ATOM 5703 O O . VAL C 1 61 ? 82.39152 0.27528 9.31048 1.000 34.77352 82 VAL C O 1
ATOM 5707 N N . ASP C 1 62 ? 83.14475 2.26782 10.07130 1.000 28.42113 83 ASP C N 1
ATOM 5708 C CA . ASP C 1 62 ? 84.06660 2.53366 8.97664 1.000 36.54411 83 ASP C CA 1
ATOM 5709 C C . ASP C 1 62 ? 85.48704 2.32080 9.49033 1.000 39.64991 83 ASP C C 1
ATOM 5710 O O . ASP C 1 62 ? 85.93509 3.01497 10.42003 1.000 38.44736 83 ASP C O 1
ATOM 5715 N N . MET C 1 63 ? 86.17863 1.33149 8.92066 1.000 30.61093 84 MET C N 1
ATOM 5716 C CA . MET C 1 63 ? 87.48888 0.94866 9.42621 1.000 41.04651 84 MET C CA 1
ATOM 5717 C C . MET C 1 63 ? 88.51827 0.92989 8.30636 1.000 37.88267 84 MET C C 1
ATOM 5718 O O . MET C 1 63 ? 88.20450 0.55987 7.17023 1.000 38.88528 84 MET C O 1
ATOM 5723 N N . CYS C 1 64 ? 89.75234 1.32465 8.63588 1.000 41.03291 85 CYS C N 1
ATOM 5724 C CA . CYS C 1 64 ? 90.84310 1.39061 7.67077 1.000 44.55969 85 CYS C CA 1
ATOM 5725 C C . CYS C 1 64 ? 92.10541 0.82347 8.30309 1.000 42.14712 85 CYS C C 1
ATOM 5726 O O . CYS C 1 64 ? 92.46276 1.19902 9.42648 1.000 42.21126 85 CYS C O 1
ATOM 5729 N N . LEU C 1 65 ? 92.77864 -0.06325 7.56778 1.000 39.20482 86 LEU C N 1
ATOM 5730 C CA . LEU C 1 65 ? 93.98519 -0.74951 8.01252 1.000 40.36271 86 LEU C CA 1
ATOM 5731 C C . LEU C 1 65 ? 95.11210 -0.49606 7.02166 1.000 40.95893 86 LEU C C 1
ATOM 5732 O O . LEU C 1 65 ? 94.92499 -0.65250 5.80824 1.000 47.45779 86 LEU C O 1
ATOM 5737 N N . LYS C 1 66 ? 96.28019 -0.12853 7.54877 1.000 38.03139 87 LYS C N 1
ATOM 5738 C CA . LYS C 1 66 ? 97.47672 0.02054 6.73754 1.000 39.33652 87 LYS C CA 1
ATOM 5739 C C . LYS C 1 66 ? 97.98634 -1.35550 6.30112 1.000 37.96842 87 LYS C C 1
ATOM 5740 O O . LYS C 1 66 ? 97.70084 -2.35998 6.95708 1.000 34.23304 87 LYS C O 1
ATOM 5746 N N . PRO C 1 67 ? 98.72010 -1.42688 5.18795 1.000 45.73470 88 PRO C N 1
ATOM 5747 C CA . PRO C 1 67 ? 99.15231 -2.72871 4.65571 1.000 41.06464 88 PRO C CA 1
ATOM 5748 C C . PRO C 1 67 ? 99.81295 -3.61532 5.70093 1.000 36.96949 88 PRO C C 1
ATOM 5749 O O . PRO C 1 67 ? 100.77531 -3.22209 6.36190 1.000 38.48869 88 PRO C O 1
ATOM 5753 N N . GLY C 1 68 ? 99.28246 -4.82791 5.84280 1.000 34.95365 89 GLY C N 1
ATOM 5754 C CA . GLY C 1 68 ? 99.78048 -5.79302 6.80231 1.000 39.34768 89 GLY C CA 1
ATOM 5755 C C . GLY C 1 68 ? 99.29215 -5.62821 8.22546 1.000 37.78868 89 GLY C C 1
ATOM 5756 O O . GLY C 1 68 ? 99.62502 -6.46590 9.07413 1.000 35.87597 89 GLY C O 1
ATOM 5757 N N . ALA C 1 69 ? 98.50801 -4.59373 8.51599 1.000 40.71302 90 ALA C N 1
ATOM 5758 C CA . ALA C 1 69 ? 98.07421 -4.32725 9.87972 1.000 38.34328 90 ALA C CA 1
ATOM 5759 C C . ALA C 1 69 ? 96.93385 -5.26129 10.25307 1.000 38.12788 90 ALA C C 1
ATOM 5760 O O . ALA C 1 69 ? 96.09567 -5.60947 9.41703 1.000 34.13998 90 ALA C O 1
ATOM 5762 N N . TYR C 1 70 ? 96.89777 -5.65423 11.51968 1.000 34.67340 91 TYR C N 1
ATOM 5763 C CA . TYR C 1 70 ? 95.87435 -6.56365 12.00823 1.000 31.79497 91 TYR C CA 1
ATOM 5764 C C . TYR C 1 70 ? 94.67567 -5.81052 12.56379 1.000 34.52557 91 TYR C C 1
ATOM 5765 O O . TYR C 1 70 ? 94.82172 -4.79845 13.25612 1.000 31.37858 91 TYR C O 1
ATOM 5774 N N . ARG C 1 71 ? 93.48790 -6.32354 12.25997 1.000 35.72813 92 ARG C N 1
ATOM 5775 C CA . ARG C 1 71 ? 92.32572 -6.11690 13.10995 1.000 26.12654 92 ARG C CA 1
ATOM 5776 C C . ARG C 1 71 ? 92.32922 -7.29391 14.08231 1.000 30.05717 92 ARG C C 1
ATOM 5777 O O . ARG C 1 71 ? 92.13768 -8.44435 13.67211 1.000 28.84044 92 ARG C O 1
ATOM 5785 N N . GLU C 1 72 ? 92.56208 -7.00963 15.36512 1.000 31.62209 93 GLU C N 1
ATOM 5786 C CA . GLU C 1 72 ? 92.89211 -8.06845 16.31466 1.000 32.87224 93 GLU C CA 1
ATOM 5787 C C . GLU C 1 72 ? 91.80548 -9.13866 16.36683 1.000 34.10112 93 GLU C C 1
ATOM 5788 O O . GLU C 1 72 ? 90.61430 -8.84756 16.22621 1.000 30.30891 93 GLU C O 1
ATOM 5794 N N . LEU C 1 73 ? 92.24283 -10.38460 16.56142 1.000 33.69267 94 LEU C N 1
ATOM 5795 C CA . LEU C 1 73 ? 91.35809 -11.52144 16.78722 1.000 37.57224 94 LEU C CA 1
ATOM 5796 C C . LEU C 1 73 ? 90.30240 -11.20460 17.83513 1.000 34.34396 94 LEU C C 1
ATOM 5797 O O . LEU C 1 73 ? 90.62653 -10.78045 18.94522 1.000 31.22190 94 LEU C O 1
ATOM 5802 N N . HIS C 1 74 ? 89.03638 -11.43168 17.48692 1.000 32.05425 95 HIS C N 1
ATOM 5803 C CA . HIS C 1 74 ? 87.94559 -11.00080 18.35154 1.000 29.63456 95 HIS C CA 1
ATOM 5804 C C . HIS C 1 74 ? 86.65535 -11.71731 17.97026 1.000 32.58057 95 HIS C C 1
ATOM 5805 O O . HIS C 1 74 ? 86.58980 -12.45776 16.98428 1.000 35.42866 95 HIS C O 1
ATOM 5812 N N . TRP C 1 75 ? 85.62186 -11.46770 18.77667 1.000 29.07909 96 TRP C N 1
ATOM 5813 C CA . TRP C 1 75 ? 84.26294 -11.91892 18.50953 1.000 27.02776 96 TRP C CA 1
ATOM 5814 C C . TRP C 1 75 ? 83.30826 -10.95458 19.20323 1.000 25.62813 96 TRP C C 1
ATOM 5815 O O . TRP C 1 75 ? 83.72024 -10.12700 20.02212 1.000 25.56805 96 TRP C O 1
ATOM 5826 N N . HIS C 1 76 ? 82.02061 -11.07098 18.87812 1.000 22.56886 97 HIS C N 1
ATOM 5827 C CA . HIS C 1 76 ? 81.02209 -10.23513 19.52791 1.000 24.51750 97 HIS C CA 1
ATOM 5828 C C . HIS C 1 76 ? 79.65856 -10.90858 19.48071 1.000 25.39135 97 HIS C C 1
ATOM 5829 O O . HIS C 1 76 ? 79.41832 -11.83404 18.70021 1.000 22.78894 97 HIS C O 1
ATOM 5836 N N . LYS C 1 77 ? 78.76894 -10.41792 20.34815 1.000 32.76890 98 LYS C N 1
ATOM 5837 C CA . LYS C 1 77 ? 77.40638 -10.93502 20.43859 1.000 28.98792 98 LYS C CA 1
ATOM 5838 C C . LYS C 1 77 ? 76.62801 -10.72820 19.14333 1.000 25.52111 98 LYS C C 1
ATOM 5839 O O . LYS C 1 77 ? 75.74637 -11.52920 18.81166 1.000 25.19546 98 LYS C O 1
ATOM 5845 N N . GLU C 1 78 ? 76.94923 -9.67823 18.39809 1.000 30.19946 99 GLU C N 1
ATOM 5846 C CA . GLU C 1 78 ? 76.23219 -9.28962 17.19480 1.000 28.43317 99 GLU C CA 1
ATOM 5847 C C . GLU C 1 78 ? 76.83482 -9.95879 15.96669 1.000 30.41096 99 GLU C C 1
ATOM 5848 O O . GLU C 1 78 ? 77.93232 -10.52007 16.00603 1.000 35.65797 99 GLU C O 1
ATOM 5854 N N . ALA C 1 79 ? 76.06732 -9.94513 14.88162 1.000 31.31401 100 ALA C N 1
ATOM 5855 C CA . ALA C 1 79 ? 76.53977 -10.43820 13.59610 1.000 31.39995 100 ALA C CA 1
ATOM 5856 C C . ALA C 1 79 ? 77.22272 -9.31880 12.81533 1.000 28.77808 100 ALA C C 1
ATOM 5857 O O . ALA C 1 79 ? 76.81994 -8.15381 12.89190 1.000 26.16585 100 ALA C O 1
ATOM 5859 N N . GLU C 1 80 ? 78.24443 -9.69497 12.04868 1.000 31.69589 101 GLU C N 1
ATOM 5860 C CA . GLU C 1 80 ? 79.03916 -8.78768 11.23686 1.000 33.95853 101 GLU C CA 1
ATOM 5861 C C . GLU C 1 80 ? 78.71866 -9.01014 9.76628 1.000 33.81630 101 GLU C C 1
ATOM 5862 O O . GLU C 1 80 ? 78.77726 -10.14264 9.27105 1.000 34.09766 101 GLU C O 1
ATOM 5868 N N . TRP C 1 81 ? 78.40256 -7.92430 9.07155 1.000 32.87396 102 TRP C N 1
ATOM 5869 C CA . TRP C 1 81 ? 78.27584 -7.91557 7.62064 1.000 36.63747 102 TRP C CA 1
ATOM 5870 C C . TRP C 1 81 ? 79.18109 -6.82077 7.08441 1.000 34.36153 102 TRP C C 1
ATOM 5871 O O . TRP C 1 81 ? 79.12835 -5.68466 7.56654 1.000 35.46835 102 TRP C O 1
ATOM 5882 N N . ALA C 1 82 ? 80.01222 -7.15367 6.10300 1.000 31.88745 103 ALA C N 1
ATOM 5883 C CA . ALA C 1 82 ? 81.04013 -6.23197 5.65774 1.000 29.35670 103 ALA C CA 1
ATOM 5884 C C . ALA C 1 82 ? 81.06525 -6.10048 4.14622 1.000 31.88362 103 ALA C C 1
ATOM 5885 O O . ALA C 1 82 ? 81.03604 -7.10407 3.42713 1.000 35.29281 103 ALA C O 1
ATOM 5887 N N . PHE C 1 83 ? 81.19266 -4.85482 3.69185 1.000 28.62262 104 PHE C N 1
ATOM 5888 C CA . PHE C 1 83 ? 81.38766 -4.49682 2.29589 1.000 26.86421 104 PHE C CA 1
ATOM 5889 C C . PHE C 1 83 ? 82.77841 -3.89247 2.16009 1.000 31.65416 104 PHE C C 1
ATOM 5890 O O . PHE C 1 83 ? 83.14156 -2.98166 2.91452 1.000 28.67840 104 PHE C O 1
ATOM 5898 N N . MET C 1 84 ? 83.55407 -4.40375 1.20889 1.000 33.18591 105 MET C N 1
ATOM 5899 C CA . MET C 1 84 ? 84.93421 -3.96746 1.02259 1.000 34.48875 105 MET C CA 1
ATOM 5900 C C . MET C 1 84 ? 84.95114 -2.68345 0.19431 1.000 35.27978 105 MET C C 1
ATOM 5901 O O . MET C 1 84 ? 84.64217 -2.70267 -1.00411 1.000 33.02739 105 MET C O 1
ATOM 5906 N N . ILE C 1 85 ? 85.32090 -1.55989 0.82059 1.000 34.58359 106 ILE C N 1
ATOM 5907 C CA . ILE C 1 85 ? 85.30370 -0.29015 0.09871 1.000 35.17569 106 ILE C CA 1
ATOM 5908 C C . ILE C 1 85 ? 86.49732 -0.20048 -0.83913 1.000 42.84019 106 ILE C C 1
ATOM 5909 O O . ILE C 1 85 ? 86.35227 0.10604 -2.02832 1.000 40.62780 106 ILE C O 1
ATOM 5914 N N . ALA C 1 86 ? 87.69329 -0.47615 -0.32473 1.000 44.62395 107 ALA C N 1
ATOM 5915 C CA . ALA C 1 86 ? 88.89527 -0.27656 -1.12724 1.000 41.54561 107 ALA C CA 1
ATOM 5916 C C . ALA C 1 86 ? 90.01530 -1.14389 -0.58013 1.000 42.26620 107 ALA C C 1
ATOM 5917 O O . ALA C 1 86 ? 90.06283 -1.43212 0.62132 1.000 37.31805 107 ALA C O 1
ATOM 5919 N N . GLY C 1 87 ? 90.94368 -1.49550 -1.46669 1.000 47.05354 108 GLY C N 1
ATOM 5920 C CA . GLY C 1 87 ? 92.11096 -2.26552 -1.09035 1.000 38.10084 108 GLY C CA 1
ATOM 5921 C C . GLY C 1 87 ? 91.87164 -3.75855 -1.19418 1.000 37.90877 108 GLY C C 1
ATOM 5922 O O . GLY C 1 87 ? 91.05753 -4.25020 -1.98909 1.000 34.93006 108 GLY C O 1
ATOM 5923 N N . ASN C 1 88 ? 92.64214 -4.49517 -0.39620 1.000 36.86786 109 ASN C N 1
ATOM 5924 C CA . ASN C 1 88 ? 92.49553 -5.93708 -0.29043 1.000 42.23415 109 ASN C CA 1
ATOM 5925 C C . ASN C 1 88 ? 92.81217 -6.36067 1.13860 1.000 42.96561 109 ASN C C 1
ATOM 5926 O O . ASN C 1 88 ? 93.51044 -5.65582 1.87330 1.000 37.40742 109 ASN C O 1
ATOM 5931 N N . ALA C 1 89 ? 92.27562 -7.51360 1.53924 1.000 37.59870 110 ALA C N 1
ATOM 5932 C CA . ALA C 1 89 ? 92.50895 -8.00224 2.89708 1.000 32.78905 110 ALA C CA 1
ATOM 5933 C C . ALA C 1 89 ? 92.31478 -9.50746 2.95542 1.000 36.31460 110 ALA C C 1
ATOM 5934 O O . ALA C 1 89 ? 91.80359 -10.12534 2.02339 1.000 36.80511 110 ALA C O 1
ATOM 5936 N N . ARG C 1 90 ? 92.78917 -10.09163 4.05407 1.000 32.08385 111 ARG C N 1
ATOM 5937 C CA . ARG C 1 90 ? 92.61599 -11.49988 4.37502 1.000 34.08489 111 ARG C CA 1
ATOM 5938 C C . ARG C 1 90 ? 91.80448 -11.60573 5.65840 1.000 36.48626 111 ARG C C 1
ATOM 5939 O O . ARG C 1 90 ? 92.05099 -10.87281 6.61801 1.000 43.83029 111 ARG C O 1
ATOM 5947 N N . VAL C 1 91 ? 90.82155 -12.49876 5.67224 1.000 33.49111 112 VAL C N 1
ATOM 5948 C CA . VAL C 1 91 ? 90.02638 -12.76959 6.86468 1.000 31.53027 112 VAL C CA 1
ATOM 5949 C C . VAL C 1 91 ? 90.16923 -14.24009 7.23237 1.000 39.79895 112 VAL C C 1
ATOM 5950 O O . VAL C 1 91 ? 90.29189 -15.10090 6.35037 1.000 41.03712 112 VAL C O 1
ATOM 5954 N N . THR C 1 92 ? 90.14689 -14.52142 8.53899 1.000 37.61729 113 THR C N 1
ATOM 5955 C CA . THR C 1 92 ? 90.13702 -15.88098 9.06605 1.000 36.80880 113 THR C CA 1
ATOM 5956 C C . THR C 1 92 ? 89.01026 -16.03296 10.08246 1.000 38.06676 113 THR C C 1
ATOM 5957 O O . THR C 1 92 ? 88.62550 -15.07642 10.75720 1.000 39.99097 113 THR C O 1
ATOM 5961 N N . ALA C 1 93 ? 88.49571 -17.25507 10.21161 1.000 39.57071 114 ALA C N 1
ATOM 5962 C CA . ALA C 1 93 ? 87.40723 -17.49973 11.15673 1.000 33.29632 114 ALA C CA 1
ATOM 5963 C C . ALA C 1 93 ? 87.32894 -18.98250 11.49147 1.000 32.71151 114 ALA C C 1
ATOM 5964 O O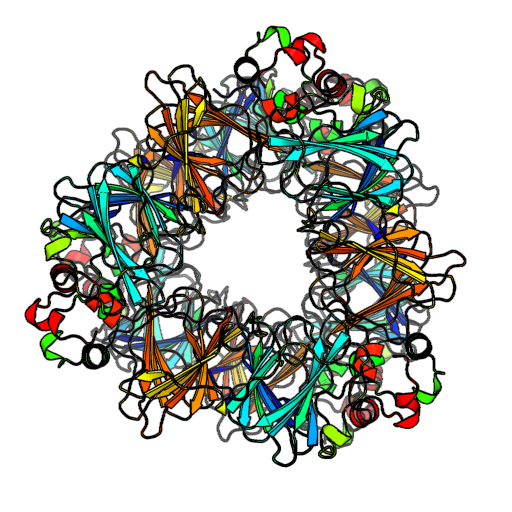 . ALA C 1 93 ? 87.97971 -19.81995 10.85963 1.000 46.05118 114 ALA C O 1
ATOM 5966 N N . LEU C 1 94 ? 86.50858 -19.28783 12.50430 1.000 29.45593 115 LEU C N 1
ATOM 5967 C CA . LEU C 1 94 ? 86.21934 -20.64133 12.95871 1.000 27.07127 115 LEU C CA 1
ATOM 5968 C C . LEU C 1 94 ? 84.73188 -20.74717 13.27183 1.000 32.63530 115 LEU C C 1
ATOM 5969 O O . LEU C 1 94 ? 84.15653 -19.83486 13.87524 1.000 32.69943 115 LEU C O 1
ATOM 5974 N N . ASP C 1 95 ? 84.10143 -21.84920 12.85659 1.000 37.69315 116 ASP C N 1
ATOM 5975 C CA . ASP C 1 95 ? 82.67261 -22.03123 13.08679 1.000 38.79274 116 ASP C CA 1
ATOM 5976 C C . ASP C 1 95 ? 82.43840 -22.87392 14.34402 1.000 36.06398 116 ASP C C 1
ATOM 5977 O O . ASP C 1 95 ? 83.37301 -23.30119 15.02384 1.000 32.24351 116 ASP C O 1
ATOM 5982 N N . ALA C 1 96 ? 81.16172 -23.10880 14.65443 1.000 33.40457 117 ALA C N 1
ATOM 5983 C CA . ALA C 1 96 ? 80.80685 -23.77624 15.90333 1.000 40.21783 117 ALA C CA 1
ATOM 5984 C C . ALA C 1 96 ? 81.11533 -25.26714 15.87238 1.000 40.72987 117 ALA C C 1
ATOM 5985 O O . ALA C 1 96 ? 81.24318 -25.88950 16.93649 1.000 53.66106 117 ALA C O 1
ATOM 5987 N N . GLU C 1 97 ? 81.25535 -25.85355 14.67615 1.000 34.82151 118 GLU C N 1
ATOM 5988 C CA . GLU C 1 97 ? 81.56249 -27.27336 14.51995 1.000 31.76398 118 GLU C CA 1
ATOM 5989 C C . GLU C 1 97 ? 83.05422 -27.54706 14.35107 1.000 35.30836 118 GLU C C 1
ATOM 5990 O O . GLU C 1 97 ? 83.43567 -28.61467 13.86845 1.000 33.98378 118 GLU C O 1
ATOM 5996 N N . GLY C 1 98 ? 83.91083 -26.59430 14.69904 1.000 38.00333 119 GLY C N 1
ATOM 5997 C CA . GLY C 1 98 ? 85.34695 -26.81025 14.64235 1.000 33.83946 119 GLY C CA 1
ATOM 5998 C C . GLY C 1 98 ? 85.93706 -26.69939 13.26173 1.000 43.80732 119 GLY C C 1
ATOM 5999 O O . GLY C 1 98 ? 87.10236 -27.04904 13.06541 1.000 49.91049 119 GLY C O 1
ATOM 6000 N N . ARG C 1 99 ? 85.16542 -26.20573 12.29714 1.000 45.39178 120 ARG C N 1
ATOM 6001 C CA . ARG C 1 99 ? 85.62395 -26.03889 10.92609 1.000 41.61182 120 ARG C CA 1
ATOM 6002 C C . ARG C 1 99 ? 86.14832 -24.62499 10.72620 1.000 41.59624 120 ARG C C 1
ATOM 6003 O O . ARG C 1 99 ? 85.58700 -23.66769 11.26653 1.000 40.58103 120 ARG C O 1
ATOM 6011 N N . SER C 1 100 ? 87.22597 -24.50478 9.95409 1.000 39.43316 121 SER C N 1
ATOM 6012 C CA . SER C 1 100 ? 87.96955 -23.26384 9.80178 1.000 39.64794 121 SER C CA 1
ATOM 6013 C C . SER C 1 100 ? 87.67650 -22.63326 8.44334 1.000 42.42686 121 SER C C 1
ATOM 6014 O O . SER C 1 100 ? 87.18952 -23.28584 7.51509 1.000 31.87159 121 SER C O 1
ATOM 6017 N N . PHE C 1 101 ? 87.97540 -21.33859 8.33841 1.000 38.48716 122 PHE C N 1
ATOM 6018 C CA . PHE C 1 101 ? 87.78358 -20.60197 7.09770 1.000 40.41305 122 PHE C CA 1
ATOM 6019 C C . PHE C 1 101 ? 88.89472 -19.56974 6.96253 1.000 36.83692 122 PHE C C 1
ATOM 6020 O O . PHE C 1 101 ? 89.27192 -18.92929 7.94788 1.000 34.40122 122 PHE C O 1
ATOM 6028 N N . ILE C 1 102 ? 89.38419 -19.38785 5.73628 1.000 35.08087 123 ILE C N 1
ATOM 6029 C CA . ILE C 1 102 ? 90.43260 -18.41932 5.43051 1.000 37.12134 123 ILE C CA 1
ATOM 6030 C C . ILE C 1 102 ? 90.23542 -17.93414 3.99977 1.000 39.86336 123 ILE C C 1
ATOM 6031 O O . ILE C 1 102 ? 89.94975 -18.73429 3.10104 1.000 39.56258 123 ILE C O 1
ATOM 6036 N N . ASP C 1 103 ? 90.35010 -16.62314 3.78635 1.000 38.83470 124 ASP C N 1
ATOM 6037 C CA . ASP C 1 103 ? 90.18755 -16.12071 2.42672 1.000 33.89340 124 ASP C CA 1
ATOM 6038 C C . ASP C 1 103 ? 90.77119 -14.72492 2.28827 1.000 33.45654 124 ASP C C 1
ATOM 6039 O O . ASP C 1 103 ? 90.99017 -14.01729 3.27285 1.000 31.85132 124 ASP C O 1
ATOM 6044 N N . ASP C 1 104 ? 91.04433 -14.35786 1.03655 1.000 36.62673 125 ASP C N 1
ATOM 6045 C CA . ASP C 1 104 ? 91.41052 -13.00329 0.65489 1.000 33.94973 125 ASP C CA 1
ATOM 6046 C C . ASP C 1 104 ? 90.33093 -12.40314 -0.24029 1.000 35.28945 125 ASP C C 1
ATOM 6047 O O . ASP C 1 104 ? 89.68308 -13.10662 -1.02196 1.000 37.12015 125 ASP C O 1
ATOM 6052 N N . ILE C 1 105 ? 90.13658 -11.08979 -0.10904 1.000 35.13608 126 ILE C N 1
ATOM 6053 C CA . ILE C 1 105 ? 89.07594 -10.37315 -0.80772 1.000 36.42471 126 ILE C CA 1
ATOM 6054 C C . ILE C 1 105 ? 89.60610 -9.01047 -1.21403 1.000 38.68777 126 ILE C C 1
ATOM 6055 O O . ILE C 1 105 ? 90.58418 -8.50557 -0.65311 1.000 38.86689 126 ILE C O 1
ATOM 6060 N N . ASN C 1 106 ? 88.96327 -8.42781 -2.21519 1.000 34.14346 127 ASN C N 1
ATOM 6061 C CA . ASN C 1 106 ? 89.29159 -7.10971 -2.72923 1.000 42.26094 127 ASN C CA 1
ATOM 6062 C C . ASN C 1 106 ? 88.05533 -6.21956 -2.65218 1.000 41.87968 127 ASN C C 1
ATOM 6063 O O . ASN C 1 106 ? 86.97182 -6.65436 -2.25313 1.000 38.11556 127 ASN C O 1
ATOM 6068 N N . ALA C 1 107 ? 88.24239 -4.95761 -3.03075 1.000 36.20908 128 ALA C N 1
ATOM 6069 C CA . ALA C 1 107 ? 87.17026 -3.97070 -2.99826 1.000 29.89623 128 ALA C CA 1
ATOM 6070 C C . ALA C 1 107 ? 85.93448 -4.45039 -3.74784 1.000 32.62484 128 ALA C C 1
ATOM 6071 O O . ALA C 1 107 ? 86.02807 -5.06962 -4.81137 1.000 33.91746 128 ALA C O 1
ATOM 6073 N N . GLY C 1 108 ? 84.76262 -4.18785 -3.15497 1.000 32.08478 129 GLY C N 1
ATOM 6074 C CA . GLY C 1 108 ? 83.49136 -4.60763 -3.71794 1.000 28.26549 129 GLY C CA 1
ATOM 6075 C C . GLY C 1 108 ? 82.96512 -5.91760 -3.17761 1.000 35.65712 129 GLY C C 1
ATOM 6076 O O . GLY C 1 108 ? 81.78104 -6.23184 -3.37873 1.000 40.80524 129 GLY C O 1
ATOM 6077 N N . ASP C 1 109 ? 83.80727 -6.68763 -2.50160 1.000 34.61833 130 ASP C N 1
ATOM 6078 C CA . ASP C 1 109 ? 83.43984 -7.97559 -1.94139 1.000 36.68972 130 ASP C CA 1
ATOM 6079 C C . ASP C 1 109 ? 82.88379 -7.80182 -0.53559 1.000 37.19605 130 ASP C C 1
ATOM 6080 O O . ASP C 1 109 ? 82.98962 -6.73682 0.07973 1.000 34.66930 130 ASP C O 1
ATOM 6085 N N . LEU C 1 110 ? 82.27779 -8.87069 -0.03719 1.000 36.00560 131 LEU C N 1
ATOM 6086 C CA . LEU C 1 110 ? 81.64992 -8.88199 1.26957 1.000 30.89224 131 LEU C CA 1
ATOM 6087 C C . LEU C 1 110 ? 82.26407 -9.98362 2.11740 1.000 31.95784 131 LEU C C 1
ATOM 6088 O O . LEU C 1 110 ? 82.91866 -10.90137 1.61218 1.000 34.68489 131 LEU C O 1
ATOM 6093 N N . TRP C 1 111 ? 82.03565 -9.87348 3.42057 1.000 35.46071 132 TRP C N 1
ATOM 6094 C CA . TRP C 1 111 ? 82.18152 -11.01065 4.31418 1.000 33.43933 132 TRP C CA 1
ATOM 6095 C C . TRP C 1 111 ? 81.07050 -10.95766 5.35117 1.000 32.97798 132 TRP C C 1
ATOM 6096 O O . TRP C 1 111 ? 80.36496 -9.95518 5.49261 1.000 31.32739 132 TRP C O 1
ATOM 6107 N N . ASN C 1 112 ? 80.91499 -12.05844 6.07901 1.000 34.81045 133 ASN C N 1
ATOM 6108 C CA . ASN C 1 112 ? 79.78362 -12.18925 6.99086 1.000 28.96643 133 ASN C CA 1
ATOM 6109 C C . ASN C 1 112 ? 80.13246 -13.18710 8.08186 1.000 29.46559 133 ASN C C 1
ATOM 6110 O O . ASN C 1 112 ? 80.49844 -14.32829 7.78389 1.000 28.08020 133 ASN C O 1
ATOM 6115 N N . PHE C 1 113 ? 80.04051 -12.75010 9.33599 1.000 30.18500 134 PHE C N 1
ATOM 6116 C CA . PHE C 1 113 ? 80.21728 -13.61146 10.49960 1.000 31.25946 134 PHE C CA 1
ATOM 6117 C C . PHE C 1 113 ? 78.97369 -13.52110 11.36610 1.000 35.26401 134 PHE C C 1
ATOM 6118 O O . PHE C 1 113 ? 78.69397 -12.46414 11.93653 1.000 36.69328 134 PHE C O 1
ATOM 6126 N N . GLU C 1 114 ? 78.23194 -14.61821 11.47489 1.000 33.06128 135 GLU C N 1
ATOM 6127 C CA . GLU C 1 114 ? 77.05752 -14.58704 12.33369 1.000 29.75359 135 GLU C CA 1
ATOM 6128 C C . GLU C 1 114 ? 77.48983 -14.50852 13.80014 1.000 29.57160 135 GLU C C 1
ATOM 6129 O O . GLU C 1 114 ? 78.67928 -14.54898 14.12579 1.000 28.49016 135 GLU C O 1
ATOM 6135 N N . ALA C 1 115 ? 76.50301 -14.38357 14.68955 1.000 31.96083 136 ALA C N 1
ATOM 6136 C CA . ALA C 1 115 ? 76.74506 -14.05356 16.09528 1.000 26.64965 136 ALA C CA 1
ATOM 6137 C C . ALA C 1 115 ? 77.76582 -14.97074 16.76199 1.000 27.79658 136 ALA C C 1
ATOM 6138 O O . ALA C 1 115 ? 77.64294 -16.19718 16.71700 1.000 21.99123 136 ALA C O 1
ATOM 6140 N N . GLY C 1 116 ? 78.77486 -14.35688 17.38935 1.000 27.73445 137 GLY C N 1
ATOM 6141 C CA . GLY C 1 116 ? 79.74907 -15.05142 18.20997 1.000 25.30865 137 GLY C CA 1
ATOM 6142 C C . GLY C 1 116 ? 80.81084 -15.82210 17.45688 1.000 31.21488 137 GLY C C 1
ATOM 6143 O O . GLY C 1 116 ? 81.64897 -16.47740 18.09512 1.000 35.41855 137 GLY C O 1
ATOM 6144 N N . ILE C 1 117 ? 80.82254 -15.75267 16.12953 1.000 26.73488 138 ILE C N 1
ATOM 6145 C CA . ILE C 1 117 ? 81.81753 -16.44968 15.31909 1.000 25.23494 138 ILE C CA 1
ATOM 6146 C C . ILE C 1 117 ? 83.11924 -15.65642 15.37714 1.000 28.34023 138 ILE C C 1
ATOM 6147 O O . ILE C 1 117 ? 83.15486 -14.48727 14.96250 1.000 31.31882 138 ILE C O 1
ATOM 6152 N N . PRO C 1 118 ? 84.20203 -16.23632 15.88780 1.000 35.48704 139 PRO C N 1
ATOM 6153 C CA . PRO C 1 118 ? 85.45757 -15.48940 16.01098 1.000 37.59834 139 PRO C CA 1
ATOM 6154 C C . PRO C 1 118 ? 86.13605 -15.32599 14.66167 1.000 34.74166 139 PRO C C 1
ATOM 6155 O O . PRO C 1 118 ? 85.99686 -16.16441 13.76927 1.000 30.26991 139 PRO C O 1
ATOM 6159 N N . HIS C 1 119 ? 86.88058 -14.23034 14.51663 1.000 32.01405 140 HIS C N 1
ATOM 6160 C CA . HIS C 1 119 ? 87.44557 -13.90977 13.21276 1.000 32.99753 140 HIS C CA 1
ATOM 6161 C C . HIS C 1 119 ? 88.60345 -12.92494 13.35190 1.000 40.03675 140 HIS C C 1
ATOM 6162 O O . HIS C 1 119 ? 88.82016 -12.31489 14.40307 1.000 34.95211 140 HIS C O 1
ATOM 6169 N N . SER C 1 120 ? 89.35170 -12.79974 12.25421 1.000 41.99083 141 SER C N 1
ATOM 6170 C CA . SER C 1 120 ? 90.43770 -11.84562 12.09185 1.000 36.66248 141 SER C CA 1
ATOM 6171 C C . SER C 1 120 ? 90.39472 -11.19852 10.71278 1.000 37.07081 141 SER C C 1
ATOM 6172 O O . SER C 1 120 ? 89.94358 -11.79900 9.73431 1.000 42.22671 141 SER C O 1
ATOM 6175 N N . ILE C 1 121 ? 90.96714 -9.99591 10.64627 1.000 35.70969 142 ILE C N 1
ATOM 6176 C CA . ILE C 1 121 ? 91.16964 -9.24561 9.41170 1.000 31.45614 142 ILE C CA 1
ATOM 6177 C C . ILE C 1 121 ? 92.59600 -8.71415 9.39992 1.000 32.06112 142 ILE C C 1
ATOM 6178 O O . ILE C 1 121 ? 93.07558 -8.18606 10.40976 1.000 33.86777 142 ILE C O 1
ATOM 6183 N N . GLN C 1 122 ? 93.27374 -8.85172 8.25973 1.000 38.05475 143 GLN C N 1
ATOM 6184 C CA . GLN C 1 122 ? 94.60124 -8.27866 8.05027 1.000 36.45968 143 GLN C CA 1
ATOM 6185 C C . GLN C 1 122 ? 94.69258 -7.65637 6.66502 1.000 34.79766 143 GLN C C 1
ATOM 6186 O O . GLN C 1 122 ? 94.39827 -8.32085 5.66663 1.000 34.37935 143 GLN C O 1
ATOM 6192 N N . ALA C 1 123 ? 95.10112 -6.38975 6.60536 1.000 33.78685 144 ALA C N 1
ATOM 6193 C CA . ALA C 1 123 ? 95.31033 -5.74035 5.31650 1.000 35.54355 144 ALA C CA 1
ATOM 6194 C C . ALA C 1 123 ? 96.40494 -6.45566 4.52937 1.000 37.37855 144 ALA C C 1
ATOM 6195 O O . ALA C 1 123 ? 97.37675 -6.95926 5.10162 1.000 41.37010 144 ALA C O 1
ATOM 6197 N N . LEU C 1 124 ? 96.24678 -6.50123 3.20673 1.000 34.31496 145 LEU C N 1
ATOM 6198 C CA . LEU C 1 124 ? 97.30371 -7.05727 2.37687 1.000 36.57682 145 LEU C CA 1
ATOM 6199 C C . LEU C 1 124 ? 98.13400 -5.91469 1.80546 1.000 42.60722 145 LEU C C 1
ATOM 6200 O O . LEU C 1 124 ? 98.20830 -4.84001 2.41426 1.000 42.94843 145 LEU C O 1
ATOM 6205 N N . ASP C 1 125 ? 98.75397 -6.12131 0.63643 1.000 42.22645 146 ASP C N 1
ATOM 6206 C CA . ASP C 1 125 ? 99.72286 -5.14296 0.15111 1.000 39.62199 146 ASP C CA 1
ATOM 6207 C C . ASP C 1 125 ? 99.07756 -3.78945 -0.12270 1.000 41.88295 146 ASP C C 1
ATOM 6208 O O . ASP C 1 125 ? 99.76053 -2.76683 -0.04193 1.000 35.82856 146 ASP C O 1
ATOM 6213 N N . GLN C 1 126 ? 97.78839 -3.76170 -0.46494 1.000 46.94303 147 GLN C N 1
ATOM 6214 C CA . GLN C 1 126 ? 97.11927 -2.52067 -0.83708 1.000 41.41446 147 GLN C CA 1
ATOM 6215 C C . GLN C 1 126 ? 96.65413 -1.69766 0.36066 1.000 47.65453 147 GLN C C 1
ATOM 6216 O O . GLN C 1 126 ? 96.34840 -0.51172 0.19129 1.000 44.18000 147 GLN C O 1
ATOM 6222 N N . GLY C 1 127 ? 96.60790 -2.27865 1.56220 1.000 50.50117 148 GLY C N 1
ATOM 6223 C CA . GLY C 1 127 ? 95.83594 -1.68831 2.63956 1.000 44.03744 148 GLY C CA 1
ATOM 6224 C C . GLY C 1 127 ? 94.35536 -1.96931 2.43178 1.000 45.61838 148 GLY C C 1
ATOM 6225 O O . GLY C 1 127 ? 93.95463 -2.64876 1.48311 1.000 41.53496 148 GLY C O 1
ATOM 6226 N N . CYS C 1 128 ? 93.52205 -1.47688 3.35149 1.000 40.08093 149 CYS C N 1
ATOM 6227 C CA . CYS C 1 128 ? 92.09267 -1.70383 3.16764 1.000 35.01511 149 CYS C CA 1
ATOM 6228 C C . CYS C 1 128 ? 91.27820 -0.65023 3.90261 1.000 37.90367 149 CYS C C 1
ATOM 6229 O O . CYS C 1 128 ? 91.69593 -0.11683 4.92893 1.000 39.80402 149 CYS C O 1
ATOM 6232 N N . GLU C 1 129 ? 90.11963 -0.33768 3.33009 1.000 40.35794 150 GLU C N 1
ATOM 6233 C CA . GLU C 1 129 ? 89.03229 0.31975 4.04281 1.000 44.66405 150 GLU C CA 1
ATOM 6234 C C . GLU C 1 129 ? 87.75027 -0.45823 3.77649 1.000 39.33393 150 GLU C C 1
ATOM 6235 O O . GLU C 1 129 ? 87.48597 -0.84257 2.63020 1.000 35.55004 150 GLU C O 1
ATOM 6241 N N . PHE C 1 130 ? 86.95952 -0.69069 4.83111 1.000 33.51051 151 PHE C N 1
ATOM 6242 C CA . PHE C 1 130 ? 85.72275 -1.45772 4.70794 1.000 32.07497 151 PHE C CA 1
ATOM 6243 C C . PHE C 1 130 ? 84.65122 -0.92589 5.65515 1.000 32.22198 151 PHE C C 1
ATOM 6244 O O . PHE C 1 130 ? 84.93641 -0.28365 6.67831 1.000 31.17753 151 PHE C O 1
ATOM 6252 N N . LEU C 1 131 ? 83.40204 -1.20521 5.28154 1.000 31.32724 152 LEU C N 1
ATOM 6253 C CA . LEU C 1 131 ? 82.23119 -0.90634 6.09345 1.000 28.35136 152 LEU C CA 1
ATOM 6254 C C . LEU C 1 131 ? 81.70624 -2.18792 6.72436 1.000 33.00554 152 LEU C C 1
ATOM 6255 O O . LEU C 1 131 ? 81.46123 -3.17511 6.02419 1.000 29.78538 152 LEU C O 1
ATOM 6260 N N . LEU C 1 132 ? 81.51299 -2.15765 8.03788 1.000 38.05828 153 LEU C N 1
ATOM 6261 C CA . LEU C 1 132 ? 80.94256 -3.26178 8.79113 1.000 29.60982 153 LEU C CA 1
ATOM 6262 C C . LEU C 1 132 ? 79.55703 -2.85537 9.26693 1.000 25.86280 153 LEU C C 1
ATOM 6263 O O . LEU C 1 132 ? 79.34713 -1.71547 9.69462 1.000 32.63643 153 LEU C O 1
ATOM 6268 N N . VAL C 1 133 ? 78.61865 -3.79188 9.21284 1.000 26.34589 154 VAL C N 1
ATOM 6269 C CA . VAL C 1 133 ? 77.27369 -3.57030 9.71999 1.000 24.95167 154 VAL C CA 1
ATOM 6270 C C . VAL C 1 133 ? 77.00364 -4.60314 10.80046 1.000 28.75078 154 VAL C C 1
ATOM 6271 O O . VAL C 1 133 ? 77.25300 -5.79944 10.60520 1.000 26.16983 154 VAL C O 1
ATOM 6275 N N . PHE C 1 134 ? 76.48000 -4.13766 11.93016 1.000 25.61046 155 PHE C N 1
ATOM 6276 C CA . PHE C 1 134 ? 76.27518 -4.95930 13.10771 1.000 22.39959 155 PHE C CA 1
ATOM 6277 C C . PHE C 1 134 ? 74.79119 -4.97230 13.44233 1.000 29.82211 155 PHE C C 1
ATOM 6278 O O . PHE C 1 134 ? 74.09892 -3.94967 13.32027 1.000 27.47216 155 PHE C O 1
ATOM 6286 N N . SER C 1 135 ? 74.32521 -6.13410 13.89011 1.000 35.20238 156 SER C N 1
ATOM 6287 C CA . SER C 1 135 ? 72.91200 -6.44224 14.04095 1.000 31.11239 156 SER C CA 1
ATOM 6288 C C . SER C 1 135 ? 72.30190 -5.90304 15.32680 1.000 28.73526 156 SER C C 1
ATOM 6289 O O . SER C 1 135 ? 71.22877 -6.37254 15.71710 1.000 30.12877 156 SER C O 1
ATOM 6292 N N . GLU C 1 136 ? 72.92676 -4.93895 15.99635 1.000 24.96401 157 GLU C N 1
ATOM 6293 C CA . GLU C 1 136 ? 72.27360 -4.25910 17.10171 1.000 31.24575 157 GLU C CA 1
ATOM 6294 C C . GLU C 1 136 ? 72.54155 -2.77182 16.91339 1.000 31.97563 157 GLU C C 1
ATOM 6295 O O . GLU C 1 136 ? 73.68147 -2.37819 16.60438 1.000 32.46597 157 GLU C O 1
ATOM 6301 N N . PRO C 1 137 ? 71.54576 -1.91541 17.13088 1.000 31.59199 158 PRO C N 1
ATOM 6302 C CA . PRO C 1 137 ? 71.73684 -0.48607 16.84555 1.000 29.05695 158 PRO C CA 1
ATOM 6303 C C . PRO C 1 137 ? 72.66942 0.20546 17.82157 1.000 27.10849 158 PRO C C 1
ATOM 6304 O O . PRO C 1 137 ? 73.14181 1.31179 17.53024 1.000 27.47274 158 PRO C O 1
ATOM 6308 N N . ASP C 1 138 ? 72.95264 -0.41514 18.96842 1.000 30.84324 159 ASP C N 1
ATOM 6309 C CA . ASP C 1 138 ? 73.78192 0.16332 20.01924 1.000 30.46489 159 ASP C CA 1
ATOM 6310 C C . ASP C 1 138 ? 75.18502 -0.43940 20.05947 1.000 29.68468 159 ASP C C 1
ATOM 6311 O O . ASP C 1 138 ? 75.85403 -0.36987 21.09671 1.000 24.80308 159 ASP C O 1
ATOM 6316 N N . PHE C 1 139 ? 75.63777 -1.03746 18.95728 1.000 29.67093 160 PHE C N 1
ATOM 6317 C CA . PHE C 1 139 ? 76.96243 -1.64941 18.91042 1.000 29.55015 160 PHE C CA 1
ATOM 6318 C C . PHE C 1 139 ? 78.05926 -0.61420 19.16797 1.000 36.93344 160 PHE C C 1
ATOM 6319 O O . PHE C 1 139 ? 77.86341 0.59299 19.01129 1.000 38.86277 160 PHE C O 1
ATOM 6327 N N . SER C 1 140 ? 79.21947 -1.10181 19.61062 1.000 36.29854 161 SER C N 1
ATOM 6328 C CA . SER C 1 140 ? 80.41144 -0.27162 19.73987 1.000 38.32464 161 SER C CA 1
ATOM 6329 C C . SER C 1 140 ? 81.65420 -1.12337 19.52564 1.000 40.25843 161 SER C C 1
ATOM 6330 O O . SER C 1 140 ? 81.78330 -2.19481 20.12704 1.000 36.19428 161 SER C O 1
ATOM 6333 N N . GLU C 1 141 ? 82.55377 -0.64529 18.65629 1.000 42.31544 162 GLU C N 1
ATOM 6334 C CA . GLU C 1 141 ? 83.81243 -1.33444 18.38691 1.000 45.73301 162 GLU C CA 1
ATOM 6335 C C . GLU C 1 141 ? 84.70929 -1.42126 19.61100 1.000 49.27914 162 GLU C C 1
ATOM 6336 O O . GLU C 1 141 ? 85.54091 -2.33142 19.69107 1.000 48.44245 162 GLU C O 1
ATOM 6342 N N . ASN C 1 142 ? 84.56810 -0.49748 20.55467 1.000 43.80826 163 ASN C N 1
ATOM 6343 C CA . ASN C 1 142 ? 85.36711 -0.51254 21.77243 1.000 48.42704 163 ASN C CA 1
ATOM 6344 C C . ASN C 1 142 ? 84.81722 -1.48401 22.80999 1.000 48.94323 163 ASN C C 1
ATOM 6345 O O . ASN C 1 142 ? 85.30313 -1.50610 23.94677 1.000 52.00154 163 ASN C O 1
ATOM 6350 N N . ASN C 1 143 ? 83.80540 -2.27689 22.44221 1.000 45.72102 164 ASN C N 1
ATOM 6351 C CA . ASN C 1 143 ? 83.22886 -3.29252 23.31331 1.000 37.75344 164 ASN C CA 1
ATOM 6352 C C . ASN C 1 143 ? 83.22312 -4.65703 22.63647 1.000 36.86560 164 ASN C C 1
ATOM 6353 O O . ASN C 1 143 ? 82.29359 -5.44160 22.82840 1.000 44.54926 164 ASN C O 1
ATOM 6358 N N . THR C 1 144 ? 84.24243 -4.97251 21.84900 1.000 31.99078 165 THR C N 1
ATOM 6359 C CA . THR C 1 144 ? 84.32065 -6.29493 21.24648 1.000 32.92243 165 THR C CA 1
ATOM 6360 C C . THR C 1 144 ? 85.24253 -7.16848 22.08550 1.000 29.96416 165 THR C C 1
ATOM 6361 O O . THR C 1 144 ? 86.14678 -6.67093 22.76065 1.000 35.59714 165 THR C O 1
ATOM 6365 N N . PHE C 1 145 ? 85.03862 -8.47983 21.99741 1.000 29.73036 166 PHE C N 1
ATOM 6366 C CA . PHE C 1 145 ? 85.77280 -9.42679 22.82952 1.000 29.67249 166 PHE C CA 1
ATOM 6367 C C . PHE C 1 145 ? 87.11301 -9.72751 22.17292 1.000 35.90221 166 PHE C C 1
ATOM 6368 O O . PHE C 1 145 ? 87.17757 -10.48130 21.19966 1.000 34.62198 166 PHE C O 1
ATOM 6376 N N . LEU C 1 146 ? 88.18730 -9.17870 22.73325 1.000 36.89611 167 LEU C N 1
ATOM 6377 C CA . LEU C 1 146 ? 89.51321 -9.23828 22.13551 1.000 30.78821 167 LEU C CA 1
ATOM 6378 C C . LEU C 1 146 ? 90.35151 -10.32871 22.78797 1.000 33.56520 167 LEU C C 1
ATOM 6379 O O . LEU C 1 146 ? 90.31924 -10.50682 24.00949 1.000 34.15649 167 LEU C O 1
ATOM 6384 N N . LEU C 1 147 ? 91.09673 -11.05457 21.95096 1.000 34.55374 168 LEU C N 1
ATOM 6385 C CA . LEU C 1 147 ? 91.94028 -12.14861 22.42235 1.000 34.32221 168 LEU C CA 1
ATOM 6386 C C . LEU C 1 147 ? 92.94315 -11.67755 23.47026 1.000 37.50168 168 LEU C C 1
ATOM 6387 O O . LEU C 1 147 ? 93.05501 -12.27081 24.55297 1.000 36.42216 168 LEU C O 1
ATOM 6392 N N . THR C 1 148 ? 93.69695 -10.61854 23.15963 1.000 35.16464 169 THR C N 1
ATOM 6393 C CA . THR C 1 148 ? 94.72132 -10.15783 24.08870 1.000 35.99315 169 THR C CA 1
ATOM 6394 C C . THR C 1 148 ? 94.10504 -9.60617 25.36279 1.000 40.50340 169 THR C C 1
ATOM 6395 O O . THR C 1 148 ? 94.64627 -9.82930 26.44624 1.000 44.40737 169 THR C O 1
ATOM 6399 N N . ASP C 1 149 ? 92.97588 -8.90321 25.25950 1.000 39.66177 170 ASP C N 1
ATOM 6400 C CA . ASP C 1 149 ? 92.25790 -8.46732 26.45519 1.000 38.17207 170 ASP C CA 1
ATOM 6401 C C . ASP C 1 149 ? 91.83242 -9.66225 27.30918 1.000 42.18925 170 ASP C C 1
ATOM 6402 O O . ASP C 1 149 ? 92.04905 -9.68586 28.53364 1.000 31.57152 170 ASP C O 1
ATOM 6407 N N . TRP C 1 150 ? 91.25662 -10.68126 26.66111 1.000 41.09254 171 TRP C N 1
ATOM 6408 C CA . TRP C 1 150 ? 90.81967 -11.89189 27.35002 1.000 38.66985 171 TRP C CA 1
ATOM 6409 C C . TRP C 1 150 ? 91.96548 -12.51096 28.13673 1.000 38.95443 171 TRP C C 1
ATOM 6410 O O . TRP C 1 150 ? 91.84466 -12.76370 29.34091 1.000 37.06512 171 TRP C O 1
ATOM 6421 N N . LEU C 1 151 ? 93.10291 -12.73712 27.47439 1.000 34.87388 172 LEU C N 1
ATOM 6422 C CA . LEU C 1 151 ? 94.21215 -13.40308 28.15136 1.000 36.65154 172 LEU C CA 1
ATOM 6423 C C . LEU C 1 151 ? 94.86708 -12.48295 29.17489 1.000 38.81482 172 LEU C C 1
ATOM 6424 O O . LEU C 1 151 ? 95.38708 -12.95313 30.19345 1.000 40.97689 172 LEU C O 1
ATOM 6429 N N . ALA C 1 152 ? 94.85477 -11.16996 28.92929 1.000 39.45357 173 ALA C N 1
ATOM 6430 C CA . ALA C 1 152 ? 95.36015 -10.22314 29.91452 1.000 38.22475 173 ALA C CA 1
ATOM 6431 C C . ALA C 1 152 ? 94.54150 -10.25517 31.19218 1.000 41.94892 173 ALA C C 1
ATOM 6432 O O . ALA C 1 152 ? 95.03597 -9.82868 32.24241 1.000 43.84767 173 ALA C O 1
ATOM 6434 N N . HIS C 1 153 ? 93.29238 -10.73188 31.12759 1.000 42.55983 174 HIS C N 1
ATOM 6435 C CA . HIS C 1 153 ? 92.47791 -10.85127 32.33085 1.000 43.55566 174 HIS C CA 1
ATOM 6436 C C . HIS C 1 153 ? 92.13791 -12.30344 32.66797 1.000 42.96389 174 HIS C C 1
ATOM 6437 O O . HIS C 1 153 ? 91.09553 -12.58719 33.26761 1.000 46.05740 174 HIS C O 1
ATOM 6444 N N . THR C 1 154 ? 93.02910 -13.23717 32.30709 1.000 41.15077 175 THR C N 1
ATOM 6445 C CA . THR C 1 154 ? 92.92263 -14.61449 32.77180 1.000 45.22756 175 THR C CA 1
ATOM 6446 C C . THR C 1 154 ? 94.16819 -14.96579 33.57998 1.000 45.44639 175 THR C C 1
ATOM 6447 O O . THR C 1 154 ? 95.28149 -14.60285 33.18076 1.000 42.50994 175 THR C O 1
ATOM 6451 N N . PRO C 1 155 ? 94.02025 -15.63809 34.72254 1.000 41.71266 176 PRO C N 1
ATOM 6452 C CA . PRO C 1 155 ? 95.19911 -15.98299 35.52648 1.000 42.35623 176 PRO C CA 1
ATOM 6453 C C . PRO C 1 155 ? 96.19936 -16.80328 34.72578 1.000 46.53877 176 PRO C C 1
ATOM 6454 O O . PRO C 1 155 ? 95.82557 -17.67979 33.94556 1.000 41.69655 176 PRO C O 1
ATOM 6458 N N . LYS C 1 156 ? 97.48681 -16.51290 34.93346 1.000 45.11584 177 LYS C N 1
ATOM 6459 C CA . LYS C 1 156 ? 98.51904 -17.15992 34.13178 1.000 41.16677 177 LYS C CA 1
ATOM 6460 C C . LYS C 1 156 ? 98.60971 -18.64766 34.44048 1.000 41.39135 177 LYS C C 1
ATOM 6461 O O . LYS C 1 156 ? 98.95625 -19.43868 33.55637 1.000 45.13170 177 LYS C O 1
ATOM 6467 N N . ASP C 1 157 ? 98.30148 -19.05240 35.67634 1.000 44.93622 178 ASP C N 1
ATOM 6468 C CA . ASP C 1 157 ? 98.22918 -20.48074 35.96998 1.000 44.65193 178 ASP C CA 1
ATOM 6469 C C . ASP C 1 157 ? 97.11883 -21.14318 35.16041 1.000 44.13398 178 ASP C C 1
ATOM 6470 O O . ASP C 1 157 ? 97.29784 -22.24845 34.63218 1.000 52.80529 178 ASP C O 1
ATOM 6475 N N . ILE C 1 158 ? 95.98314 -20.45503 35.00562 1.000 37.10349 179 ILE C N 1
ATOM 6476 C CA . ILE C 1 158 ? 94.87124 -21.00276 34.23203 1.000 41.10645 179 ILE C CA 1
ATOM 6477 C C . ILE C 1 158 ? 95.23170 -21.09264 32.75325 1.000 39.54512 179 ILE C C 1
ATOM 6478 O O . ILE C 1 158 ? 94.98580 -22.11547 32.10544 1.000 39.26301 179 ILE C O 1
ATOM 6483 N N . ILE C 1 159 ? 95.78204 -20.01315 32.18677 1.000 39.05100 180 ILE C N 1
ATOM 6484 C CA . ILE C 1 159 ? 96.16403 -20.02856 30.77597 1.000 45.58694 180 ILE C CA 1
ATOM 6485 C C . ILE C 1 159 ? 97.23845 -21.07220 30.52567 1.000 49.60387 180 ILE C C 1
ATOM 6486 O O . ILE C 1 159 ? 97.24816 -21.72488 29.47444 1.000 48.10688 180 ILE C O 1
ATOM 6491 N N . ALA C 1 160 ? 98.16041 -21.24257 31.47667 1.000 47.11792 181 ALA C N 1
ATOM 6492 C CA . ALA C 1 160 ? 99.17927 -22.27668 31.35358 1.000 48.93607 181 ALA C CA 1
ATOM 6493 C C . ALA C 1 160 ? 98.55645 -23.66442 31.33728 1.000 47.03379 181 ALA C C 1
ATOM 6494 O O . ALA C 1 160 ? 98.92229 -24.50710 30.50824 1.000 47.52284 181 ALA C O 1
ATOM 6496 N N . ALA C 1 161 ? 97.62758 -23.92452 32.25906 1.000 40.82746 182 ALA C N 1
ATOM 6497 C CA . ALA C 1 161 ? 96.93194 -25.20634 32.26284 1.000 44.93238 182 ALA C CA 1
ATOM 6498 C C . ALA C 1 161 ? 96.19813 -25.43566 30.94623 1.000 47.03179 182 ALA C C 1
ATOM 6499 O O . ALA C 1 161 ? 96.20264 -26.54871 30.40788 1.000 49.51014 182 ALA C O 1
ATOM 6501 N N . ASN C 1 162 ? 95.56240 -24.38957 30.41553 1.000 43.80280 183 ASN C N 1
ATOM 6502 C CA . ASN C 1 162 ? 94.84082 -24.49438 29.14915 1.000 47.08965 183 ASN C CA 1
ATOM 6503 C C . ASN C 1 162 ? 95.77553 -24.81575 27.98879 1.000 50.11114 183 ASN C C 1
ATOM 6504 O O . ASN C 1 162 ? 95.51769 -25.73894 27.20538 1.000 52.44732 183 ASN C O 1
ATOM 6509 N N . PHE C 1 163 ? 96.85994 -24.05324 27.85767 1.000 51.53155 184 PHE C N 1
ATOM 6510 C CA . PHE C 1 163 ? 97.84411 -24.24993 26.80038 1.000 49.09389 184 PHE C CA 1
ATOM 6511 C C . PHE C 1 163 ? 98.74770 -25.44908 27.04132 1.000 49.51766 184 PHE C C 1
ATOM 6512 O O . PHE C 1 163 ? 99.52623 -25.78916 26.14180 1.000 53.15641 184 PHE C O 1
ATOM 6520 N N . LYS C 1 164 ? 98.67120 -26.08124 28.21876 1.000 47.13725 185 LYS C N 1
ATOM 6521 C CA . LYS C 1 164 ? 99.46082 -27.27193 28.54422 1.000 46.33450 185 LYS C CA 1
ATOM 6522 C C . LYS C 1 164 ? 100.96487 -26.99744 28.48535 1.000 50.40397 185 LYS C C 1
ATOM 6523 O O . LYS C 1 164 ? 101.74761 -27.83913 28.06058 1.000 48.28254 185 LYS C O 1
ATOM 6529 N N . VAL C 1 165 ? 101.37536 -25.78873 28.89056 1.000 49.93822 186 VAL C N 1
ATOM 6530 C CA . VAL C 1 165 ? 102.76877 -25.38596 28.88656 1.000 49.42042 186 VAL C CA 1
ATOM 6531 C C . VAL C 1 165 ? 103.11683 -24.82961 30.25902 1.000 56.45026 186 VAL C C 1
ATOM 6532 O O . VAL C 1 165 ? 102.29806 -24.82799 31.18207 1.000 49.54351 186 VAL C O 1
ATOM 6536 N N . ASP C 1 166 ? 104.37290 -24.40697 30.39929 1.000 52.37586 187 ASP C N 1
ATOM 6537 C CA . ASP C 1 166 ? 104.79619 -23.78593 31.65103 1.000 51.87541 187 ASP C CA 1
ATOM 6538 C C . ASP C 1 166 ? 104.59339 -22.27209 31.60035 1.000 57.10265 187 ASP C C 1
ATOM 6539 O O . ASP C 1 166 ? 104.45912 -21.67101 30.53204 1.000 61.42871 187 ASP C O 1
ATOM 6544 N N . GLU C 1 167 ? 104.42941 -21.67524 32.79094 1.000 54.57432 188 GLU C N 1
ATOM 6545 C CA . GLU C 1 167 ? 104.02236 -20.26912 32.92682 1.000 55.21351 188 GLU C CA 1
ATOM 6546 C C . GLU C 1 167 ? 105.08531 -19.31308 32.41753 1.000 59.54550 188 GLU C C 1
ATOM 6547 O O . GLU C 1 167 ? 104.74794 -18.23204 31.91413 1.000 61.71052 188 GLU C O 1
ATOM 6553 N N . SER C 1 168 ? 106.35414 -19.74321 32.47601 1.000 62.28351 189 SER C N 1
ATOM 6554 C CA . SER C 1 168 ? 107.43823 -18.88341 32.07787 1.000 55.97042 189 SER C CA 1
ATOM 6555 C C . SER C 1 168 ? 107.37002 -18.54588 30.61065 1.000 51.11630 189 SER C C 1
ATOM 6556 O O . SER C 1 168 ? 107.56838 -17.38862 30.24693 1.000 52.87763 189 SER C O 1
ATOM 6559 N N . VAL C 1 169 ? 106.96386 -19.51413 29.78801 1.000 53.73266 190 VAL C N 1
ATOM 6560 C CA . VAL C 1 169 ? 106.78395 -19.26303 28.36563 1.000 55.46307 190 VAL C CA 1
ATOM 6561 C C . VAL C 1 169 ? 105.82645 -18.10317 28.12914 1.000 56.84592 190 VAL C C 1
ATOM 6562 O O . VAL C 1 169 ? 105.98048 -17.36283 27.14649 1.000 54.82254 190 VAL C O 1
ATOM 6566 N N . LEU C 1 170 ? 104.85473 -17.89434 29.01100 1.000 58.87660 191 LEU C N 1
ATOM 6567 C CA . LEU C 1 170 ? 103.85689 -16.85729 28.81016 1.000 54.35274 191 LEU C CA 1
ATOM 6568 C C . LEU C 1 170 ? 104.26071 -15.53670 29.44135 1.000 48.31870 191 LEU C C 1
ATOM 6569 O O . LEU C 1 170 ? 103.39505 -14.69628 29.67924 1.000 46.87428 191 LEU C O 1
ATOM 6574 N N . ALA C 1 171 ? 105.55273 -15.33335 29.72457 1.000 46.73418 192 ALA C N 1
ATOM 6575 C CA . ALA C 1 171 ? 105.96323 -14.11923 30.43013 1.000 49.52155 192 ALA C CA 1
ATOM 6576 C C . ALA C 1 171 ? 105.67198 -12.85603 29.61590 1.000 53.84311 192 ALA C C 1
ATOM 6577 O O . ALA C 1 171 ? 105.37600 -11.79967 30.18968 1.000 61.32433 192 ALA C O 1
ATOM 6579 N N . ASN C 1 172 ? 105.72644 -12.94037 28.28405 1.000 55.73817 193 ASN C N 1
ATOM 6580 C CA . ASN C 1 172 ? 105.61905 -11.75905 27.43461 1.000 52.03338 193 ASN C CA 1
ATOM 6581 C C . ASN C 1 172 ? 104.23042 -11.55370 26.84016 1.000 49.95837 193 ASN C C 1
ATOM 6582 O O . ASN C 1 172 ? 104.08604 -10.73012 25.93092 1.000 43.27780 193 ASN C O 1
ATOM 6587 N N . LEU C 1 173 ? 103.21632 -12.27412 27.31863 1.000 50.05496 194 LEU C N 1
ATOM 6588 C CA . LEU C 1 173 ? 101.85238 -12.01180 26.87723 1.000 47.17750 194 LEU C CA 1
ATOM 6589 C C . LEU C 1 173 ? 101.48895 -10.55510 27.16364 1.000 43.54252 194 LEU C C 1
ATOM 6590 O O . LEU C 1 173 ? 101.82092 -10.03939 28.23794 1.000 49.98729 194 LEU C O 1
ATOM 6595 N N . PRO C 1 174 ? 100.81684 -9.86674 26.23915 1.000 39.59753 195 PRO C N 1
ATOM 6596 C CA . PRO C 1 174 ? 100.40308 -8.48015 26.49980 1.000 43.92616 195 PRO C CA 1
ATOM 6597 C C . PRO C 1 174 ? 99.52724 -8.36158 27.73730 1.000 45.81024 195 PRO C C 1
ATOM 6598 O O . PRO C 1 174 ? 98.71851 -9.24001 28.03916 1.000 52.42936 195 PRO C O 1
ATOM 6602 N N . GLY C 1 175 ? 99.69647 -7.25424 28.45469 1.000 39.01506 196 GLY C N 1
ATOM 6603 C CA . GLY C 1 175 ? 98.85911 -6.97276 29.60153 1.000 43.32154 196 GLY C CA 1
ATOM 6604 C C . GLY C 1 175 ? 97.79037 -5.95212 29.28180 1.000 47.74560 196 GLY C C 1
ATOM 6605 O O . GLY C 1 175 ? 97.17697 -5.35896 30.17714 1.000 56.75552 196 GLY C O 1
ATOM 6606 N N . LYS C 1 176 ? 97.55124 -5.76186 27.98779 1.000 43.64108 197 LYS C N 1
ATOM 6607 C CA . LYS C 1 176 ? 96.67530 -4.71253 27.49060 1.000 49.94144 197 LYS C CA 1
ATOM 6608 C C . LYS C 1 176 ? 96.42780 -4.97570 26.01190 1.000 48.48444 197 LYS C C 1
ATOM 6609 O O . LYS C 1 176 ? 97.33519 -5.40125 25.29024 1.000 48.19055 197 LYS C O 1
ATOM 6615 N N . GLU C 1 177 ? 95.20984 -4.68738 25.56503 1.000 48.46601 198 GLU C N 1
ATOM 6616 C CA . GLU C 1 177 ? 94.81387 -5.01469 24.20280 1.000 41.17523 198 GLU C CA 1
ATOM 6617 C C . GLU C 1 177 ? 95.65907 -4.26818 23.17052 1.000 40.30084 198 GLU C C 1
ATOM 6618 O O . GLU C 1 177 ? 96.30775 -3.25559 23.45396 1.000 43.75838 198 GLU C O 1
ATOM 6624 N N . LYS C 1 178 ? 95.63668 -4.78769 21.94864 1.000 44.88260 199 LYS C N 1
ATOM 6625 C CA . LYS C 1 178 ? 96.24373 -4.13493 20.79743 1.000 44.39878 199 LYS C CA 1
ATOM 6626 C C . LYS C 1 178 ? 95.21101 -3.57822 19.83362 1.000 43.44742 199 LYS C C 1
ATOM 6627 O O . LYS C 1 178 ? 95.44743 -2.52818 19.22920 1.000 44.43971 199 LYS C O 1
ATOM 6633 N N . TYR C 1 179 ? 94.08128 -4.27662 19.67145 1.000 40.73811 200 TYR C N 1
ATOM 6634 C CA . TYR C 1 179 ? 92.94253 -3.80381 18.88984 1.000 42.15920 200 TYR C CA 1
ATOM 6635 C C . TYR C 1 179 ? 93.26014 -3.69745 17.40231 1.000 40.57965 200 TYR C C 1
ATOM 6636 O O . TYR C 1 179 ? 92.74804 -4.48172 16.59792 1.000 34.74215 200 TYR C O 1
ATOM 6645 N N . ILE C 1 180 ? 94.08694 -2.72516 17.02583 1.000 46.41555 201 ILE C N 1
ATOM 6646 C CA . ILE C 1 180 ? 94.55131 -2.54909 15.65187 1.000 35.85101 201 ILE C CA 1
ATOM 6647 C C . ILE C 1 180 ? 96.05140 -2.30075 15.71228 1.000 37.09799 201 ILE C C 1
ATOM 6648 O O . ILE C 1 180 ? 96.49419 -1.30560 16.29717 1.000 45.70197 201 ILE C O 1
ATOM 6653 N N . PHE C 1 181 ? 96.83521 -3.20316 15.12764 1.000 40.87413 202 PHE C N 1
ATOM 6654 C CA . PHE C 1 181 ? 98.28316 -3.08977 15.24558 1.000 33.75728 202 PHE C CA 1
ATOM 6655 C C . PHE C 1 181 ? 98.96322 -3.56437 13.96841 1.000 37.81609 202 PHE C C 1
ATOM 6656 O O . PHE C 1 181 ? 98.38173 -4.28899 13.15699 1.000 36.31181 202 PHE C O 1
ATOM 6664 N N . ASN C 1 182 ? 100.21317 -3.14279 13.80671 1.000 38.46255 203 ASN C N 1
ATOM 6665 C CA . ASN C 1 182 ? 100.95221 -3.35927 12.57086 1.000 37.69760 203 ASN C CA 1
ATOM 6666 C C . ASN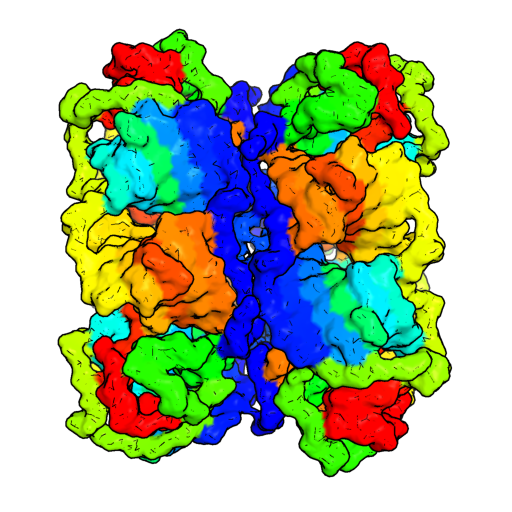 C 1 182 ? 101.51686 -4.77624 12.51308 1.000 41.86554 203 ASN C C 1
ATOM 6667 O O . ASN C 1 182 ? 101.83824 -5.37231 13.54087 1.000 43.66418 203 ASN C O 1
ATOM 6672 N N . GLY C 1 183 ? 101.65144 -5.30891 11.29916 1.000 32.99433 204 GLY C N 1
ATOM 6673 C CA . GLY C 1 183 ? 102.21749 -6.63084 11.09458 1.000 42.80586 204 GLY C CA 1
ATOM 6674 C C . GLY C 1 183 ? 102.74142 -6.70136 9.67888 1.000 43.93122 204 GLY C C 1
ATOM 6675 O O . GLY C 1 183 ? 102.63934 -5.73708 8.91862 1.000 33.71225 204 GLY C O 1
ATOM 6676 N N . GLU C 1 184 ? 103.39081 -7.80613 9.32708 1.000 40.35301 205 GLU C N 1
ATOM 6677 C CA . GLU C 1 184 ? 103.83789 -7.91837 7.94578 1.000 45.32430 205 GLU C CA 1
ATOM 6678 C C . GLU C 1 184 ? 102.79394 -8.62099 7.09677 1.000 40.17513 205 GLU C C 1
ATOM 6679 O O . GLU C 1 184 ? 102.11155 -9.54108 7.56709 1.000 42.63235 205 GLU C O 1
ATOM 6685 N N . VAL C 1 185 ? 102.71354 -8.20452 5.83806 1.000 33.45606 206 VAL C N 1
ATOM 6686 C CA . VAL C 1 185 ? 101.85641 -8.81910 4.83092 1.000 36.34981 206 VAL C CA 1
ATOM 6687 C C . VAL C 1 185 ? 102.13402 -10.31555 4.76807 1.000 35.73382 206 VAL C C 1
ATOM 6688 O O . VAL C 1 185 ? 103.28148 -10.73242 4.53929 1.000 41.80340 206 VAL C O 1
ATOM 6692 N N . PRO C 1 186 ? 101.12503 -11.15603 4.95754 1.000 36.04850 207 PRO C N 1
ATOM 6693 C CA . PRO C 1 186 ? 101.36538 -12.59307 5.04203 1.000 35.31946 207 PRO C CA 1
ATOM 6694 C C . PRO C 1 186 ? 101.57735 -13.17442 3.65385 1.000 34.66873 207 PRO C C 1
ATOM 6695 O O . PRO C 1 186 ? 101.40765 -12.51786 2.62443 1.000 33.38259 207 PRO C O 1
ATOM 6699 N N . GLY C 1 187 ? 101.99720 -14.42232 3.64521 1.000 30.87351 208 GLY C N 1
ATOM 6700 C CA . GLY C 1 187 ? 102.22605 -15.10916 2.40260 1.000 33.91258 208 GLY C CA 1
ATOM 6701 C C . GLY C 1 187 ? 100.93553 -15.55189 1.75860 1.000 39.66171 208 GLY C C 1
ATOM 6702 O O . GLY C 1 187 ? 99.84505 -15.11591 2.13373 1.000 39.97457 208 GLY C O 1
ATOM 6703 N N . PRO C 1 188 ? 101.04521 -16.39292 0.74089 1.000 50.55273 209 PRO C N 1
ATOM 6704 C CA . PRO C 1 188 ? 99.85102 -16.97665 0.13741 1.000 42.97415 209 PRO C CA 1
ATOM 6705 C C . PRO C 1 188 ? 99.13468 -17.88113 1.11924 1.000 43.18853 209 PRO C C 1
ATOM 6706 O O . PRO C 1 188 ? 99.71957 -18.41708 2.06313 1.000 40.90466 209 PRO C O 1
ATOM 6710 N N . ILE C 1 189 ? 97.83326 -18.02602 0.88039 1.000 40.38702 210 ILE C N 1
ATOM 6711 C CA . ILE C 1 189 ? 96.99832 -18.84419 1.75060 1.000 40.48033 210 ILE C CA 1
ATOM 6712 C C . ILE C 1 189 ? 97.54519 -20.26895 1.85318 1.000 41.68151 210 ILE C C 1
ATOM 6713 O O . ILE C 1 189 ? 97.60790 -20.84477 2.94424 1.000 46.11881 210 ILE C O 1
ATOM 6718 N N . SER C 1 190 ? 97.95649 -20.85946 0.72112 1.000 46.83027 211 SER C N 1
ATOM 6719 C CA . SER C 1 190 ? 98.40368 -22.25736 0.73886 1.000 49.86227 211 SER C CA 1
ATOM 6720 C C . SER C 1 190 ? 99.67991 -22.43642 1.55088 1.000 49.98560 211 SER C C 1
ATOM 6721 O O . SER C 1 190 ? 99.88644 -23.47695 2.18575 1.000 45.61633 211 SER C O 1
ATOM 6724 N N . GLU C 1 191 ? 100.52402 -21.41774 1.56295 1.000 51.68731 212 GLU C N 1
ATOM 6725 C CA . GLU C 1 191 ? 101.68484 -21.27723 2.43433 1.000 47.66874 212 GLU C CA 1
ATOM 6726 C C . GLU C 1 191 ? 101.39088 -20.94348 3.88892 1.000 50.73924 212 GLU C C 1
ATOM 6727 O O . GLU C 1 191 ? 102.25635 -21.18042 4.73427 1.000 51.85337 212 GLU C O 1
ATOM 6733 N N . VAL C 1 192 ? 100.22210 -20.43864 4.22753 1.000 49.62667 213 VAL C N 1
ATOM 6734 C CA . VAL C 1 192 ? 100.01694 -20.11816 5.63199 1.000 46.83571 213 VAL C CA 1
ATOM 6735 C C . VAL C 1 192 ? 98.91297 -20.94740 6.28508 1.000 41.54375 213 VAL C C 1
ATOM 6736 O O . VAL C 1 192 ? 98.84452 -21.03718 7.51196 1.000 40.97536 213 VAL C O 1
ATOM 6740 N N . LYS C 1 193 ? 98.07072 -21.57383 5.47481 1.000 45.04825 214 LYS C N 1
ATOM 6741 C CA . LYS C 1 193 ? 96.89603 -22.25906 6.00176 1.000 48.39215 214 LYS C CA 1
ATOM 6742 C C . LYS C 1 193 ? 97.28372 -23.43344 6.89634 1.000 47.15475 214 LYS C C 1
ATOM 6743 O O . LYS C 1 193 ? 98.11274 -24.27761 6.53551 1.000 52.70092 214 LYS C O 1
ATOM 6749 N N . LYS C 1 194 ? 96.65685 -23.49079 8.06663 1.000 41.71249 215 LYS C N 1
ATOM 6750 C CA . LYS C 1 194 ? 96.95417 -24.52373 9.03799 1.000 41.65191 215 LYS C CA 1
ATOM 6751 C C . LYS C 1 194 ? 96.00904 -25.70124 8.85376 1.000 45.92860 215 LYS C C 1
ATOM 6752 O O . LYS C 1 194 ? 94.84973 -25.54682 8.45243 1.000 52.60439 215 LYS C O 1
ATOM 6758 N N . ASN C 1 195 ? 96.51978 -26.88955 9.14971 1.000 46.60873 216 ASN C N 1
ATOM 6759 C CA . ASN C 1 195 ? 95.76910 -28.11869 8.93747 1.000 45.53318 216 ASN C CA 1
ATOM 6760 C C . ASN C 1 195 ? 94.71582 -28.31769 10.01776 1.000 46.17002 216 ASN C C 1
ATOM 6761 O O . ASN C 1 195 ? 95.00076 -28.15474 11.20744 1.000 37.65670 216 ASN C O 1
ATOM 6766 N N . ASN C 1 196 ? 93.51191 -28.69623 9.58713 1.000 47.29960 217 ASN C N 1
ATOM 6767 C CA . ASN C 1 196 ? 92.35755 -28.87951 10.46434 1.000 41.55985 217 ASN C CA 1
ATOM 6768 C C . ASN C 1 196 ? 91.66378 -30.18918 10.10715 1.000 48.68492 217 ASN C C 1
ATOM 6769 O O . ASN C 1 196 ? 91.11044 -30.31140 8.99232 1.000 44.78613 217 ASN C O 1
ATOM 6774 N N . PRO C 1 197 ? 91.67559 -31.19707 10.98912 1.000 52.09698 218 PRO C N 1
ATOM 6775 C CA . PRO C 1 197 ? 91.02320 -32.47620 10.65946 1.000 47.72613 218 PRO C CA 1
ATOM 6776 C C . PRO C 1 197 ? 89.52293 -32.37333 10.40287 1.000 46.06895 218 PRO C C 1
ATOM 6777 O O . PRO C 1 197 ? 88.96221 -33.29735 9.80322 1.000 41.14065 218 PRO C O 1
ATOM 6781 N N . ASN C 1 198 ? 88.86012 -31.31269 10.85183 1.000 45.45638 219 ASN C N 1
ATOM 6782 C CA . ASN C 1 198 ? 87.44782 -31.08781 10.56792 1.000 42.61365 219 ASN C CA 1
ATOM 6783 C C . ASN C 1 198 ? 87.20199 -30.50473 9.18695 1.000 39.37543 219 ASN C C 1
ATOM 6784 O O . ASN C 1 198 ? 86.04800 -30.46480 8.74483 1.000 37.36336 219 ASN C O 1
ATOM 6789 N N . GLY C 1 199 ? 88.24436 -30.03838 8.50826 1.000 37.18074 220 GLY C N 1
ATOM 6790 C CA . GLY C 1 199 ? 88.07512 -29.46405 7.19305 1.000 46.06188 220 GLY C CA 1
ATOM 6791 C C . GLY C 1 199 ? 87.57628 -28.03373 7.28772 1.000 43.58330 220 GLY C C 1
ATOM 6792 O O . GLY C 1 199 ? 87.56396 -27.40215 8.35646 1.000 44.01997 220 GLY C O 1
ATOM 6793 N N . ASP C 1 200 ? 87.22046 -27.50557 6.12479 1.000 33.53967 221 ASP C N 1
ATOM 6794 C CA . ASP C 1 200 ? 86.73593 -26.14280 5.98801 1.000 38.75375 221 ASP C CA 1
ATOM 6795 C C . ASP C 1 200 ? 85.23224 -26.07170 6.22759 1.000 40.75310 221 ASP C C 1
ATOM 6796 O O . ASP C 1 200 ? 84.52719 -27.08433 6.25031 1.000 34.52067 221 ASP C O 1
ATOM 6801 N N . VAL C 1 201 ? 84.74523 -24.84809 6.41833 1.000 38.41215 222 VAL C N 1
ATOM 6802 C CA . VAL C 1 201 ? 83.31429 -24.60678 6.61306 1.000 34.04040 222 VAL C CA 1
ATOM 6803 C C . VAL C 1 201 ? 82.58857 -24.92391 5.30935 1.000 34.56444 222 VAL C C 1
ATOM 6804 O O . VAL C 1 201 ? 83.13015 -24.66177 4.22528 1.000 31.51191 222 VAL C O 1
ATOM 6808 N N . PRO C 1 202 ? 81.36963 -25.46867 5.36684 1.000 36.41732 223 PRO C N 1
ATOM 6809 C CA . PRO C 1 202 ? 80.72551 -25.97725 4.14309 1.000 33.56217 223 PRO C CA 1
ATOM 6810 C C . PRO C 1 202 ? 80.35593 -24.90280 3.12524 1.000 30.92709 223 PRO C C 1
ATOM 6811 O O . PRO C 1 202 ? 80.26904 -25.21418 1.93109 1.000 25.96356 223 PRO C O 1
ATOM 6815 N N . SER C 1 203 ? 80.11438 -23.66648 3.55272 1.000 37.61633 224 SER C N 1
ATOM 6816 C CA . SER C 1 203 ? 79.81894 -22.56037 2.64491 1.000 26.67539 224 SER C CA 1
ATOM 6817 C C . SER C 1 203 ? 80.62156 -21.35285 3.10892 1.000 25.20619 224 SER C C 1
ATOM 6818 O O . SER C 1 203 ? 80.69998 -21.09594 4.31954 1.000 29.13562 224 SER C O 1
ATOM 6821 N N . PRO C 1 204 ? 81.22898 -20.60778 2.18596 1.000 25.22967 225 PRO C N 1
ATOM 6822 C CA . PRO C 1 204 ? 82.19255 -19.57932 2.59481 1.000 30.21600 225 PRO C CA 1
ATOM 6823 C C . PRO C 1 204 ? 81.53430 -18.46251 3.38730 1.000 31.57443 225 PRO C C 1
ATOM 6824 O O . PRO C 1 204 ? 80.37878 -18.09800 3.15756 1.000 31.17712 225 PRO C O 1
ATOM 6828 N N . PHE C 1 205 ? 82.30314 -17.90692 4.32675 1.000 32.51047 226 PHE C N 1
ATOM 6829 C CA . PHE C 1 205 ? 81.92090 -16.71697 5.08423 1.000 30.13175 226 PHE C CA 1
ATOM 6830 C C . PHE C 1 205 ? 82.18928 -15.43954 4.31521 1.000 34.48611 226 PHE C C 1
ATOM 6831 O O . PHE C 1 205 ? 82.24476 -14.34583 4.88968 1.000 33.17315 226 PHE C O 1
ATOM 6839 N N . THR C 1 206 ? 82.36469 -15.57927 3.01057 1.000 40.65156 227 THR C N 1
ATOM 6840 C CA . THR C 1 206 ? 82.80494 -14.51392 2.13026 1.000 32.13039 227 THR C CA 1
ATOM 6841 C C . THR C 1 206 ? 81.96467 -14.56433 0.86503 1.000 26.35013 227 THR C C 1
ATOM 6842 O O . THR C 1 206 ? 81.41010 -15.61317 0.52316 1.000 29.16540 227 THR C O 1
ATOM 6846 N N . PHE C 1 207 ? 81.81797 -13.41297 0.20802 1.000 27.07027 228 PHE C N 1
ATOM 6847 C CA . PHE C 1 207 ? 81.09351 -13.34540 -1.05449 1.000 34.43371 228 PHE C CA 1
ATOM 6848 C C . PHE C 1 207 ? 81.86544 -12.49146 -2.04633 1.000 33.38714 228 PHE C C 1
ATOM 6849 O O . PHE C 1 207 ? 82.06070 -11.28970 -1.82550 1.000 32.19065 228 PHE C O 1
ATOM 6857 N N . HIS C 1 208 ? 82.28606 -13.11272 -3.14408 1.000 34.07471 229 HIS C N 1
ATOM 6858 C CA . HIS C 1 208 ? 83.03694 -12.44969 -4.21051 1.000 36.57082 229 HIS C CA 1
ATOM 6859 C C . HIS C 1 208 ? 82.05856 -11.88729 -5.22591 1.000 39.38998 229 HIS C C 1
ATOM 6860 O O . HIS C 1 208 ? 81.27609 -12.63592 -5.81740 1.000 33.23689 229 HIS C O 1
ATOM 6867 N N . MET C 1 209 ? 82.09318 -10.56499 -5.40375 1.000 37.82650 230 MET C N 1
ATOM 6868 C CA . MET C 1 209 ? 81.04231 -9.84311 -6.11654 1.000 35.36251 230 MET C CA 1
ATOM 6869 C C . MET C 1 209 ? 81.02485 -9.99473 -7.65681 1.000 43.76033 230 MET C C 1
ATOM 6870 O O . MET C 1 209 ? 79.95620 -9.76089 -8.22349 1.000 49.16249 230 MET C O 1
ATOM 6875 N N . ASN C 1 210 ? 82.10336 -10.40153 -8.38234 1.000 43.22440 231 ASN C N 1
ATOM 6876 C CA . ASN C 1 210 ? 81.88937 -10.57831 -9.83911 1.000 50.29791 231 ASN C CA 1
ATOM 6877 C C . ASN C 1 210 ? 81.02366 -11.77661 -10.08185 1.000 46.06337 231 ASN C C 1
ATOM 6878 O O . ASN C 1 210 ? 80.48122 -11.93939 -11.17769 1.000 49.40670 231 ASN C O 1
ATOM 6883 N N . ASP C 1 211 ? 80.98852 -12.68424 -9.10633 1.000 41.19200 232 ASP C N 1
ATOM 6884 C CA . ASP C 1 211 ? 80.27935 -13.95732 -9.27497 1.000 39.86513 232 ASP C CA 1
ATOM 6885 C C . ASP C 1 211 ? 78.79386 -13.80119 -9.34419 1.000 40.54862 232 ASP C C 1
ATOM 6886 O O . ASP C 1 211 ? 78.08823 -14.82751 -9.38197 1.000 35.35825 232 ASP C O 1
ATOM 6891 N N . LEU C 1 212 ? 78.31261 -12.55917 -9.33973 1.000 40.33737 233 LEU C N 1
ATOM 6892 C CA . LEU C 1 212 ? 76.90116 -12.23712 -9.22423 1.000 41.53435 233 LEU C CA 1
ATOM 6893 C C . LEU C 1 212 ? 76.56415 -11.22866 -10.29402 1.000 44.76324 233 LEU C C 1
ATOM 6894 O O . LEU C 1 212 ? 77.23538 -10.19361 -10.41177 1.000 37.39732 233 LEU C O 1
ATOM 6899 N N . LYS C 1 213 ? 75.60660 -11.48398 -11.04033 1.000 45.16798 234 LYS C N 1
ATOM 6900 C CA . LYS C 1 213 ? 75.42505 -10.34322 -11.88697 1.000 44.25350 234 LYS C CA 1
ATOM 6901 C C . LYS C 1 213 ? 74.14886 -9.59129 -11.54672 1.000 45.09022 234 LYS C C 1
ATOM 6902 O O . LYS C 1 213 ? 73.18345 -10.16934 -11.01453 1.000 40.88984 234 LYS C O 1
ATOM 6908 N N . PRO C 1 214 ? 74.20302 -8.28412 -11.70554 1.000 41.20614 235 PRO C N 1
ATOM 6909 C CA . PRO C 1 214 ? 73.18140 -7.35744 -11.22549 1.000 46.99245 235 PRO C CA 1
ATOM 6910 C C . PRO C 1 214 ? 71.98279 -7.28455 -12.13191 1.000 44.30444 235 PRO C C 1
ATOM 6911 O O . PRO C 1 214 ? 72.08175 -7.42095 -13.35028 1.000 45.56841 235 PRO C O 1
ATOM 6915 N N . HIS C 1 215 ? 70.83908 -7.07984 -11.49493 1.000 48.10769 236 HIS C N 1
ATOM 6916 C CA . HIS C 1 215 ? 69.64689 -6.66746 -12.20311 1.000 41.87351 236 HIS C CA 1
ATOM 6917 C C . HIS C 1 215 ? 69.83698 -5.25286 -12.71564 1.000 48.21295 236 HIS C C 1
ATOM 6918 O O . HIS C 1 215 ? 70.28841 -4.36714 -11.98410 1.000 45.93970 236 HIS C O 1
ATOM 6925 N N . GLU C 1 216 ? 69.58228 -5.06566 -14.00325 1.000 60.21488 237 GLU C N 1
ATOM 6926 C CA . GLU C 1 216 ? 69.76505 -3.78121 -14.65210 1.000 51.42212 237 GLU C CA 1
ATOM 6927 C C . GLU C 1 216 ? 68.40257 -3.13953 -14.82847 1.000 53.83047 237 GLU C C 1
ATOM 6928 O O . GLU C 1 216 ? 67.45966 -3.78512 -15.30544 1.000 67.28411 237 GLU C O 1
ATOM 6934 N N . PHE C 1 217 ? 68.28899 -1.89266 -14.41214 1.000 51.33834 238 PHE C N 1
ATOM 6935 C CA . PHE C 1 217 ? 67.11303 -1.08151 -14.67854 1.000 48.98195 238 PHE C CA 1
ATOM 6936 C C . PHE C 1 217 ? 67.54676 0.09552 -15.54400 1.000 43.99736 238 PHE C C 1
ATOM 6937 O O . PHE C 1 217 ? 68.66590 0.14306 -16.07076 1.000 47.38666 238 PHE C O 1
ATOM 6945 N N . GLU C 1 218 ? 66.65908 1.07174 -15.69306 1.000 44.80351 239 GLU C N 1
ATOM 6946 C CA . GLU C 1 218 ? 66.88328 2.11073 -16.69233 1.000 47.22351 239 GLU C CA 1
ATOM 6947 C C . GLU C 1 218 ? 68.07631 2.98387 -16.35259 1.000 48.95150 239 GLU C C 1
ATOM 6948 O O . GLU C 1 218 ? 68.97734 3.18514 -17.17509 1.000 44.89890 239 GLU C O 1
ATOM 6954 N N . ALA C 1 219 ? 68.13282 3.46165 -15.12155 1.000 47.45704 240 ALA C N 1
ATOM 6955 C CA . ALA C 1 219 ? 69.16836 4.41189 -14.72917 1.000 40.44816 240 ALA C CA 1
ATOM 6956 C C . ALA C 1 219 ? 70.40789 3.77015 -14.09975 1.000 41.96644 240 ALA C C 1
ATOM 6957 O O . ALA C 1 219 ? 71.36457 4.50096 -13.76941 1.000 42.93351 240 ALA C O 1
ATOM 6959 N N . GLY C 1 220 ? 70.40493 2.45457 -13.88926 1.000 44.44509 241 GLY C N 1
ATOM 6960 C CA . GLY C 1 220 ? 71.54302 1.84090 -13.23872 1.000 44.54016 241 GLY C CA 1
ATOM 6961 C C . GLY C 1 220 ? 71.39495 0.34851 -13.00404 1.000 38.91331 241 GLY C C 1
ATOM 6962 O O . GLY C 1 220 ? 70.64023 -0.34592 -13.69836 1.000 46.13454 241 GLY C O 1
ATOM 6963 N N . LYS C 1 221 ? 72.13246 -0.12616 -12.00551 1.000 35.77639 242 LYS C N 1
ATOM 6964 C CA . LYS C 1 221 ? 72.27727 -1.53224 -11.68777 1.000 42.26008 242 LYS C CA 1
ATOM 6965 C C . LYS C 1 221 ? 72.03211 -1.77619 -10.20174 1.000 39.09240 242 LYS C C 1
ATOM 6966 O O . LYS C 1 221 ? 72.22970 -0.88952 -9.35764 1.000 41.41910 242 LYS C O 1
ATOM 6972 N N . VAL C 1 222 ? 71.60318 -2.99512 -9.88136 1.000 35.47454 243 VAL C N 1
ATOM 6973 C CA . VAL C 1 222 ? 71.40861 -3.38773 -8.49096 1.000 35.89529 243 VAL C CA 1
ATOM 6974 C C . VAL C 1 222 ? 71.90501 -4.81937 -8.31027 1.000 36.30828 243 VAL C C 1
ATOM 6975 O O . VAL C 1 222 ? 71.51900 -5.71901 -9.06689 1.000 42.79713 243 VAL C O 1
ATOM 6979 N N . TRP C 1 223 ? 72.84813 -5.00240 -7.38559 1.000 30.31441 244 TRP C N 1
ATOM 6980 C CA . TRP C 1 223 ? 73.26840 -6.31359 -6.91032 1.000 34.30356 244 TRP C CA 1
ATOM 6981 C C . TRP C 1 223 ? 72.50019 -6.63237 -5.63508 1.000 29.74909 244 TRP C C 1
ATOM 6982 O O . TRP C 1 223 ? 72.54947 -5.86511 -4.66719 1.000 34.64591 244 TRP C O 1
ATOM 6993 N N . ILE C 1 224 ? 71.79925 -7.75804 -5.62745 1.000 27.17929 245 ILE C N 1
ATOM 6994 C CA . ILE C 1 224 ? 71.02469 -8.18523 -4.46781 1.000 26.59116 245 ILE C CA 1
ATOM 6995 C C . ILE C 1 224 ? 71.76543 -9.34663 -3.81832 1.000 25.22427 245 ILE C C 1
ATOM 6996 O O . ILE C 1 224 ? 71.95572 -10.39548 -4.44788 1.000 30.14350 245 ILE C O 1
ATOM 7001 N N . ILE C 1 225 ? 72.19059 -9.16871 -2.56448 1.000 21.02533 246 ILE C N 1
ATOM 7002 C CA . ILE C 1 225 ? 72.90280 -10.19951 -1.82421 1.000 24.77194 246 ILE C CA 1
ATOM 7003 C C . ILE C 1 225 ? 72.08083 -10.47232 -0.57278 1.000 23.32184 246 ILE C C 1
ATOM 7004 O O . ILE C 1 225 ? 72.12351 -9.70789 0.40075 1.000 24.93529 246 ILE C O 1
ATOM 7009 N N . ASP C 1 226 ? 71.32398 -11.56975 -0.60350 1.000 25.92727 247 ASP C N 1
ATOM 7010 C CA . ASP C 1 226 ? 70.60740 -12.10094 0.55500 1.000 29.19191 247 ASP C CA 1
ATOM 7011 C C . ASP C 1 226 ? 70.88938 -13.60177 0.64261 1.000 30.41333 247 ASP C C 1
ATOM 7012 O O . ASP C 1 226 ? 71.72607 -14.13574 -0.08844 1.000 27.56745 247 ASP C O 1
ATOM 7017 N N . SER C 1 227 ? 70.16650 -14.28598 1.53140 1.000 36.18373 248 SER C N 1
ATOM 7018 C CA . SER C 1 227 ? 70.54057 -15.62812 2.01683 1.000 32.43325 248 SER C CA 1
ATOM 7019 C C . SER C 1 227 ? 70.49939 -16.68039 0.91532 1.000 29.98921 248 SER C C 1
ATOM 7020 O O . SER C 1 227 ? 71.11151 -17.74683 1.02482 1.000 32.77199 248 SER C O 1
ATOM 7023 N N . LYS C 1 228 ? 69.68902 -16.37009 -0.10723 1.000 35.12754 249 LYS C N 1
ATOM 7024 C CA . LYS C 1 228 ? 69.43472 -17.08573 -1.36409 1.000 37.92063 249 LYS C CA 1
ATOM 7025 C C . LYS C 1 228 ? 70.60445 -16.93702 -2.29754 1.000 35.48624 249 LYS C C 1
ATOM 7026 O O . LYS C 1 228 ? 70.79486 -17.77562 -3.16907 1.000 38.03458 249 LYS C O 1
ATOM 7032 N N . VAL C 1 229 ? 71.47150 -15.97608 -2.02535 1.000 37.05412 250 VAL C N 1
ATOM 7033 C CA . VAL C 1 229 ? 72.71694 -15.77747 -2.75244 1.000 36.50579 250 VAL C CA 1
ATOM 7034 C C . VAL C 1 229 ? 73.94661 -16.11084 -1.89629 1.000 30.28833 250 VAL C C 1
ATOM 7035 O O . VAL C 1 229 ? 74.99673 -16.48941 -2.44887 1.000 26.86888 250 VAL C O 1
ATOM 7039 N N . PHE C 1 230 ? 73.84837 -15.98600 -0.57381 1.000 34.32659 251 PHE C N 1
ATOM 7040 C CA . PHE C 1 230 ? 75.00580 -15.96438 0.32905 1.000 26.45685 251 PHE C CA 1
ATOM 7041 C C . PHE C 1 230 ? 74.61838 -16.76679 1.56107 1.000 28.76603 251 PHE C C 1
ATOM 7042 O O . PHE C 1 230 ? 74.27295 -16.19968 2.60415 1.000 28.67563 251 PHE C O 1
ATOM 7050 N N . PRO C 1 231 ? 74.64047 -18.10536 1.47065 1.000 26.41990 252 PRO C N 1
ATOM 7051 C CA . PRO C 1 231 ? 73.85661 -18.91619 2.43135 1.000 19.05530 252 PRO C CA 1
ATOM 7052 C C . PRO C 1 231 ? 74.16432 -18.68434 3.90456 1.000 24.90789 252 PRO C C 1
ATOM 7053 O O . PRO C 1 231 ? 73.25494 -18.82574 4.73455 1.000 25.58817 252 PRO C O 1
ATOM 7057 N N . VAL C 1 232 ? 75.40321 -18.34341 4.26592 1.000 24.90919 253 VAL C N 1
ATOM 7058 C CA . VAL C 1 232 ? 75.71847 -18.11812 5.67556 1.000 24.56006 253 VAL C CA 1
ATOM 7059 C C . VAL C 1 232 ? 75.10319 -16.82487 6.19718 1.000 31.06732 253 VAL C C 1
ATOM 7060 O O . VAL C 1 232 ? 74.96347 -16.66550 7.41430 1.000 28.01553 253 VAL C O 1
ATOM 7064 N N . ALA C 1 233 ? 74.71885 -15.90234 5.31318 1.000 28.75539 254 ALA C N 1
ATOM 7065 C CA . ALA C 1 233 ? 74.21724 -14.59132 5.72485 1.000 28.00328 254 ALA C CA 1
ATOM 7066 C C . ALA C 1 233 ? 72.74276 -14.73039 6.09809 1.000 32.49353 254 ALA C C 1
ATOM 7067 O O . ALA C 1 233 ? 71.82894 -14.37826 5.34530 1.000 32.52463 254 ALA C O 1
ATOM 7069 N N . GLN C 1 234 ? 72.51489 -15.26235 7.29677 1.000 32.37647 255 GLN C N 1
ATOM 7070 C CA . GLN C 1 234 ? 71.17847 -15.52679 7.80941 1.000 31.45960 255 GLN C CA 1
ATOM 7071 C C . GLN C 1 234 ? 70.61690 -14.38388 8.65492 1.000 32.79005 255 GLN C C 1
ATOM 7072 O O . GLN C 1 234 ? 69.51007 -14.51313 9.18315 1.000 37.52664 255 GLN C O 1
ATOM 7078 N N . THR C 1 235 ? 71.35147 -13.29005 8.82023 1.000 27.90324 256 THR C N 1
ATOM 7079 C CA . THR C 1 235 ? 70.88610 -12.21396 9.69589 1.000 29.09510 256 THR C CA 1
ATOM 7080 C C . THR C 1 235 ? 70.78379 -10.86781 8.99189 1.000 28.77857 256 THR C C 1
ATOM 7081 O O . THR C 1 235 ? 69.81983 -10.13180 9.22761 1.000 31.20152 256 THR C O 1
ATOM 7085 N N . ILE C 1 236 ? 71.73175 -10.54435 8.11116 1.000 25.42197 257 ILE C N 1
ATOM 7086 C CA . ILE C 1 236 ? 71.78509 -9.26657 7.40901 1.000 23.30664 257 ILE C CA 1
ATOM 7087 C C . ILE C 1 236 ? 71.83394 -9.52436 5.90814 1.000 23.24128 257 ILE C C 1
ATOM 7088 O O . ILE C 1 236 ? 72.52931 -10.43677 5.44961 1.000 23.96511 257 ILE C O 1
ATOM 7093 N N . SER C 1 237 ? 71.08155 -8.72939 5.14713 1.000 22.66673 258 SER C N 1
ATOM 7094 C CA . SER C 1 237 ? 71.10498 -8.77546 3.69079 1.000 19.14847 258 SER C CA 1
ATOM 7095 C C . SER C 1 237 ? 71.27759 -7.35969 3.15943 1.000 26.10199 258 SER C C 1
ATOM 7096 O O . SER C 1 237 ? 71.16375 -6.38106 3.90025 1.000 28.45144 258 SER C O 1
ATOM 7099 N N . ALA C 1 238 ? 71.55888 -7.24001 1.86426 1.000 25.50517 259 ALA C N 1
ATOM 7100 C CA . ALA C 1 238 ? 71.83717 -5.91672 1.32671 1.000 21.73655 259 ALA C CA 1
ATOM 7101 C C . ALA C 1 238 ? 71.59008 -5.88815 -0.17366 1.000 23.05257 259 ALA C C 1
ATOM 7102 O O . ALA C 1 238 ? 71.43231 -6.92131 -0.83256 1.000 25.35692 259 ALA C O 1
ATOM 7104 N N . ALA C 1 239 ? 71.52107 -4.66582 -0.68541 1.000 24.42578 260 ALA C N 1
ATOM 7105 C CA . ALA C 1 239 ? 71.46622 -4.37790 -2.10763 1.000 25.23820 260 ALA C CA 1
ATOM 7106 C C . ALA C 1 239 ? 72.45628 -3.25615 -2.37734 1.000 26.02543 260 ALA C C 1
ATOM 7107 O O . ALA C 1 239 ? 72.35696 -2.17815 -1.78071 1.000 28.59822 260 ALA C O 1
ATOM 7109 N N . ILE C 1 240 ? 73.40871 -3.51537 -3.26156 1.000 23.33465 261 ILE C N 1
ATOM 7110 C CA . ILE C 1 240 ? 74.33371 -2.49911 -3.74301 1.000 25.16458 261 ILE C CA 1
ATOM 7111 C C . ILE C 1 240 ? 73.73057 -1.87752 -4.99255 1.000 30.35366 261 ILE C C 1
ATOM 7112 O O . ILE C 1 240 ? 73.45197 -2.57970 -5.97072 1.000 35.53637 261 ILE C O 1
ATOM 7117 N N . VAL C 1 241 ? 73.50973 -0.56665 -4.96014 1.000 27.66010 262 VAL C N 1
ATOM 7118 C CA . VAL C 1 241 ? 72.82213 0.14262 -6.02948 1.000 30.10592 262 VAL C CA 1
ATOM 7119 C C . VAL C 1 241 ? 73.78563 1.14596 -6.64601 1.000 29.08859 262 VAL C C 1
ATOM 7120 O O . VAL C 1 241 ? 74.46840 1.88687 -5.92432 1.000 28.50867 262 VAL C O 1
ATOM 7124 N N . GLU C 1 242 ? 73.85244 1.14740 -7.97715 1.000 33.93389 263 GLU C N 1
ATOM 7125 C CA . GLU C 1 242 ? 74.59551 2.13647 -8.75031 1.000 36.80308 263 GLU C CA 1
ATOM 7126 C C . GLU C 1 242 ? 73.62740 2.80520 -9.71326 1.000 31.20476 263 GLU C C 1
ATOM 7127 O O . GLU C 1 242 ? 72.94189 2.11854 -10.47056 1.000 36.44439 263 GLU C O 1
ATOM 7133 N N . ILE C 1 243 ? 73.53781 4.13228 -9.66131 1.000 34.02871 264 ILE C N 1
ATOM 7134 C CA . ILE C 1 243 ? 72.58687 4.88576 -10.47402 1.000 41.41502 264 ILE C CA 1
ATOM 7135 C C . ILE C 1 243 ? 73.33094 5.97644 -11.22640 1.000 39.42585 264 ILE C C 1
ATOM 7136 O O . ILE C 1 243 ? 74.03666 6.78737 -10.61512 1.000 41.37434 264 ILE C O 1
ATOM 7141 N N . GLN C 1 244 ? 73.16681 6.00029 -12.54312 1.000 41.92147 265 GLN C N 1
ATOM 7142 C CA . GLN C 1 244 ? 73.83611 7.00227 -13.35387 1.000 41.51985 265 GLN C CA 1
ATOM 7143 C C . GLN C 1 244 ? 73.20603 8.38051 -13.14046 1.000 34.72738 265 GLN C C 1
ATOM 7144 O O . GLN C 1 244 ? 72.06538 8.49113 -12.68192 1.000 37.35967 265 GLN C O 1
ATOM 7150 N N . PRO C 1 245 ? 73.94706 9.44724 -13.44519 1.000 33.70329 266 PRO C N 1
ATOM 7151 C CA . PRO C 1 245 ? 73.39750 10.80620 -13.31105 1.000 41.70163 266 PRO C CA 1
ATOM 7152 C C . PRO C 1 245 ? 72.09655 11.01357 -14.07332 1.000 39.70760 266 PRO C C 1
ATOM 7153 O O . PRO C 1 245 ? 71.89679 10.47641 -15.16215 1.000 37.54565 266 PRO C O 1
ATOM 7157 N N . GLY C 1 246 ? 71.20558 11.80476 -13.47449 1.000 32.69748 267 GLY C N 1
ATOM 7158 C CA . GLY C 1 246 ? 69.87287 12.04140 -13.98617 1.000 36.57796 267 GLY C CA 1
ATOM 7159 C C . GLY C 1 246 ? 68.89036 10.92114 -13.75075 1.000 35.43094 267 GLY C C 1
ATOM 7160 O O . GLY C 1 246 ? 67.69230 11.09573 -14.02022 1.000 34.33721 267 GLY C O 1
ATOM 7161 N N . GLY C 1 247 ? 69.35332 9.77969 -13.24218 1.000 30.49561 268 GLY C N 1
ATOM 7162 C CA . GLY C 1 247 ? 68.48490 8.66379 -12.95687 1.000 30.20839 268 GLY C CA 1
ATOM 7163 C C . GLY C 1 247 ? 68.00995 8.65822 -11.52131 1.000 36.65657 268 GLY C C 1
ATOM 7164 O O . GLY C 1 247 ? 68.37156 9.50615 -10.70624 1.000 29.04083 268 GLY C O 1
ATOM 7165 N N . MET C 1 248 ? 67.20224 7.65200 -11.20128 1.000 35.00618 269 MET C N 1
ATOM 7166 C CA . MET C 1 248 ? 66.55926 7.64339 -9.89786 1.000 30.76245 269 MET C CA 1
ATOM 7167 C C . MET C 1 248 ? 66.13459 6.23289 -9.53018 1.000 31.19279 269 MET C C 1
ATOM 7168 O O . MET C 1 248 ? 65.66125 5.47885 -10.38357 1.000 29.14726 269 MET C O 1
ATOM 7173 N N . ARG C 1 249 ? 66.30126 5.89577 -8.25156 1.000 34.63315 270 ARG C N 1
ATOM 7174 C CA . ARG C 1 249 ? 65.70710 4.69454 -7.67531 1.000 28.75909 270 ARG C CA 1
ATOM 7175 C C . ARG C 1 249 ? 64.23760 4.98680 -7.39213 1.000 26.96357 270 ARG C C 1
ATOM 7176 O O . ARG C 1 249 ? 63.91410 5.80875 -6.52679 1.000 39.35218 270 ARG C O 1
ATOM 7184 N N . GLU C 1 250 ? 63.35458 4.31006 -8.12590 1.000 29.47028 271 GLU C N 1
ATOM 7185 C CA . GLU C 1 250 ? 61.94519 4.67341 -8.19624 1.000 27.87280 271 GLU C CA 1
ATOM 7186 C C . GLU C 1 250 ? 61.25803 4.57214 -6.83596 1.000 24.53861 271 GLU C C 1
ATOM 7187 O O . GLU C 1 250 ? 61.74329 3.92484 -5.90381 1.000 25.59850 271 GLU C O 1
ATOM 7193 N N . LEU C 1 251 ? 60.11345 5.25221 -6.73630 1.000 24.16110 272 LEU C N 1
ATOM 7194 C CA . LEU C 1 251 ? 59.30005 5.24152 -5.52285 1.000 24.25111 272 LEU C CA 1
ATOM 7195 C C . LEU C 1 251 ? 58.94849 3.80882 -5.13602 1.000 22.94460 272 LEU C C 1
ATOM 7196 O O . LEU C 1 251 ? 58.40127 3.05627 -5.94903 1.000 27.04158 272 LEU C O 1
ATOM 7201 N N . HIS C 1 252 ? 59.25740 3.43206 -3.89706 1.000 22.44644 273 HIS C N 1
ATOM 7202 C CA . HIS C 1 252 ? 59.10974 2.04851 -3.46906 1.000 24.24049 273 HIS C CA 1
ATOM 7203 C C . HIS C 1 252 ? 59.13466 1.99815 -1.94673 1.000 27.07869 273 HIS C C 1
ATOM 7204 O O . HIS C 1 252 ? 59.38611 3.00378 -1.27827 1.000 28.94338 273 HIS C O 1
ATOM 7211 N N . TRP C 1 253 ? 58.86525 0.81318 -1.39963 1.000 21.05029 274 TRP C N 1
ATOM 7212 C CA . TRP C 1 253 ? 59.06818 0.57413 0.02504 1.000 22.47421 274 TRP C CA 1
ATOM 7213 C C . TRP C 1 253 ? 59.41871 -0.89217 0.24060 1.000 21.49893 274 TRP C C 1
ATOM 7214 O O . TRP C 1 253 ? 59.26096 -1.72611 -0.65371 1.000 24.60792 274 TRP C O 1
ATOM 7225 N N . HIS C 1 254 ? 59.92702 -1.18482 1.43838 1.000 19.13701 275 HIS C N 1
ATOM 7226 C CA . HIS C 1 254 ? 60.31497 -2.53227 1.83998 1.000 19.71254 275 HIS C CA 1
ATOM 7227 C C . HIS C 1 254 ? 59.30948 -3.07030 2.84180 1.000 22.21514 275 HIS C C 1
ATOM 7228 O O . HIS C 1 254 ? 59.15589 -2.48954 3.92523 1.000 25.29490 275 HIS C O 1
ATOM 7235 N N . PRO C 1 255 ? 58.61291 -4.16755 2.53353 1.000 23.20889 276 PRO C N 1
ATOM 7236 C CA . PRO C 1 255 ? 57.47081 -4.57093 3.36688 1.000 27.09948 276 PRO C CA 1
ATOM 7237 C C . PRO C 1 255 ? 57.85029 -5.15725 4.71930 1.000 21.95839 276 PRO C C 1
ATOM 7238 O O . PRO C 1 255 ? 56.97990 -5.23331 5.59645 1.000 16.53480 276 PRO C O 1
ATOM 7242 N N . LYS C 1 256 ? 59.10577 -5.56635 4.93458 1.000 18.11220 277 LYS C N 1
ATOM 7243 C CA . LYS C 1 256 ? 59.43229 -6.34732 6.11901 1.000 21.78179 277 LYS C CA 1
ATOM 7244 C C . LYS C 1 256 ? 60.36757 -5.66546 7.10353 1.000 21.33223 277 LYS C C 1
ATOM 7245 O O . LYS C 1 256 ? 60.42746 -6.10081 8.25654 1.000 28.74303 277 LYS C O 1
ATOM 7251 N N . SER C 1 257 ? 61.09226 -4.62283 6.70658 1.000 20.91853 278 SER C N 1
ATOM 7252 C CA . SER C 1 257 ? 62.12050 -4.13784 7.61633 1.000 22.37144 278 SER C CA 1
ATOM 7253 C C . SER C 1 257 ? 62.45629 -2.67780 7.35437 1.000 20.51571 278 SER C C 1
ATOM 7254 O O . SER C 1 257 ? 62.23335 -2.13805 6.26739 1.000 21.09309 278 SER C O 1
ATOM 7257 N N . GLU C 1 258 ? 62.99303 -2.05700 8.39914 1.000 23.84718 279 GLU C N 1
ATOM 7258 C CA . GLU C 1 258 ? 63.70339 -0.78983 8.30491 1.000 25.47846 279 GLU C CA 1
ATOM 7259 C C . GLU C 1 258 ? 64.90121 -0.93145 7.36661 1.000 25.91153 279 GLU C C 1
ATOM 7260 O O . GLU C 1 258 ? 65.44132 -2.02635 7.18170 1.000 21.33076 279 GLU C O 1
ATOM 7266 N N . GLU C 1 259 ? 65.32159 0.18356 6.76636 1.000 23.28979 280 GLU C N 1
ATOM 7267 C CA . GLU C 1 259 ? 66.46203 0.18882 5.85873 1.000 21.97747 280 GLU C CA 1
ATOM 7268 C C . GLU C 1 259 ? 67.58784 1.04891 6.41943 1.000 23.51527 280 GLU C C 1
ATOM 7269 O O . GLU C 1 259 ? 67.34439 2.13456 6.95563 1.000 29.66864 280 GLU C O 1
ATOM 7275 N N . TRP C 1 260 ? 68.82214 0.56955 6.27201 1.000 22.78992 281 TRP C N 1
ATOM 7276 C CA . TRP C 1 260 ? 70.00869 1.26228 6.75612 1.000 25.29972 281 TRP C CA 1
ATOM 7277 C C . TRP C 1 260 ? 70.94778 1.45297 5.57465 1.000 29.81764 281 TRP C C 1
ATOM 7278 O O . TRP C 1 260 ? 71.34271 0.47577 4.93970 1.000 27.64092 281 TRP C O 1
ATOM 7289 N N . ASP C 1 261 ? 71.31385 2.69390 5.27573 1.000 28.19330 282 ASP C N 1
ATOM 7290 C CA . ASP C 1 261 ? 72.03133 3.00217 4.04691 1.000 26.70345 282 ASP C CA 1
ATOM 7291 C C . ASP C 1 261 ? 73.42553 3.51491 4.33971 1.000 27.95215 282 ASP C C 1
ATOM 7292 O O . ASP C 1 261 ? 73.62438 4.27935 5.28662 1.000 31.43395 282 ASP C O 1
ATOM 7297 N N . TYR C 1 262 ? 74.36687 3.13950 3.47859 1.000 25.03768 283 TYR C N 1
ATOM 7298 C CA . TYR C 1 262 ? 75.67638 3.78074 3.44280 1.000 27.34726 283 TYR C CA 1
ATOM 7299 C C . TYR C 1 262 ? 75.95294 4.23551 2.02263 1.000 30.43764 283 TYR C C 1
ATOM 7300 O O . TYR C 1 262 ? 75.88766 3.42944 1.08998 1.000 32.09209 283 TYR C O 1
ATOM 7309 N N . PHE C 1 263 ? 76.27506 5.51550 1.85750 1.000 29.98587 284 PHE C N 1
ATOM 7310 C CA . PHE C 1 263 ? 76.51606 6.06830 0.52861 1.000 30.26988 284 PHE C CA 1
ATOM 7311 C C . PHE C 1 263 ? 78.00835 5.99681 0.22180 1.000 34.23191 284 PHE C C 1
ATOM 7312 O O . PHE C 1 263 ? 78.81914 6.66054 0.87254 1.000 30.26214 284 PHE C O 1
ATOM 7320 N N . VAL C 1 264 ? 78.36955 5.16118 -0.75423 1.000 35.78388 285 VAL C N 1
ATOM 7321 C CA . VAL C 1 264 ? 79.77273 4.94914 -1.09114 1.000 34.87303 285 VAL C CA 1
ATOM 7322 C C . VAL C 1 264 ? 80.32320 6.13050 -1.88423 1.000 35.62847 285 VAL C C 1
ATOM 7323 O O . VAL C 1 264 ? 81.42216 6.62831 -1.60563 1.000 31.49556 285 VAL C O 1
ATOM 7327 N N . GLN C 1 265 ? 79.56945 6.59638 -2.88165 1.000 40.91311 286 GLN C N 1
ATOM 7328 C CA . GLN C 1 265 ? 80.04055 7.60003 -3.83006 1.000 37.00693 286 GLN C CA 1
ATOM 7329 C C . GLN C 1 265 ? 78.84625 8.35510 -4.39958 1.000 34.81946 286 GLN C C 1
ATOM 7330 O O . GLN C 1 265 ? 77.79560 7.76077 -4.66297 1.000 31.76171 286 GLN C O 1
ATOM 7336 N N . GLY C 1 266 ? 79.00898 9.65764 -4.59028 1.000 30.62253 287 GLY C N 1
ATOM 7337 C CA . GLY C 1 266 ? 78.02839 10.46104 -5.29337 1.000 36.18883 287 GLY C CA 1
ATOM 7338 C C . GLY C 1 266 ? 77.23654 11.35234 -4.35471 1.000 27.37076 287 GLY C C 1
ATOM 7339 O O . GLY C 1 266 ? 77.54664 11.49565 -3.16908 1.000 27.88074 287 GLY C O 1
ATOM 7340 N N . HIS C 1 267 ? 76.20724 11.97989 -4.93274 1.000 28.55358 288 HIS C N 1
ATOM 7341 C CA . HIS C 1 267 ? 75.28399 12.88674 -4.26240 1.000 27.84239 288 HIS C CA 1
ATOM 7342 C C . HIS C 1 267 ? 73.85634 12.46865 -4.58989 1.000 29.90579 288 HIS C C 1
ATOM 7343 O O . HIS C 1 267 ? 73.54249 12.18294 -5.74775 1.000 29.22069 288 HIS C O 1
ATOM 7350 N N . ALA C 1 268 ? 72.99763 12.40775 -3.57038 1.000 32.29102 289 ALA C N 1
ATOM 7351 C CA . ALA C 1 268 ? 71.61847 11.95750 -3.73285 1.000 29.06599 289 ALA C CA 1
ATOM 7352 C C . ALA C 1 268 ? 70.65182 12.88165 -3.00319 1.000 32.08710 289 ALA C C 1
ATOM 7353 O O . ALA C 1 268 ? 71.01006 13.51881 -2.01199 1.000 33.84680 289 ALA C O 1
ATOM 7355 N N . LYS C 1 269 ? 69.42616 12.95185 -3.52173 1.000 35.58803 290 LYS C N 1
ATOM 7356 C CA . LYS C 1 269 ? 68.27065 13.52743 -2.84195 1.000 32.23910 290 LYS C CA 1
ATOM 7357 C C . LYS C 1 269 ? 67.35512 12.38045 -2.43478 1.000 26.81415 290 LYS C C 1
ATOM 7358 O O . LYS C 1 269 ? 66.91170 11.60628 -3.28958 1.000 29.31157 290 LYS C O 1
ATOM 7364 N N . VAL C 1 270 ? 67.07787 12.26581 -1.13850 1.000 28.86112 291 VAL C N 1
ATOM 7365 C CA . VAL C 1 270 ? 66.32548 11.14318 -0.58519 1.000 30.86975 291 VAL C CA 1
ATOM 7366 C C . VAL C 1 270 ? 65.03637 11.66392 0.02927 1.000 28.49808 291 VAL C C 1
ATOM 7367 O O . VAL C 1 270 ? 65.06940 12.54408 0.89613 1.000 29.10031 291 VAL C O 1
ATOM 7371 N N . GLY C 1 271 ? 63.90562 11.12084 -0.41428 1.000 29.96422 292 GLY C N 1
ATOM 7372 C CA . GLY C 1 271 ? 62.60627 11.48971 0.11933 1.000 23.60058 292 GLY C CA 1
ATOM 7373 C C . GLY C 1 271 ? 61.97140 10.31071 0.85427 1.000 27.72700 292 GLY C C 1
ATOM 7374 O O . GLY C 1 271 ? 61.90489 9.20697 0.31099 1.000 23.84229 292 GLY C O 1
ATOM 7375 N N . VAL C 1 272 ? 61.50293 10.58181 2.07716 1.000 22.65984 293 VAL C N 1
ATOM 7376 C CA . VAL C 1 272 ? 60.90468 9.57768 2.95327 1.000 19.47870 293 VAL C CA 1
ATOM 7377 C C . VAL C 1 272 ? 59.51743 10.05110 3.36982 1.000 18.05814 293 VAL C C 1
ATOM 7378 O O . VAL C 1 272 ? 59.35584 11.17436 3.85726 1.000 25.74922 293 VAL C O 1
ATOM 7382 N N . PHE C 1 273 ? 58.52584 9.18289 3.20447 1.000 15.54055 294 PHE C N 1
ATOM 7383 C CA . PHE C 1 273 ? 57.14793 9.40984 3.62724 1.000 18.33388 294 PHE C CA 1
ATOM 7384 C C . PHE C 1 273 ? 56.80183 8.28550 4.59800 1.000 21.44201 294 PHE C C 1
ATOM 7385 O O . PHE C 1 273 ? 56.63039 7.12912 4.18892 1.000 24.51504 294 PHE C O 1
ATOM 7393 N N . ASN C 1 274 ? 56.78194 8.61901 5.88423 1.000 19.63725 295 ASN C N 1
ATOM 7394 C CA . ASN C 1 274 ? 56.09077 7.81197 6.87814 1.000 21.36973 295 ASN C CA 1
ATOM 7395 C C . ASN C 1 274 ? 54.59205 8.03297 6.67711 1.000 27.62858 295 ASN C C 1
ATOM 7396 O O . ASN C 1 274 ? 54.15730 8.72388 5.75209 1.000 34.70014 295 ASN C O 1
ATOM 7401 N N . SER C 1 275 ? 53.77518 7.44715 7.54877 1.000 18.46785 296 SER C N 1
ATOM 7402 C CA . SER C 1 275 ? 52.32633 7.57327 7.42535 1.000 22.46941 296 SER C CA 1
ATOM 7403 C C . SER C 1 275 ? 51.87962 8.98931 7.77170 1.000 30.43456 296 SER C C 1
ATOM 7404 O O . SER C 1 275 ? 52.71390 9.89059 7.90181 1.000 32.72432 296 SER C O 1
ATOM 7407 N N . ALA C 1 276 ? 50.56544 9.19394 7.87917 1.000 29.22220 297 ALA C N 1
ATOM 7408 C CA . ALA C 1 276 ? 49.97934 10.32521 8.60571 1.000 26.51239 297 ALA C CA 1
ATOM 7409 C C . ALA C 1 276 ? 50.55650 11.67343 8.17280 1.000 32.14141 297 ALA C C 1
ATOM 7410 O O . ALA C 1 276 ? 50.97757 12.48660 8.99895 1.000 28.46114 297 ALA C O 1
ATOM 7412 N N . SER C 1 277 ? 50.58724 11.90314 6.85805 1.000 30.67040 298 SER C N 1
ATOM 7413 C CA . SER C 1 277 ? 51.01644 13.17580 6.27512 1.000 33.48155 298 SER C CA 1
ATOM 7414 C C . SER C 1 277 ? 52.45251 13.54233 6.65419 1.000 31.21214 298 SER C C 1
ATOM 7415 O O . SER C 1 277 ? 52.83019 14.71952 6.61271 1.000 25.44978 298 SER C O 1
ATOM 7418 N N . LEU C 1 278 ? 53.26694 12.55816 7.03347 1.000 30.32103 299 LEU C N 1
ATOM 7419 C CA . LEU C 1 278 ? 54.65901 12.78343 7.41350 1.000 27.15868 299 LEU C CA 1
ATOM 7420 C C . LEU C 1 278 ? 55.56419 12.59010 6.20445 1.000 25.08629 299 LEU C C 1
ATOM 7421 O O . LEU C 1 278 ? 55.52122 11.53819 5.56017 1.000 24.36662 299 LEU C O 1
ATOM 7426 N N . ALA C 1 279 ? 56.37339 13.60527 5.89700 1.000 27.13836 300 ALA C N 1
ATOM 7427 C CA . ALA C 1 279 ? 57.29543 13.55104 4.77126 1.000 25.05989 300 ALA C CA 1
ATOM 7428 C C . ALA C 1 279 ? 58.50753 14.42162 5.06331 1.000 24.57032 300 ALA C C 1
ATOM 7429 O O . ALA C 1 279 ? 58.36851 15.51571 5.61613 1.000 25.13019 300 ALA C O 1
ATOM 7431 N N . ARG C 1 280 ? 59.69121 13.92823 4.69717 1.000 25.91503 301 ARG C N 1
ATOM 7432 C CA . ARG C 1 280 ? 60.91345 14.71117 4.82023 1.000 28.93485 301 ARG C CA 1
ATOM 7433 C C . ARG C 1 280 ? 61.87579 14.35286 3.69664 1.000 25.55299 301 ARG C C 1
ATOM 7434 O O . ARG C 1 280 ? 61.92118 13.20989 3.23396 1.000 28.21723 301 ARG C O 1
ATOM 7442 N N . THR C 1 281 ? 62.66235 15.34197 3.27627 1.000 27.85153 302 THR C N 1
ATOM 7443 C CA . THR C 1 281 ? 63.65650 15.16497 2.22441 1.000 24.64441 302 THR C CA 1
ATOM 7444 C C . THR C 1 281 ? 65.02596 15.57773 2.74983 1.000 24.48389 302 THR C C 1
ATOM 7445 O O . THR C 1 281 ? 65.15130 16.60285 3.42928 1.000 27.98161 302 THR C O 1
ATOM 7449 N N . PHE C 1 282 ? 66.04288 14.77483 2.42930 1.000 25.16471 303 PHE C N 1
ATOM 7450 C CA . PHE C 1 282 ? 67.41881 14.96855 2.86186 1.000 27.07242 303 PHE C CA 1
ATOM 7451 C C . PHE C 1 282 ? 68.33861 14.92581 1.64920 1.000 28.14863 303 PHE C C 1
ATOM 7452 O O . PHE C 1 282 ? 68.01393 14.33703 0.61422 1.000 29.38200 303 PHE C O 1
ATOM 7460 N N . ASN C 1 283 ? 69.48725 15.57904 1.76886 1.000 29.77372 304 ASN C N 1
ATOM 7461 C CA . ASN C 1 283 ? 70.56384 15.42678 0.79895 1.000 31.17783 304 ASN C CA 1
ATOM 7462 C C . ASN C 1 283 ? 71.64777 14.55183 1.41170 1.000 29.87927 304 ASN C C 1
ATOM 7463 O O . ASN C 1 283 ? 72.10970 14.82459 2.52393 1.000 32.05568 304 ASN C O 1
ATOM 7468 N N . PHE C 1 284 ? 72.04399 13.50740 0.68833 1.000 27.55989 305 PHE C N 1
ATOM 7469 C CA . PHE C 1 284 ? 73.07273 12.57539 1.12006 1.000 28.51129 305 PHE C CA 1
ATOM 7470 C C . PHE C 1 284 ? 74.28028 12.67586 0.20367 1.000 30.72364 305 PHE C C 1
ATOM 7471 O O . PHE C 1 284 ? 74.15509 13.00166 -0.97840 1.000 31.65449 305 PHE C O 1
ATOM 7479 N N . GLN C 1 285 ? 75.44805 12.34793 0.74900 1.000 27.90601 306 GLN C N 1
ATOM 7480 C CA . GLN C 1 285 ? 76.67663 12.32843 -0.02851 1.000 33.00517 306 GLN C CA 1
ATOM 7481 C C . GLN C 1 285 ? 77.53714 11.16576 0.44961 1.000 37.90373 306 GLN C C 1
ATOM 7482 O O . GLN C 1 285 ? 77.20333 10.47164 1.41480 1.000 34.79722 306 GLN C O 1
ATOM 7488 N N . ALA C 1 286 ? 78.68698 11.00254 -0.20125 1.000 40.45414 307 ALA C N 1
ATOM 7489 C CA . ALA C 1 286 ? 79.50335 9.79384 -0.11523 1.000 32.11765 307 ALA C CA 1
ATOM 7490 C C . ALA C 1 286 ? 80.03996 9.37686 1.25207 1.000 41.58898 307 ALA C C 1
ATOM 7491 O O . ALA C 1 286 ? 80.80182 8.41004 1.32921 1.000 52.21064 307 ALA C O 1
ATOM 7493 N N . GLY C 1 287 ? 79.70340 10.06417 2.33085 1.000 31.06175 308 GLY C N 1
ATOM 7494 C CA . GLY C 1 287 ? 80.23770 9.59184 3.59580 1.000 32.26713 308 GLY C CA 1
ATOM 7495 C C . GLY C 1 287 ? 79.14965 9.27413 4.59124 1.000 33.68638 308 GLY C C 1
ATOM 7496 O O . GLY C 1 287 ? 79.41137 8.85078 5.72506 1.000 32.39303 308 GLY C O 1
ATOM 7497 N N . ASP C 1 288 ? 77.91658 9.41975 4.12544 1.000 31.06101 309 ASP C N 1
ATOM 7498 C CA . ASP C 1 288 ? 76.74693 9.44853 4.98448 1.000 23.69271 309 ASP C CA 1
ATOM 7499 C C . ASP C 1 288 ? 76.12014 8.08114 5.19048 1.000 20.78406 309 ASP C C 1
ATOM 7500 O O . ASP C 1 288 ? 76.14991 7.21338 4.30896 1.000 24.39759 309 ASP C O 1
ATOM 7505 N N . VAL C 1 289 ? 75.56085 7.90769 6.39539 1.000 19.57025 310 VAL C N 1
ATOM 7506 C CA . VAL C 1 289 ? 74.65996 6.82538 6.75926 1.000 19.79880 310 VAL C CA 1
ATOM 7507 C C . VAL C 1 289 ? 73.25527 7.40913 6.80760 1.000 18.89648 310 VAL C C 1
ATOM 7508 O O . VAL C 1 289 ? 73.04293 8.51813 7.32497 1.000 21.20346 310 VAL C O 1
ATOM 7512 N N . GLY C 1 290 ? 72.29292 6.66833 6.26202 1.000 18.45526 311 GLY C N 1
ATOM 7513 C CA . GLY C 1 290 ? 70.90897 7.07420 6.31116 1.000 19.09436 311 GLY C CA 1
ATOM 7514 C C . GLY C 1 290 ? 70.05315 5.96047 6.88102 1.000 24.22443 311 GLY C C 1
ATOM 7515 O O . GLY C 1 290 ? 70.48391 4.81488 6.99999 1.000 28.77106 311 GLY C O 1
ATOM 7516 N N . VAL C 1 291 ? 68.82569 6.31971 7.24769 1.000 23.22794 312 VAL C N 1
ATOM 7517 C CA . VAL C 1 291 ? 67.85028 5.36209 7.75166 1.000 20.34565 312 VAL C CA 1
ATOM 7518 C C . VAL C 1 291 ? 66.50871 5.64032 7.09632 1.000 18.75781 312 VAL C C 1
ATOM 7519 O O . VAL C 1 291 ? 66.08018 6.79506 6.99872 1.000 25.70679 312 VAL C O 1
ATOM 7523 N N . ILE C 1 292 ? 65.85142 4.58406 6.64391 1.000 21.65839 313 ILE C N 1
ATOM 7524 C CA . ILE C 1 292 ? 64.46338 4.63962 6.20011 1.000 23.36942 313 ILE C CA 1
ATOM 7525 C C . ILE C 1 292 ? 63.62803 3.86056 7.20769 1.000 22.84919 313 ILE C C 1
ATOM 7526 O O . ILE C 1 292 ? 63.90095 2.67255 7.44147 1.000 16.90478 313 ILE C O 1
ATOM 7531 N N . PRO C 1 293 ? 62.64178 4.48921 7.84893 1.000 23.58010 314 PRO C N 1
ATOM 7532 C CA . PRO C 1 293 ? 61.77221 3.75565 8.76968 1.000 16.85101 314 PRO C CA 1
ATOM 7533 C C . PRO C 1 293 ? 61.10137 2.59213 8.05324 1.000 16.02456 314 PRO C C 1
ATOM 7534 O O . PRO C 1 293 ? 61.05279 2.52147 6.82348 1.000 20.97317 314 PRO C O 1
ATOM 7538 N N . ILE C 1 294 ? 60.59552 1.65459 8.85422 1.000 20.73035 315 ILE C N 1
ATOM 7539 C CA . ILE C 1 294 ? 60.01479 0.43702 8.30517 1.000 21.60552 315 ILE C CA 1
ATOM 7540 C C . ILE C 1 294 ? 58.83566 0.77104 7.39164 1.000 22.37229 315 ILE C C 1
ATOM 7541 O O . ILE C 1 294 ? 58.05331 1.69415 7.66043 1.000 16.31962 315 ILE C O 1
ATOM 7546 N N . VAL C 1 295 ? 58.74920 0.04829 6.26731 1.000 18.71846 316 VAL C N 1
ATOM 7547 C CA . VAL C 1 295 ? 57.71515 0.15927 5.23126 1.000 19.61802 316 VAL C CA 1
ATOM 7548 C C . VAL C 1 295 ? 57.46724 1.58918 4.75877 1.000 21.16048 316 VAL C C 1
ATOM 7549 O O . VAL C 1 295 ? 56.53844 1.83745 3.97983 1.000 22.21650 316 VAL C O 1
ATOM 7553 N N . ALA C 1 296 ? 58.30441 2.52931 5.18571 1.000 18.47324 317 ALA C N 1
ATOM 7554 C CA . ALA C 1 296 ? 58.15407 3.90795 4.74510 1.000 18.62958 317 ALA C CA 1
ATOM 7555 C C . ALA C 1 296 ? 58.41599 4.00908 3.24943 1.000 25.67341 317 ALA C C 1
ATOM 7556 O O . ALA C 1 296 ? 59.30144 3.33691 2.71250 1.000 29.79659 317 ALA C O 1
ATOM 7558 N N . GLY C 1 297 ? 57.63788 4.85048 2.57181 1.000 27.31967 318 GLY C N 1
ATOM 7559 C CA . GLY C 1 297 ? 57.83025 5.02875 1.14105 1.000 28.19741 318 GLY C CA 1
ATOM 7560 C C . GLY C 1 297 ? 58.95894 6.01274 0.88679 1.000 24.76539 318 GLY C C 1
ATOM 7561 O O . GLY C 1 297 ? 59.10470 7.01555 1.57895 1.000 27.65134 318 GLY C O 1
ATOM 7562 N N . HIS C 1 298 ? 59.80225 5.69271 -0.08687 1.000 28.13389 319 HIS C N 1
ATOM 7563 C CA . HIS C 1 298 ? 60.95632 6.54935 -0.28500 1.000 24.20026 319 HIS C CA 1
ATOM 7564 C C . HIS C 1 298 ? 61.43695 6.47653 -1.72322 1.000 29.55641 319 HIS C C 1
ATOM 7565 O O . HIS C 1 298 ? 61.11394 5.54902 -2.47153 1.000 23.88806 319 HIS C O 1
ATOM 7572 N N . TYR C 1 299 ? 62.20161 7.50027 -2.09443 1.000 31.65151 320 TYR C N 1
ATOM 7573 C CA . TYR C 1 299 ? 62.92275 7.54147 -3.35911 1.000 21.92540 320 TYR C CA 1
ATOM 7574 C C . TYR C 1 299 ? 64.33162 8.07115 -3.12509 1.000 25.20123 320 TYR C C 1
ATOM 7575 O O . TYR C 1 299 ? 64.58712 8.80466 -2.16219 1.000 28.23911 320 TYR C O 1
ATOM 7584 N N . ILE C 1 300 ? 65.23568 7.72771 -4.04585 1.000 26.83539 321 ILE C N 1
ATOM 7585 C CA . ILE C 1 300 ? 66.62588 8.18182 -4.00791 1.000 30.27644 321 ILE C CA 1
ATOM 7586 C C . ILE C 1 300 ? 67.00615 8.62962 -5.41633 1.000 29.48015 321 ILE C C 1
ATOM 7587 O O . ILE C 1 300 ? 67.10982 7.79914 -6.32482 1.000 32.41164 321 ILE C O 1
ATOM 7592 N N . GLN C 1 301 ? 67.19463 9.93484 -5.60338 1.000 32.04322 322 GLN C N 1
ATOM 7593 C CA . GLN C 1 301 ? 67.49526 10.53345 -6.89919 1.000 31.17453 322 GLN C CA 1
ATOM 7594 C C . GLN C 1 301 ? 68.95145 10.97738 -6.95924 1.000 33.71225 322 GLN C C 1
ATOM 7595 O O . GLN C 1 301 ? 69.46772 11.55905 -6.00389 1.000 34.17971 322 GLN C O 1
ATOM 7601 N N . ASN C 1 302 ? 69.61633 10.68924 -8.07546 1.000 32.58793 323 ASN C N 1
ATOM 7602 C CA . ASN C 1 302 ? 70.96698 11.18648 -8.30278 1.000 32.53549 323 ASN C CA 1
ATOM 7603 C C . ASN C 1 302 ? 70.94313 12.66930 -8.64874 1.000 34.94847 323 ASN C C 1
ATOM 7604 O O . ASN C 1 302 ? 70.24453 13.08927 -9.57837 1.000 35.13190 323 ASN C O 1
ATOM 7609 N N . ILE C 1 303 ? 71.67346 13.46757 -7.86959 1.000 33.99894 324 ILE C N 1
ATOM 7610 C CA . ILE C 1 303 ? 71.74084 14.90560 -8.10736 1.000 29.63285 324 ILE C CA 1
ATOM 7611 C C . ILE C 1 303 ? 73.18735 15.34244 -8.29732 1.000 29.74182 324 ILE C C 1
ATOM 7612 O O . ILE C 1 303 ? 73.52315 16.52053 -8.12304 1.000 39.76589 324 ILE C O 1
ATOM 7617 N N . GLY C 1 304 ? 74.05387 14.39762 -8.65540 1.000 31.61941 325 GLY C N 1
ATOM 7618 C CA . GLY C 1 304 ? 75.43400 14.73165 -8.96946 1.000 36.39912 325 GLY C CA 1
ATOM 7619 C C . GLY C 1 304 ? 75.80615 14.31372 -10.37745 1.000 40.83831 325 GLY C C 1
ATOM 7620 O O . GLY C 1 304 ? 74.95600 13.80064 -11.11119 1.000 41.17149 325 GLY C O 1
ATOM 7621 N N . ASP C 1 305 ? 77.04836 14.56575 -10.79199 1.000 47.39351 326 ASP C N 1
ATOM 7622 C CA . ASP C 1 305 ? 77.47740 14.23783 -12.15528 1.000 48.51969 326 ASP C CA 1
ATOM 7623 C C . ASP C 1 305 ? 78.18564 12.88829 -12.28195 1.000 51.67453 326 ASP C C 1
ATOM 7624 O O . ASP C 1 305 ? 78.40267 12.42919 -13.40458 1.000 56.81351 326 ASP C O 1
ATOM 7629 N N . GLU C 1 306 ? 78.54259 12.25221 -11.17463 1.000 51.83623 327 GLU C N 1
ATOM 7630 C CA . GLU C 1 306 ? 79.15433 10.93185 -11.14374 1.000 50.65077 327 GLU C CA 1
ATOM 7631 C C . GLU C 1 306 ? 78.13224 9.87992 -10.71831 1.000 49.23589 327 GLU C C 1
ATOM 7632 O O . GLU C 1 306 ? 77.08564 10.20982 -10.14813 1.000 48.41783 327 GLU C O 1
ATOM 7638 N N . PRO C 1 307 ? 78.38025 8.60456 -11.01493 1.000 51.17291 328 PRO C N 1
ATOM 7639 C CA . PRO C 1 307 ? 77.44413 7.56374 -10.57606 1.000 50.39539 328 PRO C CA 1
ATOM 7640 C C . PRO C 1 307 ? 77.27795 7.55481 -9.06416 1.000 42.16648 328 PRO C C 1
ATOM 7641 O O . PRO C 1 307 ? 78.24624 7.66691 -8.30506 1.000 34.29708 328 PRO C O 1
ATOM 7645 N N . LEU C 1 308 ? 76.02795 7.41683 -8.63700 1.000 36.62807 329 LEU C N 1
ATOM 7646 C CA . LEU C 1 308 ? 75.69427 7.36741 -7.22308 1.000 31.96561 329 LEU C CA 1
ATOM 7647 C C . LEU C 1 308 ? 75.66591 5.90607 -6.79069 1.000 37.31809 329 LEU C C 1
ATOM 7648 O O . LEU C 1 308 ? 74.86184 5.11544 -7.29766 1.000 35.87834 329 LEU C O 1
ATOM 7653 N N . ILE C 1 309 ? 76.53715 5.54393 -5.85536 1.000 37.30065 330 ILE C N 1
ATOM 7654 C CA . ILE C 1 309 ? 76.65529 4.17204 -5.37984 1.000 38.21401 330 ILE C CA 1
ATOM 7655 C C . ILE C 1 309 ? 76.33011 4.15934 -3.89675 1.000 30.87333 330 ILE C C 1
ATOM 7656 O O . ILE C 1 309 ? 76.84321 4.98891 -3.13989 1.000 32.23310 330 ILE C O 1
ATOM 7661 N N . PHE C 1 310 ? 75.44784 3.25286 -3.49026 1.000 26.57632 331 PHE C N 1
ATOM 7662 C CA . PHE C 1 310 ? 75.12367 3.12898 -2.07652 1.000 29.24827 331 PHE C CA 1
ATOM 7663 C C . PHE C 1 310 ? 74.66599 1.71105 -1.77762 1.000 30.85229 331 PHE C C 1
ATOM 7664 O O . PHE C 1 310 ? 74.43212 0.90426 -2.67792 1.000 32.72743 331 PHE C O 1
ATOM 7672 N N . LEU C 1 311 ? 74.61759 1.39545 -0.48753 1.000 28.19974 332 LEU C N 1
ATOM 7673 C CA . LEU C 1 311 ? 74.13436 0.11464 0.00271 1.000 26.14271 332 LEU C CA 1
ATOM 7674 C C . LEU C 1 311 ? 72.87403 0.32842 0.82297 1.000 26.95335 332 LEU C C 1
ATOM 7675 O O . LEU C 1 311 ? 72.87546 1.13692 1.76315 1.000 33.87037 332 LEU C O 1
ATOM 7680 N N . GLU C 1 312 ? 71.80962 -0.38403 0.44797 1.000 22.42302 333 GLU C N 1
ATOM 7681 C CA . GLU C 1 312 ? 70.64384 -0.59496 1.29735 1.000 29.88452 333 GLU C CA 1
ATOM 7682 C C . GLU C 1 312 ? 70.86646 -1.88629 2.07340 1.000 27.20280 333 GLU C C 1
ATOM 7683 O O . GLU C 1 312 ? 71.02627 -2.94736 1.47184 1.000 24.19786 333 GLU C O 1
ATOM 7689 N N . VAL C 1 313 ? 70.87513 -1.81066 3.39644 1.000 26.78823 334 VAL C N 1
ATOM 7690 C CA . VAL C 1 313 ? 71.17809 -2.95464 4.24180 1.000 24.38222 334 VAL C CA 1
ATOM 7691 C C . VAL C 1 313 ? 69.99734 -3.17250 5.17430 1.000 25.78802 334 VAL C C 1
ATOM 7692 O O . VAL C 1 313 ? 69.34579 -2.21243 5.60127 1.000 27.48828 334 VAL C O 1
ATOM 7696 N N . PHE C 1 314 ? 69.70747 -4.43948 5.46762 1.000 26.64627 335 PHE C N 1
ATOM 7697 C CA . PHE C 1 314 ? 68.50904 -4.81086 6.20200 1.000 26.48508 335 PHE C CA 1
ATOM 7698 C C . PHE C 1 314 ? 68.82773 -5.94950 7.15626 1.000 25.89611 335 PHE C C 1
ATOM 7699 O O . PHE C 1 314 ? 69.60073 -6.85693 6.83508 1.000 31.18428 335 PHE C O 1
ATOM 7707 N N . LYS C 1 315 ? 68.20786 -5.89389 8.33477 1.000 28.95821 336 LYS C N 1
ATOM 7708 C CA . LYS C 1 315 ? 68.25170 -6.99154 9.29848 1.000 27.78297 336 LYS C CA 1
ATOM 7709 C C . LYS C 1 315 ? 67.15313 -7.97833 8.92320 1.000 28.76673 336 LYS C C 1
ATOM 7710 O O . LYS C 1 315 ? 66.05771 -7.99002 9.48590 1.000 29.99697 336 LYS C O 1
ATOM 7716 N N . ASN C 1 316 ? 67.47199 -8.82692 7.95301 1.000 24.43761 337 ASN C N 1
ATOM 7717 C CA . ASN C 1 316 ? 66.50365 -9.69306 7.29625 1.000 26.12591 337 ASN C CA 1
ATOM 7718 C C . ASN C 1 316 ? 67.27093 -10.63305 6.37708 1.000 29.51461 337 ASN C C 1
ATOM 7719 O O . ASN C 1 316 ? 68.06742 -10.17110 5.55128 1.000 26.92157 337 ASN C O 1
ATOM 7724 N N . PRO C 1 317 ? 67.08181 -11.94935 6.48789 1.000 32.56219 338 PRO C N 1
ATOM 7725 C CA . PRO C 1 317 ? 67.81401 -12.85391 5.59322 1.000 28.74288 338 PRO C CA 1
ATOM 7726 C C . PRO C 1 317 ? 67.35900 -12.75118 4.15122 1.000 25.80456 338 PRO C C 1
ATOM 7727 O O . PRO C 1 317 ? 68.10802 -13.15573 3.25369 1.000 24.23430 338 PRO C O 1
ATOM 7731 N N . ILE C 1 318 ? 66.17307 -12.19927 3.89719 1.000 27.15544 339 ILE C N 1
ATOM 7732 C CA . ILE C 1 318 ? 65.60176 -12.12473 2.55784 1.000 31.79288 339 ILE C CA 1
ATOM 7733 C C . ILE C 1 318 ? 65.41834 -10.66569 2.17492 1.000 32.21555 339 ILE C C 1
ATOM 7734 O O . ILE C 1 318 ? 64.82080 -9.89218 2.93129 1.000 28.94066 339 ILE C O 1
ATOM 7739 N N . TYR C 1 319 ? 65.93693 -10.28998 1.00832 1.000 29.00871 340 TYR C N 1
ATOM 7740 C CA . TYR C 1 319 ? 65.62550 -8.98641 0.44367 1.000 29.40684 340 TYR C CA 1
ATOM 7741 C C . TYR C 1 319 ? 64.23600 -9.02188 -0.18316 1.000 28.98375 340 TYR C C 1
ATOM 7742 O O . TYR C 1 319 ? 63.84602 -10.00337 -0.82057 1.000 38.36231 340 TYR C O 1
ATOM 7751 N N . SER C 1 320 ? 63.48513 -7.93963 0.00589 1.000 24.90956 341 SER C N 1
ATOM 7752 C CA . SER C 1 320 ? 62.19043 -7.77355 -0.64546 1.000 27.32472 341 SER C CA 1
ATOM 7753 C C . SER C 1 320 ? 61.88273 -6.28711 -0.72666 1.000 25.54149 341 SER C C 1
ATOM 7754 O O . SER C 1 320 ? 62.25118 -5.52229 0.16648 1.000 28.24165 341 SER C O 1
ATOM 7757 N N . ASP C 1 321 ? 61.20948 -5.88265 -1.80136 1.000 24.23927 342 ASP C N 1
ATOM 7758 C CA . ASP C 1 321 ? 60.70992 -4.51904 -1.89954 1.000 26.05215 342 ASP C CA 1
ATOM 7759 C C . ASP C 1 321 ? 59.47157 -4.50584 -2.78667 1.000 21.41105 342 ASP C C 1
ATOM 7760 O O . ASP C 1 321 ? 59.11421 -5.50856 -3.41145 1.000 21.74181 342 ASP C O 1
ATOM 7765 N N . ILE C 1 322 ? 58.80234 -3.35655 -2.81074 1.000 20.94622 343 ILE C N 1
ATOM 7766 C CA . ILE C 1 322 ? 57.56963 -3.15624 -3.56277 1.000 21.17639 343 ILE C CA 1
ATOM 7767 C C . ILE C 1 322 ? 57.63921 -1.80784 -4.26311 1.000 24.00312 343 ILE C C 1
ATOM 7768 O O . ILE C 1 322 ? 57.81022 -0.77502 -3.60621 1.000 26.78178 343 ILE C O 1
ATOM 7773 N N . SER C 1 323 ? 57.49571 -1.80702 -5.58736 1.000 21.17553 344 SER C N 1
ATOM 7774 C CA . SER C 1 323 ? 57.58035 -0.58563 -6.37738 1.000 21.25517 344 SER C CA 1
ATOM 7775 C C . SER C 1 323 ? 56.18380 -0.05031 -6.66442 1.000 24.28043 344 SER C C 1
ATOM 7776 O O . SER C 1 323 ? 55.25751 -0.81515 -6.96435 1.000 16.59598 344 SER C O 1
ATOM 7779 N N . LEU C 1 324 ? 56.04641 1.27576 -6.57039 1.000 23.39491 345 LEU C N 1
ATOM 7780 C CA . LEU C 1 324 ? 54.75862 1.92859 -6.79975 1.000 20.04832 345 LEU C CA 1
ATOM 7781 C C . LEU C 1 324 ? 54.25296 1.69330 -8.21596 1.000 17.44940 345 LEU C C 1
ATOM 7782 O O . LEU C 1 324 ? 53.06459 1.41247 -8.42107 1.000 15.59136 345 LEU C O 1
ATOM 7787 N N . ASN C 1 325 ? 55.14039 1.82490 -9.20261 1.000 17.36690 346 ASN C N 1
ATOM 7788 C CA . ASN C 1 325 ? 54.75268 1.60820 -10.59071 1.000 21.34764 346 ASN C CA 1
ATOM 7789 C C . ASN C 1 325 ? 54.19055 0.21168 -10.79683 1.000 23.46536 346 ASN C C 1
ATOM 7790 O O . ASN C 1 325 ? 53.17284 0.04245 -11.47837 1.000 24.38713 346 ASN C O 1
ATOM 7795 N N . LYS C 1 326 ? 54.83519 -0.80046 -10.21301 1.000 22.54365 347 LYS C N 1
ATOM 7796 C CA . LYS C 1 326 ? 54.31413 -2.16154 -10.30719 1.000 22.56542 347 LYS C CA 1
ATOM 7797 C C . LYS C 1 326 ? 52.95997 -2.28760 -9.62024 1.000 19.66874 347 LYS C C 1
ATOM 7798 O O . LYS C 1 326 ? 52.05227 -2.95446 -10.13598 1.000 20.46580 347 LYS C O 1
ATOM 7804 N N . TRP C 1 327 ? 52.81490 -1.66006 -8.44979 1.000 17.77024 348 TRP C N 1
ATOM 7805 C CA . TRP C 1 327 ? 51.54520 -1.68853 -7.72852 1.000 19.87663 348 TRP C CA 1
ATOM 7806 C C . TRP C 1 327 ? 50.41311 -1.14360 -8.58019 1.000 20.46395 348 TRP C C 1
ATOM 7807 O O . TRP C 1 327 ? 49.33925 -1.75323 -8.67312 1.000 15.86153 348 TRP C O 1
ATOM 7818 N N . LEU C 1 328 ? 50.64176 -0.00023 -9.21228 1.000 27.34852 349 LEU C N 1
ATOM 7819 C CA . LEU C 1 328 ? 49.61640 0.58623 -10.05582 1.000 21.34539 349 LEU C CA 1
ATOM 7820 C C . LEU C 1 328 ? 49.40230 -0.20241 -11.33754 1.000 22.85245 349 LEU C C 1
ATOM 7821 O O . LEU C 1 328 ? 48.28169 -0.24513 -11.84410 1.000 25.58423 349 LEU C O 1
ATOM 7826 N N . ALA C 1 329 ? 50.45452 -0.80141 -11.88973 1.000 23.03850 350 ALA C N 1
ATOM 7827 C CA . ALA C 1 329 ? 50.31479 -1.54579 -13.13693 1.000 22.68455 350 ALA C CA 1
ATOM 7828 C C . ALA C 1 329 ? 49.40194 -2.75852 -12.97342 1.000 25.14127 350 ALA C C 1
ATOM 7829 O O . ALA C 1 329 ? 48.66850 -3.11935 -13.90188 1.000 25.86282 350 ALA C O 1
ATOM 7831 N N . THR C 1 330 ? 49.42719 -3.40078 -11.80110 1.000 25.29970 351 THR C N 1
ATOM 7832 C CA . THR C 1 330 ? 48.58986 -4.56628 -11.52696 1.000 26.21204 351 THR C CA 1
ATOM 7833 C C . THR C 1 330 ? 47.22401 -4.20208 -10.95405 1.000 26.53197 351 THR C C 1
ATOM 7834 O O . THR C 1 330 ? 46.37559 -5.08916 -10.78950 1.000 27.33960 351 THR C O 1
ATOM 7838 N N . SER C 1 331 ? 46.99133 -2.92818 -10.65461 1.000 25.48572 352 SER C N 1
ATOM 7839 C CA . SER C 1 331 ? 45.69398 -2.56466 -10.09923 1.000 24.50370 352 SER C CA 1
ATOM 7840 C C . SER C 1 331 ? 44.71799 -2.19165 -11.21394 1.000 27.15498 352 SER C C 1
ATOM 7841 O O . SER C 1 331 ? 45.11630 -1.55601 -12.19227 1.000 30.15567 352 SER C O 1
ATOM 7844 N N . PRO C 1 332 ? 43.43773 -2.55340 -11.08533 1.000 19.95905 353 PRO C N 1
ATOM 7845 C CA . PRO C 1 332 ? 42.46100 -2.21112 -12.13031 1.000 20.58234 353 PRO C CA 1
ATOM 7846 C C . PRO C 1 332 ? 42.51304 -0.72812 -12.48124 1.000 29.90612 353 PRO C C 1
ATOM 7847 O O . PRO C 1 332 ? 42.62366 0.13275 -11.60472 1.000 29.29068 353 PRO C O 1
ATOM 7851 N N . THR C 1 333 ? 42.43379 -0.43685 -13.78641 1.000 26.49040 354 THR C N 1
ATOM 7852 C CA . THR C 1 333 ? 42.70670 0.91561 -14.27094 1.000 23.56882 354 THR C CA 1
ATOM 7853 C C . THR C 1 333 ? 41.68582 1.91923 -13.75477 1.000 24.39001 354 THR C C 1
ATOM 7854 O O . THR C 1 333 ? 42.04536 3.04542 -13.38561 1.000 24.85104 354 THR C O 1
ATOM 7858 N N . GLN C 1 334 ? 40.40831 1.53415 -13.72132 1.000 20.64075 355 GLN C N 1
ATOM 7859 C CA . GLN C 1 334 ? 39.39580 2.44092 -13.19569 1.000 21.22525 355 GLN C CA 1
ATOM 7860 C C . GLN C 1 334 ? 39.66647 2.79247 -11.74199 1.000 26.05132 355 GLN C C 1
ATOM 7861 O O . GLN C 1 334 ? 39.41479 3.92475 -11.31920 1.000 22.39319 355 GLN C O 1
ATOM 7867 N N . MET C 1 335 ? 40.20664 1.84707 -10.97563 1.000 28.96655 356 MET C N 1
ATOM 7868 C CA . MET C 1 335 ? 40.51784 2.10781 -9.57496 1.000 22.19428 356 MET C CA 1
ATOM 7869 C C . MET C 1 335 ? 41.64074 3.12892 -9.42848 1.000 26.32990 356 MET C C 1
ATOM 7870 O O . MET C 1 335 ? 41.51787 4.08950 -8.65913 1.000 30.54420 356 MET C O 1
ATOM 7875 N N . VAL C 1 336 ? 42.75660 2.92527 -10.13524 1.000 21.05580 357 VAL C N 1
ATOM 7876 C CA . VAL C 1 336 ? 43.85966 3.88334 -10.07465 1.000 25.74099 357 VAL C CA 1
ATOM 7877 C C . VAL C 1 336 ? 43.39904 5.24930 -10.56619 1.000 29.86890 357 VAL C C 1
ATOM 7878 O O . VAL C 1 336 ? 43.83532 6.28864 -10.05109 1.000 29.81035 357 VAL C O 1
ATOM 7882 N N . SER C 1 337 ? 42.50445 5.27151 -11.55826 1.000 27.14202 358 SER C N 1
ATOM 7883 C CA . SER C 1 337 ? 41.99845 6.53695 -12.08060 1.000 32.13753 358 SER C CA 1
ATOM 7884 C C . SER C 1 337 ? 41.13542 7.25240 -11.04665 1.000 26.72050 358 SER C C 1
ATOM 7885 O O . SER C 1 337 ? 41.30814 8.45324 -10.80247 1.000 33.43871 358 SER C O 1
ATOM 7888 N N . ASP C 1 338 ? 40.20569 6.52638 -10.41945 1.000 22.53656 359 ASP C N 1
ATOM 7889 C CA . ASP C 1 338 ? 39.40156 7.10125 -9.34400 1.000 28.08819 359 ASP C CA 1
ATOM 7890 C C . ASP C 1 338 ? 40.26822 7.55733 -8.17991 1.000 27.92037 359 ASP C C 1
ATOM 7891 O O . ASP C 1 338 ? 39.90684 8.49597 -7.46315 1.000 25.01001 359 ASP C O 1
ATOM 7896 N N . HIS C 1 339 ? 41.40921 6.90210 -7.97436 1.000 28.30373 360 HIS C N 1
ATOM 7897 C CA . HIS C 1 339 ? 42.31328 7.29505 -6.90010 1.000 25.85178 360 HIS C CA 1
ATOM 7898 C C . HIS C 1 339 ? 43.01910 8.60471 -7.22630 1.000 27.36124 360 HIS C C 1
ATOM 7899 O O . HIS C 1 339 ? 43.03508 9.53465 -6.41144 1.000 31.35034 360 HIS C O 1
ATOM 7906 N N . LEU C 1 340 ? 43.60818 8.69680 -8.41733 1.000 29.12159 361 LEU C N 1
ATOM 7907 C CA . LEU C 1 340 ? 44.55554 9.75889 -8.74123 1.000 39.36112 361 LEU C CA 1
ATOM 7908 C C . LEU C 1 340 ? 43.93858 10.94769 -9.48111 1.000 39.30224 361 LEU C C 1
ATOM 7909 O O . LEU C 1 340 ? 44.66739 11.88761 -9.81481 1.000 39.29559 361 LEU C O 1
ATOM 7914 N N . ASN C 1 341 ? 42.62960 10.92169 -9.76119 1.000 34.92636 362 ASN C N 1
ATOM 7915 C CA . ASN C 1 341 ? 41.94016 11.96662 -10.52732 1.000 37.31074 362 ASN C CA 1
ATOM 7916 C C . ASN C 1 341 ? 42.59664 12.19760 -11.87989 1.000 37.11338 362 ASN C C 1
ATOM 7917 O O . ASN C 1 341 ? 42.68125 13.33884 -12.34522 1.000 38.38868 362 ASN C O 1
ATOM 7922 N N . ILE C 1 342 ? 43.03397 11.12089 -12.53027 1.000 39.14717 363 ILE C N 1
ATOM 7923 C CA . ILE C 1 342 ? 43.64500 11.21227 -13.84605 1.000 37.09906 363 ILE C CA 1
ATOM 7924 C C . ILE C 1 342 ? 42.93853 10.22790 -14.76577 1.000 36.54624 363 ILE C C 1
ATOM 7925 O O . ILE C 1 342 ? 42.35251 9.23461 -14.32397 1.000 43.43533 363 ILE C O 1
ATOM 7930 N N . SER C 1 343 ? 42.98223 10.53026 -16.06201 1.000 40.01223 364 SER C N 1
ATOM 7931 C CA . SER C 1 343 ? 42.21086 9.71603 -16.98053 1.000 40.64770 364 SER C CA 1
ATOM 7932 C C . SER C 1 343 ? 42.76423 8.29355 -17.05450 1.000 42.10072 364 SER C C 1
ATOM 7933 O O . SER C 1 343 ? 43.95950 8.06718 -16.84279 1.000 37.44774 364 SER C O 1
ATOM 7936 N N . PRO C 1 344 ? 41.89616 7.31878 -17.32634 1.000 44.58248 365 PRO C N 1
ATOM 7937 C CA . PRO C 1 344 ? 42.36955 5.94252 -17.54060 1.000 45.02484 365 PRO C CA 1
ATOM 7938 C C . PRO C 1 344 ? 43.42068 5.84676 -18.64052 1.000 42.70249 365 PRO C C 1
ATOM 7939 O O . PRO C 1 344 ? 44.32976 5.00726 -18.55730 1.000 39.72692 365 PRO C O 1
ATOM 7943 N N . GLU C 1 345 ? 43.29039 6.66286 -19.69455 1.000 46.34366 366 GLU C N 1
ATOM 7944 C CA . GLU C 1 345 ? 44.23980 6.66183 -20.80954 1.000 52.29240 366 GLU C CA 1
ATOM 7945 C C . GLU C 1 345 ? 45.62772 7.06465 -20.34857 1.000 53.58685 366 GLU C C 1
ATOM 7946 O O . GLU C 1 345 ? 46.61431 6.37926 -20.65874 1.000 47.79803 366 GLU C O 1
ATOM 7952 N N . THR C 1 346 ? 45.70214 8.14982 -19.57620 1.000 49.43082 367 THR C N 1
ATOM 7953 C CA . THR C 1 346 ? 46.93277 8.58223 -18.94307 1.000 54.42687 367 THR C CA 1
ATOM 7954 C C . THR C 1 346 ? 47.44277 7.63528 -17.88042 1.000 52.92965 367 THR C C 1
ATOM 7955 O O . THR C 1 346 ? 48.65839 7.54741 -17.72079 1.000 52.03112 367 THR C O 1
ATOM 7959 N N . VAL C 1 347 ? 46.58100 6.94417 -17.14216 1.000 48.01823 368 VAL C N 1
ATOM 7960 C CA . VAL C 1 347 ? 47.10347 5.90180 -16.25598 1.000 52.16626 368 VAL C CA 1
ATOM 7961 C C . VAL C 1 347 ? 47.78721 4.82007 -17.07760 1.000 48.26787 368 VAL C C 1
ATOM 7962 O O . VAL C 1 347 ? 48.88280 4.35742 -16.73705 1.000 47.12957 368 VAL C O 1
ATOM 7966 N N . GLU C 1 348 ? 47.18594 4.47056 -18.21562 1.000 48.59954 369 GLU C N 1
ATOM 7967 C CA . GLU C 1 348 ? 47.63991 3.36604 -19.05581 1.000 50.89606 369 GLU C CA 1
ATOM 7968 C C . GLU C 1 348 ? 49.05315 3.53560 -19.59415 1.000 53.26959 369 GLU C C 1
ATOM 7969 O O . GLU C 1 348 ? 49.62065 2.56536 -20.11365 1.000 48.44816 369 GLU C O 1
ATOM 7975 N N . GLN C 1 349 ? 49.63558 4.72173 -19.47760 1.000 54.62470 370 GLN C N 1
ATOM 7976 C CA . GLN C 1 349 ? 50.96522 4.98109 -20.00626 1.000 51.43495 370 GLN C CA 1
ATOM 7977 C C . GLN C 1 349 ? 52.03830 5.04589 -18.93042 1.000 51.20137 370 GLN C C 1
ATOM 7978 O O . GLN C 1 349 ? 53.20225 5.30907 -19.25434 1.000 42.29351 370 GLN C O 1
ATOM 7984 N N . PHE C 1 350 ? 51.68628 4.79031 -17.67191 1.000 51.38635 371 PHE C N 1
ATOM 7985 C CA . PHE C 1 350 ? 52.69058 4.74853 -16.62807 1.000 46.71466 371 PHE C CA 1
ATOM 7986 C C . PHE C 1 350 ? 53.54733 3.50183 -16.83511 1.000 51.01350 371 PHE C C 1
ATOM 7987 O O . PHE C 1 350 ? 53.11271 2.54618 -17.48873 1.000 55.60993 371 PHE C O 1
ATOM 7995 N N . PRO C 1 351 ? 54.77229 3.48676 -16.29314 1.000 49.40829 372 PRO C N 1
ATOM 7996 C CA . PRO C 1 351 ? 55.64320 2.32658 -16.50566 1.000 48.74459 372 PRO C CA 1
ATOM 7997 C C . PRO C 1 351 ? 55.02286 1.07876 -15.90978 1.000 47.66140 372 PRO C C 1
ATOM 7998 O O . PRO C 1 351 ? 54.25432 1.13377 -14.94631 1.000 46.68830 372 PRO C O 1
ATOM 8002 N N . LYS C 1 352 ? 55.37411 -0.05528 -16.49645 1.000 53.50480 373 LYS C N 1
ATOM 8003 C CA . LYS C 1 352 ? 54.76013 -1.31540 -16.13189 1.000 56.24660 373 LYS C CA 1
ATOM 8004 C C . LYS C 1 352 ? 55.82624 -2.36018 -15.82572 1.000 56.42878 373 LYS C C 1
ATOM 8005 O O . LYS C 1 352 ? 56.16448 -2.58752 -14.66364 1.000 40.46991 373 LYS C O 1
ATOM 8011 N N . VAL D 1 15 ? 91.39498 15.54606 13.85400 1.000 69.26573 36 VAL D N 1
ATOM 8012 C CA . VAL D 1 15 ? 92.37332 14.68890 14.51571 1.000 73.31346 36 VAL D CA 1
ATOM 8013 C C . VAL D 1 15 ? 92.25476 14.89001 16.02331 1.000 70.17899 36 VAL D C 1
ATOM 8014 O O . VAL D 1 15 ? 92.65789 15.92883 16.55873 1.000 67.87508 36 VAL D O 1
ATOM 8018 N N . PRO D 1 16 ? 91.71125 13.88367 16.70390 1.000 70.70771 37 PRO D N 1
ATOM 8019 C CA . PRO D 1 16 ? 91.38252 14.02541 18.12740 1.000 63.80791 37 PRO D CA 1
ATOM 8020 C C . PRO D 1 16 ? 92.62472 13.98651 18.99232 1.000 57.86495 37 PRO D C 1
ATOM 8021 O O . PRO D 1 16 ? 93.66067 13.43917 18.58419 1.000 54.99026 37 PRO D O 1
ATOM 8025 N N . PRO D 1 17 ? 92.56543 14.56407 20.18845 1.000 56.52305 38 PRO D N 1
ATOM 8026 C CA . PRO D 1 17 ? 93.68560 14.43502 21.12510 1.000 52.02646 38 PRO D CA 1
ATOM 8027 C C . PRO D 1 17 ? 93.87815 12.99992 21.59765 1.000 51.11159 38 PRO D C 1
ATOM 8028 O O . PRO D 1 17 ? 92.93379 12.21400 21.68353 1.000 41.44249 38 PRO D O 1
ATOM 8032 N N . ILE D 1 18 ? 95.13295 12.66400 21.90310 1.000 54.44981 39 ILE D N 1
ATOM 8033 C CA . ILE D 1 18 ? 95.44317 11.38955 22.54711 1.000 61.47808 39 ILE D CA 1
ATOM 8034 C C . ILE D 1 18 ? 94.78623 11.26746 23.89666 1.000 56.18951 39 ILE D C 1
ATOM 8035 O O . ILE D 1 18 ? 94.47382 10.15260 24.33029 1.000 49.94351 39 ILE D O 1
ATOM 8040 N N . THR D 1 19 ? 94.40656 12.37671 24.50352 1.000 50.02543 40 THR D N 1
ATOM 8041 C CA . THR D 1 19 ? 93.87403 12.25502 25.84038 1.000 42.96643 40 THR D CA 1
ATOM 8042 C C . THR D 1 19 ? 92.45173 11.74827 25.83360 1.000 46.64884 40 THR D C 1
ATOM 8043 O O . THR D 1 19 ? 91.91579 11.44691 26.90669 1.000 46.81755 40 THR D O 1
ATOM 8047 N N . ASP D 1 20 ? 91.84257 11.66921 24.65780 1.000 48.64993 41 ASP D N 1
ATOM 8048 C CA . ASP D 1 20 ? 90.55103 11.05274 24.43108 1.000 44.41435 41 ASP D CA 1
ATOM 8049 C C . ASP D 1 20 ? 90.64953 9.53337 24.49892 1.000 44.36417 41 ASP D C 1
ATOM 8050 O O . ASP D 1 20 ? 91.68997 8.93674 24.20807 1.000 50.18622 41 ASP D O 1
ATOM 8055 N N . HIS D 1 21 ? 89.53800 8.90862 24.88340 1.000 41.70259 42 HIS D N 1
ATOM 8056 C CA . HIS D 1 21 ? 89.49206 7.47329 25.13288 1.000 34.57687 42 HIS D CA 1
ATOM 8057 C C . HIS D 1 21 ? 88.03785 7.06212 25.31916 1.000 37.29173 42 HIS D C 1
ATOM 8058 O O . HIS D 1 21 ? 87.23383 7.82567 25.86419 1.000 37.21830 42 HIS D O 1
ATOM 8065 N N . GLY D 1 22 ? 87.70924 5.85822 24.85147 1.000 34.26907 43 GLY D N 1
ATOM 8066 C CA . GLY D 1 22 ? 86.43159 5.24312 25.15320 1.000 44.36691 43 GLY D CA 1
ATOM 8067 C C . GLY D 1 22 ? 85.26505 5.73898 24.31958 1.000 43.72461 43 GLY D C 1
ATOM 8068 O O . GLY D 1 22 ? 85.36827 6.64576 23.49125 1.000 44.87113 43 GLY D O 1
ATOM 8069 N N . THR D 1 23 ? 84.11551 5.11402 24.57196 1.000 45.83125 44 THR D N 1
ATOM 8070 C CA . THR D 1 23 ? 82.88371 5.38737 23.83783 1.000 36.62504 44 THR D CA 1
ATOM 8071 C C . THR D 1 23 ? 82.05190 6.43248 24.57413 1.000 39.87730 44 THR D C 1
ATOM 8072 O O . THR D 1 23 ? 81.48524 6.15502 25.63575 1.000 47.15062 44 THR D O 1
ATOM 8076 N N . VAL D 1 24 ? 81.98710 7.63492 24.01147 1.000 43.38931 45 VAL D N 1
ATOM 8077 C CA . VAL D 1 24 ? 81.07108 8.67823 24.45209 1.000 38.44531 45 VAL D CA 1
ATOM 8078 C C . VAL D 1 24 ? 80.13896 8.98001 23.28869 1.000 33.70424 45 VAL D C 1
ATOM 8079 O O . VAL D 1 24 ? 80.57977 9.03404 22.13383 1.000 41.86186 45 VAL D O 1
ATOM 8083 N N . SER D 1 25 ? 78.85324 9.16477 23.58800 1.000 29.05934 46 SER D N 1
ATOM 8084 C CA . SER D 1 25 ? 77.89572 9.49413 22.54077 1.000 32.08978 46 SER D CA 1
ATOM 8085 C C . SER D 1 25 ? 78.30367 10.78027 21.83156 1.000 32.77768 46 SER D C 1
ATOM 8086 O O . SER D 1 25 ? 79.07062 11.59470 22.35288 1.000 33.21443 46 SER D O 1
ATOM 8089 N N . ASN D 1 26 ? 77.77498 10.95831 20.62394 1.000 29.92951 47 ASN D N 1
ATOM 8090 C CA . ASN D 1 26 ? 77.88596 12.24981 19.96026 1.000 31.38294 47 ASN D CA 1
ATOM 8091 C C . ASN D 1 26 ? 77.17754 13.30830 20.79264 1.000 29.69991 47 ASN D C 1
ATOM 8092 O O . ASN D 1 26 ? 76.07264 13.08034 21.29538 1.000 24.34549 47 ASN D O 1
ATOM 8097 N N . LEU D 1 27 ? 77.81801 14.47003 20.93753 1.000 28.11293 48 LEU D N 1
ATOM 8098 C CA . LEU D 1 27 ? 77.30187 15.53566 21.78558 1.000 25.47200 48 LEU D CA 1
ATOM 8099 C C . LEU D 1 27 ? 77.07930 16.82792 21.01812 1.000 25.41746 48 LEU D C 1
ATOM 8100 O O . LEU D 1 27 ? 76.77830 17.85710 21.63396 1.000 26.25896 48 LEU D O 1
ATOM 8105 N N . ARG D 1 28 ? 77.21147 16.80415 19.69498 1.000 24.49283 49 ARG D N 1
ATOM 8106 C CA . ARG D 1 28 ? 77.14477 18.01082 18.88350 1.000 26.99833 49 ARG D CA 1
ATOM 8107 C C . ARG D 1 28 ? 76.15602 17.78461 17.75202 1.000 27.20250 49 ARG D C 1
ATOM 8108 O O . ARG D 1 28 ? 76.16376 16.72573 17.11349 1.000 26.30635 49 ARG D O 1
ATOM 8116 N N . PHE D 1 29 ? 75.32238 18.78857 17.49542 1.000 25.93999 50 PHE D N 1
ATOM 8117 C CA . PHE D 1 29 ? 74.42432 18.75707 16.35227 1.000 25.14851 50 PHE D CA 1
ATOM 8118 C C . PHE D 1 29 ? 74.19937 20.17849 15.86990 1.000 26.50371 50 PHE D C 1
ATOM 8119 O O . PHE D 1 29 ? 73.88868 21.06667 16.66722 1.000 28.15864 50 PHE D O 1
ATOM 8127 N N . SER D 1 30 ? 74.32540 20.38402 14.56415 1.000 29.51668 51 SER D N 1
ATOM 8128 C CA . SER D 1 30 ? 74.23188 21.71744 13.99305 1.000 28.76504 51 SER D CA 1
ATOM 8129 C C . SER D 1 30 ? 72.79606 21.98990 13.57120 1.000 30.76751 51 SER D C 1
ATOM 8130 O O . SER D 1 30 ? 72.15070 21.13825 12.94822 1.000 32.09738 51 SER D O 1
ATOM 8133 N N . PHE D 1 31 ? 72.30245 23.18348 13.91431 1.000 32.85547 52 PHE D N 1
ATOM 8134 C CA . PHE D 1 31 ? 70.97312 23.59511 13.47736 1.000 28.83943 52 PHE D CA 1
ATOM 8135 C C . PHE D 1 31 ? 70.86932 23.60794 11.95757 1.000 28.97028 52 PHE D C 1
ATOM 8136 O O . PHE D 1 31 ? 69.78470 23.38756 11.40262 1.000 32.55110 52 PHE D O 1
ATOM 8144 N N . SER D 1 32 ? 71.98751 23.85250 11.26777 1.000 32.88716 53 SER D N 1
ATOM 8145 C CA . SER D 1 32 ? 71.99230 23.84884 9.80860 1.000 24.47229 53 SER D CA 1
ATOM 8146 C C . SER D 1 32 ? 71.76390 22.46098 9.22671 1.000 31.00400 53 SER D C 1
ATOM 8147 O O . SER D 1 32 ? 71.43096 22.34811 8.04390 1.000 29.57859 53 SER D O 1
ATOM 8150 N N . ASP D 1 33 ? 71.90587 21.41018 10.02779 1.000 30.78033 54 ASP D N 1
ATOM 8151 C CA . ASP D 1 33 ? 71.59193 20.05934 9.59062 1.000 26.26639 54 ASP D CA 1
ATOM 8152 C C . ASP D 1 33 ? 70.17891 19.64750 9.97751 1.000 23.91618 54 ASP D C 1
ATOM 8153 O O . ASP D 1 33 ? 69.78568 18.50572 9.72274 1.000 28.96614 54 ASP D O 1
ATOM 8158 N N . ALA D 1 34 ? 69.41258 20.54721 10.59293 1.000 25.48412 55 ALA D N 1
ATOM 8159 C CA . ALA D 1 34 ? 68.03642 20.27946 10.99158 1.000 28.15312 55 ALA D CA 1
ATOM 8160 C C . ALA D 1 34 ? 67.10249 20.72579 9.87359 1.000 24.69146 55 ALA D C 1
ATOM 8161 O O . ALA D 1 34 ? 67.34857 21.74635 9.21982 1.000 29.53768 55 ALA D O 1
ATOM 8163 N N . HIS D 1 35 ? 66.01405 19.98186 9.69413 1.000 26.22420 56 HIS D N 1
ATOM 8164 C CA . HIS D 1 35 ? 65.02543 20.27790 8.66741 1.000 27.62493 56 HIS D CA 1
ATOM 8165 C C . HIS D 1 35 ? 64.31409 21.59613 8.96363 1.000 27.56024 56 HIS D C 1
ATOM 8166 O O . HIS D 1 35 ? 64.03183 21.93469 10.11719 1.000 29.88915 56 HIS D O 1
ATOM 8173 N N . MET D 1 36 ? 64.03927 22.35530 7.90716 0.000 29.16653 57 MET D N 1
ATOM 8174 C CA . MET D 1 36 ? 63.49266 23.70242 8.02130 0.000 29.55346 57 MET D CA 1
ATOM 8175 C C . MET D 1 36 ? 62.03347 23.74315 7.58934 0.000 30.39050 57 MET D C 1
ATOM 8176 O O . MET D 1 36 ? 61.72134 23.49965 6.41972 0.000 30.52964 57 MET D O 1
ATOM 8181 N N . ARG D 1 37 ? 61.14930 24.04113 8.53601 1.000 31.63983 58 ARG D N 1
ATOM 8182 C CA . ARG D 1 37 ? 59.74304 24.32274 8.25738 1.000 31.20726 58 ARG D CA 1
ATOM 8183 C C . ARG D 1 37 ? 59.59794 25.78491 7.84582 1.000 28.69205 58 ARG D C 1
ATOM 8184 O O . ARG D 1 37 ? 59.86766 26.68398 8.64642 1.000 30.75067 58 ARG D O 1
ATOM 8192 N N . ILE D 1 38 ? 59.18471 26.02251 6.59089 1.000 31.18502 59 ILE D N 1
ATOM 8193 C CA . ILE D 1 38 ? 59.04340 27.36408 6.02147 1.000 30.66303 59 ILE D CA 1
ATOM 8194 C C . ILE D 1 38 ? 57.56755 27.73680 5.92099 1.000 31.75372 59 ILE D C 1
ATOM 8195 O O . ILE D 1 38 ? 56.74815 26.94717 5.43610 1.000 34.26251 59 ILE D O 1
ATOM 8200 N N . GLU D 1 39 ? 57.22304 28.94768 6.37065 1.000 33.53119 60 GLU D N 1
ATOM 8201 C CA . GLU D 1 39 ? 55.86145 29.46983 6.31441 1.000 34.77171 60 GLU D CA 1
ATOM 8202 C C . GLU D 1 39 ? 55.87918 30.89729 5.77739 1.000 33.53522 60 GLU D C 1
ATOM 8203 O O . GLU D 1 39 ? 56.89117 31.60280 5.87301 1.000 37.00773 60 GLU D O 1
ATOM 8209 N N . GLU D 1 40 ? 54.72469 31.34216 5.26005 1.000 38.94620 61 GLU D N 1
ATOM 8210 C CA . GLU D 1 40 ? 54.56218 32.75454 4.92087 1.000 36.32871 61 GLU D CA 1
ATOM 8211 C C . GLU D 1 40 ? 54.76598 33.59195 6.17917 1.000 41.05130 61 GLU D C 1
ATOM 8212 O O . GLU D 1 40 ? 53.87431 33.69415 7.02630 1.000 49.01614 61 GLU D O 1
ATOM 8218 N N . GLY D 1 41 ? 55.90792 34.26703 6.26829 1.000 33.22924 62 GLY D N 1
ATOM 8219 C CA . GLY D 1 41 ? 56.23023 35.06195 7.43875 1.000 35.01825 62 GLY D CA 1
ATOM 8220 C C . GLY D 1 41 ? 57.26884 34.47226 8.38273 1.000 26.54482 62 GLY D C 1
ATOM 8221 O O . GLY D 1 41 ? 57.51951 35.08555 9.42874 1.000 28.30902 62 GLY D O 1
ATOM 8222 N N . GLY D 1 42 ? 57.88583 33.32253 8.12906 1.000 26.70451 63 GLY D N 1
ATOM 8223 C CA . GLY D 1 42 ? 58.93278 32.87761 9.03298 1.000 34.32515 63 GLY D CA 1
ATOM 8224 C C . GLY D 1 42 ? 59.31989 31.43232 8.80512 1.000 31.56063 63 GLY D C 1
ATOM 8225 O O . GLY D 1 42 ? 58.79406 30.75589 7.92391 1.000 36.87793 63 GLY D O 1
ATOM 8226 N N . TRP D 1 43 ? 60.30492 30.98689 9.58468 1.000 28.33640 64 TRP D N 1
ATOM 8227 C CA . TRP D 1 43 ? 60.75233 29.60248 9.48782 1.000 34.21318 64 TRP D CA 1
ATOM 8228 C C . TRP D 1 43 ? 61.17129 29.09349 10.86303 1.000 29.47704 64 TRP D C 1
ATOM 8229 O O . TRP D 1 43 ? 61.39230 29.86157 11.80856 1.000 25.96598 64 TRP D O 1
ATOM 8240 N N . THR D 1 44 ? 61.27028 27.76910 10.94956 1.000 29.68331 65 THR D N 1
ATOM 8241 C CA . THR D 1 44 ? 61.49690 27.06766 12.20471 1.000 23.61608 65 THR D CA 1
ATOM 8242 C C . THR D 1 44 ? 62.38580 25.85078 11.96689 1.000 24.33135 65 THR D C 1
ATOM 8243 O O . THR D 1 44 ? 62.32059 25.22831 10.90569 1.000 26.11688 65 THR D O 1
ATOM 8247 N N . ARG D 1 45 ? 63.22002 25.52311 12.95278 1.000 22.83409 66 ARG D N 1
ATOM 8248 C CA . ARG D 1 45 ? 63.97376 24.27721 12.91591 1.000 29.07611 66 ARG D CA 1
ATOM 8249 C C . ARG D 1 45 ? 64.29115 23.88410 14.35071 1.000 24.28453 66 ARG D C 1
ATOM 8250 O O . ARG D 1 45 ? 64.35351 24.73081 15.23990 1.000 20.81500 66 ARG D O 1
ATOM 8258 N N . GLU D 1 46 ? 64.44996 22.58352 14.58922 1.000 22.12585 67 GLU D N 1
ATOM 8259 C CA . GLU D 1 46 ? 64.59583 22.10961 15.96239 1.000 20.92540 67 GLU D CA 1
ATOM 8260 C C . GLU D 1 46 ? 65.70904 21.07842 16.07884 1.000 16.10589 67 GLU D C 1
ATOM 8261 O O . GLU D 1 46 ? 66.04980 20.38758 15.11700 1.000 20.71435 67 GLU D O 1
ATOM 8267 N N . VAL D 1 47 ? 66.27888 21.00041 17.27909 1.000 16.60144 68 VAL D N 1
ATOM 8268 C CA . VAL D 1 47 ? 67.27242 19.99587 17.65119 1.000 17.64660 68 VAL D CA 1
ATOM 8269 C C . VAL D 1 47 ? 66.76244 19.30422 18.90992 1.000 21.87242 68 VAL D C 1
ATOM 8270 O O . VAL D 1 47 ? 66.67029 19.93179 19.97353 1.000 19.99461 68 VAL D O 1
ATOM 8274 N N . THR D 1 48 ? 66.39954 18.02504 18.78515 1.000 18.92708 69 THR D N 1
ATOM 8275 C CA . THR D 1 48 ? 65.83625 17.25647 19.88992 1.000 21.09520 69 THR D CA 1
ATOM 8276 C C . THR D 1 48 ? 66.57826 15.93056 20.02829 1.000 21.12143 69 THR D C 1
ATOM 8277 O O . THR D 1 48 ? 67.55769 15.69109 19.31269 1.000 19.34097 69 THR D O 1
ATOM 8281 N N . ASN D 1 49 ? 66.11687 15.04868 20.92531 1.000 24.10994 70 ASN D N 1
ATOM 8282 C CA . ASN D 1 49 ? 66.77351 13.74946 21.05428 1.000 20.71660 70 ASN D CA 1
ATOM 8283 C C . ASN D 1 49 ? 66.49722 12.83252 19.86820 1.000 25.03151 70 ASN D C 1
ATOM 8284 O O . ASN D 1 49 ? 67.03817 11.72355 19.82396 1.000 22.98771 70 ASN D O 1
ATOM 8289 N N . ARG D 1 50 ? 65.65534 13.24900 18.92262 1.000 28.21197 71 ARG D N 1
ATOM 8290 C CA . ARG D 1 50 ? 65.61306 12.57816 17.63172 1.000 24.59822 71 ARG D CA 1
ATOM 8291 C C . ARG D 1 50 ? 66.79454 12.98534 16.76210 1.000 23.39307 71 ARG D C 1
ATOM 8292 O O . ARG D 1 50 ? 67.05226 12.34249 15.73743 1.000 29.28964 71 ARG D O 1
ATOM 8300 N N . GLU D 1 51 ? 67.50898 14.04255 17.15534 1.000 17.32027 72 GLU D N 1
ATOM 8301 C CA . GLU D 1 51 ? 68.76302 14.45434 16.53917 1.000 25.44442 72 GLU D CA 1
ATOM 8302 C C . GLU D 1 51 ? 69.95964 14.28700 17.45910 1.000 24.80581 72 GLU D C 1
ATOM 8303 O O . GLU D 1 51 ? 71.06974 14.06470 16.97372 1.000 26.74732 72 GLU D O 1
ATOM 8309 N N . LEU D 1 52 ? 69.75438 14.38368 18.77292 1.000 23.52630 73 LEU D N 1
ATOM 8310 C CA . LEU D 1 52 ? 70.83297 14.42269 19.75836 1.000 26.29785 73 LEU D CA 1
ATOM 8311 C C . LEU D 1 52 ? 70.40619 13.58882 20.95790 1.000 27.44139 73 LEU D C 1
ATOM 8312 O O . LEU D 1 52 ? 69.98531 14.12855 21.99013 1.000 23.83022 73 LEU D O 1
ATOM 8317 N N . PRO D 1 53 ? 70.50428 12.26003 20.85590 1.000 25.13087 74 PRO D N 1
ATOM 8318 C CA . PRO D 1 53 ? 69.95873 11.39407 21.91938 1.000 28.08587 74 PRO D CA 1
ATOM 8319 C C . PRO D 1 53 ? 70.64030 11.55720 23.26861 1.000 25.12340 74 PRO D C 1
ATOM 8320 O O . PRO D 1 53 ? 70.06124 11.15048 24.28400 1.000 26.19128 74 PRO D O 1
ATOM 8324 N N . ALA D 1 54 ? 71.83701 12.15195 23.32255 1.000 28.75013 75 ALA D N 1
ATOM 8325 C CA . ALA D 1 54 ? 72.48273 12.41514 24.60255 1.000 26.42896 75 ALA D CA 1
ATOM 8326 C C . ALA D 1 54 ? 71.75911 13.49924 25.38879 1.000 24.22563 75 ALA D C 1
ATOM 8327 O O . ALA D 1 54 ? 72.05052 13.68496 26.57468 1.000 18.35217 75 ALA D O 1
ATOM 8329 N N . SER D 1 55 ? 70.83223 14.21729 24.75023 1.000 27.82375 76 SER D N 1
ATOM 8330 C CA . SER D 1 55 ? 70.03742 15.24586 25.40722 1.000 23.29556 76 SER D CA 1
ATOM 8331 C C . SER D 1 55 ? 68.89238 14.54132 26.12743 1.000 21.83305 76 SER D C 1
ATOM 8332 O O . SER D 1 55 ? 68.04659 13.90372 25.49337 1.000 22.13072 76 SER D O 1
ATOM 8335 N N . HIS D 1 56 ? 68.86831 14.65667 27.45762 1.000 21.13745 77 HIS D N 1
ATOM 8336 C CA . HIS D 1 56 ? 67.87611 13.97585 28.27458 1.000 26.42890 77 HIS D CA 1
ATOM 8337 C C . HIS D 1 56 ? 66.91531 14.93329 28.95612 1.000 28.42043 77 HIS D C 1
ATOM 8338 O O . HIS D 1 56 ? 65.88361 14.48369 29.47179 1.000 25.60195 77 HIS D O 1
ATOM 8345 N N . ASP D 1 57 ? 67.21659 16.23179 28.96634 1.000 31.50000 78 ASP D N 1
ATOM 8346 C CA . ASP D 1 57 ? 66.38943 17.21898 29.64771 1.000 27.00494 78 ASP D CA 1
ATOM 8347 C C . ASP D 1 57 ? 65.69332 18.18374 28.70120 1.000 28.54455 78 ASP D C 1
ATOM 8348 O O . ASP D 1 57 ? 64.48311 18.38565 28.80635 1.000 33.44481 78 ASP D O 1
ATOM 8353 N N . LEU D 1 58 ? 66.41727 18.76664 27.75309 1.000 29.60417 79 LEU D N 1
ATOM 8354 C CA . LEU D 1 58 ? 65.93961 19.94071 27.03920 1.000 27.97092 79 LEU D CA 1
ATOM 8355 C C . LEU D 1 58 ? 65.95181 19.71795 25.53635 1.000 25.30485 79 LEU D C 1
ATOM 8356 O O . LEU D 1 58 ? 66.66393 18.84929 25.01742 1.000 27.79158 79 LEU D O 1
ATOM 8361 N N . ALA D 1 59 ? 65.17440 20.54656 24.84311 1.000 25.30908 80 ALA D N 1
ATOM 8362 C CA . ALA D 1 59 ? 65.15148 20.54901 23.39035 1.000 20.39695 80 ALA D CA 1
ATOM 8363 C C . ALA D 1 59 ? 65.21235 21.98070 22.88124 1.000 20.17825 80 ALA D C 1
ATOM 8364 O O . ALA D 1 59 ? 64.75535 22.91613 23.54506 1.000 24.61649 80 ALA D O 1
ATOM 8366 N N . GLY D 1 60 ? 65.77398 22.15126 21.68589 1.000 21.60530 81 GLY D N 1
ATOM 8367 C CA . GLY D 1 60 ? 66.01981 23.46923 21.13433 1.000 21.39080 81 GLY D CA 1
ATOM 8368 C C . GLY D 1 60 ? 65.23234 23.73018 19.86510 1.000 20.19513 81 GLY D C 1
ATOM 8369 O O . GLY D 1 60 ? 64.99543 22.82792 19.06450 1.000 21.11509 81 GLY D O 1
ATOM 8370 N N . VAL D 1 61 ? 64.80984 24.97864 19.70294 1.000 15.69989 82 VAL D N 1
ATOM 8371 C CA . VAL D 1 61 ? 64.14532 25.45712 18.50087 1.000 15.51840 82 VAL D CA 1
ATOM 8372 C C . VAL D 1 61 ? 64.80831 26.76347 18.09523 1.000 15.84716 82 VAL D C 1
ATOM 8373 O O . VAL D 1 61 ? 65.01555 27.64318 18.93291 1.000 21.42553 82 VAL D O 1
ATOM 8377 N N . ASP D 1 62 ? 65.17029 26.87889 16.83244 1.000 19.98962 83 ASP D N 1
ATOM 8378 C CA . ASP D 1 62 ? 65.65940 28.12485 16.25976 1.000 20.54063 83 ASP D CA 1
ATOM 8379 C C . ASP D 1 62 ? 64.54569 28.63611 15.35789 1.000 18.26880 83 ASP D C 1
ATOM 8380 O O . ASP D 1 62 ? 64.15998 27.95102 14.39723 1.000 29.81129 83 ASP D O 1
ATOM 8385 N N . MET D 1 63 ? 63.98763 29.80336 15.69882 1.000 15.71787 84 MET D N 1
ATOM 8386 C CA . MET D 1 63 ? 62.83334 30.33396 14.99159 1.000 23.31186 84 MET D CA 1
ATOM 8387 C C . MET D 1 63 ? 63.11458 31.75686 14.52979 1.000 29.68096 84 MET D C 1
ATOM 8388 O O . MET D 1 63 ? 63.78958 32.52956 15.21966 1.000 32.85358 84 MET D O 1
ATOM 8393 N N . CYS D 1 64 ? 62.58904 32.09923 13.35140 1.000 25.25661 85 CYS D N 1
ATOM 8394 C CA . CYS D 1 64 ? 62.79824 33.41409 12.75818 1.000 26.23495 85 CYS D CA 1
ATOM 8395 C C . CYS D 1 64 ? 61.48686 33.90819 12.16975 1.000 26.86528 85 CYS D C 1
ATOM 8396 O O . CYS D 1 64 ? 60.80458 33.15894 11.46978 1.000 25.79301 85 CYS D O 1
ATOM 8399 N N . LEU D 1 65 ? 61.13450 35.16306 12.46542 1.000 27.55563 86 LEU D N 1
ATOM 8400 C CA . LEU D 1 65 ? 59.87562 35.77519 12.05293 1.000 28.66319 86 LEU D CA 1
ATOM 8401 C C . LEU D 1 65 ? 60.12010 37.05671 11.27062 1.000 27.98933 86 LEU D C 1
ATOM 8402 O O . LEU D 1 65 ? 60.94413 37.88856 11.66412 1.000 29.92680 86 LEU D O 1
ATOM 8407 N N . LYS D 1 66 ? 59.40026 37.19389 10.15620 1.000 26.98771 87 LYS D N 1
ATOM 8408 C CA . LYS D 1 66 ? 59.40991 38.40177 9.34611 1.000 22.58005 87 LYS D CA 1
ATOM 8409 C C . LYS D 1 66 ? 58.69228 39.53958 10.06962 1.000 28.46579 87 LYS D C 1
ATOM 8410 O O . LYS D 1 66 ? 57.88220 39.30099 10.96542 1.000 34.46730 87 LYS D O 1
ATOM 8416 N N . PRO D 1 67 ? 59.01401 40.78706 9.73040 1.000 34.42244 88 PRO D N 1
ATOM 8417 C CA . PRO D 1 67 ? 58.37253 41.92897 10.39592 1.000 29.23322 88 PRO D CA 1
ATOM 8418 C C . PRO D 1 67 ? 56.85249 41.83170 10.39676 1.000 26.50263 88 PRO D C 1
ATOM 8419 O O . PRO D 1 67 ? 56.21791 41.66172 9.35264 1.000 25.06700 88 PRO D O 1
ATOM 8423 N N . GLY D 1 68 ? 56.26818 41.93472 11.58930 1.000 29.37080 89 GLY D N 1
ATOM 8424 C CA . GLY D 1 68 ? 54.83435 41.84760 11.76003 1.000 27.71154 89 GLY D CA 1
ATOM 8425 C C . GLY D 1 68 ? 54.27537 40.44555 11.78004 1.000 30.36582 89 GLY D C 1
ATOM 8426 O O . GLY D 1 68 ? 53.06967 40.28150 12.00806 1.000 30.40776 89 GLY D O 1
ATOM 8427 N N . ALA D 1 69 ? 55.10453 39.42631 11.56611 1.000 29.25972 90 ALA D N 1
ATOM 8428 C CA . ALA D 1 69 ? 54.60611 38.05845 11.47647 1.000 28.14564 90 ALA D CA 1
ATOM 8429 C C . ALA D 1 69 ? 54.33708 37.49079 12.86046 1.000 26.48916 90 ALA D C 1
ATOM 8430 O O . ALA D 1 69 ? 55.08105 37.76938 13.80966 1.000 29.23333 90 ALA D O 1
ATOM 8432 N N . TYR D 1 70 ? 53.27503 36.68054 12.97081 1.000 27.02174 91 TYR D N 1
ATOM 8433 C CA . TYR D 1 70 ? 52.87510 36.04683 14.21870 1.000 21.21660 91 TYR D CA 1
ATOM 8434 C C . TYR D 1 70 ? 53.44431 34.64958 14.33496 1.000 27.63107 91 TYR D C 1
ATOM 8435 O O . TYR D 1 70 ? 53.52072 33.90286 13.35335 1.000 21.70907 91 TYR D O 1
ATOM 8444 N N . ARG D 1 71 ? 53.87976 34.30106 15.52909 1.000 25.49185 92 ARG D N 1
ATOM 8445 C CA . ARG D 1 71 ? 53.91800 32.91189 15.95281 1.000 22.59271 92 ARG D CA 1
ATOM 8446 C C . ARG D 1 71 ? 52.58655 32.70576 16.64617 1.000 26.89311 92 ARG D C 1
ATOM 8447 O O . ARG D 1 71 ? 52.32023 33.36356 17.65366 1.000 30.28934 92 ARG D O 1
ATOM 8455 N N . GLU D 1 72 ? 51.75393 31.82027 16.10084 1.000 30.08903 93 GLU D N 1
ATOM 8456 C CA . GLU D 1 72 ? 50.34511 31.73291 16.45887 1.000 30.75724 93 GLU D CA 1
ATOM 8457 C C . GLU D 1 72 ? 50.14827 31.55818 17.95746 1.000 29.51694 93 GLU D C 1
ATOM 8458 O O . GLU D 1 72 ? 50.95886 30.93441 18.64067 1.000 25.24389 93 GLU D O 1
ATOM 8464 N N . LEU D 1 73 ? 49.06016 32.15097 18.46223 1.000 25.35594 94 LEU D N 1
ATOM 8465 C CA . LEU D 1 73 ? 48.61709 31.92300 19.83044 1.000 25.49681 94 LEU D CA 1
ATOM 8466 C C . LEU D 1 73 ? 48.56136 30.42876 20.11853 1.000 27.38837 94 LEU D C 1
ATOM 8467 O O . LEU D 1 73 ? 47.91656 29.66768 19.39165 1.000 25.51120 94 LEU D O 1
ATOM 8472 N N . HIS D 1 74 ? 49.23467 30.00960 21.18742 1.000 23.53401 95 HIS D N 1
ATOM 8473 C CA . HIS D 1 74 ? 49.43740 28.58660 21.41609 1.000 22.25509 95 HIS D CA 1
ATOM 8474 C C . HIS D 1 74 ? 49.84641 28.34775 22.86504 1.000 22.91766 95 HIS D C 1
ATOM 8475 O O . HIS D 1 74 ? 50.05130 29.28496 23.64262 1.000 24.08767 95 HIS D O 1
ATOM 8482 N N . TRP D 1 75 ? 49.96130 27.06867 23.21653 1.000 24.11608 96 TRP D N 1
ATOM 8483 C CA . TRP D 1 75 ? 50.47812 26.64165 24.51041 1.000 25.46347 96 TRP D CA 1
ATOM 8484 C C . TRP D 1 75 ? 51.05119 25.23953 24.33945 1.000 25.48248 96 TRP D C 1
ATOM 8485 O O . TRP D 1 75 ? 50.83970 24.58586 23.31443 1.000 24.57286 96 TRP D O 1
ATOM 8496 N N . HIS D 1 76 ? 51.76746 24.77024 25.35945 1.000 25.86638 97 HIS D N 1
ATOM 8497 C CA . HIS D 1 76 ? 52.25934 23.40238 25.30676 1.000 24.91878 97 HIS D CA 1
ATOM 8498 C C . HIS D 1 76 ? 52.44247 22.88345 26.72615 1.000 21.82878 97 HIS D C 1
ATOM 8499 O O . HIS D 1 76 ? 52.59302 23.65150 27.67843 1.000 22.01912 97 HIS D O 1
ATOM 8506 N N . LYS D 1 77 ? 52.44683 21.55537 26.85568 1.000 21.86272 98 LYS D N 1
ATOM 8507 C CA . LYS D 1 77 ? 52.67697 20.94604 28.16262 1.000 19.69510 98 LYS D CA 1
ATOM 8508 C C . LYS D 1 77 ? 54.06898 21.25006 28.73212 1.000 23.74311 98 LYS D C 1
ATOM 8509 O O . LYS D 1 77 ? 54.27377 21.10617 29.94295 1.000 21.14351 98 LYS D O 1
ATOM 8515 N N . GLU D 1 78 ? 55.04736 21.60483 27.89329 1.000 28.44199 99 GLU D N 1
ATOM 8516 C CA . GLU D 1 78 ? 56.40940 21.89734 28.34704 1.000 21.67804 99 GLU D CA 1
ATOM 8517 C C . GLU D 1 78 ? 56.56688 23.38626 28.70592 1.000 33.83651 99 GLU D C 1
ATOM 8518 O O . GLU D 1 78 ? 55.71300 24.21132 28.37590 1.000 36.63735 99 GLU D O 1
ATOM 8524 N N . ALA D 1 79 ? 57.63481 23.72877 29.45212 1.000 30.45510 100 ALA D N 1
ATOM 8525 C CA . ALA D 1 79 ? 57.99602 25.11541 29.77045 1.000 26.24657 100 ALA D CA 1
ATOM 8526 C C . ALA D 1 79 ? 58.91992 25.68296 28.69533 1.000 24.77051 100 ALA D C 1
ATOM 8527 O O . ALA D 1 79 ? 59.77287 24.97376 28.15908 1.000 30.56970 100 ALA D O 1
ATOM 8529 N N . GLU D 1 80 ? 58.77260 26.97794 28.41514 1.000 23.08238 101 GLU D N 1
ATOM 8530 C CA . GLU D 1 80 ? 59.52603 27.68753 27.38411 1.000 20.20813 101 GLU D CA 1
ATOM 8531 C C . GLU D 1 80 ? 60.49542 28.67114 28.02752 1.000 23.46472 101 GLU D C 1
ATOM 8532 O O . GLU D 1 80 ? 60.08067 29.50600 28.83978 1.000 29.36416 101 GLU D O 1
ATOM 8538 N N . TRP D 1 81 ? 61.77011 28.58965 27.63319 1.000 21.31930 102 TRP D N 1
ATOM 8539 C CA . TRP D 1 81 ? 62.79138 29.58234 27.95168 1.000 18.98564 102 TRP D CA 1
ATOM 8540 C C . TRP D 1 81 ? 63.39434 30.05825 26.63613 1.000 25.52065 102 TRP D C 1
ATOM 8541 O O . TRP D 1 81 ? 63.81341 29.24104 25.80700 1.000 27.10356 102 TRP D O 1
ATOM 8552 N N . ALA D 1 82 ? 63.44406 31.37304 26.44077 1.000 25.62394 103 ALA D N 1
ATOM 8553 C CA . ALA D 1 82 ? 63.80031 31.92240 25.13985 1.000 22.24173 103 ALA D CA 1
ATOM 8554 C C . ALA D 1 82 ? 64.86616 32.99575 25.24358 1.000 21.52409 103 ALA D C 1
ATOM 8555 O O . ALA D 1 82 ? 64.77807 33.88794 26.09115 1.000 24.41383 103 ALA D O 1
ATOM 8557 N N . PHE D 1 83 ? 65.82915 32.92432 24.32635 1.000 20.70031 104 PHE D N 1
ATOM 8558 C CA . PHE D 1 83 ? 66.89917 33.89904 24.16495 1.000 22.83648 104 PHE D CA 1
ATOM 8559 C C . PHE D 1 83 ? 66.74013 34.59942 22.82264 1.000 22.70915 104 PHE D C 1
ATOM 8560 O O . PHE D 1 83 ? 66.60647 33.93674 21.79037 1.000 24.71795 104 PHE D O 1
ATOM 8568 N N . MET D 1 84 ? 66.74364 35.93138 22.84030 1.000 24.23881 105 MET D N 1
ATOM 8569 C CA . MET D 1 84 ? 66.52618 36.74411 21.64491 1.000 26.59897 105 MET D CA 1
ATOM 8570 C C . MET D 1 84 ? 67.84156 36.92539 20.89375 1.000 29.44122 105 MET D C 1
ATOM 8571 O O . MET D 1 84 ? 68.73644 37.63250 21.36691 1.000 24.59543 105 MET D O 1
ATOM 8576 N N . ILE D 1 85 ? 67.95206 36.30224 19.71755 1.000 29.86226 106 ILE D N 1
ATOM 8577 C CA . ILE D 1 85 ? 69.19692 36.35039 18.95273 1.000 25.03402 106 ILE D CA 1
ATOM 8578 C C . ILE D 1 85 ? 69.33070 37.66283 18.19118 1.000 28.56722 106 ILE D C 1
ATOM 8579 O O . ILE D 1 85 ? 70.39016 38.29850 18.21324 1.000 29.52608 106 ILE D O 1
ATOM 8584 N N . ALA D 1 86 ? 68.27219 38.08979 17.50696 1.000 26.75507 107 ALA D N 1
ATOM 8585 C CA . ALA D 1 86 ? 68.36302 39.27918 16.67348 1.000 25.28142 107 ALA D CA 1
ATOM 8586 C C . ALA D 1 86 ? 66.98083 39.88122 16.48218 1.000 33.06991 107 ALA D C 1
ATOM 8587 O O . ALA D 1 86 ? 65.97021 39.17983 16.49633 1.000 30.53819 107 ALA D O 1
ATOM 8589 N N . GLY D 1 87 ? 66.95067 41.19492 16.28763 1.000 27.91916 108 GLY D N 1
ATOM 8590 C CA . GLY D 1 87 ? 65.70326 41.87602 16.00899 1.000 25.75800 108 GLY D CA 1
ATOM 8591 C C . GLY D 1 87 ? 64.97087 42.27426 17.27891 1.000 27.85583 108 GLY D C 1
ATOM 8592 O O . GLY D 1 87 ? 65.56018 42.41863 18.35474 1.000 28.82857 108 GLY D O 1
ATOM 8593 N N . ASN D 1 88 ? 63.65465 42.42929 17.14892 1.000 25.71458 109 ASN D N 1
ATOM 8594 C CA . ASN D 1 88 ? 62.80298 42.72725 18.28988 1.000 27.18280 109 ASN D CA 1
ATOM 8595 C C . ASN D 1 88 ? 61.45206 42.05553 18.09386 1.000 26.98252 109 ASN D C 1
ATOM 8596 O O . ASN D 1 88 ? 61.04287 41.75595 16.96810 1.000 27.04326 109 ASN D O 1
ATOM 8601 N N . ALA D 1 89 ? 60.74990 41.83441 19.20465 1.000 27.26818 110 ALA D N 1
ATOM 8602 C CA . ALA D 1 89 ? 59.43852 41.19954 19.11350 1.000 32.04357 110 ALA D CA 1
ATOM 8603 C C . ALA D 1 89 ? 58.59797 41.55253 20.33049 1.000 27.50080 110 ALA D C 1
ATOM 8604 O O . ALA D 1 89 ? 59.10177 42.04765 21.34232 1.000 26.84496 110 ALA D O 1
ATOM 8606 N N . ARG D 1 90 ? 57.30221 41.27387 20.20935 1.000 24.10812 111 ARG D N 1
ATOM 8607 C CA . ARG D 1 90 ? 56.31927 41.45759 21.26154 1.000 21.50036 111 ARG D CA 1
ATOM 8608 C C . ARG D 1 90 ? 55.78069 40.09315 21.67490 1.000 25.80421 111 ARG D C 1
ATOM 8609 O O . ARG D 1 90 ? 55.48335 39.24160 20.82740 1.000 26.71954 111 ARG D O 1
ATOM 8617 N N . VAL D 1 91 ? 55.66342 39.88800 22.98092 1.000 24.03821 112 VAL D N 1
ATOM 8618 C CA . VAL D 1 91 ? 55.10198 38.67226 23.54527 1.000 20.65525 112 VAL D CA 1
ATOM 8619 C C . VAL D 1 91 ? 53.87776 39.04211 24.36564 1.000 19.69053 112 VAL D C 1
ATOM 8620 O O . VAL D 1 91 ? 53.83880 40.10238 25.00626 1.000 22.39852 112 VAL D O 1
ATOM 8624 N N . THR D 1 92 ? 52.87711 38.16163 24.33508 1.000 19.28739 113 THR D N 1
ATOM 8625 C CA . THR D 1 92 ? 51.71484 38.26810 25.20731 1.000 20.37955 113 THR D CA 1
ATOM 8626 C C . THR D 1 92 ? 51.48595 36.92220 25.87803 1.000 21.54278 113 THR D C 1
ATOM 8627 O O . THR D 1 92 ? 51.80027 35.87422 25.30868 1.000 27.81341 113 THR D O 1
ATOM 8631 N N . ALA D 1 93 ? 50.91858 36.95333 27.08281 1.000 18.09229 114 ALA D N 1
ATOM 8632 C CA . ALA D 1 93 ? 50.68792 35.71571 27.81814 1.000 25.63691 114 ALA D CA 1
ATOM 8633 C C . ALA D 1 93 ? 49.61191 35.92628 28.87458 1.000 22.61759 114 ALA D C 1
ATOM 8634 O O . ALA D 1 93 ? 49.23832 37.05625 29.19995 1.000 25.76871 114 ALA D O 1
ATOM 8636 N N . LEU D 1 94 ? 49.13381 34.80558 29.42077 1.000 22.59915 115 LEU D N 1
ATOM 8637 C CA . LEU D 1 94 ? 48.15698 34.81992 30.50799 1.000 21.44284 115 LEU D CA 1
ATOM 8638 C C . LEU D 1 94 ? 48.48764 33.72223 31.51108 1.000 23.14632 115 LEU D C 1
ATOM 8639 O O . LEU D 1 94 ? 48.81844 32.60521 31.11460 1.000 28.09691 115 LEU D O 1
ATOM 8644 N N . ASP D 1 95 ? 48.40845 34.03149 32.81074 1.000 23.11174 116 ASP D N 1
ATOM 8645 C CA . ASP D 1 95 ? 48.75480 33.06080 33.84691 1.000 21.03743 116 ASP D CA 1
ATOM 8646 C C . ASP D 1 95 ? 47.50509 32.36152 34.39128 1.000 27.68780 116 ASP D C 1
ATOM 8647 O O . ASP D 1 95 ? 46.37925 32.60535 33.95717 1.000 24.58438 116 ASP D O 1
ATOM 8652 N N . ALA D 1 96 ? 47.71928 31.48683 35.37588 1.000 30.92357 117 ALA D N 1
ATOM 8653 C CA . ALA D 1 96 ? 46.64202 30.64142 35.87665 1.000 34.08567 117 ALA D CA 1
ATOM 8654 C C . ALA D 1 96 ? 45.61829 31.42089 36.69354 1.000 32.38866 117 ALA D C 1
ATOM 8655 O O . ALA D 1 96 ? 44.48938 30.94712 36.87871 1.000 32.86252 117 ALA D O 1
ATOM 8657 N N . GLU D 1 97 ? 45.97209 32.60924 37.17569 1.000 37.93294 118 GLU D N 1
ATOM 8658 C CA . GLU D 1 97 ? 45.04035 33.43048 37.93813 1.000 30.80051 118 GLU D CA 1
ATOM 8659 C C . GLU D 1 97 ? 44.31717 34.45941 37.08044 1.000 26.20246 118 GLU D C 1
ATOM 8660 O O . GLU D 1 97 ? 43.67349 35.35673 37.63103 1.000 22.37016 118 GLU D O 1
ATOM 8666 N N . GLY D 1 98 ? 44.38956 34.34328 35.75602 1.000 31.00907 119 GLY D N 1
ATOM 8667 C CA . GLY D 1 98 ? 43.71104 35.27790 34.88384 1.000 23.66937 119 GLY D CA 1
ATOM 8668 C C . GLY D 1 98 ? 44.41022 36.60572 34.68805 1.000 26.75653 119 GLY D C 1
ATOM 8669 O O . GLY D 1 98 ? 43.81014 37.52339 34.11894 1.000 28.56718 119 GLY D O 1
ATOM 8670 N N . ARG D 1 99 ? 45.65503 36.74433 35.13300 1.000 27.99992 120 ARG D N 1
ATOM 8671 C CA . ARG D 1 99 ? 46.38892 37.99328 34.98654 1.000 28.89861 120 ARG D CA 1
ATOM 8672 C C . ARG D 1 99 ? 47.16996 37.98662 33.67304 1.000 27.41996 120 ARG D C 1
ATOM 8673 O O . ARG D 1 99 ? 47.69689 36.95699 33.23822 1.000 29.52763 120 ARG D O 1
ATOM 8681 N N . SER D 1 100 ? 47.24766 39.15379 33.04313 1.000 28.88414 121 SER D N 1
ATOM 8682 C CA . SER D 1 100 ? 47.76722 39.26628 31.68771 1.000 27.93251 121 SER D CA 1
ATOM 8683 C C . SER D 1 100 ? 49.19607 39.80105 31.68403 1.000 25.55721 121 SER D C 1
ATOM 8684 O O . SER D 1 100 ? 49.65479 40.42226 32.65064 1.000 18.61409 121 SER D O 1
ATOM 8687 N N . PHE D 1 101 ? 49.89717 39.54304 30.57649 1.000 24.68891 122 PHE D N 1
ATOM 8688 C CA . PHE D 1 101 ? 51.26058 40.01004 30.38001 1.000 28.53286 122 PHE D CA 1
ATOM 8689 C C . PHE D 1 101 ? 51.46917 40.38198 28.92354 1.000 21.91841 122 PHE D C 1
ATOM 8690 O O . PHE D 1 101 ? 51.02402 39.67070 28.01988 1.000 26.27329 122 PHE D O 1
ATOM 8698 N N . ILE D 1 102 ? 52.17850 41.48322 28.70809 1.000 23.07075 123 ILE D N 1
ATOM 8699 C CA . ILE D 1 102 ? 52.53725 41.93194 27.37055 1.000 22.06267 123 ILE D CA 1
ATOM 8700 C C . ILE D 1 102 ? 53.84222 42.70974 27.48354 1.000 28.04006 123 ILE D C 1
ATOM 8701 O O . ILE D 1 102 ? 54.00546 43.54070 28.38475 1.000 27.16394 123 ILE D O 1
ATOM 8706 N N . ASP D 1 103 ? 54.79321 42.43183 26.59553 1.000 30.09253 124 ASP D N 1
ATOM 8707 C CA . ASP D 1 103 ? 56.04665 43.18494 26.63046 1.000 27.57799 124 ASP D CA 1
ATOM 8708 C C . ASP D 1 103 ? 56.77288 43.03751 25.30252 1.000 26.04522 124 ASP D C 1
ATOM 8709 O O . ASP D 1 103 ? 56.54678 42.08636 24.55418 1.000 28.21988 124 ASP D O 1
ATOM 8714 N N . ASP D 1 104 ? 57.67805 43.97781 25.04058 1.000 23.83627 125 ASP D N 1
ATOM 8715 C CA . ASP D 1 104 ? 58.56359 43.93860 23.88782 1.000 27.07668 125 ASP D CA 1
ATOM 8716 C C . ASP D 1 104 ? 59.99611 43.70929 24.34188 1.000 26.38145 125 ASP D C 1
ATOM 8717 O O . ASP D 1 104 ? 60.38502 44.09425 25.44760 1.000 25.85255 125 ASP D O 1
ATOM 8722 N N . ILE D 1 105 ? 60.77007 43.05851 23.48102 1.000 26.33345 126 ILE D N 1
ATOM 8723 C CA . ILE D 1 105 ? 62.14167 42.70018 23.79664 1.000 24.94558 126 ILE D CA 1
ATOM 8724 C C . ILE D 1 105 ? 63.00559 42.89063 22.56166 1.000 24.64325 126 ILE D C 1
ATOM 8725 O O . ILE D 1 105 ? 62.53358 42.81765 21.41770 1.000 27.59932 126 ILE D O 1
ATOM 8730 N N . ASN D 1 106 ? 64.29877 43.05560 22.81993 1.000 29.44726 127 ASN D N 1
ATOM 8731 C CA . ASN D 1 106 ? 65.33680 43.25678 21.82525 1.000 25.73216 127 ASN D CA 1
ATOM 8732 C C . ASN D 1 106 ? 66.32769 42.10058 21.91565 1.000 25.39273 127 ASN D C 1
ATOM 8733 O O . ASN D 1 106 ? 66.23789 41.23553 22.79459 1.000 30.47395 127 ASN D O 1
ATOM 8738 N N . ALA D 1 107 ? 67.27376 42.08168 20.98092 1.000 28.57128 128 ALA D N 1
ATOM 8739 C CA . ALA D 1 107 ? 68.29177 41.03961 20.97131 1.000 28.09909 128 ALA D CA 1
ATOM 8740 C C . ALA D 1 107 ? 69.01722 40.98111 22.31021 1.000 30.17817 128 ALA D C 1
ATOM 8741 O O . ALA D 1 107 ? 69.37546 42.01293 22.88804 1.000 30.48705 128 ALA D O 1
ATOM 8743 N N . GLY D 1 108 ? 69.22695 39.75991 22.80699 1.000 22.38372 129 GLY D N 1
ATOM 8744 C CA . GLY D 1 108 ? 69.87064 39.55600 24.08850 1.000 18.39113 129 GLY D CA 1
ATOM 8745 C C . GLY D 1 108 ? 68.93010 39.36738 25.25883 1.000 27.49781 129 GLY D C 1
ATOM 8746 O O . GLY D 1 108 ? 69.38077 38.95418 26.33732 1.000 28.35044 129 GLY D O 1
ATOM 8747 N N . ASP D 1 109 ? 67.64753 39.67251 25.09017 1.000 26.82902 130 ASP D N 1
ATOM 8748 C CA . ASP D 1 109 ? 66.66148 39.54182 26.14927 1.000 20.26293 130 ASP D CA 1
ATOM 8749 C C . ASP D 1 109 ? 66.08042 38.12981 26.16027 1.000 20.91634 130 ASP D C 1
ATOM 8750 O O . ASP D 1 109 ? 66.27438 37.33813 25.23388 1.000 24.80859 130 ASP D O 1
ATOM 8755 N N . LEU D 1 110 ? 65.37074 37.81270 27.23739 1.000 23.57522 131 LEU D N 1
ATOM 8756 C CA . LEU D 1 110 ? 64.80364 36.48844 27.44089 1.000 25.96834 131 LEU D CA 1
ATOM 8757 C C . LEU D 1 110 ? 63.29763 36.57477 27.63429 1.000 28.11584 131 LEU D C 1
ATOM 8758 O O . LEU D 1 110 ? 62.73694 37.64257 27.88715 1.000 26.90474 131 LEU D O 1
ATOM 8763 N N . TRP D 1 111 ? 62.64225 35.42622 27.49059 1.000 22.95493 132 TRP D N 1
ATOM 8764 C CA . TRP D 1 111 ? 61.30141 35.26716 28.04588 1.000 21.04632 132 TRP D CA 1
ATOM 8765 C C . TRP D 1 111 ? 61.15030 33.85481 28.58975 1.000 25.91961 132 TRP D C 1
ATOM 8766 O O . TRP D 1 111 ? 61.98462 32.98187 28.34592 1.000 29.40911 132 TRP D O 1
ATOM 8777 N N . ASN D 1 112 ? 60.06190 33.63990 29.32911 1.000 26.99445 133 ASN D N 1
ATOM 8778 C CA . ASN D 1 112 ? 59.84865 32.37820 30.03563 1.000 21.98887 133 ASN D CA 1
ATOM 8779 C C . ASN D 1 112 ? 58.35897 32.17860 30.26169 1.000 20.85439 133 ASN D C 1
ATOM 8780 O O . ASN D 1 112 ? 57.71047 33.01871 30.89272 1.000 27.43460 133 ASN D O 1
ATOM 8785 N N . PHE D 1 113 ? 57.82404 31.06936 29.76031 1.000 20.90832 134 PHE D N 1
ATOM 8786 C CA . PHE D 1 113 ? 56.44515 30.65968 30.01210 1.000 22.88666 134 PHE D CA 1
ATOM 8787 C C . PHE D 1 113 ? 56.47521 29.26521 30.61924 1.000 26.95471 134 PHE D C 1
ATOM 8788 O O . PHE D 1 113 ? 56.78124 28.29374 29.92344 1.000 24.13281 134 PHE D O 1
ATOM 8796 N N . GLU D 1 114 ? 56.09659 29.14755 31.88789 1.000 26.08943 135 GLU D N 1
ATOM 8797 C CA . GLU D 1 114 ? 56.09184 27.84090 32.52963 1.000 22.15146 135 GLU D CA 1
ATOM 8798 C C . GLU D 1 114 ? 54.99558 26.96593 31.91089 1.000 26.79322 135 GLU D C 1
ATOM 8799 O O . GLU D 1 114 ? 54.22950 27.40425 31.04535 1.000 23.53457 135 GLU D O 1
ATOM 8805 N N . ALA D 1 115 ? 54.93147 25.70588 32.35230 1.000 20.26673 136 ALA D N 1
ATOM 8806 C CA . ALA D 1 115 ? 54.10297 24.69832 31.69055 1.000 22.86805 136 ALA D CA 1
ATOM 8807 C C . ALA D 1 115 ? 52.66946 25.18214 31.49937 1.000 24.29782 136 ALA D C 1
ATOM 8808 O O . ALA D 1 115 ? 51.98635 25.55025 32.45906 1.000 23.61399 136 ALA D O 1
ATOM 8810 N N . GLY D 1 116 ? 52.21175 25.15944 30.25047 1.000 23.54195 137 GLY D N 1
ATOM 8811 C CA . GLY D 1 116 ? 50.83517 25.47079 29.93646 1.000 17.81257 137 GLY D CA 1
ATOM 8812 C C . GLY D 1 116 ? 50.47262 26.93939 29.92908 1.000 18.94230 137 GLY D C 1
ATOM 8813 O O . GLY D 1 116 ? 49.29511 27.26091 29.73605 1.000 20.25025 137 GLY D O 1
ATOM 8814 N N . ILE D 1 117 ? 51.43179 27.84490 30.10767 1.000 13.61025 138 ILE D N 1
ATOM 8815 C CA . ILE D 1 117 ? 51.10864 29.27158 30.10751 1.000 24.95616 138 ILE D CA 1
ATOM 8816 C C . ILE D 1 117 ? 50.88415 29.71491 28.66478 1.000 24.55895 138 ILE D C 1
ATOM 8817 O O . ILE D 1 117 ? 51.82413 29.69418 27.85481 1.000 25.33389 138 ILE D O 1
ATOM 8822 N N . PRO D 1 118 ? 49.67686 30.15094 28.30167 1.000 21.87853 139 PRO D N 1
ATOM 8823 C CA . PRO D 1 118 ? 49.41604 30.50110 26.90575 1.000 24.85713 139 PRO D CA 1
ATOM 8824 C C . PRO D 1 118 ? 50.02536 31.84126 26.54156 1.000 28.76353 139 PRO D C 1
ATOM 8825 O O . PRO D 1 118 ? 50.06217 32.78439 27.34541 1.000 24.71988 139 PRO D O 1
ATOM 8829 N N . HIS D 1 119 ? 50.44178 31.93144 25.28013 1.000 25.33770 140 HIS D N 1
ATOM 8830 C CA . HIS D 1 119 ? 51.23137 33.06421 24.83285 1.000 28.43093 140 HIS D CA 1
ATOM 8831 C C . HIS D 1 119 ? 51.19101 33.17581 23.31606 1.000 29.53432 140 HIS D C 1
ATOM 8832 O O . HIS D 1 119 ? 50.79243 32.24931 22.60273 1.000 24.55066 140 HIS D O 1
ATOM 8839 N N . SER D 1 120 ? 51.61040 34.34865 22.85134 1.000 32.87965 141 SER D N 1
ATOM 8840 C CA . SER D 1 120 ? 51.80470 34.65331 21.44405 1.000 22.18452 141 SER D CA 1
ATOM 8841 C C . SER D 1 120 ? 53.10460 35.43070 21.28725 1.000 20.76104 141 SER D C 1
ATOM 8842 O O . SER D 1 120 ? 53.55331 36.12490 22.21029 1.000 30.16467 141 SER D O 1
ATOM 8845 N N . ILE D 1 121 ? 53.66234 35.36132 20.07619 1.000 18.46150 142 ILE D N 1
ATOM 8846 C CA . ILE D 1 121 ? 54.83429 36.13557 19.68188 1.000 25.33360 142 ILE D CA 1
ATOM 8847 C C . ILE D 1 121 ? 54.53653 36.80305 18.34753 1.000 23.07210 142 ILE D C 1
ATOM 8848 O O . ILE D 1 121 ? 54.01706 36.16470 17.42447 1.000 23.95282 142 ILE D O 1
ATOM 8853 N N . GLN D 1 122 ? 54.86098 38.08997 18.24930 1.000 23.54034 143 GLN D N 1
ATOM 8854 C CA . GLN D 1 122 ? 54.73718 38.83235 17.00097 1.000 24.12380 143 GLN D CA 1
ATOM 8855 C C . GLN D 1 122 ? 55.97683 39.69196 16.81103 1.000 24.71491 143 GLN D C 1
ATOM 8856 O O . GLN D 1 122 ? 56.29512 40.52273 17.66516 1.000 28.57281 143 GLN D O 1
ATOM 8862 N N . ALA D 1 123 ? 56.67120 39.49720 15.69482 1.000 24.96863 144 ALA D N 1
ATOM 8863 C CA . ALA D 1 123 ? 57.82290 40.32930 15.37713 1.000 28.07459 144 ALA D CA 1
ATOM 8864 C C . ALA D 1 123 ? 57.40273 41.78176 15.19315 1.000 28.38621 144 ALA D C 1
ATOM 8865 O O . ALA D 1 123 ? 56.28580 42.07727 14.76133 1.000 26.02927 144 ALA D O 1
ATOM 8867 N N . LEU D 1 124 ? 58.31331 42.69398 15.53077 1.000 29.28853 145 LEU D N 1
ATOM 8868 C CA . LEU D 1 124 ? 58.06934 44.11425 15.31620 1.000 29.50653 145 LEU D CA 1
ATOM 8869 C C . LEU D 1 124 ? 58.70301 44.55965 14.00086 1.000 33.94837 145 LEU D C 1
ATOM 8870 O O . LEU D 1 124 ? 58.81418 43.75315 13.07067 1.000 34.00359 145 LEU D O 1
ATOM 8875 N N . ASP D 1 125 ? 59.11053 45.83063 13.90079 1.000 29.17785 146 ASP D N 1
ATOM 8876 C CA . ASP D 1 125 ? 59.49687 46.38194 12.60156 1.000 30.48406 146 ASP D CA 1
ATOM 8877 C C . ASP D 1 125 ? 60.71609 45.67469 12.01845 1.000 35.24648 146 ASP D C 1
ATOM 8878 O O . ASP D 1 125 ? 60.84065 45.55057 10.79540 1.000 40.18150 146 ASP D O 1
ATOM 8883 N N . GLN D 1 126 ? 61.61331 45.19899 12.87490 1.000 24.26369 147 GLN D N 1
ATOM 8884 C CA . GLN D 1 126 ? 62.89909 44.64505 12.46468 1.000 28.94631 147 GLN D CA 1
ATOM 8885 C C . GLN D 1 126 ? 62.84636 43.18467 12.03057 1.000 30.99650 147 GLN D C 1
ATOM 8886 O O . GLN D 1 126 ? 63.79222 42.70908 11.39010 1.000 29.26990 147 GLN D O 1
ATOM 8892 N N . GLY D 1 127 ? 61.77022 42.47123 12.33182 1.000 26.76128 148 GLY D N 1
ATOM 8893 C CA . GLY D 1 127 ? 61.82521 41.02502 12.31216 1.000 24.60138 148 GLY D CA 1
ATOM 8894 C C . GLY D 1 127 ? 62.50818 40.50800 13.56900 1.000 25.05883 148 GLY D C 1
ATOM 8895 O O . GLY D 1 127 ? 62.93321 41.27031 14.44298 1.000 29.21485 148 GLY D O 1
ATOM 8896 N N . CYS D 1 128 ? 62.61107 39.18125 13.68189 1.000 20.08970 149 CYS D N 1
ATOM 8897 C CA . CYS D 1 128 ? 63.25081 38.60856 14.86351 1.000 23.08096 149 CYS D CA 1
ATOM 8898 C C . CYS D 1 128 ? 63.80128 37.21721 14.56729 1.000 25.41595 149 CYS D C 1
ATOM 8899 O O . CYS D 1 128 ? 63.28318 36.49001 13.72220 1.000 23.29450 149 CYS D O 1
ATOM 8902 N N . GLU D 1 129 ? 64.88320 36.87598 15.25891 1.000 26.83817 150 GLU D N 1
ATOM 8903 C CA . GLU D 1 129 ? 65.37043 35.50857 15.38129 1.000 25.53714 150 GLU D CA 1
ATOM 8904 C C . GLU D 1 129 ? 65.59291 35.20905 16.85553 1.000 28.48172 150 GLU D C 1
ATOM 8905 O O . GLU D 1 129 ? 66.18973 36.02372 17.56933 1.000 27.40516 150 GLU D O 1
ATOM 8911 N N . PHE D 1 130 ? 65.12257 34.04749 17.30967 1.000 24.01229 151 PHE D N 1
ATOM 8912 C CA . PHE D 1 130 ? 65.27003 33.68332 18.71360 1.000 28.12486 151 PHE D CA 1
ATOM 8913 C C . PHE D 1 130 ? 65.45275 32.17803 18.86009 1.000 25.77916 151 PHE D C 1
ATOM 8914 O O . PHE D 1 130 ? 65.06958 31.38998 17.98727 1.000 21.11138 151 PHE D O 1
ATOM 8922 N N . LEU D 1 131 ? 66.07483 31.79521 19.97599 1.000 30.15321 152 LEU D N 1
ATOM 8923 C CA . LEU D 1 131 ? 66.25780 30.40688 20.37726 1.000 27.02179 152 LEU D CA 1
ATOM 8924 C C . LEU D 1 131 ? 65.30351 30.07144 21.51367 1.000 22.30544 152 LEU D C 1
ATOM 8925 O O . LEU D 1 131 ? 65.22865 30.80271 22.50024 1.000 22.92940 152 LEU D O 1
ATOM 8930 N N . LEU D 1 132 ? 64.57690 28.97001 21.37044 1.000 13.57576 153 LEU D N 1
ATOM 8931 C CA . LEU D 1 132 ? 63.65899 28.46646 22.38197 1.000 20.29564 153 LEU D CA 1
ATOM 8932 C C . LEU D 1 132 ? 64.24520 27.18735 22.95979 1.000 21.93915 153 LEU D C 1
ATOM 8933 O O . LEU D 1 132 ? 64.69259 26.31750 22.20747 1.000 22.73190 153 LEU D O 1
ATOM 8938 N N . VAL D 1 133 ? 64.17041 27.03392 24.27915 1.000 18.39492 154 VAL D N 1
ATOM 8939 C CA . VAL D 1 133 ? 64.57313 25.80492 24.95067 1.000 19.27116 154 VAL D CA 1
ATOM 8940 C C . VAL D 1 133 ? 63.38193 25.31766 25.75833 1.000 22.46661 154 VAL D C 1
ATOM 8941 O O . VAL D 1 133 ? 62.75908 26.09063 26.49942 1.000 21.79424 154 VAL D O 1
ATOM 8945 N N . PHE D 1 134 ? 63.08337 24.03152 25.62385 1.000 20.05567 155 PHE D N 1
ATOM 8946 C CA . PHE D 1 134 ? 61.89951 23.41805 26.20266 1.000 21.50681 155 PHE D CA 1
ATOM 8947 C C . PHE D 1 134 ? 62.30025 22.30614 27.16596 1.000 27.46793 155 PHE D C 1
ATOM 8948 O O . PHE D 1 134 ? 63.29403 21.59064 26.95379 1.000 24.81853 155 PHE D O 1
ATOM 8956 N N . SER D 1 135 ? 61.48259 22.15379 28.21043 1.000 26.96416 156 SER D N 1
ATOM 8957 C CA . SER D 1 135 ? 61.77585 21.34630 29.38461 1.000 23.84160 156 SER D CA 1
ATOM 8958 C C . SER D 1 135 ? 61.56673 19.85135 29.16440 1.000 28.88401 156 SER D C 1
ATOM 8959 O O . SER D 1 135 ? 61.46880 19.11069 30.14900 1.000 28.73514 156 SER D O 1
ATOM 8962 N N . GLU D 1 136 ? 61.47647 19.38932 27.91517 1.000 29.00388 157 GLU D N 1
ATOM 8963 C CA . GLU D 1 136 ? 61.48965 17.96616 27.59061 1.000 26.54269 157 GLU D CA 1
ATOM 8964 C C . GLU D 1 136 ? 62.34510 17.77447 26.34575 1.000 28.25292 157 GLU D C 1
ATOM 8965 O O . GLU D 1 136 ? 62.29718 18.60685 25.42895 1.000 27.29247 157 GLU D O 1
ATOM 8971 N N . PRO D 1 137 ? 63.14678 16.70599 26.28756 1.000 31.98584 158 PRO D N 1
ATOM 8972 C CA . PRO D 1 137 ? 64.03898 16.52746 25.13200 1.000 30.24861 158 PRO D CA 1
ATOM 8973 C C . PRO D 1 137 ? 63.32548 16.10316 23.86262 1.000 25.91144 158 PRO D C 1
ATOM 8974 O O . PRO D 1 137 ? 63.90217 16.25049 22.77887 1.000 26.86714 158 PRO D O 1
ATOM 8978 N N . ASP D 1 138 ? 62.09599 15.59388 23.95343 1.000 25.69918 159 ASP D N 1
ATOM 8979 C CA . ASP D 1 138 ? 61.37890 15.08128 22.79477 1.000 30.92036 159 ASP D CA 1
ATOM 8980 C C . ASP D 1 138 ? 60.31199 16.04615 22.30041 1.000 27.63512 159 ASP D C 1
ATOM 8981 O O . ASP D 1 138 ? 59.38950 15.63136 21.59166 1.000 26.44897 159 ASP D O 1
ATOM 8986 N N . PHE D 1 139 ? 60.42629 17.32278 22.65791 1.000 24.97597 160 PHE D N 1
ATOM 8987 C CA . PHE D 1 139 ? 59.48262 18.33234 22.20011 1.000 27.02199 160 PHE D CA 1
ATOM 8988 C C . PHE D 1 139 ? 59.50476 18.42096 20.67657 1.000 26.56630 160 PHE D C 1
ATOM 8989 O O . PHE D 1 139 ? 60.48817 18.05870 20.02377 1.000 23.24857 160 PHE D O 1
ATOM 8997 N N . SER D 1 140 ? 58.41522 18.93226 20.10892 1.000 29.24882 161 SER D N 1
ATOM 8998 C CA . SER D 1 140 ? 58.33827 19.16460 18.67472 1.000 30.41406 161 SER D CA 1
ATOM 8999 C C . SER D 1 140 ? 57.48638 20.39575 18.41158 1.000 31.95636 161 SER D C 1
ATOM 9000 O O . SER D 1 140 ? 56.37436 20.51020 18.93875 1.000 32.34621 161 SER D O 1
ATOM 9003 N N . GLU D 1 141 ? 58.01542 21.30890 17.58841 1.000 37.80902 162 GLU D N 1
ATOM 9004 C CA . GLU D 1 141 ? 57.27975 22.51716 17.23056 1.000 33.74089 162 GLU D CA 1
ATOM 9005 C C . GLU D 1 141 ? 55.99448 22.19465 16.48877 1.000 33.84899 162 GLU D C 1
ATOM 9006 O O . GLU D 1 141 ? 55.02771 22.96427 16.55321 1.000 31.27685 162 GLU D O 1
ATOM 9012 N N . ASN D 1 142 ? 55.96131 21.06610 15.78742 1.000 32.48593 163 ASN D N 1
ATOM 9013 C CA . ASN D 1 142 ? 54.78344 20.62837 15.05113 1.000 37.66420 163 ASN D CA 1
ATOM 9014 C C . ASN D 1 142 ? 53.77940 19.88953 15.93106 1.000 36.05022 163 ASN D C 1
ATOM 9015 O O . ASN D 1 142 ? 52.77702 19.38247 15.41702 1.000 41.08617 163 ASN D O 1
ATOM 9020 N N . ASN D 1 143 ? 54.01571 19.83233 17.24233 1.000 34.67227 164 ASN D N 1
ATOM 9021 C CA . ASN D 1 143 ? 53.12065 19.16163 18.17560 1.000 36.99931 164 ASN D CA 1
ATOM 9022 C C . ASN D 1 143 ? 52.68082 20.11921 19.27525 1.000 34.66080 164 ASN D C 1
ATOM 9023 O O . ASN D 1 143 ? 52.53526 19.72809 20.43726 1.000 34.62765 164 ASN D O 1
ATOM 9028 N N . THR D 1 144 ? 52.45054 21.37231 18.90700 1.000 29.44998 165 THR D N 1
ATOM 9029 C CA . THR D 1 144 ? 52.01558 22.42868 19.80526 1.000 24.03709 165 THR D CA 1
ATOM 9030 C C . THR D 1 144 ? 50.49965 22.61110 19.71482 1.000 26.64188 165 THR D C 1
ATOM 9031 O O . THR D 1 144 ? 49.86751 22.27371 18.70914 1.000 33.99139 165 THR D O 1
ATOM 9035 N N . PHE D 1 145 ? 49.91831 23.13145 20.79714 1.000 25.89858 166 PHE D N 1
ATOM 9036 C CA . PHE D 1 145 ? 48.48161 23.37538 20.88877 1.000 23.36503 166 PHE D CA 1
ATOM 9037 C C . PHE D 1 145 ? 48.17732 24.75304 20.31418 1.000 22.49483 166 PHE D C 1
ATOM 9038 O O . PHE D 1 145 ? 48.47132 25.77010 20.94682 1.000 30.59133 166 PHE D O 1
ATOM 9046 N N . LEU D 1 146 ? 47.57723 24.78632 19.13062 1.000 22.13677 167 LEU D N 1
ATOM 9047 C CA . LEU D 1 146 ? 47.31947 26.02535 18.41230 1.000 29.13703 167 LEU D CA 1
ATOM 9048 C C . LEU D 1 146 ? 45.86383 26.44806 18.55995 1.000 24.94694 167 LEU D C 1
ATOM 9049 O O . LEU D 1 146 ? 44.95738 25.61110 18.59335 1.000 24.61877 167 LEU D O 1
ATOM 9054 N N . LEU D 1 147 ? 45.65620 27.75847 18.70419 1.000 19.51537 168 LEU D N 1
ATOM 9055 C CA . LEU D 1 147 ? 44.30455 28.28797 18.87033 1.000 22.51433 168 LEU D CA 1
ATOM 9056 C C . LEU D 1 147 ? 43.39918 27.88419 17.71120 1.000 20.48710 168 LEU D C 1
ATOM 9057 O O . LEU D 1 147 ? 42.31012 27.32772 17.91739 1.000 20.80788 168 LEU D O 1
ATOM 9062 N N . THR D 1 148 ? 43.84823 28.13860 16.47871 1.000 23.59333 169 THR D N 1
ATOM 9063 C CA . THR D 1 148 ? 43.01544 27.84739 15.31483 1.000 27.22517 169 THR D CA 1
ATOM 9064 C C . THR D 1 148 ? 42.83984 26.35078 15.09590 1.000 24.68706 169 THR D C 1
ATOM 9065 O O . THR D 1 148 ? 41.78558 25.92197 14.62922 1.000 22.26001 169 THR D O 1
ATOM 9069 N N . ASP D 1 149 ? 43.86799 25.54306 15.36795 1.000 19.24980 170 ASP D N 1
ATOM 9070 C CA . ASP D 1 149 ? 43.69698 24.09215 15.28300 1.000 24.95015 170 ASP D CA 1
ATOM 9071 C C . ASP D 1 149 ? 42.56867 23.64181 16.20929 1.000 29.79144 170 ASP D C 1
ATOM 9072 O O . ASP D 1 149 ? 41.65144 22.90230 15.80866 1.000 29.35426 170 ASP D O 1
ATOM 9077 N N . TRP D 1 150 ? 42.59771 24.14881 17.44380 1.000 27.00015 171 TRP D N 1
ATOM 9078 C CA . TRP D 1 150 ? 41.55525 23.87038 18.42229 1.000 22.09145 171 TRP D CA 1
ATOM 9079 C C . TRP D 1 150 ? 40.18138 24.24993 17.88739 1.000 24.60267 171 TRP D C 1
ATOM 9080 O O . TRP D 1 150 ? 39.25028 23.43450 17.90154 1.000 21.39536 171 TRP D O 1
ATOM 9091 N N . LEU D 1 151 ? 40.03479 25.48687 17.40017 1.000 25.18161 172 LEU D N 1
ATOM 9092 C CA . LEU D 1 151 ? 38.70635 25.93550 16.99112 1.000 22.33833 172 LEU D CA 1
ATOM 9093 C C . LEU D 1 151 ? 38.25110 25.24910 15.71064 1.000 21.33126 172 LEU D C 1
ATOM 9094 O O . LEU D 1 151 ? 37.05002 25.02151 15.52736 1.000 24.75195 172 LEU D O 1
ATOM 9099 N N . ALA D 1 152 ? 39.18665 24.89526 14.82804 1.000 22.83480 173 ALA D N 1
ATOM 9100 C CA . ALA D 1 152 ? 38.85889 24.10478 13.65354 1.000 23.14475 173 ALA D CA 1
ATOM 9101 C C . ALA D 1 152 ? 38.37877 22.70960 14.02345 1.000 28.74549 173 ALA D C 1
ATOM 9102 O O . ALA D 1 152 ? 37.69873 22.07051 13.21364 1.000 31.90853 173 ALA D O 1
ATOM 9104 N N . HIS D 1 153 ? 38.72400 22.20973 15.21556 1.000 27.01473 174 HIS D N 1
ATOM 9105 C CA . HIS D 1 153 ? 38.23043 20.90031 15.62294 1.000 27.10288 174 HIS D CA 1
ATOM 9106 C C . HIS D 1 153 ? 37.28942 20.96338 16.81820 1.000 36.10605 174 HIS D C 1
ATOM 9107 O O . HIS D 1 153 ? 37.17792 19.98675 17.56734 1.000 41.72412 174 HIS D O 1
ATOM 9114 N N . THR D 1 154 ? 36.57213 22.07445 16.98000 1.000 30.98745 175 THR D N 1
ATOM 9115 C CA . THR D 1 154 ? 35.49539 22.18828 17.94752 1.000 27.88230 175 THR D CA 1
ATOM 9116 C C . THR D 1 154 ? 34.19804 22.45458 17.19980 1.000 29.91600 175 THR D C 1
ATOM 9117 O O . THR D 1 154 ? 34.18676 23.26028 16.26199 1.000 36.82628 175 THR D O 1
ATOM 9121 N N . PRO D 1 155 ? 33.10599 21.78460 17.56642 1.000 32.74924 176 PRO D N 1
ATOM 9122 C CA . PRO D 1 155 ? 31.83855 22.00032 16.85814 1.000 32.52028 176 PRO D CA 1
ATOM 9123 C C . PRO D 1 155 ? 31.42790 23.46448 16.87271 1.000 28.05992 176 PRO D C 1
ATOM 9124 O O . PRO D 1 155 ? 31.60852 24.17527 17.86419 1.000 30.41899 176 PRO D O 1
ATOM 9128 N N . LYS D 1 156 ? 30.87553 23.91166 15.74086 1.000 29.13604 177 LYS D N 1
ATOM 9129 C CA . LYS D 1 156 ? 30.54457 25.32311 15.58905 1.000 30.35476 177 LYS D CA 1
ATOM 9130 C C . LYS D 1 156 ? 29.40997 25.73568 16.51266 1.000 37.05102 177 LYS D C 1
ATOM 9131 O O . LYS D 1 156 ? 29.36841 26.88770 16.94994 1.000 37.29837 177 LYS D O 1
ATOM 9137 N N . ASP D 1 157 ? 28.48560 24.82300 16.82214 1.000 34.10916 178 ASP D N 1
ATOM 9138 C CA . ASP D 1 157 ? 27.46639 25.13492 17.82055 1.000 33.18770 178 ASP D CA 1
ATOM 9139 C C . ASP D 1 157 ? 28.10273 25.36164 19.18887 1.000 34.20418 178 ASP D C 1
ATOM 9140 O O . ASP D 1 157 ? 27.71030 26.27505 19.93073 1.000 30.78878 178 ASP D O 1
ATOM 9145 N N . ILE D 1 158 ? 29.11528 24.55520 19.52080 1.000 33.40790 179 ILE D N 1
ATOM 9146 C CA . ILE D 1 158 ? 29.80717 24.68196 20.80177 1.000 34.34958 179 ILE D CA 1
ATOM 9147 C C . ILE D 1 158 ? 30.54461 26.01053 20.87304 1.000 28.88602 179 ILE D C 1
ATOM 9148 O O . ILE D 1 158 ? 30.44917 26.74031 21.86499 1.000 25.19316 179 ILE D O 1
ATOM 9153 N N . ILE D 1 159 ? 31.29518 26.33965 19.82190 1.000 25.76033 180 ILE D N 1
ATOM 9154 C CA . ILE D 1 159 ? 32.00513 27.61482 19.77990 1.000 30.83459 180 ILE D CA 1
ATOM 9155 C C . ILE D 1 159 ? 31.02915 28.78656 19.81267 1.000 30.56402 180 ILE D C 1
ATOM 9156 O O . ILE D 1 159 ? 31.30988 29.82413 20.41900 1.000 21.40632 180 ILE D O 1
ATOM 9161 N N . ALA D 1 160 ? 29.88475 28.65779 19.13851 1.000 30.90251 181 ALA D N 1
ATOM 9162 C CA . ALA D 1 160 ? 28.90065 29.73392 19.14785 1.000 24.41811 181 ALA D CA 1
ATOM 9163 C C . ALA D 1 160 ? 28.39940 29.98221 20.56547 1.000 26.30802 181 ALA D C 1
ATOM 9164 O O . ALA D 1 160 ? 28.32618 31.13083 21.01869 1.000 25.97032 181 ALA D O 1
ATOM 9166 N N . ALA D 1 161 ? 28.04673 28.90876 21.28260 1.000 28.29570 182 ALA D N 1
ATOM 9167 C CA . ALA D 1 161 ? 27.66037 29.04829 22.68728 1.000 20.73254 182 ALA D CA 1
ATOM 9168 C C . ALA D 1 161 ? 28.79004 29.65136 23.52312 1.000 27.60599 182 ALA D C 1
ATOM 9169 O O . ALA D 1 161 ? 28.55152 30.51915 24.37349 1.000 31.71669 182 ALA D O 1
ATOM 9171 N N . ASN D 1 162 ? 30.02849 29.20630 23.29310 1.000 25.41115 183 ASN D N 1
ATOM 9172 C CA . ASN D 1 162 ? 31.15818 29.69106 24.08492 1.000 20.01736 183 ASN D CA 1
ATOM 9173 C C . ASN D 1 162 ? 31.35621 31.19394 23.91656 1.000 26.56275 183 ASN D C 1
ATOM 9174 O O . ASN D 1 162 ? 31.44298 31.93039 24.90619 1.000 23.84177 183 ASN D O 1
ATOM 9179 N N . PHE D 1 163 ? 31.42343 31.67341 22.66846 1.000 25.17641 184 PHE D N 1
ATOM 9180 C CA . PHE D 1 163 ? 31.58666 33.10440 22.40147 1.000 28.82735 184 PHE D CA 1
ATOM 9181 C C . PHE D 1 163 ? 30.30665 33.90761 22.58608 1.000 35.76283 184 PHE D C 1
ATOM 9182 O O . PHE D 1 163 ? 30.36644 35.14532 22.50493 1.000 37.57534 184 PHE D O 1
ATOM 9190 N N . LYS D 1 164 ? 29.16502 33.24319 22.80682 1.000 31.98759 185 LYS D N 1
ATOM 9191 C CA . LYS D 1 164 ? 27.86747 33.90468 22.94803 1.000 35.23534 185 LYS D CA 1
ATOM 9192 C C . LYS D 1 164 ? 27.47186 34.66475 21.67963 1.000 36.48783 185 LYS D C 1
ATOM 9193 O O . LYS D 1 164 ? 26.91498 35.75539 21.72947 1.000 46.56157 185 LYS D O 1
ATOM 9199 N N . VAL D 1 165 ? 27.78319 34.08486 20.51798 1.000 37.33706 186 VAL D N 1
ATOM 9200 C CA . VAL D 1 165 ? 27.40141 34.66514 19.24259 1.000 30.02142 186 VAL D CA 1
ATOM 9201 C C . VAL D 1 165 ? 26.64634 33.58605 18.47755 1.000 38.04080 186 VAL D C 1
ATOM 9202 O O . VAL D 1 165 ? 26.66224 32.39997 18.83843 1.000 47.56596 186 VAL D O 1
ATOM 9206 N N . ASP D 1 166 ? 26.03231 33.99743 17.37175 1.000 34.61885 187 ASP D N 1
ATOM 9207 C CA . ASP D 1 166 ? 25.31812 33.05403 16.52168 1.000 43.34156 187 ASP D CA 1
ATOM 9208 C C . ASP D 1 166 ? 26.26406 32.52966 15.44739 1.000 41.70012 187 ASP D C 1
ATOM 9209 O O . ASP D 1 166 ? 27.26557 33.16538 15.10433 1.000 41.88205 187 ASP D O 1
ATOM 9214 N N . GLU D 1 167 ? 25.93959 31.34676 14.91569 1.000 44.75304 188 GLU D N 1
ATOM 9215 C CA . GLU D 1 167 ? 26.89187 30.59472 14.09946 1.000 41.47997 188 GLU D CA 1
ATOM 9216 C C . GLU D 1 167 ? 27.30030 31.33591 12.83138 1.000 44.79432 188 GLU D C 1
ATOM 9217 O O . GLU D 1 167 ? 28.39674 31.10684 12.30411 1.000 48.77542 188 GLU D O 1
ATOM 9223 N N . SER D 1 168 ? 26.45334 32.25764 12.35835 1.000 40.81094 189 SER D N 1
ATOM 9224 C CA . SER D 1 168 ? 26.73173 32.96943 11.11237 1.000 41.92863 189 SER D CA 1
ATOM 9225 C C . SER D 1 168 ? 28.00366 33.79492 11.23507 1.000 46.23034 189 SER D C 1
ATOM 9226 O O . SER D 1 168 ? 28.74015 33.96655 10.25593 1.000 47.93194 189 SER D O 1
ATOM 9229 N N . VAL D 1 169 ? 28.27221 34.31924 12.43555 1.000 41.09546 190 VAL D N 1
ATOM 9230 C CA . VAL D 1 169 ? 29.50834 35.04843 12.68691 1.000 40.36095 190 VAL D CA 1
ATOM 9231 C C . VAL D 1 169 ? 30.75964 34.20198 12.49884 1.000 38.46450 190 VAL D C 1
ATOM 9232 O O . VAL D 1 169 ? 31.78644 34.73604 12.05542 1.000 36.18585 190 VAL D O 1
ATOM 9236 N N . LEU D 1 170 ? 30.70638 32.88727 12.75667 1.000 41.89529 191 LEU D N 1
ATOM 9237 C CA . LEU D 1 170 ? 31.89962 32.04174 12.74239 1.000 40.40833 191 LEU D CA 1
ATOM 9238 C C . LEU D 1 170 ? 32.15920 31.39785 11.38310 1.000 37.44539 191 LEU D C 1
ATOM 9239 O O . LEU D 1 170 ? 32.93553 30.43969 11.30284 1.000 31.27009 191 LEU D O 1
ATOM 9244 N N . ALA D 1 171 ? 31.55771 31.92821 10.31272 1.000 40.19101 192 ALA D N 1
ATOM 9245 C CA . ALA D 1 171 ? 31.69556 31.33815 8.98292 1.000 34.56789 192 ALA D CA 1
ATOM 9246 C C . ALA D 1 171 ? 33.12776 31.36593 8.45228 1.000 29.67594 192 ALA D C 1
ATOM 9247 O O . ALA D 1 171 ? 33.49471 30.48904 7.66584 1.000 37.41351 192 ALA D O 1
ATOM 9249 N N . ASN D 1 172 ? 33.93690 32.34842 8.84289 1.000 25.82298 193 ASN D N 1
ATOM 9250 C CA . ASN D 1 172 ? 35.27856 32.51994 8.30215 1.000 26.75897 193 ASN D CA 1
ATOM 9251 C C . ASN D 1 172 ? 36.35749 31.98090 9.23108 1.000 25.51830 193 ASN D C 1
ATOM 9252 O O . ASN D 1 172 ? 37.54244 32.25323 9.00845 1.000 21.82058 193 ASN D O 1
ATOM 9257 N N . LEU D 1 173 ? 35.97494 31.23504 10.26345 1.000 30.55653 194 LEU D N 1
ATOM 9258 C CA . LEU D 1 173 ? 36.94798 30.58476 11.13225 1.000 27.53043 194 LEU D CA 1
ATOM 9259 C C . LEU D 1 173 ? 37.86948 29.69419 10.30810 1.000 27.30167 194 LEU D C 1
ATOM 9260 O O . LEU D 1 173 ? 37.39517 28.99226 9.40447 1.000 25.37644 194 LEU D O 1
ATOM 9265 N N . PRO D 1 174 ? 39.17576 29.70691 10.56115 1.000 21.84401 195 PRO D N 1
ATOM 9266 C CA . PRO D 1 174 ? 40.05649 28.77861 9.85097 1.000 20.01142 195 PRO D CA 1
ATOM 9267 C C . PRO D 1 174 ? 39.62417 27.33667 10.08736 1.000 29.18448 195 PRO D C 1
ATOM 9268 O O . PRO D 1 174 ? 39.21432 26.95484 11.19162 1.000 25.45951 195 PRO D O 1
ATOM 9272 N N . GLY D 1 175 ? 39.73828 26.53190 9.03107 1.000 29.59061 196 GLY D N 1
ATOM 9273 C CA . GLY D 1 175 ? 39.47642 25.10853 9.10409 1.000 29.36252 196 GLY D CA 1
ATOM 9274 C C . GLY D 1 175 ? 40.78052 24.34684 9.17262 1.000 29.87516 196 GLY D C 1
ATOM 9275 O O . GLY D 1 175 ? 40.82586 23.13578 8.93917 1.000 34.47058 196 GLY D O 1
ATOM 9276 N N . LYS D 1 176 ? 41.84652 25.06249 9.52145 1.000 27.11416 197 LYS D N 1
ATOM 9277 C CA . LYS D 1 176 ? 43.21747 24.58652 9.39959 1.000 24.92351 197 LYS D CA 1
ATOM 9278 C C . LYS D 1 176 ? 44.12651 25.58536 10.10017 1.000 34.66264 197 LYS D C 1
ATOM 9279 O O . LYS D 1 176 ? 43.80634 26.77625 10.18764 1.000 40.59263 197 LYS D O 1
ATOM 9285 N N . GLU D 1 177 ? 45.22340 25.06915 10.64948 1.000 27.22279 198 GLU D N 1
ATOM 9286 C CA . GLU D 1 177 ? 46.16065 25.85776 11.43764 1.000 28.15506 198 GLU D CA 1
ATOM 9287 C C . GLU D 1 177 ? 46.79400 26.97061 10.60523 1.000 30.59479 198 GLU D C 1
ATOM 9288 O O . GLU D 1 177 ? 46.78871 26.94586 9.37293 1.000 34.33642 198 GLU D O 1
ATOM 9294 N N . LYS D 1 178 ? 47.33455 27.96519 11.30785 1.000 27.88893 199 LYS D N 1
ATOM 9295 C CA . LYS D 1 178 ? 48.15723 29.01568 10.71745 1.000 24.67498 199 LYS D CA 1
ATOM 9296 C C . LYS D 1 178 ? 49.62252 28.90589 11.11433 1.000 27.42303 199 LYS D C 1
ATOM 9297 O O . LYS D 1 178 ? 50.50716 29.15501 10.28956 1.000 26.64349 199 LYS D O 1
ATOM 9303 N N . TYR D 1 179 ? 49.88976 28.54585 12.37265 1.000 31.02216 200 TYR D N 1
ATOM 9304 C CA . TYR D 1 179 ? 51.22754 28.30040 12.90872 1.000 28.10983 200 TYR D CA 1
ATOM 9305 C C . TYR D 1 179 ? 52.09236 29.55856 12.88299 1.000 27.20523 200 TYR D C 1
ATOM 9306 O O . TYR D 1 179 ? 52.39559 30.13353 13.93407 1.000 25.23336 200 TYR D O 1
ATOM 9315 N N . ILE D 1 180 ? 52.50716 29.98285 11.68765 1.000 23.34375 201 ILE D N 1
ATOM 9316 C CA . ILE D 1 180 ? 53.27077 31.21517 11.50198 1.000 25.56878 201 ILE D CA 1
ATOM 9317 C C . ILE D 1 180 ? 52.69620 31.94081 10.29272 1.000 27.43175 201 ILE D C 1
ATOM 9318 O O . ILE D 1 180 ? 52.73075 31.40733 9.17813 1.000 37.53495 201 ILE D O 1
ATOM 9323 N N . PHE D 1 181 ? 52.16602 33.14859 10.50273 1.000 29.47347 202 PHE D N 1
ATOM 9324 C CA . PHE D 1 181 ? 51.49748 33.88362 9.43546 1.000 31.78289 202 PHE D CA 1
ATOM 9325 C C . PHE D 1 181 ? 51.78312 35.37579 9.56034 1.000 28.16839 202 PHE D C 1
ATOM 9326 O O . PHE D 1 181 ? 52.19168 35.87404 10.61328 1.000 28.32973 202 PHE D O 1
ATOM 9334 N N . ASN D 1 182 ? 51.57598 36.08015 8.44853 1.000 29.98081 203 ASN D N 1
ATOM 9335 C CA . ASN D 1 182 ? 51.95731 37.47725 8.28722 1.000 31.71273 203 ASN D CA 1
ATOM 9336 C C . ASN D 1 182 ? 50.93766 38.42240 8.90974 1.000 28.49601 203 ASN D C 1
ATOM 9337 O O . ASN D 1 182 ? 49.74531 38.11576 8.99389 1.000 29.06301 203 ASN D O 1
ATOM 9342 N N . GLY D 1 183 ? 51.42991 39.57839 9.34879 1.000 25.64654 204 GLY D N 1
ATOM 9343 C CA . GLY D 1 183 ? 50.61095 40.62730 9.92207 1.000 22.39407 204 GLY D CA 1
ATOM 9344 C C . GLY D 1 183 ? 51.32595 41.95838 9.83672 1.000 20.29977 204 GLY D C 1
ATOM 9345 O O . GLY D 1 183 ? 52.47335 42.04567 9.39426 1.000 18.33211 204 GLY D O 1
ATOM 9346 N N . GLU D 1 184 ? 50.61810 43.00738 10.25424 1.000 22.58844 205 GLU D N 1
ATOM 9347 C CA . GLU D 1 184 ? 51.18291 44.34989 10.31591 1.000 22.71815 205 GLU D CA 1
ATOM 9348 C C . GLU D 1 184 ? 51.86510 44.56202 11.65699 1.000 22.81118 205 GLU D C 1
ATOM 9349 O O . GLU D 1 184 ? 51.38174 44.09437 12.69378 1.000 21.08912 205 GLU D O 1
ATOM 9355 N N . VAL D 1 185 ? 53.00461 45.24429 11.62910 1.000 18.57299 206 VAL D N 1
ATOM 9356 C CA . VAL D 1 185 ? 53.69825 45.62871 12.85512 1.000 21.87096 206 VAL D CA 1
ATOM 9357 C C . VAL D 1 185 ? 52.70825 46.41159 13.71142 1.000 21.52038 206 VAL D C 1
ATOM 9358 O O . VAL D 1 185 ? 52.16500 47.42908 13.25416 1.000 17.81171 206 VAL D O 1
ATOM 9362 N N . PRO D 1 186 ? 52.43508 45.98281 14.93893 1.000 23.05486 207 PRO D N 1
ATOM 9363 C CA . PRO D 1 186 ? 51.36757 46.60681 15.72229 1.000 21.06227 207 PRO D CA 1
ATOM 9364 C C . PRO D 1 186 ? 51.81872 47.92979 16.32552 1.000 18.21904 207 PRO D C 1
ATOM 9365 O O . PRO D 1 186 ? 52.99336 48.28312 16.30794 1.000 16.40752 207 PRO D O 1
ATOM 9369 N N . GLY D 1 187 ? 50.85397 48.64673 16.89486 1.000 16.19437 208 GLY D N 1
ATOM 9370 C CA . GLY D 1 187 ? 51.11571 49.92367 17.51403 1.000 25.35638 208 GLY D CA 1
ATOM 9371 C C . GLY D 1 187 ? 51.78493 49.76832 18.86446 1.000 32.87823 208 GLY D C 1
ATOM 9372 O O . GLY D 1 187 ? 52.20324 48.67422 19.25389 1.000 24.99846 208 GLY D O 1
ATOM 9373 N N . PRO D 1 188 ? 51.88560 50.86371 19.61668 1.000 34.61177 209 PRO D N 1
ATOM 9374 C CA . PRO D 1 188 ? 52.51212 50.78540 20.93806 1.000 24.33100 209 PRO D CA 1
ATOM 9375 C C . PRO D 1 188 ? 51.67055 49.97284 21.90691 1.000 31.81560 209 PRO D C 1
ATOM 9376 O O . PRO D 1 188 ? 50.45142 49.85806 21.76309 1.000 29.92749 209 PRO D O 1
ATOM 9380 N N . ILE D 1 189 ? 52.35470 49.37884 22.88843 1.000 32.30520 210 ILE D N 1
ATOM 9381 C CA . ILE D 1 189 ? 51.67597 48.60107 23.92273 1.000 25.15440 210 ILE D CA 1
ATOM 9382 C C . ILE D 1 189 ? 50.60118 49.44670 24.59228 1.000 33.11134 210 ILE D C 1
ATOM 9383 O O . ILE D 1 189 ? 49.51133 48.96084 24.91024 1.000 32.79372 210 ILE D O 1
ATOM 9388 N N . SER D 1 190 ? 50.89189 50.73464 24.79752 1.000 34.26988 211 SER D N 1
ATOM 9389 C CA . SER D 1 190 ? 50.00284 51.61405 25.55347 1.000 37.28276 211 SER D CA 1
ATOM 9390 C C . SER D 1 190 ? 48.63464 51.77319 24.89648 1.000 40.86487 211 SER D C 1
ATOM 9391 O O . SER D 1 190 ? 47.61866 51.89384 25.59320 1.000 48.27121 211 SER D O 1
ATOM 9394 N N . GLU D 1 191 ? 48.57267 51.74631 23.56474 1.000 42.26436 212 GLU D N 1
ATOM 9395 C CA . GLU D 1 191 ? 47.30243 51.90321 22.86167 1.000 48.91611 212 GLU D CA 1
ATOM 9396 C C . GLU D 1 191 ? 46.69306 50.58326 22.40580 1.000 42.39897 212 GLU D C 1
ATOM 9397 O O . GLU D 1 191 ? 45.52772 50.56525 21.99842 1.000 42.00376 212 GLU D O 1
ATOM 9403 N N . VAL D 1 192 ? 47.44816 49.48779 22.46213 1.000 38.12815 213 VAL D N 1
ATOM 9404 C CA . VAL D 1 192 ? 46.95945 48.18832 22.01829 1.000 33.72351 213 VAL D CA 1
ATOM 9405 C C . VAL D 1 192 ? 46.61879 47.29895 23.21823 1.000 35.20794 213 VAL D C 1
ATOM 9406 O O . VAL D 1 192 ? 45.83563 46.34767 23.07170 1.000 33.75461 213 VAL D O 1
ATOM 9410 N N . LYS D 1 193 ? 47.13094 47.61737 24.40719 1.000 30.85936 214 LYS D N 1
ATOM 9411 C CA . LYS D 1 193 ? 46.91770 46.78153 25.58383 1.000 30.58577 214 LYS D CA 1
ATOM 9412 C C . LYS D 1 193 ? 45.44873 46.78244 25.98825 1.000 31.21502 214 LYS D C 1
ATOM 9413 O O . LYS D 1 193 ? 44.78504 47.82532 25.98987 1.000 35.48675 214 LYS D O 1
ATOM 9419 N N . LYS D 1 194 ? 44.93758 45.59936 26.30417 1.000 33.97826 215 LYS D N 1
ATOM 9420 C CA . LYS D 1 194 ? 43.54873 45.42638 26.69321 1.000 39.76638 215 LYS D CA 1
ATOM 9421 C C . LYS D 1 194 ? 43.37718 45.48513 28.20292 1.000 37.03578 215 LYS D C 1
ATOM 9422 O O . LYS D 1 194 ? 44.26039 45.09080 28.96703 1.000 39.10790 215 LYS D O 1
ATOM 9428 N N . ASN D 1 195 ? 42.22031 45.99462 28.61499 1.000 40.38289 216 ASN D N 1
ATOM 9429 C CA . ASN D 1 195 ? 41.89645 46.19822 30.02231 1.000 45.80671 216 ASN D CA 1
ATOM 9430 C C . ASN D 1 195 ? 41.48582 44.87885 30.66008 1.000 42.83850 216 ASN D C 1
ATOM 9431 O O . ASN D 1 195 ? 40.40592 44.35588 30.37444 1.000 39.10573 216 ASN D O 1
ATOM 9436 N N . ASN D 1 196 ? 42.31743 44.37545 31.57358 1.000 40.11026 217 ASN D N 1
ATOM 9437 C CA . ASN D 1 196 ? 42.05194 43.12383 32.26560 1.000 36.31156 217 ASN D CA 1
ATOM 9438 C C . ASN D 1 196 ? 41.68605 43.45441 33.70379 1.000 39.08320 217 ASN D C 1
ATOM 9439 O O . ASN D 1 196 ? 42.54227 43.95138 34.45299 1.000 34.81553 217 ASN D O 1
ATOM 9444 N N . PRO D 1 197 ? 40.43959 43.22758 34.12820 1.000 37.58428 218 PRO D N 1
ATOM 9445 C CA . PRO D 1 197 ? 40.05678 43.55561 35.51213 1.000 46.21277 218 PRO D CA 1
ATOM 9446 C C . PRO D 1 197 ? 40.89682 42.83571 36.55658 1.000 40.46956 218 PRO D C 1
ATOM 9447 O O . PRO D 1 197 ? 40.90105 43.25524 37.71890 1.000 42.94767 218 PRO D O 1
ATOM 9451 N N . ASN D 1 198 ? 41.57268 41.75760 36.18263 1.000 34.13035 219 ASN D N 1
ATOM 9452 C CA . ASN D 1 198 ? 42.52267 41.06428 37.03955 1.000 33.23572 219 ASN D CA 1
ATOM 9453 C C . ASN D 1 198 ? 43.91250 41.70071 37.04353 1.000 32.31427 219 ASN D C 1
ATOM 9454 O O . ASN D 1 198 ? 44.73831 41.34424 37.88977 1.000 35.07327 219 ASN D O 1
ATOM 9459 N N . GLY D 1 199 ? 44.20369 42.62382 36.12400 1.000 35.51292 220 GLY D N 1
ATOM 9460 C CA . GLY D 1 199 ? 45.49721 43.29759 36.13558 1.000 38.95433 220 GLY D CA 1
ATOM 9461 C C . GLY D 1 199 ? 46.63805 42.50281 35.51205 1.000 35.91520 220 GLY D C 1
ATOM 9462 O O . GLY D 1 199 ? 46.44533 41.49839 34.82389 1.000 33.78714 220 GLY D O 1
ATOM 9463 N N . ASP D 1 200 ? 47.85152 43.00168 35.74381 1.000 30.21105 221 ASP D N 1
ATOM 9464 C CA . ASP D 1 200 ? 49.05116 42.37281 35.20843 1.000 26.98859 221 ASP D CA 1
ATOM 9465 C C . ASP D 1 200 ? 49.50080 41.21689 36.10304 1.000 28.65215 221 ASP D C 1
ATOM 9466 O O . ASP D 1 200 ? 49.09440 41.09463 37.26149 1.000 33.68904 221 ASP D O 1
ATOM 9471 N N . VAL D 1 201 ? 50.34985 40.35706 35.54593 1.000 33.48477 222 VAL D N 1
ATOM 9472 C CA . VAL D 1 201 ? 50.96079 39.27845 36.32216 1.000 32.12561 222 VAL D CA 1
ATOM 9473 C C . VAL D 1 201 ? 51.95100 39.93271 37.28349 1.000 27.79066 222 VAL D C 1
ATOM 9474 O O . VAL D 1 201 ? 52.53179 40.97929 36.95228 1.000 22.98666 222 VAL D O 1
ATOM 9478 N N . PRO D 1 202 ? 52.15614 39.38398 38.48585 1.000 33.69544 223 PRO D N 1
ATOM 9479 C CA . PRO D 1 202 ? 52.93168 40.12415 39.49687 1.000 33.94000 223 PRO D CA 1
ATOM 9480 C C . PRO D 1 202 ? 54.40485 40.30241 39.15511 1.000 31.10696 223 PRO D C 1
ATOM 9481 O O . PRO D 1 202 ? 54.99260 41.31150 39.56078 1.000 34.08536 223 PRO D O 1
ATOM 9485 N N . SER D 1 203 ? 55.02008 39.37421 38.42297 1.000 23.54579 224 SER D N 1
ATOM 9486 C CA . SER D 1 203 ? 56.41302 39.52293 38.02068 1.000 28.89061 224 SER D CA 1
ATOM 9487 C C . SER D 1 203 ? 56.54537 39.13091 36.55495 1.000 25.92061 224 SER D C 1
ATOM 9488 O O . SER D 1 203 ? 55.98517 38.11219 36.13812 1.000 23.80746 224 SER D O 1
ATOM 9491 N N . PRO D 1 204 ? 57.30203 39.89495 35.76312 1.000 24.80011 225 PRO D N 1
ATOM 9492 C CA . PRO D 1 204 ? 57.23147 39.74154 34.30248 1.000 33.35654 225 PRO D CA 1
ATOM 9493 C C . PRO D 1 204 ? 57.70811 38.37721 33.81807 1.000 30.66271 225 PRO D C 1
ATOM 9494 O O . PRO D 1 204 ? 58.57643 37.74083 34.42131 1.000 27.90076 225 PRO D O 1
ATOM 9498 N N . PHE D 1 205 ? 57.09896 37.92811 32.71630 1.000 29.99254 226 PHE D N 1
ATOM 9499 C CA . PHE D 1 205 ? 57.52427 36.75709 31.95986 1.000 27.53708 226 PHE D CA 1
ATOM 9500 C C . PHE D 1 205 ? 58.67622 37.07924 31.02046 1.000 29.57560 226 PHE D C 1
ATOM 9501 O O . PHE D 1 205 ? 58.95177 36.31199 30.08777 1.000 28.31035 226 PHE D O 1
ATOM 9509 N N . THR D 1 206 ? 59.35942 38.18831 31.27605 1.000 29.42196 227 THR D N 1
ATOM 9510 C CA . THR D 1 206 ? 60.33686 38.77357 30.37687 1.000 26.30617 227 THR D CA 1
ATOM 9511 C C . THR D 1 206 ? 61.55506 39.17217 31.19331 1.000 27.89085 227 THR D C 1
ATOM 9512 O O . THR D 1 206 ? 61.46314 39.40991 32.40039 1.000 35.78095 227 THR D O 1
ATOM 9516 N N . PHE D 1 207 ? 62.71684 39.18968 30.55105 1.000 25.30817 228 PHE D N 1
ATOM 9517 C CA . PHE D 1 207 ? 63.91747 39.61351 31.26190 1.000 25.97276 228 PHE D CA 1
ATOM 9518 C C . PHE D 1 207 ? 64.74907 40.50249 30.33570 1.000 27.36768 228 PHE D C 1
ATOM 9519 O O . PHE D 1 207 ? 65.30579 40.01325 29.34598 1.000 29.01653 228 PHE D O 1
ATOM 9527 N N . HIS D 1 208 ? 64.87434 41.78906 30.67994 1.000 26.25217 229 HIS D N 1
ATOM 9528 C CA . HIS D 1 208 ? 65.65967 42.71585 29.86668 1.000 29.47745 229 HIS D CA 1
ATOM 9529 C C . HIS D 1 208 ? 67.08953 42.70736 30.39113 1.000 32.80859 229 HIS D C 1
ATOM 9530 O O . HIS D 1 208 ? 67.35110 43.16338 31.50906 1.000 33.17604 229 HIS D O 1
ATOM 9537 N N . MET D 1 209 ? 68.02095 42.22967 29.55906 1.000 32.10995 230 MET D N 1
ATOM 9538 C CA . MET D 1 209 ? 69.36899 41.87236 30.00046 1.000 35.68772 230 MET D CA 1
ATOM 9539 C C . MET D 1 209 ? 70.24816 43.06141 30.36849 1.000 38.41429 230 MET D C 1
ATOM 9540 O O . MET D 1 209 ? 71.27568 42.85675 31.02863 1.000 43.69436 230 MET D O 1
ATOM 9545 N N . ASN D 1 210 ? 69.89224 44.28584 29.98443 1.000 40.89153 231 ASN D N 1
ATOM 9546 C CA . ASN D 1 210 ? 70.70104 45.41992 30.40805 1.000 48.98320 231 ASN D CA 1
ATOM 9547 C C . ASN D 1 210 ? 70.53842 45.70431 31.89777 1.000 49.62557 231 ASN D C 1
ATOM 9548 O O . ASN D 1 210 ? 71.36353 46.40121 32.49210 1.000 47.64830 231 ASN D O 1
ATOM 9553 N N . ASP D 1 211 ? 69.49169 45.15859 32.51899 1.000 47.99027 232 ASP D N 1
ATOM 9554 C CA . ASP D 1 211 ? 69.29014 45.30341 33.95805 1.000 50.72427 232 ASP D CA 1
ATOM 9555 C C . ASP D 1 211 ? 70.20383 44.42288 34.79944 1.000 52.55628 232 ASP D C 1
ATOM 9556 O O . ASP D 1 211 ? 70.10208 44.46921 36.03214 1.000 50.48269 232 ASP D O 1
ATOM 9561 N N . LEU D 1 212 ? 71.08889 43.64559 34.18688 1.000 54.81948 233 LEU D N 1
ATOM 9562 C CA . LEU D 1 212 ? 71.87828 42.65543 34.90557 1.000 48.87745 233 LEU D CA 1
ATOM 9563 C C . LEU D 1 212 ? 73.34866 42.82667 34.55619 1.000 49.47357 233 LEU D C 1
ATOM 9564 O O . LEU D 1 212 ? 73.71910 42.83867 33.37432 1.000 51.20956 233 LEU D O 1
ATOM 9569 N N . LYS D 1 213 ? 74.17819 42.95635 35.58941 1.000 51.59026 234 LYS D N 1
ATOM 9570 C CA . LYS D 1 213 ? 75.61975 43.08154 35.43274 1.000 49.63639 234 LYS D CA 1
ATOM 9571 C C . LYS D 1 213 ? 76.26955 41.70427 35.41020 1.000 45.27372 234 LYS D C 1
ATOM 9572 O O . LYS D 1 213 ? 75.91027 40.83206 36.20771 1.000 50.54970 234 LYS D O 1
ATOM 9578 N N . PRO D 1 214 ? 77.21731 41.50340 34.50499 1.000 42.54714 235 PRO D N 1
ATOM 9579 C CA . PRO D 1 214 ? 77.87530 40.20187 34.40803 1.000 44.73442 235 PRO D CA 1
ATOM 9580 C C . PRO D 1 214 ? 78.96020 40.03832 35.45841 1.000 47.59822 235 PRO D C 1
ATOM 9581 O O . PRO D 1 214 ? 79.61486 40.99825 35.87247 1.000 46.25999 235 PRO D O 1
ATOM 9585 N N . HIS D 1 215 ? 79.11707 38.79816 35.91367 1.000 48.42054 236 HIS D N 1
ATOM 9586 C CA . HIS D 1 215 ? 80.32300 38.40015 36.61881 1.000 46.83502 236 HIS D CA 1
ATOM 9587 C C . HIS D 1 215 ? 81.49702 38.36330 35.65755 1.000 58.44345 236 HIS D C 1
ATOM 9588 O O . HIS D 1 215 ? 81.43984 37.69817 34.61572 1.000 56.15987 236 HIS D O 1
ATOM 9595 N N . GLU D 1 216 ? 82.55552 39.09078 36.00338 1.000 65.19992 237 GLU D N 1
ATOM 9596 C CA . GLU D 1 216 ? 83.80056 39.11774 35.23622 1.000 64.17102 237 GLU D CA 1
ATOM 9597 C C . GLU D 1 216 ? 84.97003 38.35444 35.78946 1.000 54.34259 237 GLU D C 1
ATOM 9598 O O . GLU D 1 216 ? 85.42189 38.63343 36.90432 1.000 57.19280 237 GLU D O 1
ATOM 9604 N N . PHE D 1 217 ? 85.52102 37.50078 34.91698 1.000 51.40614 238 PHE D N 1
ATOM 9605 C CA . PHE D 1 217 ? 86.76596 36.77646 35.00936 1.000 55.50266 238 PHE D CA 1
ATOM 9606 C C . PHE D 1 217 ? 87.67172 37.23316 33.86447 1.000 56.34071 238 PHE D C 1
ATOM 9607 O O . PHE D 1 217 ? 87.19009 37.70898 32.81861 1.000 58.18857 238 PHE D O 1
ATOM 9615 N N . GLU D 1 218 ? 88.98631 36.98576 34.01997 1.000 61.21351 239 GLU D N 1
ATOM 9616 C CA . GLU D 1 218 ? 89.95465 37.61490 33.13272 1.000 63.74571 239 GLU D CA 1
ATOM 9617 C C . GLU D 1 218 ? 89.77653 37.18562 31.68581 1.000 67.10387 239 GLU D C 1
ATOM 9618 O O . GLU D 1 218 ? 90.04086 37.96925 30.77834 1.000 71.04351 239 GLU D O 1
ATOM 9624 N N . ALA D 1 219 ? 89.31208 35.97759 31.44839 1.000 55.66351 240 ALA D N 1
ATOM 9625 C CA . ALA D 1 219 ? 89.12679 35.57228 30.05726 1.000 53.98623 240 ALA D CA 1
ATOM 9626 C C . ALA D 1 219 ? 87.74965 35.94345 29.48220 1.000 59.10210 240 ALA D C 1
ATOM 9627 O O . ALA D 1 219 ? 87.54360 35.83356 28.26387 1.000 51.79269 240 ALA D O 1
ATOM 9629 N N . GLY D 1 220 ? 86.81455 36.40938 30.31158 1.000 52.50668 241 GLY D N 1
ATOM 9630 C CA . GLY D 1 220 ? 85.52078 36.82789 29.79368 1.000 48.77419 241 GLY D CA 1
ATOM 9631 C C . GLY D 1 220 ? 84.49070 37.23304 30.84091 1.000 56.52713 241 GLY D C 1
ATOM 9632 O O . GLY D 1 220 ? 84.81251 37.55596 31.99712 1.000 63.41435 241 GLY D O 1
ATOM 9633 N N . LYS D 1 221 ? 83.23614 37.15679 30.41037 1.000 49.85159 242 LYS D N 1
ATOM 9634 C CA . LYS D 1 221 ? 82.06275 37.60559 31.13765 1.000 49.26136 242 LYS D CA 1
ATOM 9635 C C . LYS D 1 221 ? 81.05302 36.46701 31.20537 1.000 44.31368 242 LYS D C 1
ATOM 9636 O O . LYS D 1 221 ? 80.99912 35.61195 30.31903 1.000 44.79365 242 LYS D O 1
ATOM 9642 N N . VAL D 1 222 ? 80.24364 36.46388 32.27100 1.000 45.21701 243 VAL D N 1
ATOM 9643 C CA . VAL D 1 222 ? 79.15997 35.49325 32.46183 1.000 38.60533 243 VAL D CA 1
ATOM 9644 C C . VAL D 1 222 ? 77.94951 36.22618 33.02522 1.000 38.57879 243 VAL D C 1
ATOM 9645 O O . VAL D 1 222 ? 78.04162 36.85913 34.08209 1.000 42.48284 243 VAL D O 1
ATOM 9649 N N . TRP D 1 223 ? 76.82521 36.14643 32.32164 1.000 36.96025 244 TRP D N 1
ATOM 9650 C CA . TRP D 1 223 ? 75.52379 36.53889 32.84433 1.000 32.32153 244 TRP D CA 1
ATOM 9651 C C . TRP D 1 223 ? 74.83989 35.28164 33.36871 1.000 33.25653 244 TRP D C 1
ATOM 9652 O O . TRP D 1 223 ? 74.62626 34.33387 32.60977 1.000 36.29333 244 TRP D O 1
ATOM 9663 N N . ILE D 1 224 ? 74.49382 35.26853 34.65084 1.000 36.51518 245 ILE D N 1
ATOM 9664 C CA . ILE D 1 224 ? 73.83387 34.12272 35.27128 1.000 33.86565 245 ILE D CA 1
ATOM 9665 C C . ILE D 1 224 ? 72.38323 34.50612 35.53284 1.000 34.97245 245 ILE D C 1
ATOM 9666 O O . ILE D 1 224 ? 72.10890 35.43079 36.30709 1.000 42.30192 245 ILE D O 1
ATOM 9671 N N . ILE D 1 225 ? 71.44830 33.79767 34.89833 1.000 32.67823 246 ILE D N 1
ATOM 9672 C CA . ILE D 1 225 ? 70.01931 34.07329 35.01712 1.000 26.82820 246 ILE D CA 1
ATOM 9673 C C . ILE D 1 225 ? 69.33691 32.81014 35.52205 1.000 30.39829 246 ILE D C 1
ATOM 9674 O O . ILE D 1 225 ? 69.11879 31.86545 34.75146 1.000 30.49300 246 ILE D O 1
ATOM 9679 N N . ASP D 1 226 ? 68.97944 32.79495 36.80328 1.000 28.41455 247 ASP D N 1
ATOM 9680 C CA . ASP D 1 226 ? 68.18965 31.70707 37.37125 1.000 26.70753 247 ASP D CA 1
ATOM 9681 C C . ASP D 1 226 ? 67.07203 32.31908 38.21269 1.000 29.99703 247 ASP D C 1
ATOM 9682 O O . ASP D 1 226 ? 66.82380 33.52900 38.16661 1.000 28.56938 247 ASP D O 1
ATOM 9687 N N . SER D 1 227 ? 66.39154 31.46642 38.98297 1.000 31.49430 248 SER D N 1
ATOM 9688 C CA . SER D 1 227 ? 65.15498 31.85508 39.65387 1.000 32.50039 248 SER D CA 1
ATOM 9689 C C . SER D 1 227 ? 65.35321 32.97529 40.66534 1.000 32.99286 248 SER D C 1
ATOM 9690 O O . SER D 1 227 ? 64.38995 33.68158 40.98597 1.000 29.55759 248 SER D O 1
ATOM 9693 N N . LYS D 1 228 ? 66.56753 33.15325 41.18412 1.000 33.47516 249 LYS D N 1
ATOM 9694 C CA . LYS D 1 228 ? 66.81797 34.25888 42.10174 1.000 31.12538 249 LYS D CA 1
ATOM 9695 C C . LYS D 1 228 ? 66.94605 35.59514 41.38528 1.000 34.82502 249 LYS D C 1
ATOM 9696 O O . LYS D 1 228 ? 66.88601 36.64309 42.03585 1.000 38.21662 249 LYS D O 1
ATOM 9702 N N . VAL D 1 229 ? 67.10600 35.57336 40.06825 1.000 31.68808 250 VAL D N 1
ATOM 9703 C CA . VAL D 1 229 ? 67.20726 36.78283 39.26699 1.000 23.99837 250 VAL D CA 1
ATOM 9704 C C . VAL D 1 229 ? 65.97404 36.97501 38.39341 1.000 29.91989 250 VAL D C 1
ATOM 9705 O O . VAL D 1 229 ? 65.62643 38.12413 38.07874 1.000 32.25634 250 VAL D O 1
ATOM 9709 N N . PHE D 1 230 ? 65.28375 35.89353 38.03975 1.000 32.46862 251 PHE D N 1
ATOM 9710 C CA . PHE D 1 230 ? 64.23067 35.88845 37.02555 1.000 30.14063 251 PHE D CA 1
ATOM 9711 C C . PHE D 1 230 ? 63.11328 35.04733 37.62578 1.000 32.05826 251 PHE D C 1
ATOM 9712 O O . PHE D 1 230 ? 62.91782 33.88242 37.25644 1.000 31.07695 251 PHE D O 1
ATOM 9720 N N . PRO D 1 231 ? 62.35847 35.61586 38.57498 1.000 35.47324 252 PRO D N 1
ATOM 9721 C CA . PRO D 1 231 ? 61.57548 34.78110 39.50895 1.000 24.19015 252 PRO D CA 1
ATOM 9722 C C . PRO D 1 231 ? 60.57927 33.83216 38.86693 1.000 27.58183 252 PRO D C 1
ATOM 9723 O O . PRO D 1 231 ? 60.31310 32.76944 39.43779 1.000 32.05171 252 PRO D O 1
ATOM 9727 N N . VAL D 1 232 ? 60.00495 34.17288 37.71111 1.000 25.87651 253 VAL D N 1
ATOM 9728 C CA . VAL D 1 232 ? 59.02629 33.27435 37.10654 1.000 23.95418 253 VAL D CA 1
ATOM 9729 C C . VAL D 1 232 ? 59.67488 32.01869 36.54259 1.000 25.16664 253 VAL D C 1
ATOM 9730 O O . VAL D 1 232 ? 58.99754 30.99774 36.37583 1.000 23.34190 253 VAL D O 1
ATOM 9734 N N . ALA D 1 233 ? 60.97490 32.05853 36.25751 1.000 24.91772 254 ALA D N 1
ATOM 9735 C CA . ALA D 1 233 ? 61.66261 30.95282 35.59375 1.000 24.42088 254 ALA D CA 1
ATOM 9736 C C . ALA D 1 233 ? 62.04696 29.90393 36.63366 1.000 24.07855 254 ALA D C 1
ATOM 9737 O O . ALA D 1 233 ? 63.19002 29.81118 37.08910 1.000 27.57543 254 ALA D O 1
ATOM 9739 N N . GLN D 1 234 ? 61.06056 29.09256 37.00785 1.000 26.60337 255 GLN D N 1
ATOM 9740 C CA . GLN D 1 234 ? 61.22791 28.06358 38.02577 1.000 25.57564 255 GLN D CA 1
ATOM 9741 C C . GLN D 1 234 ? 61.64110 26.70727 37.46084 1.000 21.22256 255 GLN D C 1
ATOM 9742 O O . GLN D 1 234 ? 61.79771 25.75837 38.23433 1.000 24.86587 255 GLN D O 1
ATOM 9748 N N . THR D 1 235 ? 61.81956 26.58468 36.14904 1.000 24.46162 256 THR D N 1
ATOM 9749 C CA . THR D 1 235 ? 62.08743 25.29560 35.52145 1.000 22.21702 256 THR D CA 1
ATOM 9750 C C . THR D 1 235 ? 63.39785 25.25765 34.75241 1.000 25.11731 256 THR D C 1
ATOM 9751 O O . THR D 1 235 ? 64.11491 24.25617 34.82509 1.000 23.60972 256 THR D O 1
ATOM 9755 N N . ILE D 1 236 ? 63.73546 26.32187 34.02397 1.000 26.32716 257 ILE D N 1
ATOM 9756 C CA . ILE D 1 236 ? 64.94234 26.37634 33.20972 1.000 27.40987 257 ILE D CA 1
ATOM 9757 C C . ILE D 1 236 ? 65.73015 27.61951 33.60185 1.000 21.67180 257 ILE D C 1
ATOM 9758 O O . ILE D 1 236 ? 65.15498 28.70181 33.75698 1.000 15.55111 257 ILE D O 1
ATOM 9763 N N . SER D 1 237 ? 67.04824 27.46931 33.75168 1.000 24.46566 258 SER D N 1
ATOM 9764 C CA . SER D 1 237 ? 67.93170 28.60322 34.03529 1.000 18.50728 258 SER D CA 1
ATOM 9765 C C . SER D 1 237 ? 69.12943 28.54288 33.09752 1.000 25.23778 258 SER D C 1
ATOM 9766 O O . SER D 1 237 ? 69.34311 27.54218 32.40652 1.000 30.40243 258 SER D O 1
ATOM 9769 N N . ALA D 1 238 ? 69.92812 29.61424 33.06729 1.000 25.26311 259 ALA D N 1
ATOM 9770 C CA . ALA D 1 238 ? 71.00068 29.66426 32.08061 1.000 26.03592 259 ALA D CA 1
ATOM 9771 C C . ALA D 1 238 ? 72.14930 30.56413 32.51536 1.000 29.33088 259 ALA D C 1
ATOM 9772 O O . ALA D 1 238 ? 72.06022 31.32088 33.48833 1.000 30.50487 259 ALA D O 1
ATOM 9774 N N . ALA D 1 239 ? 73.24650 30.42388 31.77034 1.000 30.48007 260 ALA D N 1
ATOM 9775 C CA . ALA D 1 239 ? 74.42760 31.26644 31.84432 1.000 32.83053 260 ALA D CA 1
ATOM 9776 C C . ALA D 1 239 ? 74.80942 31.63659 30.41906 1.000 31.84667 260 ALA D C 1
ATOM 9777 O O . ALA D 1 239 ? 75.08126 30.75924 29.59054 1.000 32.31628 260 ALA D O 1
ATOM 9779 N N . ILE D 1 240 ? 74.82371 32.93024 30.13859 1.000 30.48906 261 ILE D N 1
ATOM 9780 C CA . ILE D 1 240 ? 75.31880 33.46499 28.87931 1.000 36.15817 261 ILE D CA 1
ATOM 9781 C C . ILE D 1 240 ? 76.78953 33.79368 29.09462 1.000 41.97038 261 ILE D C 1
ATOM 9782 O O . ILE D 1 240 ? 77.12659 34.65609 29.91223 1.000 45.70646 261 ILE D O 1
ATOM 9787 N N . VAL D 1 241 ? 77.67152 33.14160 28.33933 1.000 35.36698 262 VAL D N 1
ATOM 9788 C CA . VAL D 1 241 ? 79.10926 33.25629 28.54224 1.000 34.78994 262 VAL D CA 1
ATOM 9789 C C . VAL D 1 241 ? 79.73758 33.88111 27.30778 1.000 41.19009 262 VAL D C 1
ATOM 9790 O O . VAL D 1 241 ? 79.43610 33.49428 26.16781 1.000 45.25747 262 VAL D O 1
ATOM 9794 N N . GLU D 1 242 ? 80.60037 34.86694 27.53735 1.000 43.90556 263 GLU D N 1
ATOM 9795 C CA . GLU D 1 242 ? 81.40531 35.48794 26.49705 1.000 40.09666 263 GLU D CA 1
ATOM 9796 C C . GLU D 1 242 ? 82.87524 35.32763 26.85794 1.000 43.23635 263 GLU D C 1
ATOM 9797 O O . GLU D 1 242 ? 83.27982 35.65805 27.97510 1.000 44.06189 263 GLU D O 1
ATOM 9803 N N . ILE D 1 243 ? 83.65838 34.78153 25.93019 1.000 48.06949 264 ILE D N 1
ATOM 9804 C CA . ILE D 1 243 ? 85.06425 34.46024 26.14921 1.000 48.20880 264 ILE D CA 1
ATOM 9805 C C . ILE D 1 243 ? 85.88842 35.11403 25.05055 1.000 47.61551 264 ILE D C 1
ATOM 9806 O O . ILE D 1 243 ? 85.61719 34.91141 23.86211 1.000 40.96312 264 ILE D O 1
ATOM 9811 N N . GLN D 1 244 ? 86.88551 35.89683 25.44991 1.000 52.85919 265 GLN D N 1
ATOM 9812 C CA . GLN D 1 244 ? 87.72211 36.61477 24.50700 1.000 46.31774 265 GLN D CA 1
ATOM 9813 C C . GLN D 1 244 ? 88.64429 35.65792 23.75509 1.000 44.06731 265 GLN D C 1
ATOM 9814 O O . GLN D 1 244 ? 88.86055 34.52193 24.18459 1.000 41.72613 265 GLN D O 1
ATOM 9820 N N . PRO D 1 245 ? 89.16354 36.08146 22.60180 1.000 47.09887 266 PRO D N 1
ATOM 9821 C CA . PRO D 1 245 ? 90.18749 35.27740 21.92440 1.000 43.02574 266 PRO D CA 1
ATOM 9822 C C . PRO D 1 245 ? 91.34649 34.98167 22.86579 1.000 40.40143 266 PRO D C 1
ATOM 9823 O O . PRO D 1 245 ? 91.75328 35.82882 23.66482 1.000 38.25684 266 PRO D O 1
ATOM 9827 N N . GLY D 1 246 ? 91.87552 33.76303 22.77138 1.000 46.08174 267 GLY D N 1
ATOM 9828 C CA . GLY D 1 246 ? 92.87890 33.32434 23.71700 1.000 41.60091 267 GLY D CA 1
ATOM 9829 C C . GLY D 1 246 ? 92.34224 32.92024 25.07442 1.000 41.76144 267 GLY D C 1
ATOM 9830 O O . GLY D 1 246 ? 93.12391 32.46732 25.91889 1.000 32.12509 267 GLY D O 1
ATOM 9831 N N . GLY D 1 247 ? 91.03951 33.08173 25.31981 1.000 42.49507 268 GLY D N 1
ATOM 9832 C CA . GLY D 1 247 ? 90.44231 32.76149 26.59671 1.000 32.67895 268 GLY D CA 1
ATOM 9833 C C . GLY D 1 247 ? 89.90855 31.33587 26.66998 1.000 42.70260 268 GLY D C 1
ATOM 9834 O O . GLY D 1 247 ? 89.94749 30.56583 25.71498 1.000 47.03008 268 GLY D O 1
ATOM 9835 N N . MET D 1 248 ? 89.38174 31.01032 27.84851 1.000 48.31265 269 MET D N 1
ATOM 9836 C CA . MET D 1 248 ? 88.96236 29.65984 28.18583 1.000 44.90915 269 MET D CA 1
ATOM 9837 C C . MET D 1 248 ? 87.99035 29.71298 29.35865 1.000 45.67359 269 MET D C 1
ATOM 9838 O O . MET D 1 248 ? 88.20536 30.46906 30.30875 1.000 49.66709 269 MET D O 1
ATOM 9843 N N . ARG D 1 249 ? 86.92114 28.92114 29.27784 1.000 38.13019 270 ARG D N 1
ATOM 9844 C CA . ARG D 1 249 ? 86.07202 28.65113 30.43695 1.000 41.88658 270 ARG D CA 1
ATOM 9845 C C . ARG D 1 249 ? 86.72529 27.52678 31.23028 1.000 45.46225 270 ARG D C 1
ATOM 9846 O O . ARG D 1 249 ? 86.80249 26.38965 30.75133 1.000 44.77763 270 ARG D O 1
ATOM 9854 N N . GLU D 1 250 ? 87.19124 27.83852 32.43945 1.000 42.34239 271 GLU D N 1
ATOM 9855 C CA . GLU D 1 250 ? 88.08468 26.94713 33.17201 1.000 40.21034 271 GLU D CA 1
ATOM 9856 C C . GLU D 1 250 ? 87.43111 25.59928 33.47454 1.000 42.10345 271 GLU D C 1
ATOM 9857 O O . GLU D 1 250 ? 86.20575 25.44674 33.45527 1.000 42.26519 271 GLU D O 1
ATOM 9863 N N . LEU D 1 251 ? 88.28781 24.61366 33.75105 1.000 40.58671 272 LEU D N 1
ATOM 9864 C CA . LEU D 1 251 ? 87.84009 23.26117 34.05973 1.000 40.25017 272 LEU D CA 1
ATOM 9865 C C . LEU D 1 251 ? 86.85909 23.26656 35.22213 1.000 39.54232 272 LEU D C 1
ATOM 9866 O O . LEU D 1 251 ? 87.16236 23.77521 36.30433 1.000 41.36726 272 LEU D O 1
ATOM 9871 N N . HIS D 1 252 ? 85.68985 22.67449 34.99982 1.000 39.52171 273 HIS D N 1
ATOM 9872 C CA . HIS D 1 252 ? 84.60439 22.71742 35.97332 1.000 37.84312 273 HIS D CA 1
ATOM 9873 C C . HIS D 1 252 ? 83.57046 21.65471 35.62411 1.000 38.73013 273 HIS D C 1
ATOM 9874 O O . HIS D 1 252 ? 83.66386 20.98013 34.59387 1.000 36.34892 273 HIS D O 1
ATOM 9881 N N . TRP D 1 253 ? 82.58761 21.50721 36.51822 1.000 37.31995 274 TRP D N 1
ATOM 9882 C CA . TRP D 1 253 ? 81.39310 20.70989 36.27267 1.000 33.50519 274 TRP D CA 1
ATOM 9883 C C . TRP D 1 253 ? 80.22567 21.31552 37.03887 1.000 35.46355 274 TRP D C 1
ATOM 9884 O O . TRP D 1 253 ? 80.40242 22.17263 37.91127 1.000 37.06841 274 TRP D O 1
ATOM 9895 N N . HIS D 1 254 ? 79.02002 20.86475 36.68741 1.000 36.57499 275 HIS D N 1
ATOM 9896 C CA . HIS D 1 254 ? 77.78823 21.27079 37.35142 1.000 33.36500 275 HIS D CA 1
ATOM 9897 C C . HIS D 1 254 ? 77.25854 20.11001 38.18594 1.000 36.63348 275 HIS D C 1
ATOM 9898 O O . HIS D 1 254 ? 76.98409 19.03142 37.63832 1.000 30.16191 275 HIS D O 1
ATOM 9905 N N . PRO D 1 255 ? 77.12872 20.26834 39.50978 1.000 34.73215 276 PRO D N 1
ATOM 9906 C CA . PRO D 1 255 ? 76.86438 19.10165 40.37191 1.000 29.25165 276 PRO D CA 1
ATOM 9907 C C . PRO D 1 255 ? 75.46257 18.52993 40.27607 1.000 28.14332 276 PRO D C 1
ATOM 9908 O O . PRO D 1 255 ? 75.25508 17.39187 40.71954 1.000 32.03381 276 PRO D O 1
ATOM 9912 N N . LYS D 1 256 ? 74.50101 19.26509 39.72378 1.000 24.76151 277 LYS D N 1
ATOM 9913 C CA . LYS D 1 256 ? 73.10264 18.87229 39.80015 1.000 22.98303 277 LYS D CA 1
ATOM 9914 C C . LYS D 1 256 ? 72.44236 18.54379 38.46838 1.000 22.59719 277 LYS D C 1
ATOM 9915 O O . LYS D 1 256 ? 71.36216 17.94504 38.47891 1.000 26.06024 277 LYS D O 1
ATOM 9921 N N . SER D 1 257 ? 73.03536 18.89187 37.33039 1.000 27.35539 278 SER D N 1
ATOM 9922 C CA . SER D 1 257 ? 72.26434 18.75583 36.10232 1.000 30.65134 278 SER D CA 1
ATOM 9923 C C . SER D 1 257 ? 73.15861 18.58243 34.87965 1.000 29.04276 278 SER D C 1
ATOM 9924 O O . SER D 1 257 ? 74.34741 18.91274 34.89729 1.000 32.43390 278 SER D O 1
ATOM 9927 N N . GLU D 1 258 ? 72.55001 18.03437 33.82690 1.000 28.69946 279 GLU D N 1
ATOM 9928 C CA . GLU D 1 258 ? 73.03931 18.08799 32.45620 1.000 26.43655 279 GLU D CA 1
ATOM 9929 C C . GLU D 1 258 ? 73.17746 19.53614 32.00637 1.000 24.94339 279 GLU D C 1
ATOM 9930 O O . GLU D 1 258 ? 72.52654 20.43460 32.55403 1.000 22.64117 279 GLU D O 1
ATOM 9936 N N . GLU D 1 259 ? 74.03389 19.78123 31.02675 1.000 27.85869 280 GLU D N 1
ATOM 9937 C CA . GLU D 1 259 ? 74.17644 21.10433 30.44139 1.000 24.34877 280 GLU D CA 1
ATOM 9938 C C . GLU D 1 259 ? 73.76691 21.02609 28.97799 1.000 27.14890 280 GLU D C 1
ATOM 9939 O O . GLU D 1 259 ? 74.10789 20.06295 28.28967 1.000 27.02590 280 GLU D O 1
ATOM 9945 N N . TRP D 1 260 ? 73.04170 22.03587 28.50267 1.000 27.78018 281 TRP D N 1
ATOM 9946 C CA . TRP D 1 260 ? 72.58351 22.10457 27.12082 1.000 23.84929 281 TRP D CA 1
ATOM 9947 C C . TRP D 1 260 ? 73.12438 23.39900 26.54064 1.000 19.83387 281 TRP D C 1
ATOM 9948 O O . TRP D 1 260 ? 72.83120 24.48141 27.05095 1.000 25.12926 281 TRP D O 1
ATOM 9959 N N . ASP D 1 261 ? 73.88953 23.30075 25.46928 1.000 18.38398 282 ASP D N 1
ATOM 9960 C CA . ASP D 1 261 ? 74.63152 24.44406 24.97937 1.000 23.13073 282 ASP D CA 1
ATOM 9961 C C . ASP D 1 261 ? 74.09039 24.86964 23.63011 1.000 24.41087 282 ASP D C 1
ATOM 9962 O O . ASP D 1 261 ? 73.76910 24.03206 22.78013 1.000 26.80580 282 ASP D O 1
ATOM 9967 N N . TYR D 1 262 ? 74.02890 26.17992 23.43639 1.000 24.41547 283 TYR D N 1
ATOM 9968 C CA . TYR D 1 262 ? 73.84526 26.74569 22.10656 1.000 29.50667 283 TYR D CA 1
ATOM 9969 C C . TYR D 1 262 ? 74.93521 27.77345 21.87954 1.000 27.55786 283 TYR D C 1
ATOM 9970 O O . TYR D 1 262 ? 75.07331 28.71344 22.66538 1.000 32.55809 283 TYR D O 1
ATOM 9979 N N . PHE D 1 263 ? 75.68537 27.62184 20.79635 1.000 27.20668 284 PHE D N 1
ATOM 9980 C CA . PHE D 1 263 ? 76.77479 28.54624 20.51497 1.000 36.35948 284 PHE D CA 1
ATOM 9981 C C . PHE D 1 263 ? 76.24324 29.66497 19.62956 1.000 32.28788 284 PHE D C 1
ATOM 9982 O O . PHE D 1 263 ? 75.74250 29.40189 18.54219 1.000 23.41799 284 PHE D O 1
ATOM 9990 N N . VAL D 1 264 ? 76.24213 30.89168 20.13857 1.000 33.34862 285 VAL D N 1
ATOM 9991 C CA . VAL D 1 264 ? 75.72901 32.03118 19.37993 1.000 33.26485 285 VAL D CA 1
ATOM 9992 C C . VAL D 1 264 ? 76.72532 32.49278 18.32478 1.000 36.61531 285 VAL D C 1
ATOM 9993 O O . VAL D 1 264 ? 76.35301 32.78443 17.18828 1.000 34.19170 285 VAL D O 1
ATOM 9997 N N . GLN D 1 265 ? 77.99951 32.57612 18.69662 1.000 34.50113 286 GLN D N 1
ATOM 9998 C CA . GLN D 1 265 ? 79.03484 33.14122 17.84356 1.000 28.82988 286 GLN D CA 1
ATOM 9999 C C . GLN D 1 265 ? 80.39087 32.55784 18.22253 1.000 32.93335 286 GLN D C 1
ATOM 10000 O O . GLN D 1 265 ? 80.65378 32.30565 19.40242 1.000 38.74763 286 GLN D O 1
ATOM 10006 N N . GLY D 1 266 ? 81.23253 32.31352 17.21210 1.000 30.59351 287 GLY D N 1
ATOM 10007 C CA . GLY D 1 266 ? 82.62909 31.98690 17.43801 1.000 32.72157 287 GLY D CA 1
ATOM 10008 C C . GLY D 1 266 ? 82.93429 30.52461 17.12771 1.000 36.39347 287 GLY D C 1
ATOM 10009 O O . GLY D 1 266 ? 82.12319 29.77658 16.55772 1.000 41.38616 287 GLY D O 1
ATOM 10010 N N . HIS D 1 267 ? 84.15854 30.12423 17.48928 1.000 40.66278 288 HIS D N 1
ATOM 10011 C CA . HIS D 1 267 ? 84.64355 28.75271 17.31635 1.000 36.24128 288 HIS D CA 1
ATOM 10012 C C . HIS D 1 267 ? 85.21188 28.28504 18.64812 1.000 37.00713 288 HIS D C 1
ATOM 10013 O O . HIS D 1 267 ? 85.97956 29.02345 19.28095 1.000 40.53218 288 HIS D O 1
ATOM 10020 N N . ALA D 1 268 ? 84.85138 27.06756 19.07250 1.000 35.22075 289 ALA D N 1
ATOM 10021 C CA . ALA D 1 268 ? 85.25129 26.54482 20.37336 1.000 34.04263 289 ALA D CA 1
ATOM 10022 C C . ALA D 1 268 ? 85.72088 25.10795 20.23367 1.000 30.90212 289 ALA D C 1
ATOM 10023 O O . ALA D 1 268 ? 85.26702 24.36534 19.35204 1.000 32.16940 289 ALA D O 1
ATOM 10025 N N . LYS D 1 269 ? 86.65606 24.72696 21.10266 1.000 31.21277 290 LYS D N 1
ATOM 10026 C CA . LYS D 1 269 ? 87.05942 23.34312 21.34120 1.000 37.34359 290 LYS D CA 1
ATOM 10027 C C . LYS D 1 269 ? 86.55367 23.01192 22.74327 1.000 39.42642 290 LYS D C 1
ATOM 10028 O O . LYS D 1 269 ? 86.96521 23.65028 23.72234 1.000 37.79088 290 LYS D O 1
ATOM 10034 N N . VAL D 1 270 ? 85.68151 22.00720 22.84969 1.000 34.51635 291 VAL D N 1
ATOM 10035 C CA . VAL D 1 270 ? 85.01757 21.63344 24.09043 1.000 35.51227 291 VAL D CA 1
ATOM 10036 C C . VAL D 1 270 ? 85.46583 20.22832 24.45296 1.000 34.32011 291 VAL D C 1
ATOM 10037 O O . VAL D 1 270 ? 85.29903 19.28760 23.66324 1.000 34.11116 291 VAL D O 1
ATOM 10041 N N . GLY D 1 271 ? 86.01463 20.08395 25.65561 1.000 26.11984 292 GLY D N 1
ATOM 10042 C CA . GLY D 1 271 ? 86.46892 18.79497 26.15917 1.000 33.00360 292 GLY D CA 1
ATOM 10043 C C . GLY D 1 271 ? 85.58403 18.32033 27.29389 1.000 28.08206 292 GLY D C 1
ATOM 10044 O O . GLY D 1 271 ? 85.30817 19.07252 28.23721 1.000 30.31517 292 GLY D O 1
ATOM 10045 N N . VAL D 1 272 ? 85.14349 17.06076 27.19158 1.000 28.33988 293 VAL D N 1
ATOM 10046 C CA . VAL D 1 272 ? 84.20869 16.44263 28.12584 1.000 38.54717 293 VAL D CA 1
ATOM 10047 C C . VAL D 1 272 ? 84.83917 15.16770 28.66970 1.000 33.45620 293 VAL D C 1
ATOM 10048 O O . VAL D 1 272 ? 85.36409 14.35199 27.90394 1.000 33.02637 293 VAL D O 1
ATOM 10052 N N . PHE D 1 273 ? 84.80630 15.01503 29.99024 1.000 30.09981 294 PHE D N 1
ATOM 10053 C CA . PHE D 1 273 ? 85.28004 13.83380 30.70034 1.000 33.58479 294 PHE D CA 1
ATOM 10054 C C . PHE D 1 273 ? 84.09378 13.31459 31.50495 1.000 37.70994 294 PHE D C 1
ATOM 10055 O O . PHE D 1 273 ? 83.71609 13.91293 32.52052 1.000 37.12868 294 PHE D O 1
ATOM 10063 N N . ASN D 1 274 ? 83.46684 12.25082 31.00659 1.000 36.31752 295 ASN D N 1
ATOM 10064 C CA . ASN D 1 274 ? 82.58882 11.40227 31.80233 1.000 39.36270 295 ASN D CA 1
ATOM 10065 C C . ASN D 1 274 ? 83.45220 10.53012 32.71049 1.000 44.14158 295 ASN D C 1
ATOM 10066 O O . ASN D 1 274 ? 84.67201 10.69029 32.77204 1.000 48.47785 295 ASN D O 1
ATOM 10071 N N . SER D 1 275 ? 82.83467 9.59641 33.43229 1.000 43.14461 296 SER D N 1
ATOM 10072 C CA . SER D 1 275 ? 83.56371 8.77176 34.38851 1.000 40.62044 296 SER D CA 1
ATOM 10073 C C . SER D 1 275 ? 84.47798 7.77780 33.66757 1.000 38.78514 296 SER D C 1
ATOM 10074 O O . SER D 1 275 ? 84.59766 7.77250 32.44022 1.000 37.36454 296 SER D O 1
ATOM 10077 N N . ALA D 1 276 ? 85.13922 6.93179 34.46142 1.000 40.26470 297 ALA D N 1
ATOM 10078 C CA . ALA D 1 276 ? 85.72749 5.66439 34.00861 1.000 35.66716 297 ALA D CA 1
ATOM 10079 C C . ALA D 1 276 ? 86.57704 5.82543 32.74573 1.000 38.23623 297 ALA D C 1
ATOM 10080 O O . ALA D 1 276 ? 86.42808 5.08609 31.76916 1.000 32.08870 297 ALA D O 1
ATOM 10082 N N . SER D 1 277 ? 87.46864 6.81553 32.76421 1.000 41.89592 298 SER D N 1
ATOM 10083 C CA . SER D 1 277 ? 88.42362 7.06883 31.68399 1.000 32.27264 298 SER D CA 1
ATOM 10084 C C . SER D 1 277 ? 87.74371 7.36982 30.35293 1.000 42.39294 298 SER D C 1
ATOM 10085 O O . SER D 1 277 ? 88.35002 7.18870 29.28783 1.000 42.31085 298 SER D O 1
ATOM 10088 N N . LEU D 1 278 ? 86.48888 7.81754 30.38112 1.000 42.43137 299 LEU D N 1
ATOM 10089 C CA . LEU D 1 278 ? 85.78024 8.19313 29.16305 1.000 40.57564 299 LEU D CA 1
ATOM 10090 C C . LEU D 1 278 ? 85.96012 9.69142 28.93739 1.000 41.21630 299 LEU D C 1
ATOM 10091 O O . LEU D 1 278 ? 85.64870 10.49981 29.82171 1.000 42.04010 299 LEU D O 1
ATOM 10096 N N . ALA D 1 279 ? 86.46796 10.05890 27.75983 1.000 37.39697 300 ALA D N 1
ATOM 10097 C CA . ALA D 1 279 ? 86.72502 11.45473 27.43239 1.000 38.52858 300 ALA D CA 1
ATOM 10098 C C . ALA D 1 279 ? 86.60491 11.65657 25.92996 1.000 42.00711 300 ALA D C 1
ATOM 10099 O O . ALA D 1 279 ? 87.04964 10.81600 25.14373 1.000 45.61323 300 ALA D O 1
ATOM 10101 N N . ARG D 1 280 ? 85.99632 12.77806 25.53795 1.000 33.51126 301 ARG D N 1
ATOM 10102 C CA . ARG D 1 280 ? 85.87291 13.12519 24.12520 1.000 35.79284 301 ARG D CA 1
ATOM 10103 C C . ARG D 1 280 ? 85.94800 14.63274 23.94449 1.000 42.57407 301 ARG D C 1
ATOM 10104 O O . ARG D 1 280 ? 85.55713 15.39888 24.83049 1.000 41.88892 301 ARG D O 1
ATOM 10112 N N . THR D 1 281 ? 86.46776 15.04961 22.78715 1.000 48.50034 302 THR D N 1
ATOM 10113 C CA . THR D 1 281 ? 86.62147 16.45942 22.45850 1.000 40.23804 302 THR D CA 1
ATOM 10114 C C . THR D 1 281 ? 85.90656 16.77102 21.15176 1.000 39.42271 302 THR D C 1
ATOM 10115 O O . THR D 1 281 ? 85.94003 15.98833 20.19229 1.000 34.10966 302 THR D O 1
ATOM 10119 N N . PHE D 1 282 ? 85.23403 17.92318 21.14958 1.000 39.55835 303 PHE D N 1
ATOM 10120 C CA . PHE D 1 282 ? 84.46982 18.39732 20.00735 1.000 35.44729 303 PHE D CA 1
ATOM 10121 C C . PHE D 1 282 ? 84.84977 19.82320 19.64170 1.000 36.70532 303 PHE D C 1
ATOM 10122 O O . PHE D 1 282 ? 85.40742 20.59620 20.43721 1.000 45.09888 303 PHE D O 1
ATOM 10130 N N . ASN D 1 283 ? 84.56900 20.10002 18.36775 1.000 47.33941 304 ASN D N 1
ATOM 10131 C CA . ASN D 1 283 ? 84.71479 21.38617 17.70727 1.000 40.09814 304 ASN D CA 1
ATOM 10132 C C . ASN D 1 283 ? 83.32797 21.98597 17.49434 1.000 42.77957 304 ASN D C 1
ATOM 10133 O O . ASN D 1 283 ? 82.48021 21.40852 16.79539 1.000 44.93589 304 ASN D O 1
ATOM 10138 N N . PHE D 1 284 ? 83.08917 23.16229 18.06385 1.000 37.34921 305 PHE D N 1
ATOM 10139 C CA . PHE D 1 284 ? 81.78376 23.82094 17.99450 1.000 33.44112 305 PHE D CA 1
ATOM 10140 C C . PHE D 1 284 ? 81.85509 25.18387 17.30032 1.000 36.25219 305 PHE D C 1
ATOM 10141 O O . PHE D 1 284 ? 82.89342 25.86849 17.33589 1.000 36.81029 305 PHE D O 1
ATOM 10149 N N . GLN D 1 285 ? 80.73883 25.59262 16.70500 1.000 35.11076 306 GLN D N 1
ATOM 10150 C CA . GLN D 1 285 ? 80.66119 26.88848 16.05645 1.000 34.15104 306 GLN D CA 1
ATOM 10151 C C . GLN D 1 285 ? 79.22322 27.41055 16.13912 1.000 34.86233 306 GLN D C 1
ATOM 10152 O O . GLN D 1 285 ? 78.38379 26.88032 16.87703 1.000 37.67695 306 GLN D O 1
ATOM 10158 N N . ALA D 1 286 ? 78.93954 28.45353 15.32996 1.000 28.71804 307 ALA D N 1
ATOM 10159 C CA . ALA D 1 286 ? 77.75513 29.30394 15.48915 1.000 33.97324 307 ALA D CA 1
ATOM 10160 C C . ALA D 1 286 ? 76.43708 28.52571 15.46297 1.000 36.34851 307 ALA D C 1
ATOM 10161 O O . ALA D 1 286 ? 75.55857 28.76308 16.29432 1.000 44.14569 307 ALA D O 1
ATOM 10163 N N . GLY D 1 287 ? 76.23447 27.64516 14.49587 1.000 30.78209 308 GLY D N 1
ATOM 10164 C CA . GLY D 1 287 ? 74.90979 27.04672 14.50870 1.000 44.74315 308 GLY D CA 1
ATOM 10165 C C . GLY D 1 287 ? 74.68950 25.89618 15.46689 1.000 33.91649 308 GLY D C 1
ATOM 10166 O O . GLY D 1 287 ? 73.58472 25.34675 15.50133 1.000 26.86184 308 GLY D O 1
ATOM 10167 N N . ASP D 1 288 ? 75.66861 25.57639 16.31253 1.000 28.72176 309 ASP D N 1
ATOM 10168 C CA . ASP D 1 288 ? 75.72294 24.29104 16.99798 1.000 30.73499 309 ASP D CA 1
ATOM 10169 C C . ASP D 1 288 ? 75.03707 24.24319 18.35792 1.000 25.06229 309 ASP D C 1
ATOM 10170 O O . ASP D 1 288 ? 75.03603 25.21310 19.12612 1.000 29.98362 309 ASP D O 1
ATOM 10175 N N . VAL D 1 289 ? 74.44492 23.07366 18.62080 1.000 21.43225 310 VAL D N 1
ATOM 10176 C CA . VAL D 1 289 ? 73.91051 22.64023 19.90584 1.000 28.05284 310 VAL D CA 1
ATOM 10177 C C . VAL D 1 289 ? 74.83941 21.58066 20.48306 1.000 22.50542 310 VAL D C 1
ATOM 10178 O O . VAL D 1 289 ? 75.29387 20.68537 19.76022 1.000 23.96261 310 VAL D O 1
ATOM 10182 N N . GLY D 1 290 ? 75.11010 21.67384 21.78753 1.000 20.74349 311 GLY D N 1
ATOM 10183 C CA . GLY D 1 290 ? 75.91473 20.68660 22.47339 1.000 27.07975 311 GLY D CA 1
ATOM 10184 C C . GLY D 1 290 ? 75.22247 20.20056 23.73488 1.000 22.77084 311 GLY D C 1
ATOM 10185 O O . GLY D 1 290 ? 74.24964 20.79261 24.19160 1.000 20.16785 311 GLY D O 1
ATOM 10186 N N . VAL D 1 291 ? 75.72887 19.09239 24.27935 1.000 27.78587 312 VAL D N 1
ATOM 10187 C CA . VAL D 1 291 ? 75.23656 18.54201 25.54187 1.000 28.99430 312 VAL D CA 1
ATOM 10188 C C . VAL D 1 291 ? 76.43125 18.11448 26.38346 1.000 23.19399 312 VAL D C 1
ATOM 10189 O O . VAL D 1 291 ? 77.36003 17.47325 25.88224 1.000 19.31861 312 VAL D O 1
ATOM 10193 N N . ILE D 1 292 ? 76.40936 18.47479 27.66151 1.000 24.60805 313 ILE D N 1
ATOM 10194 C CA . ILE D 1 292 ? 77.38760 17.97624 28.62170 1.000 26.29556 313 ILE D CA 1
ATOM 10195 C C . ILE D 1 292 ? 76.64400 17.06171 29.58560 1.000 27.70046 313 ILE D C 1
ATOM 10196 O O . ILE D 1 292 ? 75.73641 17.52367 30.29572 1.000 26.61905 313 ILE D O 1
ATOM 10201 N N . PRO D 1 293 ? 76.98589 15.77419 29.64906 1.000 30.31166 314 PRO D N 1
ATOM 10202 C CA . PRO D 1 293 ? 76.29595 14.87675 30.57971 1.000 24.39682 314 PRO D CA 1
ATOM 10203 C C . PRO D 1 293 ? 76.41455 15.36228 32.01606 1.000 23.60706 314 PRO D C 1
ATOM 10204 O O . PRO D 1 293 ? 77.28764 16.15832 32.36394 1.000 24.79030 314 PRO D O 1
ATOM 10208 N N . ILE D 1 294 ? 75.51695 14.84411 32.86006 1.000 28.97515 315 ILE D N 1
ATOM 10209 C CA . ILE D 1 294 ? 75.45294 15.27480 34.25249 1.000 23.19951 315 ILE D CA 1
ATOM 10210 C C . ILE D 1 294 ? 76.79546 15.03162 34.93529 1.000 26.54544 315 ILE D C 1
ATOM 10211 O O . ILE D 1 294 ? 77.52570 14.08775 34.60453 1.000 29.38268 315 ILE D O 1
ATOM 10216 N N . VAL D 1 295 ? 77.15720 15.95477 35.83288 1.000 23.89955 316 VAL D N 1
ATOM 10217 C CA . VAL D 1 295 ? 78.38904 16.04033 36.62677 1.000 28.31503 316 VAL D CA 1
ATOM 10218 C C . VAL D 1 295 ? 79.66252 15.76506 35.82142 1.000 29.83270 316 VAL D C 1
ATOM 10219 O O . VAL D 1 295 ? 80.74673 15.63949 36.40309 1.000 29.60854 316 VAL D O 1
ATOM 10223 N N . ALA D 1 296 ? 79.56847 15.72082 34.49028 1.000 26.42886 317 ALA D N 1
ATOM 10224 C CA . ALA D 1 296 ? 80.76027 15.53029 33.66815 1.000 32.20704 317 ALA D CA 1
ATOM 10225 C C . ALA D 1 296 ? 81.68136 16.74027 33.77199 1.000 36.92851 317 ALA D C 1
ATOM 10226 O O . ALA D 1 296 ? 81.22323 17.88712 33.76045 1.000 33.20294 317 ALA D O 1
ATOM 10228 N N . GLY D 1 297 ? 82.98575 16.48804 33.83669 1.000 40.12288 318 GLY D N 1
ATOM 10229 C CA . GLY D 1 297 ? 83.95623 17.56777 33.91255 1.000 38.57737 318 GLY D CA 1
ATOM 10230 C C . GLY D 1 297 ? 84.28078 18.06144 32.51906 1.000 32.79613 318 GLY D C 1
ATOM 10231 O O . GLY D 1 297 ? 84.54172 17.26377 31.62014 1.000 30.88657 318 GLY D O 1
ATOM 10232 N N . HIS D 1 298 ? 84.30347 19.37908 32.34507 1.000 32.07622 319 HIS D N 1
ATOM 10233 C CA . HIS D 1 298 ? 84.44738 19.88036 30.98723 1.000 32.90256 319 HIS D CA 1
ATOM 10234 C C . HIS D 1 298 ? 85.10581 21.24798 30.98061 1.000 32.09768 319 HIS D C 1
ATOM 10235 O O . HIS D 1 298 ? 85.10000 21.97939 31.97461 1.000 34.25828 319 HIS D O 1
ATOM 10242 N N . TYR D 1 299 ? 85.65638 21.58356 29.81592 1.000 33.80213 320 TYR D N 1
ATOM 10243 C CA . TYR D 1 299 ? 86.19701 22.91124 29.54626 1.000 37.39462 320 TYR D CA 1
ATOM 10244 C C . TYR D 1 299 ? 85.78817 23.34498 28.14657 1.000 31.26888 320 TYR D C 1
ATOM 10245 O O . TYR D 1 299 ? 85.49762 22.51373 27.27984 1.000 33.60868 320 TYR D O 1
ATOM 10254 N N . ILE D 1 300 ? 85.81164 24.66174 27.92856 1.000 34.11887 321 ILE D N 1
ATOM 10255 C CA . ILE D 1 300 ? 85.42966 25.29135 26.66495 1.000 39.33117 321 ILE D CA 1
ATOM 10256 C C . ILE D 1 300 ? 86.48587 26.32724 26.29688 1.000 41.95250 321 ILE D C 1
ATOM 10257 O O . ILE D 1 300 ? 86.62456 27.34459 26.98643 1.000 44.36347 321 ILE D O 1
ATOM 10262 N N . GLN D 1 301 ? 87.23515 26.06831 25.22772 1.000 44.67598 322 GLN D N 1
ATOM 10263 C CA . GLN D 1 301 ? 88.31737 26.93525 24.77985 1.000 44.05029 322 GLN D CA 1
ATOM 10264 C C . GLN D 1 301 ? 87.91198 27.67835 23.51341 1.000 40.66943 322 GLN D C 1
ATOM 10265 O O . GLN D 1 301 ? 87.39912 27.06525 22.57204 1.000 33.94341 322 GLN D O 1
ATOM 10271 N N . ASN D 1 302 ? 88.12971 28.99875 23.50028 1.000 39.42672 323 ASN D N 1
ATOM 10272 C CA . ASN D 1 302 ? 87.93729 29.80065 22.29444 1.000 36.80648 323 ASN D CA 1
ATOM 10273 C C . ASN D 1 302 ? 89.12908 29.58663 21.37037 1.000 35.28524 323 ASN D C 1
ATOM 10274 O O . ASN D 1 302 ? 90.27743 29.83249 21.76353 1.000 34.76881 323 ASN D O 1
ATOM 10279 N N . ILE D 1 303 ? 88.85562 29.13293 20.14348 1.000 32.44830 324 ILE D N 1
ATOM 10280 C CA . ILE D 1 303 ? 89.90568 28.86592 19.16095 1.000 37.59761 324 ILE D CA 1
ATOM 10281 C C . ILE D 1 303 ? 89.68973 29.69075 17.88916 1.000 35.84809 324 ILE D C 1
ATOM 10282 O O . ILE D 1 303 ? 90.16875 29.32401 16.80718 1.000 33.25044 324 ILE D O 1
ATOM 10287 N N . GLY D 1 304 ? 88.99227 30.82697 18.01456 1.000 37.66536 325 GLY D N 1
ATOM 10288 C CA . GLY D 1 304 ? 88.75219 31.71919 16.89728 1.000 45.73072 325 GLY D CA 1
ATOM 10289 C C . GLY D 1 304 ? 89.33764 33.09489 17.17034 1.000 44.15267 325 GLY D C 1
ATOM 10290 O O . GLY D 1 304 ? 89.94370 33.33153 18.21756 1.000 45.86279 325 GLY D O 1
ATOM 10291 N N . ASP D 1 305 ? 89.13920 34.00399 16.20736 1.000 50.13943 326 ASP D N 1
ATOM 10292 C CA . ASP D 1 305 ? 89.67964 35.36096 16.27910 1.000 51.32686 326 ASP D CA 1
ATOM 10293 C C . ASP D 1 305 ? 88.71405 36.35207 16.89724 1.000 52.32487 326 ASP D C 1
ATOM 10294 O O . ASP D 1 305 ? 89.11746 37.47684 17.22325 1.000 54.43979 326 ASP D O 1
ATOM 10299 N N . GLU D 1 306 ? 87.51490 35.98888 17.00587 1.000 50.42089 327 GLU D N 1
ATOM 10300 C CA . GLU D 1 306 ? 86.43460 36.79480 17.49622 1.000 49.39658 327 GLU D CA 1
ATOM 10301 C C . GLU D 1 306 ? 85.93445 36.31196 18.85323 1.000 43.31377 327 GLU D C 1
ATOM 10302 O O . GLU D 1 306 ? 86.09919 35.13873 19.19944 1.000 45.32976 327 GLU D O 1
ATOM 10308 N N . PRO D 1 307 ? 85.26856 37.15846 19.63902 1.000 46.65951 328 PRO D N 1
ATOM 10309 C CA . PRO D 1 307 ? 84.70869 36.68176 20.91399 1.000 50.24277 328 PRO D CA 1
ATOM 10310 C C . PRO D 1 307 ? 83.71227 35.53426 20.74992 1.000 47.41713 328 PRO D C 1
ATOM 10311 O O . PRO D 1 307 ? 82.89515 35.50708 19.82375 1.000 45.13484 328 PRO D O 1
ATOM 10315 N N . LEU D 1 308 ? 83.82747 34.55200 21.64043 1.000 44.89987 329 LEU D N 1
ATOM 10316 C CA . LEU D 1 308 ? 82.99803 33.35381 21.64992 1.000 39.65477 329 LEU D CA 1
ATOM 10317 C C . LEU D 1 308 ? 81.84861 33.58355 22.61812 1.000 42.31714 329 LEU D C 1
ATOM 10318 O O . LEU D 1 308 ? 82.07780 33.79163 23.81219 1.000 45.46671 329 LEU D O 1
ATOM 10323 N N . ILE D 1 309 ? 80.62064 33.54628 22.11217 1.000 35.52452 330 ILE D N 1
ATOM 10324 C CA . ILE D 1 309 ? 79.41951 33.76191 22.91320 1.000 35.16503 330 ILE D CA 1
ATOM 10325 C C . ILE D 1 309 ? 78.58224 32.49384 22.84640 1.000 34.68287 330 ILE D C 1
ATOM 10326 O O . ILE D 1 309 ? 78.35526 31.95841 21.75598 1.000 36.29151 330 ILE D O 1
ATOM 10331 N N . PHE D 1 310 ? 78.14986 31.99355 24.00770 1.000 37.56199 331 PHE D N 1
ATOM 10332 C CA . PHE D 1 310 ? 77.31064 30.79853 24.02474 1.000 36.39181 331 PHE D CA 1
ATOM 10333 C C . PHE D 1 310 ? 76.41153 30.77850 25.25776 1.000 27.13299 331 PHE D C 1
ATOM 10334 O O . PHE D 1 310 ? 76.57932 31.56319 26.19265 1.000 33.13758 331 PHE D O 1
ATOM 10342 N N . LEU D 1 311 ? 75.42458 29.87909 25.22806 1.000 24.04239 332 LEU D N 1
ATOM 10343 C CA . LEU D 1 311 ? 74.48308 29.66612 26.32231 1.000 28.71360 332 LEU D CA 1
ATOM 10344 C C . LEU D 1 311 ? 74.69138 28.27631 26.90428 1.000 29.46317 332 LEU D C 1
ATOM 10345 O O . LEU D 1 311 ? 74.62724 27.28085 26.16922 1.000 27.72018 332 LEU D O 1
ATOM 10350 N N . GLU D 1 312 ? 74.95113 28.21837 28.21377 1.000 33.36691 333 GLU D N 1
ATOM 10351 C CA . GLU D 1 312 ? 74.81773 27.00745 29.02011 1.000 33.21005 333 GLU D CA 1
ATOM 10352 C C . GLU D 1 312 ? 73.42974 27.04123 29.65072 1.000 31.65927 333 GLU D C 1
ATOM 10353 O O . GLU D 1 312 ? 73.12077 27.96089 30.40808 1.000 34.99647 333 GLU D O 1
ATOM 10359 N N . VAL D 1 313 ? 72.59315 26.04993 29.35186 1.000 26.59880 334 VAL D N 1
ATOM 10360 C CA . VAL D 1 313 ? 71.20382 26.03172 29.78800 1.000 27.32707 334 VAL D CA 1
ATOM 10361 C C . VAL D 1 313 ? 70.95807 24.75255 30.57776 1.000 31.45016 334 VAL D C 1
ATOM 10362 O O . VAL D 1 313 ? 71.55963 23.70677 30.30741 1.000 25.77010 334 VAL D O 1
ATOM 10366 N N . PHE D 1 314 ? 70.08401 24.84353 31.58070 1.000 28.92586 335 PHE D N 1
ATOM 10367 C CA . PHE D 1 314 ? 69.86627 23.72315 32.48457 1.000 23.19307 335 PHE D CA 1
ATOM 10368 C C . PHE D 1 314 ? 68.39580 23.62706 32.86126 1.000 29.55163 335 PHE D C 1
ATOM 10369 O O . PHE D 1 314 ? 67.72371 24.64888 33.05192 1.000 27.23915 335 PHE D O 1
ATOM 10377 N N . LYS D 1 315 ? 67.90782 22.38679 32.96680 1.000 29.74388 336 LYS D N 1
ATOM 10378 C CA . LYS D 1 315 ? 66.58983 22.10231 33.53862 1.000 25.92267 336 LYS D CA 1
ATOM 10379 C C . LYS D 1 315 ? 66.76472 22.00063 35.05080 1.000 26.05715 336 LYS D C 1
ATOM 10380 O O . LYS D 1 315 ? 66.85364 20.91732 35.63266 1.000 23.65784 336 LYS D O 1
ATOM 10386 N N . ASN D 1 316 ? 66.81395 23.17225 35.68892 1.000 28.33585 337 ASN D N 1
ATOM 10387 C CA . ASN D 1 316 ? 67.17357 23.35944 37.09116 1.000 24.09831 337 ASN D CA 1
ATOM 10388 C C . ASN D 1 316 ? 66.95585 24.83558 37.40945 1.000 26.40576 337 ASN D C 1
ATOM 10389 O O . ASN D 1 316 ? 67.52202 25.70369 36.72810 1.000 25.92194 337 ASN D O 1
ATOM 10394 N N . PRO D 1 317 ? 66.15406 25.16975 38.42340 1.000 30.47908 338 PRO D N 1
ATOM 10395 C CA . PRO D 1 317 ? 65.88574 26.58159 38.71857 1.000 22.82590 338 PRO D CA 1
ATOM 10396 C C . PRO D 1 317 ? 67.07537 27.35285 39.27484 1.000 22.53209 338 PRO D C 1
ATOM 10397 O O . PRO D 1 317 ? 67.03062 28.58813 39.29907 1.000 31.60100 338 PRO D O 1
ATOM 10401 N N . ILE D 1 318 ? 68.10982 26.67917 39.76424 1.000 17.54407 339 ILE D N 1
ATOM 10402 C CA . ILE D 1 318 ? 69.26805 27.32998 40.37074 1.000 24.21586 339 ILE D CA 1
ATOM 10403 C C . ILE D 1 318 ? 70.51634 26.97498 39.57016 1.000 21.85461 339 ILE D C 1
ATOM 10404 O O . ILE D 1 318 ? 70.74636 25.80289 39.24914 1.000 27.65010 339 ILE D O 1
ATOM 10409 N N . TYR D 1 319 ? 71.30845 27.99159 39.22425 1.000 20.80328 340 TYR D N 1
ATOM 10410 C CA . TYR D 1 319 ? 72.61086 27.75614 38.61057 1.000 26.42247 340 TYR D CA 1
ATOM 10411 C C . TYR D 1 319 ? 73.60038 27.26389 39.65457 1.000 25.13460 340 TYR D C 1
ATOM 10412 O O . TYR D 1 319 ? 73.60398 27.73025 40.79538 1.000 33.51700 340 TYR D O 1
ATOM 10421 N N . SER D 1 320 ? 74.45120 26.32684 39.25052 1.000 24.18924 341 SER D N 1
ATOM 10422 C CA . SER D 1 320 ? 75.48705 25.80196 40.12246 1.000 26.97775 341 SER D CA 1
ATOM 10423 C C . SER D 1 320 ? 76.64914 25.31042 39.27493 1.000 24.79888 341 SER D C 1
ATOM 10424 O O . SER D 1 320 ? 76.44507 24.76932 38.18624 1.000 30.60679 341 SER D O 1
ATOM 10427 N N . ASP D 1 321 ? 77.86351 25.50006 39.77871 1.000 25.39241 342 ASP D N 1
ATOM 10428 C CA . ASP D 1 321 ? 79.02722 24.85440 39.19432 1.000 31.85887 342 ASP D CA 1
ATOM 10429 C C . ASP D 1 321 ? 80.09300 24.73016 40.27062 1.000 31.19005 342 ASP D C 1
ATOM 10430 O O . ASP D 1 321 ? 79.99389 25.33139 41.34357 1.000 33.45613 342 ASP D O 1
ATOM 10435 N N . ILE D 1 322 ? 81.11717 23.94649 39.96710 1.000 32.34099 343 ILE D N 1
ATOM 10436 C CA . ILE D 1 322 ? 82.23287 23.74067 40.87368 1.000 30.05979 343 ILE D CA 1
ATOM 10437 C C . ILE D 1 322 ? 83.49104 23.80830 40.03156 1.000 33.65811 343 ILE D C 1
ATOM 10438 O O . ILE D 1 322 ? 83.64654 23.03860 39.07509 1.000 29.87172 343 ILE D O 1
ATOM 10443 N N . SER D 1 323 ? 84.39466 24.70736 40.39284 1.000 37.14976 344 SER D N 1
ATOM 10444 C CA . SER D 1 323 ? 85.58830 24.91329 39.59435 1.000 32.61685 344 SER D CA 1
ATOM 10445 C C . SER D 1 323 ? 86.71361 24.03755 40.13739 1.000 33.14822 344 SER D C 1
ATOM 10446 O O . SER D 1 323 ? 86.88298 23.90010 41.35267 1.000 31.01237 344 SER D O 1
ATOM 10449 N N . LEU D 1 324 ? 87.47117 23.42535 39.22629 1.000 38.19375 345 LEU D N 1
ATOM 10450 C CA . LEU D 1 324 ? 88.57545 22.56460 39.62969 1.000 40.42083 345 LEU D CA 1
ATOM 10451 C C . LEU D 1 324 ? 89.59825 23.34735 40.44990 1.000 38.99785 345 LEU D C 1
ATOM 10452 O O . LEU D 1 324 ? 90.08326 22.87398 41.48740 1.000 41.16009 345 LEU D O 1
ATOM 10457 N N . ASN D 1 325 ? 89.93635 24.55715 39.99025 1.000 37.04430 346 ASN D N 1
ATOM 10458 C CA . ASN D 1 325 ? 90.91853 25.38629 40.68202 1.000 43.33566 346 ASN D CA 1
ATOM 10459 C C . ASN D 1 325 ? 90.50031 25.65944 42.12105 1.000 38.31549 346 ASN D C 1
ATOM 10460 O O . ASN D 1 325 ? 91.30788 25.52574 43.04380 1.000 34.30018 346 ASN D O 1
ATOM 10465 N N . LYS D 1 326 ? 89.24149 26.06074 42.32993 1.000 35.74786 347 LYS D N 1
ATOM 10466 C CA . LYS D 1 326 ? 88.76405 26.32289 43.68612 1.000 38.94659 347 LYS D CA 1
ATOM 10467 C C . LYS D 1 326 ? 88.77183 25.06127 44.53621 1.000 43.07907 347 LYS D C 1
ATOM 10468 O O . LYS D 1 326 ? 89.14705 25.10239 45.71265 1.000 36.13319 347 LYS D O 1
ATOM 10474 N N . TRP D 1 327 ? 88.34945 23.93703 43.95809 1.000 43.89317 348 TRP D N 1
ATOM 10475 C CA . TRP D 1 327 ? 88.36109 22.67146 44.68123 1.000 36.70546 348 TRP D CA 1
ATOM 10476 C C . TRP D 1 327 ? 89.76043 22.35768 45.20123 1.000 37.71916 348 TRP D C 1
ATOM 10477 O O . TRP D 1 327 ? 89.93604 22.00978 46.37485 1.000 41.59442 348 TRP D O 1
ATOM 10488 N N . LEU D 1 328 ? 90.77561 22.49523 44.33929 1.000 33.47971 349 LEU D N 1
ATOM 10489 C CA . LEU D 1 328 ? 92.15106 22.20997 44.75262 1.000 33.75737 349 LEU D CA 1
ATOM 10490 C C . LEU D 1 328 ? 92.66693 23.27260 45.72063 1.000 43.48670 349 LEU D C 1
ATOM 10491 O O . LEU D 1 328 ? 93.39877 22.96396 46.66964 1.000 46.72127 349 LEU D O 1
ATOM 10496 N N . ALA D 1 329 ? 92.28614 24.53257 45.49617 1.000 41.34283 350 ALA D N 1
ATOM 10497 C CA . ALA D 1 329 ? 92.73462 25.63102 46.34249 1.000 31.70928 350 ALA D CA 1
ATOM 10498 C C . ALA D 1 329 ? 92.21652 25.49402 47.76325 1.000 39.95604 350 ALA D C 1
ATOM 10499 O O . ALA D 1 329 ? 92.89236 25.90283 48.71144 1.000 39.90866 350 ALA D O 1
ATOM 10501 N N . THR D 1 330 ? 91.01985 24.93930 47.93440 1.000 46.06644 351 THR D N 1
ATOM 10502 C CA . THR D 1 330 ? 90.48380 24.79100 49.27927 1.000 41.70384 351 THR D CA 1
ATOM 10503 C C . THR D 1 330 ? 90.92285 23.50462 49.95956 1.000 41.18018 351 THR D C 1
ATOM 10504 O O . THR D 1 330 ? 90.63687 23.32710 51.14758 1.000 50.09976 351 THR D O 1
ATOM 10508 N N . SER D 1 331 ? 91.57820 22.64155 49.26432 1.000 39.90704 352 SER D N 1
ATOM 10509 C CA . SER D 1 331 ? 92.06973 21.34805 49.69786 1.000 45.59318 352 SER D CA 1
ATOM 10510 C C . SER D 1 331 ? 93.47885 21.46512 50.25937 1.000 44.08102 352 SER D C 1
ATOM 10511 O O . SER D 1 331 ? 94.29189 22.24082 49.75353 1.000 46.94972 352 SER D O 1
ATOM 10514 N N . PRO D 1 332 ? 93.75704 20.71055 51.31984 1.000 45.42896 353 PRO D N 1
ATOM 10515 C CA . PRO D 1 332 ? 95.10518 20.69988 51.89656 1.000 42.47056 353 PRO D CA 1
ATOM 10516 C C . PRO D 1 332 ? 96.15898 20.38551 50.84490 1.000 42.20113 353 PRO D C 1
ATOM 10517 O O . PRO D 1 332 ? 95.98260 19.49332 50.01105 1.000 47.14949 353 PRO D O 1
ATOM 10521 N N . THR D 1 333 ? 97.26236 21.14000 50.88596 1.000 42.34453 354 THR D N 1
ATOM 10522 C CA . THR D 1 333 ? 98.29884 21.03394 49.86669 1.000 43.80106 354 THR D CA 1
ATOM 10523 C C . THR D 1 333 ? 99.02213 19.69763 49.91760 1.000 40.15868 354 THR D C 1
ATOM 10524 O O . THR D 1 333 ? 99.40673 19.18826 48.86671 1.000 45.31362 354 THR D O 1
ATOM 10528 N N . GLN D 1 334 ? 99.24086 19.12377 51.10379 1.000 40.21993 355 GLN D N 1
ATOM 10529 C CA . GLN D 1 334 ? 99.83980 17.79237 51.15280 1.000 49.28307 355 GLN D CA 1
ATOM 10530 C C . GLN D 1 334 ? 98.98220 16.79550 50.38591 1.000 47.94311 355 GLN D C 1
ATOM 10531 O O . GLN D 1 334 ? 99.50560 15.94100 49.66511 1.000 42.54221 355 GLN D O 1
ATOM 10537 N N . MET D 1 335 ? 97.65712 16.94990 50.46482 1.000 47.92025 356 MET D N 1
ATOM 10538 C CA . MET D 1 335 ? 96.74007 16.08796 49.72452 1.000 42.32619 356 MET D CA 1
ATOM 10539 C C . MET D 1 335 ? 96.84327 16.31703 48.21790 1.000 46.75916 356 MET D C 1
ATOM 10540 O O . MET D 1 335 ? 97.00100 15.36263 47.44407 1.000 41.48307 356 MET D O 1
ATOM 10545 N N . VAL D 1 336 ? 96.75831 17.58098 47.78275 1.000 43.18660 357 VAL D N 1
ATOM 10546 C CA . VAL D 1 336 ? 96.81350 17.89301 46.35376 1.000 43.90101 357 VAL D CA 1
ATOM 10547 C C . VAL D 1 336 ? 98.14294 17.44481 45.75695 1.000 42.86816 357 VAL D C 1
ATOM 10548 O O . VAL D 1 336 ? 98.19490 16.90657 44.64156 1.000 44.42087 357 VAL D O 1
ATOM 10552 N N . SER D 1 337 ? 99.23117 17.64117 46.50354 1.000 36.14735 358 SER D N 1
ATOM 10553 C CA . SER D 1 337 ? 100.55821 17.24372 46.04515 1.000 48.50938 358 SER D CA 1
ATOM 10554 C C . SER D 1 337 ? 100.68418 15.73150 45.97291 1.000 45.73417 358 SER D C 1
ATOM 10555 O O . SER D 1 337 ? 101.21520 15.19315 44.99778 1.000 52.58126 358 SER D O 1
ATOM 10558 N N . ASP D 1 338 ? 100.20440 15.03694 47.00771 1.000 40.90201 359 ASP D N 1
ATOM 10559 C CA . ASP D 1 338 ? 100.19772 13.58210 47.00023 1.000 44.81947 359 ASP D CA 1
ATOM 10560 C C . ASP D 1 338 ? 99.40815 13.04256 45.81418 1.000 49.68910 359 ASP D C 1
ATOM 10561 O O . ASP D 1 338 ? 99.73592 11.98348 45.26065 1.000 47.54663 359 ASP D O 1
ATOM 10566 N N . HIS D 1 339 ? 98.35999 13.76290 45.41647 1.000 48.84557 360 HIS D N 1
ATOM 10567 C CA . HIS D 1 339 ? 97.53529 13.32818 44.29723 1.000 42.59983 360 HIS D CA 1
ATOM 10568 C C . HIS D 1 339 ? 98.24408 13.53525 42.96773 1.000 43.80224 360 HIS D C 1
ATOM 10569 O O . HIS D 1 339 ? 98.40283 12.59568 42.17826 1.000 46.26609 360 HIS D O 1
ATOM 10576 N N . LEU D 1 340 ? 98.70444 14.75403 42.71407 1.000 49.98253 361 LEU D N 1
ATOM 10577 C CA . LEU D 1 340 ? 99.10769 15.12524 41.36800 1.000 52.34071 361 LEU D CA 1
ATOM 10578 C C . LEU D 1 340 ? 100.59797 14.92520 41.09418 1.000 56.27190 361 LEU D C 1
ATOM 10579 O O . LEU D 1 340 ? 101.02873 15.17576 39.96434 1.000 48.97050 361 LEU D O 1
ATOM 10584 N N . ASN D 1 341 ? 101.37797 14.43395 42.07498 1.000 56.21875 362 ASN D N 1
ATOM 10585 C CA . ASN D 1 341 ? 102.83455 14.20187 41.93633 1.000 55.83095 362 ASN D CA 1
ATOM 10586 C C . ASN D 1 341 ? 103.56560 15.48002 41.54446 1.000 64.17446 362 ASN D C 1
ATOM 10587 O O . ASN D 1 341 ? 104.44205 15.48393 40.66646 1.000 61.83440 362 ASN D O 1
ATOM 10592 N N . ILE D 1 342 ? 103.15983 16.56616 42.21919 1.000 66.45100 363 ILE D N 1
ATOM 10593 C CA . ILE D 1 342 ? 103.61682 17.94602 42.06333 1.000 60.60250 363 ILE D CA 1
ATOM 10594 C C . ILE D 1 342 ? 104.13650 18.38998 43.42569 1.000 72.10996 363 ILE D C 1
ATOM 10595 O O . ILE D 1 342 ? 103.57392 18.02125 44.45259 1.000 65.65669 363 ILE D O 1
ATOM 10600 N N . SER D 1 343 ? 105.13854 19.28287 43.44701 1.000 79.08076 364 SER D N 1
ATOM 10601 C CA . SER D 1 343 ? 105.61636 19.78338 44.74233 1.000 78.05675 364 SER D CA 1
ATOM 10602 C C . SER D 1 343 ? 104.57139 20.70671 45.38336 1.000 81.60525 364 SER D C 1
ATOM 10603 O O . SER D 1 343 ? 103.77946 21.32832 44.68130 1.000 81.23074 364 SER D O 1
ATOM 10606 N N . PRO D 1 344 ? 104.54505 20.80674 46.72490 1.000 75.59106 365 PRO D N 1
ATOM 10607 C CA . PRO D 1 344 ? 103.59934 21.75054 47.35365 1.000 70.74736 365 PRO D CA 1
ATOM 10608 C C . PRO D 1 344 ? 103.74914 23.19329 46.90652 1.000 76.22115 365 PRO D C 1
ATOM 10609 O O . PRO D 1 344 ? 102.74991 23.93228 46.85786 1.000 73.93483 365 PRO D O 1
ATOM 10613 N N . GLU D 1 345 ? 104.98085 23.64630 46.65462 1.000 81.07357 366 GLU D N 1
ATOM 10614 C CA . GLU D 1 345 ? 105.18130 25.07001 46.40947 1.000 86.20087 366 GLU D CA 1
ATOM 10615 C C . GLU D 1 345 ? 104.51289 25.44916 45.08570 1.000 85.08531 366 GLU D C 1
ATOM 10616 O O . GLU D 1 345 ? 103.85089 26.48680 44.99325 1.000 83.02341 366 GLU D O 1
ATOM 10622 N N . THR D 1 346 ? 104.65562 24.57442 44.06597 1.000 79.91476 367 THR D N 1
ATOM 10623 C CA . THR D 1 346 ? 103.93744 24.69913 42.78828 1.000 78.17530 367 THR D CA 1
ATOM 10624 C C . THR D 1 346 ? 102.43985 24.60298 42.94202 1.000 81.26101 367 THR D C 1
ATOM 10625 O O . THR D 1 346 ? 101.69175 25.25953 42.20137 1.000 84.94877 367 THR D O 1
ATOM 10629 N N . VAL D 1 347 ? 101.96988 23.73880 43.84068 1.000 82.74138 368 VAL D N 1
ATOM 10630 C CA . VAL D 1 347 ? 100.53180 23.72311 44.09079 1.000 81.28153 368 VAL D CA 1
ATOM 10631 C C . VAL D 1 347 ? 100.09434 25.09001 44.60148 1.000 81.01219 368 VAL D C 1
ATOM 10632 O O . VAL D 1 347 ? 99.03326 25.60795 44.22008 1.000 76.98273 368 VAL D O 1
ATOM 10636 N N . GLU D 1 348 ? 100.93607 25.72542 45.42380 1.000 86.20998 369 GLU D N 1
ATOM 10637 C CA . GLU D 1 348 ? 100.61922 27.02710 46.03292 1.000 85.04969 369 GLU D CA 1
ATOM 10638 C C . GLU D 1 348 ? 100.48129 28.17490 45.02651 1.000 83.17374 369 GLU D C 1
ATOM 10639 O O . GLU D 1 348 ? 99.97597 29.24081 45.40344 1.000 66.57129 369 GLU D O 1
ATOM 10645 N N . GLN D 1 349 ? 100.91041 28.00200 43.76841 1.000 87.63147 370 GLN D N 1
ATOM 10646 C CA . GLN D 1 349 ? 100.82407 29.05952 42.75496 1.000 82.97922 370 GLN D CA 1
ATOM 10647 C C . GLN D 1 349 ? 99.71073 28.82050 41.72714 1.000 80.36262 370 GLN D C 1
ATOM 10648 O O . GLN D 1 349 ? 99.66341 29.51103 40.70751 1.000 75.22742 370 GLN D O 1
ATOM 10654 N N . PHE D 1 350 ? 98.86946 27.79911 41.92487 1.000 83.83247 371 PHE D N 1
ATOM 10655 C CA . PHE D 1 350 ? 97.68919 27.66370 41.07960 1.000 85.39263 371 PHE D CA 1
ATOM 10656 C C . PHE D 1 350 ? 96.70491 28.79795 41.38586 1.000 74.17065 371 PHE D C 1
ATOM 10657 O O . PHE D 1 350 ? 96.71225 29.36461 42.48282 1.000 65.03228 371 PHE D O 1
ATOM 10665 N N . PRO D 1 351 ? 95.85159 29.16509 40.43384 1.000 73.20915 372 PRO D N 1
ATOM 10666 C CA . PRO D 1 351 ? 94.88652 30.23271 40.71022 1.000 64.30327 372 PRO D CA 1
ATOM 10667 C C . PRO D 1 351 ? 93.87178 29.79664 41.75800 1.000 60.73638 372 PRO D C 1
ATOM 10668 O O . PRO D 1 351 ? 93.55782 28.61479 41.91527 1.000 59.70646 372 PRO D O 1
ATOM 10672 N N . LYS D 1 352 ? 93.35615 30.77909 42.48800 1.000 61.12524 373 LYS D N 1
ATOM 10673 C CA . LYS D 1 352 ? 92.46269 30.48708 43.60525 1.000 66.77343 373 LYS D CA 1
ATOM 10674 C C . LYS D 1 352 ? 91.19062 31.32255 43.54030 1.000 69.72148 373 LYS D C 1
ATOM 10675 O O . LYS D 1 352 ? 90.11848 30.81160 43.20918 1.000 61.03770 373 LYS D O 1
ATOM 10681 N N . VAL E 1 15 ? 90.46042 -14.05301 48.27749 1.000 68.49139 36 VAL E N 1
ATOM 10682 C CA . VAL E 1 15 ? 91.04588 -12.80613 47.79511 1.000 75.54924 36 VAL E CA 1
ATOM 10683 C C . VAL E 1 15 ? 91.24370 -12.92633 46.28897 1.000 72.97861 36 VAL E C 1
ATOM 10684 O O . VAL E 1 15 ? 91.99263 -13.79545 45.82749 1.000 67.11751 36 VAL E O 1
ATOM 10688 N N . PRO E 1 16 ? 90.57540 -12.05955 45.53518 1.000 76.78339 37 PRO E N 1
ATOM 10689 C CA . PRO E 1 16 ? 90.39762 -12.27000 44.11453 1.000 65.00200 37 PRO E CA 1
ATOM 10690 C C . PRO E 1 16 ? 91.73008 -12.15957 43.34391 1.000 59.25065 37 PRO E C 1
ATOM 10691 O O . PRO E 1 16 ? 92.66661 -11.47978 43.81490 1.000 56.22981 37 PRO E O 1
ATOM 10695 N N . PRO E 1 17 ? 91.83643 -12.79927 42.17483 1.000 59.60351 38 PRO E N 1
ATOM 10696 C CA . PRO E 1 17 ? 93.07093 -12.73089 41.37940 1.000 55.85442 38 PRO E CA 1
ATOM 10697 C C . PRO E 1 17 ? 93.39162 -11.32246 40.90423 1.000 57.73791 38 PRO E C 1
ATOM 10698 O O . PRO E 1 17 ? 92.49879 -10.49975 40.69500 1.000 53.71275 38 PRO E O 1
ATOM 10702 N N . ILE E 1 18 ? 94.69115 -11.06755 40.71489 1.000 61.69401 39 ILE E N 1
ATOM 10703 C CA . ILE E 1 18 ? 95.18154 -9.78590 40.21197 1.000 60.08195 39 ILE E CA 1
ATOM 10704 C C . ILE E 1 18 ? 94.65711 -9.45977 38.82139 1.000 61.63450 39 ILE E C 1
ATOM 10705 O O . ILE E 1 18 ? 94.62605 -8.28526 38.43153 1.000 57.11465 39 ILE E O 1
ATOM 10710 N N . THR E 1 19 ? 94.25777 -10.46956 38.04814 1.000 57.04993 40 THR E N 1
ATOM 10711 C CA . THR E 1 19 ? 93.77713 -10.23517 36.69354 1.000 54.75331 40 THR E CA 1
ATOM 10712 C C . THR E 1 19 ? 92.29269 -9.89187 36.62427 1.000 52.66313 40 THR E C 1
ATOM 10713 O O . THR E 1 19 ? 91.80805 -9.53496 35.54786 1.000 49.23443 40 THR E O 1
ATOM 10717 N N . ASP E 1 20 ? 91.55954 -9.98957 37.72929 1.000 49.70574 41 ASP E N 1
ATOM 10718 C CA . ASP E 1 20 ? 90.19577 -9.47899 37.74876 1.000 44.98968 41 ASP E CA 1
ATOM 10719 C C . ASP E 1 20 ? 90.19557 -7.94819 37.70392 1.000 44.38079 41 ASP E C 1
ATOM 10720 O O . ASP E 1 20 ? 91.14616 -7.27705 38.12466 1.000 50.68941 41 ASP E O 1
ATOM 10725 N N . HIS E 1 21 ? 89.10247 -7.39162 37.18512 1.000 38.85900 42 HIS E N 1
ATOM 10726 C CA . HIS E 1 21 ? 89.03486 -5.95070 36.96387 1.000 37.08826 42 HIS E CA 1
ATOM 10727 C C . HIS E 1 21 ? 87.60970 -5.52357 36.62698 1.000 40.39008 42 HIS E C 1
ATOM 10728 O O . HIS E 1 21 ? 86.86246 -6.28670 36.00734 1.000 36.06106 42 HIS E O 1
ATOM 10735 N N . GLY E 1 22 ? 87.21373 -4.32646 37.05988 1.000 33.70425 43 GLY E N 1
ATOM 10736 C CA . GLY E 1 22 ? 85.97216 -3.73282 36.60809 1.000 36.67127 43 GLY E CA 1
ATOM 10737 C C . GLY E 1 22 ? 84.72936 -4.24026 37.31115 1.000 36.87472 43 GLY E C 1
ATOM 10738 O O . GLY E 1 22 ? 84.75744 -5.11493 38.18048 1.000 39.93928 43 GLY E O 1
ATOM 10739 N N . THR E 1 23 ? 83.60311 -3.65998 36.90109 1.000 34.94409 44 THR E N 1
ATOM 10740 C CA . THR E 1 23 ? 82.30044 -3.95876 37.48609 1.000 31.72044 44 THR E CA 1
ATOM 10741 C C . THR E 1 23 ? 81.65233 -5.08829 36.69607 1.000 42.69600 44 THR E C 1
ATOM 10742 O O . THR E 1 23 ? 81.15873 -4.88936 35.57889 1.000 38.81106 44 THR E O 1
ATOM 10746 N N . VAL E 1 24 ? 81.61379 -6.26891 37.30866 1.000 43.78910 45 VAL E N 1
ATOM 10747 C CA . VAL E 1 24 ? 80.84744 -7.40145 36.81252 1.000 42.15973 45 VAL E CA 1
ATOM 10748 C C . VAL E 1 24 ? 79.78859 -7.70302 37.85964 1.000 39.46979 45 VAL E C 1
ATOM 10749 O O . VAL E 1 24 ? 80.07020 -7.69968 39.06694 1.000 42.64862 45 VAL E O 1
ATOM 10753 N N . SER E 1 25 ? 78.56729 -7.94510 37.39608 1.000 36.19049 46 SER E N 1
ATOM 10754 C CA . SER E 1 25 ? 77.47452 -8.27902 38.29399 1.000 34.64728 46 SER E CA 1
ATOM 10755 C C . SER E 1 25 ? 77.80624 -9.53529 39.09572 1.000 43.28909 46 SER E C 1
ATOM 10756 O O . SER E 1 25 ? 78.72983 -10.28739 38.77773 1.000 43.91893 46 SER E O 1
ATOM 10759 N N . ASN E 1 26 ? 77.06671 -9.72914 40.18239 1.000 34.69789 47 ASN E N 1
ATOM 10760 C CA . ASN E 1 26 ? 77.09680 -11.01784 40.85244 1.000 35.10398 47 ASN E CA 1
ATOM 10761 C C . ASN E 1 26 ? 76.63488 -12.10620 39.89680 1.000 34.66357 47 ASN E C 1
ATOM 10762 O O . ASN E 1 26 ? 75.69746 -11.91585 39.11678 1.000 29.67956 47 ASN E O 1
ATOM 10767 N N . LEU E 1 27 ? 77.32137 -13.24120 39.93987 1.000 33.18428 48 LEU E N 1
ATOM 10768 C CA . LEU E 1 27 ? 76.99842 -14.35780 39.07169 1.000 27.16844 48 LEU E CA 1
ATOM 10769 C C . LEU E 1 27 ? 76.69199 -15.63946 39.83904 1.000 27.00589 48 LEU E C 1
ATOM 10770 O O . LEU E 1 27 ? 76.48840 -16.68007 39.20558 1.000 28.58950 48 LEU E O 1
ATOM 10775 N N . ARG E 1 28 ? 76.61065 -15.58979 41.17064 1.000 30.92460 49 ARG E N 1
ATOM 10776 C CA . ARG E 1 28 ? 76.52927 -16.77765 42.01315 1.000 33.20766 49 ARG E CA 1
ATOM 10777 C C . ARG E 1 28 ? 75.36348 -16.59440 42.98330 1.000 32.03786 49 ARG E C 1
ATOM 10778 O O . ARG E 1 28 ? 75.23215 -15.53121 43.59793 1.000 33.54999 49 ARG E O 1
ATOM 10786 N N . PHE E 1 29 ? 74.52406 -17.62129 43.13519 1.000 28.57495 50 PHE E N 1
ATOM 10787 C CA . PHE E 1 29 ? 73.49666 -17.58573 44.17201 1.000 29.16496 50 PHE E CA 1
ATOM 10788 C C . PHE E 1 29 ? 73.22835 -19.00370 44.64850 1.000 32.34607 50 PHE E C 1
ATOM 10789 O O . PHE E 1 29 ? 73.09171 -19.92563 43.83811 1.000 29.00287 50 PHE E O 1
ATOM 10797 N N . SER E 1 30 ? 73.16365 -19.16808 45.96339 1.000 30.95724 51 SER E N 1
ATOM 10798 C CA . SER E 1 30 ? 73.03788 -20.48449 46.56517 1.000 24.52945 51 SER E CA 1
ATOM 10799 C C . SER E 1 30 ? 71.57204 -20.84751 46.75178 1.000 30.21743 51 SER E C 1
ATOM 10800 O O . SER E 1 30 ? 70.75930 -20.01455 47.15868 1.000 33.56028 51 SER E O 1
ATOM 10803 N N . PHE E 1 31 ? 71.22990 -22.08862 46.40838 1.000 38.66289 52 PHE E N 1
ATOM 10804 C CA . PHE E 1 31 ? 69.90036 -22.57946 46.73499 1.000 39.66364 52 PHE E CA 1
ATOM 10805 C C . PHE E 1 31 ? 69.67987 -22.57541 48.24115 1.000 35.82723 52 PHE E C 1
ATOM 10806 O O . PHE E 1 31 ? 68.54058 -22.44952 48.69868 1.000 36.00395 52 PHE E O 1
ATOM 10814 N N . SER E 1 32 ? 70.75525 -22.69179 49.02734 1.000 35.71434 53 SER E N 1
ATOM 10815 C CA . SER E 1 32 ? 70.61890 -22.63335 50.47882 1.000 31.45604 53 SER E CA 1
ATOM 10816 C C . SER E 1 32 ? 70.22325 -21.24576 50.96043 1.000 31.31367 53 SER E C 1
ATOM 10817 O O . SER E 1 32 ? 69.80448 -21.09622 52.11031 1.000 32.41322 53 SER E O 1
ATOM 10820 N N . ASP E 1 33 ? 70.36090 -20.22487 50.11869 1.000 38.22186 54 ASP E N 1
ATOM 10821 C CA . ASP E 1 33 ? 69.91222 -18.88222 50.45683 1.000 38.99285 54 ASP E CA 1
ATOM 10822 C C . ASP E 1 33 ? 68.52375 -18.57059 49.93057 1.000 34.73655 54 ASP E C 1
ATOM 10823 O O . ASP E 1 33 ? 68.02874 -17.45667 50.14648 1.000 40.51398 54 ASP E O 1
ATOM 10828 N N . ALA E 1 34 ? 67.87691 -19.52503 49.28136 1.000 36.15930 55 ALA E N 1
ATOM 10829 C CA . ALA E 1 34 ? 66.54677 -19.27467 48.77123 1.000 31.30488 55 ALA E CA 1
ATOM 10830 C C . ALA E 1 34 ? 65.49421 -19.70083 49.78674 1.000 31.69663 55 ALA E C 1
ATOM 10831 O O . ALA E 1 34 ? 65.69038 -20.62880 50.57977 1.000 39.65135 55 ALA E O 1
ATOM 10833 N N . HIS E 1 35 ? 64.38331 -18.97727 49.78711 1.000 31.69351 56 HIS E N 1
ATOM 10834 C CA . HIS E 1 35 ? 63.30980 -19.28029 50.71819 1.000 34.56281 56 HIS E CA 1
ATOM 10835 C C . HIS E 1 35 ? 62.73052 -20.65582 50.41661 1.000 30.79210 56 HIS E C 1
ATOM 10836 O O . HIS E 1 35 ? 62.56447 -21.03178 49.25537 1.000 37.73362 56 HIS E O 1
ATOM 10843 N N . MET E 1 36 ? 62.41930 -21.41033 51.46707 0.000 33.13275 57 MET E N 1
ATOM 10844 C CA . MET E 1 36 ? 61.96300 -22.79033 51.32763 0.000 33.13966 57 MET E CA 1
ATOM 10845 C C . MET E 1 36 ? 60.47329 -22.87023 51.63132 0.000 32.20005 57 MET E C 1
ATOM 10846 O O . MET E 1 36 ? 60.04991 -22.66451 52.77395 0.000 33.04812 57 MET E O 1
ATOM 10851 N N . ARG E 1 37 ? 59.68509 -23.17128 50.60294 1.000 23.44486 58 ARG E N 1
ATOM 10852 C CA . ARG E 1 37 ? 58.27534 -23.50635 50.77393 1.000 30.63158 58 ARG E CA 1
ATOM 10853 C C . ARG E 1 37 ? 58.17307 -24.97736 51.16775 1.000 32.38998 58 ARG E C 1
ATOM 10854 O O . ARG E 1 37 ? 58.52854 -25.86453 50.38016 1.000 33.63816 58 ARG E O 1
ATOM 10862 N N . ILE E 1 38 ? 57.70301 -25.24343 52.39754 1.000 32.95480 59 ILE E N 1
ATOM 10863 C CA . ILE E 1 38 ? 57.55386 -26.60243 52.90875 1.000 36.14777 59 ILE E CA 1
ATOM 10864 C C . ILE E 1 38 ? 56.07637 -26.96377 52.84396 1.000 35.70411 59 ILE E C 1
ATOM 10865 O O . ILE E 1 38 ? 55.20695 -26.18738 53.26997 1.000 33.50703 59 ILE E O 1
ATOM 10870 N N . GLU E 1 39 ? 55.77897 -28.14692 52.31610 1.000 32.09547 60 GLU E N 1
ATOM 10871 C CA . GLU E 1 39 ? 54.42029 -28.63965 52.17803 1.000 32.49161 60 GLU E CA 1
ATOM 10872 C C . GLU E 1 39 ? 54.33258 -30.05741 52.72109 1.000 33.15943 60 GLU E C 1
ATOM 10873 O O . GLU E 1 39 ? 55.33411 -30.78215 52.78126 1.000 30.09477 60 GLU E O 1
ATOM 10879 N N . GLU E 1 40 ? 53.11163 -30.46088 53.05882 1.000 33.64559 61 GLU E N 1
ATOM 10880 C CA . GLU E 1 40 ? 52.83258 -31.86890 53.28031 1.000 42.65166 61 GLU E CA 1
ATOM 10881 C C . GLU E 1 40 ? 53.26675 -32.64490 52.03761 1.000 42.65587 61 GLU E C 1
ATOM 10882 O O . GLU E 1 40 ? 52.69178 -32.48240 50.95788 1.000 51.01446 61 GLU E O 1
ATOM 10888 N N . GLY E 1 41 ? 54.30351 -33.46776 52.16425 1.000 34.20379 62 GLY E N 1
ATOM 10889 C CA . GLY E 1 41 ? 54.75443 -34.29219 51.05999 1.000 38.48382 62 GLY E CA 1
ATOM 10890 C C . GLY E 1 41 ? 55.95590 -33.77879 50.28876 1.000 30.49639 62 GLY E C 1
ATOM 10891 O O . GLY E 1 41 ? 56.41992 -34.47882 49.37778 1.000 24.04574 62 GLY E O 1
ATOM 10892 N N . GLY E 1 42 ? 56.50135 -32.61326 50.62576 1.000 29.93515 63 GLY E N 1
ATOM 10893 C CA . GLY E 1 42 ? 57.70266 -32.19729 49.92230 1.000 31.25252 63 GLY E CA 1
ATOM 10894 C C . GLY E 1 42 ? 57.99352 -30.73136 50.12665 1.000 34.94313 63 GLY E C 1
ATOM 10895 O O . GLY E 1 42 ? 57.26044 -30.01760 50.80417 1.000 40.99872 63 GLY E O 1
ATOM 10896 N N . TRP E 1 43 ? 59.08814 -30.28306 49.51133 1.000 26.92671 64 TRP E N 1
ATOM 10897 C CA . TRP E 1 43 ? 59.47065 -28.87913 49.61246 1.000 31.71359 64 TRP E CA 1
ATOM 10898 C C . TRP E 1 43 ? 60.03523 -28.36084 48.29257 1.000 30.76507 64 TRP E C 1
ATOM 10899 O O . TRP E 1 43 ? 60.41304 -29.12672 47.39970 1.000 28.93805 64 TRP E O 1
ATOM 10910 N N . THR E 1 44 ? 60.06744 -27.03067 48.17277 1.000 31.48642 65 THR E N 1
ATOM 10911 C CA . THR E 1 44 ? 60.50554 -26.38620 46.93757 1.000 29.78943 65 THR E CA 1
ATOM 10912 C C . THR E 1 44 ? 61.18593 -25.05444 47.24369 1.000 25.83836 65 THR E C 1
ATOM 10913 O O . THR E 1 44 ? 60.87646 -24.39883 48.24251 1.000 27.71991 65 THR E O 1
ATOM 10917 N N . ARG E 1 45 ? 62.14019 -24.67760 46.38821 1.000 23.99413 66 ARG E N 1
ATOM 10918 C CA . ARG E 1 45 ? 62.78647 -23.36871 46.47324 1.000 24.32115 66 ARG E CA 1
ATOM 10919 C C . ARG E 1 45 ? 63.29707 -22.98053 45.09337 1.000 28.63928 66 ARG E C 1
ATOM 10920 O O . ARG E 1 45 ? 63.49864 -23.83596 44.23616 1.000 24.79804 66 ARG E O 1
ATOM 10928 N N . GLU E 1 46 ? 63.43742 -21.67628 44.85027 1.000 31.41442 67 GLU E N 1
ATOM 10929 C CA . GLU E 1 46 ? 63.76472 -21.20940 43.50453 1.000 25.58155 67 GLU E CA 1
ATOM 10930 C C . GLU E 1 46 ? 64.83658 -20.12697 43.52189 1.000 20.06276 67 GLU E C 1
ATOM 10931 O O . GLU E 1 46 ? 65.00977 -19.40772 44.50568 1.000 24.78162 67 GLU E O 1
ATOM 10937 N N . VAL E 1 47 ? 65.55875 -20.03057 42.40313 1.000 18.24451 68 VAL E N 1
ATOM 10938 C CA . VAL E 1 47 ? 66.54069 -18.97858 42.13904 1.000 25.13746 68 VAL E CA 1
ATOM 10939 C C . VAL E 1 47 ? 66.19037 -18.33278 40.80139 1.000 20.79949 68 VAL E C 1
ATOM 10940 O O . VAL E 1 47 ? 66.26270 -18.98939 39.75264 1.000 25.97593 68 VAL E O 1
ATOM 10944 N N . THR E 1 48 ? 65.78942 -17.05782 40.84295 1.000 18.76225 69 THR E N 1
ATOM 10945 C CA . THR E 1 48 ? 65.32801 -16.30545 39.67520 1.000 21.01931 69 THR E CA 1
ATOM 10946 C C . THR E 1 48 ? 66.04522 -14.96570 39.57150 1.000 17.41152 69 THR E C 1
ATOM 10947 O O . THR E 1 48 ? 66.98799 -14.70871 40.32333 1.000 19.13370 69 THR E O 1
ATOM 10951 N N . ASN E 1 49 ? 65.61515 -14.10458 38.64228 1.000 23.60922 70 ASN E N 1
ATOM 10952 C CA . ASN E 1 49 ? 66.21244 -12.77494 38.56300 1.000 22.33612 70 ASN E CA 1
ATOM 10953 C C . ASN E 1 49 ? 65.78614 -11.88100 39.71977 1.000 18.92166 70 ASN E C 1
ATOM 10954 O O . ASN E 1 49 ? 66.30366 -10.76660 39.84261 1.000 13.37930 70 ASN E O 1
ATOM 10959 N N . ARG E 1 50 ? 64.85417 -12.34021 40.55841 1.000 22.50384 71 ARG E N 1
ATOM 10960 C CA . ARG E 1 50 ? 64.60678 -11.68043 41.83090 1.000 24.46213 71 ARG E CA 1
ATOM 10961 C C . ARG E 1 50 ? 65.68786 -12.02369 42.84406 1.000 23.80528 71 ARG E C 1
ATOM 10962 O O . ARG E 1 50 ? 65.77246 -11.37118 43.89047 1.000 31.94621 71 ARG E O 1
ATOM 10970 N N . GLU E 1 51 ? 66.50532 -13.03759 42.55588 1.000 17.40426 72 GLU E N 1
ATOM 10971 C CA . GLU E 1 51 ? 67.67928 -13.38481 43.34924 1.000 21.44048 72 GLU E CA 1
ATOM 10972 C C . GLU E 1 51 ? 68.98404 -13.14245 42.61220 1.000 22.95331 72 GLU E C 1
ATOM 10973 O O . GLU E 1 51 ? 69.99923 -12.83861 43.24170 1.000 26.42928 72 GLU E O 1
ATOM 10979 N N . LEU E 1 52 ? 68.96968 -13.26343 41.28764 1.000 18.89863 73 LEU E N 1
ATOM 10980 C CA . LEU E 1 52 ? 70.17326 -13.23626 40.46237 1.000 19.86108 73 LEU E CA 1
ATOM 10981 C C . LEU E 1 52 ? 69.84655 -12.44367 39.20641 1.000 24.88910 73 LEU E C 1
ATOM 10982 O O . LEU E 1 52 ? 69.60158 -13.01934 38.13730 1.000 25.89337 73 LEU E O 1
ATOM 10987 N N . PRO E 1 53 ? 69.84097 -11.11118 39.29832 1.000 21.12165 74 PRO E N 1
ATOM 10988 C CA . PRO E 1 53 ? 69.37027 -10.29737 38.16383 1.000 23.46658 74 PRO E CA 1
ATOM 10989 C C . PRO E 1 53 ? 70.21121 -10.43062 36.90794 1.000 21.32743 74 PRO E C 1
ATOM 10990 O O . PRO E 1 53 ? 69.73591 -10.05583 35.82918 1.000 25.81052 74 PRO E O 1
ATOM 10994 N N . ALA E 1 54 ? 71.43856 -10.95087 37.00114 1.000 22.91652 75 ALA E N 1
ATOM 10995 C CA . ALA E 1 54 ? 72.24440 -11.14660 35.80018 1.000 24.83401 75 ALA E CA 1
ATOM 10996 C C . ALA E 1 54 ? 71.69700 -12.25527 34.91358 1.000 25.63658 75 ALA E C 1
ATOM 10997 O O . ALA E 1 54 ? 72.09358 -12.35006 33.74592 1.000 26.11309 75 ALA E O 1
ATOM 10999 N N . SER E 1 55 ? 70.78670 -13.07967 35.42911 1.000 28.99646 76 SER E N 1
ATOM 11000 C CA . SER E 1 55 ? 70.17217 -14.13170 34.63267 1.000 29.80271 76 SER E CA 1
ATOM 11001 C C . SER E 1 55 ? 69.02781 -13.52058 33.83687 1.000 24.84375 76 SER E C 1
ATOM 11002 O O . SER E 1 55 ? 68.08037 -12.98031 34.41807 1.000 24.63646 76 SER E O 1
ATOM 11005 N N . HIS E 1 56 ? 69.10894 -13.61046 32.50932 1.000 27.83891 77 HIS E N 1
ATOM 11006 C CA . HIS E 1 56 ? 68.12343 -12.98615 31.63946 1.000 26.05265 77 HIS E CA 1
ATOM 11007 C C . HIS E 1 56 ? 67.25783 -13.97535 30.87639 1.000 28.66497 77 HIS E C 1
ATOM 11008 O O . HIS E 1 56 ? 66.25959 -13.55969 30.28349 1.000 29.35435 77 HIS E O 1
ATOM 11015 N N . ASP E 1 57 ? 67.61567 -15.25518 30.85708 1.000 37.27240 78 ASP E N 1
ATOM 11016 C CA . ASP E 1 57 ? 66.88192 -16.25468 30.09129 1.000 29.85192 78 ASP E CA 1
ATOM 11017 C C . ASP E 1 57 ? 66.15679 -17.28127 30.94457 1.000 28.23776 78 ASP E C 1
ATOM 11018 O O . ASP E 1 57 ? 64.99114 -17.58309 30.67078 1.000 27.76002 78 ASP E O 1
ATOM 11023 N N . LEU E 1 58 ? 66.81153 -17.83328 31.96601 1.000 32.72904 79 LEU E N 1
ATOM 11024 C CA . LEU E 1 58 ? 66.33724 -19.02681 32.65108 1.000 30.96461 79 LEU E CA 1
ATOM 11025 C C . LEU E 1 58 ? 66.20195 -18.78394 34.14905 1.000 27.95467 79 LEU E C 1
ATOM 11026 O O . LEU E 1 58 ? 66.79595 -17.85707 34.70932 1.000 33.54457 79 LEU E O 1
ATOM 11031 N N . ALA E 1 59 ? 65.39611 -19.63092 34.79039 1.000 26.92533 80 ALA E N 1
ATOM 11032 C CA . ALA E 1 59 ? 65.27941 -19.63513 36.24462 1.000 20.44619 80 ALA E CA 1
ATOM 11033 C C . ALA E 1 59 ? 65.30015 -21.07654 36.73333 1.000 25.70474 80 ALA E C 1
ATOM 11034 O O . ALA E 1 59 ? 64.89619 -21.99213 36.01266 1.000 23.01099 80 ALA E O 1
ATOM 11036 N N . GLY E 1 60 ? 65.75902 -21.28009 37.96080 1.000 25.54688 81 GLY E N 1
ATOM 11037 C CA . GLY E 1 60 ? 65.94622 -22.61975 38.50321 1.000 25.78993 81 GLY E CA 1
ATOM 11038 C C . GLY E 1 60 ? 65.02121 -22.88273 39.67502 1.000 24.23314 81 GLY E C 1
ATOM 11039 O O . GLY E 1 60 ? 64.73839 -21.98032 40.45828 1.000 28.87390 81 GLY E O 1
ATOM 11040 N N . VAL E 1 61 ? 64.55574 -24.12671 39.78526 1.000 20.12054 82 VAL E N 1
ATOM 11041 C CA . VAL E 1 61 ? 63.72449 -24.59053 40.88812 1.000 25.46779 82 VAL E CA 1
ATOM 11042 C C . VAL E 1 61 ? 64.31310 -25.89306 41.41342 1.000 29.94256 82 VAL E C 1
ATOM 11043 O O . VAL E 1 61 ? 64.65137 -26.79146 40.63735 1.000 28.97745 82 VAL E O 1
ATOM 11047 N N . ASP E 1 62 ? 64.45683 -25.98059 42.72725 1.000 23.85361 83 ASP E N 1
ATOM 11048 C CA . ASP E 1 62 ? 64.89562 -27.17844 43.42400 1.000 24.22627 83 ASP E CA 1
ATOM 11049 C C . ASP E 1 62 ? 63.69331 -27.76875 44.14526 1.000 25.93149 83 ASP E C 1
ATOM 11050 O O . ASP E 1 62 ? 63.10559 -27.10362 45.00797 1.000 29.52266 83 ASP E O 1
ATOM 11055 N N . MET E 1 63 ? 63.30633 -28.99466 43.77572 1.000 26.87259 84 MET E N 1
ATOM 11056 C CA . MET E 1 63 ? 62.09760 -29.60494 44.31387 1.000 28.56829 84 MET E CA 1
ATOM 11057 C C . MET E 1 63 ? 62.40439 -30.97642 44.89954 1.000 35.63698 84 MET E C 1
ATOM 11058 O O . MET E 1 63 ? 63.25723 -31.70605 44.38729 1.000 37.42730 84 MET E O 1
ATOM 11063 N N . CYS E 1 64 ? 61.69067 -31.31805 45.97962 1.000 34.45269 85 CYS E N 1
ATOM 11064 C CA . CYS E 1 64 ? 61.84775 -32.57563 46.69794 1.000 27.91918 85 CYS E CA 1
ATOM 11065 C C . CYS E 1 64 ? 60.47608 -33.13049 47.04827 1.000 24.99951 85 CYS E C 1
ATOM 11066 O O . CYS E 1 64 ? 59.63490 -32.41188 47.59057 1.000 30.45277 85 CYS E O 1
ATOM 11069 N N . LEU E 1 65 ? 60.26563 -34.41128 46.75293 1.000 30.91143 86 LEU E N 1
ATOM 11070 C CA . LEU E 1 65 ? 58.99614 -35.09490 46.96415 1.000 30.50087 86 LEU E CA 1
ATOM 11071 C C . LEU E 1 65 ? 59.21730 -36.34109 47.80600 1.000 29.04099 86 LEU E C 1
ATOM 11072 O O . LEU E 1 65 ? 60.12938 -37.12824 47.52547 1.000 24.94970 86 LEU E O 1
ATOM 11077 N N . LYS E 1 66 ? 58.38509 -36.51235 48.83189 1.000 31.48090 87 LYS E N 1
ATOM 11078 C CA . LYS E 1 66 ? 58.40651 -37.72350 49.63757 1.000 27.66640 87 LYS E CA 1
ATOM 11079 C C . LYS E 1 66 ? 57.82036 -38.88545 48.83235 1.000 25.39388 87 LYS E C 1
ATOM 11080 O O . LYS E 1 66 ? 57.05469 -38.66781 47.89333 1.000 28.65168 87 LYS E O 1
ATOM 11086 N N . PRO E 1 67 ? 58.20241 -40.12255 49.14779 1.000 28.43440 88 PRO E N 1
ATOM 11087 C CA . PRO E 1 67 ? 57.71316 -41.27161 48.36856 1.000 30.58214 88 PRO E CA 1
ATOM 11088 C C . PRO E 1 67 ? 56.19700 -41.27606 48.21707 1.000 31.46188 88 PRO E C 1
ATOM 11089 O O . PRO E 1 67 ? 55.45854 -41.22400 49.20220 1.000 31.90318 88 PRO E O 1
ATOM 11093 N N . GLY E 1 68 ? 55.73834 -41.35303 46.96552 1.000 34.01547 89 GLY E N 1
ATOM 11094 C CA . GLY E 1 68 ? 54.32192 -41.33456 46.65332 1.000 31.88819 89 GLY E CA 1
ATOM 11095 C C . GLY E 1 68 ? 53.68380 -39.96391 46.59778 1.000 30.68291 89 GLY E C 1
ATOM 11096 O O . GLY E 1 68 ? 52.48569 -39.87156 46.29769 1.000 32.85233 89 GLY E O 1
ATOM 11097 N N . ALA E 1 69 ? 54.43837 -38.90313 46.87583 1.000 34.75112 90 ALA E N 1
ATOM 11098 C CA . ALA E 1 69 ? 53.89668 -37.55442 46.94713 1.000 33.01210 90 ALA E CA 1
ATOM 11099 C C . ALA E 1 69 ? 53.68170 -36.97729 45.55715 1.000 28.11296 90 ALA E C 1
ATOM 11100 O O . ALA E 1 69 ? 54.43325 -37.25197 44.61865 1.000 25.58308 90 ALA E O 1
ATOM 11102 N N . TYR E 1 70 ? 52.63733 -36.16949 45.43650 1.000 30.89567 91 TYR E N 1
ATOM 11103 C CA . TYR E 1 70 ? 52.27764 -35.52827 44.18260 1.000 25.77531 91 TYR E CA 1
ATOM 11104 C C . TYR E 1 70 ? 52.87405 -34.13715 44.07770 1.000 27.37030 91 TYR E C 1
ATOM 11105 O O . TYR E 1 70 ? 52.86955 -33.37900 45.05238 1.000 23.86882 91 TYR E O 1
ATOM 11114 N N . ARG E 1 71 ? 53.37554 -33.81181 42.89080 1.000 29.25989 92 ARG E N 1
ATOM 11115 C CA . ARG E 1 71 ? 53.41251 -32.43212 42.43100 1.000 27.20265 92 ARG E CA 1
ATOM 11116 C C . ARG E 1 71 ? 52.12992 -32.21000 41.63993 1.000 25.31305 92 ARG E C 1
ATOM 11117 O O . ARG E 1 71 ? 51.88163 -32.91503 40.65356 1.000 28.50772 92 ARG E O 1
ATOM 11125 N N . GLU E 1 72 ? 51.29400 -31.27873 42.09457 1.000 19.92934 93 GLU E N 1
ATOM 11126 C CA . GLU E 1 72 ? 49.94079 -31.17407 41.56691 1.000 22.16206 93 GLU E CA 1
ATOM 11127 C C . GLU E 1 72 ? 49.94189 -31.02330 40.04774 1.000 30.40201 93 GLU E C 1
ATOM 11128 O O . GLU E 1 72 ? 50.83690 -30.40682 39.45531 1.000 29.32492 93 GLU E O 1
ATOM 11134 N N . LEU E 1 73 ? 48.94390 -31.64612 39.42175 1.000 24.89254 94 LEU E N 1
ATOM 11135 C CA . LEU E 1 73 ? 48.67621 -31.45827 38.00109 1.000 20.63613 94 LEU E CA 1
ATOM 11136 C C . LEU E 1 73 ? 48.59049 -29.97397 37.69024 1.000 24.86981 94 LEU E C 1
ATOM 11137 O O . LEU E 1 73 ? 47.83079 -29.24397 38.33617 1.000 27.02323 94 LEU E O 1
ATOM 11142 N N . HIS E 1 74 ? 49.36748 -29.52415 36.70658 1.000 23.02377 95 HIS E N 1
ATOM 11143 C CA . HIS E 1 74 ? 49.52641 -28.09273 36.49179 1.000 17.99421 95 HIS E CA 1
ATOM 11144 C C . HIS E 1 74 ? 50.07449 -27.83416 35.09186 1.000 25.13436 95 HIS E C 1
ATOM 11145 O O . HIS E 1 74 ? 50.38327 -28.76283 34.34023 1.000 25.27794 95 HIS E O 1
ATOM 11152 N N . TRP E 1 75 ? 50.17485 -26.54968 34.74437 1.000 27.87032 96 TRP E N 1
ATOM 11153 C CA . TRP E 1 75 ? 50.81464 -26.11581 33.50745 1.000 29.35928 96 TRP E CA 1
ATOM 11154 C C . TRP E 1 75 ? 51.31981 -24.69010 33.70066 1.000 28.20317 96 TRP E C 1
ATOM 11155 O O . TRP E 1 75 ? 51.01319 -24.03432 34.69907 1.000 32.89939 96 TRP E O 1
ATOM 11166 N N . HIS E 1 76 ? 52.12081 -24.22195 32.74349 1.000 28.44738 97 HIS E N 1
ATOM 11167 C CA . HIS E 1 76 ? 52.59197 -22.84226 32.78697 1.000 28.14643 97 HIS E CA 1
ATOM 11168 C C . HIS E 1 76 ? 52.95254 -22.36705 31.38752 1.000 25.99793 97 HIS E C 1
ATOM 11169 O O . HIS E 1 76 ? 53.13623 -23.16098 30.46094 1.000 23.65088 97 HIS E O 1
ATOM 11176 N N . LYS E 1 77 ? 53.04207 -21.03956 31.26266 1.000 25.33360 98 LYS E N 1
ATOM 11177 C CA . LYS E 1 77 ? 53.39733 -20.39107 30.00369 1.000 18.73380 98 LYS E CA 1
ATOM 11178 C C . LYS E 1 77 ? 54.79458 -20.78351 29.53863 1.000 21.40265 98 LYS E C 1
ATOM 11179 O O . LYS E 1 77 ? 55.07384 -20.78168 28.33354 1.000 23.26195 98 LYS E O 1
ATOM 11185 N N . GLU E 1 78 ? 55.67871 -21.11508 30.47322 1.000 22.65586 99 GLU E N 1
ATOM 11186 C CA . GLU E 1 78 ? 57.08500 -21.38297 30.21209 1.000 20.07256 99 GLU E CA 1
ATOM 11187 C C . GLU E 1 78 ? 57.33256 -22.85714 29.91048 1.000 27.91680 99 GLU E C 1
ATOM 11188 O O . GLU E 1 78 ? 56.51277 -23.72755 30.21088 1.000 22.03520 99 GLU E O 1
ATOM 11194 N N . ALA E 1 79 ? 58.48792 -23.12084 29.30103 1.000 28.84170 100 ALA E N 1
ATOM 11195 C CA . ALA E 1 79 ? 58.94485 -24.47630 29.02671 1.000 27.40096 100 ALA E CA 1
ATOM 11196 C C . ALA E 1 79 ? 59.75364 -25.01750 30.20193 1.000 24.08796 100 ALA E C 1
ATOM 11197 O O . ALA E 1 79 ? 60.48060 -24.27743 30.87279 1.000 23.39124 100 ALA E O 1
ATOM 11199 N N . GLU E 1 80 ? 59.61596 -26.31907 30.43948 1.000 20.87959 101 GLU E N 1
ATOM 11200 C CA . GLU E 1 80 ? 60.28679 -27.02182 31.52142 1.000 18.84882 101 GLU E CA 1
ATOM 11201 C C . GLU E 1 80 ? 61.35558 -27.95217 30.96835 1.000 20.03869 101 GLU E C 1
ATOM 11202 O O . GLU E 1 80 ? 61.07070 -28.78372 30.09857 1.000 24.06516 101 GLU E O 1
ATOM 11208 N N . TRP E 1 81 ? 62.56956 -27.82767 31.50610 1.000 20.27540 102 TRP E N 1
ATOM 11209 C CA . TRP E 1 81 ? 63.65454 -28.77730 31.30370 1.000 20.30459 102 TRP E CA 1
ATOM 11210 C C . TRP E 1 81 ? 64.10311 -29.22118 32.69007 1.000 25.27988 102 TRP E C 1
ATOM 11211 O O . TRP E 1 81 ? 64.37931 -28.38034 33.55317 1.000 23.97937 102 TRP E O 1
ATOM 11222 N N . ALA E 1 82 ? 64.17021 -30.53055 32.91399 1.000 27.66042 103 ALA E N 1
ATOM 11223 C CA . ALA E 1 82 ? 64.40035 -31.03272 34.26222 1.000 26.33875 103 ALA E CA 1
ATOM 11224 C C . ALA E 1 82 ? 65.49996 -32.07675 34.28079 1.000 25.44781 103 ALA E C 1
ATOM 11225 O O . ALA E 1 82 ? 65.50583 -32.98874 33.44713 1.000 31.55512 103 ALA E O 1
ATOM 11227 N N . PHE E 1 83 ? 66.37660 -31.96299 35.27699 1.000 23.27528 104 PHE E N 1
ATOM 11228 C CA . PHE E 1 83 ? 67.43555 -32.92284 35.56424 1.000 27.71996 104 PHE E CA 1
ATOM 11229 C C . PHE E 1 83 ? 67.12559 -33.59207 36.89765 1.000 26.62969 104 PHE E C 1
ATOM 11230 O O . PHE E 1 83 ? 66.91242 -32.90838 37.90546 1.000 23.26478 104 PHE E O 1
ATOM 11238 N N . MET E 1 84 ? 67.11801 -34.92270 36.90236 1.000 24.72892 105 MET E N 1
ATOM 11239 C CA . MET E 1 84 ? 66.76052 -35.70025 38.08239 1.000 23.90623 105 MET E CA 1
ATOM 11240 C C . MET E 1 84 ? 67.96998 -35.86281 38.99626 1.000 27.85503 105 MET E C 1
ATOM 11241 O O . MET E 1 84 ? 68.93178 -36.55730 38.64498 1.000 25.70796 105 MET E O 1
ATOM 11246 N N . ILE E 1 85 ? 67.90944 -35.24624 40.17377 1.000 30.54482 106 ILE E N 1
ATOM 11247 C CA . ILE E 1 85 ? 69.03699 -35.24552 41.10384 1.000 26.38886 106 ILE E CA 1
ATOM 11248 C C . ILE E 1 85 ? 69.14557 -36.56071 41.87184 1.000 23.49181 106 ILE E C 1
ATOM 11249 O O . ILE E 1 85 ? 70.22436 -37.14915 41.94503 1.000 22.65243 106 ILE E O 1
ATOM 11254 N N . ALA E 1 86 ? 68.04218 -37.06255 42.42269 1.000 26.24216 107 ALA E N 1
ATOM 11255 C CA . ALA E 1 86 ? 68.08574 -38.26431 43.24558 1.000 22.09714 107 ALA E CA 1
ATOM 11256 C C . ALA E 1 86 ? 66.70720 -38.90690 43.29268 1.000 20.26860 107 ALA E C 1
ATOM 11257 O O . ALA E 1 86 ? 65.68522 -38.23127 43.16914 1.000 17.80821 107 ALA E O 1
ATOM 11259 N N . GLY E 1 87 ? 66.69327 -40.21926 43.50427 1.000 21.39622 108 GLY E N 1
ATOM 11260 C CA . GLY E 1 87 ? 65.44782 -40.94318 43.67548 1.000 25.70921 108 GLY E CA 1
ATOM 11261 C C . GLY E 1 87 ? 64.85912 -41.43758 42.36795 1.000 28.67568 108 GLY E C 1
ATOM 11262 O O . GLY E 1 87 ? 65.55523 -41.64228 41.36932 1.000 29.42353 108 GLY E O 1
ATOM 11263 N N . ASN E 1 88 ? 63.53885 -41.61889 42.37761 1.000 25.41986 109 ASN E N 1
ATOM 11264 C CA . ASN E 1 88 ? 62.81349 -41.99551 41.17305 1.000 23.54361 109 ASN E CA 1
ATOM 11265 C C . ASN E 1 88 ? 61.44578 -41.32453 41.17586 1.000 24.48526 109 ASN E C 1
ATOM 11266 O O . ASN E 1 88 ? 60.90376 -40.98704 42.23430 1.000 25.39274 109 ASN E O 1
ATOM 11271 N N . ALA E 1 89 ? 60.88447 -41.14343 39.97871 1.000 24.95513 110 ALA E N 1
ATOM 11272 C CA . ALA E 1 89 ? 59.58425 -40.48819 39.88192 1.000 28.84866 110 ALA E CA 1
ATOM 11273 C C . ALA E 1 89 ? 58.88158 -40.86238 38.58333 1.000 25.42894 110 ALA E C 1
ATOM 11274 O O . ALA E 1 89 ? 59.48363 -41.38547 37.64204 1.000 24.72931 110 ALA E O 1
ATOM 11276 N N . ARG E 1 90 ? 57.58558 -40.56951 38.54974 1.000 20.71681 111 ARG E N 1
ATOM 11277 C CA . ARG E 1 90 ? 56.73949 -40.76944 37.38393 1.000 20.84182 111 ARG E CA 1
ATOM 11278 C C . ARG E 1 90 ? 56.23366 -39.41814 36.88978 1.000 24.41707 111 ARG E C 1
ATOM 11279 O O . ARG E 1 90 ? 55.81473 -38.57659 37.69322 1.000 28.65071 111 ARG E O 1
ATOM 11287 N N . VAL E 1 91 ? 56.26463 -39.22250 35.56940 1.000 25.90677 112 VAL E N 1
ATOM 11288 C CA . VAL E 1 91 ? 55.74299 -38.02495 34.92861 1.000 29.51943 112 VAL E CA 1
ATOM 11289 C C . VAL E 1 91 ? 54.61221 -38.44006 33.99996 1.000 19.48518 112 VAL E C 1
ATOM 11290 O O . VAL E 1 91 ? 54.64112 -39.51003 33.36909 1.000 22.45544 112 VAL E O 1
ATOM 11294 N N . THR E 1 92 ? 53.59917 -37.57905 33.93186 1.000 17.59049 113 THR E N 1
ATOM 11295 C CA . THR E 1 92 ? 52.52680 -37.71948 32.95404 1.000 23.81216 113 THR E CA 1
ATOM 11296 C C . THR E 1 92 ? 52.31159 -36.38161 32.26978 1.000 26.25492 113 THR E C 1
ATOM 11297 O O . THR E 1 92 ? 52.57145 -35.32756 32.85664 1.000 26.25235 113 THR E O 1
ATOM 11301 N N . ALA E 1 93 ? 51.84380 -36.43790 31.02223 1.000 24.64418 114 ALA E N 1
ATOM 11302 C CA . ALA E 1 93 ? 51.62421 -35.23387 30.23673 1.000 25.92726 114 ALA E CA 1
ATOM 11303 C C . ALA E 1 93 ? 50.67199 -35.53872 29.08392 1.000 23.80270 114 ALA E C 1
ATOM 11304 O O . ALA E 1 93 ? 50.39712 -36.69858 28.76504 1.000 27.98269 114 ALA E O 1
ATOM 11306 N N . LEU E 1 94 ? 50.19773 -34.47459 28.43373 1.000 19.00045 115 LEU E N 1
ATOM 11307 C CA . LEU E 1 94 ? 49.33407 -34.55628 27.26055 1.000 24.28003 115 LEU E CA 1
ATOM 11308 C C . LEU E 1 94 ? 49.75991 -33.48149 26.27147 1.000 24.83518 115 LEU E C 1
ATOM 11309 O O . LEU E 1 94 ? 50.03954 -32.35199 26.67880 1.000 23.14791 115 LEU E O 1
ATOM 11314 N N . ASP E 1 95 ? 49.82760 -33.81930 24.98014 1.000 18.95374 116 ASP E N 1
ATOM 11315 C CA . ASP E 1 95 ? 50.25695 -32.84435 23.98335 1.000 19.52645 116 ASP E CA 1
ATOM 11316 C C . ASP E 1 95 ? 49.04333 -32.17824 23.33004 1.000 21.97585 116 ASP E C 1
ATOM 11317 O O . ASP E 1 95 ? 47.89021 -32.48947 23.63657 1.000 21.50680 116 ASP E O 1
ATOM 11322 N N . ALA E 1 96 ? 49.31455 -31.25195 22.40480 1.000 23.56604 117 ALA E N 1
ATOM 11323 C CA . ALA E 1 96 ? 48.24940 -30.46020 21.80106 1.000 22.86704 117 ALA E CA 1
ATOM 11324 C C . ALA E 1 96 ? 47.40055 -31.27008 20.83492 1.000 24.01686 117 ALA E C 1
ATOM 11325 O O . ALA E 1 96 ? 46.28399 -30.84817 20.50900 1.000 18.88125 117 ALA E O 1
ATOM 11327 N N . GLU E 1 97 ? 47.90466 -32.41270 20.36921 1.000 31.41663 118 GLU E N 1
ATOM 11328 C CA . GLU E 1 97 ? 47.17046 -33.29886 19.47840 1.000 34.69784 118 GLU E CA 1
ATOM 11329 C C . GLU E 1 97 ? 46.44575 -34.40541 20.23349 1.000 32.44372 118 GLU E C 1
ATOM 11330 O O . GLU E 1 97 ? 46.00640 -35.38143 19.61677 1.000 29.40223 118 GLU E O 1
ATOM 11336 N N . GLY E 1 98 ? 46.31957 -34.27314 21.55370 1.000 24.79902 119 GLY E N 1
ATOM 11337 C CA . GLY E 1 98 ? 45.57674 -35.20998 22.37009 1.000 26.10076 119 GLY E CA 1
ATOM 11338 C C . GLY E 1 98 ? 46.28326 -36.49984 22.71116 1.000 28.95924 119 GLY E C 1
ATOM 11339 O O . GLY E 1 98 ? 45.64433 -37.40185 23.27095 1.000 24.00306 119 GLY E O 1
ATOM 11340 N N . ARG E 1 99 ? 47.57474 -36.61761 22.42052 1.000 30.17975 120 ARG E N 1
ATOM 11341 C CA . ARG E 1 99 ? 48.31369 -37.83420 22.72041 1.000 30.60304 120 ARG E CA 1
ATOM 11342 C C . ARG E 1 99 ? 48.97977 -37.71138 24.08243 1.000 25.52897 120 ARG E C 1
ATOM 11343 O O . ARG E 1 99 ? 49.47949 -36.64323 24.45238 1.000 25.08489 120 ARG E O 1
ATOM 11351 N N . SER E 1 100 ? 49.00091 -38.81413 24.81810 1.000 27.83572 121 SER E N 1
ATOM 11352 C CA . SER E 1 100 ? 49.40431 -38.82235 26.21462 1.000 27.58381 121 SER E CA 1
ATOM 11353 C C . SER E 1 100 ? 50.81274 -39.38407 26.37965 1.000 23.52056 121 SER E C 1
ATOM 11354 O O . SER E 1 100 ? 51.35183 -40.05314 25.49440 1.000 22.32374 121 SER E O 1
ATOM 11357 N N . PHE E 1 101 ? 51.40343 -39.09396 27.53550 1.000 20.15799 122 PHE E N 1
ATOM 11358 C CA . PHE E 1 101 ? 52.73733 -39.55508 27.87123 1.000 24.31972 122 PHE E CA 1
ATOM 11359 C C . PHE E 1 101 ? 52.79443 -39.89237 29.35083 1.000 27.27329 122 PHE E C 1
ATOM 11360 O O . PHE E 1 101 ? 52.24149 -39.16959 30.18507 1.000 23.05674 122 PHE E O 1
ATOM 11368 N N . ILE E 1 102 ? 53.48852 -40.98191 29.66146 1.000 26.65258 123 ILE E N 1
ATOM 11369 C CA . ILE E 1 102 ? 53.71031 -41.42268 31.03308 1.000 22.50948 123 ILE E CA 1
ATOM 11370 C C . ILE E 1 102 ? 55.02813 -42.18222 31.06650 1.000 22.95600 123 ILE E C 1
ATOM 11371 O O . ILE E 1 102 ? 55.30038 -43.00970 30.19052 1.000 19.85739 123 ILE E O 1
ATOM 11376 N N . ASP E 1 103 ? 55.85527 -41.89116 32.06477 1.000 26.02906 124 ASP E N 1
ATOM 11377 C CA . ASP E 1 103 ? 57.12516 -42.60003 32.16636 1.000 29.16158 124 ASP E CA 1
ATOM 11378 C C . ASP E 1 103 ? 57.66942 -42.47544 33.57924 1.000 28.57358 124 ASP E C 1
ATOM 11379 O O . ASP E 1 103 ? 57.31321 -41.56239 34.32515 1.000 27.88147 124 ASP E O 1
ATOM 11384 N N . ASP E 1 104 ? 58.56166 -43.39747 33.92642 1.000 24.01118 125 ASP E N 1
ATOM 11385 C CA . ASP E 1 104 ? 59.30488 -43.33390 35.17275 1.000 23.20092 125 ASP E CA 1
ATOM 11386 C C . ASP E 1 104 ? 60.77350 -43.07584 34.87002 1.000 25.27134 125 ASP E C 1
ATOM 11387 O O . ASP E 1 104 ? 61.30929 -43.51785 33.85071 1.000 35.89303 125 ASP E O 1
ATOM 11392 N N . ILE E 1 105 ? 61.41876 -42.36020 35.77700 1.000 21.87549 126 ILE E N 1
ATOM 11393 C CA . ILE E 1 105 ? 62.77817 -41.89035 35.58215 1.000 22.83925 126 ILE E CA 1
ATOM 11394 C C . ILE E 1 105 ? 63.52998 -42.00679 36.89306 1.000 24.74252 126 ILE E C 1
ATOM 11395 O O . ILE E 1 105 ? 62.94055 -41.96381 37.97990 1.000 24.60145 126 ILE E O 1
ATOM 11400 N N . ASN E 1 106 ? 64.84999 -42.07362 36.77401 1.000 23.93114 127 ASN E N 1
ATOM 11401 C CA . ASN E 1 106 ? 65.77090 -42.20987 37.88658 1.000 22.11887 127 ASN E CA 1
ATOM 11402 C C . ASN E 1 106 ? 66.75136 -41.04418 37.88646 1.000 25.51808 127 ASN E C 1
ATOM 11403 O O . ASN E 1 106 ? 66.73030 -40.17986 37.00644 1.000 23.84974 127 ASN E O 1
ATOM 11408 N N . ALA E 1 107 ? 67.61060 -41.02961 38.90336 1.000 29.41857 128 ALA E N 1
ATOM 11409 C CA . ALA E 1 107 ? 68.61762 -39.98624 39.03419 1.000 25.64283 128 ALA E CA 1
ATOM 11410 C C . ALA E 1 107 ? 69.46543 -39.90271 37.77250 1.000 28.65661 128 ALA E C 1
ATOM 11411 O O . ALA E 1 107 ? 69.88593 -40.92300 37.21386 1.000 26.88189 128 ALA E O 1
ATOM 11413 N N . GLY E 1 108 ? 69.68139 -38.67501 37.30780 1.000 23.91979 129 GLY E N 1
ATOM 11414 C CA . GLY E 1 108 ? 70.42331 -38.43983 36.09612 1.000 26.62407 129 GLY E CA 1
ATOM 11415 C C . GLY E 1 108 ? 69.57310 -38.32690 34.85260 1.000 26.77306 129 GLY E C 1
ATOM 11416 O O . GLY E 1 108 ? 70.07177 -37.86101 33.82096 1.000 23.74180 129 GLY E O 1
ATOM 11417 N N . ASP E 1 109 ? 68.30788 -38.73159 34.91011 1.000 26.50919 130 ASP E N 1
ATOM 11418 C CA . ASP E 1 109 ? 67.46946 -38.65462 33.72743 1.000 23.28671 130 ASP E CA 1
ATOM 11419 C C . ASP E 1 109 ? 66.83449 -37.27030 33.63034 1.000 26.44845 130 ASP E C 1
ATOM 11420 O O . ASP E 1 109 ? 66.84275 -36.47924 34.58425 1.000 30.59679 130 ASP E O 1
ATOM 11425 N N . LEU E 1 110 ? 66.27811 -36.98243 32.45891 1.000 26.18058 131 LEU E N 1
ATOM 11426 C CA . LEU E 1 110 ? 65.71342 -35.67231 32.18927 1.000 24.87464 131 LEU E CA 1
ATOM 11427 C C . LEU E 1 110 ? 64.24645 -35.79539 31.81329 1.000 25.42322 131 LEU E C 1
ATOM 11428 O O . LEU E 1 110 ? 63.74176 -36.87405 31.48477 1.000 27.00797 131 LEU E O 1
ATOM 11433 N N . TRP E 1 111 ? 63.55590 -34.66374 31.88944 1.000 23.36915 132 TRP E N 1
ATOM 11434 C CA . TRP E 1 111 ? 62.28270 -34.54809 31.19014 1.000 26.68203 132 TRP E CA 1
ATOM 11435 C C . TRP E 1 111 ? 62.14522 -33.14409 30.62314 1.000 27.21436 132 TRP E C 1
ATOM 11436 O O . TRP E 1 111 ? 62.92561 -32.24382 30.93718 1.000 23.68799 132 TRP E O 1
ATOM 11447 N N . ASN E 1 112 ? 61.14276 -32.96998 29.76510 1.000 26.89231 133 ASN E N 1
ATOM 11448 C CA . ASN E 1 112 ? 60.96699 -31.70154 29.06164 1.000 25.13672 133 ASN E CA 1
ATOM 11449 C C . ASN E 1 112 ? 59.51191 -31.54934 28.65496 1.000 25.80363 133 ASN E C 1
ATOM 11450 O O . ASN E 1 112 ? 58.96877 -32.41156 27.95735 1.000 28.82457 133 ASN E O 1
ATOM 11455 N N . PHE E 1 113 ? 58.88549 -30.46182 29.09497 1.000 25.49844 134 PHE E N 1
ATOM 11456 C CA . PHE E 1 113 ? 57.53625 -30.09323 28.67192 1.000 23.64032 134 PHE E CA 1
ATOM 11457 C C . PHE E 1 113 ? 57.58350 -28.68534 28.09731 1.000 24.70597 134 PHE E C 1
ATOM 11458 O O . PHE E 1 113 ? 57.78081 -27.72116 28.83904 1.000 29.81652 134 PHE E O 1
ATOM 11466 N N . GLU E 1 114 ? 57.33650 -28.55114 26.79860 1.000 25.92894 135 GLU E N 1
ATOM 11467 C CA . GLU E 1 114 ? 57.34554 -27.23257 26.17995 1.000 22.15936 135 GLU E CA 1
ATOM 11468 C C . GLU E 1 114 ? 56.16919 -26.40455 26.70421 1.000 25.65087 135 GLU E C 1
ATOM 11469 O O . GLU E 1 114 ? 55.35354 -26.87023 27.50544 1.000 28.57642 135 GLU E O 1
ATOM 11475 N N . ALA E 1 115 ? 56.10005 -25.14930 26.26185 1.000 24.01667 136 ALA E N 1
ATOM 11476 C CA . ALA E 1 115 ? 55.16742 -24.16244 26.79772 1.000 24.82833 136 ALA E CA 1
ATOM 11477 C C . ALA E 1 115 ? 53.72772 -24.66634 26.79322 1.000 25.49463 136 ALA E C 1
ATOM 11478 O O . ALA E 1 115 ? 53.21643 -25.13492 25.76982 1.000 27.14313 136 ALA E O 1
ATOM 11480 N N . GLY E 1 116 ? 53.08478 -24.59517 27.95695 1.000 24.61845 137 GLY E N 1
ATOM 11481 C CA . GLY E 1 116 ? 51.67970 -24.88955 28.08491 1.000 24.94368 137 GLY E CA 1
ATOM 11482 C C . GLY E 1 116 ? 51.31783 -26.35522 28.06569 1.000 23.96560 137 GLY E C 1
ATOM 11483 O O . GLY E 1 116 ? 50.12357 -26.67675 28.09788 1.000 22.20971 137 GLY E O 1
ATOM 11484 N N . ILE E 1 117 ? 52.29343 -27.25618 28.01412 1.000 19.62603 138 ILE E N 1
ATOM 11485 C CA . ILE E 1 117 ? 51.99656 -28.68688 28.03224 1.000 28.00118 138 ILE E CA 1
ATOM 11486 C C . ILE E 1 117 ? 51.68097 -29.09746 29.46800 1.000 30.13305 138 ILE E C 1
ATOM 11487 O O . ILE E 1 117 ? 52.54511 -28.98840 30.35326 1.000 24.16691 138 ILE E O 1
ATOM 11492 N N . PRO E 1 118 ? 50.47319 -29.57824 29.75206 1.000 27.66398 139 PRO E N 1
ATOM 11493 C CA . PRO E 1 118 ? 50.13366 -29.93370 31.12953 1.000 28.31263 139 PRO E CA 1
ATOM 11494 C C . PRO E 1 118 ? 50.78300 -31.24307 31.53364 1.000 26.87762 139 PRO E C 1
ATOM 11495 O O . PRO E 1 118 ? 51.00788 -32.13304 30.70902 1.000 26.53340 139 PRO E O 1
ATOM 11499 N N . HIS E 1 119 ? 51.08634 -31.34916 32.82494 1.000 28.74524 140 HIS E N 1
ATOM 11500 C CA . HIS E 1 119 ? 51.86628 -32.48215 33.29187 1.000 26.14376 140 HIS E CA 1
ATOM 11501 C C . HIS E 1 119 ? 51.71009 -32.62865 34.79810 1.000 26.48923 140 HIS E C 1
ATOM 11502 O O . HIS E 1 119 ? 51.22671 -31.72887 35.48981 1.000 21.94261 140 HIS E O 1
ATOM 11509 N N . SER E 1 120 ? 52.10523 -33.80501 35.28362 1.000 26.57949 141 SER E N 1
ATOM 11510 C CA . SER E 1 120 ? 52.18276 -34.10841 36.70733 1.000 19.55389 141 SER E CA 1
ATOM 11511 C C . SER E 1 120 ? 53.46524 -34.87761 36.98804 1.000 24.73050 141 SER E C 1
ATOM 11512 O O . SER E 1 120 ? 54.01093 -35.55437 36.10792 1.000 29.78516 141 SER E O 1
ATOM 11515 N N . ILE E 1 121 ? 53.90316 -34.80921 38.24771 1.000 26.54190 142 ILE E N 1
ATOM 11516 C CA . ILE E 1 121 ? 55.02963 -35.58719 38.76105 1.000 28.10532 142 ILE E CA 1
ATOM 11517 C C . ILE E 1 121 ? 54.60228 -36.22954 40.07290 1.000 23.18191 142 ILE E C 1
ATOM 11518 O O . ILE E 1 121 ? 53.96462 -35.58365 40.91106 1.000 24.54964 142 ILE E O 1
ATOM 11523 N N . GLN E 1 122 ? 54.93409 -37.51009 40.23743 1.000 25.76887 143 GLN E N 1
ATOM 11524 C CA . GLN E 1 122 ? 54.69239 -38.23293 41.48315 1.000 26.61934 143 GLN E CA 1
ATOM 11525 C C . GLN E 1 122 ? 55.91994 -39.05892 41.83294 1.000 29.34174 143 GLN E C 1
ATOM 11526 O O . GLN E 1 122 ? 56.37501 -39.86953 41.02336 1.000 29.61733 143 GLN E O 1
ATOM 11532 N N . ALA E 1 123 ? 56.44535 -38.85845 43.03731 1.000 30.64289 144 ALA E N 1
ATOM 11533 C CA . ALA E 1 123 ? 57.57505 -39.64894 43.50416 1.000 31.82213 144 ALA E CA 1
ATOM 11534 C C . ALA E 1 123 ? 57.20343 -41.12606 43.58626 1.000 31.96297 144 ALA E C 1
ATOM 11535 O O . ALA E 1 123 ? 56.05127 -41.48967 43.84140 1.000 30.63882 144 ALA E O 1
ATOM 11537 N N . LEU E 1 124 ? 58.19400 -41.98308 43.33976 1.000 31.67233 145 LEU E N 1
ATOM 11538 C CA . LEU E 1 124 ? 58.00365 -43.41888 43.49064 1.000 31.00762 145 LEU E CA 1
ATOM 11539 C C . LEU E 1 124 ? 58.53312 -43.86744 44.84976 1.000 36.47644 145 LEU E C 1
ATOM 11540 O O . LEU E 1 124 ? 58.49702 -43.09871 45.81513 1.000 39.26510 145 LEU E O 1
ATOM 11545 N N . ASP E 1 125 ? 59.01239 -45.11118 44.94409 1.000 37.67048 146 ASP E N 1
ATOM 11546 C CA . ASP E 1 125 ? 59.31033 -45.69745 46.25122 1.000 32.55095 146 ASP E CA 1
ATOM 11547 C C . ASP E 1 125 ? 60.41576 -44.94338 46.98264 1.000 41.84134 146 ASP E C 1
ATOM 11548 O O . ASP E 1 125 ? 60.38903 -44.85768 48.21884 1.000 40.06667 146 ASP E O 1
ATOM 11553 N N . GLN E 1 126 ? 61.38226 -44.39457 46.24789 1.000 45.94037 147 GLN E N 1
ATOM 11554 C CA . GLN E 1 126 ? 62.58098 -43.78912 46.82094 1.000 40.33020 147 GLN E CA 1
ATOM 11555 C C . GLN E 1 126 ? 62.38761 -42.34859 47.27775 1.000 35.95079 147 GLN E C 1
ATOM 11556 O O . GLN E 1 126 ? 63.25974 -41.81412 47.97346 1.000 40.37872 147 GLN E O 1
ATOM 11562 N N . GLY E 1 127 ? 61.28597 -41.70718 46.89759 1.000 30.52767 148 GLY E N 1
ATOM 11563 C CA . GLY E 1 127 ? 61.22206 -40.25804 46.93570 1.000 30.35964 148 GLY E CA 1
ATOM 11564 C C . GLY E 1 127 ? 62.02385 -39.70330 45.76896 1.000 28.56851 148 GLY E C 1
ATOM 11565 O O . GLY E 1 127 ? 62.60908 -40.44198 44.98294 1.000 31.38851 148 GLY E O 1
ATOM 11566 N N . CYS E 1 128 ? 62.03485 -38.37781 45.63684 1.000 33.09959 149 CYS E N 1
ATOM 11567 C CA . CYS E 1 128 ? 62.84769 -37.82397 44.55727 1.000 27.69590 149 CYS E CA 1
ATOM 11568 C C . CYS E 1 128 ? 63.23035 -36.38422 44.86251 1.000 29.08893 149 CYS E C 1
ATOM 11569 O O . CYS E 1 128 ? 62.47613 -35.66208 45.50866 1.000 33.22131 149 CYS E O 1
ATOM 11572 N N . GLU E 1 129 ? 64.40303 -35.97442 44.38653 1.000 30.35863 150 GLU E N 1
ATOM 11573 C CA . GLU E 1 129 ? 64.77077 -34.56772 44.29745 1.000 31.40449 150 GLU E CA 1
ATOM 11574 C C . GLU E 1 129 ? 65.22565 -34.26895 42.87839 1.000 29.07805 150 GLU E C 1
ATOM 11575 O O . GLU E 1 129 ? 65.96204 -35.05654 42.27811 1.000 29.64413 150 GLU E O 1
ATOM 11581 N N . PHE E 1 130 ? 64.76259 -33.14494 42.33521 1.000 31.27206 151 PHE E N 1
ATOM 11582 C CA . PHE E 1 130 ? 65.09415 -32.79222 40.96167 1.000 27.61857 151 PHE E CA 1
ATOM 11583 C C . PHE E 1 130 ? 65.21264 -31.28272 40.79922 1.000 26.14458 151 PHE E C 1
ATOM 11584 O O . PHE E 1 130 ? 64.70955 -30.49883 41.61280 1.000 27.52771 151 PHE E O 1
ATOM 11592 N N . LEU E 1 131 ? 65.93224 -30.89363 39.74818 1.000 21.39745 152 LEU E N 1
ATOM 11593 C CA . LEU E 1 131 ? 66.09297 -29.50917 39.32894 1.000 26.81671 152 LEU E CA 1
ATOM 11594 C C . LEU E 1 131 ? 65.24816 -29.23208 38.09233 1.000 27.51296 152 LEU E C 1
ATOM 11595 O O . LEU E 1 131 ? 65.25877 -30.01339 37.13997 1.000 29.48575 152 LEU E O 1
ATOM 11600 N N . LEU E 1 132 ? 64.48388 -28.14645 38.12964 1.000 19.51727 153 LEU E N 1
ATOM 11601 C CA . LEU E 1 132 ? 63.69966 -27.66634 36.99921 1.000 22.69585 153 LEU E CA 1
ATOM 11602 C C . LEU E 1 132 ? 64.30565 -26.35798 36.51580 1.000 22.80288 153 LEU E C 1
ATOM 11603 O O . LEU E 1 132 ? 64.67630 -25.51307 37.33199 1.000 30.18405 153 LEU E O 1
ATOM 11608 N N . VAL E 1 133 ? 64.39908 -26.17427 35.20266 1.000 22.68216 154 VAL E N 1
ATOM 11609 C CA . VAL E 1 133 ? 64.86410 -24.91632 34.62506 1.000 20.62071 154 VAL E CA 1
ATOM 11610 C C . VAL E 1 133 ? 63.78704 -24.41448 33.67607 1.000 19.08291 154 VAL E C 1
ATOM 11611 O O . VAL E 1 133 ? 63.28218 -25.17511 32.83947 1.000 21.55949 154 VAL E O 1
ATOM 11615 N N . PHE E 1 134 ? 63.46499 -23.12785 33.78758 1.000 19.91637 155 PHE E N 1
ATOM 11616 C CA . PHE E 1 134 ? 62.33986 -22.51639 33.09600 1.000 22.18530 155 PHE E CA 1
ATOM 11617 C C . PHE E 1 134 ? 62.80944 -21.40257 32.16673 1.000 21.54443 155 PHE E C 1
ATOM 11618 O O . PHE E 1 134 ? 63.76140 -20.66432 32.46779 1.000 20.43528 155 PHE E O 1
ATOM 11626 N N . SER E 1 135 ? 62.09005 -21.27419 31.05135 1.000 21.52228 156 SER E N 1
ATOM 11627 C CA . SER E 1 135 ? 62.44056 -20.45959 29.89579 1.000 23.16383 156 SER E CA 1
ATOM 11628 C C . SER E 1 135 ? 62.15069 -18.97596 30.07966 1.000 24.15296 156 SER E C 1
ATOM 11629 O O . SER E 1 135 ? 62.13517 -18.24405 29.08660 1.000 24.56691 156 SER E O 1
ATOM 11632 N N . GLU E 1 136 ? 61.92941 -18.51050 31.30591 1.000 27.87283 157 GLU E N 1
ATOM 11633 C CA . GLU E 1 136 ? 61.83747 -17.08617 31.58071 1.000 23.03430 157 GLU E CA 1
ATOM 11634 C C . GLU E 1 136 ? 62.59124 -16.83531 32.87755 1.000 26.90833 157 GLU E C 1
ATOM 11635 O O . GLU E 1 136 ? 62.49815 -17.64372 33.81405 1.000 28.72934 157 GLU E O 1
ATOM 11641 N N . PRO E 1 137 ? 63.34392 -15.73558 32.96545 1.000 27.74917 158 PRO E N 1
ATOM 11642 C CA . PRO E 1 137 ? 64.15118 -15.50295 34.17100 1.000 27.47002 158 PRO E CA 1
ATOM 11643 C C . PRO E 1 137 ? 63.32617 -15.12530 35.38395 1.000 20.99934 158 PRO E C 1
ATOM 11644 O O . PRO E 1 137 ? 63.83446 -15.22109 36.50786 1.000 23.94705 158 PRO E O 1
ATOM 11648 N N . ASP E 1 138 ? 62.07456 -14.70356 35.19780 1.000 21.03941 159 ASP E N 1
ATOM 11649 C CA . ASP E 1 138 ? 61.20934 -14.25447 36.28236 1.000 25.03964 159 ASP E CA 1
ATOM 11650 C C . ASP E 1 138 ? 60.13245 -15.28443 36.63547 1.000 23.08550 159 ASP E C 1
ATOM 11651 O O . ASP E 1 138 ? 59.07866 -14.92294 37.16516 1.000 24.41240 159 ASP E O 1
ATOM 11656 N N . PHE E 1 139 ? 60.37090 -16.56210 36.33195 1.000 26.03230 160 PHE E N 1
ATOM 11657 C CA . PHE E 1 139 ? 59.41833 -17.62442 36.64764 1.000 23.63779 160 PHE E CA 1
ATOM 11658 C C . PHE E 1 139 ? 59.14081 -17.67530 38.15308 1.000 24.32580 160 PHE E C 1
ATOM 11659 O O . PHE E 1 139 ? 59.92608 -17.19001 38.96683 1.000 24.33015 160 PHE E O 1
ATOM 11667 N N . SER E 1 140 ? 58.00350 -18.27070 38.52160 1.000 28.45519 161 SER E N 1
ATOM 11668 C CA . SER E 1 140 ? 57.67792 -18.46317 39.93397 1.000 33.76570 161 SER E CA 1
ATOM 11669 C C . SER E 1 140 ? 56.90454 -19.76014 40.14395 1.000 32.63405 161 SER E C 1
ATOM 11670 O O . SER E 1 140 ? 55.90287 -20.00773 39.46876 1.000 31.47920 161 SER E O 1
ATOM 11673 N N . GLU E 1 141 ? 57.39082 -20.59326 41.07392 1.000 43.83638 162 GLU E N 1
ATOM 11674 C CA . GLU E 1 141 ? 56.69459 -21.82871 41.43122 1.000 41.58564 162 GLU E CA 1
ATOM 11675 C C . GLU E 1 141 ? 55.34708 -21.54916 42.08389 1.000 38.82198 162 GLU E C 1
ATOM 11676 O O . GLU E 1 141 ? 54.42718 -22.37246 41.98975 1.000 34.10723 162 GLU E O 1
ATOM 11682 N N . ASN E 1 142 ? 55.20953 -20.40241 42.75100 1.000 34.93257 163 ASN E N 1
ATOM 11683 C CA . ASN E 1 142 ? 53.97091 -20.05015 43.43645 1.000 39.19057 163 ASN E CA 1
ATOM 11684 C C . ASN E 1 142 ? 52.92879 -19.44452 42.50927 1.000 41.88800 163 ASN E C 1
ATOM 11685 O O . ASN E 1 142 ? 51.85269 -19.06464 42.98283 1.000 37.91406 163 ASN E O 1
ATOM 11690 N N . ASN E 1 143 ? 53.21458 -19.33513 41.21308 1.000 38.37428 164 ASN E N 1
ATOM 11691 C CA . ASN E 1 143 ? 52.27482 -18.72149 40.28001 1.000 38.25141 164 ASN E CA 1
ATOM 11692 C C . ASN E 1 143 ? 52.06252 -19.58768 39.04070 1.000 37.21330 164 ASN E C 1
ATOM 11693 O O . ASN E 1 143 ? 51.98796 -19.08295 37.91269 1.000 45.83548 164 ASN E O 1
ATOM 11698 N N . THR E 1 144 ? 51.96151 -20.90044 39.24038 1.000 29.20320 165 THR E N 1
ATOM 11699 C CA . THR E 1 144 ? 51.68311 -21.86136 38.18190 1.000 28.13705 165 THR E CA 1
ATOM 11700 C C . THR E 1 144 ? 50.18675 -22.18127 38.13730 1.000 32.85777 165 THR E C 1
ATOM 11701 O O . THR E 1 144 ? 49.42922 -21.90153 39.07106 1.000 34.92008 165 THR E O 1
ATOM 11705 N N . PHE E 1 145 ? 49.74737 -22.70501 36.99575 1.000 29.97492 166 PHE E N 1
ATOM 11706 C CA . PHE E 1 145 ? 48.33099 -22.99639 36.75716 1.000 26.59736 166 PHE E CA 1
ATOM 11707 C C . PHE E 1 145 ? 47.98763 -24.36662 37.33229 1.000 27.61072 166 PHE E C 1
ATOM 11708 O O . PHE E 1 145 ? 48.31969 -25.39295 36.74193 1.000 31.16208 166 PHE E O 1
ATOM 11716 N N . LEU E 1 146 ? 47.27242 -24.38207 38.45303 1.000 29.90805 167 LEU E N 1
ATOM 11717 C CA . LEU E 1 146 ? 46.98984 -25.60786 39.19006 1.000 27.00998 167 LEU E CA 1
ATOM 11718 C C . LEU E 1 146 ? 45.57443 -26.09105 38.89037 1.000 28.16656 167 LEU E C 1
ATOM 11719 O O . LEU E 1 146 ? 44.64236 -25.28809 38.80159 1.000 31.27757 167 LEU E O 1
ATOM 11724 N N . LEU E 1 147 ? 45.42568 -27.41044 38.71703 1.000 21.88913 168 LEU E N 1
ATOM 11725 C CA . LEU E 1 147 ? 44.11129 -27.98119 38.42633 1.000 23.76820 168 LEU E CA 1
ATOM 11726 C C . LEU E 1 147 ? 43.09738 -27.61840 39.50777 1.000 23.89108 168 LEU E C 1
ATOM 11727 O O . LEU E 1 147 ? 42.00924 -27.11505 39.20802 1.000 18.40812 168 LEU E O 1
ATOM 11732 N N . THR E 1 148 ? 43.44031 -27.86503 40.77617 1.000 22.26835 169 THR E N 1
ATOM 11733 C CA . THR E 1 148 ? 42.50201 -27.57772 41.85684 1.000 25.32427 169 THR E CA 1
ATOM 11734 C C . THR E 1 148 ? 42.29050 -26.08240 42.03404 1.000 29.12611 169 THR E C 1
ATOM 11735 O O . THR E 1 148 ? 41.18739 -25.66044 42.38330 1.000 26.92132 169 THR E O 1
ATOM 11739 N N . ASP E 1 149 ? 43.33404 -25.27059 41.84906 1.000 26.22333 170 ASP E N 1
ATOM 11740 C CA . ASP E 1 149 ? 43.13827 -23.82390 41.88560 1.000 21.88945 170 ASP E CA 1
ATOM 11741 C C . ASP E 1 149 ? 42.13755 -23.39342 40.82219 1.000 25.02023 170 ASP E C 1
ATOM 11742 O O . ASP E 1 149 ? 41.23412 -22.59058 41.09002 1.000 24.13766 170 ASP E O 1
ATOM 11747 N N . TRP E 1 150 ? 42.29038 -23.92501 39.60909 1.000 22.07672 171 TRP E N 1
ATOM 11748 C CA . TRP E 1 150 ? 41.34936 -23.66119 38.52455 1.000 21.26803 171 TRP E CA 1
ATOM 11749 C C . TRP E 1 150 ? 39.92833 -24.06778 38.89519 1.000 28.50569 171 TRP E C 1
ATOM 11750 O O . TRP E 1 150 ? 38.98385 -23.28260 38.74228 1.000 25.99027 171 TRP E O 1
ATOM 11761 N N . LEU E 1 151 ? 39.75842 -25.30057 39.37848 1.000 28.96271 172 LEU E N 1
ATOM 11762 C CA . LEU E 1 151 ? 38.41685 -25.81485 39.62667 1.000 24.27886 172 LEU E CA 1
ATOM 11763 C C . LEU E 1 151 ? 37.76519 -25.16052 40.83836 1.000 24.52617 172 LEU E C 1
ATOM 11764 O O . LEU E 1 151 ? 36.53749 -25.01365 40.87432 1.000 26.41854 172 LEU E O 1
ATOM 11769 N N . ALA E 1 152 ? 38.55781 -24.77496 41.83729 1.000 21.99848 173 ALA E N 1
ATOM 11770 C CA . ALA E 1 152 ? 38.04433 -24.02592 42.97649 1.000 32.07749 173 ALA E CA 1
ATOM 11771 C C . ALA E 1 152 ? 37.54726 -22.64529 42.58760 1.000 30.57805 173 ALA E C 1
ATOM 11772 O O . ALA E 1 152 ? 36.74200 -22.06273 43.32111 1.000 30.35290 173 ALA E O 1
ATOM 11774 N N . HIS E 1 153 ? 37.99465 -22.11759 41.45237 1.000 27.09441 174 HIS E N 1
ATOM 11775 C CA . HIS E 1 153 ? 37.58840 -20.79834 40.98028 1.000 26.83757 174 HIS E CA 1
ATOM 11776 C C . HIS E 1 153 ? 36.77015 -20.88087 39.69131 1.000 25.74226 174 HIS E C 1
ATOM 11777 O O . HIS E 1 153 ? 36.80673 -19.98382 38.84572 1.000 31.20560 174 HIS E O 1
ATOM 11784 N N . THR E 1 154 ? 36.04377 -21.97924 39.51226 1.000 23.85619 175 THR E N 1
ATOM 11785 C CA . THR E 1 154 ? 35.07029 -22.13937 38.44390 1.000 25.94184 175 THR E CA 1
ATOM 11786 C C . THR E 1 154 ? 33.70143 -22.44103 39.04524 1.000 29.16862 175 THR E C 1
ATOM 11787 O O . THR E 1 154 ? 33.60987 -23.20124 40.01769 1.000 32.67163 175 THR E O 1
ATOM 11791 N N . PRO E 1 155 ? 32.62665 -21.83998 38.52454 1.000 29.97122 176 PRO E N 1
ATOM 11792 C CA . PRO E 1 155 ? 31.29038 -22.11600 39.07316 1.000 32.95636 176 PRO E CA 1
ATOM 11793 C C . PRO E 1 155 ? 30.97135 -23.60362 39.03421 1.000 31.96977 176 PRO E C 1
ATOM 11794 O O . PRO E 1 155 ? 31.31579 -24.30434 38.08272 1.000 37.74496 176 PRO E O 1
ATOM 11798 N N . LYS E 1 156 ? 30.30754 -24.08577 40.09131 1.000 33.21206 177 LYS E N 1
ATOM 11799 C CA . LYS E 1 156 ? 30.05273 -25.52049 40.21298 1.000 35.32113 177 LYS E CA 1
ATOM 11800 C C . LYS E 1 156 ? 29.07924 -26.00940 39.14658 1.000 35.35634 177 LYS E C 1
ATOM 11801 O O . LYS E 1 156 ? 29.15260 -27.17144 38.73074 1.000 31.39374 177 LYS E O 1
ATOM 11807 N N . ASP E 1 157 ? 28.14396 -25.15679 38.71369 1.000 41.43301 178 ASP E N 1
ATOM 11808 C CA . ASP E 1 157 ? 27.28185 -25.51463 37.58916 1.000 39.16562 178 ASP E CA 1
ATOM 11809 C C . ASP E 1 157 ? 28.10213 -25.69614 36.31899 1.000 41.98853 178 ASP E C 1
ATOM 11810 O O . ASP E 1 157 ? 27.83911 -26.60512 35.52099 1.000 38.36351 178 ASP E O 1
ATOM 11815 N N . ILE E 1 158 ? 29.11252 -24.84407 36.12623 1.000 40.98348 179 ILE E N 1
ATOM 11816 C CA . ILE E 1 158 ? 29.97236 -24.94802 34.95193 1.000 36.86505 179 ILE E CA 1
ATOM 11817 C C . ILE E 1 158 ? 30.78236 -26.23483 35.00113 1.000 36.68848 179 ILE E C 1
ATOM 11818 O O . ILE E 1 158 ? 30.89115 -26.94916 34.00253 1.000 29.66993 179 ILE E O 1
ATOM 11823 N N . ILE E 1 159 ? 31.38519 -26.53601 36.15513 1.000 37.10104 180 ILE E N 1
ATOM 11824 C CA . ILE E 1 159 ? 32.15126 -27.77373 36.29264 1.000 37.09103 180 ILE E CA 1
ATOM 11825 C C . ILE E 1 159 ? 31.24712 -28.98312 36.09614 1.000 36.91247 180 ILE E C 1
ATOM 11826 O O . ILE E 1 159 ? 31.64161 -29.98468 35.48112 1.000 29.85870 180 ILE E O 1
ATOM 11831 N N . ALA E 1 160 ? 30.02300 -28.91076 36.62804 1.000 35.69155 181 ALA E N 1
ATOM 11832 C CA . ALA E 1 160 ? 29.06867 -30.00183 36.47923 1.000 34.48643 181 ALA E CA 1
ATOM 11833 C C . ALA E 1 160 ? 28.73343 -30.22230 35.01381 1.000 35.17916 181 ALA E C 1
ATOM 11834 O O . ALA E 1 160 ? 28.73610 -31.35881 34.53625 1.000 35.25885 181 ALA E O 1
ATOM 11836 N N . ALA E 1 161 ? 28.44676 -29.14387 34.28487 1.000 35.42720 182 ALA E N 1
ATOM 11837 C CA . ALA E 1 161 ? 28.21112 -29.25171 32.84839 1.000 32.43957 182 ALA E CA 1
ATOM 11838 C C . ALA E 1 161 ? 29.44227 -29.75830 32.10500 1.000 33.02934 182 ALA E C 1
ATOM 11839 O O . ALA E 1 161 ? 29.31741 -30.51924 31.14482 1.000 29.35424 182 ALA E O 1
ATOM 11841 N N . ASN E 1 162 ? 30.63416 -29.29317 32.48449 1.000 33.39934 183 ASN E N 1
ATOM 11842 C CA . ASN E 1 162 ? 31.84156 -29.72916 31.79672 1.000 30.02017 183 ASN E CA 1
ATOM 11843 C C . ASN E 1 162 ? 32.00068 -31.23111 31.93368 1.000 36.14696 183 ASN E C 1
ATOM 11844 O O . ASN E 1 162 ? 32.23167 -31.93039 30.94237 1.000 31.21092 183 ASN E O 1
ATOM 11849 N N . PHE E 1 163 ? 31.89148 -31.73910 33.15557 1.000 41.27069 184 PHE E N 1
ATOM 11850 C CA . PHE E 1 163 ? 31.89093 -33.16948 33.38431 1.000 35.19297 184 PHE E CA 1
ATOM 11851 C C . PHE E 1 163 ? 30.54002 -33.83472 33.06631 1.000 38.83185 184 PHE E C 1
ATOM 11852 O O . PHE E 1 163 ? 30.46681 -35.06584 33.07660 1.000 39.15868 184 PHE E O 1
ATOM 11860 N N . LYS E 1 164 ? 29.49714 -33.06028 32.76242 1.000 43.58855 185 LYS E N 1
ATOM 11861 C CA . LYS E 1 164 ? 28.09051 -33.51301 32.78169 1.000 42.76306 185 LYS E CA 1
ATOM 11862 C C . LYS E 1 164 ? 27.85156 -34.55001 33.87198 1.000 39.15156 185 LYS E C 1
ATOM 11863 O O . LYS E 1 164 ? 27.53101 -35.71382 33.62947 1.000 39.27224 185 LYS E O 1
ATOM 11869 N N . VAL E 1 165 ? 28.05051 -34.09454 35.11196 1.000 44.37319 186 VAL E N 1
ATOM 11870 C CA . VAL E 1 165 ? 27.68027 -34.85691 36.28878 1.000 36.63288 186 VAL E CA 1
ATOM 11871 C C . VAL E 1 165 ? 26.72029 -33.92468 37.00034 1.000 38.91580 186 VAL E C 1
ATOM 11872 O O . VAL E 1 165 ? 26.59152 -32.75720 36.63448 1.000 44.10987 186 VAL E O 1
ATOM 11876 N N . ASP E 1 166 ? 26.08091 -34.41198 38.04388 1.000 43.34166 187 ASP E N 1
ATOM 11877 C CA . ASP E 1 166 ? 25.25596 -33.49438 38.79673 1.000 49.12225 187 ASP E CA 1
ATOM 11878 C C . ASP E 1 166 ? 26.13323 -32.88273 39.87258 1.000 48.77428 187 ASP E C 1
ATOM 11879 O O . ASP E 1 166 ? 27.13710 -33.48840 40.30151 1.000 47.30352 187 ASP E O 1
ATOM 11884 N N . GLU E 1 167 ? 25.76088 -31.67540 40.31869 1.000 42.09735 188 GLU E N 1
ATOM 11885 C CA . GLU E 1 167 ? 26.65179 -30.92203 41.19226 1.000 43.20442 188 GLU E CA 1
ATOM 11886 C C . GLU E 1 167 ? 26.89209 -31.63077 42.51378 1.000 46.02496 188 GLU E C 1
ATOM 11887 O O . GLU E 1 167 ? 27.81654 -31.28252 43.24767 1.000 49.74053 188 GLU E O 1
ATOM 11893 N N . SER E 1 168 ? 26.04623 -32.60311 42.83751 1.000 47.54185 189 SER E N 1
ATOM 11894 C CA . SER E 1 168 ? 26.18928 -33.31863 44.10251 1.000 39.06485 189 SER E CA 1
ATOM 11895 C C . SER E 1 168 ? 27.53628 -34.03703 44.17730 1.000 37.52172 189 SER E C 1
ATOM 11896 O O . SER E 1 168 ? 28.20305 -34.05502 45.22227 1.000 42.81778 189 SER E O 1
ATOM 11899 N N . VAL E 1 169 ? 27.96607 -34.59605 43.04107 1.000 40.73059 190 VAL E N 1
ATOM 11900 C CA . VAL E 1 169 ? 29.25950 -35.26236 42.96519 1.000 40.44775 190 VAL E CA 1
ATOM 11901 C C . VAL E 1 169 ? 30.41078 -34.33539 43.31539 1.000 39.43863 190 VAL E C 1
ATOM 11902 O O . VAL E 1 169 ? 31.44877 -34.80954 43.80708 1.000 35.84293 190 VAL E O 1
ATOM 11906 N N . LEU E 1 170 ? 30.26558 -33.02640 43.07162 1.000 41.57420 191 LEU E N 1
ATOM 11907 C CA . LEU E 1 170 ? 31.36472 -32.08751 43.25496 1.000 37.26010 191 LEU E CA 1
ATOM 11908 C C . LEU E 1 170 ? 31.38478 -31.43263 44.62473 1.000 41.59819 191 LEU E C 1
ATOM 11909 O O . LEU E 1 170 ? 32.06599 -30.41786 44.78765 1.000 41.63536 191 LEU E O 1
ATOM 11914 N N . ALA E 1 171 ? 30.68173 -31.99384 45.61571 1.000 49.04739 192 ALA E N 1
ATOM 11915 C CA . ALA E 1 171 ? 30.59753 -31.33739 46.91575 1.000 38.65200 192 ALA E CA 1
ATOM 11916 C C . ALA E 1 171 ? 31.95623 -31.24141 47.59395 1.000 39.55882 192 ALA E C 1
ATOM 11917 O O . ALA E 1 171 ? 32.16948 -30.33092 48.40014 1.000 42.78758 192 ALA E O 1
ATOM 11919 N N . ASN E 1 172 ? 32.86299 -32.17604 47.30986 1.000 38.79859 193 ASN E N 1
ATOM 11920 C CA . ASN E 1 172 ? 34.15484 -32.26982 47.97896 1.000 30.88236 193 ASN E CA 1
ATOM 11921 C C . ASN E 1 172 ? 35.31370 -31.71802 47.15283 1.000 34.13617 193 ASN E C 1
ATOM 11922 O O . ASN E 1 172 ? 36.47420 -31.97900 47.49310 1.000 29.56794 193 ASN E O 1
ATOM 11927 N N . LEU E 1 173 ? 35.04061 -30.98881 46.07301 1.000 36.64136 194 LEU E N 1
ATOM 11928 C CA . LEU E 1 173 ? 36.11900 -30.34578 45.33061 1.000 29.74852 194 LEU E CA 1
ATOM 11929 C C . LEU E 1 173 ? 36.91166 -29.44540 46.27150 1.000 31.69061 194 LEU E C 1
ATOM 11930 O O . LEU E 1 173 ? 36.30897 -28.74441 47.09585 1.000 34.32534 194 LEU E O 1
ATOM 11935 N N . PRO E 1 174 ? 38.24434 -29.45349 46.21046 1.000 25.88120 195 PRO E N 1
ATOM 11936 C CA . PRO E 1 174 ? 39.01295 -28.51656 47.03577 1.000 23.51025 195 PRO E CA 1
ATOM 11937 C C . PRO E 1 174 ? 38.60053 -27.07879 46.73861 1.000 32.35967 195 PRO E C 1
ATOM 11938 O O . PRO E 1 174 ? 38.29636 -26.71840 45.59760 1.000 39.22503 195 PRO E O 1
ATOM 11942 N N . GLY E 1 175 ? 38.58706 -26.25231 47.78047 1.000 29.94605 196 GLY E N 1
ATOM 11943 C CA . GLY E 1 175 ? 38.27595 -24.84436 47.61521 1.000 30.59663 196 GLY E CA 1
ATOM 11944 C C . GLY E 1 175 ? 39.54506 -24.02530 47.61681 1.000 30.01757 196 GLY E C 1
ATOM 11945 O O . GLY E 1 175 ? 39.52758 -22.80823 47.83457 1.000 27.22811 196 GLY E O 1
ATOM 11946 N N . LYS E 1 176 ? 40.66031 -24.70824 47.37274 1.000 30.92022 197 LYS E N 1
ATOM 11947 C CA . LYS E 1 176 ? 41.98628 -24.15409 47.59746 1.000 33.87308 197 LYS E CA 1
ATOM 11948 C C . LYS E 1 176 ? 43.00236 -25.10718 46.98582 1.000 31.79080 197 LYS E C 1
ATOM 11949 O O . LYS E 1 176 ? 42.75143 -26.31165 46.87201 1.000 33.37137 197 LYS E O 1
ATOM 11955 N N . GLU E 1 177 ? 44.12507 -24.54627 46.53804 1.000 30.86122 198 GLU E N 1
ATOM 11956 C CA . GLU E 1 177 ? 45.16234 -25.34319 45.89772 1.000 32.63302 198 GLU E CA 1
ATOM 11957 C C . GLU E 1 177 ? 45.69290 -26.41701 46.84923 1.000 33.73748 198 GLU E C 1
ATOM 11958 O O . GLU E 1 177 ? 45.55791 -26.32924 48.07318 1.000 35.36299 198 GLU E O 1
ATOM 11964 N N . LYS E 1 178 ? 46.29766 -27.44704 46.25849 1.000 30.10239 199 LYS E N 1
ATOM 11965 C CA . LYS E 1 178 ? 47.03013 -28.47756 46.98150 1.000 24.38782 199 LYS E CA 1
ATOM 11966 C C . LYS E 1 178 ? 48.53240 -28.38351 46.76872 1.000 27.69432 199 LYS E C 1
ATOM 11967 O O . LYS E 1 178 ? 49.29780 -28.68253 47.68914 1.000 31.69587 199 LYS E O 1
ATOM 11973 N N . TYR E 1 179 ? 48.95523 -27.99652 45.56221 1.000 30.48156 200 TYR E N 1
ATOM 11974 C CA . TYR E 1 179 ? 50.34307 -27.73025 45.19442 1.000 27.50095 200 TYR E CA 1
ATOM 11975 C C . TYR E 1 179 ? 51.22139 -28.97225 45.28504 1.000 26.75050 200 TYR E C 1
ATOM 11976 O O . TYR E 1 179 ? 51.64758 -29.52148 44.26390 1.000 28.42332 200 TYR E O 1
ATOM 11985 N N . ILE E 1 180 ? 51.51587 -29.40449 46.50827 1.000 25.27566 201 ILE E N 1
ATOM 11986 C CA . ILE E 1 180 ? 52.25475 -30.63578 46.76689 1.000 23.70937 201 ILE E CA 1
ATOM 11987 C C . ILE E 1 180 ? 51.56089 -31.34437 47.91991 1.000 29.68787 201 ILE E C 1
ATOM 11988 O O . ILE E 1 180 ? 51.46489 -30.78946 49.01985 1.000 33.26797 201 ILE E O 1
ATOM 11993 N N . PHE E 1 181 ? 51.07301 -32.55821 47.67838 1.000 27.87860 202 PHE E N 1
ATOM 11994 C CA . PHE E 1 181 ? 50.30841 -33.27757 48.68836 1.000 28.00349 202 PHE E CA 1
ATOM 11995 C C . PHE E 1 181 ? 50.65958 -34.75806 48.64713 1.000 31.86003 202 PHE E C 1
ATOM 11996 O O . PHE E 1 181 ? 51.20674 -35.26553 47.66428 1.000 31.02914 202 PHE E O 1
ATOM 12004 N N . ASN E 1 182 ? 50.34858 -35.43856 49.74834 1.000 33.09595 203 ASN E N 1
ATOM 12005 C CA . ASN E 1 182 ? 50.76545 -36.81701 49.95677 1.000 26.24144 203 ASN E CA 1
ATOM 12006 C C . ASN E 1 182 ? 49.86056 -37.78894 49.21073 1.000 31.80944 203 ASN E C 1
ATOM 12007 O O . ASN E 1 182 ? 48.67100 -37.53386 48.99518 1.000 36.02767 203 ASN E O 1
ATOM 12012 N N . GLY E 1 183 ? 50.44777 -38.91919 48.82102 1.000 22.07080 204 GLY E N 1
ATOM 12013 C CA . GLY E 1 183 ? 49.71787 -39.98484 48.16790 1.000 21.63707 204 GLY E CA 1
ATOM 12014 C C . GLY E 1 183 ? 50.45510 -41.29716 48.31985 1.000 28.43889 204 GLY E C 1
ATOM 12015 O O . GLY E 1 183 ? 51.59906 -41.34618 48.77992 1.000 30.33307 204 GLY E O 1
ATOM 12016 N N . GLU E 1 184 ? 49.80935 -42.36049 47.85157 1.000 27.21769 205 GLU E N 1
ATOM 12017 C CA . GLU E 1 184 ? 50.43541 -43.67266 47.88045 1.000 28.74906 205 GLU E CA 1
ATOM 12018 C C . GLU E 1 184 ? 51.29979 -43.87511 46.64252 1.000 32.01335 205 GLU E C 1
ATOM 12019 O O . GLU E 1 184 ? 50.96922 -43.41445 45.54388 1.000 35.10025 205 GLU E O 1
ATOM 12025 N N . VAL E 1 185 ? 52.44171 -44.52707 46.83946 1.000 25.69347 206 VAL E N 1
ATOM 12026 C CA . VAL E 1 185 ? 53.26298 -44.89985 45.68440 1.000 25.27104 206 VAL E CA 1
ATOM 12027 C C . VAL E 1 185 ? 52.40541 -45.70398 44.71058 1.000 20.77544 206 VAL E C 1
ATOM 12028 O O . VAL E 1 185 ? 51.81106 -46.72616 45.10521 1.000 17.74477 206 VAL E O 1
ATOM 12032 N N . PRO E 1 186 ? 52.27787 -45.27980 43.45831 1.000 22.01455 207 PRO E N 1
ATOM 12033 C CA . PRO E 1 186 ? 51.34651 -45.93189 42.53313 1.000 17.98288 207 PRO E CA 1
ATOM 12034 C C . PRO E 1 186 ? 51.91980 -47.23530 41.98975 1.000 20.51855 207 PRO E C 1
ATOM 12035 O O . PRO E 1 186 ? 53.08271 -47.57481 42.20530 1.000 19.91761 207 PRO E O 1
ATOM 12039 N N . GLY E 1 187 ? 51.06535 -47.97289 41.27879 1.000 19.37883 208 GLY E N 1
ATOM 12040 C CA . GLY E 1 187 ? 51.43703 -49.24713 40.70602 1.000 23.53832 208 GLY E CA 1
ATOM 12041 C C . GLY E 1 187 ? 52.28417 -49.14145 39.45028 1.000 23.26470 208 GLY E C 1
ATOM 12042 O O . GLY E 1 187 ? 52.78723 -48.07026 39.09230 1.000 23.23612 208 GLY E O 1
ATOM 12043 N N . PRO E 1 188 ? 52.47507 -50.27184 38.76659 1.000 29.26612 209 PRO E N 1
ATOM 12044 C CA . PRO E 1 188 ? 53.24881 -50.25754 37.52024 1.000 26.40147 209 PRO E CA 1
ATOM 12045 C C . PRO E 1 188 ? 52.50550 -49.52201 36.41354 1.000 27.86463 209 PRO E C 1
ATOM 12046 O O . PRO E 1 188 ? 51.27351 -49.46744 36.39621 1.000 26.21894 209 PRO E O 1
ATOM 12050 N N . ILE E 1 189 ? 53.27382 -48.94163 35.48747 1.000 30.16648 210 ILE E N 1
ATOM 12051 C CA . ILE E 1 189 ? 52.70921 -48.18654 34.36908 1.000 26.84452 210 ILE E CA 1
ATOM 12052 C C . ILE E 1 189 ? 51.70887 -49.05030 33.61744 1.000 29.21257 210 ILE E C 1
ATOM 12053 O O . ILE E 1 189 ? 50.63313 -48.58514 33.22707 1.000 29.25468 210 ILE E O 1
ATOM 12058 N N . SER E 1 190 ? 52.06082 -50.31984 33.41231 1.000 29.57278 211 SER E N 1
ATOM 12059 C CA . SER E 1 190 ? 51.22730 -51.21834 32.61809 1.000 31.44346 211 SER E CA 1
ATOM 12060 C C . SER E 1 190 ? 49.85068 -51.43905 33.23500 1.000 36.64214 211 SER E C 1
ATOM 12061 O O . SER E 1 190 ? 48.86778 -51.65136 32.51422 1.000 34.48636 211 SER E O 1
ATOM 12064 N N . GLU E 1 191 ? 49.74247 -51.34107 34.56018 1.000 42.85708 212 GLU E N 1
ATOM 12065 C CA . GLU E 1 191 ? 48.45600 -51.56007 35.21809 1.000 41.83466 212 GLU E CA 1
ATOM 12066 C C . GLU E 1 191 ? 47.69694 -50.26590 35.46493 1.000 32.56803 212 GLU E C 1
ATOM 12067 O O . GLU E 1 191 ? 46.48229 -50.31207 35.69044 1.000 40.94455 212 GLU E O 1
ATOM 12073 N N . VAL E 1 192 ? 48.37632 -49.12087 35.41015 1.000 31.48055 213 VAL E N 1
ATOM 12074 C CA . VAL E 1 192 ? 47.75218 -47.84400 35.73199 1.000 33.25230 213 VAL E CA 1
ATOM 12075 C C . VAL E 1 192 ? 47.52073 -46.98384 34.50321 1.000 30.41888 213 VAL E C 1
ATOM 12076 O O . VAL E 1 192 ? 46.72120 -46.03614 34.57357 1.000 25.44748 213 VAL E O 1
ATOM 12080 N N . LYS E 1 193 ? 48.19201 -47.27435 33.39123 1.000 30.53077 214 LYS E N 1
ATOM 12081 C CA . LYS E 1 193 ? 48.10381 -46.43144 32.20843 1.000 28.17290 214 LYS E CA 1
ATOM 12082 C C . LYS E 1 193 ? 46.69424 -46.47215 31.63092 1.000 25.88571 214 LYS E C 1
ATOM 12083 O O . LYS E 1 193 ? 46.09201 -47.54202 31.49778 1.000 31.58847 214 LYS E O 1
ATOM 12089 N N . LYS E 1 194 ? 46.17865 -45.30052 31.27633 1.000 21.96571 215 LYS E N 1
ATOM 12090 C CA . LYS E 1 194 ? 44.82825 -45.17032 30.74919 1.000 25.44097 215 LYS E CA 1
ATOM 12091 C C . LYS E 1 194 ? 44.82760 -45.28516 29.23030 1.000 34.98661 215 LYS E C 1
ATOM 12092 O O . LYS E 1 194 ? 45.80143 -44.93529 28.55852 1.000 34.51312 215 LYS E O 1
ATOM 12098 N N . ASN E 1 195 ? 43.71815 -45.78023 28.69076 1.000 33.01452 216 ASN E N 1
ATOM 12099 C CA . ASN E 1 195 ? 43.60777 -45.96777 27.25319 1.000 36.60415 216 ASN E CA 1
ATOM 12100 C C . ASN E 1 195 ? 43.37968 -44.63449 26.54940 1.000 39.26630 216 ASN E C 1
ATOM 12101 O O . ASN E 1 195 ? 42.57693 -43.80291 26.98769 1.000 37.56351 216 ASN E O 1
ATOM 12106 N N . ASN E 1 196 ? 44.10682 -44.42638 25.46293 1.000 38.42205 217 ASN E N 1
ATOM 12107 C CA . ASN E 1 196 ? 43.96331 -43.20326 24.68720 1.000 37.09254 217 ASN E CA 1
ATOM 12108 C C . ASN E 1 196 ? 43.87681 -43.58440 23.21653 1.000 36.68748 217 ASN E C 1
ATOM 12109 O O . ASN E 1 196 ? 44.86257 -44.05467 22.63564 1.000 35.16585 217 ASN E O 1
ATOM 12114 N N . PRO E 1 197 ? 42.71650 -43.41487 22.58411 1.000 38.33536 218 PRO E N 1
ATOM 12115 C CA . PRO E 1 197 ? 42.62356 -43.74560 21.14985 1.000 39.54754 218 PRO E CA 1
ATOM 12116 C C . PRO E 1 197 ? 43.56880 -42.93748 20.27126 1.000 41.62137 218 PRO E C 1
ATOM 12117 O O . PRO E 1 197 ? 43.90034 -43.37817 19.15951 1.000 44.82121 218 PRO E O 1
ATOM 12121 N N . ASN E 1 198 ? 44.03837 -41.77563 20.74462 1.000 36.38827 219 ASN E N 1
ATOM 12122 C CA . ASN E 1 198 ? 45.03656 -41.01758 19.99895 1.000 34.08521 219 ASN E CA 1
ATOM 12123 C C . ASN E 1 198 ? 46.43517 -41.59709 20.18035 1.000 38.68902 219 ASN E C 1
ATOM 12124 O O . ASN E 1 198 ? 47.34740 -41.23845 19.42551 1.000 35.52605 219 ASN E O 1
ATOM 12129 N N . GLY E 1 199 ? 46.61771 -42.48105 21.15958 1.000 31.82890 220 GLY E N 1
ATOM 12130 C CA . GLY E 1 199 ? 47.90203 -43.10238 21.38378 1.000 27.24450 220 GLY E CA 1
ATOM 12131 C C . GLY E 1 199 ? 48.86228 -42.22012 22.15739 1.000 31.43833 220 GLY E C 1
ATOM 12132 O O . GLY E 1 199 ? 48.51792 -41.15878 22.68869 1.000 29.62635 220 GLY E O 1
ATOM 12133 N N . ASP E 1 200 ? 50.11343 -42.67643 22.18799 1.000 27.51932 221 ASP E N 1
ATOM 12134 C CA . ASP E 1 200 ? 51.19649 -42.00404 22.88285 1.000 21.12313 221 ASP E CA 1
ATOM 12135 C C . ASP E 1 200 ? 51.77694 -40.89783 22.00618 1.000 27.57335 221 ASP E C 1
ATOM 12136 O O . ASP E 1 200 ? 51.50852 -40.80970 20.80203 1.000 31.19018 221 ASP E O 1
ATOM 12141 N N . VAL E 1 201 ? 52.55698 -40.02252 22.63491 1.000 26.25511 222 VAL E N 1
ATOM 12142 C CA . VAL E 1 201 ? 53.24338 -38.95535 21.91097 1.000 27.94565 222 VAL E CA 1
ATOM 12143 C C . VAL E 1 201 ? 54.32118 -39.59093 21.04009 1.000 27.65619 222 VAL E C 1
ATOM 12144 O O . VAL E 1 201 ? 54.90990 -40.61101 21.42694 1.000 25.63848 222 VAL E O 1
ATOM 12148 N N . PRO E 1 202 ? 54.58489 -39.04684 19.84887 1.000 27.19648 223 PRO E N 1
ATOM 12149 C CA . PRO E 1 202 ? 55.51354 -39.72108 18.92379 1.000 22.40129 223 PRO E CA 1
ATOM 12150 C C . PRO E 1 202 ? 56.95204 -39.71475 19.39990 1.000 21.28179 223 PRO E C 1
ATOM 12151 O O . PRO E 1 202 ? 57.71691 -40.61664 19.03610 1.000 23.61138 223 PRO E O 1
ATOM 12155 N N . SER E 1 203 ? 57.34394 -38.72554 20.19584 1.000 24.59279 224 SER E N 1
ATOM 12156 C CA . SER E 1 203 ? 58.67910 -38.68535 20.74295 1.000 29.40729 224 SER E CA 1
ATOM 12157 C C . SER E 1 203 ? 58.61025 -38.39386 22.23638 1.000 34.54824 224 SER E C 1
ATOM 12158 O O . SER E 1 203 ? 57.85685 -37.50976 22.66464 1.000 33.59973 224 SER E O 1
ATOM 12161 N N . PRO E 1 204 ? 59.37428 -39.11874 23.05167 1.000 37.01636 225 PRO E N 1
ATOM 12162 C CA . PRO E 1 204 ? 59.16013 -39.06190 24.50148 1.000 33.05174 225 PRO E CA 1
ATOM 12163 C C . PRO E 1 204 ? 59.48049 -37.68702 25.07257 1.000 30.02507 225 PRO E C 1
ATOM 12164 O O . PRO E 1 204 ? 60.37860 -36.98591 24.59928 1.000 34.56635 225 PRO E O 1
ATOM 12168 N N . PHE E 1 205 ? 58.72248 -37.30654 26.10187 1.000 32.13934 226 PHE E N 1
ATOM 12169 C CA . PHE E 1 205 ? 59.01302 -36.11799 26.88542 1.000 25.42203 226 PHE E CA 1
ATOM 12170 C C . PHE E 1 205 ? 60.09139 -36.38318 27.91355 1.000 24.82025 226 PHE E C 1
ATOM 12171 O O . PHE E 1 205 ? 60.24553 -35.61345 28.86955 1.000 22.03598 226 PHE E O 1
ATOM 12179 N N . THR E 1 206 ? 60.83301 -37.46882 27.71940 1.000 27.42409 227 THR E N 1
ATOM 12180 C CA . THR E 1 206 ? 61.75159 -38.00251 28.70472 1.000 24.91123 227 THR E CA 1
ATOM 12181 C C . THR E 1 206 ? 63.05554 -38.37335 28.01470 1.000 25.09456 227 THR E C 1
ATOM 12182 O O . THR E 1 206 ? 63.08791 -38.67612 26.81778 1.000 27.68292 227 THR E O 1
ATOM 12186 N N . PHE E 1 207 ? 64.14565 -38.32225 28.77041 1.000 25.91181 228 PHE E N 1
ATOM 12187 C CA . PHE E 1 207 ? 65.44075 -38.72839 28.23956 1.000 31.65101 228 PHE E CA 1
ATOM 12188 C C . PHE E 1 207 ? 66.16679 -39.54166 29.29699 1.000 30.46285 228 PHE E C 1
ATOM 12189 O O . PHE E 1 207 ? 66.52306 -39.01433 30.35535 1.000 31.69261 228 PHE E O 1
ATOM 12197 N N . HIS E 1 208 ? 66.38992 -40.81877 29.00899 1.000 32.19914 229 HIS E N 1
ATOM 12198 C CA . HIS E 1 208 ? 67.10098 -41.69800 29.92401 1.000 33.10043 229 HIS E CA 1
ATOM 12199 C C . HIS E 1 208 ? 68.58300 -41.64420 29.59730 1.000 38.60117 229 HIS E C 1
ATOM 12200 O O . HIS E 1 208 ? 68.99759 -42.03459 28.50111 1.000 44.36037 229 HIS E O 1
ATOM 12207 N N . MET E 1 209 ? 69.37790 -41.16300 30.55222 1.000 34.99797 230 MET E N 1
ATOM 12208 C CA . MET E 1 209 ? 70.77102 -40.85111 30.26750 1.000 36.58169 230 MET E CA 1
ATOM 12209 C C . MET E 1 209 ? 71.59277 -42.10206 30.00741 1.000 46.39654 230 MET E C 1
ATOM 12210 O O . MET E 1 209 ? 72.73195 -41.99930 29.54048 1.000 45.64644 230 MET E O 1
ATOM 12215 N N . ASN E 1 210 ? 71.06788 -43.29162 30.29654 1.000 47.56587 231 ASN E N 1
ATOM 12216 C CA . ASN E 1 210 ? 71.91305 -44.42837 29.96079 1.000 47.71887 231 ASN E CA 1
ATOM 12217 C C . ASN E 1 210 ? 71.99079 -44.64996 28.45370 1.000 51.02522 231 ASN E C 1
ATOM 12218 O O . ASN E 1 210 ? 72.82013 -45.44340 27.99859 1.000 49.90234 231 ASN E O 1
ATOM 12223 N N . ASP E 1 211 ? 71.09352 -44.02906 27.68414 1.000 51.36458 232 ASP E N 1
ATOM 12224 C CA . ASP E 1 211 ? 71.09630 -44.10463 26.22784 1.000 48.28344 232 ASP E CA 1
ATOM 12225 C C . ASP E 1 211 ? 72.15132 -43.23843 25.53240 1.000 48.80414 232 ASP E C 1
ATOM 12226 O O . ASP E 1 211 ? 72.23901 -43.30842 24.30134 1.000 50.34030 232 ASP E O 1
ATOM 12231 N N . LEU E 1 212 ? 72.95484 -42.43732 26.23762 1.000 44.51598 233 LEU E N 1
ATOM 12232 C CA . LEU E 1 212 ? 73.83405 -41.47854 25.56321 1.000 47.92288 233 LEU E CA 1
ATOM 12233 C C . LEU E 1 212 ? 75.24449 -41.59249 26.11644 1.000 49.70949 233 LEU E C 1
ATOM 12234 O O . LEU E 1 212 ? 75.44793 -41.51239 27.33375 1.000 51.22663 233 LEU E O 1
ATOM 12239 N N . LYS E 1 213 ? 76.20977 -41.75167 25.21804 1.000 51.95369 234 LYS E N 1
ATOM 12240 C CA . LYS E 1 213 ? 77.61943 -41.84786 25.55778 1.000 56.03190 234 LYS E CA 1
ATOM 12241 C C . LYS E 1 213 ? 78.22645 -40.45168 25.65583 1.000 44.47853 234 LYS E C 1
ATOM 12242 O O . LYS E 1 213 ? 77.91113 -39.57854 24.84197 1.000 40.70489 234 LYS E O 1
ATOM 12248 N N . PRO E 1 214 ? 79.08075 -40.21569 26.64565 1.000 46.86464 235 PRO E N 1
ATOM 12249 C CA . PRO E 1 214 ? 79.65916 -38.88087 26.81908 1.000 49.05949 235 PRO E CA 1
ATOM 12250 C C . PRO E 1 214 ? 80.79891 -38.61735 25.84337 1.000 55.58489 235 PRO E C 1
ATOM 12251 O O . PRO E 1 214 ? 81.53222 -39.52383 25.43947 1.000 63.90562 235 PRO E O 1
ATOM 12255 N N . HIS E 1 215 ? 80.90881 -37.35736 25.42407 1.000 53.13780 236 HIS E N 1
ATOM 12256 C CA . HIS E 1 215 ? 82.14985 -36.89580 24.82410 1.000 53.44351 236 HIS E CA 1
ATOM 12257 C C . HIS E 1 215 ? 83.20123 -36.81581 25.91350 1.000 54.36996 236 HIS E C 1
ATOM 12258 O O . HIS E 1 215 ? 83.03799 -36.08571 26.89834 1.000 59.36625 236 HIS E O 1
ATOM 12265 N N . GLU E 1 216 ? 84.29239 -37.53649 25.71858 1.000 65.03444 237 GLU E N 1
ATOM 12266 C CA . GLU E 1 216 ? 85.34790 -37.55913 26.71830 1.000 67.30986 237 GLU E CA 1
ATOM 12267 C C . GLU E 1 216 ? 86.57287 -36.79553 26.23572 1.000 63.94893 237 GLU E C 1
ATOM 12268 O O . GLU E 1 216 ? 87.04625 -36.99364 25.10125 1.000 65.29953 237 GLU E O 1
ATOM 12274 N N . PHE E 1 217 ? 87.04689 -35.87396 27.07284 1.000 64.41572 238 PHE E N 1
ATOM 12275 C CA . PHE E 1 217 ? 88.37345 -35.24231 27.01072 1.000 73.46746 238 PHE E CA 1
ATOM 12276 C C . PHE E 1 217 ? 89.17957 -35.48728 28.28167 1.000 68.20047 238 PHE E C 1
ATOM 12277 O O . PHE E 1 217 ? 88.70253 -36.13254 29.21675 1.000 61.68159 238 PHE E O 1
ATOM 12285 N N . GLU E 1 218 ? 90.36242 -34.84936 28.36102 1.000 71.03926 239 GLU E N 1
ATOM 12286 C CA . GLU E 1 218 ? 91.48369 -35.40192 29.14128 1.000 70.20375 239 GLU E CA 1
ATOM 12287 C C . GLU E 1 218 ? 91.15758 -35.48969 30.61336 1.000 62.98351 239 GLU E C 1
ATOM 12288 O O . GLU E 1 218 ? 91.38679 -36.51553 31.26756 1.000 62.74893 239 GLU E O 1
ATOM 12294 N N . ALA E 1 219 ? 90.59636 -34.41563 31.14449 1.000 53.07413 240 ALA E N 1
ATOM 12295 C CA . ALA E 1 219 ? 90.25222 -34.29840 32.54952 1.000 54.95018 240 ALA E CA 1
ATOM 12296 C C . ALA E 1 219 ? 88.81191 -34.70954 32.85441 1.000 61.06209 240 ALA E C 1
ATOM 12297 O O . ALA E 1 219 ? 88.42920 -34.70750 34.03283 1.000 59.24586 240 ALA E O 1
ATOM 12299 N N . GLY E 1 220 ? 87.99449 -35.03727 31.85499 1.000 60.17073 241 GLY E N 1
ATOM 12300 C CA . GLY E 1 220 ? 86.63831 -35.43025 32.19674 1.000 57.13275 241 GLY E CA 1
ATOM 12301 C C . GLY E 1 220 ? 85.75271 -35.78048 31.01585 1.000 50.11685 241 GLY E C 1
ATOM 12302 O O . GLY E 1 220 ? 86.21092 -36.15366 29.92474 1.000 57.11691 241 GLY E O 1
ATOM 12303 N N . LYS E 1 221 ? 84.44594 -35.72045 31.28162 1.000 44.46190 242 LYS E N 1
ATOM 12304 C CA . LYS E 1 221 ? 83.41463 -36.10833 30.32259 1.000 46.93014 242 LYS E CA 1
ATOM 12305 C C . LYS E 1 221 ? 82.31273 -35.05093 30.29459 1.000 52.14685 242 LYS E C 1
ATOM 12306 O O . LYS E 1 221 ? 82.08496 -34.33844 31.27345 1.000 60.83901 242 LYS E O 1
ATOM 12312 N N . VAL E 1 222 ? 81.62561 -34.93784 29.15703 1.000 45.12571 243 VAL E N 1
ATOM 12313 C CA . VAL E 1 222 ? 80.43735 -34.09589 29.03886 1.000 49.66436 243 VAL E CA 1
ATOM 12314 C C . VAL E 1 222 ? 79.43625 -34.77855 28.10903 1.000 45.22260 243 VAL E C 1
ATOM 12315 O O . VAL E 1 222 ? 79.79144 -35.17841 26.99699 1.000 45.68351 243 VAL E O 1
ATOM 12319 N N . TRP E 1 223 ? 78.20868 -34.94552 28.59441 1.000 46.07450 244 TRP E N 1
ATOM 12320 C CA . TRP E 1 223 ? 77.05647 -35.34785 27.78695 1.000 38.82102 244 TRP E CA 1
ATOM 12321 C C . TRP E 1 223 ? 76.35598 -34.09735 27.26354 1.000 36.40616 244 TRP E C 1
ATOM 12322 O O . TRP E 1 223 ? 76.06275 -33.18297 28.03571 1.000 43.79157 244 TRP E O 1
ATOM 12333 N N . ILE E 1 224 ? 76.13100 -34.02833 25.95664 1.000 34.28898 245 ILE E N 1
ATOM 12334 C CA . ILE E 1 224 ? 75.44199 -32.89303 25.34667 1.000 35.02260 245 ILE E CA 1
ATOM 12335 C C . ILE E 1 224 ? 74.05089 -33.34415 24.91103 1.000 29.96390 245 ILE E C 1
ATOM 12336 O O . ILE E 1 224 ? 73.92283 -34.25273 24.08114 1.000 33.60822 245 ILE E O 1
ATOM 12341 N N . ILE E 1 225 ? 73.01335 -32.71531 25.46938 1.000 27.13640 246 ILE E N 1
ATOM 12342 C CA . ILE E 1 225 ? 71.61742 -33.04922 25.18156 1.000 31.61592 246 ILE E CA 1
ATOM 12343 C C . ILE E 1 225 ? 70.92927 -31.79888 24.64724 1.000 31.78522 246 ILE E C 1
ATOM 12344 O O . ILE E 1 225 ? 70.63817 -30.86746 25.41069 1.000 31.26659 246 ILE E O 1
ATOM 12349 N N . ASP E 1 226 ? 70.68516 -31.76968 23.33841 1.000 32.91945 247 ASP E N 1
ATOM 12350 C CA . ASP E 1 226 ? 69.92270 -30.71082 22.68175 1.000 32.77724 247 ASP E CA 1
ATOM 12351 C C . ASP E 1 226 ? 68.92120 -31.36530 21.73674 1.000 33.48142 247 ASP E C 1
ATOM 12352 O O . ASP E 1 226 ? 68.69337 -32.57879 21.78695 1.000 32.47353 247 ASP E O 1
ATOM 12357 N N . SER E 1 227 ? 68.30420 -30.54497 20.88144 1.000 29.56757 248 SER E N 1
ATOM 12358 C CA . SER E 1 227 ? 67.21678 -31.01789 20.03113 1.000 32.06306 248 SER E CA 1
ATOM 12359 C C . SER E 1 227 ? 67.66854 -32.09330 19.05261 1.000 35.30512 248 SER E C 1
ATOM 12360 O O . SER E 1 227 ? 66.83245 -32.87202 18.57923 1.000 29.48677 248 SER E O 1
ATOM 12363 N N . LYS E 1 228 ? 68.96280 -32.15479 18.72958 1.000 37.07225 249 LYS E N 1
ATOM 12364 C CA . LYS E 1 228 ? 69.45026 -33.21796 17.85713 1.000 38.88778 249 LYS E CA 1
ATOM 12365 C C . LYS E 1 228 ? 69.56238 -34.54890 18.57730 1.000 43.18803 249 LYS E C 1
ATOM 12366 O O . LYS E 1 228 ? 69.72587 -35.57977 17.91955 1.000 45.10064 249 LYS E O 1
ATOM 12372 N N . VAL E 1 229 ? 69.48953 -34.53530 19.90272 1.000 39.30913 250 VAL E N 1
ATOM 12373 C CA . VAL E 1 229 ? 69.51489 -35.74356 20.71214 1.000 34.06573 250 VAL E CA 1
ATOM 12374 C C . VAL E 1 229 ? 68.16684 -35.98801 21.37917 1.000 31.48642 250 VAL E C 1
ATOM 12375 O O . VAL E 1 229 ? 67.81245 -37.15117 21.62429 1.000 32.29346 250 VAL E O 1
ATOM 12379 N N . PHE E 1 230 ? 67.39358 -34.93472 21.63134 1.000 36.56001 251 PHE E N 1
ATOM 12380 C CA . PHE E 1 230 ? 66.21210 -34.97633 22.49157 1.000 33.52312 251 PHE E CA 1
ATOM 12381 C C . PHE E 1 230 ? 65.13757 -34.16247 21.78392 1.000 31.19312 251 PHE E C 1
ATOM 12382 O O . PHE E 1 230 ? 64.86579 -33.01245 22.14989 1.000 28.00136 251 PHE E O 1
ATOM 12390 N N . PRO E 1 231 ? 64.50134 -34.73709 20.75336 1.000 29.31470 252 PRO E N 1
ATOM 12391 C CA . PRO E 1 231 ? 63.77559 -33.90841 19.77038 1.000 31.54715 252 PRO E CA 1
ATOM 12392 C C . PRO E 1 231 ? 62.69087 -33.00258 20.33961 1.000 29.36671 252 PRO E C 1
ATOM 12393 O O . PRO E 1 231 ? 62.43411 -31.94217 19.75729 1.000 27.48077 252 PRO E O 1
ATOM 12397 N N . VAL E 1 232 ? 62.02973 -33.37629 21.43874 1.000 24.67764 253 VAL E N 1
ATOM 12398 C CA . VAL E 1 232 ? 60.95352 -32.52565 21.94910 1.000 25.20624 253 VAL E CA 1
ATOM 12399 C C . VAL E 1 232 ? 61.50680 -31.24284 22.55912 1.000 26.49704 253 VAL E C 1
ATOM 12400 O O . VAL E 1 232 ? 60.79305 -30.23574 22.65462 1.000 23.01442 253 VAL E O 1
ATOM 12404 N N . ALA E 1 233 ? 62.77921 -31.23726 22.94823 1.000 29.06434 254 ALA E N 1
ATOM 12405 C CA . ALA E 1 233 ? 63.37536 -30.10698 23.65905 1.000 27.66676 254 ALA E CA 1
ATOM 12406 C C . ALA E 1 233 ? 63.79397 -29.04427 22.65067 1.000 28.55714 254 ALA E C 1
ATOM 12407 O O . ALA E 1 233 ? 64.96177 -28.92642 22.27289 1.000 30.23215 254 ALA E O 1
ATOM 12409 N N . GLN E 1 234 ? 62.81577 -28.26415 22.20303 1.000 24.13085 255 GLN E N 1
ATOM 12410 C CA . GLN E 1 234 ? 63.03018 -27.22636 21.20633 1.000 23.64429 255 GLN E CA 1
ATOM 12411 C C . GLN E 1 234 ? 63.33083 -25.85559 21.80561 1.000 25.20221 255 GLN E C 1
ATOM 12412 O O . GLN E 1 234 ? 63.53227 -24.89992 21.05059 1.000 22.98755 255 GLN E O 1
ATOM 12418 N N . THR E 1 235 ? 63.38277 -25.73348 23.12640 1.000 24.67307 256 THR E N 1
ATOM 12419 C CA . THR E 1 235 ? 63.55923 -24.44262 23.78337 1.000 20.79325 256 THR E CA 1
ATOM 12420 C C . THR E 1 235 ? 64.78439 -24.39294 24.67739 1.000 23.79370 256 THR E C 1
ATOM 12421 O O . THR E 1 235 ? 65.46413 -23.36554 24.72860 1.000 24.22165 256 THR E O 1
ATOM 12425 N N . ILE E 1 236 ? 65.07999 -25.47501 25.39108 1.000 26.18446 257 ILE E N 1
ATOM 12426 C CA . ILE E 1 236 ? 66.17832 -25.52737 26.34631 1.000 29.46499 257 ILE E CA 1
ATOM 12427 C C . ILE E 1 236 ? 67.08487 -26.69198 25.97793 1.000 27.40542 257 ILE E C 1
ATOM 12428 O O . ILE E 1 236 ? 66.59938 -27.77514 25.62957 1.000 24.85522 257 ILE E O 1
ATOM 12433 N N . SER E 1 237 ? 68.39388 -26.46605 26.05136 1.000 25.24433 258 SER E N 1
ATOM 12434 C CA . SER E 1 237 ? 69.38601 -27.50681 25.83829 1.000 28.97492 258 SER E CA 1
ATOM 12435 C C . SER E 1 237 ? 70.39383 -27.46287 26.97705 1.000 33.59304 258 SER E C 1
ATOM 12436 O O . SER E 1 237 ? 70.44835 -26.50186 27.75320 1.000 31.51616 258 SER E O 1
ATOM 12439 N N . ALA E 1 238 ? 71.21115 -28.50964 27.07704 1.000 30.75531 259 ALA E N 1
ATOM 12440 C CA . ALA E 1 238 ? 72.11442 -28.56461 28.21630 1.000 27.76556 259 ALA E CA 1
ATOM 12441 C C . ALA E 1 238 ? 73.30522 -29.46133 27.91665 1.000 27.81504 259 ALA E C 1
ATOM 12442 O O . ALA E 1 238 ? 73.31404 -30.23607 26.95658 1.000 34.83552 259 ALA E O 1
ATOM 12444 N N . ALA E 1 239 ? 74.32056 -29.31587 28.76139 1.000 33.40391 260 ALA E N 1
ATOM 12445 C CA . ALA E 1 239 ? 75.50367 -30.16104 28.78892 1.000 35.78953 260 ALA E CA 1
ATOM 12446 C C . ALA E 1 239 ? 75.79209 -30.51266 30.24173 1.000 36.22629 260 ALA E C 1
ATOM 12447 O O . ALA E 1 239 ? 75.96977 -29.61913 31.07847 1.000 34.71654 260 ALA E O 1
ATOM 12449 N N . ILE E 1 240 ? 75.83595 -31.80728 30.53440 1.000 31.29444 261 ILE E N 1
ATOM 12450 C CA . ILE E 1 240 ? 76.22866 -32.31104 31.84432 1.000 31.23031 261 ILE E CA 1
ATOM 12451 C C . ILE E 1 240 ? 77.72782 -32.59015 31.81622 1.000 37.17825 261 ILE E C 1
ATOM 12452 O O . ILE E 1 240 ? 78.18820 -33.45948 31.06791 1.000 41.28406 261 ILE E O 1
ATOM 12457 N N . VAL E 1 241 ? 78.47956 -31.89416 32.67121 1.000 35.73713 262 VAL E N 1
ATOM 12458 C CA . VAL E 1 241 ? 79.93880 -31.90552 32.66738 1.000 43.83105 262 VAL E CA 1
ATOM 12459 C C . VAL E 1 241 ? 80.42544 -32.52848 33.96784 1.000 44.14283 262 VAL E C 1
ATOM 12460 O O . VAL E 1 241 ? 79.98625 -32.12726 35.05191 1.000 39.00338 262 VAL E O 1
ATOM 12464 N N . GLU E 1 242 ? 81.34245 -33.49193 33.86096 1.000 43.47532 263 GLU E N 1
ATOM 12465 C CA . GLU E 1 242 ? 82.02362 -34.09342 35.00184 1.000 42.91721 263 GLU E CA 1
ATOM 12466 C C . GLU E 1 242 ? 83.52202 -33.92553 34.79845 1.000 45.22446 263 GLU E C 1
ATOM 12467 O O . GLU E 1 242 ? 84.05991 -34.33880 33.76822 1.000 52.60156 263 GLU E O 1
ATOM 12473 N N . ILE E 1 243 ? 84.19075 -33.33187 35.78242 1.000 40.39872 264 ILE E N 1
ATOM 12474 C CA . ILE E 1 243 ? 85.59647 -32.95835 35.69984 1.000 45.73169 264 ILE E CA 1
ATOM 12475 C C . ILE E 1 243 ? 86.32805 -33.57233 36.88340 1.000 48.75864 264 ILE E C 1
ATOM 12476 O O . ILE E 1 243 ? 85.94000 -33.35490 38.03720 1.000 53.16369 264 ILE E O 1
ATOM 12481 N N . GLN E 1 244 ? 87.38839 -34.32646 36.59889 1.000 47.71209 265 GLN E N 1
ATOM 12482 C CA . GLN E 1 244 ? 88.15617 -35.00597 37.62920 1.000 50.34511 265 GLN E CA 1
ATOM 12483 C C . GLN E 1 244 ? 88.96636 -34.00477 38.44344 1.000 48.27162 265 GLN E C 1
ATOM 12484 O O . GLN E 1 244 ? 89.22548 -32.89118 37.98370 1.000 45.68633 265 GLN E O 1
ATOM 12490 N N . PRO E 1 245 ? 89.35501 -34.36956 39.66832 1.000 49.47410 266 PRO E N 1
ATOM 12491 C CA . PRO E 1 245 ? 90.20678 -33.48207 40.47069 1.000 50.52952 266 PRO E CA 1
ATOM 12492 C C . PRO E 1 245 ? 91.46845 -33.09644 39.71178 1.000 52.73434 266 PRO E C 1
ATOM 12493 O O . PRO E 1 245 ? 92.09194 -33.92131 39.04104 1.000 44.09298 266 PRO E O 1
ATOM 12497 N N . GLY E 1 246 ? 91.86280 -31.83365 39.84359 1.000 50.40398 267 GLY E N 1
ATOM 12498 C CA . GLY E 1 246 ? 92.94899 -31.30301 39.05102 1.000 50.73231 267 GLY E CA 1
ATOM 12499 C C . GLY E 1 246 ? 92.57848 -30.95960 37.62584 1.000 47.85433 267 GLY E C 1
ATOM 12500 O O . GLY E 1 246 ? 93.42890 -30.44376 36.88841 1.000 45.49356 267 GLY E O 1
ATOM 12501 N N . GLY E 1 247 ? 91.34525 -31.24109 37.20116 1.000 47.42979 268 GLY E N 1
ATOM 12502 C CA . GLY E 1 247 ? 90.92883 -30.93879 35.85000 1.000 40.98998 268 GLY E CA 1
ATOM 12503 C C . GLY E 1 247 ? 90.28124 -29.57004 35.69854 1.000 47.12020 268 GLY E C 1
ATOM 12504 O O . GLY E 1 247 ? 90.09507 -28.81432 36.65078 1.000 46.29223 268 GLY E O 1
ATOM 12505 N N . MET E 1 248 ? 89.94594 -29.25137 34.45047 1.000 51.62746 269 MET E N 1
ATOM 12506 C CA . MET E 1 248 ? 89.45775 -27.92254 34.11048 1.000 51.35414 269 MET E CA 1
ATOM 12507 C C . MET E 1 248 ? 88.71252 -27.97979 32.78193 1.000 51.50594 269 MET E C 1
ATOM 12508 O O . MET E 1 248 ? 89.14389 -28.66327 31.85235 1.000 56.68370 269 MET E O 1
ATOM 12513 N N . ARG E 1 249 ? 87.60046 -27.25061 32.69833 1.000 46.08571 270 ARG E N 1
ATOM 12514 C CA . ARG E 1 249 ? 86.91730 -27.02677 31.42791 1.000 51.45470 270 ARG E CA 1
ATOM 12515 C C . ARG E 1 249 ? 87.65465 -25.94154 30.65499 1.000 44.93648 270 ARG E C 1
ATOM 12516 O O . ARG E 1 249 ? 87.71628 -24.79368 31.10659 1.000 37.65554 270 ARG E O 1
ATOM 12524 N N . GLU E 1 250 ? 88.22058 -26.30401 29.50201 1.000 43.95821 271 GLU E N 1
ATOM 12525 C CA . GLU E 1 250 ? 89.17391 -25.42950 28.83027 1.000 39.80415 271 GLU E CA 1
ATOM 12526 C C . GLU E 1 250 ? 88.52316 -24.09805 28.45987 1.000 42.71715 271 GLU E C 1
ATOM 12527 O O . GLU E 1 250 ? 87.30346 -23.99752 28.31080 1.000 44.49266 271 GLU E O 1
ATOM 12533 N N . LEU E 1 251 ? 89.36238 -23.07411 28.29916 1.000 44.18487 272 LEU E N 1
ATOM 12534 C CA . LEU E 1 251 ? 88.89702 -21.72540 27.99763 1.000 34.42154 272 LEU E CA 1
ATOM 12535 C C . LEU E 1 251 ? 88.04304 -21.70579 26.73851 1.000 38.80893 272 LEU E C 1
ATOM 12536 O O . LEU E 1 251 ? 88.46859 -22.16570 25.67535 1.000 44.70444 272 LEU E O 1
ATOM 12541 N N . HIS E 1 252 ? 86.84299 -21.14682 26.85709 1.000 36.81784 273 HIS E N 1
ATOM 12542 C CA . HIS E 1 252 ? 85.88572 -21.18571 25.75858 1.000 34.50817 273 HIS E CA 1
ATOM 12543 C C . HIS E 1 252 ? 84.79946 -20.14734 26.00314 1.000 32.41419 273 HIS E C 1
ATOM 12544 O O . HIS E 1 252 ? 84.75835 -19.49017 27.04751 1.000 38.64461 273 HIS E O 1
ATOM 12551 N N . TRP E 1 253 ? 83.92153 -20.00715 25.01069 1.000 32.42044 274 TRP E N 1
ATOM 12552 C CA . TRP E 1 253 ? 82.71435 -19.20500 25.13237 1.000 30.27546 274 TRP E CA 1
ATOM 12553 C C . TRP E 1 253 ? 81.61194 -19.84053 24.30073 1.000 27.09113 274 TRP E C 1
ATOM 12554 O O . TRP E 1 253 ? 81.86543 -20.67584 23.42732 1.000 31.93342 274 TRP E O 1
ATOM 12565 N N . HIS E 1 254 ? 80.37993 -19.41087 24.56866 1.000 29.42693 275 HIS E N 1
ATOM 12566 C CA . HIS E 1 254 ? 79.22112 -19.88028 23.82703 1.000 32.12716 275 HIS E CA 1
ATOM 12567 C C . HIS E 1 254 ? 78.73298 -18.75790 22.92064 1.000 32.36718 275 HIS E C 1
ATOM 12568 O O . HIS E 1 254 ? 78.29412 -17.70877 23.41928 1.000 33.26679 275 HIS E O 1
ATOM 12575 N N . PRO E 1 255 ? 78.77853 -18.93945 21.59578 1.000 32.79754 276 PRO E N 1
ATOM 12576 C CA . PRO E 1 255 ? 78.57790 -17.80941 20.67585 1.000 24.29086 276 PRO E CA 1
ATOM 12577 C C . PRO E 1 255 ? 77.14556 -17.30792 20.55341 1.000 24.12352 276 PRO E C 1
ATOM 12578 O O . PRO E 1 255 ? 76.94116 -16.20241 20.03054 1.000 24.47152 276 PRO E O 1
ATOM 12582 N N . LYS E 1 256 ? 76.15639 -18.07125 20.99951 1.000 22.08198 277 LYS E N 1
ATOM 12583 C CA . LYS E 1 256 ? 74.76443 -17.75050 20.73282 1.000 19.57147 277 LYS E CA 1
ATOM 12584 C C . LYS E 1 256 ? 73.93885 -17.41294 21.96136 1.000 19.67790 277 LYS E C 1
ATOM 12585 O O . LYS E 1 256 ? 72.83695 -16.87433 21.80069 1.000 19.76795 277 LYS E O 1
ATOM 12591 N N . SER E 1 257 ? 74.41124 -17.70931 23.17139 1.000 27.36950 278 SER E N 1
ATOM 12592 C CA . SER E 1 257 ? 73.50568 -17.66487 24.30803 1.000 30.61517 278 SER E CA 1
ATOM 12593 C C . SER E 1 257 ? 74.23789 -17.39116 25.60887 1.000 24.84654 278 SER E C 1
ATOM 12594 O O . SER E 1 257 ? 75.44887 -17.59892 25.73161 1.000 27.06410 278 SER E O 1
ATOM 12597 N N . GLU E 1 258 ? 73.47243 -16.87431 26.56531 1.000 26.38206 279 GLU E N 1
ATOM 12598 C CA . GLU E 1 258 ? 73.83816 -16.89842 27.96870 1.000 29.50580 279 GLU E CA 1
ATOM 12599 C C . GLU E 1 258 ? 73.96022 -18.34420 28.44489 1.000 27.77833 279 GLU E C 1
ATOM 12600 O O . GLU E 1 258 ? 73.35175 -19.26187 27.88626 1.000 24.96618 279 GLU E O 1
ATOM 12606 N N . GLU E 1 259 ? 74.75003 -18.54812 29.49235 1.000 30.44735 280 GLU E N 1
ATOM 12607 C CA . GLU E 1 259 ? 74.89460 -19.86628 30.09487 1.000 26.21537 280 GLU E CA 1
ATOM 12608 C C . GLU E 1 259 ? 74.35841 -19.82616 31.51924 1.000 35.80055 280 GLU E C 1
ATOM 12609 O O . GLU E 1 259 ? 74.58796 -18.85576 32.24254 1.000 29.43921 280 GLU E O 1
ATOM 12615 N N . TRP E 1 260 ? 73.63323 -20.87211 31.91652 1.000 37.87765 281 TRP E N 1
ATOM 12616 C CA . TRP E 1 260 ? 73.05219 -20.97228 33.24795 1.000 27.34997 281 TRP E CA 1
ATOM 12617 C C . TRP E 1 260 ? 73.51044 -22.28558 33.86100 1.000 24.98998 281 TRP E C 1
ATOM 12618 O O . TRP E 1 260 ? 73.26262 -23.35060 33.29507 1.000 30.65488 281 TRP E O 1
ATOM 12629 N N . ASP E 1 261 ? 74.16053 -22.22201 35.01295 1.000 26.21656 282 ASP E N 1
ATOM 12630 C CA . ASP E 1 261 ? 74.81322 -23.38379 35.58374 1.000 30.83092 282 ASP E CA 1
ATOM 12631 C C . ASP E 1 261 ? 74.14726 -23.78818 36.87733 1.000 30.70493 282 ASP E C 1
ATOM 12632 O O . ASP E 1 261 ? 73.74946 -22.94341 37.68883 1.000 33.29904 282 ASP E O 1
ATOM 12637 N N . TYR E 1 262 ? 74.08213 -25.09264 37.06550 1.000 31.79170 283 TYR E N 1
ATOM 12638 C CA . TYR E 1 262 ? 73.80011 -25.66257 38.36922 1.000 31.17650 283 TYR E CA 1
ATOM 12639 C C . TYR E 1 262 ? 74.90516 -26.63369 38.70464 1.000 30.70483 283 TYR E C 1
ATOM 12640 O O . TYR E 1 262 ? 75.16349 -27.57396 37.95845 1.000 33.13570 283 TYR E O 1
ATOM 12649 N N . PHE E 1 263 ? 75.51076 -26.44617 39.84395 1.000 30.09968 284 PHE E N 1
ATOM 12650 C CA . PHE E 1 263 ? 76.55966 -27.34315 40.26005 1.000 40.93916 284 PHE E CA 1
ATOM 12651 C C . PHE E 1 263 ? 75.79628 -28.43863 40.97741 1.000 36.56162 284 PHE E C 1
ATOM 12652 O O . PHE E 1 263 ? 74.74595 -28.18309 41.57210 1.000 35.87964 284 PHE E O 1
ATOM 12660 N N . VAL E 1 264 ? 76.14024 -29.67535 40.64427 1.000 41.28434 285 VAL E N 1
ATOM 12661 C CA . VAL E 1 264 ? 75.54213 -30.82713 41.31220 1.000 38.53944 285 VAL E CA 1
ATOM 12662 C C . VAL E 1 264 ? 76.39040 -31.21450 42.51402 1.000 37.72345 285 VAL E C 1
ATOM 12663 O O . VAL E 1 264 ? 75.87422 -31.40599 43.62109 1.000 43.11912 285 VAL E O 1
ATOM 12667 N N . GLN E 1 265 ? 77.70356 -31.30623 42.31696 1.000 35.69670 286 GLN E N 1
ATOM 12668 C CA . GLN E 1 265 ? 78.62486 -31.80639 43.32142 1.000 33.10922 286 GLN E CA 1
ATOM 12669 C C . GLN E 1 265 ? 80.00569 -31.21214 43.05750 1.000 34.73796 286 GLN E C 1
ATOM 12670 O O . GLN E 1 265 ? 80.37715 -30.99224 41.90082 1.000 34.86234 286 GLN E O 1
ATOM 12676 N N . GLY E 1 266 ? 80.75382 -30.93137 44.12623 1.000 33.07355 287 GLY E N 1
ATOM 12677 C CA . GLY E 1 266 ? 82.14568 -30.53478 44.00365 1.000 35.81632 287 GLY E CA 1
ATOM 12678 C C . GLY E 1 266 ? 82.36792 -29.06266 44.30788 1.000 31.34235 287 GLY E C 1
ATOM 12679 O O . GLY E 1 266 ? 81.47479 -28.33237 44.75242 1.000 32.33390 287 GLY E O 1
ATOM 12680 N N . HIS E 1 267 ? 83.59878 -28.63195 44.04581 1.000 34.29495 288 HIS E N 1
ATOM 12681 C CA . HIS E 1 267 ? 84.02296 -27.25496 44.25273 1.000 37.84133 288 HIS E CA 1
ATOM 12682 C C . HIS E 1 267 ? 84.68059 -26.75419 42.97839 1.000 35.47773 288 HIS E C 1
ATOM 12683 O O . HIS E 1 267 ? 85.52709 -27.44753 42.40305 1.000 38.22009 288 HIS E O 1
ATOM 12690 N N . ALA E 1 268 ? 84.30316 -25.55088 42.54449 1.000 36.56000 289 ALA E N 1
ATOM 12691 C CA . ALA E 1 268 ? 84.80827 -25.01177 41.29144 1.000 33.58524 289 ALA E CA 1
ATOM 12692 C C . ALA E 1 268 ? 85.26168 -23.56839 41.46224 1.000 41.04426 289 ALA E C 1
ATOM 12693 O O . ALA E 1 268 ? 84.73531 -22.82211 42.28771 1.000 42.19094 289 ALA E O 1
ATOM 12695 N N . LYS E 1 269 ? 86.26726 -23.19693 40.68145 1.000 39.71574 290 LYS E N 1
ATOM 12696 C CA . LYS E 1 269 ? 86.66411 -21.81218 40.46542 1.000 38.73153 290 LYS E CA 1
ATOM 12697 C C . LYS E 1 269 ? 86.28040 -21.45612 39.03497 1.000 42.13623 290 LYS E C 1
ATOM 12698 O O . LYS E 1 269 ? 86.73797 -22.10650 38.09125 1.000 41.21878 290 LYS E O 1
ATOM 12704 N N . VAL E 1 270 ? 85.44612 -20.43456 38.86968 1.000 36.13327 291 VAL E N 1
ATOM 12705 C CA . VAL E 1 270 ? 84.90269 -20.06443 37.56780 1.000 33.30171 291 VAL E CA 1
ATOM 12706 C C . VAL E 1 270 ? 85.41316 -18.67564 37.21544 1.000 32.87885 291 VAL E C 1
ATOM 12707 O O . VAL E 1 270 ? 85.21455 -17.71966 37.97534 1.000 32.57478 291 VAL E O 1
ATOM 12711 N N . GLY E 1 271 ? 86.07550 -18.56449 36.06852 1.000 31.85412 292 GLY E N 1
ATOM 12712 C CA . GLY E 1 271 ? 86.56214 -17.26952 35.62966 1.000 30.82599 292 GLY E CA 1
ATOM 12713 C C . GLY E 1 271 ? 85.82439 -16.78912 34.40122 1.000 27.26791 292 GLY E C 1
ATOM 12714 O O . GLY E 1 271 ? 85.69769 -17.53937 33.42575 1.000 29.98688 292 GLY E O 1
ATOM 12715 N N . VAL E 1 272 ? 85.34878 -15.53991 34.43966 1.000 27.68005 293 VAL E N 1
ATOM 12716 C CA . VAL E 1 272 ? 84.52676 -14.94822 33.39009 1.000 33.45910 293 VAL E CA 1
ATOM 12717 C C . VAL E 1 272 ? 85.17884 -13.65678 32.91146 1.000 35.14113 293 VAL E C 1
ATOM 12718 O O . VAL E 1 272 ? 85.58404 -12.81654 33.72386 1.000 33.83094 293 VAL E O 1
ATOM 12722 N N . PHE E 1 273 ? 85.26909 -13.50541 31.59540 1.000 27.15091 294 PHE E N 1
ATOM 12723 C CA . PHE E 1 273 ? 85.75122 -12.31060 30.91615 1.000 29.26412 294 PHE E CA 1
ATOM 12724 C C . PHE E 1 273 ? 84.59801 -11.82569 30.04604 1.000 31.34348 294 PHE E C 1
ATOM 12725 O O . PHE E 1 273 ? 84.29340 -12.42981 29.00886 1.000 31.33790 294 PHE E O 1
ATOM 12733 N N . ASN E 1 274 ? 83.93198 -10.77221 30.51298 1.000 31.73860 295 ASN E N 1
ATOM 12734 C CA . ASN E 1 274 ? 83.09904 -9.93383 29.66611 1.000 34.53309 295 ASN E CA 1
ATOM 12735 C C . ASN E 1 274 ? 84.00150 -9.07621 28.77697 1.000 41.72236 295 ASN E C 1
ATOM 12736 O O . ASN E 1 274 ? 85.22070 -9.24202 28.73394 1.000 48.52574 295 ASN E O 1
ATOM 12741 N N . SER E 1 275 ? 83.40106 -8.15090 28.04715 1.000 38.67625 296 SER E N 1
ATOM 12742 C CA . SER E 1 275 ? 84.14926 -7.30695 27.13269 1.000 40.62720 296 SER E CA 1
ATOM 12743 C C . SER E 1 275 ? 84.98240 -6.30487 27.93537 1.000 43.47531 296 SER E C 1
ATOM 12744 O O . SER E 1 275 ? 85.08210 -6.37120 29.16536 1.000 41.62464 296 SER E O 1
ATOM 12747 N N . ALA E 1 276 ? 85.64916 -5.40418 27.21026 1.000 43.78956 297 ALA E N 1
ATOM 12748 C CA . ALA E 1 276 ? 86.17244 -4.14611 27.74403 1.000 38.22485 297 ALA E CA 1
ATOM 12749 C C . ALA E 1 276 ? 86.97678 -4.36522 29.02312 1.000 39.08424 297 ALA E C 1
ATOM 12750 O O . ALA E 1 276 ? 86.77508 -3.67976 30.02840 1.000 42.58334 297 ALA E O 1
ATOM 12752 N N . SER E 1 277 ? 87.85444 -5.37223 29.01072 1.000 41.71419 298 SER E N 1
ATOM 12753 C CA . SER E 1 277 ? 88.74920 -5.66591 30.12938 1.000 41.77556 298 SER E CA 1
ATOM 12754 C C . SER E 1 277 ? 88.00025 -5.97418 31.42354 1.000 42.33498 298 SER E C 1
ATOM 12755 O O . SER E 1 277 ? 88.54563 -5.79493 32.52601 1.000 42.05676 298 SER E O 1
ATOM 12758 N N . LEU E 1 278 ? 86.75135 -6.42602 31.31138 1.000 39.50078 299 LEU E N 1
ATOM 12759 C CA . LEU E 1 278 ? 85.95469 -6.78635 32.47798 1.000 32.34241 299 LEU E CA 1
ATOM 12760 C C . LEU E 1 278 ? 86.12975 -8.26941 32.78753 1.000 35.39059 299 LEU E C 1
ATOM 12761 O O . LEU E 1 278 ? 85.96890 -9.12487 31.90673 1.000 34.31345 299 LEU E O 1
ATOM 12766 N N . ALA E 1 279 ? 86.48143 -8.56817 34.03788 1.000 35.16045 300 ALA E N 1
ATOM 12767 C CA . ALA E 1 279 ? 86.74921 -9.93708 34.43919 1.000 33.23216 300 ALA E CA 1
ATOM 12768 C C . ALA E 1 279 ? 86.40755 -10.12543 35.90853 1.000 39.97336 300 ALA E C 1
ATOM 12769 O O . ALA E 1 279 ? 86.61284 -9.22749 36.73128 1.000 35.65637 300 ALA E O 1
ATOM 12771 N N . ARG E 1 280 ? 85.82943 -11.28227 36.21988 1.000 41.62774 301 ARG E N 1
ATOM 12772 C CA . ARG E 1 280 ? 85.58157 -11.63143 37.61304 1.000 37.05710 301 ARG E CA 1
ATOM 12773 C C . ARG E 1 280 ? 85.75517 -13.13511 37.80331 1.000 32.82308 301 ARG E C 1
ATOM 12774 O O . ARG E 1 280 ? 85.52827 -13.92818 36.88157 1.000 31.16415 301 ARG E O 1
ATOM 12782 N N . THR E 1 281 ? 86.15028 -13.51529 39.02134 1.000 41.59474 302 THR E N 1
ATOM 12783 C CA . THR E 1 281 ? 86.37760 -14.89884 39.41841 1.000 31.75968 302 THR E CA 1
ATOM 12784 C C . THR E 1 281 ? 85.44803 -15.23344 40.57610 1.000 35.85018 302 THR E C 1
ATOM 12785 O O . THR E 1 281 ? 85.22039 -14.40597 41.46328 1.000 42.82764 302 THR E O 1
ATOM 12789 N N . PHE E 1 282 ? 84.85615 -16.42283 40.52949 1.000 31.49035 303 PHE E N 1
ATOM 12790 C CA . PHE E 1 282 ? 83.92199 -16.84630 41.55785 1.000 34.16651 303 PHE E CA 1
ATOM 12791 C C . PHE E 1 282 ? 84.30780 -18.22946 42.05190 1.000 38.64564 303 PHE E C 1
ATOM 12792 O O . PHE E 1 282 ? 84.92587 -19.01411 41.32807 1.000 44.65450 303 PHE E O 1
ATOM 12800 N N . ASN E 1 283 ? 83.96080 -18.51196 43.30199 1.000 44.10113 304 ASN E N 1
ATOM 12801 C CA . ASN E 1 283 ? 84.02732 -19.86070 43.84468 1.000 40.64135 304 ASN E CA 1
ATOM 12802 C C . ASN E 1 283 ? 82.60775 -20.40084 43.89693 1.000 41.06160 304 ASN E C 1
ATOM 12803 O O . ASN E 1 283 ? 81.73795 -19.79912 44.53266 1.000 42.10075 304 ASN E O 1
ATOM 12808 N N . PHE E 1 284 ? 82.38941 -21.55253 43.27640 1.000 35.41945 305 PHE E N 1
ATOM 12809 C CA . PHE E 1 284 ? 81.09302 -22.20892 43.21282 1.000 32.91707 305 PHE E CA 1
ATOM 12810 C C . PHE E 1 284 ? 81.12896 -23.51775 43.98184 1.000 36.52965 305 PHE E C 1
ATOM 12811 O O . PHE E 1 284 ? 82.17519 -24.16063 44.10304 1.000 39.16585 305 PHE E O 1
ATOM 12819 N N . GLN E 1 285 ? 79.94856 -23.95823 44.41426 1.000 39.91268 306 GLN E N 1
ATOM 12820 C CA . GLN E 1 285 ? 79.81972 -25.08112 45.33999 1.000 40.79395 306 GLN E CA 1
ATOM 12821 C C . GLN E 1 285 ? 78.61020 -25.91085 44.94908 1.000 42.65747 306 GLN E C 1
ATOM 12822 O O . GLN E 1 285 ? 77.82778 -25.53616 44.04924 1.000 44.44879 306 GLN E O 1
ATOM 12828 N N . ALA E 1 286 ? 78.38447 -26.97217 45.72466 1.000 41.96089 307 ALA E N 1
ATOM 12829 C CA . ALA E 1 286 ? 77.48675 -28.03028 45.28483 1.000 34.79640 307 ALA E CA 1
ATOM 12830 C C . ALA E 1 286 ? 76.06611 -27.51053 45.03015 1.000 46.97738 307 ALA E C 1
ATOM 12831 O O . ALA E 1 286 ? 75.44154 -27.86005 43.98940 1.000 46.42720 307 ALA E O 1
ATOM 12833 N N . GLY E 1 287 ? 75.63888 -26.58188 45.90270 1.000 39.22111 308 GLY E N 1
ATOM 12834 C CA . GLY E 1 287 ? 74.28982 -26.08921 45.80310 1.000 39.47016 308 GLY E CA 1
ATOM 12835 C C . GLY E 1 287 ? 74.06801 -24.91594 44.85698 1.000 40.77384 308 GLY E C 1
ATOM 12836 O O . GLY E 1 287 ? 72.93438 -24.44417 44.69480 1.000 37.58695 308 GLY E O 1
ATOM 12837 N N . ASP E 1 288 ? 75.12533 -24.44565 44.18052 1.000 34.61863 309 ASP E N 1
ATOM 12838 C CA . ASP E 1 288 ? 75.10662 -23.11355 43.55234 1.000 33.00620 309 ASP E CA 1
ATOM 12839 C C . ASP E 1 288 ? 74.53759 -23.03404 42.12150 1.000 29.94496 309 ASP E C 1
ATOM 12840 O O . ASP E 1 288 ? 74.68072 -23.95540 41.29189 1.000 34.45342 309 ASP E O 1
ATOM 12845 N N . VAL E 1 289 ? 73.86865 -21.90669 41.84987 1.000 27.48555 310 VAL E N 1
ATOM 12846 C CA . VAL E 1 289 ? 73.45117 -21.49777 40.51572 1.000 28.76024 310 VAL E CA 1
ATOM 12847 C C . VAL E 1 289 ? 74.36080 -20.36807 40.05015 1.000 25.15730 310 VAL E C 1
ATOM 12848 O O . VAL E 1 289 ? 74.63334 -19.42562 40.80682 1.000 25.83505 310 VAL E O 1
ATOM 12852 N N . GLY E 1 290 ? 74.82602 -20.46230 38.79613 1.000 22.51737 311 GLY E N 1
ATOM 12853 C CA . GLY E 1 290 ? 75.64302 -19.42795 38.20346 1.000 25.05578 311 GLY E CA 1
ATOM 12854 C C . GLY E 1 290 ? 75.11168 -19.04233 36.83545 1.000 24.83061 311 GLY E C 1
ATOM 12855 O O . GLY E 1 290 ? 74.28384 -19.73547 36.25381 1.000 27.93524 311 GLY E O 1
ATOM 12856 N N . VAL E 1 291 ? 75.58364 -17.90107 36.34656 1.000 20.67944 312 VAL E N 1
ATOM 12857 C CA . VAL E 1 291 ? 75.24847 -17.42375 35.00897 1.000 25.75459 312 VAL E CA 1
ATOM 12858 C C . VAL E 1 291 ? 76.51039 -16.86131 34.37165 1.000 27.18969 312 VAL E C 1
ATOM 12859 O O . VAL E 1 291 ? 77.24133 -16.08881 35.00095 1.000 28.81019 312 VAL E O 1
ATOM 12863 N N . ILE E 1 292 ? 76.74701 -17.23111 33.12089 1.000 32.08925 313 ILE E N 1
ATOM 12864 C CA . ILE E 1 292 ? 77.80834 -16.65460 32.30024 1.000 29.69796 313 ILE E CA 1
ATOM 12865 C C . ILE E 1 292 ? 77.15478 -15.78287 31.24497 1.000 29.95534 313 ILE E C 1
ATOM 12866 O O . ILE E 1 292 ? 76.33838 -16.28834 30.45463 1.000 29.24508 313 ILE E O 1
ATOM 12871 N N . PRO E 1 293 ? 77.46484 -14.48618 31.18691 1.000 27.60290 314 PRO E N 1
ATOM 12872 C CA . PRO E 1 293 ? 76.85612 -13.60461 30.18778 1.000 25.69533 314 PRO E CA 1
ATOM 12873 C C . PRO E 1 293 ? 77.06446 -14.09894 28.76568 1.000 29.17372 314 PRO E C 1
ATOM 12874 O O . PRO E 1 293 ? 77.93528 -14.93432 28.50155 1.000 24.53788 314 PRO E O 1
ATOM 12878 N N . ILE E 1 294 ? 76.25081 -13.58711 27.84226 1.000 33.96926 315 ILE E N 1
ATOM 12879 C CA . ILE E 1 294 ? 76.28984 -14.06999 26.47074 1.000 27.51638 315 ILE E CA 1
ATOM 12880 C C . ILE E 1 294 ? 77.67976 -13.85090 25.88394 1.000 29.66734 315 ILE E C 1
ATOM 12881 O O . ILE E 1 294 ? 78.33701 -12.83399 26.14665 1.000 25.24780 315 ILE E O 1
ATOM 12886 N N . VAL E 1 295 ? 78.15237 -14.85172 25.13319 1.000 28.38817 316 VAL E N 1
ATOM 12887 C CA . VAL E 1 295 ? 79.45097 -14.90107 24.45680 1.000 29.73473 316 VAL E CA 1
ATOM 12888 C C . VAL E 1 295 ? 80.62566 -14.52742 25.36476 1.000 32.07625 316 VAL E C 1
ATOM 12889 O O . VAL E 1 295 ? 81.73548 -14.28606 24.87821 1.000 33.70875 316 VAL E O 1
ATOM 12893 N N . ALA E 1 296 ? 80.41004 -14.48543 26.67885 1.000 30.50105 317 ALA E N 1
ATOM 12894 C CA . ALA E 1 296 ? 81.50690 -14.22477 27.60328 1.000 28.04570 317 ALA E CA 1
ATOM 12895 C C . ALA E 1 296 ? 82.49471 -15.39035 27.61028 1.000 31.37074 317 ALA E C 1
ATOM 12896 O O . ALA E 1 296 ? 82.10294 -16.56005 27.55487 1.000 29.81440 317 ALA E O 1
ATOM 12898 N N . GLY E 1 297 ? 83.78364 -15.07257 27.68440 1.000 31.36956 318 GLY E N 1
ATOM 12899 C CA . GLY E 1 297 ? 84.81020 -16.10567 27.70953 1.000 31.04676 318 GLY E CA 1
ATOM 12900 C C . GLY E 1 297 ? 85.02613 -16.60656 29.12115 1.000 31.66479 318 GLY E C 1
ATOM 12901 O O . GLY E 1 297 ? 85.11519 -15.81347 30.05545 1.000 29.13000 318 GLY E O 1
ATOM 12902 N N . HIS E 1 298 ? 85.12446 -17.92352 29.28005 1.000 28.86936 319 HIS E N 1
ATOM 12903 C CA . HIS E 1 298 ? 85.20419 -18.42209 30.64701 1.000 25.76651 319 HIS E CA 1
ATOM 12904 C C . HIS E 1 298 ? 85.92095 -19.76063 30.72511 1.000 27.22079 319 HIS E C 1
ATOM 12905 O O . HIS E 1 298 ? 86.05444 -20.48870 29.73620 1.000 27.79394 319 HIS E O 1
ATOM 12912 N N . TYR E 1 299 ? 86.35023 -20.07427 31.95086 1.000 33.84378 320 TYR E N 1
ATOM 12913 C CA . TYR E 1 299 ? 86.89976 -21.37498 32.31367 1.000 27.77204 320 TYR E CA 1
ATOM 12914 C C . TYR E 1 299 ? 86.28815 -21.81773 33.63596 1.000 28.78729 320 TYR E C 1
ATOM 12915 O O . TYR E 1 299 ? 85.85725 -20.99373 34.44970 1.000 31.12879 320 TYR E O 1
ATOM 12924 N N . ILE E 1 300 ? 86.28709 -23.13100 33.85915 1.000 35.26816 321 ILE E N 1
ATOM 12925 C CA . ILE E 1 300 ? 85.74765 -23.73071 35.07585 1.000 35.16702 321 ILE E CA 1
ATOM 12926 C C . ILE E 1 300 ? 86.74246 -24.78153 35.55506 1.000 35.80367 321 ILE E C 1
ATOM 12927 O O . ILE E 1 300 ? 86.89812 -25.83001 34.91699 1.000 42.54196 321 ILE E O 1
ATOM 12932 N N . GLN E 1 301 ? 87.41578 -24.50494 36.66864 1.000 39.91722 322 GLN E N 1
ATOM 12933 C CA . GLN E 1 301 ? 88.45451 -25.37032 37.21270 1.000 40.08153 322 GLN E CA 1
ATOM 12934 C C . GLN E 1 301 ? 87.95116 -26.07236 38.46538 1.000 37.45016 322 GLN E C 1
ATOM 12935 O O . GLN E 1 301 ? 87.34854 -25.43873 39.33422 1.000 38.93462 322 GLN E O 1
ATOM 12941 N N . ASN E 1 302 ? 88.18457 -27.37880 38.55161 1.000 42.27915 323 ASN E N 1
ATOM 12942 C CA . ASN E 1 302 ? 87.89878 -28.11836 39.77573 1.000 36.92813 323 ASN E CA 1
ATOM 12943 C C . ASN E 1 302 ? 88.97882 -27.80340 40.80601 1.000 41.06172 323 ASN E C 1
ATOM 12944 O O . ASN E 1 302 ? 90.17037 -27.99584 40.53899 1.000 44.15792 323 ASN E O 1
ATOM 12949 N N . ILE E 1 303 ? 88.56654 -27.31934 41.98020 1.000 39.39593 324 ILE E N 1
ATOM 12950 C CA . ILE E 1 303 ? 89.50974 -26.97116 43.04023 1.000 44.15042 324 ILE E CA 1
ATOM 12951 C C . ILE E 1 303 ? 89.21053 -27.80689 44.27510 1.000 48.72282 324 ILE E C 1
ATOM 12952 O O . ILE E 1 303 ? 89.58331 -27.45166 45.39884 1.000 44.98622 324 ILE E O 1
ATOM 12957 N N . GLY E 1 304 ? 88.54641 -28.93742 44.06959 1.000 48.26785 325 GLY E N 1
ATOM 12958 C CA . GLY E 1 304 ? 88.32430 -29.89311 45.12851 1.000 44.42008 325 GLY E CA 1
ATOM 12959 C C . GLY E 1 304 ? 88.93173 -31.22371 44.73665 1.000 52.14351 325 GLY E C 1
ATOM 12960 O O . GLY E 1 304 ? 89.50649 -31.37142 43.65642 1.000 61.94644 325 GLY E O 1
ATOM 12961 N N . ASP E 1 305 ? 88.84684 -32.16269 45.67082 1.000 59.98529 326 ASP E N 1
ATOM 12962 C CA . ASP E 1 305 ? 89.39976 -33.49211 45.50409 1.000 62.08909 326 ASP E CA 1
ATOM 12963 C C . ASP E 1 305 ? 88.35640 -34.53931 45.13989 1.000 51.69979 326 ASP E C 1
ATOM 12964 O O . ASP E 1 305 ? 88.71476 -35.70533 44.92728 1.000 50.03764 326 ASP E O 1
ATOM 12969 N N . GLU E 1 306 ? 87.08711 -34.17346 45.12568 1.000 46.55593 327 GLU E N 1
ATOM 12970 C CA . GLU E 1 306 ? 86.05182 -35.04741 44.60960 1.000 49.42043 327 GLU E CA 1
ATOM 12971 C C . GLU E 1 306 ? 85.69672 -34.60651 43.18887 1.000 51.27636 327 GLU E C 1
ATOM 12972 O O . GLU E 1 306 ? 85.93546 -33.45550 42.80487 1.000 58.28109 327 GLU E O 1
ATOM 12978 N N . PRO E 1 307 ? 85.14395 -35.49202 42.35992 1.000 53.88595 328 PRO E N 1
ATOM 12979 C CA . PRO E 1 307 ? 84.77800 -35.06994 41.00054 1.000 55.09050 328 PRO E CA 1
ATOM 12980 C C . PRO E 1 307 ? 83.74606 -33.95117 41.00782 1.000 48.20267 328 PRO E C 1
ATOM 12981 O O . PRO E 1 307 ? 82.78862 -33.96732 41.78414 1.000 46.71383 328 PRO E O 1
ATOM 12985 N N . LEU E 1 308 ? 83.96474 -32.96796 40.13700 1.000 46.76973 329 LEU E N 1
ATOM 12986 C CA . LEU E 1 308 ? 83.08243 -31.81648 40.00771 1.000 45.23084 329 LEU E CA 1
ATOM 12987 C C . LEU E 1 308 ? 82.06173 -32.09244 38.91011 1.000 42.56427 329 LEU E C 1
ATOM 12988 O O . LEU E 1 308 ? 82.43009 -32.31470 37.75203 1.000 47.25820 329 LEU E O 1
ATOM 12993 N N . ILE E 1 309 ? 80.78363 -32.07048 39.26993 1.000 38.85272 330 ILE E N 1
ATOM 12994 C CA . ILE E 1 309 ? 79.69483 -32.29832 38.32971 1.000 40.65534 330 ILE E CA 1
ATOM 12995 C C . ILE E 1 309 ? 78.85999 -31.02812 38.27749 1.000 43.49685 330 ILE E C 1
ATOM 12996 O O . ILE E 1 309 ? 78.56594 -30.43280 39.32179 1.000 44.01420 330 ILE E O 1
ATOM 13001 N N . PHE E 1 310 ? 78.55297 -30.56594 37.06651 1.000 44.23039 331 PHE E N 1
ATOM 13002 C CA . PHE E 1 310 ? 77.67339 -29.41473 36.93625 1.000 36.78712 331 PHE E CA 1
ATOM 13003 C C . PHE E 1 310 ? 76.94944 -29.46576 35.59770 1.000 38.55912 331 PHE E C 1
ATOM 13004 O O . PHE E 1 310 ? 77.28566 -30.25110 34.70666 1.000 44.56533 331 PHE E O 1
ATOM 13012 N N . LEU E 1 311 ? 75.90905 -28.64537 35.49281 1.000 33.14696 332 LEU E N 1
ATOM 13013 C CA . LEU E 1 311 ? 75.10944 -28.51405 34.28540 1.000 36.16133 332 LEU E CA 1
ATOM 13014 C C . LEU E 1 311 ? 75.26955 -27.11904 33.70223 1.000 34.46458 332 LEU E C 1
ATOM 13015 O O . LEU E 1 311 ? 75.03877 -26.12062 34.39957 1.000 32.94654 332 LEU E O 1
ATOM 13020 N N . GLU E 1 312 ? 75.65849 -27.06957 32.42761 1.000 37.54024 333 GLU E N 1
ATOM 13021 C CA . GLU E 1 312 ? 75.53444 -25.89205 31.57704 1.000 33.86615 333 GLU E CA 1
ATOM 13022 C C . GLU E 1 312 ? 74.20169 -25.97557 30.83973 1.000 28.51375 333 GLU E C 1
ATOM 13023 O O . GLU E 1 312 ? 73.93863 -26.96552 30.16532 1.000 28.76171 333 GLU E O 1
ATOM 13029 N N . VAL E 1 313 ? 73.33430 -24.98517 31.01150 1.000 27.50762 334 VAL E N 1
ATOM 13030 C CA . VAL E 1 313 ? 72.00730 -25.00598 30.41092 1.000 29.43993 334 VAL E CA 1
ATOM 13031 C C . VAL E 1 313 ? 71.81636 -23.71041 29.63102 1.000 32.88292 334 VAL E C 1
ATOM 13032 O O . VAL E 1 313 ? 72.32531 -22.65189 30.01603 1.000 30.09292 334 VAL E O 1
ATOM 13036 N N . PHE E 1 314 ? 71.08123 -23.79792 28.52080 1.000 28.79653 335 PHE E N 1
ATOM 13037 C CA . PHE E 1 314 ? 70.94893 -22.68942 27.58603 1.000 25.78284 335 PHE E CA 1
ATOM 13038 C C . PHE E 1 314 ? 69.52789 -22.62936 27.04407 1.000 29.26223 335 PHE E C 1
ATOM 13039 O O . PHE E 1 314 ? 68.91448 -23.66823 26.77728 1.000 32.36466 335 PHE E O 1
ATOM 13047 N N . LYS E 1 315 ? 69.01892 -21.40715 26.86512 1.000 28.55826 336 LYS E N 1
ATOM 13048 C CA . LYS E 1 315 ? 67.74270 -21.17114 26.18528 1.000 28.51853 336 LYS E CA 1
ATOM 13049 C C . LYS E 1 315 ? 68.02441 -21.13179 24.68835 1.000 29.25504 336 LYS E C 1
ATOM 13050 O O . LYS E 1 315 ? 68.16603 -20.06655 24.08039 1.000 24.13683 336 LYS E O 1
ATOM 13056 N N . ASN E 1 316 ? 68.11884 -22.32553 24.09525 1.000 32.42730 337 ASN E N 1
ATOM 13057 C CA . ASN E 1 316 ? 68.60630 -22.53405 22.73537 1.000 25.42441 337 ASN E CA 1
ATOM 13058 C C . ASN E 1 316 ? 68.43534 -24.00670 22.37238 1.000 27.58940 337 ASN E C 1
ATOM 13059 O O . ASN E 1 316 ? 68.84241 -24.87777 23.14986 1.000 27.97986 337 ASN E O 1
ATOM 13064 N N . PRO E 1 317 ? 67.80424 -24.33591 21.24070 1.000 31.86361 338 PRO E N 1
ATOM 13065 C CA . PRO E 1 317 ? 67.64705 -25.75011 20.87359 1.000 27.63375 338 PRO E CA 1
ATOM 13066 C C . PRO E 1 317 ? 68.93854 -26.45449 20.47255 1.000 25.67809 338 PRO E C 1
ATOM 13067 O O . PRO E 1 317 ? 68.95973 -27.69171 20.45957 1.000 27.85741 338 PRO E O 1
ATOM 13071 N N . ILE E 1 318 ? 69.99678 -25.72863 20.11884 1.000 25.92553 339 ILE E N 1
ATOM 13072 C CA . ILE E 1 318 ? 71.24979 -26.32140 19.65345 1.000 32.33759 339 ILE E CA 1
ATOM 13073 C C . ILE E 1 318 ? 72.37071 -25.91238 20.60166 1.000 30.79340 339 ILE E C 1
ATOM 13074 O O . ILE E 1 318 ? 72.52262 -24.72511 20.91165 1.000 31.69540 339 ILE E O 1
ATOM 13079 N N . TYR E 1 319 ? 73.15402 -26.88810 21.06048 1.000 27.07025 340 TYR E N 1
ATOM 13080 C CA . TYR E 1 319 ? 74.36068 -26.58077 21.82125 1.000 31.43494 340 TYR E CA 1
ATOM 13081 C C . TYR E 1 319 ? 75.44385 -26.06932 20.88330 1.000 30.19172 340 TYR E C 1
ATOM 13082 O O . TYR E 1 319 ? 75.60537 -26.57490 19.77133 1.000 33.27195 340 TYR E O 1
ATOM 13091 N N . SER E 1 320 ? 76.21078 -25.08660 21.34770 1.000 29.17544 341 SER E N 1
ATOM 13092 C CA . SER E 1 320 ? 77.32231 -24.56271 20.57160 1.000 34.98302 341 SER E CA 1
ATOM 13093 C C . SER E 1 320 ? 78.38535 -24.05349 21.52897 1.000 33.20636 341 SER E C 1
ATOM 13094 O O . SER E 1 320 ? 78.07108 -23.47862 22.57576 1.000 35.25858 341 SER E O 1
ATOM 13097 N N . ASP E 1 321 ? 79.64521 -24.25981 21.15847 1.000 30.34975 342 ASP E N 1
ATOM 13098 C CA . ASP E 1 321 ? 80.73687 -23.60545 21.85690 1.000 32.12544 342 ASP E CA 1
ATOM 13099 C C . ASP E 1 321 ? 81.93743 -23.48216 20.92881 1.000 32.79624 342 ASP E C 1
ATOM 13100 O O . ASP E 1 321 ? 82.01070 -24.12508 19.87835 1.000 37.42053 342 ASP E O 1
ATOM 13105 N N . ILE E 1 322 ? 82.89292 -22.66152 21.35326 1.000 28.86646 343 ILE E N 1
ATOM 13106 C CA . ILE E 1 322 ? 84.12439 -2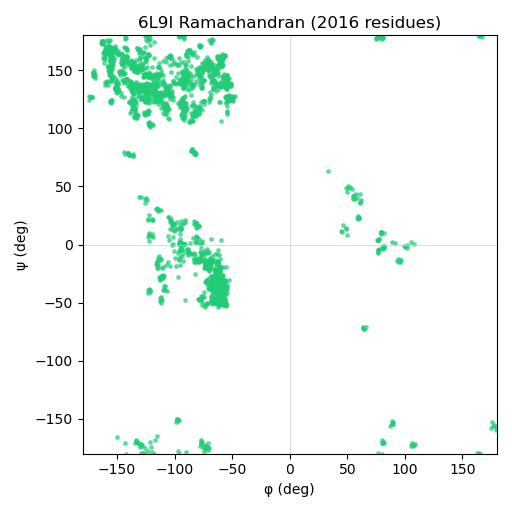2.40628 20.62202 1.000 29.52145 343 ILE E CA 1
ATOM 13107 C C . ILE E 1 322 ? 85.25487 -22.38403 21.63428 1.000 25.00136 343 ILE E C 1
ATOM 13108 O O . ILE E 1 322 ? 85.19889 -21.62864 22.61031 1.000 24.36616 343 ILE E O 1
ATOM 13113 N N . SER E 1 323 ? 86.26432 -23.21229 21.41875 1.000 29.50523 344 SER E N 1
ATOM 13114 C CA . SER E 1 323 ? 87.38478 -23.30146 22.33891 1.000 29.74433 344 SER E CA 1
ATOM 13115 C C . SER E 1 323 ? 88.52547 -22.40704 21.86708 1.000 26.96887 344 SER E C 1
ATOM 13116 O O . SER E 1 323 ? 88.77633 -22.27830 20.66571 1.000 28.57073 344 SER E O 1
ATOM 13119 N N . LEU E 1 324 ? 89.18289 -21.75580 22.82558 1.000 29.92636 345 LEU E N 1
ATOM 13120 C CA . LEU E 1 324 ? 90.33310 -20.92016 22.50141 1.000 32.49548 345 LEU E CA 1
ATOM 13121 C C . LEU E 1 324 ? 91.43075 -21.74288 21.83356 1.000 33.13142 345 LEU E C 1
ATOM 13122 O O . LEU E 1 324 ? 92.06093 -21.29034 20.86925 1.000 37.44007 345 LEU E O 1
ATOM 13127 N N . ASN E 1 325 ? 91.67826 -22.95260 22.34601 1.000 35.28557 346 ASN E N 1
ATOM 13128 C CA . ASN E 1 325 ? 92.71839 -23.80961 21.78542 1.000 36.25814 346 ASN E CA 1
ATOM 13129 C C . ASN E 1 325 ? 92.46782 -24.09978 20.30887 1.000 36.71713 346 ASN E C 1
ATOM 13130 O O . ASN E 1 325 ? 93.36875 -23.94725 19.47590 1.000 35.61836 346 ASN E O 1
ATOM 13135 N N . LYS E 1 326 ? 91.24074 -24.50578 19.96293 1.000 28.99932 347 LYS E N 1
ATOM 13136 C CA . LYS E 1 326 ? 90.91072 -24.76881 18.56293 1.000 35.43837 347 LYS E CA 1
ATOM 13137 C C . LYS E 1 326 ? 91.01794 -23.50095 17.72558 1.000 37.95675 347 LYS E C 1
ATOM 13138 O O . LYS E 1 326 ? 91.52750 -23.52914 16.59758 1.000 36.91980 347 LYS E O 1
ATOM 13144 N N . TRP E 1 327 ? 90.54396 -22.37843 18.27020 1.000 41.68974 348 TRP E N 1
ATOM 13145 C CA . TRP E 1 327 ? 90.59980 -21.10522 17.56056 1.000 37.04656 348 TRP E CA 1
ATOM 13146 C C . TRP E 1 327 ? 92.02725 -20.73421 17.17966 1.000 35.03938 348 TRP E C 1
ATOM 13147 O O . TRP E 1 327 ? 92.31038 -20.41977 16.01741 1.000 36.94541 348 TRP E O 1
ATOM 13158 N N . LEU E 1 328 ? 92.94685 -20.78479 18.14498 1.000 33.91716 349 LEU E N 1
ATOM 13159 C CA . LEU E 1 328 ? 94.33479 -20.45280 17.84573 1.000 35.45749 349 LEU E CA 1
ATOM 13160 C C . LEU E 1 328 ? 94.94296 -21.51052 16.93997 1.000 32.70171 349 LEU E C 1
ATOM 13161 O O . LEU E 1 328 ? 95.80105 -21.19618 16.10382 1.000 33.48378 349 LEU E O 1
ATOM 13166 N N . ALA E 1 329 ? 94.48528 -22.76386 17.09816 1.000 38.50037 350 ALA E N 1
ATOM 13167 C CA . ALA E 1 329 ? 94.97542 -23.90234 16.33169 1.000 34.48575 350 ALA E CA 1
ATOM 13168 C C . ALA E 1 329 ? 94.70331 -23.73878 14.85057 1.000 37.50158 350 ALA E C 1
ATOM 13169 O O . ALA E 1 329 ? 95.55200 -24.07781 14.02113 1.000 43.69557 350 ALA E O 1
ATOM 13171 N N . THR E 1 330 ? 93.54761 -23.18811 14.50007 1.000 37.41012 351 THR E N 1
ATOM 13172 C CA . THR E 1 330 ? 93.18488 -23.00684 13.10065 1.000 40.78578 351 THR E CA 1
ATOM 13173 C C . THR E 1 330 ? 93.65244 -21.67691 12.51423 1.000 36.52532 351 THR E C 1
ATOM 13174 O O . THR E 1 330 ? 93.47785 -21.45018 11.31166 1.000 43.43300 351 THR E O 1
ATOM 13178 N N . SER E 1 331 ? 94.22782 -20.81561 13.31067 1.000 37.28365 352 SER E N 1
ATOM 13179 C CA . SER E 1 331 ? 94.72888 -19.49786 12.96371 1.000 39.99038 352 SER E CA 1
ATOM 13180 C C . SER E 1 331 ? 96.18803 -19.56482 12.52210 1.000 41.37212 352 SER E C 1
ATOM 13181 O O . SER E 1 331 ? 96.98786 -20.29870 13.10655 1.000 42.98901 352 SER E O 1
ATOM 13184 N N . PRO E 1 332 ? 96.53421 -18.78484 11.49875 1.000 44.31621 353 PRO E N 1
ATOM 13185 C CA . PRO E 1 332 ? 97.91942 -18.74864 11.01523 1.000 44.14384 353 PRO E CA 1
ATOM 13186 C C . PRO E 1 332 ? 98.90779 -18.49163 12.14571 1.000 43.05910 353 PRO E C 1
ATOM 13187 O O . PRO E 1 332 ? 98.65503 -17.68800 13.04558 1.000 41.31400 353 PRO E O 1
ATOM 13191 N N . THR E 1 333 ? 100.03693 -19.20728 12.10431 1.000 42.05428 354 THR E N 1
ATOM 13192 C CA . THR E 1 333 ? 100.98000 -19.17806 13.22004 1.000 38.62795 354 THR E CA 1
ATOM 13193 C C . THR E 1 333 ? 101.61869 -17.80485 13.38548 1.000 32.03185 354 THR E C 1
ATOM 13194 O O . THR E 1 333 ? 101.78248 -17.32707 14.51498 1.000 35.64171 354 THR E O 1
ATOM 13198 N N . GLN E 1 334 ? 101.98425 -17.15244 12.27691 1.000 42.93827 355 GLN E N 1
ATOM 13199 C CA . GLN E 1 334 ? 102.52247 -15.79897 12.37607 1.000 44.52057 355 GLN E CA 1
ATOM 13200 C C . GLN E 1 334 ? 101.50783 -14.84162 12.98241 1.000 40.62487 355 GLN E C 1
ATOM 13201 O O . GLN E 1 334 ? 101.88536 -13.93304 13.72336 1.000 41.32224 355 GLN E O 1
ATOM 13207 N N . MET E 1 335 ? 100.22164 -15.05061 12.69810 1.000 42.85329 356 MET E N 1
ATOM 13208 C CA . MET E 1 335 ? 99.17291 -14.21296 13.27181 1.000 38.14124 356 MET E CA 1
ATOM 13209 C C . MET E 1 335 ? 99.09819 -14.38459 14.78753 1.000 40.78063 356 MET E C 1
ATOM 13210 O O . MET E 1 335 ? 99.08178 -13.39703 15.53968 1.000 40.41456 356 MET E O 1
ATOM 13215 N N . VAL E 1 336 ? 99.04546 -15.63699 15.25431 1.000 42.22651 357 VAL E N 1
ATOM 13216 C CA . VAL E 1 336 ? 98.98438 -15.90639 16.69000 1.000 35.77104 357 VAL E CA 1
ATOM 13217 C C . VAL E 1 336 ? 100.22907 -15.36159 17.38606 1.000 36.76433 357 VAL E C 1
ATOM 13218 O O . VAL E 1 336 ? 100.15989 -14.80840 18.49253 1.000 35.81269 357 VAL E O 1
ATOM 13222 N N . SER E 1 337 ? 101.38790 -15.49633 16.73370 1.000 40.53844 358 SER E N 1
ATOM 13223 C CA . SER E 1 337 ? 102.63795 -15.02605 17.32294 1.000 45.98668 358 SER E CA 1
ATOM 13224 C C . SER E 1 337 ? 102.66264 -13.50514 17.41253 1.000 39.69421 358 SER E C 1
ATOM 13225 O O . SER E 1 337 ? 103.05499 -12.94387 18.44179 1.000 37.63076 358 SER E O 1
ATOM 13228 N N . ASP E 1 338 ? 102.25191 -12.82014 16.34113 1.000 38.90156 359 ASP E N 1
ATOM 13229 C CA . ASP E 1 338 ? 102.14546 -11.36600 16.37409 1.000 38.93112 359 ASP E CA 1
ATOM 13230 C C . ASP E 1 338 ? 101.17208 -10.90200 17.44711 1.000 43.76559 359 ASP E C 1
ATOM 13231 O O . ASP E 1 338 ? 101.35333 -9.82383 18.02516 1.000 44.12539 359 ASP E O 1
ATOM 13236 N N . HIS E 1 339 ? 100.13480 -11.69688 17.72379 1.000 41.55392 360 HIS E N 1
ATOM 13237 C CA . HIS E 1 339 ? 99.16858 -11.31403 18.74935 1.000 37.74125 360 HIS E CA 1
ATOM 13238 C C . HIS E 1 339 ? 99.74306 -11.46262 20.15277 1.000 42.82128 360 HIS E C 1
ATOM 13239 O O . HIS E 1 339 ? 99.70335 -10.51924 20.95284 1.000 44.46287 360 HIS E O 1
ATOM 13246 N N . LEU E 1 340 ? 100.28802 -12.63705 20.46736 1.000 42.33546 361 LEU E N 1
ATOM 13247 C CA . LEU E 1 340 ? 100.57104 -13.01876 21.84523 1.000 42.16226 361 LEU E CA 1
ATOM 13248 C C . LEU E 1 340 ? 101.99427 -12.71359 22.29854 1.000 43.29409 361 LEU E C 1
ATOM 13249 O O . LEU E 1 340 ? 102.32915 -12.98939 23.45541 1.000 39.46387 361 LEU E O 1
ATOM 13254 N N . ASN E 1 341 ? 102.82832 -12.14718 21.42827 1.000 37.78068 362 ASN E N 1
ATOM 13255 C CA . ASN E 1 341 ? 104.23636 -11.85726 21.73043 1.000 37.26036 362 ASN E CA 1
ATOM 13256 C C . ASN E 1 341 ? 105.00628 -13.10304 22.16818 1.000 43.59351 362 ASN E C 1
ATOM 13257 O O . ASN E 1 341 ? 105.82509 -13.06742 23.09467 1.000 40.62717 362 ASN E O 1
ATOM 13262 N N . ILE E 1 342 ? 104.71573 -14.22546 21.50844 1.000 49.44351 363 ILE E N 1
ATOM 13263 C CA . ILE E 1 342 ? 105.47894 -15.45192 21.68518 1.000 49.23331 363 ILE E CA 1
ATOM 13264 C C . ILE E 1 342 ? 105.83582 -15.99634 20.30635 1.000 50.94948 363 ILE E C 1
ATOM 13265 O O . ILE E 1 342 ? 105.16600 -15.72144 19.30730 1.000 50.25619 363 ILE E O 1
ATOM 13270 N N . SER E 1 343 ? 106.92872 -16.75691 20.26593 1.000 56.42916 364 SER E N 1
ATOM 13271 C CA . SER E 1 343 ? 107.49574 -17.26670 19.02253 1.000 55.07781 364 SER E CA 1
ATOM 13272 C C . SER E 1 343 ? 106.59147 -18.30954 18.36658 1.000 50.33776 364 SER E C 1
ATOM 13273 O O . SER E 1 343 ? 105.73278 -18.90218 19.02095 1.000 46.92834 364 SER E O 1
ATOM 13276 N N . PRO E 1 344 ? 106.72728 -18.50216 17.05070 1.000 58.45282 365 PRO E N 1
ATOM 13277 C CA . PRO E 1 344 ? 105.99520 -19.60132 16.40349 1.000 60.25729 365 PRO E CA 1
ATOM 13278 C C . PRO E 1 344 ? 106.25207 -20.95405 17.04524 1.000 55.67227 365 PRO E C 1
ATOM 13279 O O . PRO E 1 344 ? 105.33265 -21.77189 17.13560 1.000 48.72195 365 PRO E O 1
ATOM 13283 N N . GLU E 1 345 ? 107.47236 -21.20024 17.52689 1.000 57.32675 366 GLU E N 1
ATOM 13284 C CA . GLU E 1 345 ? 107.83333 -22.51174 18.06833 1.000 60.61197 366 GLU E CA 1
ATOM 13285 C C . GLU E 1 345 ? 106.95395 -22.90678 19.24923 1.000 59.56448 366 GLU E C 1
ATOM 13286 O O . GLU E 1 345 ? 106.41634 -24.02406 19.27819 1.000 64.63387 366 GLU E O 1
ATOM 13292 N N . THR E 1 346 ? 106.80633 -22.01864 20.23489 1.000 58.32565 367 THR E N 1
ATOM 13293 C CA . THR E 1 346 ? 105.97993 -22.33708 21.39474 1.000 64.65239 367 THR E CA 1
ATOM 13294 C C . THR E 1 346 ? 104.49822 -22.32392 21.05117 1.000 62.54250 367 THR E C 1
ATOM 13295 O O . THR E 1 346 ? 103.71659 -23.04471 21.68180 1.000 60.10319 367 THR E O 1
ATOM 13299 N N . VAL E 1 347 ? 104.08687 -21.47307 20.10475 1.000 63.78328 368 VAL E N 1
ATOM 13300 C CA . VAL E 1 347 ? 102.69953 -21.49344 19.64349 1.000 60.53163 368 VAL E CA 1
ATOM 13301 C C . VAL E 1 347 ? 102.36250 -22.86092 19.05546 1.000 59.58540 368 VAL E C 1
ATOM 13302 O O . VAL E 1 347 ? 101.30118 -23.43362 19.32725 1.000 61.03870 368 VAL E O 1
ATOM 13306 N N . GLU E 1 348 ? 103.28269 -23.42418 18.28116 1.000 63.05759 369 GLU E N 1
ATOM 13307 C CA . GLU E 1 348 ? 103.17266 -24.72914 17.62910 1.000 62.41282 369 GLU E CA 1
ATOM 13308 C C . GLU E 1 348 ? 103.04284 -25.86527 18.63230 1.000 63.55882 369 GLU E C 1
ATOM 13309 O O . GLU E 1 348 ? 102.88060 -27.01325 18.21167 1.000 69.16563 369 GLU E O 1
ATOM 13315 N N . GLN E 1 349 ? 103.14545 -25.52865 19.91509 1.000 60.58278 370 GLN E N 1
ATOM 13316 C CA . GLN E 1 349 ? 103.06347 -26.45577 21.02921 1.000 56.85142 370 GLN E CA 1
ATOM 13317 C C . GLN E 1 349 ? 101.70752 -26.43051 21.73439 1.000 59.16553 370 GLN E C 1
ATOM 13318 O O . GLN E 1 349 ? 101.51581 -27.20038 22.68205 1.000 54.84455 370 GLN E O 1
ATOM 13324 N N . PHE E 1 350 ? 100.75651 -25.60023 21.29198 1.000 59.81249 371 PHE E N 1
ATOM 13325 C CA . PHE E 1 350 ? 99.45273 -25.54664 21.94869 1.000 57.35773 371 PHE E CA 1
ATOM 13326 C C . PHE E 1 350 ? 98.60309 -26.77391 21.59402 1.000 59.74870 371 PHE E C 1
ATOM 13327 O O . PHE E 1 350 ? 98.78905 -27.38144 20.53589 1.000 61.50788 371 PHE E O 1
ATOM 13335 N N . PRO E 1 351 ? 97.66710 -27.15678 22.47609 1.000 64.09769 372 PRO E N 1
ATOM 13336 C CA . PRO E 1 351 ? 96.79194 -28.31102 22.20181 1.000 64.03707 372 PRO E CA 1
ATOM 13337 C C . PRO E 1 351 ? 95.82947 -28.04752 21.07099 1.000 63.58840 372 PRO E C 1
ATOM 13338 O O . PRO E 1 351 ? 95.48416 -26.90847 20.74922 1.000 62.09173 372 PRO E O 1
ATOM 13342 N N . LYS E 1 352 ? 95.45135 -29.12735 20.39890 1.000 77.63481 373 LYS E N 1
ATOM 13343 C CA . LYS E 1 352 ? 94.59331 -28.91436 19.23600 1.000 79.41261 373 LYS E CA 1
ATOM 13344 C C . LYS E 1 352 ? 93.42370 -29.86096 19.20025 1.000 82.65052 373 LYS E C 1
ATOM 13345 O O . LYS E 1 352 ? 92.36556 -29.54679 19.74824 1.000 68.10703 373 LYS E O 1
ATOM 13351 N N . VAL F 1 15 ? 64.04016 -23.36795 58.53044 1.000 45.09675 36 VAL F N 1
ATOM 13352 C CA . VAL F 1 15 ? 62.62306 -23.69383 58.42005 1.000 47.57767 36 VAL F CA 1
ATOM 13353 C C . VAL F 1 15 ? 61.77713 -22.43693 58.60363 1.000 42.74638 36 VAL F C 1
ATOM 13354 O O . VAL F 1 15 ? 61.68663 -21.89624 59.70628 1.000 48.14475 36 VAL F O 1
ATOM 13358 N N . PRO F 1 16 ? 61.15425 -21.97107 57.52605 1.000 41.72305 37 PRO F N 1
ATOM 13359 C CA . PRO F 1 16 ? 60.42456 -20.69990 57.58214 1.000 40.68480 37 PRO F CA 1
ATOM 13360 C C . PRO F 1 16 ? 59.12823 -20.84798 58.35450 1.000 39.42644 37 PRO F C 1
ATOM 13361 O O . PRO F 1 16 ? 58.59500 -21.96124 58.48845 1.000 32.45664 37 PRO F O 1
ATOM 13365 N N . PRO F 1 17 ? 58.59108 -19.74810 58.88509 1.000 34.93750 38 PRO F N 1
ATOM 13366 C CA . PRO F 1 17 ? 57.33947 -19.82037 59.64775 1.000 32.17988 38 PRO F CA 1
ATOM 13367 C C . PRO F 1 17 ? 56.16185 -20.32635 58.82439 1.000 29.23473 38 PRO F C 1
ATOM 13368 O O . PRO F 1 17 ? 56.12929 -20.21356 57.59851 1.000 24.87061 38 PRO F O 1
ATOM 13372 N N . ILE F 1 18 ? 55.19169 -20.91310 59.53647 1.000 36.86244 39 ILE F N 1
ATOM 13373 C CA . ILE F 1 18 ? 53.94549 -21.39803 58.94423 1.000 32.28720 39 ILE F CA 1
ATOM 13374 C C . ILE F 1 18 ? 53.20654 -20.26969 58.24180 1.000 24.69295 39 ILE F C 1
ATOM 13375 O O . ILE F 1 18 ? 52.46767 -20.50100 57.27389 1.000 26.43170 39 ILE F O 1
ATOM 13380 N N . THR F 1 19 ? 53.43036 -19.03588 58.68710 1.000 28.19085 40 THR F N 1
ATOM 13381 C CA . THR F 1 19 ? 52.76061 -17.85613 58.16779 1.000 32.64017 40 THR F CA 1
ATOM 13382 C C . THR F 1 19 ? 53.44553 -17.22666 56.95387 1.000 24.71734 40 THR F C 1
ATOM 13383 O O . THR F 1 19 ? 52.88684 -16.29170 56.37523 1.000 21.15083 40 THR F O 1
ATOM 13387 N N . ASP F 1 20 ? 54.62587 -17.69441 56.54668 1.000 31.10336 41 ASP F N 1
ATOM 13388 C CA . ASP F 1 20 ? 55.17649 -17.20786 55.28573 1.000 25.44828 41 ASP F CA 1
ATOM 13389 C C . ASP F 1 20 ? 54.34877 -17.75106 54.11865 1.000 30.34463 41 ASP F C 1
ATOM 13390 O O . ASP F 1 20 ? 53.78113 -18.84668 54.18256 1.000 31.10293 41 ASP F O 1
ATOM 13395 N N . HIS F 1 21 ? 54.29659 -16.98252 53.03211 1.000 26.58167 42 HIS F N 1
ATOM 13396 C CA . HIS F 1 21 ? 53.40769 -17.34713 51.93613 1.000 24.40928 42 HIS F CA 1
ATOM 13397 C C . HIS F 1 21 ? 53.69749 -16.45787 50.73743 1.000 28.66821 42 HIS F C 1
ATOM 13398 O O . HIS F 1 21 ? 54.05422 -15.28535 50.89192 1.000 32.67503 42 HIS F O 1
ATOM 13405 N N . GLY F 1 22 ? 53.54311 -17.02828 49.54394 1.000 23.44481 43 GLY F N 1
ATOM 13406 C CA . GLY F 1 22 ? 53.59903 -16.24083 48.32714 1.000 21.87190 43 GLY F CA 1
ATOM 13407 C C . GLY F 1 22 ? 55.00665 -15.91265 47.84831 1.000 23.32632 43 GLY F C 1
ATOM 13408 O O . GLY F 1 22 ? 56.01986 -16.27470 48.45138 1.000 22.05718 43 GLY F O 1
ATOM 13409 N N . THR F 1 23 ? 55.05511 -15.18805 46.72906 1.000 30.11102 44 THR F N 1
ATOM 13410 C CA . THR F 1 23 ? 56.31038 -14.83364 46.07281 1.000 28.87786 44 THR F CA 1
ATOM 13411 C C . THR F 1 23 ? 56.81622 -13.49280 46.59686 1.000 25.22717 44 THR F C 1
ATOM 13412 O O . THR F 1 23 ? 56.20133 -12.45077 46.35296 1.000 27.48696 44 THR F O 1
ATOM 13416 N N . VAL F 1 24 ? 57.91489 -13.52613 47.34226 1.000 28.88033 45 VAL F N 1
ATOM 13417 C CA . VAL F 1 24 ? 58.62595 -12.33244 47.78712 1.000 27.84650 45 VAL F CA 1
ATOM 13418 C C . VAL F 1 24 ? 60.03239 -12.35466 47.20293 1.000 24.13529 45 VAL F C 1
ATOM 13419 O O . VAL F 1 24 ? 60.63690 -13.42406 47.07264 1.000 23.67128 45 VAL F O 1
ATOM 13423 N N . SER F 1 25 ? 60.53223 -11.18594 46.80475 1.000 25.52051 46 SER F N 1
ATOM 13424 C CA . SER F 1 25 ? 61.90492 -11.08066 46.33893 1.000 23.89903 46 SER F CA 1
ATOM 13425 C C . SER F 1 25 ? 62.85778 -11.53361 47.43930 1.000 26.87478 46 SER F C 1
ATOM 13426 O O . SER F 1 25 ? 62.51897 -11.54356 48.62664 1.000 24.01085 46 SER F O 1
ATOM 13429 N N . ASN F 1 26 ? 64.06831 -11.91334 47.03839 1.000 23.03498 47 ASN F N 1
ATOM 13430 C CA . ASN F 1 26 ? 65.13423 -12.00774 48.02243 1.000 23.89573 47 ASN F CA 1
ATOM 13431 C C . ASN F 1 26 ? 65.37455 -10.60891 48.57624 1.000 26.76097 47 ASN F C 1
ATOM 13432 O O . ASN F 1 26 ? 65.41155 -9.62656 47.82581 1.000 28.10815 47 ASN F O 1
ATOM 13437 N N . LEU F 1 27 ? 65.52980 -10.51193 49.89583 1.000 31.50072 48 LEU F N 1
ATOM 13438 C CA . LEU F 1 27 ? 65.65269 -9.21555 50.55253 1.000 24.53353 48 LEU F CA 1
ATOM 13439 C C . LEU F 1 27 ? 66.98090 -9.08716 51.28519 1.000 26.53234 48 LEU F C 1
ATOM 13440 O O . LEU F 1 27 ? 67.17812 -8.13559 52.03937 1.000 29.11054 48 LEU F O 1
ATOM 13445 N N . ARG F 1 28 ? 67.88694 -10.04136 51.09234 1.000 24.40506 49 ARG F N 1
ATOM 13446 C CA . ARG F 1 28 ? 69.13051 -10.10958 51.84550 1.000 28.24342 49 ARG F CA 1
ATOM 13447 C C . ARG F 1 28 ? 70.30956 -10.35946 50.91732 1.000 27.58340 49 ARG F C 1
ATOM 13448 O O . ARG F 1 28 ? 70.18327 -11.10586 49.94599 1.000 35.18643 49 ARG F O 1
ATOM 13456 N N . PHE F 1 29 ? 71.43903 -9.68609 51.18983 1.000 20.63218 50 PHE F N 1
ATOM 13457 C CA . PHE F 1 29 ? 72.71921 -9.98252 50.53828 1.000 26.00262 50 PHE F CA 1
ATOM 13458 C C . PHE F 1 29 ? 73.90858 -9.62502 51.43614 1.000 25.82549 50 PHE F C 1
ATOM 13459 O O . PHE F 1 29 ? 73.93510 -8.54974 52.03630 1.000 28.61511 50 PHE F O 1
ATOM 13467 N N . SER F 1 30 ? 74.90012 -10.51044 51.54166 1.000 25.68587 51 SER F N 1
ATOM 13468 C CA . SER F 1 30 ? 76.02306 -10.30248 52.45274 1.000 30.64646 51 SER F CA 1
ATOM 13469 C C . SER F 1 30 ? 77.18470 -9.61081 51.75122 1.000 23.73408 51 SER F C 1
ATOM 13470 O O . SER F 1 30 ? 77.50938 -9.93108 50.60569 1.000 32.71042 51 SER F O 1
ATOM 13473 N N . PHE F 1 31 ? 77.80405 -8.65098 52.44800 1.000 26.34839 52 PHE F N 1
ATOM 13474 C CA . PHE F 1 31 ? 79.00787 -8.00971 51.92374 1.000 31.86195 52 PHE F CA 1
ATOM 13475 C C . PHE F 1 31 ? 80.12051 -9.01877 51.69267 1.000 27.43543 52 PHE F C 1
ATOM 13476 O O . PHE F 1 31 ? 80.97781 -8.80959 50.82558 1.000 33.20221 52 PHE F O 1
ATOM 13484 N N . SER F 1 32 ? 80.13021 -10.11040 52.45960 1.000 26.15160 53 SER F N 1
ATOM 13485 C CA . SER F 1 32 ? 81.14043 -11.14231 52.28558 1.000 28.24151 53 SER F CA 1
ATOM 13486 C C . SER F 1 32 ? 80.99493 -11.88440 50.96510 1.000 32.51319 53 SER F C 1
ATOM 13487 O O . SER F 1 32 ? 81.91516 -12.60821 50.58002 1.000 38.93288 53 SER F O 1
ATOM 13490 N N . ASP F 1 33 ? 79.86813 -11.74096 50.26973 1.000 36.24135 54 ASP F N 1
ATOM 13491 C CA . ASP F 1 33 ? 79.70317 -12.33845 48.95068 1.000 39.44779 54 ASP F CA 1
ATOM 13492 C C . ASP F 1 33 ? 79.99742 -11.37928 47.81199 1.000 32.10097 54 ASP F C 1
ATOM 13493 O O . ASP F 1 33 ? 79.91835 -11.78151 46.64420 1.000 34.15495 54 ASP F O 1
ATOM 13498 N N . ALA F 1 34 ? 80.37384 -10.14962 48.11548 1.000 29.72519 55 ALA F N 1
ATOM 13499 C CA . ALA F 1 34 ? 80.65248 -9.20736 47.05452 1.000 39.88461 55 ALA F CA 1
ATOM 13500 C C . ALA F 1 34 ? 82.13350 -9.20933 46.69709 1.000 45.41175 55 ALA F C 1
ATOM 13501 O O . ALA F 1 34 ? 83.00870 -9.48626 47.52677 1.000 44.72630 55 ALA F O 1
ATOM 13503 N N . HIS F 1 35 ? 82.40476 -8.93202 45.42603 1.000 42.78950 56 HIS F N 1
ATOM 13504 C CA . HIS F 1 35 ? 83.78215 -8.85314 44.97357 1.000 47.44287 56 HIS F CA 1
ATOM 13505 C C . HIS F 1 35 ? 84.49717 -7.72905 45.70539 1.000 41.84926 56 HIS F C 1
ATOM 13506 O O . HIS F 1 35 ? 83.94614 -6.64339 45.91617 1.000 39.05081 56 HIS F O 1
ATOM 13513 N N . MET F 1 36 ? 85.72280 -7.99017 46.12676 0.000 45.58823 57 MET F N 1
ATOM 13514 C CA . MET F 1 36 ? 86.48732 -6.98635 46.86803 0.000 45.21257 57 MET F CA 1
ATOM 13515 C C . MET F 1 36 ? 87.63022 -6.48102 46.00890 0.000 46.09450 57 MET F C 1
ATOM 13516 O O . MET F 1 36 ? 88.58988 -7.21506 45.74189 0.000 47.44841 57 MET F O 1
ATOM 13521 N N . ARG F 1 37 ? 87.55825 -5.21840 45.62451 1.000 45.58766 58 ARG F N 1
ATOM 13522 C CA . ARG F 1 37 ? 88.66341 -4.56284 44.94931 1.000 45.95631 58 ARG F CA 1
ATOM 13523 C C . ARG F 1 37 ? 89.70900 -4.15367 45.98210 1.000 50.50153 58 ARG F C 1
ATOM 13524 O O . ARG F 1 37 ? 89.42373 -3.37955 46.90848 1.000 48.18609 58 ARG F O 1
ATOM 13532 N N . ILE F 1 38 ? 90.89743 -4.73323 45.85102 1.000 46.33868 59 ILE F N 1
ATOM 13533 C CA . ILE F 1 38 ? 92.01568 -4.47619 46.74618 1.000 51.12799 59 ILE F CA 1
ATOM 13534 C C . ILE F 1 38 ? 92.96961 -3.51701 46.03283 1.000 43.32732 59 ILE F C 1
ATOM 13535 O O . ILE F 1 38 ? 93.34764 -3.74579 44.87309 1.000 47.10069 59 ILE F O 1
ATOM 13540 N N . GLU F 1 39 ? 93.38768 -2.45235 46.73125 1.000 41.71899 60 GLU F N 1
ATOM 13541 C CA . GLU F 1 39 ? 94.32734 -1.44224 46.24967 1.000 59.80741 60 GLU F CA 1
ATOM 13542 C C . GLU F 1 39 ? 95.37709 -1.38147 47.35928 1.000 61.45687 60 GLU F C 1
ATOM 13543 O O . GLU F 1 39 ? 95.00652 -1.53487 48.53528 1.000 61.94894 60 GLU F O 1
ATOM 13549 N N . GLU F 1 40 ? 96.66954 -1.09762 47.07419 1.000 51.10693 61 GLU F N 1
ATOM 13550 C CA . GLU F 1 40 ? 97.55862 -0.86711 48.22639 1.000 62.38265 61 GLU F CA 1
ATOM 13551 C C . GLU F 1 40 ? 97.03555 0.31608 48.97968 1.000 66.34082 61 GLU F C 1
ATOM 13552 O O . GLU F 1 40 ? 96.90397 1.40583 48.42329 1.000 70.51466 61 GLU F O 1
ATOM 13558 N N . GLY F 1 41 ? 96.74550 0.09001 50.24396 1.000 53.55599 62 GLY F N 1
ATOM 13559 C CA . GLY F 1 41 ? 96.25195 1.10465 51.13234 1.000 50.67512 62 GLY F CA 1
ATOM 13560 C C . GLY F 1 41 ? 94.79896 0.94167 51.47073 1.000 52.74043 62 GLY F C 1
ATOM 13561 O O . GLY F 1 41 ? 94.28490 1.74445 52.24770 1.000 50.04366 62 GLY F O 1
ATOM 13562 N N . GLY F 1 42 ? 94.12029 -0.07841 50.95881 1.000 50.97296 63 GLY F N 1
ATOM 13563 C CA . GLY F 1 42 ? 92.73929 -0.27874 51.35462 1.000 49.06183 63 GLY F CA 1
ATOM 13564 C C . GLY F 1 42 ? 91.97129 -1.22041 50.44611 1.000 44.60736 63 GLY F C 1
ATOM 13565 O O . GLY F 1 42 ? 92.48971 -1.75640 49.45939 1.000 52.65010 63 GLY F O 1
ATOM 13566 N N . TRP F 1 43 ? 90.70146 -1.41725 50.80759 1.000 36.48972 64 TRP F N 1
ATOM 13567 C CA . TRP F 1 43 ? 89.84133 -2.26366 49.98994 1.000 43.29788 64 TRP F CA 1
ATOM 13568 C C . TRP F 1 43 ? 88.41372 -1.74310 49.99418 1.000 42.37015 64 TRP F C 1
ATOM 13569 O O . TRP F 1 43 ? 87.99901 -0.98901 50.88116 1.000 39.88634 64 TRP F O 1
ATOM 13580 N N . THR F 1 44 ? 87.65800 -2.17603 48.98371 1.000 38.54692 65 THR F N 1
ATOM 13581 C CA . THR F 1 44 ? 86.29347 -1.70102 48.79942 1.000 38.87228 65 THR F CA 1
ATOM 13582 C C . THR F 1 44 ? 85.44451 -2.80693 48.18734 1.000 30.95205 65 THR F C 1
ATOM 13583 O O . THR F 1 44 ? 85.93183 -3.61835 47.39567 1.000 34.81318 65 THR F O 1
ATOM 13587 N N . ARG F 1 45 ? 84.16221 -2.82028 48.55178 1.000 24.40862 66 ARG F N 1
ATOM 13588 C CA . ARG F 1 45 ? 83.20024 -3.74257 47.95332 1.000 33.92274 66 ARG F CA 1
ATOM 13589 C C . ARG F 1 45 ? 81.81943 -3.11617 48.05767 1.000 35.44507 66 ARG F C 1
ATOM 13590 O O . ARG F 1 45 ? 81.58426 -2.26456 48.90884 1.000 35.79851 66 ARG F O 1
ATOM 13598 N N . GLU F 1 46 ? 80.91807 -3.50426 47.15718 1.000 33.43391 67 GLU F N 1
ATOM 13599 C CA . GLU F 1 46 ? 79.62430 -2.83779 47.06895 1.000 35.90396 67 GLU F CA 1
ATOM 13600 C C . GLU F 1 46 ? 78.49624 -3.85380 46.96444 1.000 29.26974 67 GLU F C 1
ATOM 13601 O O . GLU F 1 46 ? 78.69036 -4.97895 46.49768 1.000 33.78420 67 GLU F O 1
ATOM 13607 N N . VAL F 1 47 ? 77.31652 -3.44150 47.42752 1.000 33.53983 68 VAL F N 1
ATOM 13608 C CA . VAL F 1 47 ? 76.06986 -4.18654 47.27622 1.000 35.52636 68 VAL F CA 1
ATOM 13609 C C . VAL F 1 47 ? 75.06632 -3.24527 46.62236 1.000 33.58303 68 VAL F C 1
ATOM 13610 O O . VAL F 1 47 ? 74.65420 -2.24531 47.23069 1.000 29.69038 68 VAL F O 1
ATOM 13614 N N . THR F 1 48 ? 74.68657 -3.55706 45.38484 1.000 30.01578 69 THR F N 1
ATOM 13615 C CA . THR F 1 48 ? 73.82630 -2.74326 44.53727 1.000 30.86828 69 THR F CA 1
ATOM 13616 C C . THR F 1 48 ? 72.67566 -3.60590 44.01516 1.000 30.50453 69 THR F C 1
ATOM 13617 O O . THR F 1 48 ? 72.50638 -4.75980 44.42309 1.000 29.94280 69 THR F O 1
ATOM 13621 N N . ASN F 1 49 ? 71.87416 -3.04265 43.10576 1.000 27.45943 70 ASN F N 1
ATOM 13622 C CA . ASN F 1 49 ? 70.77598 -3.80961 42.52258 1.000 31.87259 70 ASN F CA 1
ATOM 13623 C C . ASN F 1 49 ? 71.25191 -4.87103 41.53637 1.000 31.95200 70 ASN F C 1
ATOM 13624 O O . ASN F 1 49 ? 70.43019 -5.65613 41.05149 1.000 31.78566 70 ASN F O 1
ATOM 13629 N N . ARG F 1 50 ? 72.54827 -4.91200 41.22301 1.000 29.78254 71 ARG F N 1
ATOM 13630 C CA . ARG F 1 50 ? 73.11688 -6.05461 40.52137 1.000 28.86591 71 ARG F CA 1
ATOM 13631 C C . ARG F 1 50 ? 73.35228 -7.23503 41.45237 1.000 27.60651 71 ARG F C 1
ATOM 13632 O O . ARG F 1 50 ? 73.62868 -8.33951 40.97716 1.000 32.00027 71 ARG F O 1
ATOM 13640 N N . GLU F 1 51 ? 73.24844 -7.02163 42.76148 1.000 24.96210 72 GLU F N 1
ATOM 13641 C CA . GLU F 1 51 ? 73.26569 -8.08696 43.75216 1.000 27.18864 72 GLU F CA 1
ATOM 13642 C C . GLU F 1 51 ? 71.92619 -8.26776 44.43916 1.000 28.68105 72 GLU F C 1
ATOM 13643 O O . GLU F 1 51 ? 71.61138 -9.37630 44.87694 1.000 33.50801 72 GLU F O 1
ATOM 13649 N N . LEU F 1 52 ? 71.13560 -7.20306 44.53576 1.000 30.48914 73 LEU F N 1
ATOM 13650 C CA . LEU F 1 52 ? 69.89159 -7.20095 45.30422 1.000 29.88937 73 LEU F CA 1
ATOM 13651 C C . LEU F 1 52 ? 68.85114 -6.41003 44.52228 1.000 27.71414 73 LEU F C 1
ATOM 13652 O O . LEU F 1 52 ? 68.57666 -5.23835 44.81392 1.000 24.12969 73 LEU F O 1
ATOM 13657 N N . PRO F 1 53 ? 68.25521 -7.02619 43.49795 1.000 24.64287 74 PRO F N 1
ATOM 13658 C CA . PRO F 1 53 ? 67.35316 -6.28075 42.60380 1.000 25.97701 74 PRO F CA 1
ATOM 13659 C C . PRO F 1 53 ? 66.11628 -5.72293 43.29792 1.000 29.16312 74 PRO F C 1
ATOM 13660 O O . PRO F 1 53 ? 65.42759 -4.87949 42.71038 1.000 30.05635 74 PRO F O 1
ATOM 13664 N N . ALA F 1 54 ? 65.80191 -6.17769 44.50944 1.000 26.94170 75 ALA F N 1
ATOM 13665 C CA . ALA F 1 54 ? 64.68975 -5.61791 45.26593 1.000 23.31296 75 ALA F CA 1
ATOM 13666 C C . ALA F 1 54 ? 64.95758 -4.19933 45.75452 1.000 23.00698 75 ALA F C 1
ATOM 13667 O O . ALA F 1 54 ? 64.01468 -3.51383 46.16305 1.000 21.24109 75 ALA F O 1
ATOM 13669 N N . SER F 1 55 ? 66.20610 -3.73914 45.71280 1.000 21.53420 76 SER F N 1
ATOM 13670 C CA . SER F 1 55 ? 66.55040 -2.38439 46.13011 1.000 22.73541 76 SER F CA 1
ATOM 13671 C C . SER F 1 55 ? 66.32359 -1.42588 44.96591 1.000 24.20453 76 SER F C 1
ATOM 13672 O O . SER F 1 55 ? 66.94621 -1.56743 43.91044 1.000 23.81311 76 SER F O 1
ATOM 13675 N N . HIS F 1 56 ? 65.43144 -0.45265 45.16112 1.000 24.99321 77 HIS F N 1
ATOM 13676 C CA . HIS F 1 56 ? 65.08398 0.49445 44.11462 1.000 23.98246 77 HIS F CA 1
ATOM 13677 C C . HIS F 1 56 ? 65.54946 1.91604 44.40299 1.000 29.43677 77 HIS F C 1
ATOM 13678 O O . HIS F 1 56 ? 65.51424 2.75244 43.49331 1.000 30.15190 77 HIS F O 1
ATOM 13685 N N . ASP F 1 57 ? 65.97718 2.21809 45.62899 1.000 29.11656 78 ASP F N 1
ATOM 13686 C CA . ASP F 1 57 ? 66.37024 3.57063 46.00485 1.000 29.80172 78 ASP F CA 1
ATOM 13687 C C . ASP F 1 57 ? 67.86000 3.70582 46.28616 1.000 32.05071 78 ASP F C 1
ATOM 13688 O O . ASP F 1 57 ? 68.49925 4.63438 45.77608 1.000 31.90236 78 ASP F O 1
ATOM 13693 N N . LEU F 1 58 ? 68.43751 2.80304 47.08084 1.000 36.26857 79 LEU F N 1
ATOM 13694 C CA . LEU F 1 58 ? 69.75014 3.02657 47.66705 1.000 29.58907 79 LEU F CA 1
ATOM 13695 C C . LEU F 1 58 ? 70.71004 1.89193 47.32406 1.000 26.40907 79 LEU F C 1
ATOM 13696 O O . LEU F 1 58 ? 70.29748 0.77477 46.99307 1.000 28.17516 79 LEU F O 1
ATOM 13701 N N . ALA F 1 59 ? 72.00961 2.19229 47.40644 1.000 24.26272 80 ALA F N 1
ATOM 13702 C CA . ALA F 1 59 ? 73.04653 1.17249 47.25073 1.000 25.42858 80 ALA F CA 1
ATOM 13703 C C . ALA F 1 59 ? 74.13081 1.38769 48.29769 1.000 27.01396 80 ALA F C 1
ATOM 13704 O O . ALA F 1 59 ? 74.35263 2.50715 48.75418 1.000 30.23970 80 ALA F O 1
ATOM 13706 N N . GLY F 1 60 ? 74.80653 0.30915 48.69278 1.000 24.66019 81 GLY F N 1
ATOM 13707 C CA . GLY F 1 60 ? 75.78224 0.36468 49.76788 1.000 29.39869 81 GLY F CA 1
ATOM 13708 C C . GLY F 1 60 ? 77.18853 0.02146 49.31370 1.000 32.23215 81 GLY F C 1
ATOM 13709 O O . GLY F 1 60 ? 77.38253 -0.77496 48.39804 1.000 34.37566 81 GLY F O 1
ATOM 13710 N N . VAL F 1 61 ? 78.17256 0.66690 49.94150 1.000 33.83371 82 VAL F N 1
ATOM 13711 C CA . VAL F 1 61 ? 79.58556 0.35074 49.75163 1.000 38.13968 82 VAL F CA 1
ATOM 13712 C C . VAL F 1 61 ? 80.24331 0.19627 51.11836 1.000 38.17552 82 VAL F C 1
ATOM 13713 O O . VAL F 1 61 ? 80.06374 1.04096 52.00053 1.000 41.22730 82 VAL F O 1
ATOM 13717 N N . ASP F 1 62 ? 81.01448 -0.87319 51.28187 1.000 35.16167 83 ASP F N 1
ATOM 13718 C CA . ASP F 1 62 ? 81.81653 -1.12610 52.47150 1.000 36.08470 83 ASP F CA 1
ATOM 13719 C C . ASP F 1 62 ? 83.27382 -0.85070 52.11707 1.000 36.27337 83 ASP F C 1
ATOM 13720 O O . ASP F 1 62 ? 83.83889 -1.51514 51.23446 1.000 38.33663 83 ASP F O 1
ATOM 13725 N N . MET F 1 63 ? 83.87083 0.14845 52.77803 1.000 35.98926 84 MET F N 1
ATOM 13726 C CA . MET F 1 63 ? 85.21015 0.59709 52.42883 1.000 35.98816 84 MET F CA 1
ATOM 13727 C C . MET F 1 63 ? 86.10768 0.59909 53.65828 1.000 35.58147 84 MET F C 1
ATOM 13728 O O . MET F 1 63 ? 85.66767 0.90242 54.77248 1.000 32.31034 84 MET F O 1
ATOM 13733 N N . CYS F 1 64 ? 87.38084 0.27499 53.43453 1.000 37.21993 85 CYS F N 1
ATOM 13734 C CA . CYS F 1 64 ? 88.38127 0.20396 54.48793 1.000 37.07857 85 CYS F CA 1
ATOM 13735 C C . CYS F 1 64 ? 89.64556 0.88336 53.98225 1.000 32.16116 85 CYS F C 1
ATOM 13736 O O . CYS F 1 64 ? 90.12692 0.57069 52.88846 1.000 34.76579 85 CYS F O 1
ATOM 13739 N N . LEU F 1 65 ? 90.18610 1.79279 54.78936 1.000 42.60035 86 LEU F N 1
ATOM 13740 C CA . LEU F 1 65 ? 91.36058 2.58319 54.44897 1.000 43.18658 86 LEU F CA 1
ATOM 13741 C C . LEU F 1 65 ? 92.41458 2.34885 55.52158 1.000 42.62930 86 LEU F C 1
ATOM 13742 O O . LEU F 1 65 ? 92.12353 2.46125 56.72101 1.000 43.31781 86 LEU F O 1
ATOM 13747 N N . LYS F 1 66 ? 93.64303 2.07524 55.08354 1.000 48.78946 87 LYS F N 1
ATOM 13748 C CA . LYS F 1 66 ? 94.76653 1.93679 55.99429 1.000 44.32261 87 LYS F CA 1
ATOM 13749 C C . LYS F 1 66 ? 95.11886 3.30667 56.57815 1.000 44.98184 87 LYS F C 1
ATOM 13750 O O . LYS F 1 66 ? 94.80063 4.34094 55.98181 1.000 43.95290 87 LYS F O 1
ATOM 13756 N N . PRO F 1 67 ? 95.74464 3.34805 57.76493 1.000 45.05567 88 PRO F N 1
ATOM 13757 C CA . PRO F 1 67 ? 96.05990 4.64116 58.39346 1.000 46.78569 88 PRO F CA 1
ATOM 13758 C C . PRO F 1 67 ? 96.78046 5.58676 57.44332 1.000 48.42787 88 PRO F C 1
ATOM 13759 O O . PRO F 1 67 ? 97.82229 5.23662 56.88020 1.000 45.67927 88 PRO F O 1
ATOM 13763 N N . GLY F 1 68 ? 96.22134 6.78123 57.25009 1.000 44.40691 89 GLY F N 1
ATOM 13764 C CA . GLY F 1 68 ? 96.78304 7.75524 56.34284 1.000 43.61836 89 GLY F CA 1
ATOM 13765 C C . GLY F 1 68 ? 96.45540 7.54765 54.88111 1.000 54.83655 89 GLY F C 1
ATOM 13766 O O . GLY F 1 68 ? 96.87416 8.36185 54.04575 1.000 53.27423 89 GLY F O 1
ATOM 13767 N N . ALA F 1 69 ? 95.72265 6.49853 54.53129 1.000 54.86189 90 ALA F N 1
ATOM 13768 C CA . ALA F 1 69 ? 95.47070 6.23147 53.12421 1.000 48.27327 90 ALA F CA 1
ATOM 13769 C C . ALA F 1 69 ? 94.39272 7.17104 52.58411 1.000 47.73525 90 ALA F C 1
ATOM 13770 O O . ALA F 1 69 ? 93.46254 7.57588 53.29404 1.000 45.46514 90 ALA F O 1
ATOM 13772 N N . TYR F 1 70 ? 94.54330 7.54593 51.31986 1.000 45.18744 91 TYR F N 1
ATOM 13773 C CA . TYR F 1 70 ? 93.59462 8.43172 50.66703 1.000 45.66845 91 TYR F CA 1
ATOM 13774 C C . TYR F 1 70 ? 92.53488 7.62129 49.93762 1.000 47.98772 91 TYR F C 1
ATOM 13775 O O . TYR F 1 70 ? 92.83935 6.61700 49.28403 1.000 41.17322 91 TYR F O 1
ATOM 13784 N N . ARG F 1 71 ? 91.28778 8.05714 50.06534 1.000 49.41396 92 ARG F N 1
ATOM 13785 C CA . ARG F 1 71 ? 90.28053 7.79908 49.04593 1.000 49.42506 92 ARG F CA 1
ATOM 13786 C C . ARG F 1 71 ? 90.32151 9.00983 48.12265 1.000 46.30906 92 ARG F C 1
ATOM 13787 O O . ARG F 1 71 ? 90.05129 10.13474 48.55698 1.000 42.81943 92 ARG F O 1
ATOM 13795 N N . GLU F 1 72 ? 90.68023 8.77963 46.86094 1.000 45.49381 93 GLU F N 1
ATOM 13796 C CA . GLU F 1 72 ? 91.04730 9.86378 45.95966 1.000 41.63348 93 GLU F CA 1
ATOM 13797 C C . GLU F 1 72 ? 89.94914 10.91802 45.87105 1.000 44.12534 93 GLU F C 1
ATOM 13798 O O . GLU F 1 72 ? 88.75150 10.61691 45.94926 1.000 48.70557 93 GLU F O 1
ATOM 13804 N N . LEU F 1 73 ? 90.38463 12.17242 45.73707 1.000 37.90442 94 LEU F N 1
ATOM 13805 C CA . LEU F 1 73 ? 89.48428 13.28347 45.45572 1.000 38.95059 94 LEU F CA 1
ATOM 13806 C C . LEU F 1 73 ? 88.58218 12.95102 44.27548 1.000 36.88846 94 LEU F C 1
ATOM 13807 O O . LEU F 1 73 ? 89.06106 12.54568 43.21153 1.000 37.14870 94 LEU F O 1
ATOM 13812 N N . HIS F 1 74 ? 87.27365 13.11140 44.47002 1.000 32.59519 95 HIS F N 1
ATOM 13813 C CA . HIS F 1 74 ? 86.30435 12.61114 43.50155 1.000 35.86518 95 HIS F CA 1
ATOM 13814 C C . HIS F 1 74 ? 84.95142 13.28017 43.72511 1.000 36.90099 95 HIS F C 1
ATOM 13815 O O . HIS F 1 74 ? 84.77125 14.06110 44.66254 1.000 40.02703 95 HIS F O 1
ATOM 13822 N N . TRP F 1 75 ? 84.00686 12.98028 42.82950 1.000 28.96650 96 TRP F N 1
ATOM 13823 C CA . TRP F 1 75 ? 82.60929 13.38778 42.95505 1.000 30.58534 96 TRP F CA 1
ATOM 13824 C C . TRP F 1 75 ? 81.76041 12.40487 42.14948 1.000 30.43704 96 TRP F C 1
ATOM 13825 O O . TRP F 1 75 ? 82.28832 11.56705 41.41327 1.000 29.27858 96 TRP F O 1
ATOM 13836 N N . HIS F 1 76 ? 80.43843 12.48575 42.31561 1.000 30.56872 97 HIS F N 1
ATOM 13837 C CA . HIS F 1 76 ? 79.53301 11.64239 41.53755 1.000 31.30083 97 HIS F CA 1
ATOM 13838 C C . HIS F 1 76 ? 78.15189 12.28034 41.46269 1.000 28.13845 97 HIS F C 1
ATOM 13839 O O . HIS F 1 76 ? 77.82589 13.19849 42.21752 1.000 29.64811 97 HIS F O 1
ATOM 13846 N N . LYS F 1 77 ? 77.35277 11.78203 40.51176 1.000 28.59405 98 LYS F N 1
ATOM 13847 C CA . LYS F 1 77 ? 75.98866 12.27187 40.31275 1.000 27.91793 98 LYS F CA 1
ATOM 13848 C C . LYS F 1 77 ? 75.11456 12.01140 41.53624 1.000 26.80743 98 LYS F C 1
ATOM 13849 O O . LYS F 1 77 ? 74.19092 12.78250 41.82786 1.000 28.24385 98 LYS F O 1
ATOM 13855 N N . GLU F 1 78 ? 75.39659 10.94094 42.27078 1.000 31.41616 99 GLU F N 1
ATOM 13856 C CA . GLU F 1 78 ? 74.56305 10.51325 43.38611 1.000 31.67445 99 GLU F CA 1
ATOM 13857 C C . GLU F 1 78 ? 75.01807 11.15416 44.69481 1.000 30.84809 99 GLU F C 1
ATOM 13858 O O . GLU F 1 78 ? 76.10742 11.72431 44.79177 1.000 34.30858 99 GLU F O 1
ATOM 13864 N N . ALA F 1 79 ? 74.14119 11.08780 45.69313 1.000 30.60440 100 ALA F N 1
ATOM 13865 C CA . ALA F 1 79 ? 74.41826 11.57190 47.03716 1.000 33.83985 100 ALA F CA 1
ATOM 13866 C C . ALA F 1 79 ? 75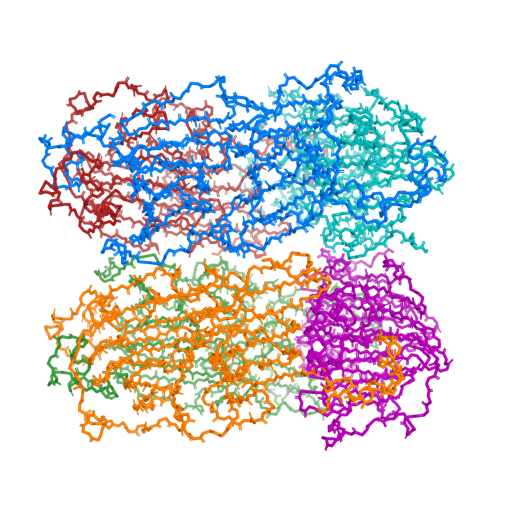.06838 10.49928 47.90472 1.000 28.96794 100 ALA F C 1
ATOM 13867 O O . ALA F 1 79 ? 74.83785 9.30439 47.73650 1.000 29.55426 100 ALA F O 1
ATOM 13869 N N . GLU F 1 80 ? 75.92198 10.95175 48.81715 1.000 31.89800 101 GLU F N 1
ATOM 13870 C CA . GLU F 1 80 ? 76.64560 10.10095 49.75050 1.000 33.20543 101 GLU F CA 1
ATOM 13871 C C . GLU F 1 80 ? 76.12121 10.32884 51.15612 1.000 34.30772 101 GLU F C 1
ATOM 13872 O O . GLU F 1 80 ? 76.10043 11.46888 51.62990 1.000 38.34932 101 GLU F O 1
ATOM 13878 N N . TRP F 1 81 ? 75.72806 9.25099 51.82645 1.000 32.69279 102 TRP F N 1
ATOM 13879 C CA . TRP F 1 81 ? 75.45332 9.26554 53.25875 1.000 34.55008 102 TRP F CA 1
ATOM 13880 C C . TRP F 1 81 ? 76.28937 8.14394 53.85198 1.000 32.13226 102 TRP F C 1
ATOM 13881 O O . TRP F 1 81 ? 76.17355 6.98376 53.43180 1.000 36.79541 102 TRP F O 1
ATOM 13892 N N . ALA F 1 82 ? 77.08566 8.47380 54.86075 1.000 31.65732 103 ALA F N 1
ATOM 13893 C CA . ALA F 1 82 ? 78.09956 7.56199 55.35387 1.000 34.85958 103 ALA F CA 1
ATOM 13894 C C . ALA F 1 82 ? 78.06655 7.43256 56.86725 1.000 33.20191 103 ALA F C 1
ATOM 13895 O O . ALA F 1 82 ? 78.00666 8.43579 57.59079 1.000 30.83173 103 ALA F O 1
ATOM 13897 N N . PHE F 1 83 ? 78.19805 6.18559 57.31381 1.000 37.35240 104 PHE F N 1
ATOM 13898 C CA . PHE F 1 83 ? 78.27123 5.80601 58.71519 1.000 34.83399 104 PHE F CA 1
ATOM 13899 C C . PHE F 1 83 ? 79.66015 5.26438 59.02842 1.000 36.16192 104 PHE F C 1
ATOM 13900 O O . PHE F 1 83 ? 80.18985 4.42972 58.28631 1.000 36.59386 104 PHE F O 1
ATOM 13908 N N . MET F 1 84 ? 80.26429 5.77684 60.09636 1.000 43.43729 105 MET F N 1
ATOM 13909 C CA . MET F 1 84 ? 81.61673 5.39613 60.49321 1.000 44.73418 105 MET F CA 1
ATOM 13910 C C . MET F 1 84 ? 81.55228 4.10217 61.30041 1.000 40.56569 105 MET F C 1
ATOM 13911 O O . MET F 1 84 ? 81.04844 4.09349 62.42909 1.000 43.64943 105 MET F O 1
ATOM 13916 N N . ILE F 1 85 ? 82.04940 3.00515 60.72387 1.000 34.88716 106 ILE F N 1
ATOM 13917 C CA . ILE F 1 85 ? 81.98457 1.72347 61.41955 1.000 36.19851 106 ILE F CA 1
ATOM 13918 C C . ILE F 1 85 ? 83.06727 1.64062 62.48558 1.000 38.33312 106 ILE F C 1
ATOM 13919 O O . ILE F 1 85 ? 82.80109 1.26558 63.63474 1.000 29.55032 106 ILE F O 1
ATOM 13924 N N . ALA F 1 86 ? 84.30314 1.98840 62.12472 1.000 43.04356 107 ALA F N 1
ATOM 13925 C CA . ALA F 1 86 ? 85.42218 1.82270 63.04622 1.000 39.08779 107 ALA F CA 1
ATOM 13926 C C . ALA F 1 86 ? 86.56611 2.74896 62.65192 1.000 38.70920 107 ALA F C 1
ATOM 13927 O O . ALA F 1 86 ? 86.73531 3.08342 61.47504 1.000 42.37436 107 ALA F O 1
ATOM 13929 N N . GLY F 1 87 ? 87.37050 3.12629 63.64349 1.000 40.78154 108 GLY F N 1
ATOM 13930 C CA . GLY F 1 87 ? 88.55407 3.92695 63.39819 1.000 42.01554 108 GLY F CA 1
ATOM 13931 C C . GLY F 1 87 ? 88.25136 5.41088 63.43456 1.000 46.25500 108 GLY F C 1
ATOM 13932 O O . GLY F 1 87 ? 87.29943 5.87396 64.07221 1.000 47.29906 108 GLY F O 1
ATOM 13933 N N . ASN F 1 88 ? 89.08840 6.17012 62.73175 1.000 43.02126 109 ASN F N 1
ATOM 13934 C CA . ASN F 1 88 ? 88.89252 7.60468 62.57128 1.000 42.83130 109 ASN F CA 1
ATOM 13935 C C . ASN F 1 88 ? 89.36986 8.02120 61.18629 1.000 38.59694 109 ASN F C 1
ATOM 13936 O O . ASN F 1 88 ? 90.21069 7.35005 60.57833 1.000 38.84219 109 ASN F O 1
ATOM 13941 N N . ALA F 1 89 ? 88.82560 9.13995 60.69427 1.000 42.49357 110 ALA F N 1
ATOM 13942 C CA . ALA F 1 89 ? 89.14175 9.61057 59.34469 1.000 39.73571 110 ALA F CA 1
ATOM 13943 C C . ALA F 1 89 ? 88.88939 11.10703 59.22954 1.000 42.06038 110 ALA F C 1
ATOM 13944 O O . ALA F 1 89 ? 88.29538 11.72376 60.10926 1.000 37.93055 110 ALA F O 1
ATOM 13946 N N . ARG F 1 90 ? 89.42157 11.70082 58.16111 1.000 44.81079 111 ARG F N 1
ATOM 13947 C CA . ARG F 1 90 ? 89.26998 13.10941 57.81211 1.000 42.61011 111 ARG F CA 1
ATOM 13948 C C . ARG F 1 90 ? 88.57236 13.23104 56.46250 1.000 39.96434 111 ARG F C 1
ATOM 13949 O O . ARG F 1 90 ? 88.87957 12.47534 55.53959 1.000 41.14488 111 ARG F O 1
ATOM 13957 N N . VAL F 1 91 ? 87.60967 14.14671 56.35012 1.000 36.49278 112 VAL F N 1
ATOM 13958 C CA . VAL F 1 91 ? 86.94763 14.43186 55.07944 1.000 39.56387 112 VAL F CA 1
ATOM 13959 C C . VAL F 1 91 ? 87.11073 15.91016 54.75331 1.000 37.92916 112 VAL F C 1
ATOM 13960 O O . VAL F 1 91 ? 87.13034 16.76513 55.64870 1.000 39.83698 112 VAL F O 1
ATOM 13964 N N . THR F 1 92 ? 87.22762 16.19956 53.45055 1.000 39.23976 113 THR F N 1
ATOM 13965 C CA . THR F 1 92 ? 87.21157 17.56335 52.92609 1.000 33.59430 113 THR F CA 1
ATOM 13966 C C . THR F 1 92 ? 86.19831 17.65385 51.79314 1.000 40.94147 113 THR F C 1
ATOM 13967 O O . THR F 1 92 ? 85.93674 16.67024 51.10080 1.000 43.56275 113 THR F O 1
ATOM 13971 N N . ALA F 1 93 ? 85.64716 18.84970 51.59289 1.000 40.79553 114 ALA F N 1
ATOM 13972 C CA . ALA F 1 93 ? 84.65452 19.05385 50.54325 1.000 35.08303 114 ALA F CA 1
ATOM 13973 C C . ALA F 1 93 ? 84.56449 20.53494 50.20515 1.000 35.39307 114 ALA F C 1
ATOM 13974 O O . ALA F 1 93 ? 85.11761 21.38934 50.89957 1.000 36.98104 114 ALA F O 1
ATOM 13976 N N . LEU F 1 94 ? 83.84786 20.82304 49.12071 1.000 36.02006 115 LEU F N 1
ATOM 13977 C CA . LEU F 1 94 ? 83.56927 22.18500 48.68229 1.000 35.46384 115 LEU F CA 1
ATOM 13978 C C . LEU F 1 94 ? 82.12463 22.24792 48.21143 1.000 40.29355 115 LEU F C 1
ATOM 13979 O O . LEU F 1 94 ? 81.66761 21.34249 47.50808 1.000 37.63106 115 LEU F O 1
ATOM 13984 N N . ASP F 1 95 ? 81.40389 23.30113 48.59117 1.000 30.37020 116 ASP F N 1
ATOM 13985 C CA . ASP F 1 95 ? 80.01396 23.39319 48.17879 1.000 29.64326 116 ASP F CA 1
ATOM 13986 C C . ASP F 1 95 ? 79.88843 24.25130 46.91878 1.000 36.26048 116 ASP F C 1
ATOM 13987 O O . ASP F 1 95 ? 80.86733 24.80579 46.40723 1.000 38.73898 116 ASP F O 1
ATOM 13992 N N . ALA F 1 96 ? 78.65469 24.38001 46.42479 1.000 36.21117 117 ALA F N 1
ATOM 13993 C CA . ALA F 1 96 ? 78.40430 25.06936 45.16626 1.000 33.97799 117 ALA F CA 1
ATOM 13994 C C . ALA F 1 96 ? 78.58478 26.57352 45.28400 1.000 39.72198 117 ALA F C 1
ATOM 13995 O O . ALA F 1 96 ? 78.70171 27.25071 44.25830 1.000 44.05886 117 ALA F O 1
ATOM 13997 N N . GLU F 1 97 ? 78.59845 27.11005 46.50161 1.000 40.64122 118 GLU F N 1
ATOM 13998 C CA . GLU F 1 97 ? 78.81278 28.53026 46.73609 1.000 39.06370 118 GLU F CA 1
ATOM 13999 C C . GLU F 1 97 ? 80.27233 28.85665 47.02471 1.000 37.00374 118 GLU F C 1
ATOM 14000 O O . GLU F 1 97 ? 80.57194 29.96537 47.48185 1.000 33.24701 118 GLU F O 1
ATOM 14006 N N . GLY F 1 98 ? 81.18409 27.92282 46.76083 1.000 33.37121 119 GLY F N 1
ATOM 14007 C CA . GLY F 1 98 ? 82.59912 28.15829 46.95632 1.000 35.51403 119 GLY F CA 1
ATOM 14008 C C . GLY F 1 98 ? 83.07616 28.05224 48.38549 1.000 40.55177 119 GLY F C 1
ATOM 14009 O O . GLY F 1 98 ? 84.23066 28.39619 48.66202 1.000 41.71327 119 GLY F O 1
ATOM 14010 N N . ARG F 1 99 ? 82.23534 27.58253 49.30290 1.000 43.51189 120 ARG F N 1
ATOM 14011 C CA . ARG F 1 99 ? 82.60673 27.45070 50.70434 1.000 42.41219 120 ARG F CA 1
ATOM 14012 C C . ARG F 1 99 ? 83.13599 26.04741 50.96520 1.000 37.57965 120 ARG F C 1
ATOM 14013 O O . ARG F 1 99 ? 82.60424 25.06655 50.43672 1.000 39.00480 120 ARG F O 1
ATOM 14021 N N . SER F 1 100 ? 84.17405 25.95802 51.79184 1.000 38.81231 121 SER F N 1
ATOM 14022 C CA . SER F 1 100 ? 84.92196 24.72466 51.98046 1.000 39.03263 121 SER F CA 1
ATOM 14023 C C . SER F 1 100 ? 84.57219 24.07567 53.31510 1.000 41.02428 121 SER F C 1
ATOM 14024 O O . SER F 1 100 ? 84.03084 24.70832 54.22681 1.000 30.90126 121 SER F O 1
ATOM 14027 N N . PHE F 1 101 ? 84.90204 22.79224 53.41928 1.000 42.48509 122 PHE F N 1
ATOM 14028 C CA . PHE F 1 101 ? 84.62747 22.01901 54.61730 1.000 40.09967 122 PHE F CA 1
ATOM 14029 C C . PHE F 1 101 ? 85.76033 21.03821 54.86848 1.000 38.35732 122 PHE F C 1
ATOM 14030 O O . PHE F 1 101 ? 86.29141 20.43457 53.93194 1.000 43.83654 122 PHE F O 1
ATOM 14038 N N . ILE F 1 102 ? 86.11364 20.88423 56.14078 1.000 38.48831 123 ILE F N 1
ATOM 14039 C CA . ILE F 1 102 ? 87.10395 19.90832 56.57802 1.000 39.77656 123 ILE F CA 1
ATOM 14040 C C . ILE F 1 102 ? 86.74712 19.49355 57.99645 1.000 40.52191 123 ILE F C 1
ATOM 14041 O O . ILE F 1 102 ? 86.41488 20.33226 58.84201 1.000 35.47563 123 ILE F O 1
ATOM 14046 N N . ASP F 1 103 ? 86.78909 18.18987 58.24836 1.000 39.19610 124 ASP F N 1
ATOM 14047 C CA . ASP F 1 103 ? 86.53163 17.71844 59.60170 1.000 41.65302 124 ASP F CA 1
ATOM 14048 C C . ASP F 1 103 ? 87.07078 16.31138 59.75208 1.000 41.77418 124 ASP F C 1
ATOM 14049 O O . ASP F 1 103 ? 87.20736 15.57134 58.77745 1.000 40.52371 124 ASP F O 1
ATOM 14054 N N . ASP F 1 104 ? 87.35803 15.94313 60.99912 1.000 38.28757 125 ASP F N 1
ATOM 14055 C CA . ASP F 1 104 ? 87.74455 14.58250 61.34291 1.000 43.29173 125 ASP F CA 1
ATOM 14056 C C . ASP F 1 104 ? 86.68674 13.96019 62.24291 1.000 40.56141 125 ASP F C 1
ATOM 14057 O O . ASP F 1 104 ? 86.04391 14.64127 63.04191 1.000 41.09731 125 ASP F O 1
ATOM 14062 N N . ILE F 1 105 ? 86.51889 12.64474 62.09790 1.000 41.37638 126 ILE F N 1
ATOM 14063 C CA . ILE F 1 105 ? 85.39208 11.90941 62.65826 1.000 44.27501 126 ILE F CA 1
ATOM 14064 C C . ILE F 1 105 ? 85.87084 10.56948 63.18923 1.000 42.25778 126 ILE F C 1
ATOM 14065 O O . ILE F 1 105 ? 86.90138 10.04361 62.76360 1.000 47.03732 126 ILE F O 1
ATOM 14070 N N . ASN F 1 106 ? 85.09996 10.00774 64.11708 1.000 40.12144 127 ASN F N 1
ATOM 14071 C CA . ASN F 1 106 ? 85.38992 8.71685 64.71645 1.000 43.74422 127 ASN F CA 1
ATOM 14072 C C . ASN F 1 106 ? 84.19656 7.79635 64.50947 1.000 44.29772 127 ASN F C 1
ATOM 14073 O O . ASN F 1 106 ? 83.15364 8.20333 63.99055 1.000 46.23188 127 ASN F O 1
ATOM 14078 N N . ALA F 1 107 ? 84.37219 6.54063 64.91911 1.000 41.36077 128 ALA F N 1
ATOM 14079 C CA . ALA F 1 107 ? 83.33619 5.52663 64.76312 1.000 36.20663 128 ALA F CA 1
ATOM 14080 C C . ALA F 1 107 ? 82.02898 5.96533 65.40627 1.000 42.16473 128 ALA F C 1
ATOM 14081 O O . ALA F 1 107 ? 82.01569 6.49777 66.51942 1.000 39.45789 128 ALA F O 1
ATOM 14083 N N . GLY F 1 108 ? 80.92220 5.71669 64.70016 1.000 43.91674 129 GLY F N 1
ATOM 14084 C CA . GLY F 1 108 ? 79.60851 6.13798 65.13969 1.000 38.19560 129 GLY F CA 1
ATOM 14085 C C . GLY F 1 108 ? 79.14174 7.44656 64.54490 1.000 37.94738 129 GLY F C 1
ATOM 14086 O O . GLY F 1 108 ? 77.94661 7.75975 64.63007 1.000 39.28410 129 GLY F O 1
ATOM 14087 N N . ASP F 1 109 ? 80.04423 8.22006 63.95154 1.000 40.08300 130 ASP F N 1
ATOM 14088 C CA . ASP F 1 109 ? 79.70930 9.49354 63.33863 1.000 39.21290 130 ASP F CA 1
ATOM 14089 C C . ASP F 1 109 ? 79.32997 9.28592 61.87742 1.000 37.14884 130 ASP F C 1
ATOM 14090 O O . ASP F 1 109 ? 79.55683 8.22680 61.28962 1.000 36.20863 130 ASP F O 1
ATOM 14095 N N . LEU F 1 110 ? 78.73991 10.31781 61.29164 1.000 35.06804 131 LEU F N 1
ATOM 14096 C CA . LEU F 1 110 ? 78.28110 10.27903 59.91489 1.000 38.10073 131 LEU F CA 1
ATOM 14097 C C . LEU F 1 110 ? 78.91796 11.40714 59.11876 1.000 37.72391 131 LEU F C 1
ATOM 14098 O O . LEU F 1 110 ? 79.45565 12.37189 59.67424 1.000 40.91898 131 LEU F O 1
ATOM 14103 N N . TRP F 1 111 ? 78.83678 11.26947 57.80102 1.000 30.86128 132 TRP F N 1
ATOM 14104 C CA . TRP F 1 111 ? 78.99920 12.40968 56.91519 1.000 33.55758 132 TRP F CA 1
ATOM 14105 C C . TRP F 1 111 ? 78.01007 12.29441 55.76575 1.000 30.71911 132 TRP F C 1
ATOM 14106 O O . TRP F 1 111 ? 77.38711 11.25211 55.54778 1.000 31.49034 132 TRP F O 1
ATOM 14117 N N . ASN F 1 112 ? 77.86910 13.38868 55.02615 1.000 31.05557 133 ASN F N 1
ATOM 14118 C CA . ASN F 1 112 ? 76.85151 13.45691 53.98482 1.000 25.38568 133 ASN F CA 1
ATOM 14119 C C . ASN F 1 112 ? 77.28524 14.49139 52.96393 1.000 24.77802 133 ASN F C 1
ATOM 14120 O O . ASN F 1 112 ? 77.50846 15.65312 53.31704 1.000 31.41771 133 ASN F O 1
ATOM 14125 N N . PHE F 1 113 ? 77.40966 14.06839 51.71040 1.000 30.35201 134 PHE F N 1
ATOM 14126 C CA . PHE F 1 113 ? 77.71801 14.95255 50.59350 1.000 32.57764 134 PHE F CA 1
ATOM 14127 C C . PHE F 1 113 ? 76.62344 14.81146 49.55013 1.000 34.74617 134 PHE F C 1
ATOM 14128 O O . PHE F 1 113 ? 76.46577 13.74186 48.95652 1.000 33.50014 134 PHE F O 1
ATOM 14136 N N . GLU F 1 114 ? 75.88369 15.88928 49.31546 1.000 33.36744 135 GLU F N 1
ATOM 14137 C CA . GLU F 1 114 ? 74.79966 15.85677 48.34612 1.000 31.67925 135 GLU F CA 1
ATOM 14138 C C . GLU F 1 114 ? 75.34305 15.67808 46.92624 1.000 32.73955 135 GLU F C 1
ATOM 14139 O O . GLU F 1 114 ? 76.55360 15.59976 46.69230 1.000 35.40662 135 GLU F O 1
ATOM 14145 N N . ALA F 1 115 ? 74.41260 15.55634 45.97705 1.000 30.63223 136 ALA F N 1
ATOM 14146 C CA . ALA F 1 115 ? 74.74488 15.23797 44.59205 1.000 26.26920 136 ALA F CA 1
ATOM 14147 C C . ALA F 1 115 ? 75.79441 16.19471 44.03561 1.000 33.11220 136 ALA F C 1
ATOM 14148 O O . ALA F 1 115 ? 75.65415 17.41868 44.13491 1.000 27.65987 136 ALA F O 1
ATOM 14150 N N . GLY F 1 116 ? 76.86004 15.62898 43.46802 1.000 34.81545 137 GLY F N 1
ATOM 14151 C CA . GLY F 1 116 ? 77.86144 16.40775 42.76677 1.000 34.37489 137 GLY F CA 1
ATOM 14152 C C . GLY F 1 116 ? 78.82090 17.17329 43.64649 1.000 34.45225 137 GLY F C 1
ATOM 14153 O O . GLY F 1 116 ? 79.64771 17.92912 43.12043 1.000 35.73296 137 GLY F O 1
ATOM 14154 N N . ILE F 1 117 ? 78.72988 17.01798 44.96281 1.000 30.57857 138 ILE F N 1
ATOM 14155 C CA . ILE F 1 117 ? 79.62868 17.68428 45.90216 1.000 30.48810 138 ILE F CA 1
ATOM 14156 C C . ILE F 1 117 ? 80.95648 16.93230 45.92936 1.000 38.72710 138 ILE F C 1
ATOM 14157 O O . ILE F 1 117 ? 80.98760 15.73997 46.27238 1.000 43.19429 138 ILE F O 1
ATOM 14162 N N . PRO F 1 118 ? 82.06583 17.56807 45.56601 1.000 38.39494 139 PRO F N 1
ATOM 14163 C CA . PRO F 1 118 ? 83.35484 16.87144 45.57190 1.000 37.03861 139 PRO F CA 1
ATOM 14164 C C . PRO F 1 118 ? 83.87510 16.72765 46.99293 1.000 38.53466 139 PRO F C 1
ATOM 14165 O O . PRO F 1 118 ? 83.58169 17.54369 47.86817 1.000 28.80545 139 PRO F O 1
ATOM 14169 N N . HIS F 1 119 ? 84.64894 15.67050 47.22628 1.000 38.10674 140 HIS F N 1
ATOM 14170 C CA . HIS F 1 119 ? 85.08264 15.38680 48.58755 1.000 42.08052 140 HIS F CA 1
ATOM 14171 C C . HIS F 1 119 ? 86.30240 14.47522 48.57404 1.000 45.11594 140 HIS F C 1
ATOM 14172 O O . HIS F 1 119 ? 86.65250 13.87267 47.55846 1.000 43.78468 140 HIS F O 1
ATOM 14179 N N . SER F 1 120 ? 86.94597 14.39762 49.73498 1.000 47.31102 141 SER F N 1
ATOM 14180 C CA . SER F 1 120 ? 88.06760 13.51088 49.99105 1.000 43.93491 141 SER F CA 1
ATOM 14181 C C . SER F 1 120 ? 87.89087 12.84381 51.34737 1.000 46.69560 141 SER F C 1
ATOM 14182 O O . SER F 1 120 ? 87.30988 13.42478 52.27226 1.000 45.87896 141 SER F O 1
ATOM 14185 N N . ILE F 1 121 ? 88.50063 11.66608 51.47202 1.000 44.79392 142 ILE F N 1
ATOM 14186 C CA . ILE F 1 121 ? 88.57675 10.90168 52.70875 1.000 47.01082 142 ILE F CA 1
ATOM 14187 C C . ILE F 1 121 ? 90.02212 10.46506 52.89882 1.000 44.85300 142 ILE F C 1
ATOM 14188 O O . ILE F 1 121 ? 90.64492 9.93775 51.96840 1.000 36.47504 142 ILE F O 1
ATOM 14193 N N . GLN F 1 122 ? 90.54406 10.65835 54.10652 1.000 47.51845 143 GLN F N 1
ATOM 14194 C CA . GLN F 1 122 ? 91.87318 10.19460 54.48412 1.000 50.66325 143 GLN F CA 1
ATOM 14195 C C . GLN F 1 122 ? 91.79638 9.56765 55.86827 1.000 50.12366 143 GLN F C 1
ATOM 14196 O O . GLN F 1 122 ? 91.40257 10.23102 56.82918 1.000 44.34132 143 GLN F O 1
ATOM 14202 N N . ALA F 1 123 ? 92.19895 8.30644 55.98260 1.000 42.91468 144 ALA F N 1
ATOM 14203 C CA . ALA F 1 123 ? 92.23755 7.67742 57.29615 1.000 50.76627 144 ALA F CA 1
ATOM 14204 C C . ALA F 1 123 ? 93.24414 8.38452 58.20028 1.000 51.58085 144 ALA F C 1
ATOM 14205 O O . ALA F 1 123 ? 94.24670 8.94355 57.74185 1.000 51.79995 144 ALA F O 1
ATOM 14207 N N . LEU F 1 124 ? 92.95063 8.38517 59.49950 1.000 44.90179 145 LEU F N 1
ATOM 14208 C CA . LEU F 1 124 ? 93.86811 8.96622 60.47040 1.000 45.68956 145 LEU F CA 1
ATOM 14209 C C . LEU F 1 124 ? 94.71259 7.87338 61.10943 1.000 47.53257 145 LEU F C 1
ATOM 14210 O O . LEU F 1 124 ? 94.99008 6.85643 60.46675 1.000 50.03944 145 LEU F O 1
ATOM 14215 N N . ASP F 1 125 ? 95.14685 8.07974 62.35544 1.000 45.98854 146 ASP F N 1
ATOM 14216 C CA . ASP F 1 125 ? 96.12179 7.17455 62.95778 1.000 44.20342 146 ASP F CA 1
ATOM 14217 C C . ASP F 1 125 ? 95.55868 5.77099 63.15934 1.000 44.51523 146 ASP F C 1
ATOM 14218 O O . ASP F 1 125 ? 96.30602 4.78995 63.07334 1.000 48.14958 146 ASP F O 1
ATOM 14223 N N . GLN F 1 126 ? 94.25301 5.65461 63.41274 1.000 45.77011 147 GLN F N 1
ATOM 14224 C CA . GLN F 1 126 ? 93.61973 4.39070 63.77282 1.000 49.03578 147 GLN F CA 1
ATOM 14225 C C . GLN F 1 126 ? 93.32595 3.49923 62.57504 1.000 48.16433 147 GLN F C 1
ATOM 14226 O O . GLN F 1 126 ? 93.00876 2.32190 62.76638 1.000 43.35119 147 GLN F O 1
ATOM 14232 N N . GLY F 1 127 ? 93.42450 4.02244 61.35793 1.000 44.10288 148 GLY F N 1
ATOM 14233 C CA . GLY F 1 127 ? 92.80066 3.39427 60.20984 1.000 42.63625 148 GLY F CA 1
ATOM 14234 C C . GLY F 1 127 ? 91.31002 3.67512 60.22450 1.000 45.02876 148 GLY F C 1
ATOM 14235 O O . GLY F 1 127 ? 90.78580 4.31555 61.12688 1.000 46.41956 148 GLY F O 1
ATOM 14236 N N . CYS F 1 128 ? 90.61431 3.19136 59.20045 1.000 37.94161 149 CYS F N 1
ATOM 14237 C CA . CYS F 1 128 ? 89.17660 3.43037 59.21905 1.000 43.73848 149 CYS F CA 1
ATOM 14238 C C . CYS F 1 128 ? 88.45321 2.40009 58.36718 1.000 37.55030 149 CYS F C 1
ATOM 14239 O O . CYS F 1 128 ? 88.99660 1.89318 57.39061 1.000 42.08364 149 CYS F O 1
ATOM 14242 N N . GLU F 1 129 ? 87.24387 2.06469 58.79739 1.000 36.84184 150 GLU F N 1
ATOM 14243 C CA . GLU F 1 129 ? 86.26022 1.38065 57.97191 1.000 44.00838 150 GLU F CA 1
ATOM 14244 C C . GLU F 1 129 ? 84.92791 2.10621 58.08507 1.000 39.94355 150 GLU F C 1
ATOM 14245 O O . GLU F 1 129 ? 84.49283 2.44778 59.19437 1.000 37.63580 150 GLU F O 1
ATOM 14251 N N . PHE F 1 130 ? 84.26524 2.30382 56.94115 1.000 41.82606 151 PHE F N 1
ATOM 14252 C CA . PHE F 1 130 ? 82.99040 3.00977 56.92245 1.000 38.66059 151 PHE F CA 1
ATOM 14253 C C . PHE F 1 130 ? 82.05302 2.42862 55.86917 1.000 41.17544 151 PHE F C 1
ATOM 14254 O O . PHE F 1 130 ? 82.46853 1.78482 54.89282 1.000 36.98009 151 PHE F O 1
ATOM 14262 N N . LEU F 1 131 ? 80.76417 2.66733 56.10649 1.000 39.48232 152 LEU F N 1
ATOM 14263 C CA . LEU F 1 131 ? 79.68811 2.30870 55.19454 1.000 37.14521 152 LEU F CA 1
ATOM 14264 C C . LEU F 1 131 ? 79.19090 3.55398 54.47278 1.000 39.40095 152 LEU F C 1
ATOM 14265 O O . LEU F 1 131 ? 78.87931 4.56155 55.11339 1.000 35.74198 152 LEU F O 1
ATOM 14270 N N . LEU F 1 132 ? 79.10939 3.47622 53.14803 1.000 38.88423 153 LEU F N 1
ATOM 14271 C CA . LEU F 1 132 ? 78.59565 4.54415 52.30480 1.000 35.26947 153 LEU F CA 1
ATOM 14272 C C . LEU F 1 132 ? 77.25957 4.11065 51.71995 1.000 33.79087 153 LEU F C 1
ATOM 14273 O O . LEU F 1 132 ? 77.10044 2.95688 51.31283 1.000 35.27521 153 LEU F O 1
ATOM 14278 N N . VAL F 1 133 ? 76.30375 5.03366 51.66933 1.000 30.42391 154 VAL F N 1
ATOM 14279 C CA . VAL F 1 133 ? 75.00889 4.77783 51.05101 1.000 29.28192 154 VAL F CA 1
ATOM 14280 C C . VAL F 1 133 ? 74.77831 5.82399 49.97166 1.000 27.33328 154 VAL F C 1
ATOM 14281 O O . VAL F 1 133 ? 74.97634 7.02083 50.20874 1.000 28.90572 154 VAL F O 1
ATOM 14285 N N . PHE F 1 134 ? 74.34185 5.37079 48.79624 1.000 31.27747 155 PHE F N 1
ATOM 14286 C CA . PHE F 1 134 ? 74.20942 6.20416 47.61183 1.000 31.70079 155 PHE F CA 1
ATOM 14287 C C . PHE F 1 134 ? 72.76394 6.20855 47.13251 1.000 31.07247 155 PHE F C 1
ATOM 14288 O O . PHE F 1 134 ? 72.06191 5.18859 47.19343 1.000 31.15291 155 PHE F O 1
ATOM 14296 N N . SER F 1 135 ? 72.34845 7.36918 46.62551 1.000 27.87397 156 SER F N 1
ATOM 14297 C CA . SER F 1 135 ? 70.96032 7.69594 46.33187 1.000 29.11802 156 SER F CA 1
ATOM 14298 C C . SER F 1 135 ? 70.46248 7.12517 45.01391 1.000 27.76841 156 SER F C 1
ATOM 14299 O O . SER F 1 135 ? 69.41588 7.57127 44.52852 1.000 29.59378 156 SER F O 1
ATOM 14302 N N . GLU F 1 136 ? 71.17280 6.16506 44.42747 1.000 26.97886 157 GLU F N 1
ATOM 14303 C CA . GLU F 1 136 ? 70.67482 5.43005 43.27756 1.000 33.38171 157 GLU F CA 1
ATOM 14304 C C . GLU F 1 136 ? 71.01991 3.95928 43.46305 1.000 30.64910 157 GLU F C 1
ATOM 14305 O O . GLU F 1 136 ? 72.11827 3.63026 43.93168 1.000 28.85833 157 GLU F O 1
ATOM 14311 N N . PRO F 1 137 ? 70.10740 3.05260 43.10363 1.000 32.72923 158 PRO F N 1
ATOM 14312 C CA . PRO F 1 137 ? 70.34087 1.62364 43.35182 1.000 32.27355 158 PRO F CA 1
ATOM 14313 C C . PRO F 1 137 ? 71.37121 0.97831 42.43835 1.000 29.00836 158 PRO F C 1
ATOM 14314 O O . PRO F 1 137 ? 71.85772 -0.11486 42.75888 1.000 29.51563 158 PRO F O 1
ATOM 14318 N N . ASP F 1 138 ? 71.72075 1.61259 41.32089 1.000 27.72952 159 ASP F N 1
ATOM 14319 C CA . ASP F 1 138 ? 72.63035 1.03315 40.33974 1.000 34.24003 159 ASP F CA 1
ATOM 14320 C C . ASP F 1 138 ? 74.03553 1.62534 40.41784 1.000 30.05193 159 ASP F C 1
ATOM 14321 O O . ASP F 1 138 ? 74.78913 1.55981 39.43992 1.000 31.95254 159 ASP F O 1
ATOM 14326 N N . PHE F 1 139 ? 74.39926 2.19842 41.56413 1.000 27.93085 160 PHE F N 1
ATOM 14327 C CA . PHE F 1 139 ? 75.71400 2.79321 41.78544 1.000 34.73622 160 PHE F CA 1
ATOM 14328 C C . PHE F 1 139 ? 76.85649 1.78957 41.62817 1.000 33.68655 160 PHE F C 1
ATOM 14329 O O . PHE F 1 139 ? 76.64941 0.57470 41.74107 1.000 41.87614 160 PHE F O 1
ATOM 14337 N N . SER F 1 140 ? 78.05817 2.28679 41.31932 1.000 34.03186 161 SER F N 1
ATOM 14338 C CA . SER F 1 140 ? 79.27383 1.47934 41.35501 1.000 38.99470 161 SER F CA 1
ATOM 14339 C C . SER F 1 140 ? 80.44972 2.38600 41.67599 1.000 43.74708 161 SER F C 1
ATOM 14340 O O . SER F 1 140 ? 80.61490 3.43137 41.03957 1.000 40.06538 161 SER F O 1
ATOM 14343 N N . GLU F 1 141 ? 81.27644 1.96864 42.64143 1.000 46.90232 162 GLU F N 1
ATOM 14344 C CA . GLU F 1 141 ? 82.45818 2.74649 43.01086 1.000 50.45159 162 GLU F CA 1
ATOM 14345 C C . GLU F 1 141 ? 83.43997 2.88957 41.85692 1.000 52.12435 162 GLU F C 1
ATOM 14346 O O . GLU F 1 141 ? 84.20188 3.86172 41.80895 1.000 48.33538 162 GLU F O 1
ATOM 14352 N N . ASN F 1 142 ? 83.44440 1.93975 40.92835 1.000 44.32552 163 ASN F N 1
ATOM 14353 C CA . ASN F 1 142 ? 84.35609 1.97091 39.79450 1.000 50.05080 163 ASN F CA 1
ATOM 14354 C C . ASN F 1 142 ? 83.86744 2.88440 38.68664 1.000 47.14720 163 ASN F C 1
ATOM 14355 O O . ASN F 1 142 ? 84.47918 2.92488 37.60975 1.000 51.79910 163 ASN F O 1
ATOM 14360 N N . ASN F 1 143 ? 82.77895 3.61654 38.93859 1.000 47.48179 164 ASN F N 1
ATOM 14361 C CA . ASN F 1 143 ? 82.18593 4.55381 37.98705 1.000 49.14507 164 ASN F CA 1
ATOM 14362 C C . ASN F 1 143 ? 82.06770 5.93727 38.63898 1.000 45.57575 164 ASN F C 1
ATOM 14363 O O . ASN F 1 143 ? 81.05938 6.63138 38.51624 1.000 49.67637 164 ASN F O 1
ATOM 14368 N N . THR F 1 144 ? 83.09334 6.31245 39.40169 1.000 45.91458 165 THR F N 1
ATOM 14369 C CA . THR F 1 144 ? 83.16776 7.61069 40.06212 1.000 39.98931 165 THR F CA 1
ATOM 14370 C C . THR F 1 144 ? 84.07879 8.55060 39.28320 1.000 37.12812 165 THR F C 1
ATOM 14371 O O . THR F 1 144 ? 84.96829 8.10282 38.55508 1.000 43.16417 165 THR F O 1
ATOM 14375 N N . PHE F 1 145 ? 83.85925 9.85849 39.45498 1.000 33.71959 166 PHE F N 1
ATOM 14376 C CA . PHE F 1 145 ? 84.62705 10.88757 38.75470 1.000 30.76631 166 PHE F CA 1
ATOM 14377 C C . PHE F 1 145 ? 85.87223 11.21134 39.56795 1.000 38.10777 166 PHE F C 1
ATOM 14378 O O . PHE F 1 145 ? 85.78929 11.92426 40.57042 1.000 37.68137 166 PHE F O 1
ATOM 14386 N N . LEU F 1 146 ? 87.02905 10.73659 39.11337 1.000 39.48980 167 LEU F N 1
ATOM 14387 C CA . LEU F 1 146 ? 88.27505 10.83247 39.86473 1.000 36.66458 167 LEU F CA 1
ATOM 14388 C C . LEU F 1 146 ? 89.11784 11.98501 39.33555 1.000 36.37287 167 LEU F C 1
ATOM 14389 O O . LEU F 1 146 ? 89.19891 12.19414 38.11959 1.000 36.92367 167 LEU F O 1
ATOM 14394 N N . LEU F 1 147 ? 89.73994 12.72788 40.25644 1.000 43.21078 168 LEU F N 1
ATOM 14395 C CA . LEU F 1 147 ? 90.55671 13.88088 39.88298 1.000 41.56578 168 LEU F CA 1
ATOM 14396 C C . LEU F 1 147 ? 91.65154 13.49485 38.89422 1.000 39.36859 168 LEU F C 1
ATOM 14397 O O . LEU F 1 147 ? 91.79654 14.11376 37.83049 1.000 43.08066 168 LEU F O 1
ATOM 14402 N N . THR F 1 148 ? 92.42386 12.45578 39.22633 1.000 38.07259 169 THR F N 1
ATOM 14403 C CA . THR F 1 148 ? 93.52269 12.04695 38.35925 1.000 40.13824 169 THR F CA 1
ATOM 14404 C C . THR F 1 148 ? 93.00837 11.46279 37.05243 1.000 43.78066 169 THR F C 1
ATOM 14405 O O . THR F 1 148 ? 93.63312 11.65081 36.01038 1.000 44.06986 169 THR F O 1
ATOM 14409 N N . ASP F 1 149 ? 91.90522 10.71115 37.08786 1.000 46.09997 170 ASP F N 1
ATOM 14410 C CA . ASP F 1 149 ? 91.31195 10.22032 35.84398 1.000 40.76760 170 ASP F CA 1
ATOM 14411 C C . ASP F 1 149 ? 90.93385 11.38896 34.93749 1.000 37.59723 170 ASP F C 1
ATOM 14412 O O . ASP F 1 149 ? 91.26564 11.40975 33.74049 1.000 37.64475 170 ASP F O 1
ATOM 14417 N N . TRP F 1 150 ? 90.27815 12.39721 35.52312 1.000 32.92801 171 TRP F N 1
ATOM 14418 C CA . TRP F 1 150 ? 89.90059 13.60180 34.79277 1.000 37.21091 171 TRP F CA 1
ATOM 14419 C C . TRP F 1 150 ? 91.11054 14.24922 34.13892 1.000 37.95157 171 TRP F C 1
ATOM 14420 O O . TRP F 1 150 ? 91.11833 14.49977 32.92871 1.000 31.80331 171 TRP F O 1
ATOM 14431 N N . LEU F 1 151 ? 92.15283 14.51396 34.92298 1.000 42.15554 172 LEU F N 1
ATOM 14432 C CA . LEU F 1 151 ? 93.28945 15.23543 34.36376 1.000 43.63604 172 LEU F CA 1
ATOM 14433 C C . LEU F 1 151 ? 94.11572 14.36091 33.42473 1.000 42.59096 172 LEU F C 1
ATOM 14434 O O . LEU F 1 151 ? 94.66768 14.86803 32.44457 1.000 41.59507 172 LEU F O 1
ATOM 14439 N N . ALA F 1 152 ? 94.20123 13.05443 33.68606 1.000 42.49282 173 ALA F N 1
ATOM 14440 C CA . ALA F 1 152 ? 94.89300 12.14169 32.78388 1.000 36.31256 173 ALA F CA 1
ATOM 14441 C C . ALA F 1 152 ? 94.19470 12.04154 31.43755 1.000 42.59011 173 ALA F C 1
ATOM 14442 O O . ALA F 1 152 ? 94.82819 11.66158 30.44379 1.000 43.16643 173 ALA F O 1
ATOM 14444 N N . HIS F 1 153 ? 92.89699 12.36308 31.37616 1.000 45.66432 174 HIS F N 1
ATOM 14445 C CA . HIS F 1 153 ? 92.19496 12.37578 30.10153 1.000 42.80854 174 HIS F CA 1
ATOM 14446 C C . HIS F 1 153 ? 91.80283 13.79330 29.70330 1.000 46.79263 174 HIS F C 1
ATOM 14447 O O . HIS F 1 153 ? 90.80779 14.00776 29.00697 1.000 46.20348 174 HIS F O 1
ATOM 14454 N N . THR F 1 154 ? 92.59753 14.76629 30.14155 1.000 49.71944 175 THR F N 1
ATOM 14455 C CA . THR F 1 154 ? 92.49602 16.13987 29.70001 1.000 46.09223 175 THR F CA 1
ATOM 14456 C C . THR F 1 154 ? 93.81034 16.51796 29.03718 1.000 52.06778 175 THR F C 1
ATOM 14457 O O . THR F 1 154 ? 94.88145 16.18849 29.57194 1.000 55.10993 175 THR F O 1
ATOM 14461 N N . PRO F 1 155 ? 93.78268 17.18080 27.88136 1.000 49.36527 176 PRO F N 1
ATOM 14462 C CA . PRO F 1 155 ? 95.03617 17.58532 27.24127 1.000 47.33489 176 PRO F CA 1
ATOM 14463 C C . PRO F 1 155 ? 95.84556 18.47745 28.16737 1.000 51.54890 176 PRO F C 1
ATOM 14464 O O . PRO F 1 155 ? 95.30566 19.36347 28.83512 1.000 49.02386 176 PRO F O 1
ATOM 14468 N N . LYS F 1 156 ? 97.15715 18.23380 28.19681 1.000 54.33793 177 LYS F N 1
ATOM 14469 C CA . LYS F 1 156 ? 98.00933 18.92606 29.15652 1.000 51.07610 177 LYS F CA 1
ATOM 14470 C C . LYS F 1 156 ? 98.16728 20.40367 28.82965 1.000 47.96762 177 LYS F C 1
ATOM 14471 O O . LYS F 1 156 ? 98.39030 21.20508 29.73684 1.000 46.62384 177 LYS F O 1
ATOM 14477 N N . ASP F 1 157 ? 98.07194 20.78517 27.55516 1.000 52.96478 178 ASP F N 1
ATOM 14478 C CA . ASP F 1 157 ? 98.06764 22.20807 27.23081 1.000 48.69614 178 ASP F CA 1
ATOM 14479 C C . ASP F 1 157 ? 96.86038 22.89354 27.85904 1.000 48.35421 178 ASP F C 1
ATOM 14480 O O . ASP F 1 157 ? 96.96574 24.01230 28.38216 1.000 49.43238 178 ASP F O 1
ATOM 14485 N N . ILE F 1 158 ? 95.71296 22.21029 27.85560 1.000 50.24545 179 ILE F N 1
ATOM 14486 C CA . ILE F 1 158 ? 94.49495 22.75888 28.44599 1.000 48.01381 179 ILE F CA 1
ATOM 14487 C C . ILE F 1 158 ? 94.66235 22.91259 29.95342 1.000 44.40142 179 ILE F C 1
ATOM 14488 O O . ILE F 1 158 ? 94.34553 23.95919 30.52533 1.000 43.88316 179 ILE F O 1
ATOM 14493 N N . ILE F 1 159 ? 95.16609 21.86971 30.61770 1.000 42.98935 180 ILE F N 1
ATOM 14494 C CA . ILE F 1 159 ? 95.37577 21.92139 32.06394 1.000 47.56841 180 ILE F CA 1
ATOM 14495 C C . ILE F 1 159 ? 96.39898 22.98629 32.43204 1.000 49.34572 180 ILE F C 1
ATOM 14496 O O . ILE F 1 159 ? 96.23367 23.70415 33.42256 1.000 41.74688 180 ILE F O 1
ATOM 14501 N N . ALA F 1 160 ? 97.46819 23.10892 31.64479 1.000 51.28080 181 ALA F N 1
ATOM 14502 C CA . ALA F 1 160 ? 98.47659 24.12144 31.92719 1.000 53.36056 181 ALA F CA 1
ATOM 14503 C C . ALA F 1 160 ? 97.88108 25.51576 31.83100 1.000 48.40887 181 ALA F C 1
ATOM 14504 O O . ALA F 1 160 ? 98.10420 26.35664 32.70914 1.000 41.65981 181 ALA F O 1
ATOM 14506 N N . ALA F 1 161 ? 97.13029 25.78398 30.75943 1.000 43.95806 182 ALA F N 1
ATOM 14507 C CA . ALA F 1 161 ? 96.42841 27.05950 30.65762 1.000 47.00846 182 ALA F CA 1
ATOM 14508 C C . ALA F 1 161 ? 95.48169 27.25550 31.83800 1.000 46.97937 182 ALA F C 1
ATOM 14509 O O . ALA F 1 161 ? 95.33236 28.37130 32.35116 1.000 47.83658 182 ALA F O 1
ATOM 14511 N N . ASN F 1 162 ? 94.82125 26.17914 32.26979 1.000 46.14644 183 ASN F N 1
ATOM 14512 C CA . ASN F 1 162 ? 93.89068 26.25561 33.39139 1.000 44.90401 183 ASN F CA 1
ATOM 14513 C C . ASN F 1 162 ? 94.60122 26.68229 34.67471 1.000 48.24353 183 ASN F C 1
ATOM 14514 O O . ASN F 1 162 ? 94.20414 27.65393 35.32945 1.000 48.70209 183 ASN F O 1
ATOM 14519 N N . PHE F 1 163 ? 95.66485 25.96606 35.04677 1.000 52.08815 184 PHE F N 1
ATOM 14520 C CA . PHE F 1 163 ? 96.44397 26.29919 36.23449 1.000 54.34502 184 PHE F CA 1
ATOM 14521 C C . PHE F 1 163 ? 97.36667 27.49249 36.02785 1.000 55.18046 184 PHE F C 1
ATOM 14522 O O . PHE F 1 163 ? 97.96676 27.95764 37.00251 1.000 60.01634 184 PHE F O 1
ATOM 14530 N N . LYS F 1 164 ? 97.49949 27.98674 34.79532 1.000 47.98382 185 LYS F N 1
ATOM 14531 C CA . LYS F 1 164 ? 98.36605 29.13145 34.48286 1.000 49.97190 185 LYS F CA 1
ATOM 14532 C C . LYS F 1 164 ? 99.83266 28.84495 34.81953 1.000 50.04739 185 LYS F C 1
ATOM 14533 O O . LYS F 1 164 ? 100.53091 29.66469 35.42099 1.000 49.51811 185 LYS F O 1
ATOM 14539 N N . VAL F 1 165 ? 100.27781 27.64506 34.46355 1.000 53.01534 186 VAL F N 1
ATOM 14540 C CA . VAL F 1 165 ? 101.64241 27.18838 34.65982 1.000 46.17579 186 VAL F CA 1
ATOM 14541 C C . VAL F 1 165 ? 102.19130 26.70615 33.32244 1.000 45.95834 186 VAL F C 1
ATOM 14542 O O . VAL F 1 165 ? 101.52263 26.75116 32.29409 1.000 45.29785 186 VAL F O 1
ATOM 14546 N N . ASP F 1 166 ? 103.43989 26.27066 33.35617 1.000 46.73579 187 ASP F N 1
ATOM 14547 C CA . ASP F 1 166 ? 104.07781 25.62051 32.22458 1.000 51.81439 187 ASP F CA 1
ATOM 14548 C C . ASP F 1 166 ? 103.79425 24.13949 32.21314 1.000 55.00968 187 ASP F C 1
ATOM 14549 O O . ASP F 1 166 ? 103.61405 23.51478 33.25954 1.000 49.04055 187 ASP F O 1
ATOM 14554 N N . GLU F 1 167 ? 103.71400 23.59545 30.99563 1.000 52.26933 188 GLU F N 1
ATOM 14555 C CA . GLU F 1 167 ? 103.36907 22.19609 30.82323 1.000 57.91937 188 GLU F CA 1
ATOM 14556 C C . GLU F 1 167 ? 104.44465 21.30524 31.41353 1.000 57.61275 188 GLU F C 1
ATOM 14557 O O . GLU F 1 167 ? 104.20262 20.13797 31.73773 1.000 59.20417 188 GLU F O 1
ATOM 14563 N N . SER F 1 168 ? 105.63795 21.85381 31.56616 1.000 59.56654 189 SER F N 1
ATOM 14564 C CA . SER F 1 168 ? 106.73993 21.09985 32.13286 1.000 55.98103 189 SER F CA 1
ATOM 14565 C C . SER F 1 168 ? 106.41174 20.67517 33.55571 1.000 60.09484 189 SER F C 1
ATOM 14566 O O . SER F 1 168 ? 106.68297 19.53908 33.99222 1.000 57.67240 189 SER F O 1
ATOM 14569 N N . VAL F 1 169 ? 105.71598 21.57526 34.24250 1.000 58.73158 190 VAL F N 1
ATOM 14570 C CA . VAL F 1 169 ? 105.27113 21.40879 35.61391 1.000 58.27784 190 VAL F CA 1
ATOM 14571 C C . VAL F 1 169 ? 104.41415 20.16042 35.73363 1.000 60.33643 190 VAL F C 1
ATOM 14572 O O . VAL F 1 169 ? 104.45273 19.46904 36.76067 1.000 58.22719 190 VAL F O 1
ATOM 14576 N N . LEU F 1 170 ? 103.67984 19.83394 34.66273 1.000 62.18876 191 LEU F N 1
ATOM 14577 C CA . LEU F 1 170 ? 102.70480 18.74800 34.67869 1.000 62.82190 191 LEU F CA 1
ATOM 14578 C C . LEU F 1 170 ? 103.29206 17.42884 34.17782 1.000 57.41652 191 LEU F C 1
ATOM 14579 O O . LEU F 1 170 ? 102.54696 16.54110 33.74522 1.000 60.24054 191 LEU F O 1
ATOM 14584 N N . ALA F 1 171 ? 104.62673 17.30141 34.20152 1.000 53.83351 192 ALA F N 1
ATOM 14585 C CA . ALA F 1 171 ? 105.28613 16.10684 33.68436 1.000 63.76906 192 ALA F CA 1
ATOM 14586 C C . ALA F 1 171 ? 104.94094 14.84160 34.45667 1.000 58.52994 192 ALA F C 1
ATOM 14587 O O . ALA F 1 171 ? 104.87692 13.76289 33.85719 1.000 58.77439 192 ALA F O 1
ATOM 14589 N N . ASN F 1 172 ? 104.72465 14.93286 35.76481 1.000 47.60473 193 ASN F N 1
ATOM 14590 C CA . ASN F 1 172 ? 104.52263 13.74350 36.58158 1.000 51.10221 193 ASN F CA 1
ATOM 14591 C C . ASN F 1 172 ? 103.07037 13.51731 36.97809 1.000 56.08765 193 ASN F C 1
ATOM 14592 O O . ASN F 1 172 ? 102.81350 12.70177 37.86733 1.000 53.70782 193 ASN F O 1
ATOM 14597 N N . LEU F 1 173 ? 102.11986 14.21135 36.35606 1.000 54.02686 194 LEU F N 1
ATOM 14598 C CA . LEU F 1 173 ? 100.71444 13.90496 36.59187 1.000 55.53975 194 LEU F CA 1
ATOM 14599 C C . LEU F 1 173 ? 100.46675 12.43642 36.26161 1.000 55.90906 194 LEU F C 1
ATOM 14600 O O . LEU F 1 173 ? 100.96850 11.94619 35.23877 1.000 55.15110 194 LEU F O 1
ATOM 14605 N N . PRO F 1 174 ? 99.72568 11.70399 37.09181 1.000 49.51753 195 PRO F N 1
ATOM 14606 C CA . PRO F 1 174 ? 99.43490 10.30420 36.77132 1.000 53.09268 195 PRO F CA 1
ATOM 14607 C C . PRO F 1 174 ? 98.75460 10.17073 35.41943 1.000 50.85821 195 PRO F C 1
ATOM 14608 O O . PRO F 1 174 ? 97.97844 11.03168 34.99637 1.000 51.93000 195 PRO F O 1
ATOM 14612 N N . GLY F 1 175 ? 99.06347 9.06882 34.74547 1.000 48.68218 196 GLY F N 1
ATOM 14613 C CA . GLY F 1 175 ? 98.41886 8.71923 33.50119 1.000 50.19830 196 GLY F CA 1
ATOM 14614 C C . GLY F 1 175 ? 97.31365 7.71337 33.73249 1.000 50.33831 196 GLY F C 1
ATOM 14615 O O . GLY F 1 175 ? 96.84323 7.06891 32.79245 1.000 45.50126 196 GLY F O 1
ATOM 14616 N N . LYS F 1 176 ? 96.84944 7.62897 34.98034 1.000 53.11022 197 LYS F N 1
ATOM 14617 C CA . LYS F 1 176 ? 95.94700 6.57933 35.43418 1.000 46.91649 197 LYS F CA 1
ATOM 14618 C C . LYS F 1 176 ? 95.43712 6.92169 36.82953 1.000 47.72272 197 LYS F C 1
ATOM 14619 O O . LYS F 1 176 ? 96.12672 7.59345 37.60471 1.000 46.77961 197 LYS F O 1
ATOM 14625 N N . GLU F 1 177 ? 94.20958 6.51762 37.13158 1.000 52.11470 198 GLU F N 1
ATOM 14626 C CA . GLU F 1 177 ? 93.59496 6.87442 38.39451 1.000 52.28233 198 GLU F CA 1
ATOM 14627 C C . GLU F 1 177 ? 94.41260 6.29799 39.54713 1.000 46.39349 198 GLU F C 1
ATOM 14628 O O . GLU F 1 177 ? 95.23865 5.39158 39.37534 1.000 41.29435 198 GLU F O 1
ATOM 14634 N N . LYS F 1 178 ? 94.18892 6.84472 40.73911 1.000 43.40836 199 LYS F N 1
ATOM 14635 C CA . LYS F 1 178 ? 94.78966 6.30592 41.95496 1.000 50.29451 199 LYS F CA 1
ATOM 14636 C C . LYS F 1 178 ? 93.77714 5.58197 42.82700 1.000 52.52667 199 LYS F C 1
ATOM 14637 O O . LYS F 1 178 ? 94.10316 4.54220 43.40681 1.000 54.47434 199 LYS F O 1
ATOM 14643 N N . TYR F 1 179 ? 92.56465 6.13013 42.93357 1.000 50.26769 200 TYR F N 1
ATOM 14644 C CA . TYR F 1 179 ? 91.44029 5.51999 43.63716 1.000 43.34860 200 TYR F CA 1
ATOM 14645 C C . TYR F 1 179 ? 91.67919 5.38106 45.13861 1.000 44.70648 200 TYR F C 1
ATOM 14646 O O . TYR F 1 179 ? 91.07681 6.10797 45.93520 1.000 44.57925 200 TYR F O 1
ATOM 14655 N N . ILE F 1 180 ? 92.54086 4.44955 45.53746 1.000 50.33791 201 ILE F N 1
ATOM 14656 C CA . ILE F 1 180 ? 92.91083 4.25473 46.93635 1.000 48.17457 201 ILE F CA 1
ATOM 14657 C C . ILE F 1 180 ? 94.42309 4.10365 46.99666 1.000 48.90051 201 ILE F C 1
ATOM 14658 O O . ILE F 1 180 ? 94.97869 3.14135 46.45205 1.000 54.12250 201 ILE F O 1
ATOM 14663 N N . PHE F 1 181 ? 95.08760 5.04392 47.66172 1.000 50.05892 202 PHE F N 1
ATOM 14664 C CA . PHE F 1 181 ? 96.54109 5.03496 47.70635 1.000 55.15266 202 PHE F CA 1
ATOM 14665 C C . PHE F 1 181 ? 97.01328 5.53478 49.06493 1.000 49.42817 202 PHE F C 1
ATOM 14666 O O . PHE F 1 181 ? 96.29049 6.24359 49.76985 1.000 44.97753 202 PHE F O 1
ATOM 14674 N N . ASN F 1 182 ? 98.24185 5.16477 49.41367 1.000 52.45478 203 ASN F N 1
ATOM 14675 C CA . ASN F 1 182 ? 98.79396 5.42857 50.73251 1.000 47.05055 203 ASN F CA 1
ATOM 14676 C C . ASN F 1 182 ? 99.29531 6.86491 50.80782 1.000 45.02808 203 ASN F C 1
ATOM 14677 O O . ASN F 1 182 ? 99.68814 7.45634 49.80154 1.000 39.45255 203 ASN F O 1
ATOM 14682 N N . GLY F 1 183 ? 99.26847 7.43116 52.01060 1.000 46.64452 204 GLY F N 1
ATOM 14683 C CA . GLY F 1 183 ? 99.76850 8.76921 52.23312 1.000 51.21644 204 GLY F CA 1
ATOM 14684 C C . GLY F 1 183 ? 100.13453 8.87933 53.68915 1.000 54.32113 204 GLY F C 1
ATOM 14685 O O . GLY F 1 183 ? 99.96293 7.92725 54.45721 1.000 52.72779 204 GLY F O 1
ATOM 14686 N N . GLU F 1 184 ? 100.69680 10.01340 54.08236 1.000 53.58594 205 GLU F N 1
ATOM 14687 C CA . GLU F 1 184 ? 100.97692 10.10038 55.50589 1.000 49.82496 205 GLU F CA 1
ATOM 14688 C C . GLU F 1 184 ? 99.83361 10.71291 56.27941 1.000 49.89452 205 GLU F C 1
ATOM 14689 O O . GLU F 1 184 ? 99.15572 11.63517 55.81050 1.000 51.64105 205 GLU F O 1
ATOM 14695 N N . VAL F 1 185 ? 99.64412 10.19926 57.48384 1.000 50.41486 206 VAL F N 1
ATOM 14696 C CA . VAL F 1 185 ? 98.67868 10.74167 58.42308 1.000 49.05323 206 VAL F CA 1
ATOM 14697 C C . VAL F 1 185 ? 98.98046 12.22372 58.60005 1.000 54.38197 206 VAL F C 1
ATOM 14698 O O . VAL F 1 185 ? 100.07432 12.58855 59.05459 1.000 59.81297 206 VAL F O 1
ATOM 14702 N N . PRO F 1 186 ? 98.03859 13.09500 58.26246 1.000 58.12425 207 PRO F N 1
ATOM 14703 C CA . PRO F 1 186 ? 98.30752 14.53304 58.24341 1.000 60.53919 207 PRO F CA 1
ATOM 14704 C C . PRO F 1 186 ? 98.26668 15.12746 59.64436 1.000 56.11906 207 PRO F C 1
ATOM 14705 O O . PRO F 1 186 ? 97.87475 14.48431 60.61639 1.000 57.20363 207 PRO F O 1
ATOM 14709 N N . GLY F 1 187 ? 98.67925 16.39126 59.72791 1.000 53.66160 208 GLY F N 1
ATOM 14710 C CA . GLY F 1 187 ? 98.71214 17.09892 60.98452 1.000 58.82909 208 GLY F CA 1
ATOM 14711 C C . GLY F 1 187 ? 97.33834 17.55696 61.42942 1.000 55.99855 208 GLY F C 1
ATOM 14712 O O . GLY F 1 187 ? 96.31404 17.18742 60.84709 1.000 58.07547 208 GLY F O 1
ATOM 14713 N N . PRO F 1 188 ? 97.29792 18.38860 62.46611 1.000 52.74146 209 PRO F N 1
ATOM 14714 C CA . PRO F 1 188 ? 96.01712 18.91620 62.94802 1.000 56.20024 209 PRO F CA 1
ATOM 14715 C C . PRO F 1 188 ? 95.38146 19.86074 61.93848 1.000 58.14003 209 PRO F C 1
ATOM 14716 O O . PRO F 1 188 ? 96.05266 20.50942 61.13298 1.000 55.73277 209 PRO F O 1
ATOM 14720 N N . ILE F 1 189 ? 94.04957 19.92469 62.00701 1.000 57.70185 210 ILE F N 1
ATOM 14721 C CA . ILE F 1 189 ? 93.26381 20.70372 61.05379 1.000 52.70257 210 ILE F CA 1
ATOM 14722 C C . ILE F 1 189 ? 93.69940 22.16639 61.03016 1.000 55.37194 210 ILE F C 1
ATOM 14723 O O . ILE F 1 189 ? 93.83276 22.76610 59.95470 1.000 57.08813 210 ILE F O 1
ATOM 14728 N N . SER F 1 190 ? 93.95112 22.75993 62.20224 1.000 59.72351 211 SER F N 1
ATOM 14729 C CA . SER F 1 190 ? 94.26934 24.18342 62.24129 1.000 62.70984 211 SER F CA 1
ATOM 14730 C C . SER F 1 190 ? 95.57758 24.52190 61.54436 1.000 60.74837 211 SER F C 1
ATOM 14731 O O . SER F 1 190 ? 95.73944 25.66130 61.09866 1.000 60.22189 211 SER F O 1
ATOM 14734 N N . GLU F 1 191 ? 96.49693 23.56615 61.40536 1.000 56.28987 212 GLU F N 1
ATOM 14735 C CA . GLU F 1 191 ? 97.77311 23.82615 60.74539 1.000 64.04735 212 GLU F CA 1
ATOM 14736 C C . GLU F 1 191 ? 97.78136 23.42971 59.27126 1.000 63.80216 212 GLU F C 1
ATOM 14737 O O . GLU F 1 191 ? 98.72889 23.77378 58.55698 1.000 61.56574 212 GLU F O 1
ATOM 14743 N N . VAL F 1 192 ? 96.78992 22.67226 58.80657 1.000 66.16933 213 VAL F N 1
ATOM 14744 C CA . VAL F 1 192 ? 96.72787 22.25639 57.40837 1.000 61.82430 213 VAL F CA 1
ATOM 14745 C C . VAL F 1 192 ? 95.61048 22.93276 56.62706 1.000 46.67226 213 VAL F C 1
ATOM 14746 O O . VAL F 1 192 ? 95.66996 22.93944 55.38489 1.000 46.35223 213 VAL F O 1
ATOM 14750 N N . LYS F 1 193 ? 94.59657 23.49416 57.29323 1.000 43.62415 214 LYS F N 1
ATOM 14751 C CA . LYS F 1 193 ? 93.43232 24.03664 56.59614 1.000 49.16820 214 LYS F CA 1
ATOM 14752 C C . LYS F 1 193 ? 93.84535 25.24346 55.76472 1.000 52.04216 214 LYS F C 1
ATOM 14753 O O . LYS F 1 193 ? 94.53007 26.14262 56.26706 1.000 50.86249 214 LYS F O 1
ATOM 14759 N N . LYS F 1 194 ? 93.39045 25.29544 54.51639 1.000 52.84919 215 LYS F N 1
ATOM 14760 C CA . LYS F 1 194 ? 93.77177 26.38109 53.62220 1.000 48.16522 215 LYS F CA 1
ATOM 14761 C C . LYS F 1 194 ? 92.79840 27.54892 53.74091 1.000 55.00240 215 LYS F C 1
ATOM 14762 O O . LYS F 1 194 ? 91.60833 27.37577 54.02234 1.000 55.06174 215 LYS F O 1
ATOM 14768 N N . ASN F 1 195 ? 93.31453 28.75137 53.52402 1.000 55.17340 216 ASN F N 1
ATOM 14769 C CA . ASN F 1 195 ? 92.47250 29.92743 53.65075 1.000 52.93301 216 ASN F CA 1
ATOM 14770 C C . ASN F 1 195 ? 91.54902 30.09182 52.44677 1.000 48.37010 216 ASN F C 1
ATOM 14771 O O . ASN F 1 195 ? 91.93079 29.85064 51.29629 1.000 35.56616 216 ASN F O 1
ATOM 14776 N N . ASN F 1 196 ? 90.29902 30.44690 52.73860 1.000 52.00143 217 ASN F N 1
ATOM 14777 C CA . ASN F 1 196 ? 89.24500 30.60794 51.74588 1.000 48.01100 217 ASN F CA 1
ATOM 14778 C C . ASN F 1 196 ? 88.47922 31.89889 52.00552 1.000 49.58925 217 ASN F C 1
ATOM 14779 O O . ASN F 1 196 ? 87.82279 32.01297 53.04703 1.000 49.91625 217 ASN F O 1
ATOM 14784 N N . PRO F 1 197 ? 88.54674 32.89604 51.11701 1.000 50.55112 218 PRO F N 1
ATOM 14785 C CA . PRO F 1 197 ? 87.80342 34.13847 51.37245 1.000 44.86241 218 PRO F CA 1
ATOM 14786 C C . PRO F 1 197 ? 86.30045 33.94264 51.47669 1.000 45.23970 218 PRO F C 1
ATOM 14787 O O . PRO F 1 197 ? 85.62812 34.80634 52.05005 1.000 41.96677 218 PRO F O 1
ATOM 14791 N N . ASN F 1 198 ? 85.74623 32.84834 50.94893 1.000 48.41097 219 ASN F N 1
ATOM 14792 C CA . ASN F 1 198 ? 84.32242 32.59337 51.12652 1.000 45.31874 219 ASN F CA 1
ATOM 14793 C C . ASN F 1 198 ? 83.99455 31.98454 52.48280 1.000 47.14109 219 ASN F C 1
ATOM 14794 O O . ASN F 1 198 ? 82.82126 31.97339 52.86839 1.000 51.96296 219 ASN F O 1
ATOM 14799 N N . GLY F 1 199 ? 84.98884 31.47049 53.20459 1.000 38.41678 220 GLY F N 1
ATOM 14800 C CA . GLY F 1 199 ? 84.73676 30.88919 54.50611 1.000 48.77587 220 GLY F CA 1
ATOM 14801 C C . GLY F 1 199 ? 84.21202 29.46689 54.40982 1.000 47.52051 220 GLY F C 1
ATOM 14802 O O . GLY F 1 199 ? 84.20793 28.83326 53.34943 1.000 46.52984 220 GLY F O 1
ATOM 14803 N N . ASP F 1 200 ? 83.77375 28.96136 55.55485 1.000 38.93146 221 ASP F N 1
ATOM 14804 C CA . ASP F 1 200 ? 83.28434 27.59913 55.69437 1.000 36.97640 221 ASP F CA 1
ATOM 14805 C C . ASP F 1 200 ? 81.81180 27.50282 55.31196 1.000 39.24587 221 ASP F C 1
ATOM 14806 O O . ASP F 1 200 ? 81.09757 28.50617 55.23067 1.000 41.63164 221 ASP F O 1
ATOM 14811 N N . VAL F 1 201 ? 81.36611 26.26966 55.07925 1.000 36.05547 222 VAL F N 1
ATOM 14812 C CA . VAL F 1 201 ? 79.95813 26.03855 54.74239 1.000 31.98503 222 VAL F CA 1
ATOM 14813 C C . VAL F 1 201 ? 79.09494 26.34107 55.96022 1.000 35.76089 222 VAL F C 1
ATOM 14814 O O . VAL F 1 201 ? 79.53770 26.11453 57.10649 1.000 36.62329 222 VAL F O 1
ATOM 14818 N N . PRO F 1 202 ? 77.87352 26.85843 55.78664 1.000 33.60627 223 PRO F N 1
ATOM 14819 C CA . PRO F 1 202 ? 77.10498 27.33002 56.94812 1.000 37.97096 223 PRO F CA 1
ATOM 14820 C C . PRO F 1 202 ? 76.70078 26.21752 57.90594 1.000 32.73646 223 PRO F C 1
ATOM 14821 O O . PRO F 1 202 ? 76.52873 26.48482 59.10135 1.000 25.10133 223 PRO F O 1
ATOM 14825 N N . SER F 1 203 ? 76.54976 24.98444 57.42412 1.000 32.83140 224 SER F N 1
ATOM 14826 C CA . SER F 1 203 ? 76.19377 23.83916 58.25748 1.000 27.08761 224 SER F CA 1
ATOM 14827 C C . SER F 1 203 ? 77.06439 22.64763 57.88525 1.000 28.81695 224 SER F C 1
ATOM 14828 O O . SER F 1 203 ? 77.32033 22.42087 56.69360 1.000 31.56825 224 SER F O 1
ATOM 14831 N N . PRO F 1 204 ? 77.54742 21.89328 58.87141 1.000 29.00869 225 PRO F N 1
ATOM 14832 C CA . PRO F 1 204 ? 78.55436 20.86463 58.58915 1.000 33.38210 225 PRO F CA 1
ATOM 14833 C C . PRO F 1 204 ? 78.00759 19.74192 57.72555 1.000 30.44193 225 PRO F C 1
ATOM 14834 O O . PRO F 1 204 ? 76.84044 19.36068 57.82308 1.000 26.28219 225 PRO F O 1
ATOM 14838 N N . PHE F 1 205 ? 78.88320 19.19311 56.88371 1.000 30.34853 226 PHE F N 1
ATOM 14839 C CA . PHE F 1 205 ? 78.59858 17.98388 56.11952 1.000 34.22571 226 PHE F CA 1
ATOM 14840 C C . PHE F 1 205 ? 78.84938 16.72825 56.93471 1.000 33.25372 226 PHE F C 1
ATOM 14841 O O . PHE F 1 205 ? 78.97983 15.63599 56.37443 1.000 33.71610 226 PHE F O 1
ATOM 14849 N N . THR F 1 206 ? 78.92728 16.87108 58.24569 1.000 37.37832 227 THR F N 1
ATOM 14850 C CA . THR F 1 206 ? 79.31948 15.81378 59.15666 1.000 34.07602 227 THR F CA 1
ATOM 14851 C C . THR F 1 206 ? 78.36504 15.85494 60.33965 1.000 34.53303 227 THR F C 1
ATOM 14852 O O . THR F 1 206 ? 77.78932 16.90715 60.63575 1.000 30.58423 227 THR F O 1
ATOM 14856 N N . PHE F 1 207 ? 78.16582 14.70981 60.99071 1.000 36.03848 228 PHE F N 1
ATOM 14857 C CA . PHE F 1 207 ? 77.29807 14.63071 62.15916 1.000 37.98766 228 PHE F CA 1
ATOM 14858 C C . PHE F 1 207 ? 77.98420 13.82808 63.24726 1.000 37.19841 228 PHE F C 1
ATOM 14859 O O . PHE F 1 207 ? 78.26921 12.63668 63.07075 1.000 33.91850 228 PHE F O 1
ATOM 14867 N N . HIS F 1 208 ? 78.23644 14.48860 64.36771 1.000 38.47921 229 HIS F N 1
ATOM 14868 C CA . HIS F 1 208 ? 78.89331 13.87717 65.51021 1.000 41.17021 229 HIS F CA 1
ATOM 14869 C C . HIS F 1 208 ? 77.83936 13.26135 66.42337 1.000 41.16192 229 HIS F C 1
ATOM 14870 O O . HIS F 1 208 ? 76.98850 13.96950 66.97286 1.000 42.45087 229 HIS F O 1
ATOM 14877 N N . MET F 1 209 ? 77.88717 11.93782 66.56214 1.000 44.61854 230 MET F N 1
ATOM 14878 C CA . MET F 1 209 ? 76.80909 11.20538 67.21194 1.000 45.17329 230 MET F CA 1
ATOM 14879 C C . MET F 1 209 ? 76.75235 11.43611 68.71673 1.000 48.12441 230 MET F C 1
ATOM 14880 O O . MET F 1 209 ? 75.72838 11.12132 69.33238 1.000 51.52346 230 MET F O 1
ATOM 14885 N N . ASN F 1 210 ? 77.81092 11.97538 69.33135 1.000 54.51681 231 ASN F N 1
ATOM 14886 C CA . ASN F 1 210 ? 77.73058 12.25236 70.76522 1.000 56.23264 231 ASN F CA 1
ATOM 14887 C C . ASN F 1 210 ? 76.77982 13.40268 71.05585 1.000 52.43865 231 ASN F C 1
ATOM 14888 O O . ASN F 1 210 ? 76.29279 13.53389 72.18494 1.000 48.12351 231 ASN F O 1
ATOM 14893 N N . ASP F 1 211 ? 76.49378 14.22505 70.05348 1.000 48.05705 232 ASP F N 1
ATOM 14894 C CA . ASP F 1 211 ? 75.56548 15.33720 70.09147 1.000 44.35192 232 ASP F CA 1
ATOM 14895 C C . ASP F 1 211 ? 74.12315 14.90926 70.03464 1.000 49.95351 232 ASP F C 1
ATOM 14896 O O . ASP F 1 211 ? 73.28144 15.80077 69.99249 1.000 50.09369 232 ASP F O 1
ATOM 14901 N N . LEU F 1 212 ? 73.75772 13.62879 70.02353 1.000 50.02839 233 LEU F N 1
ATOM 14902 C CA . LEU F 1 212 ? 72.37064 13.22820 69.80595 1.000 50.41751 233 LEU F CA 1
ATOM 14903 C C . LEU F 1 212 ? 71.93520 12.26725 70.90210 1.000 53.67346 233 LEU F C 1
ATOM 14904 O O . LEU F 1 212 ? 72.58268 11.23915 71.11196 1.000 44.97920 233 LEU F O 1
ATOM 14909 N N . LYS F 1 213 ? 70.83160 12.58719 71.59468 1.000 55.70725 234 LYS F N 1
ATOM 14910 C CA . LYS F 1 213 ? 70.35635 11.62927 72.59497 1.000 52.73242 234 LYS F CA 1
ATOM 14911 C C . LYS F 1 213 ? 69.39839 10.64717 71.93038 1.000 47.01616 234 LYS F C 1
ATOM 14912 O O . LYS F 1 213 ? 68.50696 11.07688 71.19239 1.000 38.09065 234 LYS F O 1
ATOM 14918 N N . PRO F 1 214 ? 69.51177 9.32854 72.16074 1.000 40.78547 235 PRO F N 1
ATOM 14919 C CA . PRO F 1 214 ? 68.61472 8.38738 71.45451 1.000 42.61301 235 PRO F CA 1
ATOM 14920 C C . PRO F 1 214 ? 67.23594 8.25621 72.10206 1.000 40.41861 235 PRO F C 1
ATOM 14921 O O . PRO F 1 214 ? 67.22040 8.19814 73.33351 1.000 45.55392 235 PRO F O 1
ATOM 14925 N N . HIS F 1 215 ? 66.09161 8.16289 71.38658 1.000 46.77706 236 HIS F N 1
ATOM 14926 C CA . HIS F 1 215 ? 64.87348 7.79834 72.12240 1.000 49.95629 236 HIS F CA 1
ATOM 14927 C C . HIS F 1 215 ? 64.97002 6.35342 72.56860 1.000 54.95121 236 HIS F C 1
ATOM 14928 O O . HIS F 1 215 ? 65.37601 5.46188 71.81040 1.000 51.08258 236 HIS F O 1
ATOM 14935 N N . GLU F 1 216 ? 64.67385 6.15821 73.84365 1.000 69.20089 237 GLU F N 1
ATOM 14936 C CA . GLU F 1 216 ? 64.84154 4.88003 74.49819 1.000 60.52978 237 GLU F CA 1
ATOM 14937 C C . GLU F 1 216 ? 63.48652 4.22357 74.60072 1.000 58.10481 237 GLU F C 1
ATOM 14938 O O . GLU F 1 216 ? 62.53421 4.81030 75.14186 1.000 48.50543 237 GLU F O 1
ATOM 14944 N N . PHE F 1 217 ? 63.42323 3.00919 74.11832 1.000 58.33988 238 PHE F N 1
ATOM 14945 C CA . PHE F 1 217 ? 62.26386 2.18198 74.28830 1.000 57.41794 238 PHE F CA 1
ATOM 14946 C C . PHE F 1 217 ? 62.69548 1.02184 75.14303 1.000 57.60920 238 PHE F C 1
ATOM 14947 O O . PHE F 1 217 ? 63.73922 1.08339 75.81022 1.000 65.88884 238 PHE F O 1
ATOM 14955 N N . GLU F 1 218 ? 61.87094 -0.01348 75.17248 1.000 59.33351 239 GLU F N 1
ATOM 14956 C CA . GLU F 1 218 ? 61.95412 -0.94545 76.27804 1.000 62.84351 239 GLU F CA 1
ATOM 14957 C C . GLU F 1 218 ? 63.17003 -1.83533 76.07446 1.000 55.01351 239 GLU F C 1
ATOM 14958 O O . GLU F 1 218 ? 64.09586 -1.83395 76.89963 1.000 52.49351 239 GLU F O 1
ATOM 14964 N N . ALA F 1 219 ? 63.27826 -2.44620 74.88394 1.000 46.68445 240 ALA F N 1
ATOM 14965 C CA . ALA F 1 219 ? 64.35819 -3.39841 74.56304 1.000 52.39555 240 ALA F CA 1
ATOM 14966 C C . ALA F 1 219 ? 65.61196 -2.74130 73.97755 1.000 53.60512 240 ALA F C 1
ATOM 14967 O O . ALA F 1 219 ? 66.59692 -3.44446 73.70541 1.000 55.12227 240 ALA F O 1
ATOM 14969 N N . GLY F 1 220 ? 65.58694 -1.43192 73.74783 1.000 54.50448 241 GLY F N 1
ATOM 14970 C CA . GLY F 1 220 ? 66.74896 -0.79471 73.18352 1.000 53.36179 241 GLY F CA 1
ATOM 14971 C C . GLY F 1 220 ? 66.67150 0.69441 72.91643 1.000 50.34752 241 GLY F C 1
ATOM 14972 O O . GLY F 1 220 ? 65.87294 1.43115 73.50137 1.000 54.34729 241 GLY F O 1
ATOM 14973 N N . LYS F 1 221 ? 67.51903 1.14370 71.99852 1.000 41.57545 242 LYS F N 1
ATOM 14974 C CA . LYS F 1 221 ? 67.71440 2.55895 71.71233 1.000 47.47261 242 LYS F CA 1
ATOM 14975 C C . LYS F 1 221 ? 67.61575 2.82634 70.21398 1.000 44.49291 242 LYS F C 1
ATOM 14976 O O . LYS F 1 221 ? 67.90629 1.94381 69.39727 1.000 41.65462 242 LYS F O 1
ATOM 14982 N N . VAL F 1 222 ? 67.21518 4.05319 69.86219 1.000 41.30881 243 VAL F N 1
ATOM 14983 C CA . VAL F 1 222 ? 67.10665 4.50555 68.47773 1.000 45.39884 243 VAL F CA 1
ATOM 14984 C C . VAL F 1 222 ? 67.66218 5.91787 68.35837 1.000 41.79232 243 VAL F C 1
ATOM 14985 O O . VAL F 1 222 ? 67.19578 6.84155 69.03587 1.000 45.65117 243 VAL F O 1
ATOM 14989 N N . TRP F 1 223 ? 68.66031 6.07937 67.50859 1.000 35.43369 244 TRP F N 1
ATOM 14990 C CA . TRP F 1 223 ? 69.11938 7.38822 67.06465 1.000 36.90919 244 TRP F CA 1
ATOM 14991 C C . TRP F 1 223 ? 68.44694 7.66758 65.72425 1.000 31.70983 244 TRP F C 1
ATOM 14992 O O . TRP F 1 223 ? 68.62503 6.90018 64.77636 1.000 38.76766 244 TRP F O 1
ATOM 15003 N N . ILE F 1 224 ? 67.68725 8.75720 65.62956 1.000 28.92480 245 ILE F N 1
ATOM 15004 C CA . ILE F 1 224 ? 67.01906 9.14004 64.38510 1.000 25.23464 245 ILE F CA 1
ATOM 15005 C C . ILE F 1 224 ? 67.74923 10.35144 63.82365 1.000 31.28646 245 ILE F C 1
ATOM 15006 O O . ILE F 1 224 ? 67.81683 11.40349 64.47381 1.000 32.51624 245 ILE F O 1
ATOM 15011 N N . ILE F 1 225 ? 68.30706 10.20469 62.62317 1.000 28.07122 246 ILE F N 1
ATOM 15012 C CA . ILE F 1 225 ? 69.08523 11.25431 61.97740 1.000 33.34917 246 ILE F CA 1
ATOM 15013 C C . ILE F 1 225 ? 68.40651 11.57142 60.64938 1.000 27.95717 246 ILE F C 1
ATOM 15014 O O . ILE F 1 225 ? 68.54277 10.81644 59.67949 1.000 30.18825 246 ILE F O 1
ATOM 15019 N N . ASP F 1 226 ? 67.66972 12.68332 60.59976 1.000 30.35088 247 ASP F N 1
ATOM 15020 C CA . ASP F 1 226 ? 67.10682 13.16823 59.34487 1.000 30.92939 247 ASP F CA 1
ATOM 15021 C C . ASP F 1 226 ? 67.34247 14.67098 59.22153 1.000 31.83511 247 ASP F C 1
ATOM 15022 O O . ASP F 1 226 ? 68.07865 15.24697 60.02999 1.000 33.90328 247 ASP F O 1
ATOM 15027 N N . SER F 1 227 ? 66.72155 15.31614 58.22659 1.000 33.33018 248 SER F N 1
ATOM 15028 C CA . SER F 1 227 ? 67.06190 16.70007 57.90078 1.000 32.58329 248 SER F CA 1
ATOM 15029 C C . SER F 1 227 ? 66.75624 17.67285 59.03334 1.000 33.95092 248 SER F C 1
ATOM 15030 O O . SER F 1 227 ? 67.37443 18.74059 59.09766 1.000 35.96980 248 SER F O 1
ATOM 15033 N N . LYS F 1 228 ? 65.83010 17.33470 59.92777 1.000 29.45699 249 LYS F N 1
ATOM 15034 C CA . LYS F 1 228 ? 65.55257 18.19401 61.06857 1.000 30.69205 249 LYS F CA 1
ATOM 15035 C C . LYS F 1 228 ? 66.63457 18.08617 62.13214 1.000 29.43419 249 LYS F C 1
ATOM 15036 O O . LYS F 1 228 ? 66.66583 18.89760 63.06066 1.000 38.03103 249 LYS F O 1
ATOM 15042 N N . VAL F 1 229 ? 67.51713 17.10040 61.99369 1.000 34.19200 250 VAL F N 1
ATOM 15043 C CA . VAL F 1 229 ? 68.64199 16.91416 62.88393 1.000 38.15591 250 VAL F CA 1
ATOM 15044 C C . VAL F 1 229 ? 69.95904 17.24133 62.18897 1.000 36.89474 250 VAL F C 1
ATOM 15045 O O . VAL F 1 229 ? 70.88925 17.73532 62.83630 1.000 34.01781 250 VAL F O 1
ATOM 15049 N N . PHE F 1 230 ? 70.01463 17.06447 60.87543 1.000 33.72999 251 PHE F N 1
ATOM 15050 C CA . PHE F 1 230 ? 71.25516 17.04700 60.10813 1.000 29.95234 251 PHE F CA 1
ATOM 15051 C C . PHE F 1 230 ? 70.97078 17.81203 58.82342 1.000 32.47011 251 PHE F C 1
ATOM 15052 O O . PHE F 1 230 ? 70.75910 17.21421 57.76121 1.000 35.07054 251 PHE F O 1
ATOM 15060 N N . PRO F 1 231 ? 70.93470 19.15029 58.88939 1.000 31.47286 252 PRO F N 1
ATOM 15061 C CA . PRO F 1 231 ? 70.28496 19.92806 57.81754 1.000 31.68334 252 PRO F CA 1
ATOM 15062 C C . PRO F 1 231 ? 70.81438 19.67372 56.41643 1.000 33.05600 252 PRO F C 1
ATOM 15063 O O . PRO F 1 231 ? 70.04082 19.79192 55.45831 1.000 30.95384 252 PRO F O 1
ATOM 15067 N N . VAL F 1 232 ? 72.09771 19.33795 56.25326 1.000 27.77225 253 VAL F N 1
ATOM 15068 C CA . VAL F 1 232 ? 72.62723 19.12221 54.91057 1.000 32.41735 253 VAL F CA 1
ATOM 15069 C C . VAL F 1 232 ? 72.05502 17.85562 54.29032 1.000 39.41090 253 VAL F C 1
ATOM 15070 O O . VAL F 1 232 ? 72.06590 17.70635 53.06207 1.000 30.04881 253 VAL F O 1
ATOM 15074 N N . ALA F 1 233 ? 71.54738 16.93630 55.11459 1.000 31.25033 254 ALA F N 1
ATOM 15075 C CA . ALA F 1 233 ? 71.05690 15.63901 54.65033 1.000 32.97373 254 ALA F CA 1
ATOM 15076 C C . ALA F 1 233 ? 69.62282 15.79899 54.15519 1.000 36.69847 254 ALA F C 1
ATOM 15077 O O . ALA F 1 233 ? 68.65116 15.46224 54.83392 1.000 37.10738 254 ALA F O 1
ATOM 15079 N N . GLN F 1 234 ? 69.49693 16.34608 52.94907 1.000 32.20249 255 GLN F N 1
ATOM 15080 C CA . GLN F 1 234 ? 68.19895 16.58371 52.33474 1.000 33.46521 255 GLN F CA 1
ATOM 15081 C C . GLN F 1 234 ? 67.75602 15.44133 51.43160 1.000 33.80683 255 GLN F C 1
ATOM 15082 O O . GLN F 1 234 ? 66.65708 15.50321 50.87281 1.000 39.68061 255 GLN F O 1
ATOM 15088 N N . THR F 1 235 ? 68.56683 14.39885 51.29183 1.000 33.20013 256 THR F N 1
ATOM 15089 C CA . THR F 1 235 ? 68.30353 13.32156 50.34734 1.000 29.55288 256 THR F CA 1
ATOM 15090 C C . THR F 1 235 ? 68.20598 11.95980 51.01120 1.000 31.75524 256 THR F C 1
ATOM 15091 O O . THR F 1 235 ? 67.36681 11.14385 50.61606 1.000 33.05049 256 THR F O 1
ATOM 15095 N N . ILE F 1 236 ? 69.04559 11.68775 52.00693 1.000 29.15786 257 ILE F N 1
ATOM 15096 C CA . ILE F 1 236 ? 69.05870 10.40951 52.70468 1.000 28.20292 257 ILE F CA 1
ATOM 15097 C C . ILE F 1 236 ? 68.93342 10.66390 54.20106 1.000 30.02077 257 ILE F C 1
ATOM 15098 O O . ILE F 1 236 ? 69.54607 11.59513 54.73686 1.000 33.12877 257 ILE F O 1
ATOM 15103 N N . SER F 1 237 ? 68.12730 9.84123 54.87057 1.000 31.22118 258 SER F N 1
ATOM 15104 C CA . SER F 1 237 ? 67.97726 9.87751 56.31894 1.000 22.75292 258 SER F CA 1
ATOM 15105 C C . SER F 1 237 ? 68.13075 8.46243 56.85558 1.000 26.69888 258 SER F C 1
ATOM 15106 O O . SER F 1 237 ? 68.13404 7.49174 56.09430 1.000 31.11275 258 SER F O 1
ATOM 15109 N N . ALA F 1 238 ? 68.25761 8.33511 58.17610 1.000 28.12360 259 ALA F N 1
ATOM 15110 C CA . ALA F 1 238 ? 68.53708 7.02400 58.74313 1.000 27.69850 259 ALA F CA 1
ATOM 15111 C C . ALA F 1 238 ? 68.10319 6.97187 60.20034 1.000 27.86347 259 ALA F C 1
ATOM 15112 O O . ALA F 1 238 ? 67.81567 7.98925 60.83501 1.000 30.40375 259 ALA F O 1
ATOM 15114 N N . ALA F 1 239 ? 68.02230 5.74354 60.69960 1.000 26.59127 260 ALA F N 1
ATOM 15115 C CA . ALA F 1 239 ? 67.81893 5.44290 62.10785 1.000 25.89279 260 ALA F CA 1
ATOM 15116 C C . ALA F 1 239 ? 68.78492 4.33065 62.48096 1.000 31.54436 260 ALA F C 1
ATOM 15117 O O . ALA F 1 239 ? 68.78075 3.26791 61.85074 1.000 38.44615 260 ALA F O 1
ATOM 15119 N N . ILE F 1 240 ? 69.62026 4.58278 63.48277 1.000 36.38133 261 ILE F N 1
ATOM 15120 C CA . ILE F 1 240 ? 70.48196 3.55850 64.05997 1.000 38.82501 261 ILE F CA 1
ATOM 15121 C C . ILE F 1 240 ? 69.72595 2.90670 65.20387 1.000 38.92171 261 ILE F C 1
ATOM 15122 O O . ILE F 1 240 ? 69.30182 3.58753 66.14682 1.000 42.37563 261 ILE F O 1
ATOM 15127 N N . VAL F 1 241 ? 69.54305 1.59443 65.11982 1.000 31.95371 262 VAL F N 1
ATOM 15128 C CA . VAL F 1 241 ? 68.74714 0.85289 66.08470 1.000 34.28063 262 VAL F CA 1
ATOM 15129 C C . VAL F 1 241 ? 69.66297 -0.12076 66.81047 1.000 31.51508 262 VAL F C 1
ATOM 15130 O O . VAL F 1 241 ? 70.44693 -0.83743 66.17440 1.000 36.03697 262 VAL F O 1
ATOM 15134 N N . GLU F 1 242 ? 69.57408 -0.12542 68.13906 1.000 36.82938 263 GLU F N 1
ATOM 15135 C CA . GLU F 1 242 ? 70.25599 -1.08839 68.99069 1.000 39.63211 263 GLU F CA 1
ATOM 15136 C C . GLU F 1 242 ? 69.19856 -1.80148 69.81777 1.000 39.02226 263 GLU F C 1
ATOM 15137 O O . GLU F 1 242 ? 68.39232 -1.15153 70.48860 1.000 42.49705 263 GLU F O 1
ATOM 15143 N N . ILE F 1 243 ? 69.19556 -3.12985 69.75497 1.000 45.57387 264 ILE F N 1
ATOM 15144 C CA . ILE F 1 243 ? 68.16762 -3.96190 70.36884 1.000 49.70838 264 ILE F CA 1
ATOM 15145 C C . ILE F 1 243 ? 68.85060 -4.97297 71.27526 1.000 43.57386 264 ILE F C 1
ATOM 15146 O O . ILE F 1 243 ? 69.69106 -5.75253 70.81516 1.000 41.30174 264 ILE F O 1
ATOM 15151 N N . GLN F 1 244 ? 68.47197 -4.98487 72.54835 1.000 49.11771 265 GLN F N 1
ATOM 15152 C CA . GLN F 1 244 ? 69.09640 -5.89876 73.48679 1.000 45.12748 265 GLN F CA 1
ATOM 15153 C C . GLN F 1 244 ? 68.63610 -7.32832 73.21459 1.000 34.75681 265 GLN F C 1
ATOM 15154 O O . GLN F 1 244 ? 67.60249 -7.54439 72.57926 1.000 28.28487 265 GLN F O 1
ATOM 15160 N N . PRO F 1 245 ? 69.41022 -8.32131 73.65477 1.000 39.30293 266 PRO F N 1
ATOM 15161 C CA . PRO F 1 245 ? 68.97718 -9.71640 73.50957 1.000 40.04788 266 PRO F CA 1
ATOM 15162 C C . PRO F 1 245 ? 67.60632 -9.95876 74.12961 1.000 32.85903 266 PRO F C 1
ATOM 15163 O O . PRO F 1 245 ? 67.26702 -9.41090 75.18201 1.000 29.81231 266 PRO F O 1
ATOM 15167 N N . GLY F 1 246 ? 66.80996 -10.78546 73.44839 1.000 30.39273 267 GLY F N 1
ATOM 15168 C CA . GLY F 1 246 ? 65.42951 -11.03023 73.81126 1.000 34.94320 267 GLY F CA 1
ATOM 15169 C C . GLY F 1 246 ? 64.47467 -9.92385 73.43514 1.000 33.15059 267 GLY F C 1
ATOM 15170 O O . GLY F 1 246 ? 63.25806 -10.08831 73.58587 1.000 25.55804 267 GLY F O 1
ATOM 15171 N N . GLY F 1 247 ? 64.98594 -8.80447 72.94208 1.000 35.94123 268 GLY F N 1
ATOM 15172 C CA . GLY F 1 247 ? 64.15565 -7.69085 72.54652 1.000 28.44417 268 GLY F CA 1
ATOM 15173 C C . GLY F 1 247 ? 63.78550 -7.71628 71.08114 1.000 38.79301 268 GLY F C 1
ATOM 15174 O O . GLY F 1 247 ? 64.18564 -8.59599 70.31955 1.000 37.31112 268 GLY F O 1
ATOM 15175 N N . MET F 1 248 ? 62.99824 -6.71838 70.68204 1.000 42.13674 269 MET F N 1
ATOM 15176 C CA . MET F 1 248 ? 62.41986 -6.73765 69.34907 1.000 31.65990 269 MET F CA 1
ATOM 15177 C C . MET F 1 248 ? 62.01643 -5.32902 68.94219 1.000 39.70450 269 MET F C 1
ATOM 15178 O O . MET F 1 248 ? 61.53398 -4.54270 69.76248 1.000 45.92510 269 MET F O 1
ATOM 15183 N N . ARG F 1 249 ? 62.26237 -5.00955 67.67369 1.000 38.61971 270 ARG F N 1
ATOM 15184 C CA . ARG F 1 249 ? 61.67967 -3.83318 67.03573 1.000 26.79565 270 ARG F CA 1
ATOM 15185 C C . ARG F 1 249 ? 60.26241 -4.18841 66.60342 1.000 25.43298 270 ARG F C 1
ATOM 15186 O O . ARG F 1 249 ? 60.06811 -5.02807 65.71880 1.000 28.80294 270 ARG F O 1
ATOM 15194 N N . GLU F 1 250 ? 59.28093 -3.54447 67.22886 1.000 30.01088 271 GLU F N 1
ATOM 15195 C CA . GLU F 1 250 ? 57.88151 -3.93561 67.13493 1.000 33.56776 271 GLU F CA 1
ATOM 15196 C C . GLU F 1 250 ? 57.35468 -3.81915 65.70388 1.000 28.23371 271 GLU F C 1
ATOM 15197 O O . GLU F 1 250 ? 57.94769 -3.17251 64.83655 1.000 29.17013 271 GLU F O 1
ATOM 15203 N N . LEU F 1 251 ? 56.22580 -4.48979 65.46485 1.000 25.55947 272 LEU F N 1
ATOM 15204 C CA . LEU F 1 251 ? 55.55630 -4.43690 64.16782 1.000 26.42681 272 LEU F CA 1
ATOM 15205 C C . LEU F 1 251 ? 55.25500 -2.99321 63.77516 1.000 28.02012 272 LEU F C 1
ATOM 15206 O O . LEU F 1 251 ? 54.66490 -2.23455 64.55098 1.000 36.17751 272 LEU F O 1
ATOM 15211 N N . HIS F 1 252 ? 55.67700 -2.61170 62.57354 1.000 25.05971 273 HIS F N 1
ATOM 15212 C CA . HIS F 1 252 ? 55.57657 -1.23037 62.12422 1.000 26.63720 273 HIS F CA 1
ATOM 15213 C C . HIS F 1 252 ? 55.73141 -1.20709 60.61119 1.000 24.23369 273 HIS F C 1
ATOM 15214 O O . HIS F 1 252 ? 56.03221 -2.22551 59.98487 1.000 29.04038 273 HIS F O 1
ATOM 15221 N N . TRP F 1 253 ? 55.51501 -0.03444 60.02262 1.000 25.43282 274 TRP F N 1
ATOM 15222 C CA . TRP F 1 253 ? 55.85607 0.16892 58.62018 1.000 28.51969 274 TRP F CA 1
ATOM 15223 C C . TRP F 1 253 ? 56.22609 1.63043 58.42087 1.000 22.61065 274 TRP F C 1
ATOM 15224 O O . TRP F 1 253 ? 55.95391 2.47925 59.27234 1.000 23.88815 274 TRP F O 1
ATOM 15235 N N . HIS F 1 254 ? 56.86814 1.90848 57.28630 1.000 23.92212 275 HIS F N 1
ATOM 15236 C CA . HIS F 1 254 ? 57.26104 3.26514 56.93565 1.000 20.89160 275 HIS F CA 1
ATOM 15237 C C . HIS F 1 254 ? 56.35999 3.77030 55.82583 1.000 18.79268 275 HIS F C 1
ATOM 15238 O O . HIS F 1 254 ? 56.37328 3.20242 54.72378 1.000 21.46276 275 HIS F O 1
ATOM 15245 N N . PRO F 1 255 ? 55.57451 4.82372 56.06265 1.000 23.71718 276 PRO F N 1
ATOM 15246 C CA . PRO F 1 255 ? 54.52702 5.19565 55.09939 1.000 22.36263 276 PRO F CA 1
ATOM 15247 C C . PRO F 1 255 ? 55.03934 5.81913 53.81400 1.000 18.62220 276 PRO F C 1
ATOM 15248 O O . PRO F 1 255 ? 54.27414 5.87723 52.84306 1.000 18.37301 276 PRO F O 1
ATOM 15252 N N . LYS F 1 256 ? 56.29240 6.28037 53.75753 1.000 16.35398 277 LYS F N 1
ATOM 15253 C CA . LYS F 1 256 ? 56.73678 7.10003 52.63884 1.000 18.70775 277 LYS F CA 1
ATOM 15254 C C . LYS F 1 256 ? 57.80851 6.46348 51.76495 1.000 19.84863 277 LYS F C 1
ATOM 15255 O O . LYS F 1 256 ? 57.98592 6.91145 50.62781 1.000 29.32565 277 LYS F O 1
ATOM 15261 N N . SER F 1 257 ? 58.51219 5.43263 52.22868 1.000 16.27588 278 SER F N 1
ATOM 15262 C CA . SER F 1 257 ? 59.66440 4.99353 51.45152 1.000 20.05331 278 SER F CA 1
ATOM 15263 C C . SER F 1 257 ? 60.01495 3.54004 51.73316 1.000 23.23706 278 SER F C 1
ATOM 15264 O O . SER F 1 257 ? 59.66418 2.96932 52.77009 1.000 26.80839 278 SER F O 1
ATOM 15267 N N . GLU F 1 258 ? 60.71216 2.95987 50.76046 1.000 26.47653 279 GLU F N 1
ATOM 15268 C CA . GLU F 1 258 ? 61.43304 1.70647 50.91987 1.000 25.28007 279 GLU F CA 1
ATOM 15269 C C . GLU F 1 258 ? 62.47267 1.84265 52.03024 1.000 26.57921 279 GLU F C 1
ATOM 15270 O O . GLU F 1 258 ? 62.94087 2.94285 52.33671 1.000 24.38071 279 GLU F O 1
ATOM 15276 N N . GLU F 1 259 ? 62.83436 0.71535 52.64201 1.000 25.81565 280 GLU F N 1
ATOM 15277 C CA . GLU F 1 259 ? 63.84781 0.68706 53.68914 1.000 22.45318 280 GLU F CA 1
ATOM 15278 C C . GLU F 1 259 ? 65.05974 -0.11350 53.23073 1.000 25.32894 280 GLU F C 1
ATOM 15279 O O . GLU F 1 259 ? 64.92012 -1.19096 52.63837 1.000 27.63708 280 GLU F O 1
ATOM 15285 N N . TRP F 1 260 ? 66.24755 0.40412 53.54218 1.000 24.00431 281 TRP F N 1
ATOM 15286 C CA . TRP F 1 260 ? 67.51051 -0.22919 53.19103 1.000 27.34379 281 TRP F CA 1
ATOM 15287 C C . TRP F 1 260 ? 68.30201 -0.42445 54.47382 1.000 26.52682 281 TRP F C 1
ATOM 15288 O O . TRP F 1 260 ? 68.58722 0.54485 55.17768 1.000 27.70813 281 TRP F O 1
ATOM 15299 N N . ASP F 1 261 ? 68.66962 -1.66216 54.77628 1.000 28.60422 282 ASP F N 1
ATOM 15300 C CA . ASP F 1 261 ? 69.25966 -1.98203 56.06544 1.000 32.38775 282 ASP F CA 1
ATOM 15301 C C . ASP F 1 261 ? 70.69601 -2.44826 55.90225 1.000 25.14394 282 ASP F C 1
ATOM 15302 O O . ASP F 1 261 ? 71.02007 -3.16973 54.95621 1.000 30.16042 282 ASP F O 1
ATOM 15307 N N . TYR F 1 262 ? 71.54412 -2.04717 56.84530 1.000 29.77934 283 TYR F N 1
ATOM 15308 C CA . TYR F 1 262 ? 72.86681 -2.64777 56.99755 1.000 28.35484 283 TYR F CA 1
ATOM 15309 C C . TYR F 1 262 ? 73.03295 -3.06904 58.44484 1.000 34.28151 283 TYR F C 1
ATOM 15310 O O . TYR F 1 262 ? 72.82264 -2.26028 59.35181 1.000 35.62144 283 TYR F O 1
ATOM 15319 N N . PHE F 1 263 ? 73.40235 -4.32493 58.66579 1.000 32.31329 284 PHE F N 1
ATOM 15320 C CA . PHE F 1 263 ? 73.52455 -4.85522 60.01850 1.000 37.76033 284 PHE F CA 1
ATOM 15321 C C . PHE F 1 263 ? 74.95695 -4.69102 60.51142 1.000 38.82639 284 PHE F C 1
ATOM 15322 O O . PHE F 1 263 ? 75.88493 -5.26559 59.93664 1.000 34.72247 284 PHE F O 1
ATOM 15330 N N . VAL F 1 264 ? 75.12878 -3.85936 61.54168 1.000 36.38580 285 VAL F N 1
ATOM 15331 C CA . VAL F 1 264 ? 76.43465 -3.56468 62.12208 1.000 36.94739 285 VAL F CA 1
ATOM 15332 C C . VAL F 1 264 ? 76.92770 -4.72477 62.97948 1.000 34.59431 285 VAL F C 1
ATOM 15333 O O . VAL F 1 264 ? 78.09965 -5.10646 62.90947 1.000 44.04772 285 VAL F O 1
ATOM 15337 N N . GLN F 1 265 ? 76.05149 -5.29353 63.80616 1.000 43.13238 286 GLN F N 1
ATOM 15338 C CA . GLN F 1 265 ? 76.43974 -6.29804 64.78874 1.000 42.41931 286 GLN F CA 1
ATOM 15339 C C . GLN F 1 265 ? 75.23485 -7.17563 65.12196 1.000 35.58535 286 GLN F C 1
ATOM 15340 O O . GLN F 1 265 ? 74.10789 -6.67855 65.18035 1.000 33.30318 286 GLN F O 1
ATOM 15346 N N . GLY F 1 266 ? 75.46234 -8.48510 65.28501 1.000 33.55171 287 GLY F N 1
ATOM 15347 C CA . GLY F 1 266 ? 74.42006 -9.35484 65.81118 1.000 32.69548 287 GLY F CA 1
ATOM 15348 C C . GLY F 1 266 ? 73.74121 -10.27888 64.81739 1.000 36.17005 287 GLY F C 1
ATOM 15349 O O . GLY F 1 266 ? 74.23317 -10.48186 63.70506 1.000 36.33489 287 GLY F O 1
ATOM 15350 N N . HIS F 1 267 ? 72.66314 -10.92655 65.26734 1.000 29.84131 288 HIS F N 1
ATOM 15351 C CA . HIS F 1 267 ? 71.84291 -11.83407 64.47122 1.000 33.29236 288 HIS F CA 1
ATOM 15352 C C . HIS F 1 267 ? 70.38735 -11.43448 64.66630 1.000 30.27834 288 HIS F C 1
ATOM 15353 O O . HIS F 1 267 ? 69.97248 -11.17215 65.79839 1.000 31.82101 288 HIS F O 1
ATOM 15360 N N . ALA F 1 268 ? 69.62471 -11.35512 63.57382 1.000 30.54187 289 ALA F N 1
ATOM 15361 C CA . ALA F 1 268 ? 68.24668 -10.88624 63.61030 1.000 31.70686 289 ALA F CA 1
ATOM 15362 C C . ALA F 1 268 ? 67.34839 -11.81772 62.81463 1.000 32.26919 289 ALA F C 1
ATOM 15363 O O . ALA F 1 268 ? 67.77679 -12.43254 61.83702 1.000 34.11965 289 ALA F O 1
ATOM 15365 N N . LYS F 1 269 ? 66.09658 -11.91222 63.24703 1.000 34.84510 290 LYS F N 1
ATOM 15366 C CA . LYS F 1 269 ? 65.02077 -12.50819 62.46312 1.000 33.52793 290 LYS F CA 1
ATOM 15367 C C . LYS F 1 269 ? 64.11028 -11.36708 62.03053 1.000 26.89377 290 LYS F C 1
ATOM 15368 O O . LYS F 1 269 ? 63.52456 -10.68256 62.87298 1.000 29.16231 290 LYS F O 1
ATOM 15374 N N . VAL F 1 270 ? 63.97813 -11.16430 60.72459 1.000 26.09063 291 VAL F N 1
ATOM 15375 C CA . VAL F 1 270 ? 63.19426 -10.06458 60.17827 1.000 29.99661 291 VAL F CA 1
ATOM 15376 C C . VAL F 1 270 ? 62.05242 -10.65141 59.36526 1.000 31.40398 291 VAL F C 1
ATOM 15377 O O . VAL F 1 270 ? 62.27839 -11.45141 58.44657 1.000 35.09878 291 VAL F O 1
ATOM 15381 N N . GLY F 1 271 ? 60.83210 -10.24896 59.70340 1.000 29.47140 292 GLY F N 1
ATOM 15382 C CA . GLY F 1 271 ? 59.63022 -10.69359 59.00374 1.000 25.42618 292 GLY F CA 1
ATOM 15383 C C . GLY F 1 271 ? 59.03915 -9.53672 58.21531 1.000 25.06836 292 GLY F C 1
ATOM 15384 O O . GLY F 1 271 ? 58.87301 -8.43371 58.75216 1.000 22.68099 292 GLY F O 1
ATOM 15385 N N . VAL F 1 272 ? 58.72809 -9.79670 56.94128 1.000 25.51855 293 VAL F N 1
ATOM 15386 C CA . VAL F 1 272 ? 58.23050 -8.79152 56.01065 1.000 19.28956 293 VAL F CA 1
ATOM 15387 C C . VAL F 1 272 ? 56.90000 -9.26371 55.44347 1.000 19.95377 293 VAL F C 1
ATOM 15388 O O . VAL F 1 272 ? 56.77680 -10.41205 55.00584 1.000 29.81280 293 VAL F O 1
ATOM 15392 N N . PHE F 1 273 ? 55.90784 -8.38115 55.46060 1.000 16.63088 294 PHE F N 1
ATOM 15393 C CA . PHE F 1 273 ? 54.58539 -8.59765 54.88850 1.000 19.83103 294 PHE F CA 1
ATOM 15394 C C . PHE F 1 273 ? 54.36680 -7.49567 53.85958 1.000 26.91431 294 PHE F C 1
ATOM 15395 O O . PHE F 1 273 ? 54.11907 -6.33786 54.22306 1.000 25.89268 294 PHE F O 1
ATOM 15403 N N . ASN F 1 274 ? 54.51693 -7.84737 52.58350 1.000 23.30001 295 ASN F N 1
ATOM 15404 C CA . ASN F 1 274 ? 53.93338 -7.05979 51.51178 1.000 25.57118 295 ASN F CA 1
ATOM 15405 C C . ASN F 1 274 ? 52.43091 -7.32018 51.50923 1.000 31.43801 295 ASN F C 1
ATOM 15406 O O . ASN F 1 274 ? 51.89717 -8.01635 52.38122 1.000 40.03158 295 ASN F O 1
ATOM 15411 N N . SER F 1 275 ? 51.73232 -6.76197 50.53189 1.000 26.58390 296 SER F N 1
ATOM 15412 C CA . SER F 1 275 ? 50.27815 -6.86916 50.51306 1.000 26.31651 296 SER F CA 1
ATOM 15413 C C . SER F 1 275 ? 49.85473 -8.29929 50.18320 1.000 23.21996 296 SER F C 1
ATOM 15414 O O . SER F 1 275 ? 50.67224 -9.21702 50.07376 1.000 29.19696 296 SER F O 1
ATOM 15417 N N . ALA F 1 276 ? 48.54616 -8.48666 50.01804 1.000 23.57824 297 ALA F N 1
ATOM 15418 C CA . ALA F 1 276 ? 47.97982 -9.61948 49.28664 1.000 24.43957 297 ALA F CA 1
ATOM 15419 C C . ALA F 1 276 ? 48.54137 -10.96086 49.75619 1.000 24.72100 297 ALA F C 1
ATOM 15420 O O . ALA F 1 276 ? 48.97058 -11.80034 48.96451 1.000 25.08514 297 ALA F O 1
ATOM 15422 N N . SER F 1 277 ? 48.51333 -11.15998 51.07164 1.000 28.22626 298 SER F N 1
ATOM 15423 C CA . SER F 1 277 ? 48.93175 -12.41328 51.70368 1.000 20.97087 298 SER F CA 1
ATOM 15424 C C . SER F 1 277 ? 50.37681 -12.76772 51.38728 1.000 26.03707 298 SER F C 1
ATOM 15425 O O . SER F 1 277 ? 50.75831 -13.93604 51.47947 1.000 21.40158 298 SER F O 1
ATOM 15428 N N . LEU F 1 278 ? 51.19765 -11.78036 51.03690 1.000 24.65686 299 LEU F N 1
ATOM 15429 C CA . LEU F 1 278 ? 52.60885 -12.02010 50.77088 1.000 25.33376 299 LEU F CA 1
ATOM 15430 C C . LEU F 1 278 ? 53.40670 -11.79346 52.04892 1.000 26.69968 299 LEU F C 1
ATOM 15431 O O . LEU F 1 278 ? 53.31955 -10.72279 52.65967 1.000 27.80329 299 LEU F O 1
ATOM 15436 N N . ALA F 1 279 ? 54.17609 -12.80049 52.45430 1.000 23.54769 300 ALA F N 1
ATOM 15437 C CA . ALA F 1 279 ? 54.98200 -12.69805 53.66143 1.000 24.76466 300 ALA F CA 1
ATOM 15438 C C . ALA F 1 279 ? 56.21375 -13.57396 53.51344 1.000 26.30760 300 ALA F C 1
ATOM 15439 O O . ALA F 1 279 ? 56.12370 -14.69517 53.00801 1.000 30.95443 300 ALA F O 1
ATOM 15441 N N . ARG F 1 280 ? 57.36000 -13.05635 53.95003 1.000 25.52325 301 ARG F N 1
ATOM 15442 C CA . ARG F 1 280 ? 58.58545 -13.84112 53.96391 1.000 26.77314 301 ARG F CA 1
ATOM 15443 C C . ARG F 1 280 ? 59.43489 -13.41843 55.15465 1.000 32.04356 301 ARG F C 1
ATOM 15444 O O . ARG F 1 280 ? 59.42025 -12.25552 55.56794 1.000 31.90390 301 ARG F O 1
ATOM 15452 N N . THR F 1 281 ? 60.18752 -14.37433 55.69225 1.000 32.60935 302 THR F N 1
ATOM 15453 C CA . THR F 1 281 ? 61.04791 -14.15582 56.84554 1.000 29.45906 302 THR F CA 1
ATOM 15454 C C . THR F 1 281 ? 62.48346 -14.53161 56.50444 1.000 30.71495 302 THR F C 1
ATOM 15455 O O . THR F 1 281 ? 62.73152 -15.55658 55.86108 1.000 27.56906 302 THR F O 1
ATOM 15459 N N . PHE F 1 282 ? 63.42509 -13.69997 56.94465 1.000 35.29577 303 PHE F N 1
ATOM 15460 C CA . PHE F 1 282 ? 64.84161 -13.92268 56.70222 1.000 29.98652 303 PHE F CA 1
ATOM 15461 C C . PHE F 1 282 ? 65.60435 -13.81356 58.01463 1.000 31.24496 303 PHE F C 1
ATOM 15462 O O . PHE F 1 282 ? 65.16197 -13.15620 58.96561 1.000 32.35544 303 PHE F O 1
ATOM 15470 N N . ASN F 1 283 ? 66.74855 -14.48984 58.06236 1.000 32.48267 304 ASN F N 1
ATOM 15471 C CA . ASN F 1 283 ? 67.72105 -14.29661 59.12860 1.000 29.14575 304 ASN F CA 1
ATOM 15472 C C . ASN F 1 283 ? 68.85264 -13.42799 58.59314 1.000 34.62326 304 ASN F C 1
ATOM 15473 O O . ASN F 1 283 ? 69.42732 -13.72825 57.54109 1.000 37.88959 304 ASN F O 1
ATOM 15478 N N . PHE F 1 284 ? 69.16811 -12.35888 59.31991 1.000 34.42094 305 PHE F N 1
ATOM 15479 C CA . PHE F 1 284 ? 70.23027 -11.43109 58.96430 1.000 33.48745 305 PHE F CA 1
ATOM 15480 C C . PHE F 1 284 ? 71.34426 -11.51660 59.99678 1.000 39.12945 305 PHE F C 1
ATOM 15481 O O . PHE F 1 284 ? 71.11149 -11.84073 61.16169 1.000 43.95761 305 PHE F O 1
ATOM 15489 N N . GLN F 1 285 ? 72.56284 -11.20037 59.57464 1.000 39.03035 306 GLN F N 1
ATOM 15490 C CA . GLN F 1 285 ? 73.68976 -11.23449 60.50187 1.000 37.77930 306 GLN F CA 1
ATOM 15491 C C . GLN F 1 285 ? 74.63774 -10.08163 60.17927 1.000 37.22354 306 GLN F C 1
ATOM 15492 O O . GLN F 1 285 ? 74.33806 -9.22634 59.34211 1.000 41.14169 306 GLN F O 1
ATOM 15498 N N . ALA F 1 286 ? 75.80844 -10.10539 60.82815 1.000 43.16351 307 ALA F N 1
ATOM 15499 C CA . ALA F 1 286 ? 76.71796 -8.96812 60.99659 1.000 36.98698 307 ALA F CA 1
ATOM 15500 C C . ALA F 1 286 ? 77.17037 -8.26221 59.71881 1.000 49.10541 307 ALA F C 1
ATOM 15501 O O . ALA F 1 286 ? 77.65448 -7.12852 59.80633 1.000 67.30273 307 ALA F O 1
ATOM 15503 N N . GLY F 1 287 ? 77.07703 -8.88263 58.55298 1.000 37.21954 308 GLY F N 1
ATOM 15504 C CA . GLY F 1 287 ? 77.56114 -8.19795 57.36807 1.000 37.72525 308 GLY F CA 1
ATOM 15505 C C . GLY F 1 287 ? 76.49546 -7.94542 56.32960 1.000 31.57903 308 GLY F C 1
ATOM 15506 O O . GLY F 1 287 ? 76.78531 -7.44881 55.23870 1.000 29.67864 308 GLY F O 1
ATOM 15507 N N . ASP F 1 288 ? 75.25306 -8.24494 56.68019 1.000 34.03284 309 ASP F N 1
ATOM 15508 C CA . ASP F 1 288 ? 74.19148 -8.32738 55.69589 1.000 32.90386 309 ASP F CA 1
ATOM 15509 C C . ASP F 1 288 ? 73.55316 -6.97495 55.40678 1.000 32.22304 309 ASP F C 1
ATOM 15510 O O . ASP F 1 288 ? 73.38273 -6.13040 56.29817 1.000 31.87639 309 ASP F O 1
ATOM 15515 N N . VAL F 1 289 ? 73.17361 -6.80565 54.13965 1.000 23.12092 310 VAL F N 1
ATOM 15516 C CA . VAL F 1 289 ? 72.32679 -5.73100 53.65397 1.000 24.46118 310 VAL F CA 1
ATOM 15517 C C . VAL F 1 289 ? 70.94778 -6.32424 53.42471 1.000 27.41081 310 VAL F C 1
ATOM 15518 O O . VAL F 1 289 ? 70.81402 -7.43677 52.89513 1.000 31.39438 310 VAL F O 1
ATOM 15522 N N . GLY F 1 290 ? 69.91569 -5.59431 53.84368 1.000 28.40300 311 GLY F N 1
ATOM 15523 C CA . GLY F 1 290 ? 68.55331 -6.02293 53.63667 1.000 29.52018 311 GLY F CA 1
ATOM 15524 C C . GLY F 1 290 ? 67.73366 -4.93989 52.95666 1.000 26.78269 311 GLY F C 1
ATOM 15525 O O . GLY F 1 290 ? 68.12548 -3.77130 52.90012 1.000 26.34312 311 GLY F O 1
ATOM 15526 N N . VAL F 1 291 ? 66.57975 -5.35109 52.44187 1.000 20.65349 312 VAL F N 1
ATOM 15527 C CA . VAL F 1 291 ? 65.63694 -4.42696 51.82401 1.000 18.81978 312 VAL F CA 1
ATOM 15528 C C . VAL F 1 291 ? 64.23936 -4.76864 52.30713 1.000 17.45967 312 VAL F C 1
ATOM 15529 O O . VAL F 1 291 ? 63.84202 -5.93303 52.34204 1.000 21.16209 312 VAL F O 1
ATOM 15533 N N . ILE F 1 292 ? 63.49868 -3.73183 52.72161 1.000 17.59851 313 ILE F N 1
ATOM 15534 C CA . ILE F 1 292 ? 62.08318 -3.83705 53.02418 1.000 19.03103 313 ILE F CA 1
ATOM 15535 C C . ILE F 1 292 ? 61.32165 -2.99699 52.00975 1.000 24.52020 313 ILE F C 1
ATOM 15536 O O . ILE F 1 292 ? 61.58304 -1.79868 51.89365 1.000 20.08777 313 ILE F O 1
ATOM 15541 N N . PRO F 1 293 ? 60.40745 -3.58186 51.23712 1.000 27.58040 314 PRO F N 1
ATOM 15542 C CA . PRO F 1 293 ? 59.63794 -2.79110 50.26942 1.000 18.56318 314 PRO F CA 1
ATOM 15543 C C . PRO F 1 293 ? 58.87601 -1.64975 50.92838 1.000 18.72169 314 PRO F C 1
ATOM 15544 O O . PRO F 1 293 ? 58.66180 -1.62151 52.14197 1.000 26.23380 314 PRO F O 1
ATOM 15548 N N . ILE F 1 294 ? 58.46249 -0.69726 50.08929 1.000 21.35392 315 ILE F N 1
ATOM 15549 C CA . ILE F 1 294 ? 57.72191 0.46706 50.55345 1.000 22.22323 315 ILE F CA 1
ATOM 15550 C C . ILE F 1 294 ? 56.43990 0.01392 51.24070 1.000 25.04667 315 ILE F C 1
ATOM 15551 O O . ILE F 1 294 ? 55.85539 -1.02348 50.90161 1.000 19.04678 315 ILE F O 1
ATOM 15556 N N . VAL F 1 295 ? 56.05393 0.75288 52.28640 1.000 24.46127 316 VAL F N 1
ATOM 15557 C CA . VAL F 1 295 ? 54.89311 0.55669 53.16809 1.000 25.73917 316 VAL F CA 1
ATOM 15558 C C . VAL F 1 295 ? 54.69606 -0.88858 53.62237 1.000 26.78250 316 VAL F C 1
ATOM 15559 O O . VAL F 1 295 ? 53.66282 -1.21607 54.21833 1.000 31.97753 316 VAL F O 1
ATOM 15563 N N . ALA F 1 296 ? 55.67719 -1.76074 53.36867 1.000 23.64247 317 ALA F N 1
ATOM 15564 C CA . ALA F 1 296 ? 55.56773 -3.13736 53.83191 1.000 23.18009 317 ALA F CA 1
ATOM 15565 C C . ALA F 1 296 ? 55.64557 -3.19397 55.35343 1.000 25.79604 317 ALA F C 1
ATOM 15566 O O . ALA F 1 296 ? 56.46111 -2.50296 55.97264 1.000 27.36223 317 ALA F O 1
ATOM 15568 N N . GLY F 1 297 ? 54.81054 -4.03596 55.95791 1.000 27.76699 318 GLY F N 1
ATOM 15569 C CA . GLY F 1 297 ? 54.83006 -4.18660 57.41620 1.000 24.28581 318 GLY F CA 1
ATOM 15570 C C . GLY F 1 297 ? 55.89126 -5.19595 57.83045 1.000 22.90401 318 GLY F C 1
ATOM 15571 O O . GLY F 1 297 ? 56.05567 -6.23744 57.20630 1.000 27.85742 318 GLY F O 1
ATOM 15572 N N . HIS F 1 298 ? 56.63533 -4.88051 58.88831 1.000 22.48639 319 HIS F N 1
ATOM 15573 C CA . HIS F 1 298 ? 57.76387 -5.74248 59.21263 1.000 20.05200 319 HIS F CA 1
ATOM 15574 C C . HIS F 1 298 ? 58.11090 -5.66588 60.69177 1.000 23.17735 319 HIS F C 1
ATOM 15575 O O . HIS F 1 298 ? 57.68580 -4.75822 61.40679 1.000 24.47090 319 HIS F O 1
ATOM 15582 N N . TYR F 1 299 ? 58.86504 -6.66915 61.14448 1.000 22.95500 320 TYR F N 1
ATOM 15583 C CA . TYR F 1 299 ? 59.45202 -6.67835 62.48246 1.000 25.89482 320 TYR F CA 1
ATOM 15584 C C . TYR F 1 299 ? 60.89151 -7.17494 62.40564 1.000 28.17992 320 TYR F C 1
ATOM 15585 O O . TYR F 1 299 ? 61.27530 -7.88602 61.46874 1.000 38.80357 320 TYR F O 1
ATOM 15594 N N . ILE F 1 300 ? 61.67661 -6.81103 63.42646 1.000 26.35011 321 ILE F N 1
ATOM 15595 C CA . ILE F 1 300 ? 63.07275 -7.22969 63.56278 1.000 27.83696 321 ILE F CA 1
ATOM 15596 C C . ILE F 1 300 ? 63.32681 -7.69261 64.99584 1.000 33.56879 321 ILE F C 1
ATOM 15597 O O . ILE F 1 300 ? 63.39474 -6.87000 65.91879 1.000 41.45658 321 ILE F O 1
ATOM 15602 N N . GLN F 1 301 ? 63.50677 -9.00324 65.18900 1.000 38.00090 322 GLN F N 1
ATOM 15603 C CA . GLN F 1 301 ? 63.68748 -9.60157 66.50724 1.000 35.53574 322 GLN F CA 1
ATOM 15604 C C . GLN F 1 301 ? 65.13068 -10.05554 66.70292 1.000 36.21530 322 GLN F C 1
ATOM 15605 O O . GLN F 1 301 ? 65.71879 -10.69351 65.82390 1.000 35.23748 322 GLN F O 1
ATOM 15611 N N . ASN F 1 302 ? 65.68855 -9.74527 67.87053 1.000 35.38693 323 ASN F N 1
ATOM 15612 C CA . ASN F 1 302 ? 67.01533 -10.22643 68.23278 1.000 34.93380 323 ASN F CA 1
ATOM 15613 C C . ASN F 1 302 ? 66.97564 -11.70721 68.59548 1.000 37.40109 323 ASN F C 1
ATOM 15614 O O . ASN F 1 302 ? 66.22728 -12.11889 69.48474 1.000 41.41309 323 ASN F O 1
ATOM 15619 N N . ILE F 1 303 ? 67.77778 -12.50974 67.90165 1.000 34.72594 324 ILE F N 1
ATOM 15620 C CA . ILE F 1 303 ? 67.83629 -13.94257 68.17092 1.000 36.75201 324 ILE F CA 1
ATOM 15621 C C . ILE F 1 303 ? 69.26637 -14.32627 68.49824 1.000 38.73820 324 ILE F C 1
ATOM 15622 O O . ILE F 1 303 ? 69.65135 -15.49754 68.40935 1.000 43.39025 324 ILE F O 1
ATOM 15627 N N . GLY F 1 304 ? 70.06069 -13.35003 68.91593 1.000 32.17961 325 GLY F N 1
ATOM 15628 C CA . GLY F 1 304 ? 71.41979 -13.60761 69.32337 1.000 31.98598 325 GLY F CA 1
ATOM 15629 C C . GLY F 1 304 ? 71.63452 -13.24937 70.78383 1.000 42.07380 325 GLY F C 1
ATOM 15630 O O . GLY F 1 304 ? 70.71894 -12.85513 71.50115 1.000 41.27370 325 GLY F O 1
ATOM 15631 N N . ASP F 1 305 ? 72.86627 -13.45632 71.24101 1.000 45.88842 326 ASP F N 1
ATOM 15632 C CA . ASP F 1 305 ? 73.18684 -13.19789 72.63704 1.000 50.86150 326 ASP F CA 1
ATOM 15633 C C . ASP F 1 305 ? 73.80650 -11.81614 72.89210 1.000 50.73232 326 ASP F C 1
ATOM 15634 O O . ASP F 1 305 ? 73.85559 -11.38813 74.05110 1.000 57.11351 326 ASP F O 1
ATOM 15639 N N . GLU F 1 306 ? 74.23554 -11.09000 71.85602 1.000 56.30005 327 GLU F N 1
ATOM 15640 C CA . GLU F 1 306 ? 74.73416 -9.72029 71.95577 1.000 51.85690 327 GLU F CA 1
ATOM 15641 C C . GLU F 1 306 ? 73.68424 -8.73091 71.45937 1.000 48.30318 327 GLU F C 1
ATOM 15642 O O . GLU F 1 306 ? 72.72984 -9.11865 70.77515 1.000 48.25395 327 GLU F O 1
ATOM 15648 N N . PRO F 1 307 ? 73.82868 -7.44532 71.79409 1.000 45.05898 328 PRO F N 1
ATOM 15649 C CA . PRO F 1 307 ? 72.95114 -6.42425 71.20989 1.000 45.09264 328 PRO F CA 1
ATOM 15650 C C . PRO F 1 307 ? 73.02795 -6.40409 69.68760 1.000 43.45332 328 PRO F C 1
ATOM 15651 O O . PRO F 1 307 ? 74.10678 -6.50217 69.09316 1.000 38.33196 328 PRO F O 1
ATOM 15655 N N . LEU F 1 308 ? 71.86054 -6.25737 69.07172 1.000 39.94351 329 LEU F N 1
ATOM 15656 C CA . LEU F 1 308 ? 71.70333 -6.18759 67.62568 1.000 37.37548 329 LEU F CA 1
ATOM 15657 C C . LEU F 1 308 ? 71.73064 -4.71756 67.21246 1.000 38.02105 329 LEU F C 1
ATOM 15658 O O . LEU F 1 308 ? 70.85908 -3.94004 67.60786 1.000 35.93559 329 LEU F O 1
ATOM 15663 N N . ILE F 1 309 ? 72.71287 -4.33641 66.40134 1.000 37.27842 330 ILE F N 1
ATOM 15664 C CA . ILE F 1 309 ? 72.87625 -2.96047 65.94337 1.000 42.29226 330 ILE F CA 1
ATOM 15665 C C . ILE F 1 309 ? 72.72357 -2.95818 64.43131 1.000 34.26250 330 ILE F C 1
ATOM 15666 O O . ILE F 1 309 ? 73.34492 -3.77144 63.73896 1.000 30.95073 330 ILE F O 1
ATOM 15671 N N . PHE F 1 310 ? 71.87401 -2.07440 63.92057 1.000 30.24972 331 PHE F N 1
ATOM 15672 C CA . PHE F 1 310 ? 71.70356 -1.98655 62.47728 1.000 36.06138 331 PHE F CA 1
ATOM 15673 C C . PHE F 1 310 ? 71.24784 -0.58412 62.10426 1.000 33.58192 331 PHE F C 1
ATOM 15674 O O . PHE F 1 310 ? 70.87497 0.22124 62.95922 1.000 32.43417 331 PHE F O 1
ATOM 15682 N N . LEU F 1 311 ? 71.33571 -0.28893 60.81075 1.000 31.57665 332 LEU F N 1
ATOM 15683 C CA . LEU F 1 311 ? 70.88473 0.97395 60.24805 1.000 31.51629 332 LEU F CA 1
ATOM 15684 C C . LEU F 1 311 ? 69.69936 0.71369 59.33409 1.000 32.43477 332 LEU F C 1
ATOM 15685 O O . LEU F 1 311 ? 69.80077 -0.10225 58.40299 1.000 32.29507 332 LEU F O 1
ATOM 15690 N N . GLU F 1 312 ? 68.58463 1.39167 59.62044 1.000 27.83851 333 GLU F N 1
ATOM 15691 C CA . GLU F 1 312 ? 67.48981 1.57263 58.67631 1.000 28.69650 333 GLU F CA 1
ATOM 15692 C C . GLU F 1 312 ? 67.73766 2.88782 57.94690 1.000 27.70441 333 GLU F C 1
ATOM 15693 O O . GLU F 1 312 ? 67.81240 3.94072 58.57941 1.000 29.64929 333 GLU F O 1
ATOM 15699 N N . VAL F 1 313 ? 67.87868 2.83653 56.63047 1.000 29.64537 334 VAL F N 1
ATOM 15700 C CA . VAL F 1 313 ? 68.22714 4.00385 55.83574 1.000 24.02744 334 VAL F CA 1
ATOM 15701 C C . VAL F 1 313 ? 67.14752 4.20062 54.78118 1.000 25.99433 334 VAL F C 1
ATOM 15702 O O . VAL F 1 313 ? 66.56170 3.23348 54.28024 1.000 31.03471 334 VAL F O 1
ATOM 15706 N N . PHE F 1 314 ? 66.87390 5.46617 54.45525 1.000 26.16379 335 PHE F N 1
ATOM 15707 C CA . PHE F 1 314 ? 65.76479 5.82416 53.58309 1.000 26.87317 335 PHE F CA 1
ATOM 15708 C C . PHE F 1 314 ? 66.16714 6.96609 52.66438 1.000 30.51259 335 PHE F C 1
ATOM 15709 O O . PHE F 1 314 ? 66.89074 7.88150 53.07233 1.000 29.53649 335 PHE F O 1
ATOM 15717 N N . LYS F 1 315 ? 65.69324 6.89463 51.41854 1.000 29.97236 336 LYS F N 1
ATOM 15718 C CA . LYS F 1 315 ? 65.80853 7.99504 50.46415 1.000 32.54930 336 LYS F CA 1
ATOM 15719 C C . LYS F 1 315 ? 64.62627 8.93224 50.69549 1.000 32.27338 336 LYS F C 1
ATOM 15720 O O . LYS F 1 315 ? 63.62116 8.91622 49.98175 1.000 33.50918 336 LYS F O 1
ATOM 15726 N N . ASN F 1 316 ? 64.76764 9.77844 51.70921 1.000 29.66401 337 ASN F N 1
ATOM 15727 C CA . ASN F 1 316 ? 63.68687 10.61518 52.21547 1.000 27.74709 337 ASN F CA 1
ATOM 15728 C C . ASN F 1 316 ? 64.28751 11.55523 53.25203 1.000 29.78131 337 ASN F C 1
ATOM 15729 O O . ASN F 1 316 ? 64.94019 11.09872 54.19684 1.000 31.63740 337 ASN F O 1
ATOM 15734 N N . PRO F 1 317 ? 64.08565 12.86918 53.12186 1.000 29.93157 338 PRO F N 1
ATOM 15735 C CA . PRO F 1 317 ? 64.67841 13.79114 54.10935 1.000 30.95733 338 PRO F CA 1
ATOM 15736 C C . PRO F 1 317 ? 64.05514 13.70171 55.49381 1.000 28.12179 338 PRO F C 1
ATOM 15737 O O . PRO F 1 317 ? 64.69869 14.11373 56.47035 1.000 32.29482 338 PRO F O 1
ATOM 15741 N N . ILE F 1 318 ? 62.84575 13.15678 55.62293 1.000 28.49535 339 ILE F N 1
ATOM 15742 C CA . ILE F 1 318 ? 62.14400 13.09631 56.89736 1.000 28.47147 339 ILE F CA 1
ATOM 15743 C C . ILE F 1 318 ? 61.95787 11.63662 57.27260 1.000 34.13216 339 ILE F C 1
ATOM 15744 O O . ILE F 1 318 ? 61.43717 10.84535 56.47634 1.000 24.99049 339 ILE F O 1
ATOM 15749 N N . TYR F 1 319 ? 62.37641 11.28309 58.48345 1.000 35.37829 340 TYR F N 1
ATOM 15750 C CA . TYR F 1 319 ? 62.07826 9.96453 59.01157 1.000 29.71913 340 TYR F CA 1
ATOM 15751 C C . TYR F 1 319 ? 60.63455 9.90809 59.49184 1.000 28.41639 340 TYR F C 1
ATOM 15752 O O . TYR F 1 319 ? 60.11677 10.85604 60.08807 1.000 31.21208 340 TYR F O 1
ATOM 15761 N N . SER F 1 320 ? 59.97978 8.78625 59.21205 1.000 29.78367 341 SER F N 1
ATOM 15762 C CA . SER F 1 320 ? 58.63817 8.53423 59.71919 1.000 26.68895 341 SER F CA 1
ATOM 15763 C C . SER F 1 320 ? 58.39309 7.03475 59.73229 1.000 29.87368 341 SER F C 1
ATOM 15764 O O . SER F 1 320 ? 58.90499 6.31786 58.86927 1.000 28.30747 341 SER F O 1
ATOM 15767 N N . ASP F 1 321 ? 57.63339 6.57066 60.72229 1.000 28.97542 342 ASP F N 1
ATOM 15768 C CA . ASP F 1 321 ? 57.13668 5.20739 60.73242 1.000 29.24283 342 ASP F CA 1
ATOM 15769 C C . ASP F 1 321 ? 55.82503 5.20057 61.50035 1.000 26.57355 342 ASP F C 1
ATOM 15770 O O . ASP F 1 321 ? 55.45232 6.18437 62.15140 1.000 27.15332 342 ASP F O 1
ATOM 15775 N N . ILE F 1 322 ? 55.11301 4.08236 61.40532 1.000 25.67203 343 ILE F N 1
ATOM 15776 C CA . ILE F 1 322 ? 53.82346 3.93108 62.06489 1.000 22.43989 343 ILE F CA 1
ATOM 15777 C C . ILE F 1 322 ? 53.81691 2.55699 62.71167 1.000 26.91974 343 ILE F C 1
ATOM 15778 O O . ILE F 1 322 ? 53.96358 1.54096 62.02070 1.000 30.90816 343 ILE F O 1
ATOM 15783 N N . SER F 1 323 ? 53.61954 2.52098 64.02673 1.000 25.38915 344 SER F N 1
ATOM 15784 C CA . SER F 1 323 ? 53.67382 1.27350 64.76914 1.000 22.85063 344 SER F CA 1
ATOM 15785 C C . SER F 1 323 ? 52.26989 0.72299 64.94376 1.000 29.37596 344 SER F C 1
ATOM 15786 O O . SER F 1 323 ? 51.32008 1.47204 65.20896 1.000 24.48651 344 SER F O 1
ATOM 15789 N N . LEU F 1 324 ? 52.15153 -0.59797 64.79060 1.000 32.61902 345 LEU F N 1
ATOM 15790 C CA . LEU F 1 324 ? 50.85547 -1.25681 64.90030 1.000 28.44109 345 LEU F CA 1
ATOM 15791 C C . LEU F 1 324 ? 50.22881 -1.02674 66.26623 1.000 28.11884 345 LEU F C 1
ATOM 15792 O O . LEU F 1 324 ? 49.02473 -0.76451 66.36169 1.000 29.76361 345 LEU F O 1
ATOM 15797 N N . ASN F 1 325 ? 51.03007 -1.12250 67.32549 1.000 21.66838 346 ASN F N 1
ATOM 15798 C CA . ASN F 1 325 ? 50.52143 -0.91138 68.67556 1.000 27.19459 346 ASN F CA 1
ATOM 15799 C C . ASN F 1 325 ? 49.89377 0.46785 68.84451 1.000 24.08450 346 ASN F C 1
ATOM 15800 O O . ASN F 1 325 ? 48.79820 0.58643 69.40301 1.000 20.10712 346 ASN F O 1
ATOM 15805 N N . LYS F 1 326 ? 50.56038 1.51793 68.36247 1.000 26.54760 347 LYS F N 1
ATOM 15806 C CA . LYS F 1 326 ? 49.99257 2.86144 68.46492 1.000 26.01294 347 LYS F CA 1
ATOM 15807 C C . LYS F 1 326 ? 48.69693 2.97073 67.66829 1.000 23.98658 347 LYS F C 1
ATOM 15808 O O . LYS F 1 326 ? 47.70025 3.54313 68.13873 1.000 23.60403 347 LYS F O 1
ATOM 15814 N N . TRP F 1 327 ? 48.69955 2.41355 66.45412 1.000 20.22910 348 TRP F N 1
ATOM 15815 C CA . TRP F 1 327 ? 47.51998 2.41788 65.59538 1.000 19.83659 348 TRP F CA 1
ATOM 15816 C C . TRP F 1 327 ? 46.32695 1.78426 66.30028 1.000 23.50055 348 TRP F C 1
ATOM 15817 O O . TRP F 1 327 ? 45.22023 2.33406 66.29296 1.000 17.09654 348 TRP F O 1
ATOM 15828 N N . LEU F 1 328 ? 46.53731 0.62399 66.92430 1.000 30.76579 349 LEU F N 1
ATOM 15829 C CA . LEU F 1 328 ? 45.43715 -0.04853 67.60691 1.000 20.87881 349 LEU F CA 1
ATOM 15830 C C . LEU F 1 328 ? 45.02360 0.70646 68.86297 1.000 19.31950 349 LEU F C 1
ATOM 15831 O O . LEU F 1 328 ? 43.83172 0.79480 69.17695 1.000 22.78853 349 LEU F O 1
ATOM 15836 N N . ALA F 1 329 ? 45.99275 1.26416 69.59658 1.000 21.94799 350 ALA F N 1
ATOM 15837 C CA . ALA F 1 329 ? 45.67393 1.96974 70.83536 1.000 25.08478 350 ALA F CA 1
ATOM 15838 C C . ALA F 1 329 ? 44.81109 3.19657 70.57358 1.000 31.16279 350 ALA F C 1
ATOM 15839 O O . ALA F 1 329 ? 43.97196 3.55557 71.40940 1.000 36.95640 350 ALA F O 1
ATOM 15841 N N . THR F 1 330 ? 45.00316 3.85714 69.42988 1.000 30.31789 351 THR F N 1
ATOM 15842 C CA . THR F 1 330 ? 44.22901 5.04268 69.07542 1.000 28.49902 351 THR F CA 1
ATOM 15843 C C . THR F 1 330 ? 42.93635 4.72564 68.32339 1.000 26.54350 351 THR F C 1
ATOM 15844 O O . THR F 1 330 ? 42.14252 5.63853 68.06746 1.000 32.92198 351 THR F O 1
ATOM 15848 N N . SER F 1 331 ? 42.70092 3.46444 67.96818 1.000 27.75011 352 SER F N 1
ATOM 15849 C CA . SER F 1 331 ? 41.45345 3.14482 67.28681 1.000 26.21844 352 SER F CA 1
ATOM 15850 C C . SER F 1 331 ? 40.37028 2.76248 68.29596 1.000 33.63288 352 SER F C 1
ATOM 15851 O O . SER F 1 331 ? 40.66903 2.15288 69.33110 1.000 32.02164 352 SER F O 1
ATOM 15854 N N . PRO F 1 332 ? 39.10718 3.12128 68.04094 1.000 31.53983 353 PRO F N 1
ATOM 15855 C CA . PRO F 1 332 ? 38.04215 2.76578 68.99181 1.000 28.85152 353 PRO F CA 1
ATOM 15856 C C . PRO F 1 332 ? 38.09841 1.28098 69.31940 1.000 31.24910 353 PRO F C 1
ATOM 15857 O O . PRO F 1 332 ? 38.27787 0.44455 68.43233 1.000 32.60457 353 PRO F O 1
ATOM 15861 N N . THR F 1 333 ? 37.95356 0.95724 70.60788 1.000 26.45825 354 THR F N 1
ATOM 15862 C CA . THR F 1 333 ? 38.22518 -0.40555 71.06682 1.000 33.07337 354 THR F CA 1
ATOM 15863 C C . THR F 1 333 ? 37.26586 -1.42280 70.45835 1.000 26.11999 354 THR F C 1
ATOM 15864 O O . THR F 1 333 ? 37.66140 -2.55371 70.15045 1.000 31.48435 354 THR F O 1
ATOM 15868 N N . GLN F 1 334 ? 35.99089 -1.05674 70.31873 1.000 20.48847 355 GLN F N 1
ATOM 15869 C CA . GLN F 1 334 ? 35.03559 -1.96437 69.69027 1.000 19.88554 355 GLN F CA 1
ATOM 15870 C C . GLN F 1 334 ? 35.46092 -2.31699 68.27044 1.000 33.70413 355 GLN F C 1
ATOM 15871 O O . GLN F 1 334 ? 35.27402 -3.45664 67.82722 1.000 32.09979 355 GLN F O 1
ATOM 15877 N N . MET F 1 335 ? 36.06493 -1.36541 67.55691 1.000 34.91357 356 MET F N 1
ATOM 15878 C CA . MET F 1 335 ? 36.54838 -1.64162 66.20998 1.000 31.30204 356 MET F CA 1
ATOM 15879 C C . MET F 1 335 ? 37.68497 -2.65871 66.22924 1.000 32.23034 356 MET F C 1
ATOM 15880 O O . MET F 1 335 ? 37.66669 -3.63386 65.46961 1.000 35.95938 356 MET F O 1
ATOM 15885 N N . VAL F 1 336 ? 38.70055 -2.43481 67.06934 1.000 27.38047 357 VAL F N 1
ATOM 15886 C CA . VAL F 1 336 ? 39.82712 -3.36689 67.14411 1.000 31.74906 357 VAL F CA 1
ATOM 15887 C C . VAL F 1 336 ? 39.34931 -4.75148 67.57172 1.000 33.78379 357 VAL F C 1
ATOM 15888 O O . VAL F 1 336 ? 39.84987 -5.77775 67.09117 1.000 34.88128 357 VAL F O 1
ATOM 15892 N N . SER F 1 337 ? 38.36513 -4.79966 68.47351 1.000 41.66039 358 SER F N 1
ATOM 15893 C CA . SER F 1 337 ? 37.84590 -6.07380 68.95883 1.000 46.39804 358 SER F CA 1
ATOM 15894 C C . SER F 1 337 ? 37.09719 -6.82030 67.86136 1.000 36.10738 358 SER F C 1
ATOM 15895 O O . SER F 1 337 ? 37.33365 -8.01423 67.64041 1.000 39.41626 358 SER F O 1
ATOM 15898 N N . ASP F 1 338 ? 36.18974 -6.13373 67.16270 1.000 29.08098 359 ASP F N 1
ATOM 15899 C CA . ASP F 1 338 ? 35.50224 -6.73475 66.02582 1.000 32.41329 359 ASP F CA 1
ATOM 15900 C C . ASP F 1 338 ? 36.47782 -7.14970 64.93479 1.000 36.35307 359 ASP F C 1
ATOM 15901 O O . ASP F 1 338 ? 36.20186 -8.09723 64.18932 1.000 31.97256 359 ASP F O 1
ATOM 15906 N N . HIS F 1 339 ? 37.61367 -6.46008 64.82965 1.000 40.29054 360 HIS F N 1
ATOM 15907 C CA . HIS F 1 339 ? 38.62351 -6.81089 63.84007 1.000 37.04991 360 HIS F CA 1
ATOM 15908 C C . HIS F 1 339 ? 39.32890 -8.10669 64.21184 1.000 35.27878 360 HIS F C 1
ATOM 15909 O O . HIS F 1 339 ? 39.42133 -9.02845 63.39594 1.000 38.92648 360 HIS F O 1
ATOM 15916 N N . LEU F 1 340 ? 39.82548 -8.19664 65.44150 1.000 35.15968 361 LEU F N 1
ATOM 15917 C CA . LEU F 1 340 ? 40.71707 -9.27812 65.83101 1.000 42.49947 361 LEU F CA 1
ATOM 15918 C C . LEU F 1 340 ? 40.00318 -10.44429 66.50755 1.000 41.83190 361 LEU F C 1
ATOM 15919 O O . LEU F 1 340 ? 40.67016 -11.42360 66.85683 1.000 37.45530 361 LEU F O 1
ATOM 15924 N N . ASN F 1 341 ? 38.67386 -10.36949 66.68932 1.000 37.66908 362 ASN F N 1
ATOM 15925 C CA . ASN F 1 341 ? 37.90742 -11.38959 67.41269 1.000 38.54165 362 ASN F CA 1
ATOM 15926 C C . ASN F 1 341 ? 38.48235 -11.56724 68.80629 1.000 42.70302 362 ASN F C 1
ATOM 15927 O O . ASN F 1 341 ? 38.66553 -12.67859 69.30773 1.000 37.18604 362 ASN F O 1
ATOM 15932 N N . ILE F 1 342 ? 38.79868 -10.44181 69.41563 1.000 42.07483 363 ILE F N 1
ATOM 15933 C CA . ILE F 1 342 ? 39.31997 -10.40894 70.76447 1.000 44.31858 363 ILE F CA 1
ATOM 15934 C C . ILE F 1 342 ? 38.41668 -9.51042 71.59013 1.000 51.97546 363 ILE F C 1
ATOM 15935 O O . ILE F 1 342 ? 37.76962 -8.59309 71.06765 1.000 54.20680 363 ILE F O 1
ATOM 15940 N N . SER F 1 343 ? 38.39656 -9.79792 72.88964 1.000 50.66995 364 SER F N 1
ATOM 15941 C CA . SER F 1 343 ? 37.56568 -9.17616 73.90943 1.000 57.47742 364 SER F CA 1
ATOM 15942 C C . SER F 1 343 ? 37.93153 -7.70570 74.04059 1.000 56.63180 364 SER F C 1
ATOM 15943 O O . SER F 1 343 ? 39.08790 -7.35274 73.87614 1.000 61.43997 364 SER F O 1
ATOM 15946 N N . PRO F 1 344 ? 36.98775 -6.80652 74.35746 1.000 56.84348 365 PRO F N 1
ATOM 15947 C CA . PRO F 1 344 ? 37.42532 -5.40343 74.54676 1.000 59.32886 365 PRO F CA 1
ATOM 15948 C C . PRO F 1 344 ? 38.45708 -5.18212 75.66579 1.000 64.85562 365 PRO F C 1
ATOM 15949 O O . PRO F 1 344 ? 39.41088 -4.39525 75.49953 1.000 59.12554 365 PRO F O 1
ATOM 15953 N N . GLU F 1 345 ? 38.27523 -5.85335 76.80039 1.000 71.28433 366 GLU F N 1
ATOM 15954 C CA . GLU F 1 345 ? 39.21371 -5.81577 77.91566 1.000 71.04356 366 GLU F CA 1
ATOM 15955 C C . GLU F 1 345 ? 40.59908 -6.32358 77.54316 1.000 66.70793 366 GLU F C 1
ATOM 15956 O O . GLU F 1 345 ? 41.59432 -5.68007 77.88799 1.000 73.36881 366 GLU F O 1
ATOM 15962 N N . THR F 1 346 ? 40.69261 -7.41379 76.79106 1.000 65.05351 367 THR F N 1
ATOM 15963 C CA . THR F 1 346 ? 42.02415 -7.85738 76.41014 1.000 63.83351 367 THR F CA 1
ATOM 15964 C C . THR F 1 346 ? 42.66669 -6.87694 75.43610 1.000 67.19927 367 THR F C 1
ATOM 15965 O O . THR F 1 346 ? 43.88709 -6.68780 75.49669 1.000 66.11754 367 THR F O 1
ATOM 15969 N N . VAL F 1 347 ? 41.87214 -6.22360 74.56843 1.000 60.88645 368 VAL F N 1
ATOM 15970 C CA . VAL F 1 347 ? 42.39520 -5.19573 73.65165 1.000 68.01351 368 VAL F CA 1
ATOM 15971 C C . VAL F 1 347 ? 42.96101 -4.00138 74.41673 1.000 71.21351 368 VAL F C 1
ATOM 15972 O O . VAL F 1 347 ? 44.04129 -3.48626 74.08440 1.000 71.52490 368 VAL F O 1
ATOM 15976 N N . GLU F 1 348 ? 42.24160 -3.54278 75.44955 1.000 69.34351 369 GLU F N 1
ATOM 15977 C CA . GLU F 1 348 ? 42.63900 -2.38598 76.25022 1.000 71.32291 369 GLU F CA 1
ATOM 15978 C C . GLU F 1 348 ? 43.92491 -2.59964 77.02956 1.000 67.49818 369 GLU F C 1
ATOM 15979 O O . GLU F 1 348 ? 44.42451 -1.63888 77.62182 1.000 74.24866 369 GLU F O 1
ATOM 15985 N N . GLN F 1 349 ? 44.46874 -3.81032 77.05246 1.000 65.93139 370 GLN F N 1
ATOM 15986 C CA . GLN F 1 349 ? 45.70465 -4.09429 77.76329 1.000 65.01053 370 GLN F CA 1
ATOM 15987 C C . GLN F 1 349 ? 46.89299 -4.17081 76.81264 1.000 71.04354 370 GLN F C 1
ATOM 15988 O O . GLN F 1 349 ? 48.00097 -4.51023 77.23968 1.000 55.78408 370 GLN F O 1
ATOM 15994 N N . PHE F 1 350 ? 46.67883 -3.85285 75.53567 1.000 77.29843 371 PHE F N 1
ATOM 15995 C CA . PHE F 1 350 ? 47.74973 -3.80442 74.55560 1.000 61.58070 371 PHE F CA 1
ATOM 15996 C C . PHE F 1 350 ? 48.65462 -2.60559 74.82995 1.000 62.06772 371 PHE F C 1
ATOM 15997 O O . PHE F 1 350 ? 48.21948 -1.61133 75.41791 1.000 65.73383 371 PHE F O 1
ATOM 16005 N N . PRO F 1 351 ? 49.91876 -2.67588 74.41541 1.000 55.17351 372 PRO F N 1
ATOM 16006 C CA . PRO F 1 351 ? 50.83554 -1.56049 74.66477 1.000 53.63724 372 PRO F CA 1
ATOM 16007 C C . PRO F 1 351 ? 50.42993 -0.32182 73.88095 1.000 51.39012 372 PRO F C 1
ATOM 16008 O O . PRO F 1 351 ? 49.82330 -0.40393 72.81034 1.000 54.73633 372 PRO F O 1
ATOM 16012 N N . LYS F 1 352 ? 50.78613 0.83674 74.42642 1.000 55.31401 373 LYS F N 1
ATOM 16013 C CA . LYS F 1 352 ? 50.35599 2.11412 73.87399 1.000 64.77694 373 LYS F CA 1
ATOM 16014 C C . LYS F 1 352 ? 51.55191 3.04247 73.66198 1.000 67.30252 373 LYS F C 1
ATOM 16015 O O . LYS F 1 352 ? 52.33732 2.86801 72.72905 1.000 47.37351 373 LYS F O 1
#

CATH classification: 2.60.120.10

B-factor: mean 33.44, std 11.99, range [8.56, 99.38]